Protein 1AFP (pdb70)

InterPro domains:
  IPR022706 Antifungal protein [PF11402] (45-92)
  IPR023112 Antifungal protein domain superfamily [G3DSA:2.40.50.60] (44-94)
  IPR023112 Antifungal protein domain superfamily [SSF57598] (44-94)

Solvent-accessible surface area: 3662 Å² total; per-residue (Å²): 87,43,43,83,18,118,0,50,97,184,90,37,27,0,69,19,161,9,138,95,25,180,33,47,99,19,139,4,137,98,174,117,5,84,178,94,22,13,122,0,52,33,7,51,134,147,34,75,4,123,42

Sequence (51 aa):
ATYNGKCYKKDNICKYKAQSGKTAICKCYVKKCPRDGAKCEFDSYKGKCYCATYNGKCYKKDNICKYKAQSGKTAICKCYVKKCPRDGAKCEFDSYKGKCYCATYNGKCYKKDNICKYKAQSGKTAICKCYVKKCPRDGAKCEFDSYKGKCYCATYNGKCYKKDNICKYKAQSGKTAICKCYVKKCPRDGAKCEFDSYKGKCYCATYNGKCYKKDNICKYKAQSGKTAICKCYVKKCPRDGAKCEFDSYKGKCYCATYNGKCYKKDNICKYKAQSGKTAICKCYVKKCPRDGAKCEFDSYKGKCYCATYNGKCYKKDNICKYKAQSGKTAICKCYVKKCPRDGAKCEFDSYKGKCYCATYNGKCYKKDNICKYKAQSGKTAICKCYVKKCPRDGAKCEFDSYKGKCYCATYNGKCYKKDNICKYKAQSGKTAICKCYVKKCPRDGAKCEFDSYKGKCYCATYNGKCYKKDNICKYKAQSGKTAICKCYVKKCPRDGAKCEFDSYKGKCYCATYNGKCYKKDNICKYKAQSGKTAICKCYVKKCPRDGAKCEFDSYKGKCYCATYNGKCYKKDNICKYKAQSGKTAICKCYVKKCPRDGAKCEFDSYKGKCYCATYNGKCYKKDNICKYKAQSGKTAICKCYVKKCPRDGAKCEFDSYKGKCYCATYNGKCYKKDNICKYKAQSGKTAICKCYVKKCPRDGAKCEFDSYKGKCYCATYNGKCYKKDNICKYKAQSGKTAICKCYVKKCPRDGAKCEFDSYKGKCYCATYNGKCYKKDNICKYKAQSGKTAICKCYVKKCPRDGAKCEFDSYKGKCYCATYNGKCYKKDNICKYKAQSGKTAICKCYVKKCPRDGAKCEFDSYKGKCYCATYNGKCYKKDNICKYKAQSGKTAICKCYVKKCPRDGAKCEFDSYKGKCYCATYNGKCYKKDNICKYKAQSGKTAICKCYVKKCPRDGAKCEFDSYKGKCYCATYNGKCYKKDNICKYKAQSGKTAICKCYVKKCPRDGAKCEFDSYKGKCYCATYNGKCYKKDNICKYKAQSGKTAICKCYVKKCPRDGAKCEFDSYKGKCYCATYNGKCYKKDNICKYKAQSGKTAICKCYVKKCPRDGAKCEFDSYKGKCYCATYNGKCYKKDNICKYKAQSGKTAICKCYVKKCPRDGAKCEFDSYKGKCYCATYNGKCYKKDNICKYKAQSGKTAICKCYVKKCPRDGAKCEFDSYKGKCYCATYNGKCYKKDNICKYKAQSGKTAICKCYVKKCPRDGAKCEFDSYKGKCYCATYNGKCYKKDNICKYKAQSGKTAICKCYVKKCPRDGAKCEFDSYKGKCYCATYNGKCYKKDNICKYKAQSGKTAICKCYVKKCPRDGAKCEFDSYKGKCYCATYNGKCYKKDNICKYKAQSGKTAICKCYVKKCPRDGAKCEFDSYKGKCYCATYNGKCYKKDNICKYKAQSGKTAICKCYVKKCPRDGAKCEFDSYKGKCYCATYNGKCYKKDNICKYKAQSGKTAICKCYVKKCPRDGAKCEFDSYKGKCYCATYNGKCYKKDNICKYKAQSGKTAICKCYVKKCPRDGAKCEFDSYKGKCYCATYNGKCYKKDNICKYKAQSGKTAICKCYVKKCPRDGAKCEFDSYKGKCYCATYNGKCYKKDNICKYKAQSGKTAICKCYVKKCPRDGAKCEFDSYKGKCYCATYNGKCYKKDNICKYKAQSGKTAICKCYVKKCPRDGAKCEFDSYKGKCYCATYNGKCYKKDNICKYKAQSGKTAICKCYVKKCPRDGAKCEFDSYKGKCYCATYNGKCYKKDNICKYKAQSGKTAICKCYVKKCPRDGAKCEFDSYKGKCYCATYNGKCYKKDNICKYKAQSGKTAICKCYVKKCPRDGAKCEFDSYKGKCYCATYNGKCYKKDNICKYKAQSGKTAICKCYVKKCPRDGAKCEFDSYKGKCYCATYNGKCYKKDNICKYKAQSGKTAICKCYVKKCPRDGAKCEFDSYKGKCYCATYNGKCYKKDNICKYKAQSGKTAICKCYVKKCPRDGAKCEFDSYKGKCYC

CATH classification: 2.40.50.60

Foldseek 3Di:
DWWKAWAAQVQQWTWTAPVVRHIDIDHHPPPGHPHTGHMWIADPVVGHTRD

Nearest PDB structures (foldseek):
  1afp-assembly1_A  TM=9.874E-01  e=2.417E-09  Aspergillus giganteus
  6hah-assembly1_A  TM=8.767E-01  e=4.225E-04  Penicillium rubens Wisconsin 54-1255
  2mhv-assembly1_A  TM=8.162E-01  e=2.581E-04  Penicillium chrysogenum
  7nxi-assembly1_A  TM=8.625E-01  e=6.114E-04  Penicillium rubens Wisconsin 54-1255
  2kcn-assembly1_A  TM=7.825E-01  e=1.204E-03  Penicillium chrysogenum

Structure (mmCIF, N/CA/C/O backbone):
data_1AFP
#
_entry.id   1AFP
#
_cell.length_a   1.000
_cell.length_b   1.000
_cell.length_c   1.000
_cell.angle_alpha   90.00
_cell.angle_beta   90.00
_cell.angle_gamma   90.00
#
_symmetry.space_group_name_H-M   'P 1'
#
loop_
_atom_site.group_PDB
_atom_site.id
_atom_site.type_symbol
_atom_site.label_atom_id
_atom_site.label_alt_id
_atom_site.label_comp_id
_atom_site.label_asym_id
_atom_site.label_entity_id
_atom_site.label_seq_id
_atom_site.pdbx_PDB_ins_code
_atom_site.Cartn_x
_atom_site.Cartn_y
_atom_site.Cartn_z
_atom_site.occupancy
_atom_site.B_iso_or_equiv
_atom_site.auth_seq_id
_atom_site.auth_comp_id
_atom_site.auth_asym_id
_atom_site.auth_atom_id
_atom_site.pdbx_PDB_model_num
ATOM 1 N N . ALA A 1 1 ? 2.995 -10.967 8.469 1.00 0.89 1 ALA A N 1
ATOM 2 C CA . ALA A 1 1 ? 3.743 -10.967 7.223 1.00 0.82 1 ALA A CA 1
ATOM 3 C C . ALA A 1 1 ? 3.466 -9.666 6.467 1.00 0.73 1 ALA A C 1
ATOM 4 O O . ALA A 1 1 ? 3.769 -9.557 5.280 1.00 0.97 1 ALA A O 1
ATOM 11 N N . THR A 1 2 ? 2.893 -8.711 7.185 1.00 0.64 2 THR A N 1
ATOM 12 C CA . THR A 1 2 ? 2.572 -7.422 6.597 1.00 0.53 2 THR A CA 1
ATOM 13 C C . THR A 1 2 ? 3.850 -6.697 6.170 1.00 0.66 2 THR A C 1
ATOM 14 O O . THR A 1 2 ? 4.871 -6.781 6.850 1.00 0.86 2 THR A O 1
ATOM 25 N N . TYR A 1 3 ? 3.750 -6.001 5.047 1.00 0.65 3 TYR A N 1
ATOM 26 C CA . TYR A 1 3 ? 4.885 -5.262 4.522 1.00 0.81 3 TYR A CA 1
ATOM 27 C C . TYR A 1 3 ? 4.808 -3.785 4.916 1.00 0.98 3 TYR A C 1
ATOM 28 O O . TYR A 1 3 ? 4.057 -3.419 5.819 1.00 1.96 3 TYR A O 1
ATOM 46 N N . ASN A 1 4 ? 5.594 -2.978 4.220 1.00 0.37 4 ASN A N 1
ATOM 47 C CA . ASN A 1 4 ? 5.623 -1.550 4.485 1.00 0.36 4 ASN A CA 1
ATOM 48 C C . ASN A 1 4 ? 6.091 -0.811 3.229 1.00 0.36 4 ASN A C 1
ATOM 49 O O . ASN A 1 4 ? 6.982 -1.282 2.523 1.00 0.54 4 ASN A O 1
ATOM 60 N N . GLY A 1 5 ? 5.469 0.334 2.989 1.00 0.28 5 GLY A N 1
ATOM 61 C CA . GLY A 1 5 ? 5.810 1.142 1.830 1.00 0.30 5 GLY A CA 1
ATOM 62 C C . GLY A 1 5 ? 5.205 2.543 1.941 1.00 0.30 5 GLY A C 1
ATOM 63 O O . GLY A 1 5 ? 5.273 3.170 2.997 1.00 0.42 5 GLY A O 1
ATOM 67 N N . LYS A 1 6 ? 4.627 2.992 0.837 1.00 0.26 6 LYS A N 1
ATOM 68 C CA . LYS A 1 6 ? 4.011 4.307 0.797 1.00 0.27 6 LYS A CA 1
ATOM 69 C C . LYS A 1 6 ? 2.804 4.272 -0.144 1.00 0.25 6 LYS A C 1
ATOM 70 O O . LYS A 1 6 ? 2.698 3.385 -0.990 1.00 0.32 6 LYS A O 1
ATOM 88 N N . CYS A 1 7 ? 1.925 5.246 0.036 1.00 0.25 7 CYS A N 1
ATOM 89 C CA . CYS A 1 7 ? 0.731 5.338 -0.786 1.00 0.24 7 CYS A CA 1
ATOM 90 C C . CYS A 1 7 ? 0.558 6.794 -1.222 1.00 0.34 7 CYS A C 1
ATOM 91 O O . CYS A 1 7 ? 1.013 7.709 -0.537 1.00 0.57 7 CYS A O 1
ATOM 98 N N . TYR A 1 8 ? -0.100 6.964 -2.359 1.00 0.29 8 TYR A N 1
ATOM 99 C CA . TYR A 1 8 ? -0.339 8.293 -2.894 1.00 0.40 8 TYR A CA 1
ATOM 100 C C . TYR A 1 8 ? -1.834 8.619 -2.908 1.00 0.39 8 TYR A C 1
ATOM 101 O O . TYR A 1 8 ? -2.649 7.795 -3.319 1.00 0.46 8 TYR A O 1
ATOM 119 N N . LYS A 1 9 ? -2.149 9.823 -2.452 1.00 0.56 9 LYS A N 1
ATOM 120 C CA . LYS A 1 9 ? -3.531 10.268 -2.407 1.00 0.62 9 LYS A CA 1
ATOM 121 C C . LYS A 1 9 ? -3.994 10.625 -3.820 1.00 0.62 9 LYS A C 1
ATOM 122 O O . LYS A 1 9 ? -5.063 10.196 -4.254 1.00 0.67 9 LYS A O 1
ATOM 140 N N . LYS A 1 10 ? -3.168 11.407 -4.500 1.00 0.72 10 LYS A N 1
ATOM 141 C CA . LYS A 1 10 ? -3.480 11.826 -5.856 1.00 0.85 10 LYS A CA 1
ATOM 142 C C . LYS A 1 10 ? -3.748 10.591 -6.718 1.00 0.78 10 LYS A C 1
ATOM 143 O O . LYS A 1 10 ? -4.738 10.541 -7.446 1.00 1.05 10 LYS A O 1
ATOM 161 N N . ASP A 1 11 ? -2.848 9.625 -6.608 1.00 0.69 11 ASP A N 1
ATOM 162 C CA . ASP A 1 11 ? -2.975 8.394 -7.368 1.00 0.69 11 ASP A CA 1
ATOM 163 C C . ASP A 1 11 ? -3.785 7.380 -6.558 1.00 0.52 11 ASP A C 1
ATOM 164 O O . ASP A 1 11 ? -4.112 6.303 -7.054 1.00 0.57 11 ASP A O 1
ATOM 174 N N . ASN A 1 12 ? -4.084 7.760 -5.325 1.00 0.44 12 ASN A N 1
ATOM 175 C CA . ASN A 1 12 ? -4.850 6.897 -4.441 1.00 0.37 12 ASN A CA 1
ATOM 176 C C . ASN A 1 12 ? -4.411 5.446 -4.646 1.00 0.42 12 ASN A C 1
ATOM 177 O O . ASN A 1 12 ? -5.215 4.600 -5.035 1.00 0.55 12 ASN A O 1
ATOM 188 N N . ILE A 1 13 ? -3.137 5.203 -4.376 1.00 0.42 13 ILE A N 1
ATOM 189 C CA . ILE A 1 13 ? -2.582 3.868 -4.526 1.00 0.53 13 ILE A CA 1
ATOM 190 C C . ILE A 1 13 ? -1.571 3.612 -3.406 1.00 0.52 13 ILE A C 1
ATOM 191 O O . ILE A 1 13 ? -1.139 4.545 -2.730 1.00 0.61 13 ILE A O 1
ATOM 207 N N . CYS A 1 14 ? -1.222 2.344 -3.245 1.00 0.51 14 CYS A N 1
ATOM 208 C CA . CYS A 1 14 ? -0.270 1.954 -2.220 1.00 0.49 14 CYS A CA 1
ATOM 209 C C . CYS A 1 14 ? 0.884 1.210 -2.894 1.00 0.52 14 CYS A C 1
ATOM 210 O O . CYS A 1 14 ? 0.708 0.095 -3.383 1.00 0.56 14 CYS A O 1
ATOM 217 N N . LYS A 1 15 ? 2.041 1.857 -2.899 1.00 0.56 15 LYS A N 1
ATOM 218 C CA . LYS A 1 15 ? 3.224 1.270 -3.505 1.00 0.62 15 LYS A CA 1
ATOM 219 C C . LYS A 1 15 ? 4.163 0.775 -2.404 1.00 0.68 15 LYS A C 1
ATOM 220 O O . LYS A 1 15 ? 4.393 1.473 -1.418 1.00 0.81 15 LYS A O 1
ATOM 238 N N . TYR A 1 16 ? 4.681 -0.427 -2.609 1.00 0.65 16 TYR A N 1
ATOM 239 C CA . TYR A 1 16 ? 5.591 -1.025 -1.646 1.00 0.73 16 TYR A CA 1
ATOM 240 C C . TYR A 1 16 ? 6.345 -2.204 -2.262 1.00 0.65 16 TYR A C 1
ATOM 241 O O . TYR A 1 16 ? 5.885 -2.799 -3.236 1.00 0.61 16 TYR A O 1
ATOM 259 N N . LYS A 1 17 ? 7.491 -2.507 -1.670 1.00 0.91 17 LYS A N 1
ATOM 260 C CA . LYS A 1 17 ? 8.314 -3.605 -2.149 1.00 0.89 17 LYS A CA 1
ATOM 261 C C . LYS A 1 17 ? 7.838 -4.910 -1.508 1.00 1.00 17 LYS A C 1
ATOM 262 O O . LYS A 1 17 ? 8.029 -5.125 -0.312 1.00 1.76 17 LYS A O 1
ATOM 280 N N . ALA A 1 18 ? 7.227 -5.748 -2.333 1.00 0.77 18 ALA A N 1
ATOM 281 C CA . ALA A 1 18 ? 6.722 -7.027 -1.861 1.00 0.99 18 ALA A CA 1
ATOM 282 C C . ALA A 1 18 ? 7.840 -7.774 -1.131 1.00 1.24 18 ALA A C 1
ATOM 283 O O . ALA A 1 18 ? 9.017 -7.472 -1.317 1.00 1.92 18 ALA A O 1
ATOM 290 N N . GLN A 1 19 ? 7.431 -8.735 -0.316 1.00 1.30 19 GLN A N 1
ATOM 291 C CA . GLN A 1 19 ? 8.383 -9.528 0.443 1.00 1.52 19 GLN A CA 1
ATOM 292 C C . GLN A 1 19 ? 9.379 -10.207 -0.499 1.00 1.26 19 GLN A C 1
ATOM 293 O O . GLN A 1 19 ? 10.463 -10.609 -0.078 1.00 1.28 19 GLN A O 1
ATOM 307 N N . SER A 1 20 ? 8.976 -10.313 -1.757 1.00 1.19 20 SER A N 1
ATOM 308 C CA . SER A 1 20 ? 9.820 -10.937 -2.762 1.00 1.09 20 SER A CA 1
ATOM 309 C C . SER A 1 20 ? 9.898 -10.047 -4.005 1.00 1.07 20 SER A C 1
ATOM 310 O O . SER A 1 20 ? 10.333 -10.493 -5.065 1.00 1.69 20 SER A O 1
ATOM 318 N N . GLY A 1 21 ? 9.470 -8.805 -3.832 1.00 0.99 21 GLY A N 1
ATOM 319 C CA . GLY A 1 21 ? 9.486 -7.849 -4.926 1.00 1.68 21 GLY A CA 1
ATOM 320 C C . GLY A 1 21 ? 8.423 -8.194 -5.971 1.00 2.23 21 GLY A C 1
ATOM 321 O O . GLY A 1 21 ? 8.335 -7.542 -7.010 1.00 2.96 21 GLY A O 1
ATOM 325 N N . LYS A 1 22 ? 7.642 -9.217 -5.658 1.00 2.25 22 LYS A N 1
ATOM 326 C CA . LYS A 1 22 ? 6.588 -9.656 -6.557 1.00 3.09 22 LYS A CA 1
ATOM 327 C C . LYS A 1 22 ? 5.498 -8.585 -6.620 1.00 3.22 22 LYS A C 1
ATOM 328 O O . LYS A 1 22 ? 5.296 -7.959 -7.660 1.00 3.76 22 LYS A O 1
ATOM 346 N N . THR A 1 23 ? 4.823 -8.406 -5.494 1.00 3.07 23 THR A N 1
ATOM 347 C CA . THR A 1 23 ? 3.758 -7.421 -5.409 1.00 3.14 23 THR A CA 1
ATOM 348 C C . THR A 1 23 ? 4.247 -6.062 -5.914 1.00 1.62 23 THR A C 1
ATOM 349 O O . THR A 1 23 ? 5.356 -5.951 -6.435 1.00 1.29 23 THR A O 1
ATOM 360 N N . ALA A 1 24 ? 3.395 -5.062 -5.743 1.00 1.26 24 ALA A N 1
ATOM 361 C CA . ALA A 1 24 ? 3.726 -3.715 -6.176 1.00 0.82 24 ALA A CA 1
ATOM 362 C C . ALA A 1 24 ? 2.570 -2.774 -5.830 1.00 0.85 24 ALA A C 1
ATOM 363 O O . ALA A 1 24 ? 1.813 -3.033 -4.896 1.00 1.97 24 ALA A O 1
ATOM 370 N N . ILE A 1 25 ? 2.471 -1.701 -6.601 1.00 1.18 25 ILE A N 1
ATOM 371 C CA . ILE A 1 25 ? 1.420 -0.720 -6.388 1.00 1.02 25 ILE A CA 1
ATOM 372 C C . ILE A 1 25 ? 0.096 -1.445 -6.135 1.00 1.00 25 ILE A C 1
ATOM 373 O O . ILE A 1 25 ? -0.186 -2.465 -6.761 1.00 1.14 25 ILE A O 1
ATOM 389 N N . CYS A 1 26 ? -0.680 -0.888 -5.217 1.00 0.89 26 CYS A N 1
ATOM 390 C CA . CYS A 1 26 ? -1.967 -1.468 -4.875 1.00 0.92 26 CYS A CA 1
ATOM 391 C C . CYS A 1 26 ? -2.925 -0.332 -4.511 1.00 0.78 26 CYS A C 1
ATOM 392 O O . CYS A 1 26 ? -2.780 0.295 -3.463 1.00 0.70 26 CYS A O 1
ATOM 399 N N . LYS A 1 27 ? -3.882 -0.101 -5.398 1.00 0.80 27 LYS A N 1
ATOM 400 C CA . LYS A 1 27 ? -4.863 0.949 -5.183 1.00 0.73 27 LYS A CA 1
ATOM 401 C C . LYS A 1 27 ? -5.162 1.064 -3.687 1.00 0.72 27 LYS A C 1
ATOM 402 O O . LYS A 1 27 ? -5.248 0.055 -2.988 1.00 0.79 27 LYS A O 1
ATOM 420 N N . CYS A 1 28 ? -5.314 2.302 -3.240 1.00 0.74 28 CYS A N 1
ATOM 421 C CA . CYS A 1 28 ? -5.601 2.562 -1.839 1.00 0.83 28 CYS A CA 1
ATOM 422 C C . CYS A 1 28 ? -7.076 2.243 -1.585 1.00 0.86 28 CYS A C 1
ATOM 423 O O . CYS A 1 28 ? -7.903 3.149 -1.489 1.00 1.66 28 CYS A O 1
ATOM 430 N N . TYR A 1 29 ? -7.361 0.953 -1.483 1.00 1.26 29 TYR A N 1
ATOM 431 C CA . TYR A 1 29 ? -8.722 0.504 -1.242 1.00 1.37 29 TYR A CA 1
ATOM 432 C C . TYR A 1 29 ? -9.235 1.012 0.107 1.00 1.51 29 TYR A C 1
ATOM 433 O O . TYR A 1 29 ? -8.724 0.622 1.156 1.00 2.60 29 TYR A O 1
ATOM 451 N N . VAL A 1 30 ? -10.240 1.873 0.036 1.00 1.36 30 VAL A N 1
ATOM 452 C CA . VAL A 1 30 ? -10.828 2.437 1.238 1.00 1.56 30 VAL A CA 1
ATOM 453 C C . VAL A 1 30 ? -9.879 3.486 1.821 1.00 1.38 30 VAL A C 1
ATOM 454 O O . VAL A 1 30 ? -8.661 3.352 1.718 1.00 2.84 30 VAL A O 1
ATOM 467 N N . LYS A 1 31 ? -10.473 4.507 2.422 1.00 1.41 31 LYS A N 1
ATOM 468 C CA . LYS A 1 31 ? -9.696 5.578 3.022 1.00 1.28 31 LYS A CA 1
ATOM 469 C C . LYS A 1 31 ? -8.500 5.899 2.123 1.00 1.02 31 LYS A C 1
ATOM 470 O O . LYS A 1 31 ? -7.367 5.538 2.438 1.00 1.37 31 LYS A O 1
ATOM 488 N N . LYS A 1 32 ? -8.793 6.575 1.021 1.00 0.88 32 LYS A N 1
ATOM 489 C CA . LYS A 1 32 ? -7.756 6.949 0.075 1.00 0.75 32 LYS A CA 1
ATOM 490 C C . LYS A 1 32 ? -6.513 7.407 0.841 1.00 0.64 32 LYS A C 1
ATOM 491 O O . LYS A 1 32 ? -6.600 7.763 2.015 1.00 0.77 32 LYS A O 1
ATOM 509 N N . CYS A 1 33 ? -5.386 7.382 0.145 1.00 0.53 33 CYS A N 1
ATOM 510 C CA . CYS A 1 33 ? -4.127 7.790 0.745 1.00 0.48 33 CYS A CA 1
ATOM 511 C C . CYS A 1 33 ? -4.286 9.218 1.271 1.00 0.52 33 CYS A C 1
ATOM 512 O O . CYS A 1 33 ? -4.978 10.033 0.663 1.00 0.54 33 CYS A O 1
ATOM 519 N N . PRO A 1 34 ? -3.616 9.483 2.424 1.00 0.58 34 PRO A N 1
ATOM 520 C CA . PRO A 1 34 ? -3.676 10.798 3.039 1.00 0.68 34 PRO A CA 1
ATOM 521 C C . PRO A 1 34 ? -2.817 11.803 2.268 1.00 0.66 34 PRO A C 1
ATOM 522 O O . PRO A 1 34 ? -3.250 12.925 2.009 1.00 0.74 34 PRO A O 1
ATOM 533 N N . ARG A 1 35 ? -1.615 11.365 1.924 1.00 0.63 35 ARG A N 1
ATOM 534 C CA . ARG A 1 35 ? -0.692 12.212 1.188 1.00 0.68 35 ARG A CA 1
ATOM 535 C C . ARG A 1 35 ? 0.478 11.383 0.653 1.00 0.59 35 ARG A C 1
ATOM 536 O O . ARG A 1 35 ? 1.008 10.525 1.358 1.00 0.55 35 ARG A O 1
ATOM 556 N N . ASP A 1 36 ? 0.845 11.668 -0.587 1.00 0.62 36 ASP A N 1
ATOM 557 C CA . ASP A 1 36 ? 1.942 10.960 -1.224 1.00 0.59 36 ASP A CA 1
ATOM 558 C C . ASP A 1 36 ? 3.037 10.687 -0.191 1.00 0.55 36 ASP A C 1
ATOM 559 O O . ASP A 1 36 ? 3.432 11.586 0.551 1.00 0.60 36 ASP A O 1
ATOM 569 N N . GLY A 1 37 ? 3.495 9.444 -0.174 1.00 0.50 37 GLY A N 1
ATOM 570 C CA . GLY A 1 37 ? 4.536 9.043 0.756 1.00 0.50 37 GLY A CA 1
ATOM 571 C C . GLY A 1 37 ? 3.937 8.370 1.993 1.00 0.45 37 GLY A C 1
ATOM 572 O O . GLY A 1 37 ? 4.629 7.647 2.708 1.00 0.46 37 GLY A O 1
ATOM 576 N N . ALA A 1 38 ? 2.656 8.631 2.206 1.00 0.45 38 ALA A N 1
ATOM 577 C CA . ALA A 1 38 ? 1.955 8.060 3.344 1.00 0.43 38 ALA A CA 1
ATOM 578 C C . ALA A 1 38 ? 2.320 6.580 3.471 1.00 0.37 38 ALA A C 1
ATOM 579 O O . ALA A 1 38 ? 2.047 5.790 2.569 1.00 0.35 38 ALA A O 1
ATOM 586 N N . LYS A 1 39 ? 2.932 6.249 4.599 1.00 0.37 39 LYS A N 1
ATOM 587 C CA . LYS A 1 39 ? 3.337 4.878 4.856 1.00 0.33 39 LYS A CA 1
ATOM 588 C C . LYS A 1 39 ? 2.096 3.984 4.906 1.00 0.32 39 LYS A C 1
ATOM 589 O O . LYS A 1 39 ? 1.030 4.420 5.338 1.00 0.38 39 LYS A O 1
ATOM 607 N N . CYS A 1 40 ? 2.276 2.751 4.458 1.00 0.29 40 CYS A N 1
ATOM 608 C CA . CYS A 1 40 ? 1.184 1.792 4.446 1.00 0.33 40 CYS A CA 1
ATOM 609 C C . CYS A 1 40 ? 1.781 0.384 4.432 1.00 0.36 40 CYS A C 1
ATOM 610 O O . CYS A 1 40 ? 2.896 0.183 3.954 1.00 0.59 40 CYS A O 1
ATOM 617 N N . GLU A 1 41 ? 1.011 -0.556 4.962 1.00 0.36 41 GLU A N 1
ATOM 618 C CA . GLU A 1 41 ? 1.450 -1.940 5.016 1.00 0.39 41 GLU A CA 1
ATOM 619 C C . GLU A 1 41 ? 0.525 -2.824 4.177 1.00 0.47 41 GLU A C 1
ATOM 620 O O . GLU A 1 41 ? -0.657 -2.520 4.023 1.00 0.66 41 GLU A O 1
ATOM 633 N N . PHE A 1 42 ? 1.097 -3.900 3.657 1.00 0.54 42 PHE A N 1
ATOM 634 C CA . PHE A 1 42 ? 0.338 -4.829 2.838 1.00 0.62 42 PHE A CA 1
ATOM 635 C C . PHE A 1 42 ? 0.052 -6.124 3.601 1.00 0.54 42 PHE A C 1
ATOM 636 O O . PHE A 1 42 ? 0.911 -7.001 3.688 1.00 0.63 42 PHE A O 1
ATOM 653 N N . ASP A 1 43 ? -1.158 -6.204 4.134 1.00 0.48 43 ASP A N 1
ATOM 654 C CA . ASP A 1 43 ? -1.569 -7.377 4.887 1.00 0.44 43 ASP A CA 1
ATOM 655 C C . ASP A 1 43 ? -1.548 -8.600 3.968 1.00 0.54 43 ASP A C 1
ATOM 656 O O . ASP A 1 43 ? -2.222 -8.619 2.939 1.00 0.68 43 ASP A O 1
ATOM 666 N N . SER A 1 44 ? -0.769 -9.592 4.373 1.00 0.58 44 SER A N 1
ATOM 667 C CA . SER A 1 44 ? -0.652 -10.816 3.598 1.00 0.72 44 SER A CA 1
ATOM 668 C C . SER A 1 44 ? -1.698 -11.831 4.063 1.00 0.79 44 SER A C 1
ATOM 669 O O . SER A 1 44 ? -1.516 -13.036 3.896 1.00 1.25 44 SER A O 1
ATOM 677 N N . TYR A 1 45 ? -2.771 -11.306 4.636 1.00 0.67 45 TYR A N 1
ATOM 678 C CA . TYR A 1 45 ? -3.847 -12.152 5.126 1.00 0.79 45 TYR A CA 1
ATOM 679 C C . TYR A 1 45 ? -5.112 -11.971 4.285 1.00 0.81 45 TYR A C 1
ATOM 680 O O . TYR A 1 45 ? -5.959 -12.862 4.231 1.00 0.98 45 TYR A O 1
ATOM 698 N N . LYS A 1 46 ? -5.202 -10.811 3.650 1.00 0.76 46 LYS A N 1
ATOM 699 C CA . LYS A 1 46 ? -6.350 -10.502 2.815 1.00 0.88 46 LYS A CA 1
ATOM 700 C C . LYS A 1 46 ? -5.865 -9.959 1.469 1.00 0.90 46 LYS A C 1
ATOM 701 O O . LYS A 1 46 ? -6.275 -10.444 0.416 1.00 1.10 46 LYS A O 1
ATOM 719 N N . GLY A 1 47 ? -4.998 -8.960 1.549 1.00 0.78 47 GLY A N 1
ATOM 720 C CA . GLY A 1 47 ? -4.453 -8.345 0.350 1.00 0.87 47 GLY A CA 1
ATOM 721 C C . GLY A 1 47 ? -4.922 -6.895 0.215 1.00 0.89 47 GLY A C 1
ATOM 722 O O . GLY A 1 47 ? -4.973 -6.356 -0.889 1.00 1.07 47 GLY A O 1
ATOM 726 N N . LYS A 1 48 ? -5.253 -6.306 1.355 1.00 0.81 48 LYS A N 1
ATOM 727 C CA . LYS A 1 48 ? -5.716 -4.929 1.378 1.00 0.86 48 LYS A CA 1
ATOM 728 C C . LYS A 1 48 ? -4.528 -3.992 1.150 1.00 0.96 48 LYS A C 1
ATOM 729 O O . LYS A 1 48 ? -3.577 -4.347 0.455 1.00 1.68 48 LYS A O 1
ATOM 747 N N . CYS A 1 49 ? -4.621 -2.813 1.749 1.00 0.95 49 CYS A N 1
ATOM 748 C CA . CYS A 1 49 ? -3.566 -1.823 1.619 1.00 0.95 49 CYS A CA 1
ATOM 749 C C . CYS A 1 49 ? -3.688 -0.836 2.782 1.00 1.06 49 CYS A C 1
ATOM 750 O O . CYS A 1 49 ? -4.071 0.316 2.585 1.00 1.59 49 CYS A O 1
ATOM 757 N N . TYR A 1 50 ? -3.355 -1.324 3.968 1.00 0.74 50 TYR A N 1
ATOM 758 C CA . TYR A 1 50 ? -3.423 -0.499 5.162 1.00 0.85 50 TYR A CA 1
ATOM 759 C C . TYR A 1 50 ? -2.798 0.876 4.916 1.00 0.88 50 TYR A C 1
ATOM 760 O O . TYR A 1 50 ? -1.585 1.041 5.036 1.00 1.41 50 TYR A O 1
ATOM 778 N N . CYS A 1 51 ? -3.655 1.827 4.575 1.00 0.70 51 CYS A N 1
ATOM 779 C CA . CYS A 1 51 ? -3.203 3.182 4.310 1.00 0.71 51 CYS A CA 1
ATOM 780 C C . CYS A 1 51 ? -4.076 4.146 5.115 1.00 0.90 51 CYS A C 1
ATOM 781 O O . CYS A 1 51 ? -3.623 5.221 5.507 1.00 1.42 51 CYS A O 1
ATOM 788 N N . ALA A 1 1 ? 3.055 -10.935 8.258 1.00 0.81 1 ALA A N 2
ATOM 789 C CA . ALA A 1 1 ? 3.824 -10.824 7.030 1.00 0.76 1 ALA A CA 2
ATOM 790 C C . ALA A 1 1 ? 3.493 -9.497 6.344 1.00 0.71 1 ALA A C 2
ATOM 791 O O . ALA A 1 1 ? 3.717 -9.341 5.145 1.00 0.93 1 ALA A O 2
ATOM 798 N N . THR A 1 2 ? 2.966 -8.574 7.135 1.00 0.63 2 THR A N 2
ATOM 799 C CA . THR A 1 2 ? 2.602 -7.265 6.620 1.00 0.55 2 THR A CA 2
ATOM 800 C C . THR A 1 2 ? 3.857 -6.471 6.249 1.00 0.74 2 THR A C 2
ATOM 801 O O . THR A 1 2 ? 4.762 -6.317 7.067 1.00 1.09 2 THR A O 2
ATOM 812 N N . TYR A 1 3 ? 3.869 -5.987 5.016 1.00 0.67 3 TYR A N 2
ATOM 813 C CA . TYR A 1 3 ? 4.997 -5.213 4.527 1.00 0.85 3 TYR A CA 2
ATOM 814 C C . TYR A 1 3 ? 4.853 -3.737 4.904 1.00 0.98 3 TYR A C 2
ATOM 815 O O . TYR A 1 3 ? 4.028 -3.385 5.745 1.00 1.89 3 TYR A O 2
ATOM 833 N N . ASN A 1 4 ? 5.669 -2.913 4.262 1.00 0.42 4 ASN A N 2
ATOM 834 C CA . ASN A 1 4 ? 5.643 -1.483 4.520 1.00 0.40 4 ASN A CA 2
ATOM 835 C C . ASN A 1 4 ? 6.168 -0.739 3.290 1.00 0.43 4 ASN A C 2
ATOM 836 O O . ASN A 1 4 ? 7.073 -1.218 2.609 1.00 0.63 4 ASN A O 2
ATOM 847 N N . GLY A 1 5 ? 5.577 0.421 3.044 1.00 0.33 5 GLY A N 2
ATOM 848 C CA . GLY A 1 5 ? 5.974 1.237 1.909 1.00 0.37 5 GLY A CA 2
ATOM 849 C C . GLY A 1 5 ? 5.361 2.636 1.998 1.00 0.37 5 GLY A C 2
ATOM 850 O O . GLY A 1 5 ? 5.418 3.277 3.046 1.00 0.51 5 GLY A O 2
ATOM 854 N N . LYS A 1 6 ? 4.789 3.069 0.884 1.00 0.27 6 LYS A N 2
ATOM 855 C CA . LYS A 1 6 ? 4.167 4.381 0.823 1.00 0.27 6 LYS A CA 2
ATOM 856 C C . LYS A 1 6 ? 2.933 4.313 -0.078 1.00 0.23 6 LYS A C 2
ATOM 857 O O . LYS A 1 6 ? 2.744 3.341 -0.808 1.00 0.32 6 LYS A O 2
ATOM 875 N N . CYS A 1 7 ? 2.123 5.359 0.002 1.00 0.27 7 CYS A N 2
ATOM 876 C CA . CYS A 1 7 ? 0.912 5.431 -0.798 1.00 0.24 7 CYS A CA 2
ATOM 877 C C . CYS A 1 7 ? 0.723 6.879 -1.254 1.00 0.29 7 CYS A C 2
ATOM 878 O O . CYS A 1 7 ? 1.196 7.806 -0.600 1.00 0.47 7 CYS A O 2
ATOM 885 N N . TYR A 1 8 ? 0.029 7.027 -2.374 1.00 0.29 8 TYR A N 2
ATOM 886 C CA . TYR A 1 8 ? -0.229 8.346 -2.925 1.00 0.37 8 TYR A CA 2
ATOM 887 C C . TYR A 1 8 ? -1.722 8.674 -2.886 1.00 0.36 8 TYR A C 2
ATOM 888 O O . TYR A 1 8 ? -2.559 7.807 -3.134 1.00 0.45 8 TYR A O 2
ATOM 906 N N . LYS A 1 9 ? -2.012 9.929 -2.573 1.00 0.43 9 LYS A N 2
ATOM 907 C CA . LYS A 1 9 ? -3.390 10.383 -2.498 1.00 0.49 9 LYS A CA 2
ATOM 908 C C . LYS A 1 9 ? -3.896 10.698 -3.907 1.00 0.54 9 LYS A C 2
ATOM 909 O O . LYS A 1 9 ? -4.983 10.269 -4.291 1.00 0.65 9 LYS A O 2
ATOM 927 N N . LYS A 1 10 ? -3.083 11.446 -4.639 1.00 0.61 10 LYS A N 2
ATOM 928 C CA . LYS A 1 10 ? -3.435 11.824 -5.997 1.00 0.75 10 LYS A CA 2
ATOM 929 C C . LYS A 1 10 ? -3.757 10.566 -6.805 1.00 0.73 10 LYS A C 2
ATOM 930 O O . LYS A 1 10 ? -4.670 10.570 -7.630 1.00 1.02 10 LYS A O 2
ATOM 948 N N . ASP A 1 11 ? -2.989 9.519 -6.541 1.00 0.68 11 ASP A N 2
ATOM 949 C CA . ASP A 1 11 ? -3.182 8.256 -7.233 1.00 0.66 11 ASP A CA 2
ATOM 950 C C . ASP A 1 11 ? -3.927 7.285 -6.316 1.00 0.52 11 ASP A C 2
ATOM 951 O O . ASP A 1 11 ? -4.322 6.201 -6.743 1.00 0.50 11 ASP A O 2
ATOM 961 N N . ASN A 1 12 ? -4.098 7.708 -5.072 1.00 0.48 12 ASN A N 2
ATOM 962 C CA . ASN A 1 12 ? -4.790 6.890 -4.091 1.00 0.40 12 ASN A CA 2
ATOM 963 C C . ASN A 1 12 ? -4.406 5.423 -4.296 1.00 0.34 12 ASN A C 2
ATOM 964 O O . ASN A 1 12 ? -5.270 4.580 -4.535 1.00 0.36 12 ASN A O 2
ATOM 975 N N . ILE A 1 13 ? -3.111 5.163 -4.195 1.00 0.36 13 ILE A N 2
ATOM 976 C CA . ILE A 1 13 ? -2.603 3.812 -4.366 1.00 0.43 13 ILE A CA 2
ATOM 977 C C . ILE A 1 13 ? -1.559 3.524 -3.286 1.00 0.43 13 ILE A C 2
ATOM 978 O O . ILE A 1 13 ? -1.032 4.446 -2.665 1.00 0.59 13 ILE A O 2
ATOM 994 N N . CYS A 1 14 ? -1.291 2.241 -3.095 1.00 0.38 14 CYS A N 2
ATOM 995 C CA . CYS A 1 14 ? -0.319 1.819 -2.100 1.00 0.38 14 CYS A CA 2
ATOM 996 C C . CYS A 1 14 ? 0.845 1.139 -2.824 1.00 0.45 14 CYS A C 2
ATOM 997 O O . CYS A 1 14 ? 0.684 0.056 -3.384 1.00 0.54 14 CYS A O 2
ATOM 1004 N N . LYS A 1 15 ? 1.991 1.803 -2.789 1.00 0.48 15 LYS A N 2
ATOM 1005 C CA . LYS A 1 15 ? 3.181 1.276 -3.434 1.00 0.58 15 LYS A CA 2
ATOM 1006 C C . LYS A 1 15 ? 4.179 0.826 -2.365 1.00 0.68 15 LYS A C 2
ATOM 1007 O O . LYS A 1 15 ? 4.460 1.565 -1.423 1.00 0.87 15 LYS A O 2
ATOM 1025 N N . TYR A 1 16 ? 4.687 -0.384 -2.547 1.00 0.64 16 TYR A N 2
ATOM 1026 C CA . TYR A 1 16 ? 5.647 -0.942 -1.610 1.00 0.77 16 TYR A CA 2
ATOM 1027 C C . TYR A 1 16 ? 6.377 -2.140 -2.221 1.00 0.67 16 TYR A C 2
ATOM 1028 O O . TYR A 1 16 ? 5.876 -2.767 -3.153 1.00 0.60 16 TYR A O 2
ATOM 1046 N N . LYS A 1 17 ? 7.549 -2.421 -1.671 1.00 0.98 17 LYS A N 2
ATOM 1047 C CA . LYS A 1 17 ? 8.353 -3.533 -2.149 1.00 0.94 17 LYS A CA 2
ATOM 1048 C C . LYS A 1 17 ? 7.904 -4.819 -1.451 1.00 1.07 17 LYS A C 2
ATOM 1049 O O . LYS A 1 17 ? 8.137 -4.994 -0.256 1.00 1.86 17 LYS A O 2
ATOM 1067 N N . ALA A 1 18 ? 7.269 -5.685 -2.227 1.00 0.81 18 ALA A N 2
ATOM 1068 C CA . ALA A 1 18 ? 6.786 -6.949 -1.699 1.00 1.09 18 ALA A CA 2
ATOM 1069 C C . ALA A 1 18 ? 7.937 -7.679 -1.002 1.00 1.36 18 ALA A C 2
ATOM 1070 O O . ALA A 1 18 ? 9.105 -7.388 -1.256 1.00 2.00 18 ALA A O 2
ATOM 1077 N N . GLN A 1 19 ? 7.567 -8.613 -0.139 1.00 1.45 19 GLN A N 2
ATOM 1078 C CA . GLN A 1 19 ? 8.554 -9.386 0.596 1.00 1.68 19 GLN A CA 2
ATOM 1079 C C . GLN A 1 19 ? 9.457 -10.151 -0.374 1.00 1.34 19 GLN A C 2
ATOM 1080 O O . GLN A 1 19 ? 10.544 -10.591 0.001 1.00 1.33 19 GLN A O 2
ATOM 1094 N N . SER A 1 20 ? 8.975 -10.286 -1.600 1.00 1.29 20 SER A N 2
ATOM 1095 C CA . SER A 1 20 ? 9.726 -10.990 -2.626 1.00 1.18 20 SER A CA 2
ATOM 1096 C C . SER A 1 20 ? 9.780 -10.151 -3.904 1.00 1.17 20 SER A C 2
ATOM 1097 O O . SER A 1 20 ? 10.208 -10.634 -4.951 1.00 1.78 20 SER A O 2
ATOM 1105 N N . GLY A 1 21 ? 9.339 -8.908 -3.777 1.00 1.08 21 GLY A N 2
ATOM 1106 C CA . GLY A 1 21 ? 9.331 -7.997 -4.909 1.00 1.79 21 GLY A CA 2
ATOM 1107 C C . GLY A 1 21 ? 8.187 -8.326 -5.870 1.00 2.40 21 GLY A C 2
ATOM 1108 O O . GLY A 1 21 ? 8.017 -7.659 -6.889 1.00 3.13 21 GLY A O 2
ATOM 1112 N N . LYS A 1 22 ? 7.433 -9.355 -5.511 1.00 2.45 22 LYS A N 2
ATOM 1113 C CA . LYS A 1 22 ? 6.311 -9.781 -6.329 1.00 3.32 22 LYS A CA 2
ATOM 1114 C C . LYS A 1 22 ? 5.258 -8.671 -6.361 1.00 3.41 22 LYS A C 2
ATOM 1115 O O . LYS A 1 22 ? 5.016 -8.069 -7.406 1.00 3.92 22 LYS A O 2
ATOM 1133 N N . THR A 1 23 ? 4.660 -8.434 -5.202 1.00 3.24 23 THR A N 2
ATOM 1134 C CA . THR A 1 23 ? 3.638 -7.408 -5.084 1.00 3.26 23 THR A CA 2
ATOM 1135 C C . THR A 1 23 ? 4.146 -6.082 -5.653 1.00 1.76 23 THR A C 2
ATOM 1136 O O . THR A 1 23 ? 5.236 -6.022 -6.221 1.00 1.44 23 THR A O 2
ATOM 1147 N N . ALA A 1 24 ? 3.333 -5.050 -5.482 1.00 1.34 24 ALA A N 2
ATOM 1148 C CA . ALA A 1 24 ? 3.686 -3.729 -5.971 1.00 0.83 24 ALA A CA 2
ATOM 1149 C C . ALA A 1 24 ? 2.556 -2.750 -5.647 1.00 0.90 24 ALA A C 2
ATOM 1150 O O . ALA A 1 24 ? 1.825 -2.940 -4.676 1.00 2.05 24 ALA A O 2
ATOM 1157 N N . ILE A 1 25 ? 2.446 -1.725 -6.479 1.00 1.11 25 ILE A N 2
ATOM 1158 C CA . ILE A 1 25 ? 1.417 -0.716 -6.293 1.00 0.98 25 ILE A CA 2
ATOM 1159 C C . ILE A 1 25 ? 0.055 -1.401 -6.166 1.00 1.01 25 ILE A C 2
ATOM 1160 O O . ILE A 1 25 ? -0.272 -2.291 -6.949 1.00 1.28 25 ILE A O 2
ATOM 1176 N N . CYS A 1 26 ? -0.703 -0.960 -5.173 1.00 0.83 26 CYS A N 2
ATOM 1177 C CA . CYS A 1 26 ? -2.022 -1.519 -4.933 1.00 0.91 26 CYS A CA 2
ATOM 1178 C C . CYS A 1 26 ? -2.977 -0.372 -4.600 1.00 0.78 26 CYS A C 2
ATOM 1179 O O . CYS A 1 26 ? -2.891 0.220 -3.524 1.00 0.66 26 CYS A O 2
ATOM 1186 N N . LYS A 1 27 ? -3.866 -0.091 -5.541 1.00 0.85 27 LYS A N 2
ATOM 1187 C CA . LYS A 1 27 ? -4.836 0.975 -5.361 1.00 0.78 27 LYS A CA 2
ATOM 1188 C C . LYS A 1 27 ? -5.305 0.991 -3.905 1.00 0.69 27 LYS A C 2
ATOM 1189 O O . LYS A 1 27 ? -5.240 -0.026 -3.217 1.00 0.80 27 LYS A O 2
ATOM 1207 N N . CYS A 1 28 ? -5.768 2.157 -3.478 1.00 0.59 28 CYS A N 2
ATOM 1208 C CA . CYS A 1 28 ? -6.248 2.319 -2.116 1.00 0.58 28 CYS A CA 2
ATOM 1209 C C . CYS A 1 28 ? -7.742 1.993 -2.092 1.00 0.64 28 CYS A C 2
ATOM 1210 O O . CYS A 1 28 ? -8.578 2.885 -2.229 1.00 1.28 28 CYS A O 2
ATOM 1217 N N . TYR A 1 29 ? -8.033 0.712 -1.916 1.00 1.31 29 TYR A N 2
ATOM 1218 C CA . TYR A 1 29 ? -9.413 0.258 -1.872 1.00 1.51 29 TYR A CA 2
ATOM 1219 C C . TYR A 1 29 ? -10.033 0.522 -0.499 1.00 1.71 29 TYR A C 2
ATOM 1220 O O . TYR A 1 29 ? -11.159 0.104 -0.231 1.00 2.84 29 TYR A O 2
ATOM 1238 N N . VAL A 1 30 ? -9.272 1.216 0.336 1.00 1.97 30 VAL A N 2
ATOM 1239 C CA . VAL A 1 30 ? -9.734 1.541 1.674 1.00 2.30 30 VAL A CA 2
ATOM 1240 C C . VAL A 1 30 ? -9.716 3.060 1.860 1.00 1.63 30 VAL A C 2
ATOM 1241 O O . VAL A 1 30 ? -10.083 3.804 0.953 1.00 2.11 30 VAL A O 2
ATOM 1254 N N . LYS A 1 31 ? -9.285 3.474 3.043 1.00 1.37 31 LYS A N 2
ATOM 1255 C CA . LYS A 1 31 ? -9.214 4.890 3.359 1.00 1.08 31 LYS A CA 2
ATOM 1256 C C . LYS A 1 31 ? -8.207 5.567 2.427 1.00 0.94 31 LYS A C 2
ATOM 1257 O O . LYS A 1 31 ? -7.016 5.263 2.468 1.00 1.36 31 LYS A O 2
ATOM 1275 N N . LYS A 1 32 ? -8.723 6.472 1.608 1.00 0.67 32 LYS A N 2
ATOM 1276 C CA . LYS A 1 32 ? -7.884 7.195 0.667 1.00 0.61 32 LYS A CA 2
ATOM 1277 C C . LYS A 1 32 ? -6.558 7.552 1.342 1.00 0.57 32 LYS A C 2
ATOM 1278 O O . LYS A 1 32 ? -6.492 7.671 2.565 1.00 0.68 32 LYS A O 2
ATOM 1296 N N . CYS A 1 33 ? -5.535 7.713 0.517 1.00 0.50 33 CYS A N 2
ATOM 1297 C CA . CYS A 1 33 ? -4.215 8.055 1.019 1.00 0.50 33 CYS A CA 2
ATOM 1298 C C . CYS A 1 33 ? -4.256 9.492 1.540 1.00 0.53 33 CYS A C 2
ATOM 1299 O O . CYS A 1 33 ? -4.985 10.329 1.008 1.00 0.61 33 CYS A O 2
ATOM 1306 N N . PRO A 1 34 ? -3.443 9.743 2.601 1.00 0.53 34 PRO A N 2
ATOM 1307 C CA . PRO A 1 34 ? -3.380 11.065 3.200 1.00 0.60 34 PRO A CA 2
ATOM 1308 C C . PRO A 1 34 ? -2.583 12.029 2.319 1.00 0.56 34 PRO A C 2
ATOM 1309 O O . PRO A 1 34 ? -3.016 13.153 2.073 1.00 0.61 34 PRO A O 2
ATOM 1320 N N . ARG A 1 35 ? -1.432 11.553 1.867 1.00 0.55 35 ARG A N 2
ATOM 1321 C CA . ARG A 1 35 ? -0.571 12.358 1.018 1.00 0.56 35 ARG A CA 2
ATOM 1322 C C . ARG A 1 35 ? 0.597 11.518 0.497 1.00 0.49 35 ARG A C 2
ATOM 1323 O O . ARG A 1 35 ? 1.123 10.668 1.214 1.00 0.48 35 ARG A O 2
ATOM 1343 N N . ASP A 1 36 ? 0.968 11.784 -0.746 1.00 0.52 36 ASP A N 2
ATOM 1344 C CA . ASP A 1 36 ? 2.064 11.063 -1.371 1.00 0.52 36 ASP A CA 2
ATOM 1345 C C . ASP A 1 36 ? 3.152 10.794 -0.329 1.00 0.48 36 ASP A C 2
ATOM 1346 O O . ASP A 1 36 ? 3.521 11.687 0.433 1.00 0.53 36 ASP A O 2
ATOM 1356 N N . GLY A 1 37 ? 3.635 9.561 -0.330 1.00 0.44 37 GLY A N 2
ATOM 1357 C CA . GLY A 1 37 ? 4.673 9.163 0.606 1.00 0.44 37 GLY A CA 2
ATOM 1358 C C . GLY A 1 37 ? 4.070 8.488 1.840 1.00 0.39 37 GLY A C 2
ATOM 1359 O O . GLY A 1 37 ? 4.743 7.717 2.521 1.00 0.41 37 GLY A O 2
ATOM 1363 N N . ALA A 1 38 ? 2.807 8.803 2.090 1.00 0.36 38 ALA A N 2
ATOM 1364 C CA . ALA A 1 38 ? 2.106 8.237 3.229 1.00 0.33 38 ALA A CA 2
ATOM 1365 C C . ALA A 1 38 ? 2.458 6.753 3.353 1.00 0.29 38 ALA A C 2
ATOM 1366 O O . ALA A 1 38 ? 2.212 5.974 2.434 1.00 0.25 38 ALA A O 2
ATOM 1373 N N . LYS A 1 39 ? 3.028 6.407 4.498 1.00 0.31 39 LYS A N 2
ATOM 1374 C CA . LYS A 1 39 ? 3.417 5.030 4.754 1.00 0.29 39 LYS A CA 2
ATOM 1375 C C . LYS A 1 39 ? 2.163 4.157 4.830 1.00 0.26 39 LYS A C 2
ATOM 1376 O O . LYS A 1 39 ? 1.112 4.611 5.280 1.00 0.28 39 LYS A O 2
ATOM 1394 N N . CYS A 1 40 ? 2.315 2.919 4.382 1.00 0.27 40 CYS A N 2
ATOM 1395 C CA . CYS A 1 40 ? 1.208 1.978 4.394 1.00 0.29 40 CYS A CA 2
ATOM 1396 C C . CYS A 1 40 ? 1.780 0.564 4.507 1.00 0.27 40 CYS A C 2
ATOM 1397 O O . CYS A 1 40 ? 2.962 0.346 4.245 1.00 0.38 40 CYS A O 2
ATOM 1404 N N . GLU A 1 41 ? 0.916 -0.360 4.900 1.00 0.29 41 GLU A N 2
ATOM 1405 C CA . GLU A 1 41 ? 1.321 -1.748 5.051 1.00 0.30 41 GLU A CA 2
ATOM 1406 C C . GLU A 1 41 ? 0.404 -2.661 4.234 1.00 0.36 41 GLU A C 2
ATOM 1407 O O . GLU A 1 41 ? -0.784 -2.380 4.085 1.00 0.57 41 GLU A O 2
ATOM 1420 N N . PHE A 1 42 ? 0.991 -3.734 3.727 1.00 0.42 42 PHE A N 2
ATOM 1421 C CA . PHE A 1 42 ? 0.243 -4.690 2.929 1.00 0.51 42 PHE A CA 2
ATOM 1422 C C . PHE A 1 42 ? 0.024 -5.995 3.698 1.00 0.48 42 PHE A C 2
ATOM 1423 O O . PHE A 1 42 ? 0.959 -6.771 3.889 1.00 0.56 42 PHE A O 2
ATOM 1440 N N . ASP A 1 43 ? -1.216 -6.196 4.119 1.00 0.44 43 ASP A N 2
ATOM 1441 C CA . ASP A 1 43 ? -1.569 -7.393 4.863 1.00 0.44 43 ASP A CA 2
ATOM 1442 C C . ASP A 1 43 ? -1.587 -8.592 3.913 1.00 0.52 43 ASP A C 2
ATOM 1443 O O . ASP A 1 43 ? -2.282 -8.573 2.898 1.00 0.64 43 ASP A O 2
ATOM 1453 N N . SER A 1 44 ? -0.816 -9.606 4.276 1.00 0.54 44 SER A N 2
ATOM 1454 C CA . SER A 1 44 ? -0.735 -10.811 3.468 1.00 0.66 44 SER A CA 2
ATOM 1455 C C . SER A 1 44 ? -1.777 -11.828 3.940 1.00 0.73 44 SER A C 2
ATOM 1456 O O . SER A 1 44 ? -1.577 -13.034 3.805 1.00 1.18 44 SER A O 2
ATOM 1464 N N . TYR A 1 45 ? -2.865 -11.304 4.484 1.00 0.71 45 TYR A N 2
ATOM 1465 C CA . TYR A 1 45 ? -3.938 -12.151 4.976 1.00 0.83 45 TYR A CA 2
ATOM 1466 C C . TYR A 1 45 ? -5.203 -11.979 4.133 1.00 0.86 45 TYR A C 2
ATOM 1467 O O . TYR A 1 45 ? -6.040 -12.879 4.073 1.00 1.03 45 TYR A O 2
ATOM 1485 N N . LYS A 1 46 ? -5.303 -10.817 3.504 1.00 0.81 46 LYS A N 2
ATOM 1486 C CA . LYS A 1 46 ? -6.452 -10.516 2.667 1.00 0.92 46 LYS A CA 2
ATOM 1487 C C . LYS A 1 46 ? -5.969 -10.079 1.283 1.00 0.95 46 LYS A C 2
ATOM 1488 O O . LYS A 1 46 ? -6.378 -10.646 0.271 1.00 1.14 46 LYS A O 2
ATOM 1506 N N . GLY A 1 47 ? -5.105 -9.074 1.283 1.00 0.86 47 GLY A N 2
ATOM 1507 C CA . GLY A 1 47 ? -4.562 -8.554 0.040 1.00 0.97 47 GLY A CA 2
ATOM 1508 C C . GLY A 1 47 ? -5.017 -7.113 -0.198 1.00 1.03 47 GLY A C 2
ATOM 1509 O O . GLY A 1 47 ? -5.100 -6.664 -1.340 1.00 1.20 47 GLY A O 2
ATOM 1513 N N . LYS A 1 48 ? -5.301 -6.428 0.900 1.00 0.98 48 LYS A N 2
ATOM 1514 C CA . LYS A 1 48 ? -5.746 -5.046 0.826 1.00 1.08 48 LYS A CA 2
ATOM 1515 C C . LYS A 1 48 ? -4.541 -4.118 0.990 1.00 1.03 48 LYS A C 2
ATOM 1516 O O . LYS A 1 48 ? -3.396 -4.558 0.896 1.00 1.52 48 LYS A O 2
ATOM 1534 N N . CYS A 1 49 ? -4.840 -2.850 1.232 1.00 0.98 49 CYS A N 2
ATOM 1535 C CA . CYS A 1 49 ? -3.796 -1.856 1.410 1.00 0.91 49 CYS A CA 2
ATOM 1536 C C . CYS A 1 49 ? -4.206 -0.929 2.557 1.00 0.90 49 CYS A C 2
ATOM 1537 O O . CYS A 1 49 ? -4.958 0.023 2.352 1.00 1.30 49 CYS A O 2
ATOM 1544 N N . TYR A 1 50 ? -3.693 -1.240 3.738 1.00 0.63 50 TYR A N 2
ATOM 1545 C CA . TYR A 1 50 ? -3.995 -0.447 4.918 1.00 0.63 50 TYR A CA 2
ATOM 1546 C C . TYR A 1 50 ? -3.221 0.873 4.905 1.00 0.67 50 TYR A C 2
ATOM 1547 O O . TYR A 1 50 ? -2.205 1.006 5.586 1.00 1.00 50 TYR A O 2
ATOM 1565 N N . CYS A 1 51 ? -3.730 1.814 4.124 1.00 0.65 51 CYS A N 2
ATOM 1566 C CA . CYS A 1 51 ? -3.099 3.118 4.014 1.00 0.71 51 CYS A CA 2
ATOM 1567 C C . CYS A 1 51 ? -3.446 3.927 5.265 1.00 0.83 51 CYS A C 2
ATOM 1568 O O . CYS A 1 51 ? -4.112 4.957 5.177 1.00 1.44 51 CYS A O 2
ATOM 1575 N N . ALA A 1 1 ? 2.448 -11.198 7.828 1.00 0.93 1 ALA A N 3
ATOM 1576 C CA . ALA A 1 1 ? 3.371 -10.969 6.730 1.00 0.68 1 ALA A CA 3
ATOM 1577 C C . ALA A 1 1 ? 3.034 -9.637 6.056 1.00 0.59 1 ALA A C 3
ATOM 1578 O O . ALA A 1 1 ? 3.007 -9.548 4.829 1.00 0.70 1 ALA A O 3
ATOM 1585 N N . THR A 1 2 ? 2.785 -8.636 6.887 1.00 0.56 2 THR A N 3
ATOM 1586 C CA . THR A 1 2 ? 2.451 -7.313 6.386 1.00 0.47 2 THR A CA 3
ATOM 1587 C C . THR A 1 2 ? 3.721 -6.554 5.997 1.00 0.57 2 THR A C 3
ATOM 1588 O O . THR A 1 2 ? 4.722 -6.603 6.710 1.00 0.79 2 THR A O 3
ATOM 1599 N N . TYR A 1 3 ? 3.639 -5.868 4.866 1.00 0.54 3 TYR A N 3
ATOM 1600 C CA . TYR A 1 3 ? 4.769 -5.099 4.373 1.00 0.71 3 TYR A CA 3
ATOM 1601 C C . TYR A 1 3 ? 4.632 -3.622 4.748 1.00 0.84 3 TYR A C 3
ATOM 1602 O O . TYR A 1 3 ? 3.802 -3.264 5.582 1.00 1.73 3 TYR A O 3
ATOM 1620 N N . ASN A 1 4 ? 5.460 -2.804 4.114 1.00 0.46 4 ASN A N 3
ATOM 1621 C CA . ASN A 1 4 ? 5.441 -1.374 4.370 1.00 0.44 4 ASN A CA 3
ATOM 1622 C C . ASN A 1 4 ? 5.986 -0.634 3.147 1.00 0.43 4 ASN A C 3
ATOM 1623 O O . ASN A 1 4 ? 6.864 -1.142 2.450 1.00 0.56 4 ASN A O 3
ATOM 1634 N N . GLY A 1 5 ? 5.444 0.554 2.923 1.00 0.41 5 GLY A N 3
ATOM 1635 C CA . GLY A 1 5 ? 5.865 1.369 1.796 1.00 0.43 5 GLY A CA 3
ATOM 1636 C C . GLY A 1 5 ? 5.304 2.788 1.906 1.00 0.45 5 GLY A C 3
ATOM 1637 O O . GLY A 1 5 ? 5.461 3.443 2.935 1.00 0.64 5 GLY A O 3
ATOM 1641 N N . LYS A 1 6 ? 4.661 3.220 0.831 1.00 0.36 6 LYS A N 3
ATOM 1642 C CA . LYS A 1 6 ? 4.075 4.549 0.794 1.00 0.36 6 LYS A CA 3
ATOM 1643 C C . LYS A 1 6 ? 2.852 4.537 -0.125 1.00 0.37 6 LYS A C 3
ATOM 1644 O O . LYS A 1 6 ? 2.655 3.595 -0.890 1.00 0.40 6 LYS A O 3
ATOM 1662 N N . CYS A 1 7 ? 2.061 5.596 -0.019 1.00 0.43 7 CYS A N 3
ATOM 1663 C CA . CYS A 1 7 ? 0.863 5.719 -0.830 1.00 0.44 7 CYS A CA 3
ATOM 1664 C C . CYS A 1 7 ? 0.713 7.183 -1.247 1.00 0.50 7 CYS A C 3
ATOM 1665 O O . CYS A 1 7 ? 1.155 8.083 -0.535 1.00 0.65 7 CYS A O 3
ATOM 1672 N N . TYR A 1 8 ? 0.089 7.376 -2.400 1.00 0.55 8 TYR A N 3
ATOM 1673 C CA . TYR A 1 8 ? -0.124 8.716 -2.921 1.00 0.62 8 TYR A CA 3
ATOM 1674 C C . TYR A 1 8 ? -1.615 9.056 -2.965 1.00 0.57 8 TYR A C 3
ATOM 1675 O O . TYR A 1 8 ? -2.439 8.206 -3.300 1.00 0.62 8 TYR A O 3
ATOM 1693 N N . LYS A 1 9 ? -1.916 10.300 -2.623 1.00 0.59 9 LYS A N 3
ATOM 1694 C CA . LYS A 1 9 ? -3.293 10.763 -2.620 1.00 0.57 9 LYS A CA 3
ATOM 1695 C C . LYS A 1 9 ? -3.886 10.596 -4.021 1.00 0.44 9 LYS A C 3
ATOM 1696 O O . LYS A 1 9 ? -4.709 9.710 -4.248 1.00 0.62 9 LYS A O 3
ATOM 1714 N N . LYS A 1 10 ? -3.445 11.460 -4.922 1.00 0.66 10 LYS A N 3
ATOM 1715 C CA . LYS A 1 10 ? -3.922 11.419 -6.294 1.00 0.79 10 LYS A CA 3
ATOM 1716 C C . LYS A 1 10 ? -4.078 9.962 -6.732 1.00 0.77 10 LYS A C 3
ATOM 1717 O O . LYS A 1 10 ? -5.191 9.441 -6.783 1.00 1.50 10 LYS A O 3
ATOM 1735 N N . ASP A 1 11 ? -2.946 9.344 -7.037 1.00 0.51 11 ASP A N 3
ATOM 1736 C CA . ASP A 1 11 ? -2.943 7.957 -7.469 1.00 0.45 11 ASP A CA 3
ATOM 1737 C C . ASP A 1 11 ? -3.709 7.109 -6.451 1.00 0.40 11 ASP A C 3
ATOM 1738 O O . ASP A 1 11 ? -4.175 6.017 -6.773 1.00 0.45 11 ASP A O 3
ATOM 1748 N N . ASN A 1 12 ? -3.815 7.644 -5.243 1.00 0.39 12 ASN A N 3
ATOM 1749 C CA . ASN A 1 12 ? -4.516 6.950 -4.177 1.00 0.43 12 ASN A CA 3
ATOM 1750 C C . ASN A 1 12 ? -4.208 5.453 -4.259 1.00 0.42 12 ASN A C 3
ATOM 1751 O O . ASN A 1 12 ? -5.119 4.633 -4.361 1.00 0.49 12 ASN A O 3
ATOM 1762 N N . ILE A 1 13 ? -2.921 5.143 -4.211 1.00 0.42 13 ILE A N 3
ATOM 1763 C CA . ILE A 1 13 ? -2.481 3.760 -4.278 1.00 0.44 13 ILE A CA 3
ATOM 1764 C C . ILE A 1 13 ? -1.491 3.488 -3.144 1.00 0.42 13 ILE A C 3
ATOM 1765 O O . ILE A 1 13 ? -1.085 4.408 -2.436 1.00 0.52 13 ILE A O 3
ATOM 1781 N N . CYS A 1 14 ? -1.131 2.220 -3.007 1.00 0.40 14 CYS A N 3
ATOM 1782 C CA . CYS A 1 14 ? -0.196 1.816 -1.971 1.00 0.38 14 CYS A CA 3
ATOM 1783 C C . CYS A 1 14 ? 1.010 1.156 -2.643 1.00 0.45 14 CYS A C 3
ATOM 1784 O O . CYS A 1 14 ? 0.939 -0.002 -3.053 1.00 0.55 14 CYS A O 3
ATOM 1791 N N . LYS A 1 15 ? 2.088 1.921 -2.734 1.00 0.52 15 LYS A N 3
ATOM 1792 C CA . LYS A 1 15 ? 3.307 1.424 -3.349 1.00 0.64 15 LYS A CA 3
ATOM 1793 C C . LYS A 1 15 ? 4.248 0.905 -2.260 1.00 0.71 15 LYS A C 3
ATOM 1794 O O . LYS A 1 15 ? 4.514 1.601 -1.281 1.00 0.86 15 LYS A O 3
ATOM 1812 N N . TYR A 1 16 ? 4.725 -0.313 -2.467 1.00 0.66 16 TYR A N 3
ATOM 1813 C CA . TYR A 1 16 ? 5.631 -0.933 -1.515 1.00 0.74 16 TYR A CA 3
ATOM 1814 C C . TYR A 1 16 ? 6.373 -2.110 -2.151 1.00 0.67 16 TYR A C 3
ATOM 1815 O O . TYR A 1 16 ? 5.970 -2.609 -3.200 1.00 0.63 16 TYR A O 3
ATOM 1833 N N . LYS A 1 17 ? 7.445 -2.520 -1.489 1.00 0.84 17 LYS A N 3
ATOM 1834 C CA . LYS A 1 17 ? 8.248 -3.629 -1.976 1.00 0.81 17 LYS A CA 3
ATOM 1835 C C . LYS A 1 17 ? 7.801 -4.919 -1.285 1.00 1.02 17 LYS A C 3
ATOM 1836 O O . LYS A 1 17 ? 8.178 -5.179 -0.144 1.00 1.86 17 LYS A O 3
ATOM 1854 N N . ALA A 1 18 ? 7.003 -5.693 -2.006 1.00 0.88 18 ALA A N 3
ATOM 1855 C CA . ALA A 1 18 ? 6.500 -6.949 -1.477 1.00 1.20 18 ALA A CA 3
ATOM 1856 C C . ALA A 1 18 ? 7.649 -7.717 -0.820 1.00 1.38 18 ALA A C 3
ATOM 1857 O O . ALA A 1 18 ? 8.812 -7.341 -0.961 1.00 2.02 18 ALA A O 3
ATOM 1864 N N . GLN A 1 19 ? 7.284 -8.777 -0.115 1.00 1.41 19 GLN A N 3
ATOM 1865 C CA . GLN A 1 19 ? 8.270 -9.601 0.564 1.00 1.56 19 GLN A CA 3
ATOM 1866 C C . GLN A 1 19 ? 9.157 -10.316 -0.456 1.00 1.28 19 GLN A C 3
ATOM 1867 O O . GLN A 1 19 ? 10.315 -10.621 -0.172 1.00 1.24 19 GLN A O 3
ATOM 1881 N N . SER A 1 20 ? 8.581 -10.564 -1.624 1.00 1.32 20 SER A N 3
ATOM 1882 C CA . SER A 1 20 ? 9.306 -11.238 -2.688 1.00 1.34 20 SER A CA 3
ATOM 1883 C C . SER A 1 20 ? 9.455 -10.305 -3.891 1.00 1.41 20 SER A C 3
ATOM 1884 O O . SER A 1 20 ? 10.033 -10.686 -4.908 1.00 1.88 20 SER A O 3
ATOM 1892 N N . GLY A 1 21 ? 8.924 -9.101 -3.736 1.00 1.38 21 GLY A N 3
ATOM 1893 C CA . GLY A 1 21 ? 8.991 -8.111 -4.797 1.00 1.97 21 GLY A CA 3
ATOM 1894 C C . GLY A 1 21 ? 7.995 -8.434 -5.912 1.00 2.54 21 GLY A C 3
ATOM 1895 O O . GLY A 1 21 ? 7.952 -7.745 -6.930 1.00 3.18 21 GLY A O 3
ATOM 1899 N N . LYS A 1 22 ? 7.218 -9.482 -5.682 1.00 2.60 22 LYS A N 3
ATOM 1900 C CA . LYS A 1 22 ? 6.224 -9.905 -6.655 1.00 3.39 22 LYS A CA 3
ATOM 1901 C C . LYS A 1 22 ? 5.135 -8.835 -6.763 1.00 3.53 22 LYS A C 3
ATOM 1902 O O . LYS A 1 22 ? 4.607 -8.590 -7.846 1.00 4.41 22 LYS A O 3
ATOM 1920 N N . THR A 1 23 ? 4.832 -8.228 -5.625 1.00 2.97 23 THR A N 3
ATOM 1921 C CA . THR A 1 23 ? 3.816 -7.190 -5.579 1.00 2.99 23 THR A CA 3
ATOM 1922 C C . THR A 1 23 ? 4.410 -5.843 -5.994 1.00 1.42 23 THR A C 3
ATOM 1923 O O . THR A 1 23 ? 5.580 -5.764 -6.365 1.00 1.18 23 THR A O 3
ATOM 1934 N N . ALA A 1 24 ? 3.576 -4.816 -5.916 1.00 1.06 24 ALA A N 3
ATOM 1935 C CA . ALA A 1 24 ? 4.004 -3.476 -6.279 1.00 0.90 24 ALA A CA 3
ATOM 1936 C C . ALA A 1 24 ? 2.774 -2.605 -6.540 1.00 1.04 24 ALA A C 3
ATOM 1937 O O . ALA A 1 24 ? 2.001 -2.875 -7.458 1.00 2.55 24 ALA A O 3
ATOM 1944 N N . ILE A 1 25 ? 2.630 -1.577 -5.716 1.00 1.25 25 ILE A N 3
ATOM 1945 C CA . ILE A 1 25 ? 1.506 -0.665 -5.846 1.00 0.99 25 ILE A CA 3
ATOM 1946 C C . ILE A 1 25 ? 0.201 -1.442 -5.662 1.00 0.94 25 ILE A C 3
ATOM 1947 O O . ILE A 1 25 ? 0.085 -2.582 -6.109 1.00 1.10 25 ILE A O 3
ATOM 1963 N N . CYS A 1 26 ? -0.749 -0.793 -5.004 1.00 0.86 26 CYS A N 3
ATOM 1964 C CA . CYS A 1 26 ? -2.041 -1.408 -4.756 1.00 0.90 26 CYS A CA 3
ATOM 1965 C C . CYS A 1 26 ? -3.048 -0.300 -4.441 1.00 0.76 26 CYS A C 3
ATOM 1966 O O . CYS A 1 26 ? -2.995 0.307 -3.373 1.00 0.64 26 CYS A O 3
ATOM 1973 N N . LYS A 1 27 ? -3.943 -0.070 -5.391 1.00 0.81 27 LYS A N 3
ATOM 1974 C CA . LYS A 1 27 ? -4.960 0.954 -5.229 1.00 0.73 27 LYS A CA 3
ATOM 1975 C C . LYS A 1 27 ? -5.433 0.971 -3.774 1.00 0.63 27 LYS A C 3
ATOM 1976 O O . LYS A 1 27 ? -5.607 -0.081 -3.161 1.00 0.72 27 LYS A O 3
ATOM 1994 N N . CYS A 1 28 ? -5.627 2.178 -3.262 1.00 0.55 28 CYS A N 3
ATOM 1995 C CA . CYS A 1 28 ? -6.076 2.346 -1.891 1.00 0.52 28 CYS A CA 3
ATOM 1996 C C . CYS A 1 28 ? -7.547 1.934 -1.813 1.00 0.56 28 CYS A C 3
ATOM 1997 O O . CYS A 1 28 ? -8.430 2.786 -1.729 1.00 1.36 28 CYS A O 3
ATOM 2004 N N . TYR A 1 29 ? -7.765 0.627 -1.844 1.00 1.37 29 TYR A N 3
ATOM 2005 C CA . TYR A 1 29 ? -9.115 0.092 -1.778 1.00 1.62 29 TYR A CA 3
ATOM 2006 C C . TYR A 1 29 ? -9.590 -0.019 -0.328 1.00 2.12 29 TYR A C 3
ATOM 2007 O O . TYR A 1 29 ? -10.679 -0.528 -0.065 1.00 3.05 29 TYR A O 3
ATOM 2025 N N . VAL A 1 30 ? -8.750 0.465 0.575 1.00 2.72 30 VAL A N 3
ATOM 2026 C CA . VAL A 1 30 ? -9.071 0.426 1.992 1.00 3.41 30 VAL A CA 3
ATOM 2027 C C . VAL A 1 30 ? -9.491 1.824 2.454 1.00 2.60 30 VAL A C 3
ATOM 2028 O O . VAL A 1 30 ? -10.635 2.032 2.853 1.00 3.27 30 VAL A O 3
ATOM 2041 N N . LYS A 1 31 ? -8.541 2.745 2.384 1.00 2.22 31 LYS A N 3
ATOM 2042 C CA . LYS A 1 31 ? -8.797 4.116 2.790 1.00 1.65 31 LYS A CA 3
ATOM 2043 C C . LYS A 1 31 ? -7.920 5.060 1.966 1.00 1.23 31 LYS A C 3
ATOM 2044 O O . LYS A 1 31 ? -6.710 4.860 1.866 1.00 1.57 31 LYS A O 3
ATOM 2062 N N . LYS A 1 32 ? -8.563 6.069 1.396 1.00 0.81 32 LYS A N 3
ATOM 2063 C CA . LYS A 1 32 ? -7.856 7.044 0.584 1.00 0.58 32 LYS A CA 3
ATOM 2064 C C . LYS A 1 32 ? -6.510 7.364 1.235 1.00 0.56 32 LYS A C 3
ATOM 2065 O O . LYS A 1 32 ? -6.338 7.176 2.439 1.00 0.85 32 LYS A O 3
ATOM 2083 N N . CYS A 1 33 ? -5.589 7.843 0.412 1.00 0.52 33 CYS A N 3
ATOM 2084 C CA . CYS A 1 33 ? -4.262 8.191 0.893 1.00 0.49 33 CYS A CA 3
ATOM 2085 C C . CYS A 1 33 ? -4.319 9.604 1.477 1.00 0.53 33 CYS A C 3
ATOM 2086 O O . CYS A 1 33 ? -5.030 10.464 0.962 1.00 0.61 33 CYS A O 3
ATOM 2093 N N . PRO A 1 34 ? -3.539 9.804 2.573 1.00 0.53 34 PRO A N 3
ATOM 2094 C CA . PRO A 1 34 ? -3.494 11.098 3.233 1.00 0.62 34 PRO A CA 3
ATOM 2095 C C . PRO A 1 34 ? -2.670 12.099 2.421 1.00 0.64 34 PRO A C 3
ATOM 2096 O O . PRO A 1 34 ? -3.057 13.257 2.279 1.00 0.74 34 PRO A O 3
ATOM 2107 N N . ARG A 1 35 ? -1.547 11.615 1.910 1.00 0.60 35 ARG A N 3
ATOM 2108 C CA . ARG A 1 35 ? -0.665 12.453 1.116 1.00 0.65 35 ARG A CA 3
ATOM 2109 C C . ARG A 1 35 ? 0.531 11.640 0.616 1.00 0.61 35 ARG A C 3
ATOM 2110 O O . ARG A 1 35 ? 0.984 10.716 1.290 1.00 0.55 35 ARG A O 3
ATOM 2130 N N . ASP A 1 36 ? 1.009 12.013 -0.562 1.00 0.71 36 ASP A N 3
ATOM 2131 C CA . ASP A 1 36 ? 2.144 11.331 -1.160 1.00 0.73 36 ASP A CA 3
ATOM 2132 C C . ASP A 1 36 ? 3.189 11.045 -0.079 1.00 0.69 36 ASP A C 3
ATOM 2133 O O . ASP A 1 36 ? 3.522 11.924 0.715 1.00 0.75 36 ASP A O 3
ATOM 2143 N N . GLY A 1 37 ? 3.678 9.814 -0.084 1.00 0.62 37 GLY A N 3
ATOM 2144 C CA . GLY A 1 37 ? 4.679 9.402 0.886 1.00 0.59 37 GLY A CA 3
ATOM 2145 C C . GLY A 1 37 ? 4.037 8.637 2.044 1.00 0.47 37 GLY A C 3
ATOM 2146 O O . GLY A 1 37 ? 4.680 7.793 2.668 1.00 0.44 37 GLY A O 3
ATOM 2150 N N . ALA A 1 38 ? 2.776 8.958 2.298 1.00 0.46 38 ALA A N 3
ATOM 2151 C CA . ALA A 1 38 ? 2.040 8.311 3.370 1.00 0.38 38 ALA A CA 3
ATOM 2152 C C . ALA A 1 38 ? 2.408 6.826 3.412 1.00 0.31 38 ALA A C 3
ATOM 2153 O O . ALA A 1 38 ? 2.155 6.093 2.458 1.00 0.30 38 ALA A O 3
ATOM 2160 N N . LYS A 1 39 ? 3.000 6.427 4.529 1.00 0.31 39 LYS A N 3
ATOM 2161 C CA . LYS A 1 39 ? 3.405 5.043 4.707 1.00 0.31 39 LYS A CA 3
ATOM 2162 C C . LYS A 1 39 ? 2.159 4.162 4.819 1.00 0.26 39 LYS A C 3
ATOM 2163 O O . LYS A 1 39 ? 1.136 4.592 5.352 1.00 0.29 39 LYS A O 3
ATOM 2181 N N . CYS A 1 40 ? 2.286 2.946 4.309 1.00 0.32 40 CYS A N 3
ATOM 2182 C CA . CYS A 1 40 ? 1.183 2.001 4.346 1.00 0.32 40 CYS A CA 3
ATOM 2183 C C . CYS A 1 40 ? 1.763 0.585 4.352 1.00 0.36 40 CYS A C 3
ATOM 2184 O O . CYS A 1 40 ? 2.923 0.384 3.993 1.00 0.53 40 CYS A O 3
ATOM 2191 N N . GLU A 1 41 ? 0.931 -0.360 4.763 1.00 0.34 41 GLU A N 3
ATOM 2192 C CA . GLU A 1 41 ? 1.347 -1.751 4.821 1.00 0.38 41 GLU A CA 3
ATOM 2193 C C . GLU A 1 41 ? 0.383 -2.627 4.018 1.00 0.46 41 GLU A C 3
ATOM 2194 O O . GLU A 1 41 ? -0.803 -2.316 3.913 1.00 0.70 41 GLU A O 3
ATOM 2207 N N . PHE A 1 42 ? 0.927 -3.705 3.473 1.00 0.39 42 PHE A N 3
ATOM 2208 C CA . PHE A 1 42 ? 0.130 -4.628 2.684 1.00 0.47 42 PHE A CA 3
ATOM 2209 C C . PHE A 1 42 ? -0.120 -5.929 3.448 1.00 0.43 42 PHE A C 3
ATOM 2210 O O . PHE A 1 42 ? 0.777 -6.762 3.574 1.00 0.52 42 PHE A O 3
ATOM 2227 N N . ASP A 1 43 ? -1.343 -6.064 3.940 1.00 0.41 43 ASP A N 3
ATOM 2228 C CA . ASP A 1 43 ? -1.722 -7.250 4.689 1.00 0.42 43 ASP A CA 3
ATOM 2229 C C . ASP A 1 43 ? -1.742 -8.457 3.749 1.00 0.47 43 ASP A C 3
ATOM 2230 O O . ASP A 1 43 ? -2.259 -8.373 2.636 1.00 0.67 43 ASP A O 3
ATOM 2240 N N . SER A 1 44 ? -1.173 -9.552 4.231 1.00 0.48 44 SER A N 3
ATOM 2241 C CA . SER A 1 44 ? -1.118 -10.774 3.448 1.00 0.59 44 SER A CA 3
ATOM 2242 C C . SER A 1 44 ? -2.287 -11.688 3.822 1.00 0.67 44 SER A C 3
ATOM 2243 O O . SER A 1 44 ? -2.615 -12.616 3.085 1.00 1.01 44 SER A O 3
ATOM 2251 N N . TYR A 1 45 ? -2.883 -11.393 4.968 1.00 0.69 45 TYR A N 3
ATOM 2252 C CA . TYR A 1 45 ? -4.009 -12.177 5.449 1.00 0.79 45 TYR A CA 3
ATOM 2253 C C . TYR A 1 45 ? -5.239 -11.970 4.564 1.00 0.78 45 TYR A C 3
ATOM 2254 O O . TYR A 1 45 ? -6.238 -12.673 4.709 1.00 0.99 45 TYR A O 3
ATOM 2272 N N . LYS A 1 46 ? -5.128 -11.001 3.667 1.00 0.78 46 LYS A N 3
ATOM 2273 C CA . LYS A 1 46 ? -6.219 -10.692 2.759 1.00 0.92 46 LYS A CA 3
ATOM 2274 C C . LYS A 1 46 ? -5.646 -10.178 1.437 1.00 0.98 46 LYS A C 3
ATOM 2275 O O . LYS A 1 46 ? -5.902 -10.753 0.380 1.00 1.24 46 LYS A O 3
ATOM 2293 N N . GLY A 1 47 ? -4.882 -9.101 1.539 1.00 0.82 47 GLY A N 3
ATOM 2294 C CA . GLY A 1 47 ? -4.271 -8.502 0.365 1.00 0.94 47 GLY A CA 3
ATOM 2295 C C . GLY A 1 47 ? -4.787 -7.079 0.143 1.00 0.96 47 GLY A C 3
ATOM 2296 O O . GLY A 1 47 ? -5.190 -6.727 -0.965 1.00 1.03 47 GLY A O 3
ATOM 2300 N N . LYS A 1 48 ? -4.758 -6.300 1.214 1.00 1.12 48 LYS A N 3
ATOM 2301 C CA . LYS A 1 48 ? -5.219 -4.923 1.150 1.00 1.21 48 LYS A CA 3
ATOM 2302 C C . LYS A 1 48 ? -4.059 -3.986 1.492 1.00 1.16 48 LYS A C 3
ATOM 2303 O O . LYS A 1 48 ? -2.973 -4.440 1.849 1.00 1.66 48 LYS A O 3
ATOM 2321 N N . CYS A 1 49 ? -4.329 -2.694 1.372 1.00 1.17 49 CYS A N 3
ATOM 2322 C CA . CYS A 1 49 ? -3.321 -1.689 1.664 1.00 1.10 49 CYS A CA 3
ATOM 2323 C C . CYS A 1 49 ? -3.881 -0.743 2.728 1.00 0.98 49 CYS A C 3
ATOM 2324 O O . CYS A 1 49 ? -4.601 0.202 2.408 1.00 1.36 49 CYS A O 3
ATOM 2331 N N . TYR A 1 50 ? -3.529 -1.029 3.973 1.00 0.67 50 TYR A N 3
ATOM 2332 C CA . TYR A 1 50 ? -3.988 -0.216 5.087 1.00 0.63 50 TYR A CA 3
ATOM 2333 C C . TYR A 1 50 ? -3.383 1.188 5.026 1.00 0.69 50 TYR A C 3
ATOM 2334 O O . TYR A 1 50 ? -2.568 1.554 5.871 1.00 1.08 50 TYR A O 3
ATOM 2352 N N . CYS A 1 51 ? -3.804 1.937 4.017 1.00 0.69 51 CYS A N 3
ATOM 2353 C CA . CYS A 1 51 ? -3.314 3.292 3.834 1.00 0.73 51 CYS A CA 3
ATOM 2354 C C . CYS A 1 51 ? -3.717 4.117 5.058 1.00 0.84 51 CYS A C 3
ATOM 2355 O O . CYS A 1 51 ? -2.895 4.838 5.623 1.00 1.53 51 CYS A O 3
ATOM 2362 N N . ALA A 1 1 ? 3.175 -11.336 7.841 1.00 0.82 1 ALA A N 4
ATOM 2363 C CA . ALA A 1 1 ? 3.944 -11.175 6.618 1.00 0.75 1 ALA A CA 4
ATOM 2364 C C . ALA A 1 1 ? 3.584 -9.839 5.967 1.00 0.68 1 ALA A C 4
ATOM 2365 O O . ALA A 1 1 ? 3.595 -9.718 4.743 1.00 0.79 1 ALA A O 4
ATOM 2372 N N . THR A 1 2 ? 3.273 -8.868 6.814 1.00 0.65 2 THR A N 4
ATOM 2373 C CA . THR A 1 2 ? 2.911 -7.545 6.336 1.00 0.59 2 THR A CA 4
ATOM 2374 C C . THR A 1 2 ? 4.162 -6.762 5.933 1.00 0.66 2 THR A C 4
ATOM 2375 O O . THR A 1 2 ? 5.203 -6.875 6.578 1.00 0.81 2 THR A O 4
ATOM 2386 N N . TYR A 1 3 ? 4.018 -5.986 4.868 1.00 0.68 3 TYR A N 4
ATOM 2387 C CA . TYR A 1 3 ? 5.124 -5.185 4.372 1.00 0.83 3 TYR A CA 4
ATOM 2388 C C . TYR A 1 3 ? 4.955 -3.716 4.764 1.00 0.94 3 TYR A C 4
ATOM 2389 O O . TYR A 1 3 ? 4.090 -3.380 5.571 1.00 1.79 3 TYR A O 4
ATOM 2407 N N . ASN A 1 4 ? 5.796 -2.879 4.173 1.00 0.53 4 ASN A N 4
ATOM 2408 C CA . ASN A 1 4 ? 5.751 -1.453 4.450 1.00 0.48 4 ASN A CA 4
ATOM 2409 C C . ASN A 1 4 ? 6.236 -0.683 3.220 1.00 0.50 4 ASN A C 4
ATOM 2410 O O . ASN A 1 4 ? 7.103 -1.158 2.488 1.00 0.66 4 ASN A O 4
ATOM 2421 N N . GLY A 1 5 ? 5.656 0.493 3.030 1.00 0.41 5 GLY A N 4
ATOM 2422 C CA . GLY A 1 5 ? 6.019 1.333 1.902 1.00 0.44 5 GLY A CA 4
ATOM 2423 C C . GLY A 1 5 ? 5.389 2.722 2.027 1.00 0.42 5 GLY A C 4
ATOM 2424 O O . GLY A 1 5 ? 5.405 3.319 3.102 1.00 0.52 5 GLY A O 4
ATOM 2428 N N . LYS A 1 6 ? 4.850 3.195 0.914 1.00 0.36 6 LYS A N 4
ATOM 2429 C CA . LYS A 1 6 ? 4.217 4.502 0.886 1.00 0.34 6 LYS A CA 4
ATOM 2430 C C . LYS A 1 6 ? 3.053 4.479 -0.108 1.00 0.35 6 LYS A C 4
ATOM 2431 O O . LYS A 1 6 ? 3.028 3.656 -1.021 1.00 0.50 6 LYS A O 4
ATOM 2449 N N . CYS A 1 7 ? 2.118 5.394 0.105 1.00 0.28 7 CYS A N 4
ATOM 2450 C CA . CYS A 1 7 ? 0.954 5.488 -0.760 1.00 0.28 7 CYS A CA 4
ATOM 2451 C C . CYS A 1 7 ? 0.852 6.927 -1.272 1.00 0.33 7 CYS A C 4
ATOM 2452 O O . CYS A 1 7 ? 1.411 7.844 -0.673 1.00 0.44 7 CYS A O 4
ATOM 2459 N N . TYR A 1 8 ? 0.134 7.079 -2.375 1.00 0.34 8 TYR A N 4
ATOM 2460 C CA . TYR A 1 8 ? -0.049 8.390 -2.974 1.00 0.40 8 TYR A CA 4
ATOM 2461 C C . TYR A 1 8 ? -1.512 8.828 -2.899 1.00 0.44 8 TYR A C 4
ATOM 2462 O O . TYR A 1 8 ? -2.415 7.993 -2.899 1.00 0.62 8 TYR A O 4
ATOM 2480 N N . LYS A 1 9 ? -1.702 10.138 -2.835 1.00 0.49 9 LYS A N 4
ATOM 2481 C CA . LYS A 1 9 ? -3.041 10.698 -2.759 1.00 0.54 9 LYS A CA 4
ATOM 2482 C C . LYS A 1 9 ? -3.645 10.755 -4.163 1.00 0.45 9 LYS A C 4
ATOM 2483 O O . LYS A 1 9 ? -4.658 10.112 -4.434 1.00 0.51 9 LYS A O 4
ATOM 2501 N N . LYS A 1 10 ? -2.999 11.532 -5.020 1.00 0.52 10 LYS A N 4
ATOM 2502 C CA . LYS A 1 10 ? -3.460 11.682 -6.390 1.00 0.58 10 LYS A CA 4
ATOM 2503 C C . LYS A 1 10 ? -3.770 10.302 -6.972 1.00 0.57 10 LYS A C 4
ATOM 2504 O O . LYS A 1 10 ? -4.886 10.052 -7.425 1.00 0.94 10 LYS A O 4
ATOM 2522 N N . ASP A 1 11 ? -2.763 9.441 -6.943 1.00 0.52 11 ASP A N 4
ATOM 2523 C CA . ASP A 1 11 ? -2.914 8.093 -7.462 1.00 0.49 11 ASP A CA 4
ATOM 2524 C C . ASP A 1 11 ? -3.722 7.256 -6.468 1.00 0.45 11 ASP A C 4
ATOM 2525 O O . ASP A 1 11 ? -4.180 6.163 -6.800 1.00 0.48 11 ASP A O 4
ATOM 2535 N N . ASN A 1 12 ? -3.871 7.800 -5.270 1.00 0.46 12 ASN A N 4
ATOM 2536 C CA . ASN A 1 12 ? -4.615 7.117 -4.225 1.00 0.48 12 ASN A CA 4
ATOM 2537 C C . ASN A 1 12 ? -4.317 5.617 -4.290 1.00 0.47 12 ASN A C 4
ATOM 2538 O O . ASN A 1 12 ? -5.234 4.802 -4.376 1.00 0.54 12 ASN A O 4
ATOM 2549 N N . ILE A 1 13 ? -3.032 5.300 -4.247 1.00 0.46 13 ILE A N 4
ATOM 2550 C CA . ILE A 1 13 ? -2.601 3.913 -4.299 1.00 0.48 13 ILE A CA 4
ATOM 2551 C C . ILE A 1 13 ? -1.548 3.669 -3.217 1.00 0.49 13 ILE A C 4
ATOM 2552 O O . ILE A 1 13 ? -1.164 4.591 -2.500 1.00 0.57 13 ILE A O 4
ATOM 2568 N N . CYS A 1 14 ? -1.110 2.421 -3.133 1.00 0.53 14 CYS A N 4
ATOM 2569 C CA . CYS A 1 14 ? -0.109 2.044 -2.150 1.00 0.56 14 CYS A CA 4
ATOM 2570 C C . CYS A 1 14 ? 1.019 1.305 -2.873 1.00 0.59 14 CYS A C 4
ATOM 2571 O O . CYS A 1 14 ? 0.794 0.254 -3.472 1.00 0.69 14 CYS A O 4
ATOM 2578 N N . LYS A 1 15 ? 2.209 1.883 -2.793 1.00 0.57 15 LYS A N 4
ATOM 2579 C CA . LYS A 1 15 ? 3.372 1.292 -3.432 1.00 0.63 15 LYS A CA 4
ATOM 2580 C C . LYS A 1 15 ? 4.341 0.793 -2.357 1.00 0.72 15 LYS A C 4
ATOM 2581 O O . LYS A 1 15 ? 4.621 1.502 -1.392 1.00 0.89 15 LYS A O 4
ATOM 2599 N N . TYR A 1 16 ? 4.825 -0.423 -2.561 1.00 0.68 16 TYR A N 4
ATOM 2600 C CA . TYR A 1 16 ? 5.756 -1.025 -1.622 1.00 0.78 16 TYR A CA 4
ATOM 2601 C C . TYR A 1 16 ? 6.490 -2.207 -2.259 1.00 0.70 16 TYR A C 4
ATOM 2602 O O . TYR A 1 16 ? 5.999 -2.804 -3.216 1.00 0.60 16 TYR A O 4
ATOM 2620 N N . LYS A 1 17 ? 7.652 -2.511 -1.701 1.00 0.99 17 LYS A N 4
ATOM 2621 C CA . LYS A 1 17 ? 8.458 -3.612 -2.202 1.00 0.96 17 LYS A CA 4
ATOM 2622 C C . LYS A 1 17 ? 8.006 -4.913 -1.535 1.00 1.07 17 LYS A C 4
ATOM 2623 O O . LYS A 1 17 ? 8.275 -5.136 -0.356 1.00 1.87 17 LYS A O 4
ATOM 2641 N N . ALA A 1 18 ? 7.328 -5.738 -2.320 1.00 0.79 18 ALA A N 4
ATOM 2642 C CA . ALA A 1 18 ? 6.837 -7.011 -1.820 1.00 1.03 18 ALA A CA 4
ATOM 2643 C C . ALA A 1 18 ? 7.974 -7.749 -1.112 1.00 1.29 18 ALA A C 4
ATOM 2644 O O . ALA A 1 18 ? 9.147 -7.448 -1.333 1.00 1.97 18 ALA A O 4
ATOM 2651 N N . GLN A 1 19 ? 7.588 -8.701 -0.275 1.00 1.34 19 GLN A N 4
ATOM 2652 C CA . GLN A 1 19 ? 8.561 -9.484 0.467 1.00 1.57 19 GLN A CA 4
ATOM 2653 C C . GLN A 1 19 ? 9.483 -10.236 -0.495 1.00 1.25 19 GLN A C 4
ATOM 2654 O O . GLN A 1 19 ? 10.548 -10.707 -0.100 1.00 1.27 19 GLN A O 4
ATOM 2668 N N . SER A 1 20 ? 9.040 -10.325 -1.741 1.00 1.18 20 SER A N 4
ATOM 2669 C CA . SER A 1 20 ? 9.812 -11.011 -2.763 1.00 1.08 20 SER A CA 4
ATOM 2670 C C . SER A 1 20 ? 9.858 -10.168 -4.038 1.00 1.12 20 SER A C 4
ATOM 2671 O O . SER A 1 20 ? 10.292 -10.644 -5.086 1.00 1.76 20 SER A O 4
ATOM 2679 N N . GLY A 1 21 ? 9.404 -8.930 -3.908 1.00 1.05 21 GLY A N 4
ATOM 2680 C CA . GLY A 1 21 ? 9.388 -8.016 -5.037 1.00 1.81 21 GLY A CA 4
ATOM 2681 C C . GLY A 1 21 ? 8.252 -8.358 -6.004 1.00 2.40 21 GLY A C 4
ATOM 2682 O O . GLY A 1 21 ? 8.082 -7.696 -7.026 1.00 3.15 21 GLY A O 4
ATOM 2686 N N . LYS A 1 22 ? 7.505 -9.392 -5.645 1.00 2.41 22 LYS A N 4
ATOM 2687 C CA . LYS A 1 22 ? 6.390 -9.830 -6.468 1.00 3.28 22 LYS A CA 4
ATOM 2688 C C . LYS A 1 22 ? 5.321 -8.736 -6.496 1.00 3.39 22 LYS A C 4
ATOM 2689 O O . LYS A 1 22 ? 5.057 -8.148 -7.544 1.00 3.94 22 LYS A O 4
ATOM 2707 N N . THR A 1 23 ? 4.736 -8.494 -5.332 1.00 3.19 23 THR A N 4
ATOM 2708 C CA . THR A 1 23 ? 3.702 -7.481 -5.210 1.00 3.23 23 THR A CA 4
ATOM 2709 C C . THR A 1 23 ? 4.185 -6.153 -5.798 1.00 1.73 23 THR A C 4
ATOM 2710 O O . THR A 1 23 ? 5.256 -6.089 -6.399 1.00 1.42 23 THR A O 4
ATOM 2721 N N . ALA A 1 24 ? 3.371 -5.126 -5.603 1.00 1.32 24 ALA A N 4
ATOM 2722 C CA . ALA A 1 24 ? 3.702 -3.803 -6.106 1.00 0.81 24 ALA A CA 4
ATOM 2723 C C . ALA A 1 24 ? 2.593 -2.823 -5.717 1.00 0.87 24 ALA A C 4
ATOM 2724 O O . ALA A 1 24 ? 1.968 -2.971 -4.668 1.00 2.02 24 ALA A O 4
ATOM 2731 N N . ILE A 1 25 ? 2.383 -1.843 -6.584 1.00 1.11 25 ILE A N 4
ATOM 2732 C CA . ILE A 1 25 ? 1.361 -0.839 -6.344 1.00 0.94 25 ILE A CA 4
ATOM 2733 C C . ILE A 1 25 ? 0.027 -1.532 -6.060 1.00 0.92 25 ILE A C 4
ATOM 2734 O O . ILE A 1 25 ? -0.386 -2.421 -6.804 1.00 1.15 25 ILE A O 4
ATOM 2750 N N . CYS A 1 26 ? -0.610 -1.101 -4.981 1.00 0.76 26 CYS A N 4
ATOM 2751 C CA . CYS A 1 26 ? -1.888 -1.669 -4.589 1.00 0.81 26 CYS A CA 4
ATOM 2752 C C . CYS A 1 26 ? -2.867 -0.521 -4.335 1.00 0.69 26 CYS A C 4
ATOM 2753 O O . CYS A 1 26 ? -2.831 0.108 -3.279 1.00 0.58 26 CYS A O 4
ATOM 2760 N N . LYS A 1 27 ? -3.718 -0.283 -5.322 1.00 0.76 27 LYS A N 4
ATOM 2761 C CA . LYS A 1 27 ? -4.705 0.779 -5.220 1.00 0.71 27 LYS A CA 4
ATOM 2762 C C . LYS A 1 27 ? -5.289 0.791 -3.806 1.00 0.60 27 LYS A C 4
ATOM 2763 O O . LYS A 1 27 ? -5.381 -0.251 -3.159 1.00 0.69 27 LYS A O 4
ATOM 2781 N N . CYS A 1 28 ? -5.670 1.982 -3.367 1.00 0.50 28 CYS A N 4
ATOM 2782 C CA . CYS A 1 28 ? -6.242 2.144 -2.042 1.00 0.52 28 CYS A CA 4
ATOM 2783 C C . CYS A 1 28 ? -7.574 1.392 -1.999 1.00 0.81 28 CYS A C 4
ATOM 2784 O O . CYS A 1 28 ? -7.777 0.437 -2.747 1.00 2.34 28 CYS A O 4
ATOM 2791 N N . TYR A 1 29 ? -8.449 1.852 -1.116 1.00 1.03 29 TYR A N 4
ATOM 2792 C CA . TYR A 1 29 ? -9.756 1.235 -0.966 1.00 0.94 29 TYR A CA 4
ATOM 2793 C C . TYR A 1 29 ? -10.594 1.973 0.080 1.00 1.24 29 TYR A C 4
ATOM 2794 O O . TYR A 1 29 ? -10.439 1.745 1.279 1.00 2.00 29 TYR A O 4
ATOM 2812 N N . VAL A 1 30 ? -11.463 2.843 -0.412 1.00 1.96 30 VAL A N 4
ATOM 2813 C CA . VAL A 1 30 ? -12.326 3.616 0.465 1.00 2.46 30 VAL A CA 4
ATOM 2814 C C . VAL A 1 30 ? -11.486 4.650 1.218 1.00 1.94 30 VAL A C 4
ATOM 2815 O O . VAL A 1 30 ? -11.575 5.846 0.944 1.00 2.44 30 VAL A O 4
ATOM 2828 N N . LYS A 1 31 ? -10.689 4.151 2.151 1.00 1.56 31 LYS A N 4
ATOM 2829 C CA . LYS A 1 31 ? -9.834 5.016 2.946 1.00 1.30 31 LYS A CA 4
ATOM 2830 C C . LYS A 1 31 ? -8.752 5.619 2.049 1.00 1.12 31 LYS A C 4
ATOM 2831 O O . LYS A 1 31 ? -7.587 5.233 2.130 1.00 1.41 31 LYS A O 4
ATOM 2849 N N . LYS A 1 32 ? -9.176 6.557 1.214 1.00 0.95 32 LYS A N 4
ATOM 2850 C CA . LYS A 1 32 ? -8.257 7.218 0.302 1.00 0.82 32 LYS A CA 4
ATOM 2851 C C . LYS A 1 32 ? -6.950 7.524 1.035 1.00 0.77 32 LYS A C 4
ATOM 2852 O O . LYS A 1 32 ? -6.944 7.706 2.252 1.00 0.89 32 LYS A O 4
ATOM 2870 N N . CYS A 1 33 ? -5.873 7.571 0.265 1.00 0.65 33 CYS A N 4
ATOM 2871 C CA . CYS A 1 33 ? -4.563 7.851 0.825 1.00 0.66 33 CYS A CA 4
ATOM 2872 C C . CYS A 1 33 ? -4.582 9.266 1.408 1.00 0.67 33 CYS A C 4
ATOM 2873 O O . CYS A 1 33 ? -5.275 10.143 0.894 1.00 0.70 33 CYS A O 4
ATOM 2880 N N . PRO A 1 34 ? -3.794 9.448 2.501 1.00 0.69 34 PRO A N 4
ATOM 2881 C CA . PRO A 1 34 ? -3.715 10.741 3.159 1.00 0.76 34 PRO A CA 4
ATOM 2882 C C . PRO A 1 34 ? -2.869 11.721 2.343 1.00 0.74 34 PRO A C 4
ATOM 2883 O O . PRO A 1 34 ? -3.220 12.892 2.215 1.00 0.81 34 PRO A O 4
ATOM 2894 N N . ARG A 1 35 ? -1.770 11.204 1.812 1.00 0.70 35 ARG A N 4
ATOM 2895 C CA . ARG A 1 35 ? -0.871 12.019 1.012 1.00 0.70 35 ARG A CA 4
ATOM 2896 C C . ARG A 1 35 ? 0.384 11.224 0.649 1.00 0.64 35 ARG A C 4
ATOM 2897 O O . ARG A 1 35 ? 0.836 10.381 1.424 1.00 0.66 35 ARG A O 4
ATOM 2917 N N . ASP A 1 36 ? 0.913 11.519 -0.529 1.00 0.64 36 ASP A N 4
ATOM 2918 C CA . ASP A 1 36 ? 2.108 10.842 -1.004 1.00 0.67 36 ASP A CA 4
ATOM 2919 C C . ASP A 1 36 ? 3.087 10.668 0.159 1.00 0.75 36 ASP A C 4
ATOM 2920 O O . ASP A 1 36 ? 3.209 11.549 1.009 1.00 0.98 36 ASP A O 4
ATOM 2930 N N . GLY A 1 37 ? 3.759 9.526 0.159 1.00 0.65 37 GLY A N 4
ATOM 2931 C CA . GLY A 1 37 ? 4.723 9.225 1.204 1.00 0.72 37 GLY A CA 4
ATOM 2932 C C . GLY A 1 37 ? 4.061 8.476 2.362 1.00 0.61 37 GLY A C 4
ATOM 2933 O O . GLY A 1 37 ? 4.713 7.696 3.055 1.00 0.61 37 GLY A O 4
ATOM 2937 N N . ALA A 1 38 ? 2.774 8.738 2.536 1.00 0.57 38 ALA A N 4
ATOM 2938 C CA . ALA A 1 38 ? 2.016 8.098 3.598 1.00 0.52 38 ALA A CA 4
ATOM 2939 C C . ALA A 1 38 ? 2.424 6.626 3.693 1.00 0.42 38 ALA A C 4
ATOM 2940 O O . ALA A 1 38 ? 2.193 5.853 2.765 1.00 0.37 38 ALA A O 4
ATOM 2947 N N . LYS A 1 39 ? 3.023 6.283 4.824 1.00 0.43 39 LYS A N 4
ATOM 2948 C CA . LYS A 1 39 ? 3.464 4.918 5.052 1.00 0.37 39 LYS A CA 4
ATOM 2949 C C . LYS A 1 39 ? 2.244 3.997 5.126 1.00 0.37 39 LYS A C 4
ATOM 2950 O O . LYS A 1 39 ? 1.193 4.393 5.627 1.00 0.50 39 LYS A O 4
ATOM 2968 N N . CYS A 1 40 ? 2.425 2.786 4.620 1.00 0.29 40 CYS A N 4
ATOM 2969 C CA . CYS A 1 40 ? 1.352 1.806 4.623 1.00 0.34 40 CYS A CA 4
ATOM 2970 C C . CYS A 1 40 ? 1.977 0.410 4.582 1.00 0.37 40 CYS A C 4
ATOM 2971 O O . CYS A 1 40 ? 3.133 0.255 4.193 1.00 0.47 40 CYS A O 4
ATOM 2978 N N . GLU A 1 41 ? 1.184 -0.570 4.989 1.00 0.46 41 GLU A N 4
ATOM 2979 C CA . GLU A 1 41 ? 1.645 -1.948 5.004 1.00 0.51 41 GLU A CA 4
ATOM 2980 C C . GLU A 1 41 ? 0.676 -2.840 4.224 1.00 0.57 41 GLU A C 4
ATOM 2981 O O . GLU A 1 41 ? -0.530 -2.600 4.223 1.00 0.64 41 GLU A O 4
ATOM 2994 N N . PHE A 1 42 ? 1.241 -3.850 3.580 1.00 0.61 42 PHE A N 4
ATOM 2995 C CA . PHE A 1 42 ? 0.443 -4.779 2.798 1.00 0.68 42 PHE A CA 4
ATOM 2996 C C . PHE A 1 42 ? 0.244 -6.098 3.548 1.00 0.66 42 PHE A C 4
ATOM 2997 O O . PHE A 1 42 ? 1.188 -6.868 3.718 1.00 0.71 42 PHE A O 4
ATOM 3014 N N . ASP A 1 43 ? -0.990 -6.317 3.977 1.00 0.64 43 ASP A N 4
ATOM 3015 C CA . ASP A 1 43 ? -1.325 -7.529 4.705 1.00 0.64 43 ASP A CA 4
ATOM 3016 C C . ASP A 1 43 ? -1.386 -8.705 3.729 1.00 0.68 43 ASP A C 4
ATOM 3017 O O . ASP A 1 43 ? -1.949 -8.586 2.642 1.00 0.85 43 ASP A O 4
ATOM 3027 N N . SER A 1 44 ? -0.798 -9.815 4.151 1.00 0.63 44 SER A N 4
ATOM 3028 C CA . SER A 1 44 ? -0.778 -11.012 3.328 1.00 0.71 44 SER A CA 4
ATOM 3029 C C . SER A 1 44 ? -1.952 -11.921 3.697 1.00 0.71 44 SER A C 4
ATOM 3030 O O . SER A 1 44 ? -2.331 -12.798 2.922 1.00 0.98 44 SER A O 4
ATOM 3038 N N . TYR A 1 45 ? -2.496 -11.680 4.881 1.00 0.85 45 TYR A N 4
ATOM 3039 C CA . TYR A 1 45 ? -3.619 -12.466 5.363 1.00 0.89 45 TYR A CA 4
ATOM 3040 C C . TYR A 1 45 ? -4.917 -12.050 4.669 1.00 0.84 45 TYR A C 4
ATOM 3041 O O . TYR A 1 45 ? -5.948 -12.701 4.830 1.00 1.00 45 TYR A O 4
ATOM 3059 N N . LYS A 1 46 ? -4.825 -10.967 3.911 1.00 0.87 46 LYS A N 4
ATOM 3060 C CA . LYS A 1 46 ? -5.979 -10.456 3.192 1.00 0.98 46 LYS A CA 4
ATOM 3061 C C . LYS A 1 46 ? -5.506 -9.703 1.946 1.00 1.08 46 LYS A C 4
ATOM 3062 O O . LYS A 1 46 ? -5.810 -10.103 0.823 1.00 1.30 46 LYS A O 4
ATOM 3080 N N . GLY A 1 47 ? -4.771 -8.628 2.187 1.00 1.04 47 GLY A N 4
ATOM 3081 C CA . GLY A 1 47 ? -4.253 -7.816 1.099 1.00 1.23 47 GLY A CA 4
ATOM 3082 C C . GLY A 1 47 ? -5.217 -6.679 0.756 1.00 0.92 47 GLY A C 4
ATOM 3083 O O . GLY A 1 47 ? -5.815 -6.669 -0.319 1.00 1.08 47 GLY A O 4
ATOM 3087 N N . LYS A 1 48 ? -5.339 -5.748 1.691 1.00 1.00 48 LYS A N 4
ATOM 3088 C CA . LYS A 1 48 ? -6.221 -4.608 1.502 1.00 0.89 48 LYS A CA 4
ATOM 3089 C C . LYS A 1 48 ? -5.392 -3.322 1.501 1.00 1.16 48 LYS A C 4
ATOM 3090 O O . LYS A 1 48 ? -5.943 -2.224 1.558 1.00 3.15 48 LYS A O 4
ATOM 3108 N N . CYS A 1 49 ? -4.081 -3.501 1.437 1.00 1.43 49 CYS A N 4
ATOM 3109 C CA . CYS A 1 49 ? -3.170 -2.369 1.429 1.00 1.31 49 CYS A CA 4
ATOM 3110 C C . CYS A 1 49 ? -3.650 -1.359 2.473 1.00 1.22 49 CYS A C 4
ATOM 3111 O O . CYS A 1 49 ? -4.254 -0.344 2.130 1.00 1.59 49 CYS A O 4
ATOM 3118 N N . TYR A 1 50 ? -3.363 -1.673 3.728 1.00 0.90 50 TYR A N 4
ATOM 3119 C CA . TYR A 1 50 ? -3.757 -0.805 4.825 1.00 0.82 50 TYR A CA 4
ATOM 3120 C C . TYR A 1 50 ? -3.146 0.589 4.669 1.00 0.85 50 TYR A C 4
ATOM 3121 O O . TYR A 1 50 ? -2.068 0.860 5.196 1.00 1.15 50 TYR A O 4
ATOM 3139 N N . CYS A 1 51 ? -3.861 1.436 3.944 1.00 0.77 51 CYS A N 4
ATOM 3140 C CA . CYS A 1 51 ? -3.403 2.795 3.712 1.00 0.81 51 CYS 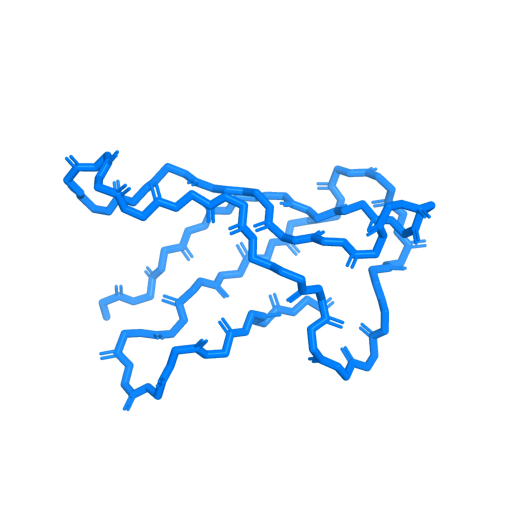A CA 4
ATOM 3141 C C . CYS A 1 51 ? -3.959 3.686 4.825 1.00 0.97 51 CYS A C 4
ATOM 3142 O O . CYS A 1 51 ? -3.667 3.471 6.001 1.00 1.74 51 CYS A O 4
ATOM 3149 N N . ALA A 1 1 ? 3.478 -10.752 8.591 1.00 1.14 1 ALA A N 5
ATOM 3150 C CA . ALA A 1 1 ? 3.969 -10.866 7.228 1.00 0.90 1 ALA A CA 5
ATOM 3151 C C . ALA A 1 1 ? 3.598 -9.603 6.449 1.00 0.79 1 ALA A C 5
ATOM 3152 O O . ALA A 1 1 ? 3.805 -9.532 5.238 1.00 0.98 1 ALA A O 5
ATOM 3159 N N . THR A 1 2 ? 3.057 -8.636 7.175 1.00 0.65 2 THR A N 5
ATOM 3160 C CA . THR A 1 2 ? 2.655 -7.378 6.567 1.00 0.52 2 THR A CA 5
ATOM 3161 C C . THR A 1 2 ? 3.885 -6.589 6.112 1.00 0.63 2 THR A C 5
ATOM 3162 O O . THR A 1 2 ? 4.891 -6.538 6.818 1.00 0.85 2 THR A O 5
ATOM 3173 N N . TYR A 1 3 ? 3.763 -5.994 4.934 1.00 0.59 3 TYR A N 5
ATOM 3174 C CA . TYR A 1 3 ? 4.852 -5.210 4.376 1.00 0.71 3 TYR A CA 5
ATOM 3175 C C . TYR A 1 3 ? 4.720 -3.736 4.762 1.00 0.85 3 TYR A C 5
ATOM 3176 O O . TYR A 1 3 ? 3.775 -3.353 5.451 1.00 1.63 3 TYR A O 5
ATOM 3194 N N . ASN A 1 4 ? 5.680 -2.948 4.302 1.00 0.41 4 ASN A N 5
ATOM 3195 C CA . ASN A 1 4 ? 5.683 -1.524 4.590 1.00 0.40 4 ASN A CA 5
ATOM 3196 C C . ASN A 1 4 ? 6.133 -0.757 3.345 1.00 0.40 4 ASN A C 5
ATOM 3197 O O . ASN A 1 4 ? 7.076 -1.163 2.668 1.00 0.66 4 ASN A O 5
ATOM 3208 N N . GLY A 1 5 ? 5.437 0.339 3.081 1.00 0.26 5 GLY A N 5
ATOM 3209 C CA . GLY A 1 5 ? 5.753 1.167 1.930 1.00 0.28 5 GLY A CA 5
ATOM 3210 C C . GLY A 1 5 ? 5.141 2.562 2.073 1.00 0.29 5 GLY A C 5
ATOM 3211 O O . GLY A 1 5 ? 5.160 3.144 3.157 1.00 0.39 5 GLY A O 5
ATOM 3215 N N . LYS A 1 6 ? 4.614 3.059 0.964 1.00 0.27 6 LYS A N 5
ATOM 3216 C CA . LYS A 1 6 ? 3.998 4.375 0.952 1.00 0.29 6 LYS A CA 5
ATOM 3217 C C . LYS A 1 6 ? 2.850 4.387 -0.060 1.00 0.26 6 LYS A C 5
ATOM 3218 O O . LYS A 1 6 ? 2.829 3.582 -0.989 1.00 0.38 6 LYS A O 5
ATOM 3236 N N . CYS A 1 7 ? 1.924 5.310 0.155 1.00 0.27 7 CYS A N 5
ATOM 3237 C CA . CYS A 1 7 ? 0.776 5.438 -0.727 1.00 0.25 7 CYS A CA 5
ATOM 3238 C C . CYS A 1 7 ? 0.682 6.895 -1.185 1.00 0.32 7 CYS A C 5
ATOM 3239 O O . CYS A 1 7 ? 1.177 7.795 -0.509 1.00 0.51 7 CYS A O 5
ATOM 3246 N N . TYR A 1 8 ? 0.045 7.081 -2.331 1.00 0.32 8 TYR A N 5
ATOM 3247 C CA . TYR A 1 8 ? -0.121 8.413 -2.888 1.00 0.41 8 TYR A CA 5
ATOM 3248 C C . TYR A 1 8 ? -1.561 8.901 -2.723 1.00 0.55 8 TYR A C 5
ATOM 3249 O O . TYR A 1 8 ? -2.446 8.127 -2.362 1.00 1.07 8 TYR A O 5
ATOM 3267 N N . LYS A 1 9 ? -1.753 10.184 -2.997 1.00 0.54 9 LYS A N 5
ATOM 3268 C CA . LYS A 1 9 ? -3.071 10.785 -2.883 1.00 0.59 9 LYS A CA 5
ATOM 3269 C C . LYS A 1 9 ? -3.776 10.716 -4.239 1.00 0.41 9 LYS A C 5
ATOM 3270 O O . LYS A 1 9 ? -4.739 9.969 -4.404 1.00 0.48 9 LYS A O 5
ATOM 3288 N N . LYS A 1 10 ? -3.269 11.505 -5.175 1.00 0.59 10 LYS A N 5
ATOM 3289 C CA . LYS A 1 10 ? -3.839 11.543 -6.511 1.00 0.74 10 LYS A CA 5
ATOM 3290 C C . LYS A 1 10 ? -4.169 10.119 -6.961 1.00 0.76 10 LYS A C 5
ATOM 3291 O O . LYS A 1 10 ? -5.332 9.718 -6.960 1.00 1.39 10 LYS A O 5
ATOM 3309 N N . ASP A 1 11 ? -3.125 9.393 -7.334 1.00 0.74 11 ASP A N 5
ATOM 3310 C CA . ASP A 1 11 ? -3.290 8.022 -7.785 1.00 0.65 11 ASP A CA 5
ATOM 3311 C C . ASP A 1 11 ? -3.941 7.198 -6.672 1.00 0.45 11 ASP A C 5
ATOM 3312 O O . ASP A 1 11 ? -4.451 6.107 -6.920 1.00 0.45 11 ASP A O 5
ATOM 3322 N N . ASN A 1 12 ? -3.903 7.753 -5.470 1.00 0.45 12 ASN A N 5
ATOM 3323 C CA . ASN A 1 12 ? -4.483 7.083 -4.318 1.00 0.50 12 ASN A CA 5
ATOM 3324 C C . ASN A 1 12 ? -4.231 5.578 -4.428 1.00 0.45 12 ASN A C 5
ATOM 3325 O O . ASN A 1 12 ? -5.173 4.794 -4.535 1.00 0.48 12 ASN A O 5
ATOM 3336 N N . ILE A 1 13 ? -2.956 5.220 -4.399 1.00 0.48 13 ILE A N 5
ATOM 3337 C CA . ILE A 1 13 ? -2.569 3.822 -4.494 1.00 0.50 13 ILE A CA 5
ATOM 3338 C C . ILE A 1 13 ? -1.562 3.500 -3.388 1.00 0.47 13 ILE A C 5
ATOM 3339 O O . ILE A 1 13 ? -1.043 4.403 -2.733 1.00 0.60 13 ILE A O 5
ATOM 3355 N N . CYS A 1 14 ? -1.316 2.210 -3.213 1.00 0.43 14 CYS A N 5
ATOM 3356 C CA . CYS A 1 14 ? -0.381 1.757 -2.197 1.00 0.42 14 CYS A CA 5
ATOM 3357 C C . CYS A 1 14 ? 0.812 1.105 -2.899 1.00 0.49 14 CYS A C 5
ATOM 3358 O O . CYS A 1 14 ? 0.684 0.027 -3.477 1.00 0.59 14 CYS A O 5
ATOM 3365 N N . LYS A 1 15 ? 1.946 1.787 -2.826 1.00 0.49 15 LYS A N 5
ATOM 3366 C CA . LYS A 1 15 ? 3.161 1.288 -3.447 1.00 0.59 15 LYS A CA 5
ATOM 3367 C C . LYS A 1 15 ? 4.125 0.809 -2.360 1.00 0.67 15 LYS A C 5
ATOM 3368 O O . LYS A 1 15 ? 4.400 1.534 -1.406 1.00 0.84 15 LYS A O 5
ATOM 3386 N N . TYR A 1 16 ? 4.611 -0.410 -2.541 1.00 0.61 16 TYR A N 5
ATOM 3387 C CA . TYR A 1 16 ? 5.539 -0.995 -1.587 1.00 0.71 16 TYR A CA 5
ATOM 3388 C C . TYR A 1 16 ? 6.305 -2.162 -2.212 1.00 0.65 16 TYR A C 5
ATOM 3389 O O . TYR A 1 16 ? 5.855 -2.750 -3.195 1.00 0.61 16 TYR A O 5
ATOM 3407 N N . LYS A 1 17 ? 7.450 -2.463 -1.617 1.00 0.90 17 LYS A N 5
ATOM 3408 C CA . LYS A 1 17 ? 8.284 -3.549 -2.104 1.00 0.89 17 LYS A CA 5
ATOM 3409 C C . LYS A 1 17 ? 7.836 -4.860 -1.454 1.00 1.02 17 LYS A C 5
ATOM 3410 O O . LYS A 1 17 ? 8.108 -5.099 -0.279 1.00 1.81 17 LYS A O 5
ATOM 3428 N N . ALA A 1 18 ? 7.156 -5.674 -2.248 1.00 0.80 18 ALA A N 5
ATOM 3429 C CA . ALA A 1 18 ? 6.668 -6.955 -1.765 1.00 1.04 18 ALA A CA 5
ATOM 3430 C C . ALA A 1 18 ? 7.799 -7.687 -1.042 1.00 1.30 18 ALA A C 5
ATOM 3431 O O . ALA A 1 18 ? 8.971 -7.363 -1.226 1.00 1.97 18 ALA A O 5
ATOM 3438 N N . GLN A 1 19 ? 7.409 -8.662 -0.233 1.00 1.36 19 GLN A N 5
ATOM 3439 C CA . GLN A 1 19 ? 8.376 -9.443 0.519 1.00 1.59 19 GLN A CA 5
ATOM 3440 C C . GLN A 1 19 ? 9.342 -10.150 -0.433 1.00 1.31 19 GLN A C 5
ATOM 3441 O O . GLN A 1 19 ? 10.480 -10.440 -0.066 1.00 1.32 19 GLN A O 5
ATOM 3455 N N . SER A 1 20 ? 8.854 -10.408 -1.638 1.00 1.25 20 SER A N 5
ATOM 3456 C CA . SER A 1 20 ? 9.661 -11.075 -2.645 1.00 1.19 20 SER A CA 5
ATOM 3457 C C . SER A 1 20 ? 9.778 -10.194 -3.890 1.00 1.18 20 SER A C 5
ATOM 3458 O O . SER A 1 20 ? 10.278 -10.636 -4.924 1.00 1.74 20 SER A O 5
ATOM 3466 N N . GLY A 1 21 ? 9.310 -8.962 -3.751 1.00 1.10 21 GLY A N 5
ATOM 3467 C CA . GLY A 1 21 ? 9.356 -8.014 -4.851 1.00 1.76 21 GLY A CA 5
ATOM 3468 C C . GLY A 1 21 ? 8.290 -8.339 -5.899 1.00 2.35 21 GLY A C 5
ATOM 3469 O O . GLY A 1 21 ? 8.244 -7.714 -6.958 1.00 3.05 21 GLY A O 5
ATOM 3473 N N . LYS A 1 22 ? 7.458 -9.315 -5.567 1.00 2.41 22 LYS A N 5
ATOM 3474 C CA . LYS A 1 22 ? 6.394 -9.730 -6.467 1.00 3.24 22 LYS A CA 5
ATOM 3475 C C . LYS A 1 22 ? 5.327 -8.635 -6.527 1.00 3.34 22 LYS A C 5
ATOM 3476 O O . LYS A 1 22 ? 5.107 -8.035 -7.578 1.00 3.88 22 LYS A O 5
ATOM 3494 N N . THR A 1 23 ? 4.693 -8.408 -5.386 1.00 3.17 23 THR A N 5
ATOM 3495 C CA . THR A 1 23 ? 3.654 -7.396 -5.296 1.00 3.21 23 THR A CA 5
ATOM 3496 C C . THR A 1 23 ? 4.166 -6.057 -5.833 1.00 1.69 23 THR A C 5
ATOM 3497 O O . THR A 1 23 ? 5.262 -5.984 -6.387 1.00 1.36 23 THR A O 5
ATOM 3508 N N . ALA A 1 24 ? 3.347 -5.031 -5.652 1.00 1.29 24 ALA A N 5
ATOM 3509 C CA . ALA A 1 24 ? 3.703 -3.700 -6.111 1.00 0.82 24 ALA A CA 5
ATOM 3510 C C . ALA A 1 24 ? 2.564 -2.732 -5.786 1.00 0.86 24 ALA A C 5
ATOM 3511 O O . ALA A 1 24 ? 1.800 -2.958 -4.849 1.00 1.99 24 ALA A O 5
ATOM 3518 N N . ILE A 1 25 ? 2.485 -1.673 -6.579 1.00 1.18 25 ILE A N 5
ATOM 3519 C CA . ILE A 1 25 ? 1.452 -0.669 -6.387 1.00 1.04 25 ILE A CA 5
ATOM 3520 C C . ILE A 1 25 ? 0.093 -1.360 -6.264 1.00 1.08 25 ILE A C 5
ATOM 3521 O O . ILE A 1 25 ? -0.189 -2.317 -6.983 1.00 1.29 25 ILE A O 5
ATOM 3537 N N . CYS A 1 26 ? -0.714 -0.848 -5.346 1.00 0.95 26 CYS A N 5
ATOM 3538 C CA . CYS A 1 26 ? -2.038 -1.404 -5.119 1.00 1.05 26 CYS A CA 5
ATOM 3539 C C . CYS A 1 26 ? -2.979 -0.261 -4.734 1.00 0.90 26 CYS A C 5
ATOM 3540 O O . CYS A 1 26 ? -2.845 0.322 -3.659 1.00 0.78 26 CYS A O 5
ATOM 3547 N N . LYS A 1 27 ? -3.910 0.024 -5.632 1.00 0.95 27 LYS A N 5
ATOM 3548 C CA . LYS A 1 27 ? -4.874 1.087 -5.399 1.00 0.86 27 LYS A CA 5
ATOM 3549 C C . LYS A 1 27 ? -5.254 1.109 -3.917 1.00 0.77 27 LYS A C 5
ATOM 3550 O O . LYS A 1 27 ? -5.159 0.091 -3.233 1.00 0.89 27 LYS A O 5
ATOM 3568 N N . CYS A 1 28 ? -5.677 2.280 -3.464 1.00 0.65 28 CYS A N 5
ATOM 3569 C CA . CYS A 1 28 ? -6.072 2.447 -2.076 1.00 0.60 28 CYS A CA 5
ATOM 3570 C C . CYS A 1 28 ? -7.571 2.158 -1.965 1.00 0.61 28 CYS A C 5
ATOM 3571 O O . CYS A 1 28 ? -8.389 3.075 -2.013 1.00 1.38 28 CYS A O 5
ATOM 3578 N N . TYR A 1 29 ? -7.885 0.879 -1.818 1.00 1.20 29 TYR A N 5
ATOM 3579 C CA . TYR A 1 29 ? -9.270 0.458 -1.700 1.00 1.34 29 TYR A CA 5
ATOM 3580 C C . TYR A 1 29 ? -9.797 0.698 -0.284 1.00 1.54 29 TYR A C 5
ATOM 3581 O O . TYR A 1 29 ? -10.922 0.318 0.037 1.00 2.56 29 TYR A O 5
ATOM 3599 N N . VAL A 1 30 ? -8.959 1.327 0.527 1.00 2.13 30 VAL A N 5
ATOM 3600 C CA . VAL A 1 30 ? -9.326 1.622 1.901 1.00 2.54 30 VAL A CA 5
ATOM 3601 C C . VAL A 1 30 ? -9.400 3.138 2.091 1.00 1.73 30 VAL A C 5
ATOM 3602 O O . VAL A 1 30 ? -9.886 3.854 1.216 1.00 2.04 30 VAL A O 5
ATOM 3615 N N . LYS A 1 31 ? -8.911 3.584 3.239 1.00 1.55 31 LYS A N 5
ATOM 3616 C CA . LYS A 1 31 ? -8.916 5.002 3.554 1.00 1.11 31 LYS A CA 5
ATOM 3617 C C . LYS A 1 31 ? -7.961 5.733 2.608 1.00 1.00 31 LYS A C 5
ATOM 3618 O O . LYS A 1 31 ? -6.759 5.468 2.606 1.00 1.44 31 LYS A O 5
ATOM 3636 N N . LYS A 1 32 ? -8.530 6.640 1.828 1.00 0.72 32 LYS A N 5
ATOM 3637 C CA . LYS A 1 32 ? -7.744 7.411 0.880 1.00 0.74 32 LYS A CA 5
ATOM 3638 C C . LYS A 1 32 ? -6.428 7.829 1.537 1.00 0.71 32 LYS A C 5
ATOM 3639 O O . LYS A 1 32 ? -6.349 7.947 2.759 1.00 0.77 32 LYS A O 5
ATOM 3657 N N . CYS A 1 33 ? -5.425 8.042 0.697 1.00 0.71 33 CYS A N 5
ATOM 3658 C CA . CYS A 1 33 ? -4.116 8.445 1.180 1.00 0.72 33 CYS A CA 5
ATOM 3659 C C . CYS A 1 33 ? -4.190 9.913 1.604 1.00 0.71 33 CYS A C 5
ATOM 3660 O O . CYS A 1 33 ? -4.833 10.723 0.938 1.00 0.69 33 CYS A O 5
ATOM 3667 N N . PRO A 1 34 ? -3.507 10.219 2.739 1.00 0.76 34 PRO A N 5
ATOM 3668 C CA . PRO A 1 34 ? -3.490 11.576 3.259 1.00 0.79 34 PRO A CA 5
ATOM 3669 C C . PRO A 1 34 ? -2.573 12.472 2.424 1.00 0.76 34 PRO A C 5
ATOM 3670 O O . PRO A 1 34 ? -2.802 13.676 2.321 1.00 0.89 34 PRO A O 5
ATOM 3681 N N . ARG A 1 35 ? -1.554 11.850 1.849 1.00 0.66 35 ARG A N 5
ATOM 3682 C CA . ARG A 1 35 ? -0.602 12.576 1.026 1.00 0.64 35 ARG A CA 5
ATOM 3683 C C . ARG A 1 35 ? 0.568 11.667 0.641 1.00 0.62 35 ARG A C 5
ATOM 3684 O O . ARG A 1 35 ? 1.034 10.871 1.454 1.00 0.68 35 ARG A O 5
ATOM 3704 N N . ASP A 1 36 ? 1.008 11.818 -0.600 1.00 0.59 36 ASP A N 5
ATOM 3705 C CA . ASP A 1 36 ? 2.114 11.021 -1.103 1.00 0.61 36 ASP A CA 5
ATOM 3706 C C . ASP A 1 36 ? 3.128 10.797 0.020 1.00 0.64 36 ASP A C 5
ATOM 3707 O O . ASP A 1 36 ? 3.434 11.717 0.778 1.00 0.73 36 ASP A O 5
ATOM 3717 N N . GLY A 1 37 ? 3.622 9.570 0.093 1.00 0.61 37 GLY A N 5
ATOM 3718 C CA . GLY A 1 37 ? 4.596 9.214 1.111 1.00 0.66 37 GLY A CA 5
ATOM 3719 C C . GLY A 1 37 ? 3.929 8.471 2.271 1.00 0.57 37 GLY A C 5
ATOM 3720 O O . GLY A 1 37 ? 4.567 7.660 2.941 1.00 0.57 37 GLY A O 5
ATOM 3724 N N . ALA A 1 38 ? 2.655 8.775 2.472 1.00 0.55 38 ALA A N 5
ATOM 3725 C CA . ALA A 1 38 ? 1.896 8.146 3.539 1.00 0.51 38 ALA A CA 5
ATOM 3726 C C . ALA A 1 38 ? 2.256 6.660 3.609 1.00 0.42 38 ALA A C 5
ATOM 3727 O O . ALA A 1 38 ? 2.042 5.921 2.650 1.00 0.34 38 ALA A O 5
ATOM 3734 N N . LYS A 1 39 ? 2.796 6.268 4.753 1.00 0.46 39 LYS A N 5
ATOM 3735 C CA . LYS A 1 39 ? 3.188 4.884 4.960 1.00 0.40 39 LYS A CA 5
ATOM 3736 C C . LYS A 1 39 ? 1.944 3.995 4.915 1.00 0.37 39 LYS A C 5
ATOM 3737 O O . LYS A 1 39 ? 0.849 4.434 5.263 1.00 0.44 39 LYS A O 5
ATOM 3755 N N . CYS A 1 40 ? 2.154 2.759 4.485 1.00 0.32 40 CYS A N 5
ATOM 3756 C CA . CYS A 1 40 ? 1.063 1.804 4.390 1.00 0.37 40 CYS A CA 5
ATOM 3757 C C . CYS A 1 40 ? 1.647 0.395 4.517 1.00 0.34 40 CYS A C 5
ATOM 3758 O O . CYS A 1 40 ? 2.808 0.168 4.180 1.00 0.47 40 CYS A O 5
ATOM 3765 N N . GLU A 1 41 ? 0.814 -0.514 5.002 1.00 0.33 41 GLU A N 5
ATOM 3766 C CA . GLU A 1 41 ? 1.232 -1.894 5.178 1.00 0.35 41 GLU A CA 5
ATOM 3767 C C . GLU A 1 41 ? 0.307 -2.832 4.400 1.00 0.39 41 GLU A C 5
ATOM 3768 O O . GLU A 1 41 ? -0.914 -2.745 4.520 1.00 0.55 41 GLU A O 5
ATOM 3781 N N . PHE A 1 42 ? 0.924 -3.707 3.620 1.00 0.37 42 PHE A N 5
ATOM 3782 C CA . PHE A 1 42 ? 0.171 -4.661 2.823 1.00 0.46 42 PHE A CA 5
ATOM 3783 C C . PHE A 1 42 ? -0.014 -5.980 3.576 1.00 0.45 42 PHE A C 5
ATOM 3784 O O . PHE A 1 42 ? 0.903 -6.797 3.638 1.00 0.54 42 PHE A O 5
ATOM 3801 N N . ASP A 1 43 ? -1.207 -6.146 4.128 1.00 0.44 43 ASP A N 5
ATOM 3802 C CA . ASP A 1 43 ? -1.524 -7.352 4.874 1.00 0.45 43 ASP A CA 5
ATOM 3803 C C . ASP A 1 43 ? -1.490 -8.555 3.929 1.00 0.56 43 ASP A C 5
ATOM 3804 O O . ASP A 1 43 ? -2.107 -8.531 2.865 1.00 0.70 43 ASP A O 5
ATOM 3814 N N . SER A 1 44 ? -0.763 -9.579 4.352 1.00 0.57 44 SER A N 5
ATOM 3815 C CA . SER A 1 44 ? -0.640 -10.789 3.557 1.00 0.72 44 SER A CA 5
ATOM 3816 C C . SER A 1 44 ? -1.642 -11.838 4.042 1.00 0.81 44 SER A C 5
ATOM 3817 O O . SER A 1 44 ? -1.464 -13.030 3.800 1.00 1.24 44 SER A O 5
ATOM 3825 N N . TYR A 1 45 ? -2.675 -11.355 4.719 1.00 0.68 45 TYR A N 5
ATOM 3826 C CA . TYR A 1 45 ? -3.705 -12.236 5.240 1.00 0.80 45 TYR A CA 5
ATOM 3827 C C . TYR A 1 45 ? -4.978 -12.153 4.394 1.00 0.83 45 TYR A C 5
ATOM 3828 O O . TYR A 1 45 ? -5.760 -13.101 4.348 1.00 1.01 45 TYR A O 5
ATOM 3846 N N . LYS A 1 46 ? -5.145 -11.010 3.745 1.00 0.76 46 LYS A N 5
ATOM 3847 C CA . LYS A 1 46 ? -6.308 -10.790 2.903 1.00 0.88 46 LYS A CA 5
ATOM 3848 C C . LYS A 1 46 ? -5.849 -10.362 1.508 1.00 0.95 46 LYS A C 5
ATOM 3849 O O . LYS A 1 46 ? -6.244 -10.962 0.510 1.00 1.17 46 LYS A O 5
ATOM 3867 N N . GLY A 1 47 ? -5.022 -9.327 1.484 1.00 0.84 47 GLY A N 5
ATOM 3868 C CA . GLY A 1 47 ? -4.506 -8.811 0.227 1.00 0.97 47 GLY A CA 5
ATOM 3869 C C . GLY A 1 47 ? -5.014 -7.392 -0.033 1.00 1.01 47 GLY A C 5
ATOM 3870 O O . GLY A 1 47 ? -5.222 -7.004 -1.182 1.00 1.19 47 GLY A O 5
ATOM 3874 N N . LYS A 1 48 ? -5.199 -6.655 1.052 1.00 0.97 48 LYS A N 5
ATOM 3875 C CA . LYS A 1 48 ? -5.679 -5.287 0.956 1.00 1.06 48 LYS A CA 5
ATOM 3876 C C . LYS A 1 48 ? -4.522 -4.325 1.234 1.00 0.96 48 LYS A C 5
ATOM 3877 O O . LYS A 1 48 ? -3.445 -4.747 1.652 1.00 1.44 48 LYS A O 5
ATOM 3895 N N . CYS A 1 49 ? -4.784 -3.049 0.990 1.00 1.13 49 CYS A N 5
ATOM 3896 C CA . CYS A 1 49 ? -3.779 -2.023 1.209 1.00 1.01 49 CYS A CA 5
ATOM 3897 C C . CYS A 1 49 ? -4.267 -1.103 2.330 1.00 1.01 49 CYS A C 5
ATOM 3898 O O . CYS A 1 49 ? -5.045 -0.182 2.087 1.00 1.41 49 CYS A O 5
ATOM 3905 N N . TYR A 1 50 ? -3.790 -1.385 3.533 1.00 0.74 50 TYR A N 5
ATOM 3906 C CA . TYR A 1 50 ? -4.168 -0.594 4.692 1.00 0.78 50 TYR A CA 5
ATOM 3907 C C . TYR A 1 50 ? -3.557 0.807 4.623 1.00 0.79 50 TYR A C 5
ATOM 3908 O O . TYR A 1 50 ? -2.767 1.187 5.486 1.00 1.03 50 TYR A O 5
ATOM 3926 N N . CYS A 1 51 ? -3.945 1.537 3.588 1.00 0.96 51 CYS A N 5
ATOM 3927 C CA . CYS A 1 51 ? -3.446 2.888 3.395 1.00 0.98 51 CYS A CA 5
ATOM 3928 C C . CYS A 1 51 ? -3.501 3.617 4.739 1.00 1.03 51 CYS A C 5
ATOM 3929 O O . CYS A 1 51 ? -3.481 4.846 4.783 1.00 1.55 51 CYS A O 5
ATOM 3936 N N . ALA A 1 1 ? 2.735 -11.058 8.340 1.00 0.86 1 ALA A N 6
ATOM 3937 C CA . ALA A 1 1 ? 3.607 -10.970 7.181 1.00 0.79 1 ALA A CA 6
ATOM 3938 C C . ALA A 1 1 ? 3.322 -9.668 6.431 1.00 0.68 1 ALA A C 6
ATOM 3939 O O . ALA A 1 1 ? 3.689 -9.525 5.266 1.00 0.92 1 ALA A O 6
ATOM 3946 N N . THR A 1 2 ? 2.669 -8.750 7.130 1.00 0.68 2 THR A N 6
ATOM 3947 C CA . THR A 1 2 ? 2.330 -7.464 6.544 1.00 0.56 2 THR A CA 6
ATOM 3948 C C . THR A 1 2 ? 3.600 -6.693 6.180 1.00 0.69 2 THR A C 6
ATOM 3949 O O . THR A 1 2 ? 4.536 -6.619 6.975 1.00 0.99 2 THR A O 6
ATOM 3960 N N . TYR A 1 3 ? 3.592 -6.137 4.977 1.00 0.60 3 TYR A N 6
ATOM 3961 C CA . TYR A 1 3 ? 4.732 -5.374 4.497 1.00 0.77 3 TYR A CA 6
ATOM 3962 C C . TYR A 1 3 ? 4.607 -3.900 4.887 1.00 0.92 3 TYR A C 6
ATOM 3963 O O . TYR A 1 3 ? 3.807 -3.548 5.752 1.00 1.87 3 TYR A O 6
ATOM 3981 N N . ASN A 1 4 ? 5.411 -3.077 4.228 1.00 0.34 4 ASN A N 6
ATOM 3982 C CA . ASN A 1 4 ? 5.401 -1.649 4.495 1.00 0.32 4 ASN A CA 6
ATOM 3983 C C . ASN A 1 4 ? 5.918 -0.901 3.264 1.00 0.29 4 ASN A C 6
ATOM 3984 O O . ASN A 1 4 ? 6.763 -1.414 2.532 1.00 0.43 4 ASN A O 6
ATOM 3995 N N . GLY A 1 5 ? 5.390 0.299 3.075 1.00 0.26 5 GLY A N 6
ATOM 3996 C CA . GLY A 1 5 ? 5.788 1.122 1.946 1.00 0.27 5 GLY A CA 6
ATOM 3997 C C . GLY A 1 5 ? 5.191 2.527 2.054 1.00 0.28 5 GLY A C 6
ATOM 3998 O O . GLY A 1 5 ? 5.267 3.158 3.107 1.00 0.41 5 GLY A O 6
ATOM 4002 N N . LYS A 1 6 ? 4.610 2.975 0.951 1.00 0.26 6 LYS A N 6
ATOM 4003 C CA . LYS A 1 6 ? 4.001 4.293 0.908 1.00 0.27 6 LYS A CA 6
ATOM 4004 C C . LYS A 1 6 ? 2.819 4.273 -0.063 1.00 0.24 6 LYS A C 6
ATOM 4005 O O . LYS A 1 6 ? 2.726 3.390 -0.915 1.00 0.31 6 LYS A O 6
ATOM 4023 N N . CYS A 1 7 ? 1.945 5.256 0.097 1.00 0.25 7 CYS A N 6
ATOM 4024 C CA . CYS A 1 7 ? 0.773 5.362 -0.755 1.00 0.23 7 CYS A CA 6
ATOM 4025 C C . CYS A 1 7 ? 0.639 6.817 -1.209 1.00 0.31 7 CYS A C 6
ATOM 4026 O O . CYS A 1 7 ? 1.173 7.722 -0.569 1.00 0.48 7 CYS A O 6
ATOM 4033 N N . TYR A 1 8 ? -0.075 6.996 -2.310 1.00 0.30 8 TYR A N 6
ATOM 4034 C CA . TYR A 1 8 ? -0.286 8.326 -2.858 1.00 0.40 8 TYR A CA 6
ATOM 4035 C C . TYR A 1 8 ? -1.761 8.724 -2.779 1.00 0.44 8 TYR A C 6
ATOM 4036 O O . TYR A 1 8 ? -2.618 7.891 -2.486 1.00 0.91 8 TYR A O 6
ATOM 4054 N N . LYS A 1 9 ? -2.013 9.997 -3.047 1.00 0.46 9 LYS A N 6
ATOM 4055 C CA . LYS A 1 9 ? -3.369 10.515 -3.010 1.00 0.46 9 LYS A CA 6
ATOM 4056 C C . LYS A 1 9 ? -3.921 10.589 -4.436 1.00 0.46 9 LYS A C 6
ATOM 4057 O O . LYS A 1 9 ? -4.962 10.005 -4.733 1.00 0.51 9 LYS A O 6
ATOM 4075 N N . LYS A 1 10 ? -3.198 11.312 -5.279 1.00 0.55 10 LYS A N 6
ATOM 4076 C CA . LYS A 1 10 ? -3.602 11.470 -6.665 1.00 0.64 10 LYS A CA 6
ATOM 4077 C C . LYS A 1 10 ? -3.945 10.099 -7.251 1.00 0.64 10 LYS A C 6
ATOM 4078 O O . LYS A 1 10 ? -5.051 9.892 -7.748 1.00 0.98 10 LYS A O 6
ATOM 4096 N N . ASP A 1 11 ? -2.977 9.199 -7.174 1.00 0.56 11 ASP A N 6
ATOM 4097 C CA . ASP A 1 11 ? -3.163 7.853 -7.690 1.00 0.53 11 ASP A CA 6
ATOM 4098 C C . ASP A 1 11 ? -3.927 7.018 -6.662 1.00 0.41 11 ASP A C 6
ATOM 4099 O O . ASP A 1 11 ? -4.435 5.945 -6.983 1.00 0.43 11 ASP A O 6
ATOM 4109 N N . ASN A 1 12 ? -3.986 7.542 -5.446 1.00 0.36 12 ASN A N 6
ATOM 4110 C CA . ASN A 1 12 ? -4.680 6.858 -4.369 1.00 0.32 12 ASN A CA 6
ATOM 4111 C C . ASN A 1 12 ? -4.391 5.358 -4.453 1.00 0.31 12 ASN A C 6
ATOM 4112 O O . ASN A 1 12 ? -5.305 4.555 -4.633 1.00 0.34 12 ASN A O 6
ATOM 4123 N N . ILE A 1 13 ? -3.115 5.025 -4.318 1.00 0.34 13 ILE A N 6
ATOM 4124 C CA . ILE A 1 13 ? -2.694 3.636 -4.377 1.00 0.37 13 ILE A CA 6
ATOM 4125 C C . ILE A 1 13 ? -1.689 3.364 -3.255 1.00 0.36 13 ILE A C 6
ATOM 4126 O O . ILE A 1 13 ? -1.359 4.262 -2.482 1.00 0.47 13 ILE A O 6
ATOM 4142 N N . CYS A 1 14 ? -1.232 2.122 -3.203 1.00 0.42 14 CYS A N 6
ATOM 4143 C CA . CYS A 1 14 ? -0.271 1.721 -2.189 1.00 0.42 14 CYS A CA 6
ATOM 4144 C C . CYS A 1 14 ? 0.912 1.048 -2.888 1.00 0.48 14 CYS A C 6
ATOM 4145 O O . CYS A 1 14 ? 0.769 -0.033 -3.457 1.00 0.58 14 CYS A O 6
ATOM 4152 N N . LYS A 1 15 ? 2.055 1.715 -2.821 1.00 0.48 15 LYS A N 6
ATOM 4153 C CA . LYS A 1 15 ? 3.262 1.196 -3.441 1.00 0.57 15 LYS A CA 6
ATOM 4154 C C . LYS A 1 15 ? 4.232 0.735 -2.350 1.00 0.65 15 LYS A C 6
ATOM 4155 O O . LYS A 1 15 ? 4.480 1.460 -1.389 1.00 0.82 15 LYS A O 6
ATOM 4173 N N . TYR A 1 16 ? 4.752 -0.469 -2.536 1.00 0.62 16 TYR A N 6
ATOM 4174 C CA . TYR A 1 16 ? 5.689 -1.036 -1.581 1.00 0.73 16 TYR A CA 6
ATOM 4175 C C . TYR A 1 16 ? 6.489 -2.179 -2.208 1.00 0.69 16 TYR A C 6
ATOM 4176 O O . TYR A 1 16 ? 6.061 -2.771 -3.198 1.00 0.61 16 TYR A O 6
ATOM 4194 N N . LYS A 1 17 ? 7.636 -2.456 -1.607 1.00 0.98 17 LYS A N 6
ATOM 4195 C CA . LYS A 1 17 ? 8.500 -3.518 -2.094 1.00 0.99 17 LYS A CA 6
ATOM 4196 C C . LYS A 1 17 ? 8.070 -4.846 -1.469 1.00 1.14 17 LYS A C 6
ATOM 4197 O O . LYS A 1 17 ? 8.318 -5.090 -0.289 1.00 1.92 17 LYS A O 6
ATOM 4215 N N . ALA A 1 18 ? 7.434 -5.671 -2.287 1.00 0.86 18 ALA A N 6
ATOM 4216 C CA . ALA A 1 18 ? 6.967 -6.968 -1.829 1.00 1.09 18 ALA A CA 6
ATOM 4217 C C . ALA A 1 18 ? 8.100 -7.679 -1.086 1.00 1.39 18 ALA A C 6
ATOM 4218 O O . ALA A 1 18 ? 9.270 -7.342 -1.261 1.00 2.09 18 ALA A O 6
ATOM 4225 N N . GLN A 1 19 ? 7.713 -8.650 -0.272 1.00 1.40 19 GLN A N 6
ATOM 4226 C CA . GLN A 1 19 ? 8.681 -9.412 0.499 1.00 1.66 19 GLN A CA 6
ATOM 4227 C C . GLN A 1 19 ? 9.657 -10.129 -0.436 1.00 1.35 19 GLN A C 6
ATOM 4228 O O . GLN A 1 19 ? 10.713 -10.588 -0.003 1.00 1.36 19 GLN A O 6
ATOM 4242 N N . SER A 1 20 ? 9.269 -10.204 -1.700 1.00 1.27 20 SER A N 6
ATOM 4243 C CA . SER A 1 20 ? 10.096 -10.858 -2.700 1.00 1.12 20 SER A CA 6
ATOM 4244 C C . SER A 1 20 ? 10.184 -9.990 -3.956 1.00 0.96 20 SER A C 6
ATOM 4245 O O . SER A 1 20 ? 10.696 -10.429 -4.985 1.00 1.51 20 SER A O 6
ATOM 4253 N N . GLY A 1 21 ? 9.676 -8.772 -3.832 1.00 0.91 21 GLY A N 6
ATOM 4254 C CA . GLY A 1 21 ? 9.691 -7.838 -4.945 1.00 1.61 21 GLY A CA 6
ATOM 4255 C C . GLY A 1 21 ? 8.608 -8.188 -5.969 1.00 2.15 21 GLY A C 6
ATOM 4256 O O . GLY A 1 21 ? 8.466 -7.507 -6.983 1.00 2.89 21 GLY A O 6
ATOM 4260 N N . LYS A 1 22 ? 7.873 -9.248 -5.666 1.00 2.16 22 LYS A N 6
ATOM 4261 C CA . LYS A 1 22 ? 6.808 -9.696 -6.547 1.00 3.01 22 LYS A CA 6
ATOM 4262 C C . LYS A 1 22 ? 5.709 -8.632 -6.593 1.00 3.15 22 LYS A C 6
ATOM 4263 O O . LYS A 1 22 ? 5.474 -8.021 -7.634 1.00 3.71 22 LYS A O 6
ATOM 4281 N N . THR A 1 23 ? 5.065 -8.443 -5.450 1.00 2.99 23 THR A N 6
ATOM 4282 C CA . THR A 1 23 ? 3.996 -7.464 -5.347 1.00 3.06 23 THR A CA 6
ATOM 4283 C C . THR A 1 23 ? 4.465 -6.105 -5.870 1.00 1.56 23 THR A C 6
ATOM 4284 O O . THR A 1 23 ? 5.563 -5.991 -6.414 1.00 1.28 23 THR A O 6
ATOM 4295 N N . ALA A 1 24 ? 3.611 -5.109 -5.687 1.00 1.16 24 ALA A N 6
ATOM 4296 C CA . ALA A 1 24 ? 3.924 -3.763 -6.134 1.00 0.80 24 ALA A CA 6
ATOM 4297 C C . ALA A 1 24 ? 2.764 -2.830 -5.780 1.00 0.83 24 ALA A C 6
ATOM 4298 O O . ALA A 1 24 ? 2.040 -3.073 -4.816 1.00 1.95 24 ALA A O 6
ATOM 4305 N N . ILE A 1 25 ? 2.625 -1.782 -6.578 1.00 1.18 25 ILE A N 6
ATOM 4306 C CA . ILE A 1 25 ? 1.566 -0.811 -6.361 1.00 1.01 25 ILE A CA 6
ATOM 4307 C C . ILE A 1 25 ? 0.232 -1.545 -6.204 1.00 1.02 25 ILE A C 6
ATOM 4308 O O . ILE A 1 25 ? -0.022 -2.532 -6.891 1.00 1.21 25 ILE A O 6
ATOM 4324 N N . CYS A 1 26 ? -0.585 -1.033 -5.294 1.00 0.89 26 CYS A N 6
ATOM 4325 C CA . CYS A 1 26 ? -1.886 -1.627 -5.038 1.00 0.97 26 CYS A CA 6
ATOM 4326 C C . CYS A 1 26 ? -2.847 -0.514 -4.618 1.00 0.79 26 CYS A C 6
ATOM 4327 O O . CYS A 1 26 ? -2.693 0.074 -3.548 1.00 0.71 26 CYS A O 6
ATOM 4334 N N . LYS A 1 27 ? -3.819 -0.258 -5.481 1.00 0.78 27 LYS A N 6
ATOM 4335 C CA . LYS A 1 27 ? -4.806 0.774 -5.213 1.00 0.67 27 LYS A CA 6
ATOM 4336 C C . LYS A 1 27 ? -5.113 0.803 -3.714 1.00 0.65 27 LYS A C 6
ATOM 4337 O O . LYS A 1 27 ? -5.017 -0.220 -3.038 1.00 0.83 27 LYS A O 6
ATOM 4355 N N . CYS A 1 28 ? -5.478 1.985 -3.240 1.00 0.53 28 CYS A N 6
ATOM 4356 C CA . CYS A 1 28 ? -5.800 2.160 -1.834 1.00 0.60 28 CYS A CA 6
ATOM 4357 C C . CYS A 1 28 ? -7.179 1.551 -1.578 1.00 0.85 28 CYS A C 6
ATOM 4358 O O . CYS A 1 28 ? -7.581 0.607 -2.257 1.00 2.22 28 CYS A O 6
ATOM 4365 N N . TYR A 1 29 ? -7.867 2.114 -0.595 1.00 1.29 29 TYR A N 6
ATOM 4366 C CA . TYR A 1 29 ? -9.193 1.638 -0.241 1.00 1.34 29 TYR A CA 6
ATOM 4367 C C . TYR A 1 29 ? -10.052 2.774 0.320 1.00 1.59 29 TYR A C 6
ATOM 4368 O O . TYR A 1 29 ? -9.906 3.926 -0.086 1.00 3.20 29 TYR A O 6
ATOM 4386 N N . VAL A 1 30 ? -10.928 2.409 1.244 1.00 1.40 30 VAL A N 6
ATOM 4387 C CA . VAL A 1 30 ? -11.810 3.383 1.865 1.00 1.73 30 VAL A CA 6
ATOM 4388 C C . VAL A 1 30 ? -10.970 4.485 2.514 1.00 1.38 30 VAL A C 6
ATOM 4389 O O . VAL A 1 30 ? -11.306 5.664 2.419 1.00 2.11 30 VAL A O 6
ATOM 4402 N N . LYS A 1 31 ? -9.892 4.062 3.159 1.00 1.11 31 LYS A N 6
ATOM 4403 C CA . LYS A 1 31 ? -9.001 4.998 3.823 1.00 1.17 31 LYS A CA 6
ATOM 4404 C C . LYS A 1 31 ? -8.001 5.552 2.806 1.00 1.07 31 LYS A C 6
ATOM 4405 O O . LYS A 1 31 ? -6.817 5.220 2.851 1.00 1.50 31 LYS A O 6
ATOM 4423 N N . LYS A 1 32 ? -8.513 6.387 1.914 1.00 0.75 32 LYS A N 6
ATOM 4424 C CA . LYS A 1 32 ? -7.680 6.990 0.889 1.00 0.67 32 LYS A CA 6
ATOM 4425 C C . LYS A 1 32 ? -6.369 7.467 1.518 1.00 0.63 32 LYS A C 6
ATOM 4426 O O . LYS A 1 32 ? -6.251 7.531 2.741 1.00 0.77 32 LYS A O 6
ATOM 4444 N N . CYS A 1 33 ? -5.418 7.790 0.654 1.00 0.57 33 CYS A N 6
ATOM 4445 C CA . CYS A 1 33 ? -4.121 8.259 1.110 1.00 0.58 33 CYS A CA 6
ATOM 4446 C C . CYS A 1 33 ? -4.250 9.736 1.488 1.00 0.57 33 CYS A C 6
ATOM 4447 O O . CYS A 1 33 ? -4.914 10.503 0.793 1.00 0.52 33 CYS A O 6
ATOM 4454 N N . PRO A 1 34 ? -3.586 10.100 2.618 1.00 0.65 34 PRO A N 6
ATOM 4455 C CA . PRO A 1 34 ? -3.621 11.472 3.097 1.00 0.70 34 PRO A CA 6
ATOM 4456 C C . PRO A 1 34 ? -2.729 12.374 2.241 1.00 0.66 34 PRO A C 6
ATOM 4457 O O . PRO A 1 34 ? -3.061 13.533 2.000 1.00 0.69 34 PRO A O 6
ATOM 4468 N N . ARG A 1 35 ? -1.613 11.807 1.806 1.00 0.64 35 ARG A N 6
ATOM 4469 C CA . ARG A 1 35 ? -0.670 12.545 0.983 1.00 0.62 35 ARG A CA 6
ATOM 4470 C C . ARG A 1 35 ? 0.475 11.633 0.538 1.00 0.58 35 ARG A C 6
ATOM 4471 O O . ARG A 1 35 ? 0.937 10.791 1.308 1.00 0.59 35 ARG A O 6
ATOM 4491 N N . ASP A 1 36 ? 0.900 11.830 -0.701 1.00 0.58 36 ASP A N 6
ATOM 4492 C CA . ASP A 1 36 ? 1.982 11.036 -1.257 1.00 0.57 36 ASP A CA 6
ATOM 4493 C C . ASP A 1 36 ? 3.042 10.800 -0.178 1.00 0.56 36 ASP A C 6
ATOM 4494 O O . ASP A 1 36 ? 3.414 11.724 0.543 1.00 0.62 36 ASP A O 6
ATOM 4504 N N . GLY A 1 37 ? 3.497 9.559 -0.103 1.00 0.54 37 GLY A N 6
ATOM 4505 C CA . GLY A 1 37 ? 4.507 9.190 0.875 1.00 0.55 37 GLY A CA 6
ATOM 4506 C C . GLY A 1 37 ? 3.880 8.446 2.056 1.00 0.49 37 GLY A C 6
ATOM 4507 O O . GLY A 1 37 ? 4.534 7.622 2.693 1.00 0.50 37 GLY A O 6
ATOM 4511 N N . ALA A 1 38 ? 2.620 8.765 2.313 1.00 0.48 38 ALA A N 6
ATOM 4512 C CA . ALA A 1 38 ? 1.897 8.137 3.407 1.00 0.45 38 ALA A CA 6
ATOM 4513 C C . ALA A 1 38 ? 2.282 6.658 3.484 1.00 0.36 38 ALA A C 6
ATOM 4514 O O . ALA A 1 38 ? 2.081 5.910 2.528 1.00 0.29 38 ALA A O 6
ATOM 4521 N N . LYS A 1 39 ? 2.828 6.281 4.630 1.00 0.41 39 LYS A N 6
ATOM 4522 C CA . LYS A 1 39 ? 3.243 4.905 4.845 1.00 0.35 39 LYS A CA 6
ATOM 4523 C C . LYS A 1 39 ? 2.007 4.002 4.865 1.00 0.34 39 LYS A C 6
ATOM 4524 O O . LYS A 1 39 ? 0.922 4.438 5.246 1.00 0.41 39 LYS A O 6
ATOM 4542 N N . CYS A 1 40 ? 2.214 2.761 4.451 1.00 0.30 40 CYS A N 6
ATOM 4543 C CA . CYS A 1 40 ? 1.131 1.793 4.417 1.00 0.35 40 CYS A CA 6
ATOM 4544 C C . CYS A 1 40 ? 1.739 0.390 4.469 1.00 0.34 40 CYS A C 6
ATOM 4545 O O . CYS A 1 40 ? 2.953 0.230 4.352 1.00 0.38 40 CYS A O 6
ATOM 4552 N N . GLU A 1 41 ? 0.866 -0.592 4.645 1.00 0.49 41 GLU A N 6
ATOM 4553 C CA . GLU A 1 41 ? 1.302 -1.977 4.715 1.00 0.51 41 GLU A CA 6
ATOM 4554 C C . GLU A 1 41 ? 0.404 -2.860 3.846 1.00 0.64 41 GLU A C 6
ATOM 4555 O O . GLU A 1 41 ? -0.742 -2.506 3.571 1.00 0.99 41 GLU A O 6
ATOM 4568 N N . PHE A 1 42 ? 0.958 -3.992 3.438 1.00 0.56 42 PHE A N 6
ATOM 4569 C CA . PHE A 1 42 ? 0.221 -4.928 2.606 1.00 0.67 42 PHE A CA 6
ATOM 4570 C C . PHE A 1 42 ? -0.087 -6.216 3.371 1.00 0.60 42 PHE A C 6
ATOM 4571 O O . PHE A 1 42 ? 0.750 -7.115 3.443 1.00 0.75 42 PHE A O 6
ATOM 4588 N N . ASP A 1 43 ? -1.291 -6.265 3.923 1.00 0.47 43 ASP A N 6
ATOM 4589 C CA . ASP A 1 43 ? -1.720 -7.429 4.681 1.00 0.45 43 ASP A CA 6
ATOM 4590 C C . ASP A 1 43 ? -1.653 -8.668 3.786 1.00 0.53 43 ASP A C 6
ATOM 4591 O O . ASP A 1 43 ? -2.209 -8.676 2.689 1.00 0.73 43 ASP A O 6
ATOM 4601 N N . SER A 1 44 ? -0.966 -9.684 4.287 1.00 0.51 44 SER A N 6
ATOM 4602 C CA . SER A 1 44 ? -0.819 -10.926 3.546 1.00 0.67 44 SER A CA 6
ATOM 4603 C C . SER A 1 44 ? -1.924 -11.906 3.944 1.00 0.70 44 SER A C 6
ATOM 4604 O O . SER A 1 44 ? -1.914 -13.062 3.524 1.00 0.97 44 SER A O 6
ATOM 4612 N N . TYR A 1 45 ? -2.851 -11.409 4.750 1.00 0.66 45 TYR A N 6
ATOM 4613 C CA . TYR A 1 45 ? -3.960 -12.227 5.210 1.00 0.78 45 TYR A CA 6
ATOM 4614 C C . TYR A 1 45 ? -5.119 -12.190 4.211 1.00 0.87 45 TYR A C 6
ATOM 4615 O O . TYR A 1 45 ? -5.835 -13.177 4.048 1.00 1.11 45 TYR A O 6
ATOM 4633 N N . LYS A 1 46 ? -5.268 -11.041 3.569 1.00 0.80 46 LYS A N 6
ATOM 4634 C CA . LYS A 1 46 ? -6.328 -10.862 2.591 1.00 1.00 46 LYS A CA 6
ATOM 4635 C C . LYS A 1 46 ? -5.725 -10.350 1.281 1.00 1.05 46 LYS A C 6
ATOM 4636 O O . LYS A 1 46 ? -6.025 -10.874 0.209 1.00 1.28 46 LYS A O 6
ATOM 4654 N N . GLY A 1 47 ? -4.887 -9.332 1.410 1.00 0.92 47 GLY A N 6
ATOM 4655 C CA . GLY A 1 47 ? -4.240 -8.744 0.249 1.00 1.04 47 GLY A CA 6
ATOM 4656 C C . GLY A 1 47 ? -4.703 -7.301 0.036 1.00 1.08 47 GLY A C 6
ATOM 4657 O O . GLY A 1 47 ? -4.682 -6.798 -1.086 1.00 1.30 47 GLY A O 6
ATOM 4661 N N . LYS A 1 48 ? -5.110 -6.676 1.131 1.00 0.98 48 LYS A N 6
ATOM 4662 C CA . LYS A 1 48 ? -5.577 -5.301 1.079 1.00 1.05 48 LYS A CA 6
ATOM 4663 C C . LYS A 1 48 ? -4.374 -4.362 0.970 1.00 1.16 48 LYS A C 6
ATOM 4664 O O . LYS A 1 48 ? -3.246 -4.813 0.777 1.00 1.70 48 LYS A O 6
ATOM 4682 N N . CYS A 1 49 ? -4.656 -3.074 1.098 1.00 1.11 49 CYS A N 6
ATOM 4683 C CA . CYS A 1 49 ? -3.611 -2.068 1.016 1.00 1.18 49 CYS A CA 6
ATOM 4684 C C . CYS A 1 49 ? -3.921 -0.969 2.034 1.00 1.27 49 CYS A C 6
ATOM 4685 O O . CYS A 1 49 ? -4.529 0.045 1.693 1.00 1.71 49 CYS A O 6
ATOM 4692 N N . TYR A 1 50 ? -3.490 -1.207 3.264 1.00 0.99 50 TYR A N 6
ATOM 4693 C CA . TYR A 1 50 ? -3.714 -0.250 4.334 1.00 1.10 50 TYR A CA 6
ATOM 4694 C C . TYR A 1 50 ? -3.254 1.150 3.923 1.00 1.33 50 TYR A C 6
ATOM 4695 O O . TYR A 1 50 ? -2.614 1.317 2.886 1.00 2.93 50 TYR A O 6
ATOM 4713 N N . CYS A 1 51 ? -3.597 2.120 4.758 1.00 0.89 51 CYS A N 6
ATOM 4714 C CA . CYS A 1 51 ? -3.227 3.500 4.495 1.00 0.88 51 CYS A CA 6
ATOM 4715 C C . CYS A 1 51 ? -3.218 4.257 5.825 1.00 1.13 51 CYS A C 6
ATOM 4716 O O . CYS A 1 51 ? -3.648 5.407 5.891 1.00 1.54 51 CYS A O 6
ATOM 4723 N N . ALA A 1 1 ? 2.759 -11.303 7.630 1.00 0.87 1 ALA A N 7
ATOM 4724 C CA . ALA A 1 1 ? 3.764 -10.945 6.643 1.00 0.66 1 ALA A CA 7
ATOM 4725 C C . ALA A 1 1 ? 3.411 -9.588 6.031 1.00 0.59 1 ALA A C 7
ATOM 4726 O O . ALA A 1 1 ? 3.377 -9.444 4.810 1.00 0.70 1 ALA A O 7
ATOM 4733 N N . THR A 1 2 ? 3.159 -8.627 6.908 1.00 0.58 2 THR A N 7
ATOM 4734 C CA . THR A 1 2 ? 2.810 -7.286 6.469 1.00 0.54 2 THR A CA 7
ATOM 4735 C C . THR A 1 2 ? 4.066 -6.519 6.051 1.00 0.67 2 THR A C 7
ATOM 4736 O O . THR A 1 2 ? 5.036 -6.450 6.805 1.00 0.89 2 THR A O 7
ATOM 4747 N N . TYR A 1 3 ? 4.008 -5.961 4.851 1.00 0.67 3 TYR A N 7
ATOM 4748 C CA . TYR A 1 3 ? 5.128 -5.201 4.323 1.00 0.81 3 TYR A CA 7
ATOM 4749 C C . TYR A 1 3 ? 5.032 -3.729 4.730 1.00 0.96 3 TYR A C 7
ATOM 4750 O O . TYR A 1 3 ? 4.174 -3.356 5.528 1.00 1.78 3 TYR A O 7
ATOM 4768 N N . ASN A 1 4 ? 5.925 -2.932 4.161 1.00 0.61 4 ASN A N 7
ATOM 4769 C CA . ASN A 1 4 ? 5.952 -1.509 4.454 1.00 0.61 4 ASN A CA 7
ATOM 4770 C C . ASN A 1 4 ? 6.369 -0.742 3.198 1.00 0.57 4 ASN A C 7
ATOM 4771 O O . ASN A 1 4 ? 7.291 -1.151 2.494 1.00 0.80 4 ASN A O 7
ATOM 4782 N N . GLY A 1 5 ? 5.670 0.357 2.955 1.00 0.39 5 GLY A N 7
ATOM 4783 C CA . GLY A 1 5 ? 5.957 1.185 1.796 1.00 0.37 5 GLY A CA 7
ATOM 4784 C C . GLY A 1 5 ? 5.325 2.571 1.943 1.00 0.34 5 GLY A C 7
ATOM 4785 O O . GLY A 1 5 ? 5.338 3.152 3.027 1.00 0.44 5 GLY A O 7
ATOM 4789 N N . LYS A 1 6 ? 4.788 3.062 0.835 1.00 0.28 6 LYS A N 7
ATOM 4790 C CA . LYS A 1 6 ? 4.153 4.369 0.827 1.00 0.26 6 LYS A CA 7
ATOM 4791 C C . LYS A 1 6 ? 2.945 4.338 -0.111 1.00 0.24 6 LYS A C 7
ATOM 4792 O O . LYS A 1 6 ? 2.840 3.458 -0.965 1.00 0.33 6 LYS A O 7
ATOM 4810 N N . CYS A 1 7 ? 2.063 5.309 0.078 1.00 0.23 7 CYS A N 7
ATOM 4811 C CA . CYS A 1 7 ? 0.867 5.404 -0.741 1.00 0.22 7 CYS A CA 7
ATOM 4812 C C . CYS A 1 7 ? 0.745 6.842 -1.247 1.00 0.28 7 CYS A C 7
ATOM 4813 O O . CYS A 1 7 ? 1.235 7.773 -0.609 1.00 0.45 7 CYS A O 7
ATOM 4820 N N . TYR A 1 8 ? 0.087 6.980 -2.389 1.00 0.29 8 TYR A N 7
ATOM 4821 C CA . TYR A 1 8 ? -0.106 8.289 -2.989 1.00 0.35 8 TYR A CA 7
ATOM 4822 C C . TYR A 1 8 ? -1.584 8.682 -2.983 1.00 0.34 8 TYR A C 7
ATOM 4823 O O . TYR A 1 8 ? -2.449 7.863 -3.290 1.00 0.45 8 TYR A O 7
ATOM 4841 N N . LYS A 1 9 ? -1.829 9.936 -2.630 1.00 0.41 9 LYS A N 7
ATOM 4842 C CA . LYS A 1 9 ? -3.188 10.447 -2.580 1.00 0.44 9 LYS A CA 7
ATOM 4843 C C . LYS A 1 9 ? -3.669 10.746 -4.002 1.00 0.50 9 LYS A C 7
ATOM 4844 O O . LYS A 1 9 ? -4.768 10.350 -4.385 1.00 0.62 9 LYS A O 7
ATOM 4862 N N . LYS A 1 10 ? -2.820 11.441 -4.745 1.00 0.58 10 LYS A N 7
ATOM 4863 C CA . LYS A 1 10 ? -3.145 11.797 -6.116 1.00 0.71 10 LYS A CA 7
ATOM 4864 C C . LYS A 1 10 ? -3.528 10.534 -6.889 1.00 0.68 10 LYS A C 7
ATOM 4865 O O . LYS A 1 10 ? -4.498 10.536 -7.646 1.00 1.00 10 LYS A O 7
ATOM 4883 N N . ASP A 1 11 ? -2.747 9.486 -6.673 1.00 0.58 11 ASP A N 7
ATOM 4884 C CA . ASP A 1 11 ? -2.993 8.219 -7.340 1.00 0.57 11 ASP A CA 7
ATOM 4885 C C . ASP A 1 11 ? -3.806 7.310 -6.416 1.00 0.49 11 ASP A C 7
ATOM 4886 O O . ASP A 1 11 ? -4.250 6.239 -6.826 1.00 0.50 11 ASP A O 7
ATOM 4896 N N . ASN A 1 12 ? -3.978 7.772 -5.186 1.00 0.45 12 ASN A N 7
ATOM 4897 C CA . ASN A 1 12 ? -4.730 7.014 -4.200 1.00 0.40 12 ASN A CA 7
ATOM 4898 C C . ASN A 1 12 ? -4.419 5.524 -4.363 1.00 0.38 12 ASN A C 7
ATOM 4899 O O . ASN A 1 12 ? -5.318 4.724 -4.617 1.00 0.41 12 ASN A O 7
ATOM 4910 N N . ILE A 1 13 ? -3.144 5.198 -4.211 1.00 0.38 13 ILE A N 7
ATOM 4911 C CA . ILE A 1 13 ? -2.705 3.819 -4.338 1.00 0.42 13 ILE A CA 7
ATOM 4912 C C . ILE A 1 13 ? -1.748 3.485 -3.191 1.00 0.37 13 ILE A C 7
ATOM 4913 O O . ILE A 1 13 ? -1.431 4.347 -2.373 1.00 0.50 13 ILE A O 7
ATOM 4929 N N . CYS A 1 14 ? -1.316 2.233 -3.169 1.00 0.41 14 CYS A N 7
ATOM 4930 C CA . CYS A 1 14 ? -0.402 1.775 -2.136 1.00 0.39 14 CYS A CA 7
ATOM 4931 C C . CYS A 1 14 ? 0.804 1.125 -2.816 1.00 0.45 14 CYS A C 7
ATOM 4932 O O . CYS A 1 14 ? 0.698 0.026 -3.359 1.00 0.53 14 CYS A O 7
ATOM 4939 N N . LYS A 1 15 ? 1.924 1.831 -2.764 1.00 0.48 15 LYS A N 7
ATOM 4940 C CA . LYS A 1 15 ? 3.150 1.336 -3.368 1.00 0.58 15 LYS A CA 7
ATOM 4941 C C . LYS A 1 15 ? 4.099 0.857 -2.268 1.00 0.65 15 LYS A C 7
ATOM 4942 O O . LYS A 1 15 ? 4.340 1.573 -1.297 1.00 0.81 15 LYS A O 7
ATOM 4960 N N . TYR A 1 16 ? 4.612 -0.350 -2.456 1.00 0.62 16 TYR A N 7
ATOM 4961 C CA . TYR A 1 16 ? 5.529 -0.932 -1.492 1.00 0.71 16 TYR A CA 7
ATOM 4962 C C . TYR A 1 16 ? 6.297 -2.105 -2.104 1.00 0.66 16 TYR A C 7
ATOM 4963 O O . TYR A 1 16 ? 5.866 -2.681 -3.102 1.00 0.62 16 TYR A O 7
ATOM 4981 N N . LYS A 1 17 ? 7.422 -2.424 -1.481 1.00 0.88 17 LYS A N 7
ATOM 4982 C CA . LYS A 1 17 ? 8.254 -3.518 -1.952 1.00 0.87 17 LYS A CA 7
ATOM 4983 C C . LYS A 1 17 ? 7.762 -4.830 -1.337 1.00 1.02 17 LYS A C 7
ATOM 4984 O O . LYS A 1 17 ? 7.911 -5.050 -0.136 1.00 1.77 17 LYS A O 7
ATOM 5002 N N . ALA A 1 18 ? 7.186 -5.666 -2.188 1.00 0.82 18 ALA A N 7
ATOM 5003 C CA . ALA A 1 18 ? 6.671 -6.949 -1.743 1.00 1.05 18 ALA A CA 7
ATOM 5004 C C . ALA A 1 18 ? 7.782 -7.720 -1.028 1.00 1.29 18 ALA A C 7
ATOM 5005 O O . ALA A 1 18 ? 8.962 -7.416 -1.198 1.00 1.95 18 ALA A O 7
ATOM 5012 N N . GLN A 1 19 ? 7.366 -8.702 -0.242 1.00 1.34 19 GLN A N 7
ATOM 5013 C CA . GLN A 1 19 ? 8.312 -9.518 0.500 1.00 1.54 19 GLN A CA 7
ATOM 5014 C C . GLN A 1 19 ? 9.288 -10.203 -0.458 1.00 1.27 19 GLN A C 7
ATOM 5015 O O . GLN A 1 19 ? 10.395 -10.568 -0.066 1.00 1.29 19 GLN A O 7
ATOM 5029 N N . SER A 1 20 ? 8.842 -10.357 -1.696 1.00 1.22 20 SER A N 7
ATOM 5030 C CA . SER A 1 20 ? 9.663 -10.991 -2.714 1.00 1.15 20 SER A CA 7
ATOM 5031 C C . SER A 1 20 ? 9.773 -10.082 -3.939 1.00 1.16 20 SER A C 7
ATOM 5032 O O . SER A 1 20 ? 10.235 -10.512 -4.995 1.00 1.75 20 SER A O 7
ATOM 5040 N N . GLY A 1 21 ? 9.341 -8.843 -3.758 1.00 1.07 21 GLY A N 7
ATOM 5041 C CA . GLY A 1 21 ? 9.386 -7.870 -4.836 1.00 1.72 21 GLY A CA 7
ATOM 5042 C C . GLY A 1 21 ? 8.314 -8.166 -5.887 1.00 2.28 21 GLY A C 7
ATOM 5043 O O . GLY A 1 21 ? 8.242 -7.490 -6.912 1.00 2.97 21 GLY A O 7
ATOM 5047 N N . LYS A 1 22 ? 7.509 -9.178 -5.596 1.00 2.32 22 LYS A N 7
ATOM 5048 C CA . LYS A 1 22 ? 6.445 -9.572 -6.503 1.00 3.13 22 LYS A CA 7
ATOM 5049 C C . LYS A 1 22 ? 5.383 -8.472 -6.545 1.00 3.24 22 LYS A C 7
ATOM 5050 O O . LYS A 1 22 ? 5.186 -7.832 -7.577 1.00 3.76 22 LYS A O 7
ATOM 5068 N N . THR A 1 23 ? 4.725 -8.286 -5.410 1.00 3.09 23 THR A N 7
ATOM 5069 C CA . THR A 1 23 ? 3.687 -7.274 -5.304 1.00 3.13 23 THR A CA 7
ATOM 5070 C C . THR A 1 23 ? 4.208 -5.922 -5.795 1.00 1.60 23 THR A C 7
ATOM 5071 O O . THR A 1 23 ? 5.322 -5.832 -6.309 1.00 1.28 23 THR A O 7
ATOM 5082 N N . ALA A 1 24 ? 3.378 -4.905 -5.620 1.00 1.23 24 ALA A N 7
ATOM 5083 C CA . ALA A 1 24 ? 3.740 -3.562 -6.040 1.00 0.85 24 ALA A CA 7
ATOM 5084 C C . ALA A 1 24 ? 2.581 -2.609 -5.742 1.00 0.89 24 ALA A C 7
ATOM 5085 O O . ALA A 1 24 ? 1.773 -2.867 -4.852 1.00 1.99 24 ALA A O 7
ATOM 5092 N N . ILE A 1 25 ? 2.536 -1.527 -6.506 1.00 1.23 25 ILE A N 7
ATOM 5093 C CA . ILE A 1 25 ? 1.489 -0.534 -6.335 1.00 1.10 25 ILE A CA 7
ATOM 5094 C C . ILE A 1 25 ? 0.132 -1.237 -6.265 1.00 1.15 25 ILE A C 7
ATOM 5095 O O . ILE A 1 25 ? -0.154 -2.124 -7.068 1.00 1.44 25 ILE A O 7
ATOM 5111 N N . CYS A 1 26 ? -0.669 -0.813 -5.298 1.00 0.95 26 CYS A N 7
ATOM 5112 C CA . CYS A 1 26 ? -1.989 -1.391 -5.113 1.00 1.06 26 CYS A CA 7
ATOM 5113 C C . CYS A 1 26 ? -2.962 -0.264 -4.762 1.00 0.92 26 CYS A C 7
ATOM 5114 O O . CYS A 1 26 ? -2.906 0.290 -3.665 1.00 0.76 26 CYS A O 7
ATOM 5121 N N . LYS A 1 27 ? -3.832 0.042 -5.713 1.00 1.01 27 LYS A N 7
ATOM 5122 C CA . LYS A 1 27 ? -4.816 1.093 -5.517 1.00 0.92 27 LYS A CA 7
ATOM 5123 C C . LYS A 1 27 ? -5.294 1.074 -4.064 1.00 0.81 27 LYS A C 7
ATOM 5124 O O . LYS A 1 27 ? -5.360 0.015 -3.442 1.00 0.89 27 LYS A O 7
ATOM 5142 N N . CYS A 1 28 ? -5.615 2.259 -3.565 1.00 0.69 28 CYS A N 7
ATOM 5143 C CA . CYS A 1 28 ? -6.085 2.392 -2.197 1.00 0.63 28 CYS A CA 7
ATOM 5144 C C . CYS A 1 28 ? -7.369 1.573 -2.048 1.00 0.76 28 CYS A C 7
ATOM 5145 O O . CYS A 1 28 ? -7.597 0.627 -2.800 1.00 2.24 28 CYS A O 7
ATOM 5152 N N . TYR A 1 29 ? -8.175 1.967 -1.073 1.00 1.05 29 TYR A N 7
ATOM 5153 C CA . TYR A 1 29 ? -9.430 1.282 -0.816 1.00 0.94 29 TYR A CA 7
ATOM 5154 C C . TYR A 1 29 ? -10.197 1.952 0.326 1.00 1.12 29 TYR A C 7
ATOM 5155 O O . TYR A 1 29 ? -9.889 1.735 1.497 1.00 2.05 29 TYR A O 7
ATOM 5173 N N . VAL A 1 30 ? -11.181 2.753 -0.056 1.00 1.62 30 VAL A N 7
ATOM 5174 C CA . VAL A 1 30 ? -11.995 3.457 0.921 1.00 2.02 30 VAL A CA 7
ATOM 5175 C C . VAL A 1 30 ? -11.134 4.499 1.639 1.00 1.52 30 VAL A C 7
ATOM 5176 O O . VAL A 1 30 ? -11.297 5.699 1.423 1.00 2.11 30 VAL A O 7
ATOM 5189 N N . LYS A 1 31 ? -10.238 4.002 2.479 1.00 1.22 31 LYS A N 7
ATOM 5190 C CA . LYS A 1 31 ? -9.352 4.876 3.230 1.00 1.10 31 LYS A CA 7
ATOM 5191 C C . LYS A 1 31 ? -8.330 5.499 2.278 1.00 0.96 31 LYS A C 7
ATOM 5192 O O . LYS A 1 31 ? -7.144 5.176 2.335 1.00 1.35 31 LYS A O 7
ATOM 5210 N N . LYS A 1 32 ? -8.826 6.382 1.424 1.00 0.72 32 LYS A N 7
ATOM 5211 C CA . LYS A 1 32 ? -7.971 7.054 0.460 1.00 0.62 32 LYS A CA 7
ATOM 5212 C C . LYS A 1 32 ? -6.647 7.425 1.132 1.00 0.58 32 LYS A C 7
ATOM 5213 O O . LYS A 1 32 ? -6.592 7.603 2.347 1.00 0.69 32 LYS A O 7
ATOM 5231 N N . CYS A 1 33 ? -5.613 7.529 0.310 1.00 0.49 33 CYS A N 7
ATOM 5232 C CA . CYS A 1 33 ? -4.292 7.875 0.809 1.00 0.49 33 CYS A CA 7
ATOM 5233 C C . CYS A 1 33 ? -4.344 9.304 1.354 1.00 0.52 33 CYS A C 7
ATOM 5234 O O . CYS A 1 33 ? -5.044 10.155 0.808 1.00 0.54 33 CYS A O 7
ATOM 5241 N N . PRO A 1 34 ? -3.573 9.529 2.452 1.00 0.55 34 PRO A N 7
ATOM 5242 C CA . PRO A 1 34 ? -3.524 10.840 3.076 1.00 0.62 34 PRO A CA 7
ATOM 5243 C C . PRO A 1 34 ? -2.685 11.812 2.245 1.00 0.60 34 PRO A C 7
ATOM 5244 O O . PRO A 1 34 ? -3.086 12.953 2.025 1.00 0.66 34 PRO A O 7
ATOM 5255 N N . ARG A 1 35 ? -1.534 11.323 1.807 1.00 0.56 35 ARG A N 7
ATOM 5256 C CA . ARG A 1 35 ? -0.634 12.135 1.005 1.00 0.57 35 ARG A CA 7
ATOM 5257 C C . ARG A 1 35 ? 0.572 11.306 0.558 1.00 0.52 35 ARG A C 7
ATOM 5258 O O . ARG A 1 35 ? 1.064 10.464 1.307 1.00 0.51 35 ARG A O 7
ATOM 5278 N N . ASP A 1 36 ? 1.014 11.573 -0.663 1.00 0.53 36 ASP A N 7
ATOM 5279 C CA . ASP A 1 36 ? 2.153 10.863 -1.219 1.00 0.53 36 ASP A CA 7
ATOM 5280 C C . ASP A 1 36 ? 3.204 10.658 -0.126 1.00 0.53 36 ASP A C 7
ATOM 5281 O O . ASP A 1 36 ? 3.486 11.572 0.647 1.00 0.63 36 ASP A O 7
ATOM 5291 N N . GLY A 1 37 ? 3.755 9.454 -0.097 1.00 0.48 37 GLY A N 7
ATOM 5292 C CA . GLY A 1 37 ? 4.769 9.118 0.888 1.00 0.49 37 GLY A CA 7
ATOM 5293 C C . GLY A 1 37 ? 4.145 8.435 2.106 1.00 0.44 37 GLY A C 7
ATOM 5294 O O . GLY A 1 37 ? 4.821 7.699 2.823 1.00 0.46 37 GLY A O 7
ATOM 5298 N N . ALA A 1 38 ? 2.863 8.704 2.303 1.00 0.41 38 ALA A N 7
ATOM 5299 C CA . ALA A 1 38 ? 2.140 8.125 3.422 1.00 0.39 38 ALA A CA 7
ATOM 5300 C C . ALA A 1 38 ? 2.486 6.638 3.533 1.00 0.32 38 ALA A C 7
ATOM 5301 O O . ALA A 1 38 ? 2.226 5.867 2.611 1.00 0.27 38 ALA A O 7
ATOM 5308 N N . LYS A 1 39 ? 3.066 6.281 4.669 1.00 0.35 39 LYS A N 7
ATOM 5309 C CA . LYS A 1 39 ? 3.450 4.901 4.912 1.00 0.31 39 LYS A CA 7
ATOM 5310 C C . LYS A 1 39 ? 2.200 4.020 4.908 1.00 0.29 39 LYS A C 7
ATOM 5311 O O . LYS A 1 39 ? 1.121 4.465 5.299 1.00 0.34 39 LYS A O 7
ATOM 5329 N N . CYS A 1 40 ? 2.385 2.787 4.461 1.00 0.28 40 CYS A N 7
ATOM 5330 C CA . CYS A 1 40 ? 1.286 1.839 4.401 1.00 0.34 40 CYS A CA 7
ATOM 5331 C C . CYS A 1 40 ? 1.865 0.425 4.474 1.00 0.34 40 CYS A C 7
ATOM 5332 O O . CYS A 1 40 ? 2.961 0.173 3.974 1.00 0.58 40 CYS A O 7
ATOM 5339 N N . GLU A 1 41 ? 1.104 -0.461 5.100 1.00 0.39 41 GLU A N 7
ATOM 5340 C CA . GLU A 1 41 ? 1.529 -1.843 5.245 1.00 0.44 41 GLU A CA 7
ATOM 5341 C C . GLU A 1 41 ? 0.569 -2.773 4.501 1.00 0.49 41 GLU A C 7
ATOM 5342 O O . GLU A 1 41 ? -0.646 -2.686 4.675 1.00 0.63 41 GLU A O 7
ATOM 5355 N N . PHE A 1 42 ? 1.150 -3.644 3.688 1.00 0.49 42 PHE A N 7
ATOM 5356 C CA . PHE A 1 42 ? 0.361 -4.589 2.917 1.00 0.57 42 PHE A CA 7
ATOM 5357 C C . PHE A 1 42 ? 0.134 -5.883 3.703 1.00 0.52 42 PHE A C 7
ATOM 5358 O O . PHE A 1 42 ? 1.040 -6.706 3.824 1.00 0.57 42 PHE A O 7
ATOM 5375 N N . ASP A 1 43 ? -1.080 -6.021 4.215 1.00 0.52 43 ASP A N 7
ATOM 5376 C CA . ASP A 1 43 ? -1.437 -7.201 4.985 1.00 0.52 43 ASP A CA 7
ATOM 5377 C C . ASP A 1 43 ? -1.522 -8.409 4.050 1.00 0.56 43 ASP A C 7
ATOM 5378 O O . ASP A 1 43 ? -2.178 -8.349 3.012 1.00 0.67 43 ASP A O 7
ATOM 5388 N N . SER A 1 44 ? -0.849 -9.477 4.452 1.00 0.56 44 SER A N 7
ATOM 5389 C CA . SER A 1 44 ? -0.840 -10.697 3.663 1.00 0.66 44 SER A CA 7
ATOM 5390 C C . SER A 1 44 ? -1.912 -11.660 4.178 1.00 0.73 44 SER A C 7
ATOM 5391 O O . SER A 1 44 ? -2.117 -12.729 3.605 1.00 0.89 44 SER A O 7
ATOM 5399 N N . TYR A 1 45 ? -2.567 -11.247 5.252 1.00 0.86 45 TYR A N 7
ATOM 5400 C CA . TYR A 1 45 ? -3.613 -12.059 5.850 1.00 0.98 45 TYR A CA 7
ATOM 5401 C C . TYR A 1 45 ? -4.882 -12.037 4.995 1.00 0.97 45 TYR A C 7
ATOM 5402 O O . TYR A 1 45 ? -5.801 -12.822 5.221 1.00 1.19 45 TYR A O 7
ATOM 5420 N N . LYS A 1 46 ? -4.891 -11.128 4.031 1.00 0.89 46 LYS A N 7
ATOM 5421 C CA . LYS A 1 46 ? -6.031 -10.992 3.141 1.00 1.02 46 LYS A CA 7
ATOM 5422 C C . LYS A 1 46 ? -5.538 -10.645 1.735 1.00 1.16 46 LYS A C 7
ATOM 5423 O O . LYS A 1 46 ? -5.829 -11.359 0.777 1.00 1.48 46 LYS A O 7
ATOM 5441 N N . GLY A 1 47 ? -4.798 -9.548 1.656 1.00 0.99 47 GLY A N 7
ATOM 5442 C CA . GLY A 1 47 ? -4.261 -9.098 0.384 1.00 1.17 47 GLY A CA 7
ATOM 5443 C C . GLY A 1 47 ? -4.772 -7.698 0.038 1.00 1.23 47 GLY A C 7
ATOM 5444 O O . GLY A 1 47 ? -5.030 -7.397 -1.126 1.00 1.42 47 GLY A O 7
ATOM 5448 N N . LYS A 1 48 ? -4.901 -6.878 1.071 1.00 1.19 48 LYS A N 7
ATOM 5449 C CA . LYS A 1 48 ? -5.376 -5.517 0.891 1.00 1.31 48 LYS A CA 7
ATOM 5450 C C . LYS A 1 48 ? -4.231 -4.541 1.171 1.00 1.21 48 LYS A C 7
ATOM 5451 O O . LYS A 1 48 ? -3.120 -4.958 1.493 1.00 1.66 48 LYS A O 7
ATOM 5469 N N . CYS A 1 49 ? -4.542 -3.260 1.037 1.00 1.22 49 CYS A N 7
ATOM 5470 C CA . CYS A 1 49 ? -3.553 -2.222 1.271 1.00 1.10 49 CYS A CA 7
ATOM 5471 C C . CYS A 1 49 ? -4.056 -1.326 2.405 1.00 1.06 49 CYS A C 7
ATOM 5472 O O . CYS A 1 49 ? -4.812 -0.385 2.169 1.00 1.41 49 CYS A O 7
ATOM 5479 N N . TYR A 1 50 ? -3.615 -1.650 3.612 1.00 0.83 50 TYR A N 7
ATOM 5480 C CA . TYR A 1 50 ? -4.010 -0.887 4.783 1.00 0.83 50 TYR A CA 7
ATOM 5481 C C . TYR A 1 50 ? -3.436 0.530 4.734 1.00 0.81 50 TYR A C 7
ATOM 5482 O O . TYR A 1 50 ? -2.484 0.843 5.448 1.00 1.03 50 TYR A O 7
ATOM 5500 N N . CYS A 1 51 ? -4.038 1.350 3.885 1.00 0.84 51 CYS A N 7
ATOM 5501 C CA . CYS A 1 51 ? -3.598 2.726 3.733 1.00 0.85 51 CYS A CA 7
ATOM 5502 C C . CYS A 1 51 ? -4.261 3.565 4.827 1.00 1.12 51 CYS A C 7
ATOM 5503 O O . CYS A 1 51 ? -3.759 4.628 5.189 1.00 1.33 51 CYS A O 7
ATOM 5510 N N . ALA A 1 1 ? 2.479 -10.805 8.422 1.00 1.03 1 ALA A N 8
ATOM 5511 C CA . ALA A 1 1 ? 3.410 -10.764 7.307 1.00 0.92 1 ALA A CA 8
ATOM 5512 C C . ALA A 1 1 ? 3.241 -9.441 6.556 1.00 0.79 1 ALA A C 8
ATOM 5513 O O . ALA A 1 1 ? 3.781 -9.270 5.464 1.00 1.12 1 ALA A O 8
ATOM 5520 N N . THR A 1 2 ? 2.488 -8.541 7.170 1.00 0.80 2 THR A N 8
ATOM 5521 C CA . THR A 1 2 ? 2.241 -7.239 6.573 1.00 0.63 2 THR A CA 8
ATOM 5522 C C . THR A 1 2 ? 3.563 -6.567 6.195 1.00 0.72 2 THR A C 8
ATOM 5523 O O . THR A 1 2 ? 4.547 -6.668 6.926 1.00 0.96 2 THR A O 8
ATOM 5534 N N . TYR A 1 3 ? 3.542 -5.895 5.053 1.00 0.64 3 TYR A N 8
ATOM 5535 C CA . TYR A 1 3 ? 4.726 -5.206 4.569 1.00 0.81 3 TYR A CA 8
ATOM 5536 C C . TYR A 1 3 ? 4.700 -3.727 4.963 1.00 0.99 3 TYR A C 8
ATOM 5537 O O . TYR A 1 3 ? 3.902 -3.320 5.806 1.00 1.91 3 TYR A O 8
ATOM 5555 N N . ASN A 1 4 ? 5.582 -2.965 4.334 1.00 0.36 4 ASN A N 8
ATOM 5556 C CA . ASN A 1 4 ? 5.670 -1.541 4.608 1.00 0.39 4 ASN A CA 8
ATOM 5557 C C . ASN A 1 4 ? 6.135 -0.810 3.347 1.00 0.39 4 ASN A C 8
ATOM 5558 O O . ASN A 1 4 ? 7.069 -1.251 2.678 1.00 0.63 4 ASN A O 8
ATOM 5569 N N . GLY A 1 5 ? 5.462 0.294 3.059 1.00 0.26 5 GLY A N 8
ATOM 5570 C CA . GLY A 1 5 ? 5.795 1.090 1.890 1.00 0.28 5 GLY A CA 8
ATOM 5571 C C . GLY A 1 5 ? 5.178 2.487 1.984 1.00 0.28 5 GLY A C 8
ATOM 5572 O O . GLY A 1 5 ? 5.168 3.094 3.053 1.00 0.39 5 GLY A O 8
ATOM 5576 N N . LYS A 1 6 ? 4.680 2.956 0.849 1.00 0.25 6 LYS A N 8
ATOM 5577 C CA . LYS A 1 6 ? 4.063 4.270 0.790 1.00 0.26 6 LYS A CA 8
ATOM 5578 C C . LYS A 1 6 ? 2.838 4.213 -0.125 1.00 0.24 6 LYS A C 8
ATOM 5579 O O . LYS A 1 6 ? 2.671 3.262 -0.886 1.00 0.34 6 LYS A O 8
ATOM 5597 N N . CYS A 1 7 ? 2.012 5.244 -0.020 1.00 0.24 7 CYS A N 8
ATOM 5598 C CA . CYS A 1 7 ? 0.807 5.323 -0.829 1.00 0.23 7 CYS A CA 8
ATOM 5599 C C . CYS A 1 7 ? 0.653 6.764 -1.320 1.00 0.28 7 CYS A C 8
ATOM 5600 O O . CYS A 1 7 ? 1.178 7.692 -0.708 1.00 0.44 7 CYS A O 8
ATOM 5607 N N . TYR A 1 8 ? -0.070 6.905 -2.422 1.00 0.28 8 TYR A N 8
ATOM 5608 C CA . TYR A 1 8 ? -0.301 8.217 -3.003 1.00 0.36 8 TYR A CA 8
ATOM 5609 C C . TYR A 1 8 ? -1.787 8.578 -2.969 1.00 0.36 8 TYR A C 8
ATOM 5610 O O . TYR A 1 8 ? -2.639 7.741 -3.264 1.00 0.45 8 TYR A O 8
ATOM 5628 N N . LYS A 1 9 ? -2.052 9.825 -2.608 1.00 0.43 9 LYS A N 8
ATOM 5629 C CA . LYS A 1 9 ? -3.421 10.307 -2.532 1.00 0.49 9 LYS A CA 8
ATOM 5630 C C . LYS A 1 9 ? -3.932 10.602 -3.944 1.00 0.51 9 LYS A C 8
ATOM 5631 O O . LYS A 1 9 ? -5.022 10.171 -4.316 1.00 0.61 9 LYS A O 8
ATOM 5649 N N . LYS A 1 10 ? -3.120 11.335 -4.691 1.00 0.57 10 LYS A N 8
ATOM 5650 C CA . LYS A 1 10 ? -3.476 11.693 -6.054 1.00 0.68 10 LYS A CA 8
ATOM 5651 C C . LYS A 1 10 ? -3.813 10.423 -6.839 1.00 0.66 10 LYS A C 8
ATOM 5652 O O . LYS A 1 10 ? -4.799 10.386 -7.572 1.00 0.96 10 LYS A O 8
ATOM 5670 N N . ASP A 1 11 ? -2.973 9.414 -6.657 1.00 0.58 11 ASP A N 8
ATOM 5671 C CA . ASP A 1 11 ? -3.169 8.146 -7.339 1.00 0.57 11 ASP A CA 8
ATOM 5672 C C . ASP A 1 11 ? -4.024 7.228 -6.464 1.00 0.48 11 ASP A C 8
ATOM 5673 O O . ASP A 1 11 ? -4.534 6.212 -6.935 1.00 0.53 11 ASP A O 8
ATOM 5683 N N . ASN A 1 12 ? -4.155 7.617 -5.204 1.00 0.42 12 ASN A N 8
ATOM 5684 C CA . ASN A 1 12 ? -4.939 6.842 -4.259 1.00 0.38 12 ASN A CA 8
ATOM 5685 C C . ASN A 1 12 ? -4.564 5.364 -4.382 1.00 0.35 12 ASN A C 8
ATOM 5686 O O . ASN A 1 12 ? -5.433 4.513 -4.567 1.00 0.37 12 ASN A O 8
ATOM 5697 N N . ILE A 1 13 ? -3.270 5.104 -4.276 1.00 0.37 13 ILE A N 8
ATOM 5698 C CA . ILE A 1 13 ? -2.769 3.743 -4.373 1.00 0.41 13 ILE A CA 8
ATOM 5699 C C . ILE A 1 13 ? -1.718 3.512 -3.286 1.00 0.41 13 ILE A C 8
ATOM 5700 O O . ILE A 1 13 ? -1.350 4.439 -2.566 1.00 0.50 13 ILE A O 8
ATOM 5716 N N . CYS A 1 14 ? -1.265 2.270 -3.201 1.00 0.45 14 CYS A N 8
ATOM 5717 C CA . CYS A 1 14 ? -0.263 1.905 -2.213 1.00 0.47 14 CYS A CA 8
ATOM 5718 C C . CYS A 1 14 ? 0.862 1.151 -2.925 1.00 0.52 14 CYS A C 8
ATOM 5719 O O . CYS A 1 14 ? 0.621 0.128 -3.564 1.00 0.68 14 CYS A O 8
ATOM 5726 N N . LYS A 1 15 ? 2.066 1.686 -2.791 1.00 0.46 15 LYS A N 8
ATOM 5727 C CA . LYS A 1 15 ? 3.229 1.076 -3.414 1.00 0.54 15 LYS A CA 8
ATOM 5728 C C . LYS A 1 15 ? 4.193 0.597 -2.326 1.00 0.60 15 LYS A C 8
ATOM 5729 O O . LYS A 1 15 ? 4.427 1.302 -1.345 1.00 0.73 15 LYS A O 8
ATOM 5747 N N . TYR A 1 16 ? 4.726 -0.597 -2.536 1.00 0.58 16 TYR A N 8
ATOM 5748 C CA . TYR A 1 16 ? 5.659 -1.178 -1.586 1.00 0.67 16 TYR A CA 8
ATOM 5749 C C . TYR A 1 16 ? 6.497 -2.277 -2.242 1.00 0.67 16 TYR A C 8
ATOM 5750 O O . TYR A 1 16 ? 6.124 -2.807 -3.288 1.00 0.63 16 TYR A O 8
ATOM 5768 N N . LYS A 1 17 ? 7.615 -2.587 -1.602 1.00 0.91 17 LYS A N 8
ATOM 5769 C CA . LYS A 1 17 ? 8.509 -3.613 -2.110 1.00 0.96 17 LYS A CA 8
ATOM 5770 C C . LYS A 1 17 ? 8.093 -4.972 -1.545 1.00 1.11 17 LYS A C 8
ATOM 5771 O O . LYS A 1 17 ? 8.365 -5.276 -0.385 1.00 1.90 17 LYS A O 8
ATOM 5789 N N . ALA A 1 18 ? 7.439 -5.754 -2.392 1.00 0.83 18 ALA A N 8
ATOM 5790 C CA . ALA A 1 18 ? 6.982 -7.074 -1.991 1.00 1.02 18 ALA A CA 8
ATOM 5791 C C . ALA A 1 18 ? 8.117 -7.805 -1.273 1.00 1.29 18 ALA A C 8
ATOM 5792 O O . ALA A 1 18 ? 9.285 -7.452 -1.429 1.00 2.03 18 ALA A O 8
ATOM 5799 N N . GLN A 1 19 ? 7.735 -8.812 -0.500 1.00 1.26 19 GLN A N 8
ATOM 5800 C CA . GLN A 1 19 ? 8.706 -9.596 0.243 1.00 1.49 19 GLN A CA 8
ATOM 5801 C C . GLN A 1 19 ? 9.761 -10.171 -0.705 1.00 1.25 19 GLN A C 8
ATOM 5802 O O . GLN A 1 19 ? 10.898 -10.413 -0.302 1.00 1.32 19 GLN A O 8
ATOM 5816 N N . SER A 1 20 ? 9.346 -10.374 -1.947 1.00 1.12 20 SER A N 8
ATOM 5817 C CA . SER A 1 20 ? 10.241 -10.916 -2.956 1.00 1.00 20 SER A CA 8
ATOM 5818 C C . SER A 1 20 ? 10.314 -9.969 -4.155 1.00 0.93 20 SER A C 8
ATOM 5819 O O . SER A 1 20 ? 10.757 -10.360 -5.233 1.00 1.54 20 SER A O 8
ATOM 5827 N N . GLY A 1 21 ? 9.872 -8.741 -3.925 1.00 0.88 21 GLY A N 8
ATOM 5828 C CA . GLY A 1 21 ? 9.882 -7.734 -4.973 1.00 1.54 21 GLY A CA 8
ATOM 5829 C C . GLY A 1 21 ? 8.881 -8.083 -6.077 1.00 2.03 21 GLY A C 8
ATOM 5830 O O . GLY A 1 21 ? 8.843 -7.424 -7.116 1.00 2.76 21 GLY A O 8
ATOM 5834 N N . LYS A 1 22 ? 8.096 -9.117 -5.815 1.00 2.00 22 LYS A N 8
ATOM 5835 C CA . LYS A 1 22 ? 7.099 -9.561 -6.774 1.00 2.82 22 LYS A CA 8
ATOM 5836 C C . LYS A 1 22 ? 5.975 -8.526 -6.851 1.00 3.00 22 LYS A C 8
ATOM 5837 O O . LYS A 1 22 ? 5.792 -7.878 -7.881 1.00 3.57 22 LYS A O 8
ATOM 5855 N N . THR A 1 23 ? 5.252 -8.401 -5.748 1.00 2.85 23 THR A N 8
ATOM 5856 C CA . THR A 1 23 ? 4.151 -7.455 -5.677 1.00 2.96 23 THR A CA 8
ATOM 5857 C C . THR A 1 23 ? 4.615 -6.064 -6.113 1.00 1.45 23 THR A C 8
ATOM 5858 O O . THR A 1 23 ? 5.733 -5.903 -6.602 1.00 1.18 23 THR A O 8
ATOM 5869 N N . ALA A 1 24 ? 3.734 -5.094 -5.920 1.00 1.09 24 ALA A N 8
ATOM 5870 C CA . ALA A 1 24 ? 4.039 -3.721 -6.287 1.00 0.84 24 ALA A CA 8
ATOM 5871 C C . ALA A 1 24 ? 2.845 -2.828 -5.943 1.00 0.82 24 ALA A C 8
ATOM 5872 O O . ALA A 1 24 ? 2.057 -3.154 -5.056 1.00 1.87 24 ALA A O 8
ATOM 5879 N N . ILE A 1 25 ? 2.749 -1.720 -6.663 1.00 1.28 25 ILE A N 8
ATOM 5880 C CA . ILE A 1 25 ? 1.665 -0.777 -6.444 1.00 1.09 25 ILE A CA 8
ATOM 5881 C C . ILE A 1 25 ? 0.333 -1.531 -6.441 1.00 1.20 25 ILE A C 8
ATOM 5882 O O . ILE A 1 25 ? 0.093 -2.378 -7.300 1.00 1.53 25 ILE A O 8
ATOM 5898 N N . CYS A 1 26 ? -0.498 -1.195 -5.466 1.00 1.00 26 CYS A N 8
ATOM 5899 C CA . CYS A 1 26 ? -1.799 -1.829 -5.340 1.00 1.18 26 CYS A CA 8
ATOM 5900 C C . CYS A 1 26 ? -2.815 -0.763 -4.923 1.00 0.98 26 CYS A C 8
ATOM 5901 O O . CYS A 1 26 ? -2.774 -0.268 -3.797 1.00 0.87 26 CYS A O 8
ATOM 5908 N N . LYS A 1 27 ? -3.701 -0.440 -5.853 1.00 1.00 27 LYS A N 8
ATOM 5909 C CA . LYS A 1 27 ? -4.726 0.558 -5.596 1.00 0.85 27 LYS A CA 8
ATOM 5910 C C . LYS A 1 27 ? -5.138 0.493 -4.124 1.00 0.83 27 LYS A C 8
ATOM 5911 O O . LYS A 1 27 ? -5.135 -0.580 -3.522 1.00 1.01 27 LYS A O 8
ATOM 5929 N N . CYS A 1 28 ? -5.482 1.654 -3.587 1.00 0.70 28 CYS A N 8
ATOM 5930 C CA . CYS A 1 28 ? -5.896 1.742 -2.197 1.00 0.78 28 CYS A CA 8
ATOM 5931 C C . CYS A 1 28 ? -7.378 1.371 -2.113 1.00 0.91 28 CYS A C 8
ATOM 5932 O O . CYS A 1 28 ? -7.947 0.850 -3.071 1.00 2.07 28 CYS A O 8
ATOM 5939 N N . TYR A 1 29 ? -7.961 1.653 -0.957 1.00 0.92 29 TYR A N 8
ATOM 5940 C CA . TYR A 1 29 ? -9.366 1.355 -0.735 1.00 0.99 29 TYR A CA 8
ATOM 5941 C C . TYR A 1 29 ? -10.058 2.499 0.009 1.00 1.42 29 TYR A C 8
ATOM 5942 O O . TYR A 1 29 ? -9.681 3.660 -0.141 1.00 3.05 29 TYR A O 8
ATOM 5960 N N . VAL A 1 30 ? -11.058 2.131 0.796 1.00 1.28 30 VAL A N 8
ATOM 5961 C CA . VAL A 1 30 ? -11.806 3.111 1.564 1.00 1.65 30 VAL A CA 8
ATOM 5962 C C . VAL A 1 30 ? -10.830 3.999 2.338 1.00 1.18 30 VAL A C 8
ATOM 5963 O O . VAL A 1 30 ? -11.120 5.166 2.599 1.00 1.92 30 VAL A O 8
ATOM 5976 N N . LYS A 1 31 ? -9.693 3.413 2.684 1.00 1.29 31 LYS A N 8
ATOM 5977 C CA . LYS A 1 31 ? -8.673 4.136 3.423 1.00 1.57 31 LYS A CA 8
ATOM 5978 C C . LYS A 1 31 ? -7.772 4.886 2.439 1.00 1.32 31 LYS A C 8
ATOM 5979 O O . LYS A 1 31 ? -6.558 4.690 2.431 1.00 1.63 31 LYS A O 8
ATOM 5997 N N . LYS A 1 32 ? -8.402 5.729 1.634 1.00 1.04 32 LYS A N 8
ATOM 5998 C CA . LYS A 1 32 ? -7.673 6.509 0.649 1.00 0.82 32 LYS A CA 8
ATOM 5999 C C . LYS A 1 32 ? -6.352 6.984 1.257 1.00 0.76 32 LYS A C 8
ATOM 6000 O O . LYS A 1 32 ? -6.238 7.121 2.474 1.00 0.90 32 LYS A O 8
ATOM 6018 N N . CYS A 1 33 ? -5.386 7.222 0.382 1.00 0.60 33 CYS A N 8
ATOM 6019 C CA . CYS A 1 33 ? -4.077 7.679 0.817 1.00 0.55 33 CYS A CA 8
ATOM 6020 C C . CYS A 1 33 ? -4.215 9.114 1.328 1.00 0.58 33 CYS A C 8
ATOM 6021 O O . CYS A 1 33 ? -4.944 9.916 0.747 1.00 0.61 33 CYS A O 8
ATOM 6028 N N . PRO A 1 34 ? -3.483 9.402 2.437 1.00 0.61 34 PRO A N 8
ATOM 6029 C CA . PRO A 1 34 ? -3.516 10.727 3.032 1.00 0.67 34 PRO A CA 8
ATOM 6030 C C . PRO A 1 34 ? -2.708 11.724 2.198 1.00 0.64 34 PRO A C 8
ATOM 6031 O O . PRO A 1 34 ? -3.168 12.832 1.931 1.00 0.73 34 PRO A O 8
ATOM 6042 N N . ARG A 1 35 ? -1.516 11.292 1.811 1.00 0.58 35 ARG A N 8
ATOM 6043 C CA . ARG A 1 35 ? -0.640 12.132 1.012 1.00 0.58 35 ARG A CA 8
ATOM 6044 C C . ARG A 1 35 ? 0.550 11.320 0.498 1.00 0.50 35 ARG A C 8
ATOM 6045 O O . ARG A 1 35 ? 1.103 10.494 1.224 1.00 0.48 35 ARG A O 8
ATOM 6065 N N . ASP A 1 36 ? 0.910 11.583 -0.750 1.00 0.52 36 ASP A N 8
ATOM 6066 C CA . ASP A 1 36 ? 2.025 10.886 -1.369 1.00 0.50 36 ASP A CA 8
ATOM 6067 C C . ASP A 1 36 ? 3.108 10.632 -0.320 1.00 0.48 36 ASP A C 8
ATOM 6068 O O . ASP A 1 36 ? 3.455 11.527 0.449 1.00 0.56 36 ASP A O 8
ATOM 6078 N N . GLY A 1 37 ? 3.614 9.407 -0.323 1.00 0.44 37 GLY A N 8
ATOM 6079 C CA . GLY A 1 37 ? 4.651 9.023 0.620 1.00 0.45 37 GLY A CA 8
ATOM 6080 C C . GLY A 1 37 ? 4.047 8.379 1.869 1.00 0.40 37 GLY A C 8
ATOM 6081 O O . GLY A 1 37 ? 4.724 7.636 2.578 1.00 0.42 37 GLY A O 8
ATOM 6085 N N . ALA A 1 38 ? 2.779 8.687 2.100 1.00 0.38 38 ALA A N 8
ATOM 6086 C CA . ALA A 1 38 ? 2.075 8.147 3.250 1.00 0.35 38 ALA A CA 8
ATOM 6087 C C . ALA A 1 38 ? 2.409 6.660 3.396 1.00 0.31 38 ALA A C 8
ATOM 6088 O O . ALA A 1 38 ? 2.149 5.871 2.489 1.00 0.27 38 ALA A O 8
ATOM 6095 N N . LYS A 1 39 ? 2.980 6.324 4.543 1.00 0.33 39 LYS A N 8
ATOM 6096 C CA . LYS A 1 39 ? 3.352 4.947 4.818 1.00 0.30 39 LYS A CA 8
ATOM 6097 C C . LYS A 1 39 ? 2.087 4.093 4.925 1.00 0.27 39 LYS A C 8
ATOM 6098 O O . LYS A 1 39 ? 1.051 4.567 5.390 1.00 0.30 39 LYS A O 8
ATOM 6116 N N . CYS A 1 40 ? 2.212 2.849 4.488 1.00 0.26 40 CYS A N 8
ATOM 6117 C CA . CYS A 1 40 ? 1.092 1.925 4.529 1.00 0.27 40 CYS A CA 8
ATOM 6118 C C . CYS A 1 40 ? 1.646 0.499 4.557 1.00 0.28 40 CYS A C 8
ATOM 6119 O O . CYS A 1 40 ? 2.782 0.262 4.149 1.00 0.46 40 CYS A O 8
ATOM 6126 N N . GLU A 1 41 ? 0.818 -0.414 5.043 1.00 0.31 41 GLU A N 8
ATOM 6127 C CA . GLU A 1 41 ? 1.211 -1.810 5.130 1.00 0.32 41 GLU A CA 8
ATOM 6128 C C . GLU A 1 41 ? 0.277 -2.678 4.285 1.00 0.33 41 GLU A C 8
ATOM 6129 O O . GLU A 1 41 ? -0.933 -2.457 4.265 1.00 0.47 41 GLU A O 8
ATOM 6142 N N . PHE A 1 42 ? 0.874 -3.647 3.607 1.00 0.34 42 PHE A N 8
ATOM 6143 C CA . PHE A 1 42 ? 0.111 -4.550 2.761 1.00 0.43 42 PHE A CA 8
ATOM 6144 C C . PHE A 1 42 ? -0.193 -5.860 3.491 1.00 0.40 42 PHE A C 8
ATOM 6145 O O . PHE A 1 42 ? 0.681 -6.714 3.630 1.00 0.49 42 PHE A O 8
ATOM 6162 N N . ASP A 1 43 ? -1.435 -5.976 3.938 1.00 0.42 43 ASP A N 8
ATOM 6163 C CA . ASP A 1 43 ? -1.865 -7.168 4.650 1.00 0.47 43 ASP A CA 8
ATOM 6164 C C . ASP A 1 43 ? -1.801 -8.371 3.708 1.00 0.49 43 ASP A C 8
ATOM 6165 O O . ASP A 1 43 ? -2.444 -8.377 2.659 1.00 0.63 43 ASP A O 8
ATOM 6175 N N . SER A 1 44 ? -1.019 -9.361 4.115 1.00 0.49 44 SER A N 8
ATOM 6176 C CA . SER A 1 44 ? -0.863 -10.566 3.319 1.00 0.61 44 SER A CA 8
ATOM 6177 C C . SER A 1 44 ? -1.910 -11.604 3.731 1.00 0.67 44 SER A C 8
ATOM 6178 O O . SER A 1 44 ? -1.751 -12.793 3.460 1.00 0.97 44 SER A O 8
ATOM 6186 N N . TYR A 1 45 ? -2.958 -11.116 4.378 1.00 0.80 45 TYR A N 8
ATOM 6187 C CA . TYR A 1 45 ? -4.031 -11.985 4.830 1.00 0.93 45 TYR A CA 8
ATOM 6188 C C . TYR A 1 45 ? -5.316 -11.725 4.042 1.00 0.96 45 TYR A C 8
ATOM 6189 O O . TYR A 1 45 ? -6.179 -12.597 3.948 1.00 1.14 45 TYR A O 8
ATOM 6207 N N . LYS A 1 46 ? -5.403 -10.521 3.495 1.00 0.90 46 LYS A N 8
ATOM 6208 C CA . LYS A 1 46 ? -6.569 -10.135 2.718 1.00 1.03 46 LYS A CA 8
ATOM 6209 C C . LYS A 1 46 ? -6.112 -9.479 1.413 1.00 1.07 46 LYS A C 8
ATOM 6210 O O . LYS A 1 46 ? -6.590 -9.833 0.336 1.00 1.32 46 LYS A O 8
ATOM 6228 N N . GLY A 1 47 ? -5.194 -8.534 1.553 1.00 0.90 47 GLY A N 8
ATOM 6229 C CA . GLY A 1 47 ? -4.668 -7.825 0.399 1.00 1.00 47 GLY A CA 8
ATOM 6230 C C . GLY A 1 47 ? -5.011 -6.336 0.467 1.00 1.06 47 GLY A C 8
ATOM 6231 O O . GLY A 1 47 ? -4.777 -5.597 -0.488 1.00 1.48 47 GLY A O 8
ATOM 6235 N N . LYS A 1 48 ? -5.561 -5.940 1.606 1.00 0.86 48 LYS A N 8
ATOM 6236 C CA . LYS A 1 48 ? -5.939 -4.552 1.811 1.00 0.96 48 LYS A CA 8
ATOM 6237 C C . LYS A 1 48 ? -4.695 -3.737 2.170 1.00 1.05 48 LYS A C 8
ATOM 6238 O O . LYS A 1 48 ? -3.863 -4.182 2.960 1.00 1.95 48 LYS A O 8
ATOM 6256 N N . CYS A 1 49 ? -4.607 -2.557 1.574 1.00 1.02 49 CYS A N 8
ATOM 6257 C CA . CYS A 1 49 ? -3.478 -1.676 1.821 1.00 1.01 49 CYS A CA 8
ATOM 6258 C C . CYS A 1 49 ? -3.825 -0.772 3.006 1.00 0.99 49 CYS A C 8
ATOM 6259 O O . CYS A 1 49 ? -4.465 0.265 2.833 1.00 1.37 49 CYS A O 8
ATOM 6266 N N . TYR A 1 50 ? -3.389 -1.198 4.182 1.00 0.74 50 TYR A N 8
ATOM 6267 C CA . TYR A 1 50 ? -3.645 -0.440 5.395 1.00 0.73 50 TYR A CA 8
ATOM 6268 C C . TYR A 1 50 ? -3.026 0.957 5.310 1.00 0.77 50 TYR A C 8
ATOM 6269 O O . TYR A 1 50 ? -1.824 1.120 5.515 1.00 1.14 50 TYR A O 8
ATOM 6287 N N . CYS A 1 51 ? -3.875 1.928 5.007 1.00 0.93 51 CYS A N 8
ATOM 6288 C CA . CYS A 1 51 ? -3.426 3.305 4.892 1.00 1.05 51 CYS A CA 8
ATOM 6289 C C . CYS A 1 51 ? -3.856 4.057 6.153 1.00 1.19 51 CYS A C 8
ATOM 6290 O O . CYS A 1 51 ? -3.679 3.563 7.266 1.00 2.35 51 CYS A O 8
ATOM 6297 N N . ALA A 1 1 ? 2.553 -10.978 8.126 1.00 0.87 1 ALA A N 9
ATOM 6298 C CA . ALA A 1 1 ? 3.409 -10.791 6.967 1.00 0.74 1 ALA A CA 9
ATOM 6299 C C . ALA A 1 1 ? 3.035 -9.483 6.268 1.00 0.66 1 ALA A C 9
ATOM 6300 O O . ALA A 1 1 ? 3.002 -9.418 5.040 1.00 0.75 1 ALA A O 9
ATOM 6307 N N . THR A 1 2 ? 2.763 -8.472 7.081 1.00 0.65 2 THR A N 9
ATOM 6308 C CA . THR A 1 2 ? 2.392 -7.169 6.556 1.00 0.58 2 THR A CA 9
ATOM 6309 C C . THR A 1 2 ? 3.639 -6.391 6.131 1.00 0.70 2 THR A C 9
ATOM 6310 O O . THR A 1 2 ? 4.629 -6.350 6.861 1.00 0.96 2 THR A O 9
ATOM 6321 N N . TYR A 1 3 ? 3.552 -5.792 4.952 1.00 0.60 3 TYR A N 9
ATOM 6322 C CA . TYR A 1 3 ? 4.661 -5.018 4.422 1.00 0.75 3 TYR A CA 9
ATOM 6323 C C . TYR A 1 3 ? 4.553 -3.550 4.838 1.00 0.90 3 TYR A C 9
ATOM 6324 O O . TYR A 1 3 ? 3.673 -3.184 5.616 1.00 1.74 3 TYR A O 9
ATOM 6342 N N . ASN A 1 4 ? 5.461 -2.748 4.302 1.00 0.46 4 ASN A N 9
ATOM 6343 C CA . ASN A 1 4 ? 5.479 -1.327 4.608 1.00 0.45 4 ASN A CA 9
ATOM 6344 C C . ASN A 1 4 ? 6.114 -0.567 3.441 1.00 0.53 4 ASN A C 9
ATOM 6345 O O . ASN A 1 4 ? 7.062 -1.049 2.824 1.00 0.77 4 ASN A O 9
ATOM 6356 N N . GLY A 1 5 ? 5.564 0.609 3.175 1.00 0.44 5 GLY A N 9
ATOM 6357 C CA . GLY A 1 5 ? 6.065 1.441 2.093 1.00 0.55 5 GLY A CA 9
ATOM 6358 C C . GLY A 1 5 ? 5.433 2.834 2.136 1.00 0.53 5 GLY A C 9
ATOM 6359 O O . GLY A 1 5 ? 5.445 3.493 3.175 1.00 0.64 5 GLY A O 9
ATOM 6363 N N . LYS A 1 6 ? 4.897 3.241 0.995 1.00 0.42 6 LYS A N 9
ATOM 6364 C CA . LYS A 1 6 ? 4.263 4.544 0.889 1.00 0.39 6 LYS A CA 9
ATOM 6365 C C . LYS A 1 6 ? 3.026 4.432 -0.005 1.00 0.33 6 LYS A C 9
ATOM 6366 O O . LYS A 1 6 ? 2.844 3.432 -0.697 1.00 0.39 6 LYS A O 9
ATOM 6384 N N . CYS A 1 7 ? 2.208 5.474 0.038 1.00 0.36 7 CYS A N 9
ATOM 6385 C CA . CYS A 1 7 ? 0.994 5.506 -0.760 1.00 0.31 7 CYS A CA 9
ATOM 6386 C C . CYS A 1 7 ? 0.776 6.940 -1.246 1.00 0.33 7 CYS A C 9
ATOM 6387 O O . CYS A 1 7 ? 1.199 7.892 -0.592 1.00 0.51 7 CYS A O 9
ATOM 6394 N N . TYR A 1 8 ? 0.117 7.049 -2.390 1.00 0.33 8 TYR A N 9
ATOM 6395 C CA . TYR A 1 8 ? -0.162 8.351 -2.972 1.00 0.37 8 TYR A CA 9
ATOM 6396 C C . TYR A 1 8 ? -1.666 8.630 -2.995 1.00 0.33 8 TYR A C 9
ATOM 6397 O O . TYR A 1 8 ? -2.458 7.754 -3.339 1.00 0.45 8 TYR A O 9
ATOM 6415 N N . LYS A 1 9 ? -2.014 9.854 -2.625 1.00 0.41 9 LYS A N 9
ATOM 6416 C CA . LYS A 1 9 ? -3.409 10.259 -2.599 1.00 0.46 9 LYS A CA 9
ATOM 6417 C C . LYS A 1 9 ? -3.884 10.530 -4.029 1.00 0.44 9 LYS A C 9
ATOM 6418 O O . LYS A 1 9 ? -4.936 10.042 -4.440 1.00 0.50 9 LYS A O 9
ATOM 6436 N N . LYS A 1 10 ? -3.085 11.306 -4.747 1.00 0.52 10 LYS A N 9
ATOM 6437 C CA . LYS A 1 10 ? -3.410 11.646 -6.121 1.00 0.62 10 LYS A CA 9
ATOM 6438 C C . LYS A 1 10 ? -3.646 10.362 -6.918 1.00 0.58 10 LYS A C 9
ATOM 6439 O O . LYS A 1 10 ? -4.612 10.264 -7.673 1.00 0.88 10 LYS A O 9
ATOM 6457 N N . ASP A 1 11 ? -2.746 9.409 -6.724 1.00 0.54 11 ASP A N 9
ATOM 6458 C CA . ASP A 1 11 ? -2.844 8.135 -7.415 1.00 0.54 11 ASP A CA 9
ATOM 6459 C C . ASP A 1 11 ? -3.663 7.160 -6.566 1.00 0.44 11 ASP A C 9
ATOM 6460 O O . ASP A 1 11 ? -4.037 6.087 -7.035 1.00 0.52 11 ASP A O 9
ATOM 6470 N N . ASN A 1 12 ? -3.916 7.570 -5.332 1.00 0.35 12 ASN A N 9
ATOM 6471 C CA . ASN A 1 12 ? -4.683 6.746 -4.413 1.00 0.33 12 ASN A CA 9
ATOM 6472 C C . ASN A 1 12 ? -4.273 5.282 -4.584 1.00 0.39 12 ASN A C 9
ATOM 6473 O O . ASN A 1 12 ? -5.086 4.448 -4.980 1.00 0.54 12 ASN A O 9
ATOM 6484 N N . ILE A 1 13 ? -3.012 5.014 -4.276 1.00 0.35 13 ILE A N 9
ATOM 6485 C CA . ILE A 1 13 ? -2.485 3.665 -4.390 1.00 0.45 13 ILE A CA 9
ATOM 6486 C C . ILE A 1 13 ? -1.546 3.387 -3.214 1.00 0.38 13 ILE A C 9
ATOM 6487 O O . ILE A 1 13 ? -1.296 4.269 -2.393 1.00 0.46 13 ILE A O 9
ATOM 6503 N N . CYS A 1 14 ? -1.052 2.159 -3.170 1.00 0.48 14 CYS A N 9
ATOM 6504 C CA . CYS A 1 14 ? -0.147 1.754 -2.108 1.00 0.43 14 CYS A CA 9
ATOM 6505 C C . CYS A 1 14 ? 1.078 1.095 -2.745 1.00 0.49 14 CYS A C 9
ATOM 6506 O O . CYS A 1 14 ? 0.981 -0.001 -3.296 1.00 0.60 14 CYS A O 9
ATOM 6513 N N . LYS A 1 15 ? 2.202 1.790 -2.650 1.00 0.50 15 LYS A N 9
ATOM 6514 C CA . LYS A 1 15 ? 3.444 1.285 -3.210 1.00 0.61 15 LYS A CA 9
ATOM 6515 C C . LYS A 1 15 ? 4.279 0.649 -2.097 1.00 0.59 15 LYS A C 9
ATOM 6516 O O . LYS A 1 15 ? 4.406 1.214 -1.012 1.00 0.66 15 LYS A O 9
ATOM 6534 N N . TYR A 1 16 ? 4.828 -0.517 -2.406 1.00 0.61 16 TYR A N 9
ATOM 6535 C CA . TYR A 1 16 ? 5.648 -1.235 -1.445 1.00 0.62 16 TYR A CA 9
ATOM 6536 C C . TYR A 1 16 ? 6.459 -2.336 -2.132 1.00 0.62 16 TYR A C 9
ATOM 6537 O O . TYR A 1 16 ? 6.091 -2.803 -3.208 1.00 0.61 16 TYR A O 9
ATOM 6555 N N . LYS A 1 17 ? 7.548 -2.718 -1.480 1.00 0.79 17 LYS A N 9
ATOM 6556 C CA . LYS A 1 17 ? 8.414 -3.755 -2.014 1.00 0.83 17 LYS A CA 9
ATOM 6557 C C . LYS A 1 17 ? 7.976 -5.113 -1.464 1.00 1.01 17 LYS A C 9
ATOM 6558 O O . LYS A 1 17 ? 8.286 -5.454 -0.323 1.00 1.84 17 LYS A O 9
ATOM 6576 N N . ALA A 1 18 ? 7.261 -5.852 -2.300 1.00 0.74 18 ALA A N 9
ATOM 6577 C CA . ALA A 1 18 ? 6.777 -7.166 -1.911 1.00 0.95 18 ALA A CA 9
ATOM 6578 C C . ALA A 1 18 ? 7.907 -7.940 -1.231 1.00 1.17 18 ALA A C 9
ATOM 6579 O O . ALA A 1 18 ? 9.061 -7.516 -1.260 1.00 1.93 18 ALA A O 9
ATOM 6586 N N . GLN A 1 19 ? 7.536 -9.063 -0.633 1.00 1.12 19 GLN A N 9
ATOM 6587 C CA . GLN A 1 19 ? 8.504 -9.900 0.054 1.00 1.30 19 GLN A CA 9
ATOM 6588 C C . GLN A 1 19 ? 9.509 -10.478 -0.944 1.00 1.05 19 GLN A C 9
ATOM 6589 O O . GLN A 1 19 ? 10.655 -10.752 -0.589 1.00 1.13 19 GLN A O 9
ATOM 6603 N N . SER A 1 20 ? 9.044 -10.648 -2.173 1.00 0.97 20 SER A N 9
ATOM 6604 C CA . SER A 1 20 ? 9.888 -11.188 -3.225 1.00 0.91 20 SER A CA 9
ATOM 6605 C C . SER A 1 20 ? 10.094 -10.140 -4.320 1.00 1.03 20 SER A C 9
ATOM 6606 O O . SER A 1 20 ? 10.785 -10.395 -5.306 1.00 1.55 20 SER A O 9
ATOM 6614 N N . GLY A 1 21 ? 9.483 -8.983 -4.111 1.00 1.03 21 GLY A N 9
ATOM 6615 C CA . GLY A 1 21 ? 9.591 -7.896 -5.069 1.00 1.68 21 GLY A CA 9
ATOM 6616 C C . GLY A 1 21 ? 8.688 -8.139 -6.279 1.00 2.17 21 GLY A C 9
ATOM 6617 O O . GLY A 1 21 ? 8.681 -7.350 -7.222 1.00 2.82 21 GLY A O 9
ATOM 6621 N N . LYS A 1 22 ? 7.947 -9.236 -6.213 1.00 2.15 22 LYS A N 9
ATOM 6622 C CA . LYS A 1 22 ? 7.041 -9.593 -7.292 1.00 2.90 22 LYS A CA 9
ATOM 6623 C C . LYS A 1 22 ? 5.935 -8.541 -7.394 1.00 3.10 22 LYS A C 9
ATOM 6624 O O . LYS A 1 22 ? 5.554 -8.139 -8.492 1.00 3.93 22 LYS A O 9
ATOM 6642 N N . THR A 1 23 ? 5.451 -8.124 -6.233 1.00 2.65 23 THR A N 9
ATOM 6643 C CA . THR A 1 23 ? 4.396 -7.126 -6.178 1.00 2.74 23 THR A CA 9
ATOM 6644 C C . THR A 1 23 ? 4.965 -5.733 -6.454 1.00 1.23 23 THR A C 9
ATOM 6645 O O . THR A 1 23 ? 6.147 -5.591 -6.763 1.00 1.12 23 THR A O 9
ATOM 6656 N N . ALA A 1 24 ? 4.097 -4.739 -6.333 1.00 1.00 24 ALA A N 9
ATOM 6657 C CA . ALA A 1 24 ? 4.498 -3.362 -6.566 1.00 1.22 24 ALA A CA 9
ATOM 6658 C C . ALA A 1 24 ? 3.255 -2.512 -6.834 1.00 1.35 24 ALA A C 9
ATOM 6659 O O . ALA A 1 24 ? 2.547 -2.732 -7.816 1.00 2.77 24 ALA A O 9
ATOM 6666 N N . ILE A 1 25 ? 3.027 -1.558 -5.943 1.00 1.39 25 ILE A N 9
ATOM 6667 C CA . ILE A 1 25 ? 1.881 -0.673 -6.071 1.00 1.16 25 ILE A CA 9
ATOM 6668 C C . ILE A 1 25 ? 0.595 -1.501 -6.026 1.00 1.16 25 ILE A C 9
ATOM 6669 O O . ILE A 1 25 ? 0.508 -2.553 -6.657 1.00 1.39 25 ILE A O 9
ATOM 6685 N N . CYS A 1 26 ? -0.371 -0.995 -5.273 1.00 1.00 26 CYS A N 9
ATOM 6686 C CA . CYS A 1 26 ? -1.648 -1.674 -5.138 1.00 1.12 26 CYS A CA 9
ATOM 6687 C C . CYS A 1 26 ? -2.697 -0.645 -4.713 1.00 0.90 26 CYS A C 9
ATOM 6688 O O . CYS A 1 26 ? -2.675 -0.162 -3.582 1.00 0.76 26 CYS A O 9
ATOM 6695 N N . LYS A 1 27 ? -3.591 -0.340 -5.643 1.00 0.94 27 LYS A N 9
ATOM 6696 C CA . LYS A 1 27 ? -4.646 0.623 -5.378 1.00 0.78 27 LYS A CA 9
ATOM 6697 C C . LYS A 1 27 ? -5.130 0.460 -3.936 1.00 0.76 27 LYS A C 9
ATOM 6698 O O . LYS A 1 27 ? -5.238 -0.659 -3.436 1.00 0.96 27 LYS A O 9
ATOM 6716 N N . CYS A 1 28 ? -5.409 1.593 -3.308 1.00 0.66 28 CYS A N 9
ATOM 6717 C CA . CYS A 1 28 ? -5.878 1.590 -1.933 1.00 0.81 28 CYS A CA 9
ATOM 6718 C C . CYS A 1 28 ? -7.331 1.109 -1.922 1.00 1.07 28 CYS A C 9
ATOM 6719 O O . CYS A 1 28 ? -7.797 0.511 -2.891 1.00 2.31 28 CYS A O 9
ATOM 6726 N N . TYR A 1 29 ? -8.005 1.386 -0.816 1.00 0.87 29 TYR A N 9
ATOM 6727 C CA . TYR A 1 29 ? -9.394 0.989 -0.667 1.00 0.94 29 TYR A CA 9
ATOM 6728 C C . TYR A 1 29 ? -9.957 1.458 0.676 1.00 1.16 29 TYR A C 9
ATOM 6729 O O . TYR A 1 29 ? -9.427 1.112 1.731 1.00 2.28 29 TYR A O 9
ATOM 6747 N N . VAL A 1 30 ? -11.025 2.239 0.594 1.00 1.27 30 VAL A N 9
ATOM 6748 C CA . VAL A 1 30 ? -11.665 2.760 1.790 1.00 1.54 30 VAL A CA 9
ATOM 6749 C C . VAL A 1 30 ? -10.744 3.786 2.451 1.00 1.18 30 VAL A C 9
ATOM 6750 O O . VAL A 1 30 ? -11.030 4.983 2.436 1.00 1.79 30 VAL A O 9
ATOM 6763 N N . LYS A 1 31 ? -9.657 3.281 3.016 1.00 1.36 31 LYS A N 9
ATOM 6764 C CA . LYS A 1 31 ? -8.692 4.140 3.681 1.00 1.59 31 LYS A CA 9
ATOM 6765 C C . LYS A 1 31 ? -7.788 4.792 2.633 1.00 1.41 31 LYS A C 9
ATOM 6766 O O . LYS A 1 31 ? -6.570 4.629 2.671 1.00 1.69 31 LYS A O 9
ATOM 6784 N N . LYS A 1 32 ? -8.420 5.518 1.722 1.00 1.22 32 LYS A N 9
ATOM 6785 C CA . LYS A 1 32 ? -7.689 6.196 0.666 1.00 1.07 32 LYS A CA 9
ATOM 6786 C C . LYS A 1 32 ? -6.389 6.767 1.237 1.00 0.93 32 LYS A C 9
ATOM 6787 O O . LYS A 1 32 ? -6.289 7.009 2.439 1.00 0.97 32 LYS A O 9
ATOM 6805 N N . CYS A 1 33 ? -5.427 6.966 0.348 1.00 0.80 33 CYS A N 9
ATOM 6806 C CA . CYS A 1 33 ? -4.138 7.505 0.749 1.00 0.68 33 CYS A CA 9
ATOM 6807 C C . CYS A 1 33 ? -4.338 8.959 1.180 1.00 0.71 33 CYS A C 9
ATOM 6808 O O . CYS A 1 33 ? -5.107 9.693 0.561 1.00 0.81 33 CYS A O 9
ATOM 6815 N N . PRO A 1 34 ? -3.614 9.342 2.265 1.00 0.67 34 PRO A N 9
ATOM 6816 C CA . PRO A 1 34 ? -3.704 10.695 2.786 1.00 0.75 34 PRO A CA 9
ATOM 6817 C C . PRO A 1 34 ? -2.947 11.679 1.891 1.00 0.76 34 PRO A C 9
ATOM 6818 O O . PRO A 1 34 ? -3.526 12.644 1.395 1.00 1.11 34 PRO A O 9
ATOM 6829 N N . ARG A 1 35 ? -1.664 11.400 1.712 1.00 0.56 35 ARG A N 9
ATOM 6830 C CA . ARG A 1 35 ? -0.822 12.248 0.886 1.00 0.60 35 ARG A CA 9
ATOM 6831 C C . ARG A 1 35 ? 0.401 11.469 0.399 1.00 0.53 35 ARG A C 9
ATOM 6832 O O . ARG A 1 35 ? 0.917 10.609 1.112 1.00 0.50 35 ARG A O 9
ATOM 6852 N N . ASP A 1 36 ? 0.830 11.798 -0.810 1.00 0.57 36 ASP A N 9
ATOM 6853 C CA . ASP A 1 36 ? 1.983 11.139 -1.400 1.00 0.58 36 ASP A CA 9
ATOM 6854 C C . ASP A 1 36 ? 3.051 10.931 -0.325 1.00 0.58 36 ASP A C 9
ATOM 6855 O O . ASP A 1 36 ? 3.332 11.835 0.461 1.00 0.67 36 ASP A O 9
ATOM 6865 N N . GLY A 1 37 ? 3.618 9.733 -0.323 1.00 0.54 37 GLY A N 9
ATOM 6866 C CA . GLY A 1 37 ? 4.649 9.394 0.643 1.00 0.54 37 GLY A CA 9
ATOM 6867 C C . GLY A 1 37 ? 4.048 8.693 1.863 1.00 0.47 37 GLY A C 9
ATOM 6868 O O . GLY A 1 37 ? 4.721 7.903 2.523 1.00 0.46 37 GLY A O 9
ATOM 6872 N N . ALA A 1 38 ? 2.788 9.006 2.124 1.00 0.45 38 ALA A N 9
ATOM 6873 C CA . ALA A 1 38 ? 2.088 8.416 3.253 1.00 0.40 38 ALA A CA 9
ATOM 6874 C C . ALA A 1 38 ? 2.476 6.941 3.373 1.00 0.35 38 ALA A C 9
ATOM 6875 O O . ALA A 1 38 ? 2.322 6.176 2.423 1.00 0.36 38 ALA A O 9
ATOM 6882 N N . LYS A 1 39 ? 2.973 6.587 4.549 1.00 0.37 39 LYS A N 9
ATOM 6883 C CA . LYS A 1 39 ? 3.384 5.217 4.806 1.00 0.34 39 LYS A CA 9
ATOM 6884 C C . LYS A 1 39 ? 2.143 4.336 4.957 1.00 0.29 39 LYS A C 9
ATOM 6885 O O . LYS A 1 39 ? 1.110 4.791 5.446 1.00 0.33 39 LYS A O 9
ATOM 6903 N N . CYS A 1 40 ? 2.284 3.091 4.527 1.00 0.27 40 CYS A N 9
ATOM 6904 C CA . CYS A 1 40 ? 1.187 2.142 4.608 1.00 0.27 40 CYS A CA 9
ATOM 6905 C C . CYS A 1 40 ? 1.775 0.730 4.657 1.00 0.28 40 CYS A C 9
ATOM 6906 O O . CYS A 1 40 ? 2.974 0.546 4.455 1.00 0.41 40 CYS A O 9
ATOM 6913 N N . GLU A 1 41 ? 0.903 -0.231 4.926 1.00 0.31 41 GLU A N 9
ATOM 6914 C CA . GLU A 1 41 ? 1.321 -1.620 5.003 1.00 0.33 41 GLU A CA 9
ATOM 6915 C C . GLU A 1 41 ? 0.351 -2.510 4.224 1.00 0.37 41 GLU A C 9
ATOM 6916 O O . GLU A 1 41 ? -0.839 -2.213 4.140 1.00 0.57 41 GLU A O 9
ATOM 6929 N N . PHE A 1 42 ? 0.897 -3.584 3.673 1.00 0.35 42 PHE A N 9
ATOM 6930 C CA . PHE A 1 42 ? 0.095 -4.520 2.902 1.00 0.41 42 PHE A CA 9
ATOM 6931 C C . PHE A 1 42 ? -0.143 -5.812 3.686 1.00 0.38 42 PHE A C 9
ATOM 6932 O O . PHE A 1 42 ? 0.768 -6.624 3.844 1.00 0.46 42 PHE A O 9
ATOM 6949 N N . ASP A 1 43 ? -1.372 -5.964 4.156 1.00 0.39 43 ASP A N 9
ATOM 6950 C CA . ASP A 1 43 ? -1.742 -7.144 4.919 1.00 0.41 43 ASP A CA 9
ATOM 6951 C C . ASP A 1 43 ? -1.843 -8.345 3.976 1.00 0.47 43 ASP A C 9
ATOM 6952 O O . ASP A 1 43 ? -2.507 -8.274 2.943 1.00 0.60 43 ASP A O 9
ATOM 6962 N N . SER A 1 44 ? -1.173 -9.420 4.366 1.00 0.50 44 SER A N 9
ATOM 6963 C CA . SER A 1 44 ? -1.179 -10.635 3.568 1.00 0.62 44 SER A CA 9
ATOM 6964 C C . SER A 1 44 ? -2.295 -11.567 4.043 1.00 0.70 44 SER A C 9
ATOM 6965 O O . SER A 1 44 ? -2.342 -12.734 3.655 1.00 0.91 44 SER A O 9
ATOM 6973 N N . TYR A 1 45 ? -3.167 -11.018 4.876 1.00 0.78 45 TYR A N 9
ATOM 6974 C CA . TYR A 1 45 ? -4.280 -11.786 5.408 1.00 0.93 45 TYR A CA 9
ATOM 6975 C C . TYR A 1 45 ? -5.507 -11.674 4.501 1.00 0.90 45 TYR A C 9
ATOM 6976 O O . TYR A 1 45 ? -6.285 -12.619 4.384 1.00 1.00 45 TYR A O 9
ATOM 6994 N N . LYS A 1 46 ? -5.641 -10.510 3.882 1.00 0.89 46 LYS A N 9
ATOM 6995 C CA . LYS A 1 46 ? -6.760 -10.263 2.989 1.00 0.96 46 LYS A CA 9
ATOM 6996 C C . LYS A 1 46 ? -6.229 -9.825 1.622 1.00 0.91 46 LYS A C 9
ATOM 6997 O O . LYS A 1 46 ? -6.630 -10.368 0.594 1.00 1.09 46 LYS A O 9
ATOM 7015 N N . GLY A 1 47 ? -5.336 -8.847 1.656 1.00 0.76 47 GLY A N 9
ATOM 7016 C CA . GLY A 1 47 ? -4.746 -8.330 0.432 1.00 0.81 47 GLY A CA 9
ATOM 7017 C C . GLY A 1 47 ? -5.160 -6.876 0.196 1.00 0.83 47 GLY A C 9
ATOM 7018 O O . GLY A 1 47 ? -5.138 -6.397 -0.937 1.00 1.03 47 GLY A O 9
ATOM 7022 N N . LYS A 1 48 ? -5.529 -6.215 1.283 1.00 0.79 48 LYS A N 9
ATOM 7023 C CA . LYS A 1 48 ? -5.948 -4.826 1.208 1.00 0.87 48 LYS A CA 9
ATOM 7024 C C . LYS A 1 48 ? -4.770 -3.922 1.579 1.00 0.79 48 LYS A C 9
ATOM 7025 O O . LYS A 1 48 ? -3.696 -4.408 1.929 1.00 1.36 48 LYS A O 9
ATOM 7043 N N . CYS A 1 49 ? -5.012 -2.622 1.491 1.00 0.93 49 CYS A N 9
ATOM 7044 C CA . CYS A 1 49 ? -3.986 -1.646 1.813 1.00 0.86 49 CYS A CA 9
ATOM 7045 C C . CYS A 1 49 ? -4.450 -0.846 3.032 1.00 0.85 49 CYS A C 9
ATOM 7046 O O . CYS A 1 49 ? -5.216 0.107 2.898 1.00 1.27 49 CYS A O 9
ATOM 7053 N N . TYR A 1 50 ? -3.966 -1.263 4.193 1.00 0.61 50 TYR A N 9
ATOM 7054 C CA . TYR A 1 50 ? -4.321 -0.596 5.434 1.00 0.71 50 TYR A CA 9
ATOM 7055 C C . TYR A 1 50 ? -3.647 0.774 5.534 1.00 0.86 50 TYR A C 9
ATOM 7056 O O . TYR A 1 50 ? -2.923 1.045 6.491 1.00 1.42 50 TYR A O 9
ATOM 7074 N N . CYS A 1 51 ? -3.909 1.601 4.533 1.00 0.65 51 CYS A N 9
ATOM 7075 C CA . CYS A 1 51 ? -3.336 2.936 4.496 1.00 0.78 51 CYS A CA 9
ATOM 7076 C C . CYS A 1 51 ? -3.581 3.601 5.852 1.00 1.04 51 CYS A C 9
ATOM 7077 O O . CYS A 1 51 ? -4.462 3.185 6.602 1.00 2.28 51 CYS A O 9
ATOM 7084 N N . ALA A 1 1 ? 3.436 -11.598 7.553 1.00 1.11 1 ALA A N 10
ATOM 7085 C CA . ALA A 1 1 ? 3.805 -11.504 6.151 1.00 1.02 1 ALA A CA 10
ATOM 7086 C C . ALA A 1 1 ? 3.335 -10.159 5.593 1.00 0.87 1 ALA A C 10
ATOM 7087 O O . ALA A 1 1 ? 3.090 -10.032 4.394 1.00 0.94 1 ALA A O 10
ATOM 7094 N N . THR A 1 2 ? 3.225 -9.189 6.489 1.00 0.86 2 THR A N 10
ATOM 7095 C CA . THR A 1 2 ? 2.789 -7.858 6.101 1.00 0.72 2 THR A CA 10
ATOM 7096 C C . THR A 1 2 ? 3.946 -7.082 5.469 1.00 0.73 2 THR A C 10
ATOM 7097 O O . THR A 1 2 ? 5.093 -7.215 5.893 1.00 0.97 2 THR A O 10
ATOM 7108 N N . TYR A 1 3 ? 3.605 -6.287 4.465 1.00 0.58 3 TYR A N 10
ATOM 7109 C CA . TYR A 1 3 ? 4.600 -5.489 3.771 1.00 0.63 3 TYR A CA 10
ATOM 7110 C C . TYR A 1 3 ? 4.580 -4.040 4.259 1.00 0.68 3 TYR A C 10
ATOM 7111 O O . TYR A 1 3 ? 3.796 -3.689 5.140 1.00 1.50 3 TYR A O 10
ATOM 7129 N N . ASN A 1 4 ? 5.450 -3.236 3.666 1.00 0.74 4 ASN A N 10
ATOM 7130 C CA . ASN A 1 4 ? 5.542 -1.833 4.030 1.00 0.64 4 ASN A CA 10
ATOM 7131 C C . ASN A 1 4 ? 5.941 -1.016 2.799 1.00 0.58 4 ASN A C 10
ATOM 7132 O O . ASN A 1 4 ? 6.636 -1.516 1.917 1.00 0.74 4 ASN A O 10
ATOM 7143 N N . GLY A 1 5 ? 5.483 0.227 2.780 1.00 0.42 5 GLY A N 10
ATOM 7144 C CA . GLY A 1 5 ? 5.784 1.118 1.672 1.00 0.39 5 GLY A CA 10
ATOM 7145 C C . GLY A 1 5 ? 5.120 2.482 1.870 1.00 0.34 5 GLY A C 10
ATOM 7146 O O . GLY A 1 5 ? 4.951 2.936 3.000 1.00 0.47 5 GLY A O 10
ATOM 7150 N N . LYS A 1 6 ? 4.762 3.098 0.752 1.00 0.32 6 LYS A N 10
ATOM 7151 C CA . LYS A 1 6 ? 4.121 4.402 0.789 1.00 0.28 6 LYS A CA 10
ATOM 7152 C C . LYS A 1 6 ? 2.931 4.407 -0.173 1.00 0.29 6 LYS A C 10
ATOM 7153 O O . LYS A 1 6 ? 2.888 3.620 -1.118 1.00 0.46 6 LYS A O 10
ATOM 7171 N N . CYS A 1 7 ? 1.994 5.303 0.100 1.00 0.24 7 CYS A N 10
ATOM 7172 C CA . CYS A 1 7 ? 0.807 5.421 -0.729 1.00 0.23 7 CYS A CA 10
ATOM 7173 C C . CYS A 1 7 ? 0.771 6.832 -1.318 1.00 0.27 7 CYS A C 10
ATOM 7174 O O . CYS A 1 7 ? 1.271 7.776 -0.708 1.00 0.42 7 CYS A O 10
ATOM 7181 N N . TYR A 1 8 ? 0.174 6.932 -2.497 1.00 0.34 8 TYR A N 10
ATOM 7182 C CA . TYR A 1 8 ? 0.066 8.212 -3.175 1.00 0.45 8 TYR A CA 10
ATOM 7183 C C . TYR A 1 8 ? -1.392 8.669 -3.255 1.00 0.48 8 TYR A C 10
ATOM 7184 O O . TYR A 1 8 ? -2.268 7.897 -3.641 1.00 0.64 8 TYR A O 10
ATOM 7202 N N . LYS A 1 9 ? -1.606 9.923 -2.884 1.00 0.47 9 LYS A N 10
ATOM 7203 C CA . LYS A 1 9 ? -2.943 10.492 -2.909 1.00 0.51 9 LYS A CA 10
ATOM 7204 C C . LYS A 1 9 ? -3.487 10.444 -4.339 1.00 0.47 9 LYS A C 10
ATOM 7205 O O . LYS A 1 9 ? -4.477 9.766 -4.608 1.00 0.58 9 LYS A O 10
ATOM 7223 N N . LYS A 1 10 ? -2.815 11.174 -5.218 1.00 0.52 10 LYS A N 10
ATOM 7224 C CA . LYS A 1 10 ? -3.218 11.223 -6.613 1.00 0.63 10 LYS A CA 10
ATOM 7225 C C . LYS A 1 10 ? -3.610 9.819 -7.076 1.00 0.61 10 LYS A C 10
ATOM 7226 O O . LYS A 1 10 ? -4.789 9.535 -7.281 1.00 1.08 10 LYS A O 10
ATOM 7244 N N . ASP A 1 11 ? -2.599 8.976 -7.227 1.00 0.64 11 ASP A N 10
ATOM 7245 C CA . ASP A 1 11 ? -2.822 7.608 -7.662 1.00 0.58 11 ASP A CA 10
ATOM 7246 C C . ASP A 1 11 ? -3.675 6.880 -6.622 1.00 0.43 11 ASP A C 10
ATOM 7247 O O . ASP A 1 11 ? -4.200 5.800 -6.890 1.00 0.46 11 ASP A O 10
ATOM 7257 N N . ASN A 1 12 ? -3.786 7.499 -5.456 1.00 0.40 12 ASN A N 10
ATOM 7258 C CA . ASN A 1 12 ? -4.566 6.923 -4.374 1.00 0.38 12 ASN A CA 10
ATOM 7259 C C . ASN A 1 12 ? -4.372 5.406 -4.362 1.00 0.33 12 ASN A C 10
ATOM 7260 O O . ASN A 1 12 ? -5.331 4.652 -4.519 1.00 0.40 12 ASN A O 10
ATOM 7271 N N . ILE A 1 13 ? -3.123 5.003 -4.175 1.00 0.32 13 ILE A N 10
ATOM 7272 C CA . ILE A 1 13 ? -2.790 3.589 -4.140 1.00 0.39 13 ILE A CA 10
ATOM 7273 C C . ILE A 1 13 ? -1.849 3.319 -2.965 1.00 0.42 13 ILE A C 10
ATOM 7274 O O . ILE A 1 13 ? -1.552 4.222 -2.183 1.00 0.61 13 ILE A O 10
ATOM 7290 N N . CYS A 1 14 ? -1.406 2.074 -2.877 1.00 0.38 14 CYS A N 10
ATOM 7291 C CA . CYS A 1 14 ? -0.504 1.674 -1.810 1.00 0.40 14 CYS A CA 10
ATOM 7292 C C . CYS A 1 14 ? 0.695 0.960 -2.436 1.00 0.44 14 CYS A C 10
ATOM 7293 O O . CYS A 1 14 ? 0.581 -0.184 -2.873 1.00 0.53 14 CYS A O 10
ATOM 7300 N N . LYS A 1 15 ? 1.817 1.664 -2.460 1.00 0.45 15 LYS A N 10
ATOM 7301 C CA . LYS A 1 15 ? 3.036 1.112 -3.026 1.00 0.52 15 LYS A CA 10
ATOM 7302 C C . LYS A 1 15 ? 3.802 0.357 -1.937 1.00 0.61 15 LYS A C 10
ATOM 7303 O O . LYS A 1 15 ? 3.878 0.813 -0.797 1.00 0.86 15 LYS A O 10
ATOM 7321 N N . TYR A 1 16 ? 4.349 -0.785 -2.327 1.00 0.54 16 TYR A N 10
ATOM 7322 C CA . TYR A 1 16 ? 5.106 -1.607 -1.398 1.00 0.68 16 TYR A CA 10
ATOM 7323 C C . TYR A 1 16 ? 5.909 -2.676 -2.142 1.00 0.68 16 TYR A C 10
ATOM 7324 O O . TYR A 1 16 ? 5.642 -2.959 -3.309 1.00 0.72 16 TYR A O 10
ATOM 7342 N N . LYS A 1 17 ? 6.877 -3.241 -1.436 1.00 0.77 17 LYS A N 10
ATOM 7343 C CA . LYS A 1 17 ? 7.721 -4.273 -2.014 1.00 0.81 17 LYS A CA 10
ATOM 7344 C C . LYS A 1 17 ? 7.069 -5.640 -1.797 1.00 0.96 17 LYS A C 10
ATOM 7345 O O . LYS A 1 17 ? 6.662 -5.967 -0.684 1.00 1.59 17 LYS A O 10
ATOM 7363 N N . ALA A 1 18 ? 6.992 -6.401 -2.879 1.00 0.93 18 ALA A N 10
ATOM 7364 C CA . ALA A 1 18 ? 6.396 -7.726 -2.820 1.00 1.11 18 ALA A CA 10
ATOM 7365 C C . ALA A 1 18 ? 7.431 -8.723 -2.295 1.00 1.31 18 ALA A C 10
ATOM 7366 O O . ALA A 1 18 ? 8.634 -8.494 -2.412 1.00 1.83 18 ALA A O 10
ATOM 7373 N N . GLN A 1 19 ? 6.925 -9.808 -1.727 1.00 1.53 19 GLN A N 10
ATOM 7374 C CA . GLN A 1 19 ? 7.791 -10.840 -1.184 1.00 1.73 19 GLN A CA 10
ATOM 7375 C C . GLN A 1 19 ? 8.989 -11.070 -2.108 1.00 1.52 19 GLN A C 10
ATOM 7376 O O . GLN A 1 19 ? 10.107 -11.278 -1.640 1.00 1.55 19 GLN A O 10
ATOM 7390 N N . SER A 1 20 ? 8.713 -11.025 -3.403 1.00 1.46 20 SER A N 10
ATOM 7391 C CA . SER A 1 20 ? 9.754 -11.225 -4.397 1.00 1.41 20 SER A CA 10
ATOM 7392 C C . SER A 1 20 ? 10.919 -10.269 -4.135 1.00 1.07 20 SER A C 10
ATOM 7393 O O . SER A 1 20 ? 12.076 -10.687 -4.110 1.00 1.78 20 SER A O 10
ATOM 7401 N N . GLY A 1 21 ? 10.574 -9.004 -3.945 1.00 1.09 21 GLY A N 10
ATOM 7402 C CA . GLY A 1 21 ? 11.577 -7.985 -3.686 1.00 2.03 21 GLY A CA 10
ATOM 7403 C C . GLY A 1 21 ? 11.411 -6.798 -4.636 1.00 2.79 21 GLY A C 10
ATOM 7404 O O . GLY A 1 21 ? 12.038 -5.756 -4.449 1.00 3.77 21 GLY A O 10
ATOM 7408 N N . LYS A 1 22 ? 10.563 -6.994 -5.635 1.00 2.82 22 LYS A N 10
ATOM 7409 C CA . LYS A 1 22 ? 10.307 -5.952 -6.615 1.00 4.00 22 LYS A CA 10
ATOM 7410 C C . LYS A 1 22 ? 9.398 -4.889 -5.996 1.00 4.15 22 LYS A C 10
ATOM 7411 O O . LYS A 1 22 ? 9.788 -4.209 -5.049 1.00 5.17 22 LYS A O 10
ATOM 7429 N N . THR A 1 23 ? 8.202 -4.779 -6.558 1.00 3.71 23 THR A N 10
ATOM 7430 C CA . THR A 1 23 ? 7.234 -3.810 -6.073 1.00 3.69 23 THR A CA 10
ATOM 7431 C C . THR A 1 23 ? 5.826 -4.183 -6.541 1.00 1.71 23 THR A C 10
ATOM 7432 O O . THR A 1 23 ? 5.637 -4.593 -7.685 1.00 1.53 23 THR A O 10
ATOM 7443 N N . ALA A 1 24 ? 4.875 -4.026 -5.632 1.00 1.23 24 ALA A N 10
ATOM 7444 C CA . ALA A 1 24 ? 3.489 -4.341 -5.938 1.00 1.05 24 ALA A CA 10
ATOM 7445 C C . ALA A 1 24 ? 2.599 -3.173 -5.510 1.00 1.01 24 ALA A C 10
ATOM 7446 O O . ALA A 1 24 ? 2.673 -2.716 -4.370 1.00 2.10 24 ALA A O 10
ATOM 7453 N N . ILE A 1 25 ? 1.777 -2.723 -6.447 1.00 1.29 25 ILE A N 10
ATOM 7454 C CA . ILE A 1 25 ? 0.874 -1.616 -6.181 1.00 1.04 25 ILE A CA 10
ATOM 7455 C C . ILE A 1 25 ? -0.511 -2.167 -5.833 1.00 0.98 25 ILE A C 10
ATOM 7456 O O . ILE A 1 25 ? -0.962 -3.144 -6.428 1.00 1.17 25 ILE A O 10
ATOM 7472 N N . CYS A 1 26 ? -1.146 -1.515 -4.870 1.00 0.80 26 CYS A N 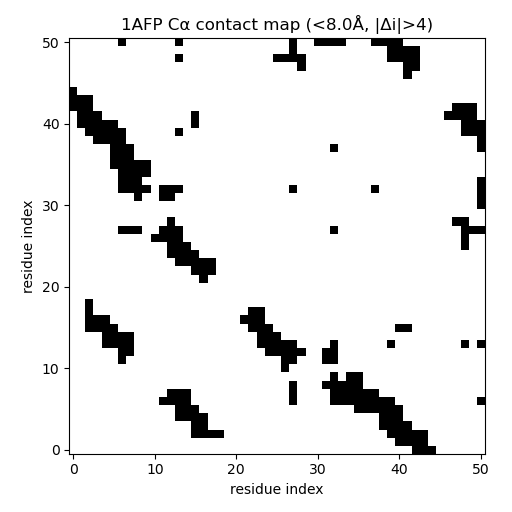10
ATOM 7473 C CA . CYS A 1 26 ? -2.470 -1.927 -4.435 1.00 0.85 26 CYS A CA 10
ATOM 7474 C C . CYS A 1 26 ? -3.311 -0.671 -4.201 1.00 0.67 26 CYS A C 10
ATOM 7475 O O . CYS A 1 26 ? -3.146 0.012 -3.192 1.00 0.55 26 CYS A O 10
ATOM 7482 N N . LYS A 1 27 ? -4.196 -0.405 -5.152 1.00 0.70 27 LYS A N 10
ATOM 7483 C CA . LYS A 1 27 ? -5.063 0.757 -5.062 1.00 0.63 27 LYS A CA 10
ATOM 7484 C C . LYS A 1 27 ? -5.550 0.915 -3.621 1.00 0.60 27 LYS A C 10
ATOM 7485 O O . LYS A 1 27 ? -5.699 -0.071 -2.900 1.00 0.70 27 LYS A O 10
ATOM 7503 N N . CYS A 1 28 ? -5.784 2.163 -3.242 1.00 0.54 28 CYS A N 10
ATOM 7504 C CA . CYS A 1 28 ? -6.251 2.463 -1.899 1.00 0.58 28 CYS A CA 10
ATOM 7505 C C . CYS A 1 28 ? -7.629 1.824 -1.716 1.00 0.57 28 CYS A C 10
ATOM 7506 O O . CYS A 1 28 ? -7.927 0.797 -2.324 1.00 1.98 28 CYS A O 10
ATOM 7513 N N . TYR A 1 29 ? -8.433 2.458 -0.875 1.00 1.47 29 TYR A N 10
ATOM 7514 C CA . TYR A 1 29 ? -9.772 1.965 -0.603 1.00 1.37 29 TYR A CA 10
ATOM 7515 C C . TYR A 1 29 ? -10.680 3.090 -0.103 1.00 1.96 29 TYR A C 10
ATOM 7516 O O . TYR A 1 29 ? -10.525 4.242 -0.504 1.00 3.59 29 TYR A O 10
ATOM 7534 N N . VAL A 1 30 ? -11.607 2.716 0.767 1.00 1.70 30 VAL A N 10
ATOM 7535 C CA . VAL A 1 30 ? -12.540 3.679 1.326 1.00 2.30 30 VAL A CA 10
ATOM 7536 C C . VAL A 1 30 ? -11.758 4.831 1.960 1.00 1.96 30 VAL A C 10
ATOM 7537 O O . VAL A 1 30 ? -12.255 5.954 2.038 1.00 2.69 30 VAL A O 10
ATOM 7550 N N . LYS A 1 31 ? -10.548 4.514 2.395 1.00 1.45 31 LYS A N 10
ATOM 7551 C CA . LYS A 1 31 ? -9.692 5.509 3.019 1.00 1.25 31 LYS A CA 10
ATOM 7552 C C . LYS A 1 31 ? -8.593 5.918 2.037 1.00 1.08 31 LYS A C 10
ATOM 7553 O O . LYS A 1 31 ? -7.437 5.532 2.197 1.00 1.38 31 LYS A O 10
ATOM 7571 N N . LYS A 1 32 ? -8.993 6.696 1.041 1.00 0.95 32 LYS A N 10
ATOM 7572 C CA . LYS A 1 32 ? -8.057 7.162 0.033 1.00 0.84 32 LYS A CA 10
ATOM 7573 C C . LYS A 1 32 ? -6.740 7.550 0.707 1.00 0.77 32 LYS A C 10
ATOM 7574 O O . LYS A 1 32 ? -6.723 7.912 1.883 1.00 0.90 32 LYS A O 10
ATOM 7592 N N . CYS A 1 33 ? -5.667 7.462 -0.066 1.00 0.67 33 CYS A N 10
ATOM 7593 C CA . CYS A 1 33 ? -4.349 7.800 0.441 1.00 0.64 33 CYS A CA 10
ATOM 7594 C C . CYS A 1 33 ? -4.410 9.206 1.040 1.00 0.61 33 CYS A C 10
ATOM 7595 O O . CYS A 1 33 ? -5.076 10.087 0.499 1.00 0.56 33 CYS A O 10
ATOM 7602 N N . PRO A 1 34 ? -3.687 9.378 2.179 1.00 0.69 34 PRO A N 10
ATOM 7603 C CA . PRO A 1 34 ? -3.652 10.663 2.857 1.00 0.73 34 PRO A CA 10
ATOM 7604 C C . PRO A 1 34 ? -2.767 11.657 2.104 1.00 0.67 34 PRO A C 10
ATOM 7605 O O . PRO A 1 34 ? -3.102 12.836 1.998 1.00 0.71 34 PRO A O 10
ATOM 7616 N N . ARG A 1 35 ? -1.654 11.145 1.599 1.00 0.64 35 ARG A N 10
ATOM 7617 C CA . ARG A 1 35 ? -0.718 11.974 0.858 1.00 0.62 35 ARG A CA 10
ATOM 7618 C C . ARG A 1 35 ? 0.527 11.165 0.485 1.00 0.55 35 ARG A C 10
ATOM 7619 O O . ARG A 1 35 ? 1.020 10.373 1.287 1.00 0.54 35 ARG A O 10
ATOM 7639 N N . ASP A 1 36 ? 0.998 11.393 -0.732 1.00 0.56 36 ASP A N 10
ATOM 7640 C CA . ASP A 1 36 ? 2.175 10.695 -1.220 1.00 0.56 36 ASP A CA 10
ATOM 7641 C C . ASP A 1 36 ? 3.200 10.578 -0.090 1.00 0.57 36 ASP A C 10
ATOM 7642 O O . ASP A 1 36 ? 3.414 11.530 0.659 1.00 0.67 36 ASP A O 10
ATOM 7652 N N . GLY A 1 37 ? 3.805 9.403 -0.002 1.00 0.54 37 GLY A N 10
ATOM 7653 C CA . GLY A 1 37 ? 4.802 9.149 1.025 1.00 0.59 37 GLY A CA 10
ATOM 7654 C C . GLY A 1 37 ? 4.172 8.474 2.245 1.00 0.53 37 GLY A C 10
ATOM 7655 O O . GLY A 1 37 ? 4.863 7.808 3.015 1.00 0.60 37 GLY A O 10
ATOM 7659 N N . ALA A 1 38 ? 2.869 8.669 2.383 1.00 0.47 38 ALA A N 10
ATOM 7660 C CA . ALA A 1 38 ? 2.139 8.087 3.496 1.00 0.44 38 ALA A CA 10
ATOM 7661 C C . ALA A 1 38 ? 2.482 6.600 3.603 1.00 0.38 38 ALA A C 10
ATOM 7662 O O . ALA A 1 38 ? 2.205 5.828 2.686 1.00 0.33 38 ALA A O 10
ATOM 7669 N N . LYS A 1 39 ? 3.079 6.242 4.731 1.00 0.40 39 LYS A N 10
ATOM 7670 C CA . LYS A 1 39 ? 3.462 4.861 4.970 1.00 0.36 39 LYS A CA 10
ATOM 7671 C C . LYS A 1 39 ? 2.218 3.974 4.910 1.00 0.33 39 LYS A C 10
ATOM 7672 O O . LYS A 1 39 ? 1.121 4.412 5.253 1.00 0.39 39 LYS A O 10
ATOM 7690 N N . CYS A 1 40 ? 2.429 2.741 4.471 1.00 0.32 40 CYS A N 10
ATOM 7691 C CA . CYS A 1 40 ? 1.338 1.788 4.361 1.00 0.40 40 CYS A CA 10
ATOM 7692 C C . CYS A 1 40 ? 1.927 0.377 4.404 1.00 0.42 40 CYS A C 10
ATOM 7693 O O . CYS A 1 40 ? 3.124 0.193 4.187 1.00 0.49 40 CYS A O 10
ATOM 7700 N N . GLU A 1 41 ? 1.059 -0.584 4.685 1.00 0.48 41 GLU A N 10
ATOM 7701 C CA . GLU A 1 41 ? 1.479 -1.973 4.760 1.00 0.51 41 GLU A CA 10
ATOM 7702 C C . GLU A 1 41 ? 0.390 -2.887 4.193 1.00 0.45 41 GLU A C 10
ATOM 7703 O O . GLU A 1 41 ? -0.799 -2.609 4.343 1.00 0.50 41 GLU A O 10
ATOM 7716 N N . PHE A 1 42 ? 0.835 -3.959 3.555 1.00 0.49 42 PHE A N 10
ATOM 7717 C CA . PHE A 1 42 ? -0.086 -4.916 2.966 1.00 0.56 42 PHE A CA 10
ATOM 7718 C C . PHE A 1 42 ? -0.234 -6.154 3.853 1.00 0.54 42 PHE A C 10
ATOM 7719 O O . PHE A 1 42 ? 0.670 -6.986 3.918 1.00 0.61 42 PHE A O 10
ATOM 7736 N N . ASP A 1 43 ? -1.379 -6.236 4.514 1.00 0.59 43 ASP A N 10
ATOM 7737 C CA . ASP A 1 43 ? -1.656 -7.358 5.394 1.00 0.69 43 ASP A CA 10
ATOM 7738 C C . ASP A 1 43 ? -2.079 -8.566 4.556 1.00 0.88 43 ASP A C 10
ATOM 7739 O O . ASP A 1 43 ? -2.981 -8.465 3.726 1.00 1.16 43 ASP A O 10
ATOM 7749 N N . SER A 1 44 ? -1.407 -9.681 4.803 1.00 0.85 44 SER A N 10
ATOM 7750 C CA . SER A 1 44 ? -1.701 -10.907 4.081 1.00 1.16 44 SER A CA 10
ATOM 7751 C C . SER A 1 44 ? -2.836 -11.663 4.775 1.00 1.36 44 SER A C 10
ATOM 7752 O O . SER A 1 44 ? -3.170 -12.782 4.387 1.00 1.67 44 SER A O 10
ATOM 7760 N N . TYR A 1 45 ? -3.398 -11.022 5.789 1.00 1.36 45 TYR A N 10
ATOM 7761 C CA . TYR A 1 45 ? -4.488 -11.620 6.541 1.00 1.65 45 TYR A CA 10
ATOM 7762 C C . TYR A 1 45 ? -5.825 -11.416 5.824 1.00 1.76 45 TYR A C 10
ATOM 7763 O O . TYR A 1 45 ? -6.689 -12.291 5.854 1.00 1.85 45 TYR A O 10
ATOM 7781 N N . LYS A 1 46 ? -5.952 -10.256 5.196 1.00 1.79 46 LYS A N 10
ATOM 7782 C CA . LYS A 1 46 ? -7.168 -9.927 4.473 1.00 1.93 46 LYS A CA 10
ATOM 7783 C C . LYS A 1 46 ? -6.843 -9.756 2.988 1.00 1.78 46 LYS A C 10
ATOM 7784 O O . LYS A 1 46 ? -7.522 -10.320 2.131 1.00 2.11 46 LYS A O 10
ATOM 7802 N N . GLY A 1 47 ? -5.805 -8.975 2.728 1.00 1.36 47 GLY A N 10
ATOM 7803 C CA . GLY A 1 47 ? -5.381 -8.723 1.361 1.00 1.36 47 GLY A CA 10
ATOM 7804 C C . GLY A 1 47 ? -5.537 -7.244 1.003 1.00 1.05 47 GLY A C 10
ATOM 7805 O O . GLY A 1 47 ? -5.483 -6.876 -0.170 1.00 1.12 47 GLY A O 10
ATOM 7809 N N . LYS A 1 48 ? -5.728 -6.435 2.035 1.00 0.93 48 LYS A N 10
ATOM 7810 C CA . LYS A 1 48 ? -5.892 -5.004 1.843 1.00 0.85 48 LYS A CA 10
ATOM 7811 C C . LYS A 1 48 ? -4.584 -4.293 2.195 1.00 1.08 48 LYS A C 10
ATOM 7812 O O . LYS A 1 48 ? -3.834 -4.754 3.054 1.00 2.07 48 LYS A O 10
ATOM 7830 N N . CYS A 1 49 ? -4.349 -3.181 1.513 1.00 1.13 49 CYS A N 10
ATOM 7831 C CA . CYS A 1 49 ? -3.144 -2.403 1.743 1.00 1.31 49 CYS A CA 10
ATOM 7832 C C . CYS A 1 49 ? -3.482 -1.271 2.715 1.00 1.24 49 CYS A C 10
ATOM 7833 O O . CYS A 1 49 ? -3.798 -0.159 2.294 1.00 1.78 49 CYS A O 10
ATOM 7840 N N . TYR A 1 50 ? -3.405 -1.592 3.998 1.00 0.79 50 TYR A N 10
ATOM 7841 C CA . TYR A 1 50 ? -3.698 -0.616 5.034 1.00 0.72 50 TYR A CA 10
ATOM 7842 C C . TYR A 1 50 ? -3.037 0.728 4.723 1.00 0.82 50 TYR A C 10
ATOM 7843 O O . TYR A 1 50 ? -1.832 0.890 4.913 1.00 1.37 50 TYR A O 10
ATOM 7861 N N . CYS A 1 51 ? -3.854 1.658 4.251 1.00 0.61 51 CYS A N 10
ATOM 7862 C CA . CYS A 1 51 ? -3.363 2.983 3.913 1.00 0.68 51 CYS A CA 10
ATOM 7863 C C . CYS A 1 51 ? -3.547 3.889 5.132 1.00 0.82 51 CYS A C 10
ATOM 7864 O O . CYS A 1 51 ? -3.412 5.108 5.030 1.00 1.52 51 CYS A O 10
ATOM 7871 N N . ALA A 1 1 ? 2.963 -11.117 8.451 1.00 0.87 1 ALA A N 11
ATOM 7872 C CA . ALA A 1 1 ? 3.565 -11.187 7.131 1.00 0.78 1 ALA A CA 11
ATOM 7873 C C . ALA A 1 1 ? 3.311 -9.874 6.388 1.00 0.68 1 ALA A C 11
ATOM 7874 O O . ALA A 1 1 ? 3.517 -9.791 5.178 1.00 0.83 1 ALA A O 11
ATOM 7881 N N . THR A 1 2 ? 2.867 -8.880 7.144 1.00 0.65 2 THR A N 11
ATOM 7882 C CA . THR A 1 2 ? 2.582 -7.575 6.573 1.00 0.55 2 THR A CA 11
ATOM 7883 C C . THR A 1 2 ? 3.881 -6.877 6.165 1.00 0.69 2 THR A C 11
ATOM 7884 O O . THR A 1 2 ? 4.900 -7.009 6.841 1.00 0.90 2 THR A O 11
ATOM 7895 N N . TYR A 1 3 ? 3.802 -6.147 5.061 1.00 0.69 3 TYR A N 11
ATOM 7896 C CA . TYR A 1 3 ? 4.958 -5.428 4.555 1.00 0.87 3 TYR A CA 11
ATOM 7897 C C . TYR A 1 3 ? 4.867 -3.938 4.891 1.00 0.99 3 TYR A C 11
ATOM 7898 O O . TYR A 1 3 ? 4.043 -3.532 5.709 1.00 1.89 3 TYR A O 11
ATOM 7916 N N . ASN A 1 4 ? 5.725 -3.164 4.243 1.00 0.43 4 ASN A N 11
ATOM 7917 C CA . ASN A 1 4 ? 5.752 -1.728 4.463 1.00 0.44 4 ASN A CA 11
ATOM 7918 C C . ASN A 1 4 ? 5.956 -1.016 3.124 1.00 0.34 4 ASN A C 11
ATOM 7919 O O . ASN A 1 4 ? 6.453 -1.611 2.169 1.00 0.62 4 ASN A O 11
ATOM 7930 N N . GLY A 1 5 ? 5.561 0.249 3.098 1.00 0.28 5 GLY A N 11
ATOM 7931 C CA . GLY A 1 5 ? 5.693 1.049 1.892 1.00 0.29 5 GLY A CA 11
ATOM 7932 C C . GLY A 1 5 ? 5.005 2.406 2.056 1.00 0.34 5 GLY A C 11
ATOM 7933 O O . GLY A 1 5 ? 4.785 2.863 3.177 1.00 0.58 5 GLY A O 11
ATOM 7937 N N . LYS A 1 6 ? 4.685 3.011 0.922 1.00 0.24 6 LYS A N 11
ATOM 7938 C CA . LYS A 1 6 ? 4.026 4.307 0.926 1.00 0.27 6 LYS A CA 11
ATOM 7939 C C . LYS A 1 6 ? 2.821 4.264 -0.015 1.00 0.25 6 LYS A C 11
ATOM 7940 O O . LYS A 1 6 ? 2.683 3.337 -0.812 1.00 0.33 6 LYS A O 11
ATOM 7958 N N . CYS A 1 7 ? 1.978 5.279 0.108 1.00 0.24 7 CYS A N 11
ATOM 7959 C CA . CYS A 1 7 ? 0.788 5.369 -0.722 1.00 0.23 7 CYS A CA 11
ATOM 7960 C C . CYS A 1 7 ? 0.649 6.813 -1.206 1.00 0.31 7 CYS A C 11
ATOM 7961 O O . CYS A 1 7 ? 1.381 7.695 -0.760 1.00 0.40 7 CYS A O 11
ATOM 7968 N N . TYR A 1 8 ? -0.297 7.011 -2.113 1.00 0.50 8 TYR A N 11
ATOM 7969 C CA . TYR A 1 8 ? -0.542 8.333 -2.663 1.00 0.62 8 TYR A CA 11
ATOM 7970 C C . TYR A 1 8 ? -2.041 8.589 -2.829 1.00 0.55 8 TYR A C 11
ATOM 7971 O O . TYR A 1 8 ? -2.807 7.662 -3.089 1.00 0.57 8 TYR A O 11
ATOM 7989 N N . LYS A 1 9 ? -2.415 9.850 -2.672 1.00 0.64 9 LYS A N 11
ATOM 7990 C CA . LYS A 1 9 ? -3.809 10.239 -2.802 1.00 0.68 9 LYS A CA 11
ATOM 7991 C C . LYS A 1 9 ? -4.131 10.483 -4.278 1.00 0.53 9 LYS A C 11
ATOM 7992 O O . LYS A 1 9 ? -5.013 9.835 -4.840 1.00 0.59 9 LYS A O 11
ATOM 8010 N N . LYS A 1 10 ? -3.399 11.419 -4.863 1.00 0.64 10 LYS A N 11
ATOM 8011 C CA . LYS A 1 10 ? -3.595 11.757 -6.263 1.00 0.67 10 LYS A CA 11
ATOM 8012 C C . LYS A 1 10 ? -3.745 10.470 -7.077 1.00 0.63 10 LYS A C 11
ATOM 8013 O O . LYS A 1 10 ? -4.398 10.463 -8.119 1.00 1.07 10 LYS A O 11
ATOM 8031 N N . ASP A 1 11 ? -3.128 9.412 -6.571 1.00 0.68 11 ASP A N 11
ATOM 8032 C CA . ASP A 1 11 ? -3.185 8.122 -7.238 1.00 0.60 11 ASP A CA 11
ATOM 8033 C C . ASP A 1 11 ? -4.076 7.175 -6.433 1.00 0.50 11 ASP A C 11
ATOM 8034 O O . ASP A 1 11 ? -4.628 6.221 -6.980 1.00 0.59 11 ASP A O 11
ATOM 8044 N N . ASN A 1 12 ? -4.190 7.471 -5.146 1.00 0.44 12 ASN A N 11
ATOM 8045 C CA . ASN A 1 12 ? -5.005 6.657 -4.260 1.00 0.44 12 ASN A CA 11
ATOM 8046 C C . ASN A 1 12 ? -4.578 5.193 -4.382 1.00 0.36 12 ASN A C 11
ATOM 8047 O O . ASN A 1 12 ? -5.411 4.315 -4.602 1.00 0.39 12 ASN A O 11
ATOM 8058 N N . ILE A 1 13 ? -3.279 4.975 -4.235 1.00 0.34 13 ILE A N 11
ATOM 8059 C CA . ILE A 1 13 ? -2.731 3.632 -4.326 1.00 0.36 13 ILE A CA 11
ATOM 8060 C C . ILE A 1 13 ? -1.679 3.440 -3.231 1.00 0.37 13 ILE A C 11
ATOM 8061 O O . ILE A 1 13 ? -1.376 4.371 -2.487 1.00 0.48 13 ILE A O 11
ATOM 8077 N N . CYS A 1 14 ? -1.152 2.226 -3.168 1.00 0.44 14 CYS A N 11
ATOM 8078 C CA . CYS A 1 14 ? -0.140 1.901 -2.177 1.00 0.49 14 CYS A CA 11
ATOM 8079 C C . CYS A 1 14 ? 1.004 1.169 -2.881 1.00 0.53 14 CYS A C 11
ATOM 8080 O O . CYS A 1 14 ? 0.785 0.153 -3.538 1.00 0.68 14 CYS A O 11
ATOM 8087 N N . LYS A 1 15 ? 2.201 1.715 -2.720 1.00 0.49 15 LYS A N 11
ATOM 8088 C CA . LYS A 1 15 ? 3.380 1.127 -3.333 1.00 0.56 15 LYS A CA 11
ATOM 8089 C C . LYS A 1 15 ? 4.293 0.569 -2.239 1.00 0.60 15 LYS A C 11
ATOM 8090 O O . LYS A 1 15 ? 4.425 1.166 -1.171 1.00 0.67 15 LYS A O 11
ATOM 8108 N N . TYR A 1 16 ? 4.899 -0.569 -2.542 1.00 0.67 16 TYR A N 11
ATOM 8109 C CA . TYR A 1 16 ? 5.796 -1.214 -1.598 1.00 0.73 16 TYR A CA 11
ATOM 8110 C C . TYR A 1 16 ? 6.576 -2.347 -2.269 1.00 0.71 16 TYR A C 11
ATOM 8111 O O . TYR A 1 16 ? 6.118 -2.920 -3.256 1.00 0.64 16 TYR A O 11
ATOM 8129 N N . LYS A 1 17 ? 7.740 -2.635 -1.706 1.00 1.00 17 LYS A N 11
ATOM 8130 C CA . LYS A 1 17 ? 8.587 -3.689 -2.237 1.00 1.02 17 LYS A CA 11
ATOM 8131 C C . LYS A 1 17 ? 8.155 -5.032 -1.644 1.00 1.14 17 LYS A C 11
ATOM 8132 O O . LYS A 1 17 ? 8.339 -5.277 -0.453 1.00 1.87 17 LYS A O 11
ATOM 8150 N N . ALA A 1 18 ? 7.590 -5.867 -2.503 1.00 0.87 18 ALA A N 11
ATOM 8151 C CA . ALA A 1 18 ? 7.130 -7.179 -2.080 1.00 1.05 18 ALA A CA 11
ATOM 8152 C C . ALA A 1 18 ? 8.270 -7.907 -1.364 1.00 1.32 18 ALA A C 11
ATOM 8153 O O . ALA A 1 18 ? 9.436 -7.552 -1.525 1.00 2.06 18 ALA A O 11
ATOM 8160 N N . GLN A 1 19 ? 7.892 -8.913 -0.589 1.00 1.26 19 GLN A N 11
ATOM 8161 C CA . GLN A 1 19 ? 8.867 -9.694 0.152 1.00 1.49 19 GLN A CA 11
ATOM 8162 C C . GLN A 1 19 ? 9.893 -10.308 -0.804 1.00 1.24 19 GLN A C 11
ATOM 8163 O O . GLN A 1 19 ? 11.073 -10.407 -0.473 1.00 1.35 19 GLN A O 11
ATOM 8177 N N . SER A 1 20 ? 9.404 -10.703 -1.970 1.00 1.10 20 SER A N 11
ATOM 8178 C CA . SER A 1 20 ? 10.264 -11.304 -2.976 1.00 1.02 20 SER A CA 11
ATOM 8179 C C . SER A 1 20 ? 10.420 -10.355 -4.166 1.00 0.99 20 SER A C 11
ATOM 8180 O O . SER A 1 20 ? 11.003 -10.721 -5.185 1.00 1.54 20 SER A O 11
ATOM 8188 N N . GLY A 1 21 ? 9.888 -9.153 -3.997 1.00 0.95 21 GLY A N 11
ATOM 8189 C CA . GLY A 1 21 ? 9.960 -8.148 -5.044 1.00 1.61 21 GLY A CA 11
ATOM 8190 C C . GLY A 1 21 ? 8.960 -8.448 -6.162 1.00 2.17 21 GLY A C 11
ATOM 8191 O O . GLY A 1 21 ? 9.027 -7.854 -7.237 1.00 2.92 21 GLY A O 11
ATOM 8195 N N . LYS A 1 22 ? 8.054 -9.371 -5.871 1.00 2.13 22 LYS A N 11
ATOM 8196 C CA . LYS A 1 22 ? 7.041 -9.757 -6.838 1.00 2.94 22 LYS A CA 11
ATOM 8197 C C . LYS A 1 22 ? 5.944 -8.692 -6.873 1.00 3.09 22 LYS A C 11
ATOM 8198 O O . LYS A 1 22 ? 5.731 -8.048 -7.900 1.00 3.66 22 LYS A O 11
ATOM 8216 N N . THR A 1 23 ? 5.275 -8.538 -5.740 1.00 2.91 23 THR A N 11
ATOM 8217 C CA . THR A 1 23 ? 4.205 -7.562 -5.628 1.00 3.00 23 THR A CA 11
ATOM 8218 C C . THR A 1 23 ? 4.684 -6.189 -6.103 1.00 1.50 23 THR A C 11
ATOM 8219 O O . THR A 1 23 ? 5.786 -6.062 -6.636 1.00 1.28 23 THR A O 11
ATOM 8230 N N . ALA A 1 24 ? 3.833 -5.195 -5.894 1.00 1.11 24 ALA A N 11
ATOM 8231 C CA . ALA A 1 24 ? 4.155 -3.836 -6.294 1.00 0.88 24 ALA A CA 11
ATOM 8232 C C . ALA A 1 24 ? 3.025 -2.900 -5.862 1.00 0.86 24 ALA A C 11
ATOM 8233 O O . ALA A 1 24 ? 2.453 -3.067 -4.786 1.00 1.91 24 ALA A O 11
ATOM 8240 N N . ILE A 1 25 ? 2.736 -1.936 -6.724 1.00 1.26 25 ILE A N 11
ATOM 8241 C CA . ILE A 1 25 ? 1.685 -0.973 -6.445 1.00 1.06 25 ILE A CA 11
ATOM 8242 C C . ILE A 1 25 ? 0.377 -1.718 -6.169 1.00 1.04 25 ILE A C 11
ATOM 8243 O O . ILE A 1 25 ? 0.122 -2.769 -6.754 1.00 1.16 25 ILE A O 11
ATOM 8259 N N . CYS A 1 26 ? -0.417 -1.144 -5.277 1.00 0.94 26 CYS A N 11
ATOM 8260 C CA . CYS A 1 26 ? -1.692 -1.741 -4.916 1.00 0.98 26 CYS A CA 11
ATOM 8261 C C . CYS A 1 26 ? -2.659 -0.617 -4.540 1.00 0.84 26 CYS A C 11
ATOM 8262 O O . CYS A 1 26 ? -2.512 0.010 -3.492 1.00 0.79 26 CYS A O 11
ATOM 8269 N N . LYS A 1 27 ? -3.627 -0.395 -5.417 1.00 0.82 27 LYS A N 11
ATOM 8270 C CA . LYS A 1 27 ? -4.619 0.643 -5.191 1.00 0.73 27 LYS A CA 11
ATOM 8271 C C . LYS A 1 27 ? -4.960 0.700 -3.701 1.00 0.74 27 LYS A C 11
ATOM 8272 O O . LYS A 1 27 ? -4.810 -0.291 -2.988 1.00 0.97 27 LYS A O 11
ATOM 8290 N N . CYS A 1 28 ? -5.413 1.869 -3.274 1.00 0.57 28 CYS A N 11
ATOM 8291 C CA . CYS A 1 28 ? -5.777 2.068 -1.882 1.00 0.62 28 CYS A CA 11
ATOM 8292 C C . CYS A 1 28 ? -7.298 1.953 -1.761 1.00 0.64 28 CYS A C 11
ATOM 8293 O O . CYS A 1 28 ? -8.030 2.817 -2.243 1.00 1.24 28 CYS A O 11
ATOM 8300 N N . TYR A 1 29 ? -7.730 0.880 -1.116 1.00 1.01 29 TYR A N 11
ATOM 8301 C CA . TYR A 1 29 ? -9.150 0.641 -0.927 1.00 1.05 29 TYR A CA 11
ATOM 8302 C C . TYR A 1 29 ? -9.623 1.185 0.423 1.00 1.26 29 TYR A C 11
ATOM 8303 O O . TYR A 1 29 ? -9.080 0.825 1.466 1.00 2.41 29 TYR A O 11
ATOM 8321 N N . VAL A 1 30 ? -10.629 2.045 0.359 1.00 1.20 30 VAL A N 11
ATOM 8322 C CA . VAL A 1 30 ? -11.180 2.643 1.563 1.00 1.44 30 VAL A CA 11
ATOM 8323 C C . VAL A 1 30 ? -10.204 3.692 2.099 1.00 1.16 30 VAL A C 11
ATOM 8324 O O . VAL A 1 30 ? -8.990 3.538 1.972 1.00 2.53 30 VAL A O 11
ATOM 8337 N N . LYS A 1 31 ? -10.771 4.735 2.688 1.00 1.60 31 LYS A N 11
ATOM 8338 C CA . LYS A 1 31 ? -9.966 5.809 3.244 1.00 1.46 31 LYS A CA 11
ATOM 8339 C C . LYS A 1 31 ? -8.792 6.099 2.307 1.00 1.18 31 LYS A C 11
ATOM 8340 O O . LYS A 1 31 ? -7.680 5.625 2.534 1.00 1.48 31 LYS A O 11
ATOM 8358 N N . LYS A 1 32 ? -9.079 6.876 1.273 1.00 0.95 32 LYS A N 11
ATOM 8359 C CA . LYS A 1 32 ? -8.061 7.234 0.300 1.00 0.72 32 LYS A CA 11
ATOM 8360 C C . LYS A 1 32 ? -6.765 7.587 1.032 1.00 0.65 32 LYS A C 11
ATOM 8361 O O . LYS A 1 32 ? -6.774 7.825 2.239 1.00 0.79 32 LYS A O 11
ATOM 8379 N N . CYS A 1 33 ? -5.681 7.611 0.271 1.00 0.52 33 CYS A N 11
ATOM 8380 C CA . CYS A 1 33 ? -4.379 7.931 0.832 1.00 0.53 33 CYS A CA 11
ATOM 8381 C C . CYS A 1 33 ? -4.467 9.308 1.493 1.00 0.62 33 CYS A C 11
ATOM 8382 O O . CYS A 1 33 ? -5.180 10.187 1.012 1.00 0.70 33 CYS A O 11
ATOM 8389 N N . PRO A 1 34 ? -3.711 9.457 2.614 1.00 0.69 34 PRO A N 11
ATOM 8390 C CA . PRO A 1 34 ? -3.696 10.712 3.346 1.00 0.86 34 PRO A CA 11
ATOM 8391 C C . PRO A 1 34 ? -2.871 11.767 2.607 1.00 0.88 34 PRO A C 11
ATOM 8392 O O . PRO A 1 34 ? -3.273 12.926 2.520 1.00 1.01 34 PRO A O 11
ATOM 8403 N N . ARG A 1 35 ? -1.731 11.329 2.095 1.00 0.79 35 ARG A N 11
ATOM 8404 C CA . ARG A 1 35 ? -0.845 12.221 1.367 1.00 0.86 35 ARG A CA 11
ATOM 8405 C C . ARG A 1 35 ? 0.316 11.434 0.754 1.00 0.73 35 ARG A C 11
ATOM 8406 O O . ARG A 1 35 ? 0.867 10.538 1.391 1.00 0.62 35 ARG A O 11
ATOM 8426 N N . ASP A 1 36 ? 0.653 11.798 -0.474 1.00 0.80 36 ASP A N 11
ATOM 8427 C CA . ASP A 1 36 ? 1.738 11.138 -1.179 1.00 0.77 36 ASP A CA 11
ATOM 8428 C C . ASP A 1 36 ? 2.866 10.826 -0.194 1.00 0.66 36 ASP A C 11
ATOM 8429 O O . ASP A 1 36 ? 3.262 11.684 0.594 1.00 0.71 36 ASP A O 11
ATOM 8439 N N . GLY A 1 37 ? 3.352 9.596 -0.269 1.00 0.60 37 GLY A N 11
ATOM 8440 C CA . GLY A 1 37 ? 4.427 9.161 0.606 1.00 0.55 37 GLY A CA 11
ATOM 8441 C C . GLY A 1 37 ? 3.872 8.481 1.860 1.00 0.47 37 GLY A C 11
ATOM 8442 O O . GLY A 1 37 ? 4.583 7.737 2.533 1.00 0.47 37 GLY A O 11
ATOM 8446 N N . ALA A 1 38 ? 2.607 8.762 2.135 1.00 0.45 38 ALA A N 11
ATOM 8447 C CA . ALA A 1 38 ? 1.948 8.187 3.295 1.00 0.40 38 ALA A CA 11
ATOM 8448 C C . ALA A 1 38 ? 2.355 6.718 3.432 1.00 0.32 38 ALA A C 11
ATOM 8449 O O . ALA A 1 38 ? 2.117 5.918 2.528 1.00 0.27 38 ALA A O 11
ATOM 8456 N N . LYS A 1 39 ? 2.960 6.409 4.569 1.00 0.33 39 LYS A N 11
ATOM 8457 C CA . LYS A 1 39 ? 3.403 5.050 4.835 1.00 0.28 39 LYS A CA 11
ATOM 8458 C C . LYS A 1 39 ? 2.183 4.132 4.934 1.00 0.25 39 LYS A C 11
ATOM 8459 O O . LYS A 1 39 ? 1.111 4.561 5.358 1.00 0.30 39 LYS A O 11
ATOM 8477 N N . CYS A 1 40 ? 2.387 2.885 4.536 1.00 0.23 40 CYS A N 11
ATOM 8478 C CA . CYS A 1 40 ? 1.318 1.902 4.574 1.00 0.27 40 CYS A CA 11
ATOM 8479 C C . CYS A 1 40 ? 1.947 0.507 4.588 1.00 0.31 40 CYS A C 11
ATOM 8480 O O . CYS A 1 40 ? 3.146 0.361 4.355 1.00 0.42 40 CYS A O 11
ATOM 8487 N N . GLU A 1 41 ? 1.110 -0.482 4.863 1.00 0.38 41 GLU A N 11
ATOM 8488 C CA . GLU A 1 41 ? 1.569 -1.860 4.910 1.00 0.45 41 GLU A CA 11
ATOM 8489 C C . GLU A 1 41 ? 0.601 -2.768 4.151 1.00 0.51 41 GLU A C 11
ATOM 8490 O O . GLU A 1 41 ? -0.599 -2.501 4.103 1.00 0.64 41 GLU A O 11
ATOM 8503 N N . PHE A 1 42 ? 1.157 -3.824 3.576 1.00 0.54 42 PHE A N 11
ATOM 8504 C CA . PHE A 1 42 ? 0.358 -4.774 2.821 1.00 0.61 42 PHE A CA 11
ATOM 8505 C C . PHE A 1 42 ? 0.098 -6.043 3.637 1.00 0.53 42 PHE A C 11
ATOM 8506 O O . PHE A 1 42 ? 1.004 -6.850 3.841 1.00 0.59 42 PHE A O 11
ATOM 8523 N N . ASP A 1 43 ? -1.142 -6.179 4.081 1.00 0.48 43 ASP A N 11
ATOM 8524 C CA . ASP A 1 43 ? -1.532 -7.335 4.870 1.00 0.44 43 ASP A CA 11
ATOM 8525 C C . ASP A 1 43 ? -1.713 -8.541 3.945 1.00 0.47 43 ASP A C 11
ATOM 8526 O O . ASP A 1 43 ? -2.418 -8.457 2.941 1.00 0.60 43 ASP A O 11
ATOM 8536 N N . SER A 1 44 ? -1.063 -9.634 4.316 1.00 0.49 44 SER A N 11
ATOM 8537 C CA . SER A 1 44 ? -1.144 -10.855 3.533 1.00 0.63 44 SER A CA 11
ATOM 8538 C C . SER A 1 44 ? -2.291 -11.730 4.042 1.00 0.70 44 SER A C 11
ATOM 8539 O O . SER A 1 44 ? -2.239 -12.954 3.932 1.00 1.05 44 SER A O 11
ATOM 8547 N N . TYR A 1 45 ? -3.300 -11.067 4.589 1.00 0.85 45 TYR A N 11
ATOM 8548 C CA . TYR A 1 45 ? -4.458 -11.769 5.116 1.00 1.04 45 TYR A CA 11
ATOM 8549 C C . TYR A 1 45 ? -5.713 -11.443 4.305 1.00 1.11 45 TYR A C 11
ATOM 8550 O O . TYR A 1 45 ? -6.666 -12.220 4.290 1.00 1.32 45 TYR A O 11
ATOM 8568 N N . LYS A 1 46 ? -5.672 -10.293 3.648 1.00 1.03 46 LYS A N 11
ATOM 8569 C CA . LYS A 1 46 ? -6.794 -9.854 2.836 1.00 1.20 46 LYS A CA 11
ATOM 8570 C C . LYS A 1 46 ? -6.286 -9.437 1.455 1.00 1.11 46 LYS A C 11
ATOM 8571 O O . LYS A 1 46 ? -6.774 -9.925 0.437 1.00 1.29 46 LYS A O 11
ATOM 8589 N N . GLY A 1 47 ? -5.313 -8.538 1.464 1.00 0.93 47 GLY A N 11
ATOM 8590 C CA . GLY A 1 47 ? -4.733 -8.050 0.224 1.00 0.93 47 GLY A CA 11
ATOM 8591 C C . GLY A 1 47 ? -5.018 -6.558 0.037 1.00 1.01 47 GLY A C 11
ATOM 8592 O O . GLY A 1 47 ? -4.918 -6.038 -1.074 1.00 1.24 47 GLY A O 11
ATOM 8596 N N . LYS A 1 48 ? -5.365 -5.911 1.139 1.00 0.97 48 LYS A N 11
ATOM 8597 C CA . LYS A 1 48 ? -5.665 -4.490 1.110 1.00 1.10 48 LYS A CA 11
ATOM 8598 C C . LYS A 1 48 ? -4.364 -3.696 1.246 1.00 1.06 48 LYS A C 11
ATOM 8599 O O . LYS A 1 48 ? -3.275 -4.259 1.139 1.00 1.48 48 LYS A O 11
ATOM 8617 N N . CYS A 1 49 ? -4.519 -2.401 1.480 1.00 1.14 49 CYS A N 11
ATOM 8618 C CA . CYS A 1 49 ? -3.370 -1.525 1.632 1.00 1.12 49 CYS A CA 11
ATOM 8619 C C . CYS A 1 49 ? -3.688 -0.501 2.723 1.00 1.16 49 CYS A C 11
ATOM 8620 O O . CYS A 1 49 ? -4.136 0.606 2.430 1.00 1.68 49 CYS A O 11
ATOM 8627 N N . TYR A 1 50 ? -3.443 -0.907 3.961 1.00 0.76 50 TYR A N 11
ATOM 8628 C CA . TYR A 1 50 ? -3.698 -0.039 5.098 1.00 0.79 50 TYR A CA 11
ATOM 8629 C C . TYR A 1 50 ? -2.998 1.311 4.924 1.00 0.85 50 TYR A C 11
ATOM 8630 O O . TYR A 1 50 ? -1.773 1.394 5.009 1.00 1.33 50 TYR A O 11
ATOM 8648 N N . CYS A 1 51 ? -3.805 2.334 4.685 1.00 0.91 51 CYS A N 11
ATOM 8649 C CA . CYS A 1 51 ? -3.279 3.675 4.499 1.00 0.96 51 CYS A CA 11
ATOM 8650 C C . CYS A 1 51 ? -3.569 4.484 5.765 1.00 1.09 51 CYS A C 11
ATOM 8651 O O . CYS A 1 51 ? -2.948 5.520 5.999 1.00 1.81 51 CYS A O 11
ATOM 8658 N N . ALA A 1 1 ? 2.621 -10.726 8.942 1.00 1.32 1 ALA A N 12
ATOM 8659 C CA . ALA A 1 1 ? 3.542 -10.718 7.819 1.00 1.31 1 ALA A CA 12
ATOM 8660 C C . ALA A 1 1 ? 3.301 -9.464 6.977 1.00 1.12 1 ALA A C 12
ATOM 8661 O O . ALA A 1 1 ? 3.744 -9.386 5.831 1.00 1.33 1 ALA A O 12
ATOM 8668 N N . THR A 1 2 ? 2.601 -8.512 7.576 1.00 1.00 2 THR A N 12
ATOM 8669 C CA . THR A 1 2 ? 2.297 -7.265 6.896 1.00 0.79 2 THR A CA 12
ATOM 8670 C C . THR A 1 2 ? 3.585 -6.578 6.440 1.00 0.89 2 THR A C 12
ATOM 8671 O O . THR A 1 2 ? 4.618 -6.689 7.098 1.00 1.06 2 THR A O 12
ATOM 8682 N N . TYR A 1 3 ? 3.482 -5.883 5.317 1.00 0.85 3 TYR A N 12
ATOM 8683 C CA . TYR A 1 3 ? 4.626 -5.178 4.765 1.00 0.96 3 TYR A CA 12
ATOM 8684 C C . TYR A 1 3 ? 4.533 -3.676 5.047 1.00 1.03 3 TYR A C 12
ATOM 8685 O O . TYR A 1 3 ? 3.627 -3.228 5.748 1.00 1.84 3 TYR A O 12
ATOM 8703 N N . ASN A 1 4 ? 5.481 -2.941 4.485 1.00 0.40 4 ASN A N 12
ATOM 8704 C CA . ASN A 1 4 ? 5.518 -1.500 4.667 1.00 0.37 4 ASN A CA 12
ATOM 8705 C C . ASN A 1 4 ? 6.035 -0.842 3.386 1.00 0.34 4 ASN A C 12
ATOM 8706 O O . ASN A 1 4 ? 6.836 -1.430 2.661 1.00 0.47 4 ASN A O 12
ATOM 8717 N N . GLY A 1 5 ? 5.555 0.370 3.146 1.00 0.30 5 GLY A N 12
ATOM 8718 C CA . GLY A 1 5 ? 5.959 1.114 1.966 1.00 0.32 5 GLY A CA 12
ATOM 8719 C C . GLY A 1 5 ? 5.406 2.541 2.002 1.00 0.37 5 GLY A C 12
ATOM 8720 O O . GLY A 1 5 ? 5.558 3.244 2.999 1.00 0.60 5 GLY A O 12
ATOM 8724 N N . LYS A 1 6 ? 4.777 2.925 0.901 1.00 0.25 6 LYS A N 12
ATOM 8725 C CA . LYS A 1 6 ? 4.201 4.255 0.794 1.00 0.27 6 LYS A CA 12
ATOM 8726 C C . LYS A 1 6 ? 2.969 4.201 -0.112 1.00 0.24 6 LYS A C 12
ATOM 8727 O O . LYS A 1 6 ? 2.813 3.269 -0.899 1.00 0.32 6 LYS A O 12
ATOM 8745 N N . CYS A 1 7 ? 2.125 5.213 0.031 1.00 0.24 7 CYS A N 12
ATOM 8746 C CA . CYS A 1 7 ? 0.912 5.292 -0.765 1.00 0.23 7 CYS A CA 12
ATOM 8747 C C . CYS A 1 7 ? 0.848 6.680 -1.407 1.00 0.31 7 CYS A C 12
ATOM 8748 O O . CYS A 1 7 ? 1.433 7.632 -0.893 1.00 0.43 7 CYS A O 12
ATOM 8755 N N . TYR A 1 8 ? 0.133 6.750 -2.520 1.00 0.37 8 TYR A N 12
ATOM 8756 C CA . TYR A 1 8 ? -0.015 8.005 -3.237 1.00 0.49 8 TYR A CA 12
ATOM 8757 C C . TYR A 1 8 ? -1.467 8.485 -3.208 1.00 0.43 8 TYR A C 12
ATOM 8758 O O . TYR A 1 8 ? -2.388 7.704 -3.441 1.00 0.49 8 TYR A O 12
ATOM 8776 N N . LYS A 1 9 ? -1.626 9.769 -2.921 1.00 0.48 9 LYS A N 12
ATOM 8777 C CA . LYS A 1 9 ? -2.951 10.363 -2.859 1.00 0.49 9 LYS A CA 12
ATOM 8778 C C . LYS A 1 9 ? -3.481 10.566 -4.279 1.00 0.46 9 LYS A C 12
ATOM 8779 O O . LYS A 1 9 ? -4.615 10.197 -4.582 1.00 0.52 9 LYS A O 12
ATOM 8797 N N . LYS A 1 10 ? -2.636 11.154 -5.114 1.00 0.58 10 LYS A N 12
ATOM 8798 C CA . LYS A 1 10 ? -3.005 11.411 -6.495 1.00 0.63 10 LYS A CA 12
ATOM 8799 C C . LYS A 1 10 ? -3.528 10.119 -7.128 1.00 0.53 10 LYS A C 12
ATOM 8800 O O . LYS A 1 10 ? -4.586 10.115 -7.754 1.00 0.85 10 LYS A O 12
ATOM 8818 N N . ASP A 1 11 ? -2.762 9.054 -6.941 1.00 0.48 11 ASP A N 12
ATOM 8819 C CA . ASP A 1 11 ? -3.135 7.760 -7.486 1.00 0.49 11 ASP A CA 12
ATOM 8820 C C . ASP A 1 11 ? -3.965 6.996 -6.452 1.00 0.42 11 ASP A C 12
ATOM 8821 O O . ASP A 1 11 ? -4.515 5.938 -6.751 1.00 0.50 11 ASP A O 12
ATOM 8831 N N . ASN A 1 12 ? -4.029 7.563 -5.256 1.00 0.35 12 ASN A N 12
ATOM 8832 C CA . ASN A 1 12 ? -4.782 6.949 -4.176 1.00 0.38 12 ASN A CA 12
ATOM 8833 C C . ASN A 1 12 ? -4.570 5.435 -4.209 1.00 0.42 12 ASN A C 12
ATOM 8834 O O . ASN A 1 12 ? -5.527 4.673 -4.335 1.00 0.55 12 ASN A O 12
ATOM 8845 N N . ILE A 1 13 ? -3.309 5.043 -4.092 1.00 0.38 13 ILE A N 12
ATOM 8846 C CA . ILE A 1 13 ? -2.959 3.633 -4.107 1.00 0.47 13 ILE A CA 12
ATOM 8847 C C . ILE A 1 13 ? -1.994 3.340 -2.956 1.00 0.50 13 ILE A C 12
ATOM 8848 O O . ILE A 1 13 ? -1.576 4.252 -2.245 1.00 0.59 13 ILE A O 12
ATOM 8864 N N . CYS A 1 14 ? -1.670 2.064 -2.809 1.00 0.54 14 CYS A N 12
ATOM 8865 C CA . CYS A 1 14 ? -0.763 1.639 -1.757 1.00 0.58 14 CYS A CA 12
ATOM 8866 C C . CYS A 1 14 ? 0.350 0.802 -2.391 1.00 0.68 14 CYS A C 12
ATOM 8867 O O . CYS A 1 14 ? 0.103 -0.299 -2.880 1.00 0.79 14 CYS A O 12
ATOM 8874 N N . LYS A 1 15 ? 1.553 1.357 -2.362 1.00 0.69 15 LYS A N 12
ATOM 8875 C CA . LYS A 1 15 ? 2.705 0.676 -2.928 1.00 0.82 15 LYS A CA 12
ATOM 8876 C C . LYS A 1 15 ? 3.496 0.002 -1.805 1.00 0.96 15 LYS A C 12
ATOM 8877 O O . LYS A 1 15 ? 3.451 0.443 -0.657 1.00 1.32 15 LYS A O 12
ATOM 8895 N N . TYR A 1 16 ? 4.203 -1.056 -2.174 1.00 0.73 16 TYR A N 12
ATOM 8896 C CA . TYR A 1 16 ? 5.003 -1.795 -1.213 1.00 0.84 16 TYR A CA 12
ATOM 8897 C C . TYR A 1 16 ? 5.762 -2.936 -1.893 1.00 0.89 16 TYR A C 12
ATOM 8898 O O . TYR A 1 16 ? 5.395 -3.367 -2.984 1.00 1.03 16 TYR A O 12
ATOM 8916 N N . LYS A 1 17 ? 6.807 -3.393 -1.219 1.00 0.87 17 LYS A N 12
ATOM 8917 C CA . LYS A 1 17 ? 7.621 -4.476 -1.744 1.00 0.92 17 LYS A CA 12
ATOM 8918 C C . LYS A 1 17 ? 6.908 -5.808 -1.503 1.00 1.07 17 LYS A C 12
ATOM 8919 O O . LYS A 1 17 ? 6.591 -6.148 -0.364 1.00 1.70 17 LYS A O 12
ATOM 8937 N N . ALA A 1 18 ? 6.677 -6.525 -2.593 1.00 0.96 18 ALA A N 12
ATOM 8938 C CA . ALA A 1 18 ? 6.007 -7.812 -2.513 1.00 1.13 18 ALA A CA 12
ATOM 8939 C C . ALA A 1 18 ? 7.021 -8.886 -2.114 1.00 1.37 18 ALA A C 12
ATOM 8940 O O . ALA A 1 18 ? 8.228 -8.677 -2.224 1.00 1.77 18 ALA A O 12
ATOM 8947 N N . GLN A 1 19 ? 6.493 -10.012 -1.658 1.00 1.77 19 GLN A N 12
ATOM 8948 C CA . GLN A 1 19 ? 7.337 -11.119 -1.241 1.00 2.05 19 GLN A CA 12
ATOM 8949 C C . GLN A 1 19 ? 8.477 -11.323 -2.241 1.00 1.89 19 GLN A C 12
ATOM 8950 O O . GLN A 1 19 ? 9.596 -11.656 -1.852 1.00 1.99 19 GLN A O 12
ATOM 8964 N N . SER A 1 20 ? 8.154 -11.115 -3.509 1.00 1.77 20 SER A N 12
ATOM 8965 C CA . SER A 1 20 ? 9.138 -11.272 -4.567 1.00 1.77 20 SER A CA 12
ATOM 8966 C C . SER A 1 20 ? 10.351 -10.382 -4.290 1.00 1.04 20 SER A C 12
ATOM 8967 O O . SER A 1 20 ? 11.488 -10.848 -4.324 1.00 1.57 20 SER A O 12
ATOM 8975 N N . GLY A 1 21 ? 10.067 -9.116 -4.022 1.00 0.95 21 GLY A N 12
ATOM 8976 C CA . GLY A 1 21 ? 11.121 -8.156 -3.740 1.00 1.78 21 GLY A CA 12
ATOM 8977 C C . GLY A 1 21 ? 10.987 -6.918 -4.628 1.00 2.49 21 GLY A C 12
ATOM 8978 O O . GLY A 1 21 ? 11.746 -5.960 -4.483 1.00 3.53 21 GLY A O 12
ATOM 8982 N N . LYS A 1 22 ? 10.017 -6.977 -5.529 1.00 2.52 22 LYS A N 12
ATOM 8983 C CA . LYS A 1 22 ? 9.775 -5.872 -6.441 1.00 3.78 22 LYS A CA 12
ATOM 8984 C C . LYS A 1 22 ? 8.900 -4.826 -5.748 1.00 3.96 22 LYS A C 12
ATOM 8985 O O . LYS A 1 22 ? 9.323 -4.205 -4.774 1.00 5.05 22 LYS A O 12
ATOM 9003 N N . THR A 1 23 ? 7.696 -4.663 -6.277 1.00 3.50 23 THR A N 12
ATOM 9004 C CA . THR A 1 23 ? 6.758 -3.703 -5.721 1.00 3.51 23 THR A CA 12
ATOM 9005 C C . THR A 1 23 ? 5.331 -4.034 -6.163 1.00 1.61 23 THR A C 12
ATOM 9006 O O . THR A 1 23 ? 5.092 -4.322 -7.335 1.00 1.62 23 THR A O 12
ATOM 9017 N N . ALA A 1 24 ? 4.421 -3.983 -5.202 1.00 1.20 24 ALA A N 12
ATOM 9018 C CA . ALA A 1 24 ? 3.024 -4.274 -5.477 1.00 1.42 24 ALA A CA 12
ATOM 9019 C C . ALA A 1 24 ? 2.168 -3.072 -5.073 1.00 1.38 24 ALA A C 12
ATOM 9020 O O . ALA A 1 24 ? 2.314 -2.544 -3.972 1.00 2.37 24 ALA A O 12
ATOM 9027 N N . ILE A 1 25 ? 1.294 -2.675 -5.986 1.00 1.50 25 ILE A N 12
ATOM 9028 C CA . ILE A 1 25 ? 0.414 -1.546 -5.739 1.00 1.27 25 ILE A CA 12
ATOM 9029 C C . ILE A 1 25 ? -1.013 -2.053 -5.524 1.00 1.28 25 ILE A C 12
ATOM 9030 O O . ILE A 1 25 ? -1.432 -3.024 -6.154 1.00 1.46 25 ILE A O 12
ATOM 9046 N N . CYS A 1 26 ? -1.721 -1.374 -4.634 1.00 1.15 26 CYS A N 12
ATOM 9047 C CA . CYS A 1 26 ? -3.092 -1.744 -4.328 1.00 1.24 26 CYS A CA 12
ATOM 9048 C C . CYS A 1 26 ? -3.906 -0.462 -4.142 1.00 1.05 26 CYS A C 12
ATOM 9049 O O . CYS A 1 26 ? -3.827 0.181 -3.096 1.00 1.00 26 CYS A O 12
ATOM 9056 N N . LYS A 1 27 ? -4.669 -0.129 -5.173 1.00 1.00 27 LYS A N 12
ATOM 9057 C CA . LYS A 1 27 ? -5.496 1.065 -5.136 1.00 0.92 27 LYS A CA 12
ATOM 9058 C C . LYS A 1 27 ? -6.182 1.163 -3.772 1.00 1.05 27 LYS A C 12
ATOM 9059 O O . LYS A 1 27 ? -6.631 0.157 -3.224 1.00 1.40 27 LYS A O 12
ATOM 9077 N N . CYS A 1 28 ? -6.243 2.384 -3.262 1.00 0.86 28 CYS A N 12
ATOM 9078 C CA . CYS A 1 28 ? -6.867 2.627 -1.972 1.00 1.00 28 CYS A CA 12
ATOM 9079 C C . CYS A 1 28 ? -8.368 2.365 -2.108 1.00 1.07 28 CYS A C 12
ATOM 9080 O O . CYS A 1 28 ? -9.067 3.089 -2.815 1.00 1.64 28 CYS A O 12
ATOM 9087 N N . TYR A 1 29 ? -8.820 1.327 -1.418 1.00 1.11 29 TYR A N 12
ATOM 9088 C CA . TYR A 1 29 ? -10.226 0.961 -1.453 1.00 1.24 29 TYR A CA 12
ATOM 9089 C C . TYR A 1 29 ? -10.900 1.244 -0.109 1.00 1.43 29 TYR A C 12
ATOM 9090 O O . TYR A 1 29 ? -12.028 0.815 0.127 1.00 2.90 29 TYR A O 12
ATOM 9108 N N . VAL A 1 30 ? -10.179 1.966 0.737 1.00 1.22 30 VAL A N 12
ATOM 9109 C CA . VAL A 1 30 ? -10.694 2.312 2.052 1.00 1.56 30 VAL A CA 12
ATOM 9110 C C . VAL A 1 30 ? -10.479 3.806 2.301 1.00 1.11 30 VAL A C 12
ATOM 9111 O O . VAL A 1 30 ? -11.179 4.641 1.732 1.00 1.73 30 VAL A O 12
ATOM 9124 N N . LYS A 1 31 ? -9.507 4.097 3.154 1.00 1.16 31 LYS A N 12
ATOM 9125 C CA . LYS A 1 31 ? -9.192 5.476 3.486 1.00 1.09 31 LYS A CA 12
ATOM 9126 C C . LYS A 1 31 ? -8.192 6.025 2.467 1.00 0.99 31 LYS A C 12
ATOM 9127 O O . LYS A 1 31 ? -7.019 5.655 2.480 1.00 1.38 31 LYS A O 12
ATOM 9145 N N . LYS A 1 32 ? -8.693 6.900 1.607 1.00 0.77 32 LYS A N 12
ATOM 9146 C CA . LYS A 1 3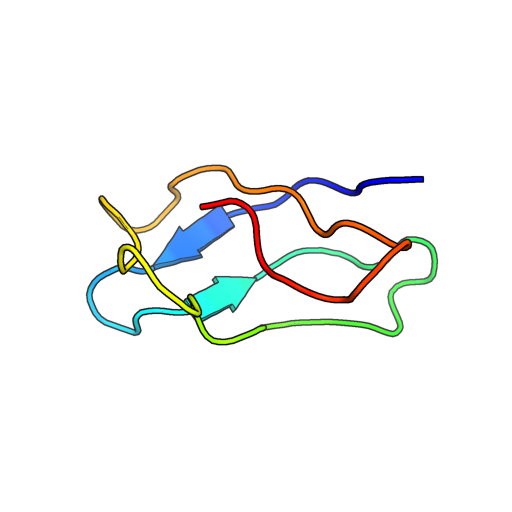2 ? -7.858 7.504 0.582 1.00 0.72 32 LYS A CA 12
ATOM 9147 C C . LYS A 1 32 ? -6.487 7.833 1.176 1.00 0.62 32 LYS A C 12
ATOM 9148 O O . LYS A 1 32 ? -6.362 8.037 2.382 1.00 0.70 32 LYS A O 12
ATOM 9166 N N . CYS A 1 33 ? -5.493 7.873 0.300 1.00 0.51 33 CYS A N 12
ATOM 9167 C CA . CYS A 1 33 ? -4.136 8.173 0.723 1.00 0.45 33 CYS A CA 12
ATOM 9168 C C . CYS A 1 33 ? -4.066 9.655 1.098 1.00 0.50 33 CYS A C 12
ATOM 9169 O O . CYS A 1 33 ? -4.727 10.488 0.479 1.00 0.52 33 CYS A O 12
ATOM 9176 N N . PRO A 1 34 ? -3.238 9.946 2.138 1.00 0.57 34 PRO A N 12
ATOM 9177 C CA . PRO A 1 34 ? -3.074 11.313 2.603 1.00 0.71 34 PRO A CA 12
ATOM 9178 C C . PRO A 1 34 ? -2.202 12.119 1.638 1.00 0.74 34 PRO A C 12
ATOM 9179 O O . PRO A 1 34 ? -2.502 13.276 1.345 1.00 0.84 34 PRO A O 12
ATOM 9190 N N . ARG A 1 35 ? -1.142 11.477 1.171 1.00 0.70 35 ARG A N 12
ATOM 9191 C CA . ARG A 1 35 ? -0.225 12.120 0.245 1.00 0.79 35 ARG A CA 12
ATOM 9192 C C . ARG A 1 35 ? 0.927 11.176 -0.103 1.00 0.70 35 ARG A C 12
ATOM 9193 O O . ARG A 1 35 ? 1.315 10.338 0.709 1.00 0.63 35 ARG A O 12
ATOM 9213 N N . ASP A 1 36 ? 1.441 11.342 -1.313 1.00 0.77 36 ASP A N 12
ATOM 9214 C CA . ASP A 1 36 ? 2.541 10.515 -1.779 1.00 0.75 36 ASP A CA 12
ATOM 9215 C C . ASP A 1 36 ? 3.587 10.392 -0.670 1.00 0.68 36 ASP A C 12
ATOM 9216 O O . ASP A 1 36 ? 3.928 11.380 -0.021 1.00 0.71 36 ASP A O 12
ATOM 9226 N N . GLY A 1 37 ? 4.067 9.171 -0.486 1.00 0.63 37 GLY A N 12
ATOM 9227 C CA . GLY A 1 37 ? 5.067 8.906 0.534 1.00 0.59 37 GLY A CA 12
ATOM 9228 C C . GLY A 1 37 ? 4.424 8.323 1.794 1.00 0.52 37 GLY A C 12
ATOM 9229 O O . GLY A 1 37 ? 5.053 7.548 2.515 1.00 0.52 37 GLY A O 12
ATOM 9233 N N . ALA A 1 38 ? 3.180 8.717 2.022 1.00 0.50 38 ALA A N 12
ATOM 9234 C CA . ALA A 1 38 ? 2.445 8.243 3.183 1.00 0.46 38 ALA A CA 12
ATOM 9235 C C . ALA A 1 38 ? 2.716 6.750 3.377 1.00 0.37 38 ALA A C 12
ATOM 9236 O O . ALA A 1 38 ? 2.379 5.938 2.517 1.00 0.29 38 ALA A O 12
ATOM 9243 N N . LYS A 1 39 ? 3.321 6.434 4.513 1.00 0.42 39 LYS A N 12
ATOM 9244 C CA . LYS A 1 39 ? 3.640 5.053 4.831 1.00 0.36 39 LYS A CA 12
ATOM 9245 C C . LYS A 1 39 ? 2.348 4.235 4.887 1.00 0.32 39 LYS A C 12
ATOM 9246 O O . LYS A 1 39 ? 1.295 4.756 5.250 1.00 0.36 39 LYS A O 12
ATOM 9264 N N . CYS A 1 40 ? 2.471 2.967 4.522 1.00 0.27 40 CYS A N 12
ATOM 9265 C CA . CYS A 1 40 ? 1.326 2.073 4.527 1.00 0.28 40 CYS A CA 12
ATOM 9266 C C . CYS A 1 40 ? 1.842 0.632 4.527 1.00 0.28 40 CYS A C 12
ATOM 9267 O O . CYS A 1 40 ? 2.953 0.367 4.069 1.00 0.48 40 CYS A O 12
ATOM 9274 N N . GLU A 1 41 ? 1.011 -0.260 5.044 1.00 0.33 41 GLU A N 12
ATOM 9275 C CA . GLU A 1 41 ? 1.369 -1.667 5.110 1.00 0.32 41 GLU A CA 12
ATOM 9276 C C . GLU A 1 41 ? 0.398 -2.502 4.273 1.00 0.38 41 GLU A C 12
ATOM 9277 O O . GLU A 1 41 ? -0.755 -2.115 4.084 1.00 0.66 41 GLU A O 12
ATOM 9290 N N . PHE A 1 42 ? 0.898 -3.631 3.794 1.00 0.39 42 PHE A N 12
ATOM 9291 C CA . PHE A 1 42 ? 0.089 -4.523 2.982 1.00 0.42 42 PHE A CA 12
ATOM 9292 C C . PHE A 1 42 ? -0.119 -5.866 3.684 1.00 0.39 42 PHE A C 12
ATOM 9293 O O . PHE A 1 42 ? 0.817 -6.652 3.819 1.00 0.47 42 PHE A O 12
ATOM 9310 N N . ASP A 1 43 ? -1.353 -6.089 4.113 1.00 0.38 43 ASP A N 12
ATOM 9311 C CA . ASP A 1 43 ? -1.696 -7.323 4.798 1.00 0.39 43 ASP A CA 12
ATOM 9312 C C . ASP A 1 43 ? -1.391 -8.511 3.883 1.00 0.61 43 ASP A C 12
ATOM 9313 O O . ASP A 1 43 ? -1.654 -8.458 2.683 1.00 1.04 43 ASP A O 12
ATOM 9323 N N . SER A 1 44 ? -0.841 -9.555 4.485 1.00 0.59 44 SER A N 12
ATOM 9324 C CA . SER A 1 44 ? -0.497 -10.754 3.740 1.00 0.86 44 SER A CA 12
ATOM 9325 C C . SER A 1 44 ? -1.440 -11.896 4.123 1.00 0.97 44 SER A C 12
ATOM 9326 O O . SER A 1 44 ? -1.108 -13.067 3.942 1.00 1.54 44 SER A O 12
ATOM 9334 N N . TYR A 1 45 ? -2.597 -11.517 4.645 1.00 0.74 45 TYR A N 12
ATOM 9335 C CA . TYR A 1 45 ? -3.590 -12.495 5.055 1.00 0.93 45 TYR A CA 12
ATOM 9336 C C . TYR A 1 45 ? -4.817 -12.446 4.142 1.00 1.04 45 TYR A C 12
ATOM 9337 O O . TYR A 1 45 ? -5.577 -13.410 4.066 1.00 1.26 45 TYR A O 12
ATOM 9355 N N . LYS A 1 46 ? -4.972 -11.314 3.472 1.00 0.98 46 LYS A N 12
ATOM 9356 C CA . LYS A 1 46 ? -6.093 -11.127 2.568 1.00 1.16 46 LYS A CA 12
ATOM 9357 C C . LYS A 1 46 ? -5.594 -10.493 1.267 1.00 1.15 46 LYS A C 12
ATOM 9358 O O . LYS A 1 46 ? -5.824 -11.028 0.184 1.00 1.41 46 LYS A O 12
ATOM 9376 N N . GLY A 1 47 ? -4.921 -9.362 1.418 1.00 0.91 47 GLY A N 12
ATOM 9377 C CA . GLY A 1 47 ? -4.387 -8.650 0.269 1.00 0.94 47 GLY A CA 12
ATOM 9378 C C . GLY A 1 47 ? -5.021 -7.264 0.141 1.00 0.90 47 GLY A C 12
ATOM 9379 O O . GLY A 1 47 ? -5.409 -6.854 -0.952 1.00 1.03 47 GLY A O 12
ATOM 9383 N N . LYS A 1 48 ? -5.107 -6.580 1.272 1.00 0.91 48 LYS A N 12
ATOM 9384 C CA . LYS A 1 48 ? -5.688 -5.248 1.300 1.00 0.91 48 LYS A CA 12
ATOM 9385 C C . LYS A 1 48 ? -4.583 -4.220 1.550 1.00 0.86 48 LYS A C 12
ATOM 9386 O O . LYS A 1 48 ? -3.465 -4.581 1.914 1.00 1.45 48 LYS A O 12
ATOM 9404 N N . CYS A 1 49 ? -4.934 -2.959 1.344 1.00 0.92 49 CYS A N 12
ATOM 9405 C CA . CYS A 1 49 ? -3.986 -1.876 1.542 1.00 0.84 49 CYS A CA 12
ATOM 9406 C C . CYS A 1 49 ? -4.482 -1.010 2.702 1.00 0.86 49 CYS A C 12
ATOM 9407 O O . CYS A 1 49 ? -5.386 -0.194 2.530 1.00 1.32 49 CYS A O 12
ATOM 9414 N N . TYR A 1 50 ? -3.869 -1.218 3.858 1.00 0.58 50 TYR A N 12
ATOM 9415 C CA . TYR A 1 50 ? -4.236 -0.466 5.046 1.00 0.62 50 TYR A CA 12
ATOM 9416 C C . TYR A 1 50 ? -3.588 0.919 5.041 1.00 0.66 50 TYR A C 12
ATOM 9417 O O . TYR A 1 50 ? -2.753 1.221 5.892 1.00 1.06 50 TYR A O 12
ATOM 9435 N N . CYS A 1 51 ? -3.996 1.725 4.071 1.00 0.64 51 CYS A N 12
ATOM 9436 C CA . CYS A 1 51 ? -3.465 3.072 3.944 1.00 0.66 51 CYS A CA 12
ATOM 9437 C C . CYS A 1 51 ? -3.386 3.691 5.341 1.00 0.89 51 CYS A C 12
ATOM 9438 O O . CYS A 1 51 ? -2.344 3.635 5.991 1.00 2.15 51 CYS A O 12
ATOM 9445 N N . ALA A 1 1 ? 2.241 -11.226 8.195 1.00 1.08 1 ALA A N 13
ATOM 9446 C CA . ALA A 1 1 ? 3.387 -10.897 7.365 1.00 0.95 1 ALA A CA 13
ATOM 9447 C C . ALA A 1 1 ? 3.154 -9.542 6.694 1.00 0.88 1 ALA A C 13
ATOM 9448 O O . ALA A 1 1 ? 3.534 -9.343 5.541 1.00 1.05 1 ALA A O 13
ATOM 9455 N N . THR A 1 2 ? 2.531 -8.646 7.444 1.00 0.93 2 THR A N 13
ATOM 9456 C CA . THR A 1 2 ? 2.242 -7.315 6.936 1.00 0.84 2 THR A CA 13
ATOM 9457 C C . THR A 1 2 ? 3.538 -6.599 6.553 1.00 0.99 2 THR A C 13
ATOM 9458 O O . THR A 1 2 ? 4.520 -6.646 7.292 1.00 1.24 2 THR A O 13
ATOM 9469 N N . TYR A 1 3 ? 3.499 -5.951 5.397 1.00 0.91 3 TYR A N 13
ATOM 9470 C CA . TYR A 1 3 ? 4.659 -5.225 4.907 1.00 1.09 3 TYR A CA 13
ATOM 9471 C C . TYR A 1 3 ? 4.565 -3.739 5.260 1.00 1.21 3 TYR A C 13
ATOM 9472 O O . TYR A 1 3 ? 3.673 -3.329 6.001 1.00 2.04 3 TYR A O 13
ATOM 9490 N N . ASN A 1 4 ? 5.498 -2.974 4.712 1.00 0.54 4 ASN A N 13
ATOM 9491 C CA . ASN A 1 4 ? 5.531 -1.543 4.960 1.00 0.54 4 ASN A CA 13
ATOM 9492 C C . ASN A 1 4 ? 6.009 -0.822 3.698 1.00 0.54 4 ASN A C 13
ATOM 9493 O O . ASN A 1 4 ? 7.081 -1.123 3.175 1.00 0.95 4 ASN A O 13
ATOM 9504 N N . GLY A 1 5 ? 5.189 0.115 3.244 1.00 0.42 5 GLY A N 13
ATOM 9505 C CA . GLY A 1 5 ? 5.514 0.881 2.053 1.00 0.45 5 GLY A CA 13
ATOM 9506 C C . GLY A 1 5 ? 4.965 2.306 2.150 1.00 0.41 5 GLY A C 13
ATOM 9507 O O . GLY A 1 5 ? 5.020 2.925 3.212 1.00 0.45 5 GLY A O 13
ATOM 9511 N N . LYS A 1 6 ? 4.449 2.785 1.028 1.00 0.42 6 LYS A N 13
ATOM 9512 C CA . LYS A 1 6 ? 3.890 4.125 0.974 1.00 0.39 6 LYS A CA 13
ATOM 9513 C C . LYS A 1 6 ? 2.722 4.147 -0.014 1.00 0.32 6 LYS A C 13
ATOM 9514 O O . LYS A 1 6 ? 2.626 3.285 -0.886 1.00 0.35 6 LYS A O 13
ATOM 9532 N N . CYS A 1 7 ? 1.862 5.140 0.157 1.00 0.32 7 CYS A N 13
ATOM 9533 C CA . CYS A 1 7 ? 0.704 5.285 -0.708 1.00 0.27 7 CYS A CA 13
ATOM 9534 C C . CYS A 1 7 ? 0.595 6.754 -1.122 1.00 0.36 7 CYS A C 13
ATOM 9535 O O . CYS A 1 7 ? 1.108 7.636 -0.436 1.00 0.57 7 CYS A O 13
ATOM 9542 N N . TYR A 1 8 ? -0.077 6.971 -2.244 1.00 0.31 8 TYR A N 13
ATOM 9543 C CA . TYR A 1 8 ? -0.260 8.318 -2.758 1.00 0.44 8 TYR A CA 13
ATOM 9544 C C . TYR A 1 8 ? -1.716 8.765 -2.618 1.00 0.56 8 TYR A C 13
ATOM 9545 O O . TYR A 1 8 ? -2.585 7.964 -2.273 1.00 1.10 8 TYR A O 13
ATOM 9563 N N . LYS A 1 9 ? -1.939 10.041 -2.893 1.00 0.40 9 LYS A N 13
ATOM 9564 C CA . LYS A 1 9 ? -3.276 10.604 -2.802 1.00 0.43 9 LYS A CA 13
ATOM 9565 C C . LYS A 1 9 ? -3.810 10.867 -4.212 1.00 0.51 9 LYS A C 13
ATOM 9566 O O . LYS A 1 9 ? -4.943 10.506 -4.527 1.00 0.72 9 LYS A O 13
ATOM 9584 N N . LYS A 1 10 ? -2.970 11.494 -5.021 1.00 0.50 10 LYS A N 13
ATOM 9585 C CA . LYS A 1 10 ? -3.344 11.810 -6.390 1.00 0.62 10 LYS A CA 13
ATOM 9586 C C . LYS A 1 10 ? -3.807 10.533 -7.094 1.00 0.67 10 LYS A C 13
ATOM 9587 O O . LYS A 1 10 ? -4.906 10.487 -7.645 1.00 1.03 10 LYS A O 13
ATOM 9605 N N . ASP A 1 11 ? -2.944 9.528 -7.055 1.00 0.60 11 ASP A N 13
ATOM 9606 C CA . ASP A 1 11 ? -3.251 8.254 -7.683 1.00 0.68 11 ASP A CA 13
ATOM 9607 C C . ASP A 1 11 ? -3.916 7.332 -6.659 1.00 0.51 11 ASP A C 13
ATOM 9608 O O . ASP A 1 11 ? -4.357 6.235 -6.999 1.00 0.49 11 ASP A O 13
ATOM 9618 N N . ASN A 1 12 ? -3.966 7.810 -5.424 1.00 0.47 12 ASN A N 13
ATOM 9619 C CA . ASN A 1 12 ? -4.569 7.043 -4.348 1.00 0.44 12 ASN A CA 13
ATOM 9620 C C . ASN A 1 12 ? -4.210 5.565 -4.518 1.00 0.47 12 ASN A C 13
ATOM 9621 O O . ASN A 1 12 ? -5.082 4.735 -4.769 1.00 0.50 12 ASN A O 13
ATOM 9632 N N . ILE A 1 13 ? -2.923 5.282 -4.374 1.00 0.52 13 ILE A N 13
ATOM 9633 C CA . ILE A 1 13 ? -2.438 3.919 -4.508 1.00 0.60 13 ILE A CA 13
ATOM 9634 C C . ILE A 1 13 ? -1.502 3.598 -3.341 1.00 0.51 13 ILE A C 13
ATOM 9635 O O . ILE A 1 13 ? -1.196 4.469 -2.528 1.00 0.51 13 ILE A O 13
ATOM 9651 N N . CYS A 1 14 ? -1.073 2.345 -3.295 1.00 0.58 14 CYS A N 13
ATOM 9652 C CA . CYS A 1 14 ? -0.177 1.899 -2.242 1.00 0.51 14 CYS A CA 13
ATOM 9653 C C . CYS A 1 14 ? 0.982 1.136 -2.887 1.00 0.52 14 CYS A C 13
ATOM 9654 O O . CYS A 1 14 ? 0.809 0.006 -3.341 1.00 0.54 14 CYS A O 13
ATOM 9661 N N . LYS A 1 15 ? 2.137 1.785 -2.907 1.00 0.56 15 LYS A N 13
ATOM 9662 C CA . LYS A 1 15 ? 3.324 1.182 -3.489 1.00 0.61 15 LYS A CA 13
ATOM 9663 C C . LYS A 1 15 ? 4.171 0.560 -2.378 1.00 0.61 15 LYS A C 13
ATOM 9664 O O . LYS A 1 15 ? 4.382 1.176 -1.334 1.00 0.70 15 LYS A O 13
ATOM 9682 N N . TYR A 1 16 ? 4.635 -0.653 -2.640 1.00 0.60 16 TYR A N 13
ATOM 9683 C CA . TYR A 1 16 ? 5.456 -1.365 -1.675 1.00 0.63 16 TYR A CA 13
ATOM 9684 C C . TYR A 1 16 ? 6.078 -2.615 -2.301 1.00 0.65 16 TYR A C 13
ATOM 9685 O O . TYR A 1 16 ? 5.665 -3.046 -3.376 1.00 0.75 16 TYR A O 13
ATOM 9703 N N . LYS A 1 17 ? 7.060 -3.162 -1.600 1.00 0.73 17 LYS A N 13
ATOM 9704 C CA . LYS A 1 17 ? 7.743 -4.354 -2.073 1.00 0.84 17 LYS A CA 13
ATOM 9705 C C . LYS A 1 17 ? 7.065 -5.593 -1.485 1.00 0.92 17 LYS A C 13
ATOM 9706 O O . LYS A 1 17 ? 6.714 -5.612 -0.306 1.00 1.57 17 LYS A O 13
ATOM 9724 N N . ALA A 1 18 ? 6.901 -6.598 -2.333 1.00 0.88 18 ALA A N 13
ATOM 9725 C CA . ALA A 1 18 ? 6.271 -7.837 -1.912 1.00 1.04 18 ALA A CA 13
ATOM 9726 C C . ALA A 1 18 ? 7.348 -8.818 -1.442 1.00 1.12 18 ALA A C 13
ATOM 9727 O O . ALA A 1 18 ? 7.235 -10.022 -1.664 1.00 2.64 18 ALA A O 13
ATOM 9734 N N . GLN A 1 19 ? 8.367 -8.265 -0.802 1.00 1.71 19 GLN A N 13
ATOM 9735 C CA . GLN A 1 19 ? 9.464 -9.075 -0.299 1.00 2.00 19 GLN A CA 13
ATOM 9736 C C . GLN A 1 19 ? 10.255 -9.678 -1.462 1.00 1.62 19 GLN A C 13
ATOM 9737 O O . GLN A 1 19 ? 11.455 -9.440 -1.591 1.00 2.16 19 GLN A O 13
ATOM 9751 N N . SER A 1 20 ? 9.551 -10.447 -2.279 1.00 1.08 20 SER A N 13
ATOM 9752 C CA . SER A 1 20 ? 10.172 -11.086 -3.427 1.00 0.89 20 SER A CA 13
ATOM 9753 C C . SER A 1 20 ? 10.095 -10.163 -4.645 1.00 1.17 20 SER A C 13
ATOM 9754 O O . SER A 1 20 ? 10.477 -10.551 -5.748 1.00 1.90 20 SER A O 13
ATOM 9762 N N . GLY A 1 21 ? 9.597 -8.959 -4.405 1.00 1.12 21 GLY A N 13
ATOM 9763 C CA . GLY A 1 21 ? 9.465 -7.978 -5.468 1.00 1.95 21 GLY A CA 13
ATOM 9764 C C . GLY A 1 21 ? 8.279 -8.311 -6.376 1.00 2.47 21 GLY A C 13
ATOM 9765 O O . GLY A 1 21 ? 8.042 -7.625 -7.370 1.00 3.26 21 GLY A O 13
ATOM 9769 N N . LYS A 1 22 ? 7.566 -9.363 -6.003 1.00 2.37 22 LYS A N 13
ATOM 9770 C CA . LYS A 1 22 ? 6.412 -9.795 -6.772 1.00 3.23 22 LYS A CA 13
ATOM 9771 C C . LYS A 1 22 ? 5.430 -8.629 -6.909 1.00 3.29 22 LYS A C 13
ATOM 9772 O O . LYS A 1 22 ? 5.462 -7.900 -7.900 1.00 3.71 22 LYS A O 13
ATOM 9790 N N . THR A 1 23 ? 4.582 -8.490 -5.901 1.00 3.20 23 THR A N 13
ATOM 9791 C CA . THR A 1 23 ? 3.594 -7.425 -5.897 1.00 3.21 23 THR A CA 13
ATOM 9792 C C . THR A 1 23 ? 4.256 -6.081 -6.205 1.00 1.61 23 THR A C 13
ATOM 9793 O O . THR A 1 23 ? 5.463 -6.018 -6.434 1.00 1.31 23 THR A O 13
ATOM 9804 N N . ALA A 1 24 ? 3.438 -5.039 -6.200 1.00 1.28 24 ALA A N 13
ATOM 9805 C CA . ALA A 1 24 ? 3.930 -3.699 -6.476 1.00 0.89 24 ALA A CA 13
ATOM 9806 C C . ALA A 1 24 ? 2.746 -2.779 -6.779 1.00 1.18 24 ALA A C 13
ATOM 9807 O O . ALA A 1 24 ? 2.009 -3.005 -7.737 1.00 2.77 24 ALA A O 13
ATOM 9814 N N . ILE A 1 25 ? 2.602 -1.760 -5.945 1.00 1.11 25 ILE A N 13
ATOM 9815 C CA . ILE A 1 25 ? 1.520 -0.803 -6.111 1.00 0.94 25 ILE A CA 13
ATOM 9816 C C . ILE A 1 25 ? 0.179 -1.527 -5.974 1.00 0.93 25 ILE A C 13
ATOM 9817 O O . ILE A 1 25 ? -0.001 -2.616 -6.518 1.00 1.06 25 ILE A O 13
ATOM 9833 N N . CYS A 1 26 ? -0.727 -0.894 -5.245 1.00 0.89 26 CYS A N 13
ATOM 9834 C CA . CYS A 1 26 ? -2.046 -1.464 -5.030 1.00 0.99 26 CYS A CA 13
ATOM 9835 C C . CYS A 1 26 ? -2.993 -0.339 -4.607 1.00 0.81 26 CYS A C 13
ATOM 9836 O O . CYS A 1 26 ? -2.837 0.238 -3.532 1.00 0.69 26 CYS A O 13
ATOM 9843 N N . LYS A 1 27 ? -3.954 -0.061 -5.476 1.00 0.84 27 LYS A N 13
ATOM 9844 C CA . LYS A 1 27 ? -4.926 0.985 -5.207 1.00 0.74 27 LYS A CA 13
ATOM 9845 C C . LYS A 1 27 ? -5.157 1.085 -3.698 1.00 0.74 27 LYS A C 13
ATOM 9846 O O . LYS A 1 27 ? -5.159 0.073 -2.998 1.00 0.84 27 LYS A O 13
ATOM 9864 N N . CYS A 1 28 ? -5.344 2.314 -3.240 1.00 0.73 28 CYS A N 13
ATOM 9865 C CA . CYS A 1 28 ? -5.575 2.559 -1.826 1.00 0.85 28 CYS A CA 13
ATOM 9866 C C . CYS A 1 28 ? -6.977 2.057 -1.475 1.00 0.92 28 CYS A C 13
ATOM 9867 O O . CYS A 1 28 ? -7.837 2.838 -1.071 1.00 1.82 28 CYS A O 13
ATOM 9874 N N . TYR A 1 29 ? -7.164 0.756 -1.641 1.00 1.51 29 TYR A N 13
ATOM 9875 C CA . TYR A 1 29 ? -8.446 0.140 -1.346 1.00 1.74 29 TYR A CA 13
ATOM 9876 C C . TYR A 1 29 ? -9.008 0.653 -0.018 1.00 1.84 29 TYR A C 13
ATOM 9877 O O . TYR A 1 29 ? -8.405 0.450 1.035 1.00 2.84 29 TYR A O 13
ATOM 9895 N N . VAL A 1 30 ? -10.157 1.307 -0.111 1.00 1.66 30 VAL A N 13
ATOM 9896 C CA . VAL A 1 30 ? -10.807 1.850 1.070 1.00 1.83 30 VAL A CA 13
ATOM 9897 C C . VAL A 1 30 ? -10.038 3.083 1.548 1.00 1.60 30 VAL A C 13
ATOM 9898 O O . VAL A 1 30 ? -8.817 3.148 1.415 1.00 2.88 30 VAL A O 13
ATOM 9911 N N . LYS A 1 31 ? -10.785 4.032 2.094 1.00 1.66 31 LYS A N 13
ATOM 9912 C CA . LYS A 1 31 ? -10.189 5.259 2.592 1.00 1.65 31 LYS A CA 13
ATOM 9913 C C . LYS A 1 31 ? -9.366 5.910 1.479 1.00 1.75 31 LYS A C 13
ATOM 9914 O O . LYS A 1 31 ? -9.344 5.421 0.351 1.00 3.25 31 LYS A O 13
ATOM 9932 N N . LYS A 1 32 ? -8.708 7.004 1.835 1.00 0.88 32 LYS A N 13
ATOM 9933 C CA . LYS A 1 32 ? -7.885 7.727 0.880 1.00 0.93 32 LYS A CA 13
ATOM 9934 C C . LYS A 1 32 ? -6.571 8.132 1.550 1.00 0.91 32 LYS A C 13
ATOM 9935 O O . LYS A 1 32 ? -6.537 8.396 2.751 1.00 1.02 32 LYS A O 13
ATOM 9953 N N . CYS A 1 33 ? -5.520 8.169 0.744 1.00 0.82 33 CYS A N 13
ATOM 9954 C CA . CYS A 1 33 ? -4.206 8.537 1.244 1.00 0.82 33 CYS A CA 13
ATOM 9955 C C . CYS A 1 33 ? -4.222 10.030 1.582 1.00 0.78 33 CYS A C 13
ATOM 9956 O O . CYS A 1 33 ? -4.878 10.817 0.901 1.00 0.74 33 CYS A O 13
ATOM 9963 N N . PRO A 1 34 ? -3.473 10.383 2.661 1.00 0.84 34 PRO A N 13
ATOM 9964 C CA . PRO A 1 34 ? -3.395 11.766 3.097 1.00 0.86 34 PRO A CA 13
ATOM 9965 C C . PRO A 1 34 ? -2.501 12.586 2.165 1.00 0.75 34 PRO A C 13
ATOM 9966 O O . PRO A 1 34 ? -2.868 13.686 1.755 1.00 0.75 34 PRO A O 13
ATOM 9977 N N . ARG A 1 35 ? -1.343 12.018 1.858 1.00 0.76 35 ARG A N 13
ATOM 9978 C CA . ARG A 1 35 ? -0.394 12.683 0.981 1.00 0.69 35 ARG A CA 13
ATOM 9979 C C . ARG A 1 35 ? 0.683 11.698 0.521 1.00 0.58 35 ARG A C 13
ATOM 9980 O O . ARG A 1 35 ? 1.102 10.829 1.284 1.00 0.57 35 ARG A O 13
ATOM 10000 N N . ASP A 1 36 ? 1.099 11.866 -0.726 1.00 0.56 36 ASP A N 13
ATOM 10001 C CA . ASP A 1 36 ? 2.119 11.002 -1.297 1.00 0.52 36 ASP A CA 13
ATOM 10002 C C . ASP A 1 36 ? 3.189 10.717 -0.242 1.00 0.49 36 ASP A C 13
ATOM 10003 O O . ASP A 1 36 ? 3.653 11.631 0.439 1.00 0.53 36 ASP A O 13
ATOM 10013 N N . GLY A 1 37 ? 3.551 9.447 -0.140 1.00 0.49 37 GLY A N 13
ATOM 10014 C CA . GLY A 1 37 ? 4.558 9.030 0.821 1.00 0.51 37 GLY A CA 13
ATOM 10015 C C . GLY A 1 37 ? 3.915 8.337 2.024 1.00 0.48 37 GLY A C 13
ATOM 10016 O O . GLY A 1 37 ? 4.544 7.501 2.672 1.00 0.53 37 GLY A O 13
ATOM 10020 N N . ALA A 1 38 ? 2.671 8.709 2.285 1.00 0.45 38 ALA A N 13
ATOM 10021 C CA . ALA A 1 38 ? 1.936 8.133 3.399 1.00 0.44 38 ALA A CA 13
ATOM 10022 C C . ALA A 1 38 ? 2.284 6.648 3.521 1.00 0.38 38 ALA A C 13
ATOM 10023 O O . ALA A 1 38 ? 2.056 5.876 2.591 1.00 0.32 38 ALA A O 13
ATOM 10030 N N . LYS A 1 39 ? 2.830 6.294 4.675 1.00 0.42 39 LYS A N 13
ATOM 10031 C CA . LYS A 1 39 ? 3.211 4.915 4.930 1.00 0.38 39 LYS A CA 13
ATOM 10032 C C . LYS A 1 39 ? 1.951 4.063 5.090 1.00 0.38 39 LYS A C 13
ATOM 10033 O O . LYS A 1 39 ? 0.912 4.559 5.523 1.00 0.41 39 LYS A O 13
ATOM 10051 N N . CYS A 1 40 ? 2.083 2.795 4.730 1.00 0.39 40 CYS A N 13
ATOM 10052 C CA . CYS A 1 40 ? 0.968 1.869 4.828 1.00 0.44 40 CYS A CA 13
ATOM 10053 C C . CYS A 1 40 ? 1.530 0.453 4.977 1.00 0.50 40 CYS A C 13
ATOM 10054 O O . CYS A 1 40 ? 2.700 0.213 4.685 1.00 0.54 40 CYS A O 13
ATOM 10061 N N . GLU A 1 41 ? 0.669 -0.446 5.431 1.00 0.61 41 GLU A N 13
ATOM 10062 C CA . GLU A 1 41 ? 1.065 -1.831 5.621 1.00 0.69 41 GLU A CA 13
ATOM 10063 C C . GLU A 1 41 ? 0.150 -2.760 4.821 1.00 0.62 41 GLU A C 13
ATOM 10064 O O . GLU A 1 41 ? -1.064 -2.764 5.021 1.00 0.83 41 GLU A O 13
ATOM 10077 N N . PHE A 1 42 ? 0.767 -3.525 3.933 1.00 0.47 42 PHE A N 13
ATOM 10078 C CA . PHE A 1 42 ? 0.023 -4.456 3.102 1.00 0.46 42 PHE A CA 13
ATOM 10079 C C . PHE A 1 42 ? -0.185 -5.789 3.823 1.00 0.43 42 PHE A C 13
ATOM 10080 O O . PHE A 1 42 ? 0.766 -6.539 4.034 1.00 0.54 42 PHE A O 13
ATOM 10097 N N . ASP A 1 43 ? -1.435 -6.044 4.180 1.00 0.38 43 ASP A N 13
ATOM 10098 C CA . ASP A 1 43 ? -1.780 -7.273 4.873 1.00 0.39 43 ASP A CA 13
ATOM 10099 C C . ASP A 1 43 ? -1.503 -8.466 3.955 1.00 0.54 43 ASP A C 13
ATOM 10100 O O . ASP A 1 43 ? -1.984 -8.508 2.824 1.00 0.77 43 ASP A O 13
ATOM 10110 N N . SER A 1 44 ? -0.729 -9.406 4.477 1.00 0.63 44 SER A N 13
ATOM 10111 C CA . SER A 1 44 ? -0.382 -10.596 3.718 1.00 0.92 44 SER A CA 13
ATOM 10112 C C . SER A 1 44 ? -1.435 -11.683 3.941 1.00 0.90 44 SER A C 13
ATOM 10113 O O . SER A 1 44 ? -1.553 -12.611 3.142 1.00 1.09 44 SER A O 13
ATOM 10121 N N . TYR A 1 45 ? -2.172 -11.533 5.031 1.00 1.00 45 TYR A N 13
ATOM 10122 C CA . TYR A 1 45 ? -3.211 -12.492 5.370 1.00 1.09 45 TYR A CA 13
ATOM 10123 C C . TYR A 1 45 ? -4.370 -12.418 4.374 1.00 1.22 45 TYR A C 13
ATOM 10124 O O . TYR A 1 45 ? -5.259 -13.268 4.387 1.00 1.28 45 TYR A O 13
ATOM 10142 N N . LYS A 1 46 ? -4.323 -11.394 3.535 1.00 1.36 46 LYS A N 13
ATOM 10143 C CA . LYS A 1 46 ? -5.359 -11.198 2.534 1.00 1.60 46 LYS A CA 13
ATOM 10144 C C . LYS A 1 46 ? -4.764 -10.470 1.327 1.00 1.64 46 LYS A C 13
ATOM 10145 O O . LYS A 1 46 ? -4.742 -11.009 0.222 1.00 2.12 46 LYS A O 13
ATOM 10163 N N . GLY A 1 47 ? -4.298 -9.256 1.579 1.00 1.20 47 GLY A N 13
ATOM 10164 C CA . GLY A 1 47 ? -3.705 -8.448 0.527 1.00 1.30 47 GLY A CA 13
ATOM 10165 C C . GLY A 1 47 ? -4.447 -7.120 0.371 1.00 1.15 47 GLY A C 13
ATOM 10166 O O . GLY A 1 47 ? -4.755 -6.703 -0.745 1.00 1.17 47 GLY A O 13
ATOM 10170 N N . LYS A 1 48 ? -4.714 -6.491 1.506 1.00 1.11 48 LYS A N 13
ATOM 10171 C CA . LYS A 1 48 ? -5.415 -5.218 1.510 1.00 1.02 48 LYS A CA 13
ATOM 10172 C C . LYS A 1 48 ? -4.402 -4.084 1.683 1.00 0.93 48 LYS A C 13
ATOM 10173 O O . LYS A 1 48 ? -3.215 -4.333 1.888 1.00 1.52 48 LYS A O 13
ATOM 10191 N N . CYS A 1 49 ? -4.909 -2.863 1.595 1.00 0.86 49 CYS A N 13
ATOM 10192 C CA . CYS A 1 49 ? -4.064 -1.690 1.740 1.00 0.85 49 CYS A CA 13
ATOM 10193 C C . CYS A 1 49 ? -4.594 -0.857 2.908 1.00 0.88 49 CYS A C 13
ATOM 10194 O O . CYS A 1 49 ? -5.682 -0.290 2.828 1.00 1.44 49 CYS A O 13
ATOM 10201 N N . TYR A 1 50 ? -3.799 -0.809 3.968 1.00 0.71 50 TYR A N 13
ATOM 10202 C CA . TYR A 1 50 ? -4.175 -0.055 5.152 1.00 0.71 50 TYR A CA 13
ATOM 10203 C C . TYR A 1 50 ? -3.564 1.347 5.125 1.00 0.79 50 TYR A C 13
ATOM 10204 O O . TYR A 1 50 ? -2.749 1.690 5.980 1.00 1.21 50 TYR A O 13
ATOM 10222 N N . CYS A 1 51 ? -3.981 2.121 4.134 1.00 0.71 51 CYS A N 13
ATOM 10223 C CA . CYS A 1 51 ? -3.486 3.479 3.985 1.00 0.76 51 CYS A CA 13
ATOM 10224 C C . CYS A 1 51 ? -3.423 4.123 5.371 1.00 0.86 51 CYS A C 13
ATOM 10225 O O . CYS A 1 51 ? -3.099 5.303 5.498 1.00 1.59 51 CYS A O 13
ATOM 10232 N N . ALA A 1 1 ? 2.557 -11.389 7.834 1.00 0.92 1 ALA A N 14
ATOM 10233 C CA . ALA A 1 1 ? 3.451 -11.192 6.705 1.00 0.69 1 ALA A CA 14
ATOM 10234 C C . ALA A 1 1 ? 3.118 -9.864 6.022 1.00 0.60 1 ALA A C 14
ATOM 10235 O O . ALA A 1 1 ? 3.222 -9.747 4.802 1.00 0.69 1 ALA A O 14
ATOM 10242 N N . THR A 1 2 ? 2.724 -8.898 6.838 1.00 0.62 2 THR A N 14
ATOM 10243 C CA . THR A 1 2 ? 2.375 -7.583 6.328 1.00 0.53 2 THR A CA 14
ATOM 10244 C C . THR A 1 2 ? 3.631 -6.836 5.876 1.00 0.57 2 THR A C 14
ATOM 10245 O O . THR A 1 2 ? 4.715 -7.053 6.417 1.00 0.77 2 THR A O 14
ATOM 10256 N N . TYR A 1 3 ? 3.444 -5.971 4.891 1.00 0.55 3 TYR A N 14
ATOM 10257 C CA . TYR A 1 3 ? 4.549 -5.190 4.360 1.00 0.68 3 TYR A CA 14
ATOM 10258 C C . TYR A 1 3 ? 4.429 -3.721 4.771 1.00 0.83 3 TYR A C 14
ATOM 10259 O O . TYR A 1 3 ? 3.602 -3.373 5.613 1.00 1.74 3 TYR A O 14
ATOM 10277 N N . ASN A 1 4 ? 5.267 -2.898 4.158 1.00 0.44 4 ASN A N 14
ATOM 10278 C CA . ASN A 1 4 ? 5.265 -1.474 4.450 1.00 0.41 4 ASN A CA 14
ATOM 10279 C C . ASN A 1 4 ? 5.817 -0.710 3.245 1.00 0.38 4 ASN A C 14
ATOM 10280 O O . ASN A 1 4 ? 6.592 -1.256 2.461 1.00 0.48 4 ASN A O 14
ATOM 10291 N N . GLY A 1 5 ? 5.396 0.541 3.134 1.00 0.36 5 GLY A N 14
ATOM 10292 C CA . GLY A 1 5 ? 5.838 1.385 2.038 1.00 0.42 5 GLY A CA 14
ATOM 10293 C C . GLY A 1 5 ? 5.215 2.779 2.133 1.00 0.42 5 GLY A C 14
ATOM 10294 O O . GLY A 1 5 ? 5.202 3.386 3.203 1.00 0.51 5 GLY A O 14
ATOM 10298 N N . LYS A 1 6 ? 4.713 3.247 0.999 1.00 0.38 6 LYS A N 14
ATOM 10299 C CA . LYS A 1 6 ? 4.090 4.558 0.942 1.00 0.38 6 LYS A CA 14
ATOM 10300 C C . LYS A 1 6 ? 2.921 4.519 -0.045 1.00 0.35 6 LYS A C 14
ATOM 10301 O O . LYS A 1 6 ? 2.830 3.611 -0.870 1.00 0.40 6 LYS A O 14
ATOM 10319 N N . CYS A 1 7 ? 2.056 5.516 0.073 1.00 0.35 7 CYS A N 14
ATOM 10320 C CA . CYS A 1 7 ? 0.896 5.607 -0.798 1.00 0.35 7 CYS A CA 14
ATOM 10321 C C . CYS A 1 7 ? 0.747 7.062 -1.248 1.00 0.41 7 CYS A C 14
ATOM 10322 O O . CYS A 1 7 ? 1.290 7.969 -0.620 1.00 0.53 7 CYS A O 14
ATOM 10329 N N . TYR A 1 8 ? 0.007 7.239 -2.333 1.00 0.43 8 TYR A N 14
ATOM 10330 C CA . TYR A 1 8 ? -0.221 8.568 -2.874 1.00 0.52 8 TYR A CA 14
ATOM 10331 C C . TYR A 1 8 ? -1.711 8.915 -2.865 1.00 0.49 8 TYR A C 14
ATOM 10332 O O . TYR A 1 8 ? -2.557 8.035 -2.715 1.00 0.75 8 TYR A O 14
ATOM 10350 N N . LYS A 1 9 ? -1.987 10.201 -3.029 1.00 0.54 9 LYS A N 14
ATOM 10351 C CA . LYS A 1 9 ? -3.361 10.676 -3.042 1.00 0.54 9 LYS A CA 14
ATOM 10352 C C . LYS A 1 9 ? -3.978 10.400 -4.414 1.00 0.47 9 LYS A C 14
ATOM 10353 O O . LYS A 1 9 ? -4.744 9.450 -4.575 1.00 0.69 9 LYS A O 14
ATOM 10371 N N . LYS A 1 10 ? -3.622 11.246 -5.369 1.00 0.83 10 LYS A N 14
ATOM 10372 C CA . LYS A 1 10 ? -4.132 11.106 -6.722 1.00 1.06 10 LYS A CA 14
ATOM 10373 C C . LYS A 1 10 ? -4.166 9.623 -7.098 1.00 0.90 10 LYS A C 14
ATOM 10374 O O . LYS A 1 10 ? -5.239 9.035 -7.223 1.00 1.52 10 LYS A O 14
ATOM 10392 N N . ASP A 1 11 ? -2.978 9.061 -7.268 1.00 0.62 11 ASP A N 14
ATOM 10393 C CA . ASP A 1 11 ? -2.858 7.658 -7.628 1.00 0.54 11 ASP A CA 14
ATOM 10394 C C . ASP A 1 11 ? -3.639 6.810 -6.622 1.00 0.48 11 ASP A C 14
ATOM 10395 O O . ASP A 1 11 ? -4.086 5.711 -6.946 1.00 0.54 11 ASP A O 14
ATOM 10405 N N . ASN A 1 12 ? -3.781 7.354 -5.422 1.00 0.42 12 ASN A N 14
ATOM 10406 C CA . ASN A 1 12 ? -4.501 6.661 -4.367 1.00 0.42 12 ASN A CA 14
ATOM 10407 C C . ASN A 1 12 ? -4.176 5.167 -4.431 1.00 0.41 12 ASN A C 14
ATOM 10408 O O . ASN A 1 12 ? -5.071 4.340 -4.605 1.00 0.43 12 ASN A O 14
ATOM 10419 N N . ILE A 1 13 ? -2.894 4.865 -4.286 1.00 0.43 13 ILE A N 14
ATOM 10420 C CA . ILE A 1 13 ? -2.441 3.485 -4.325 1.00 0.47 13 ILE A CA 14
ATOM 10421 C C . ILE A 1 13 ? -1.508 3.226 -3.140 1.00 0.41 13 ILE A C 14
ATOM 10422 O O . ILE A 1 13 ? -1.254 4.123 -2.337 1.00 0.50 13 ILE A O 14
ATOM 10438 N N . CYS A 1 14 ? -1.023 1.995 -3.068 1.00 0.48 14 CYS A N 14
ATOM 10439 C CA . CYS A 1 14 ? -0.123 1.607 -1.995 1.00 0.43 14 CYS A CA 14
ATOM 10440 C C . CYS A 1 14 ? 1.137 1.004 -2.619 1.00 0.50 14 CYS A C 14
ATOM 10441 O O . CYS A 1 14 ? 1.102 -0.108 -3.145 1.00 0.65 14 CYS A O 14
ATOM 10448 N N . LYS A 1 15 ? 2.219 1.763 -2.539 1.00 0.50 15 LYS A N 14
ATOM 10449 C CA . LYS A 1 15 ? 3.488 1.318 -3.090 1.00 0.65 15 LYS A CA 14
ATOM 10450 C C . LYS A 1 15 ? 4.318 0.663 -1.983 1.00 0.62 15 LYS A C 14
ATOM 10451 O O . LYS A 1 15 ? 4.424 1.201 -0.882 1.00 0.69 15 LYS A O 14
ATOM 10469 N N . TYR A 1 16 ? 4.884 -0.488 -2.314 1.00 0.64 16 TYR A N 14
ATOM 10470 C CA . TYR A 1 16 ? 5.701 -1.221 -1.362 1.00 0.64 16 TYR A CA 14
ATOM 10471 C C . TYR A 1 16 ? 6.550 -2.279 -2.068 1.00 0.67 16 TYR A C 14
ATOM 10472 O O . TYR A 1 16 ? 6.214 -2.718 -3.167 1.00 0.65 16 TYR A O 14
ATOM 10490 N N . LYS A 1 17 ? 7.635 -2.658 -1.409 1.00 0.85 17 LYS A N 14
ATOM 10491 C CA . LYS A 1 17 ? 8.536 -3.656 -1.960 1.00 0.92 17 LYS A CA 14
ATOM 10492 C C . LYS A 1 17 ? 8.129 -5.040 -1.451 1.00 1.12 17 LYS A C 14
ATOM 10493 O O . LYS A 1 17 ? 8.498 -5.432 -0.345 1.00 1.96 17 LYS A O 14
ATOM 10511 N N . ALA A 1 18 ? 7.374 -5.743 -2.283 1.00 0.81 18 ALA A N 14
ATOM 10512 C CA . ALA A 1 18 ? 6.913 -7.075 -1.931 1.00 1.01 18 ALA A CA 14
ATOM 10513 C C . ALA A 1 18 ? 8.053 -7.844 -1.261 1.00 1.25 18 ALA A C 14
ATOM 10514 O O . ALA A 1 18 ? 9.217 -7.466 -1.381 1.00 1.99 18 ALA A O 14
ATOM 10521 N N . GLN A 1 19 ? 7.679 -8.911 -0.569 1.00 1.19 19 GLN A N 14
ATOM 10522 C CA . GLN A 1 19 ? 8.656 -9.736 0.121 1.00 1.39 19 GLN A CA 14
ATOM 10523 C C . GLN A 1 19 ? 9.696 -10.266 -0.869 1.00 1.14 19 GLN A C 14
ATOM 10524 O O . GLN A 1 19 ? 10.879 -10.355 -0.544 1.00 1.26 19 GLN A O 14
ATOM 10538 N N . SER A 1 20 ? 9.217 -10.604 -2.057 1.00 1.02 20 SER A N 14
ATOM 10539 C CA . SER A 1 20 ? 10.090 -11.123 -3.096 1.00 0.93 20 SER A CA 14
ATOM 10540 C C . SER A 1 20 ? 10.331 -10.050 -4.161 1.00 0.93 20 SER A C 14
ATOM 10541 O O . SER A 1 20 ? 11.096 -10.264 -5.100 1.00 1.42 20 SER A O 14
ATOM 10549 N N . GLY A 1 21 ? 9.664 -8.921 -3.979 1.00 0.93 21 GLY A N 14
ATOM 10550 C CA . GLY A 1 21 ? 9.796 -7.815 -4.912 1.00 1.54 21 GLY A CA 14
ATOM 10551 C C . GLY A 1 21 ? 8.972 -8.063 -6.177 1.00 2.02 21 GLY A C 14
ATOM 10552 O O . GLY A 1 21 ? 9.114 -7.346 -7.166 1.00 2.68 21 GLY A O 14
ATOM 10556 N N . LYS A 1 22 ? 8.128 -9.082 -6.104 1.00 2.01 22 LYS A N 14
ATOM 10557 C CA . LYS A 1 22 ? 7.281 -9.435 -7.231 1.00 2.75 22 LYS A CA 14
ATOM 10558 C C . LYS A 1 22 ? 6.159 -8.403 -7.362 1.00 2.96 22 LYS A C 14
ATOM 10559 O O . LYS A 1 22 ? 5.853 -7.950 -8.464 1.00 3.75 22 LYS A O 14
ATOM 10577 N N . THR A 1 23 ? 5.576 -8.061 -6.222 1.00 2.58 23 THR A N 14
ATOM 10578 C CA . THR A 1 23 ? 4.495 -7.091 -6.196 1.00 2.70 23 THR A CA 14
ATOM 10579 C C . THR A 1 23 ? 5.026 -5.691 -6.507 1.00 1.22 23 THR A C 14
ATOM 10580 O O . THR A 1 23 ? 6.181 -5.535 -6.900 1.00 1.14 23 THR A O 14
ATOM 10591 N N . ALA A 1 24 ? 4.158 -4.708 -6.319 1.00 0.99 24 ALA A N 14
ATOM 10592 C CA . ALA A 1 24 ? 4.526 -3.326 -6.575 1.00 1.26 24 ALA A CA 14
ATOM 10593 C C . ALA A 1 24 ? 3.257 -2.491 -6.760 1.00 1.31 24 ALA A C 14
ATOM 10594 O O . ALA A 1 24 ? 2.483 -2.729 -7.686 1.00 2.67 24 ALA A O 14
ATOM 10601 N N . ILE A 1 25 ? 3.083 -1.530 -5.865 1.00 1.45 25 ILE A N 14
ATOM 10602 C CA . ILE A 1 25 ? 1.922 -0.659 -5.918 1.00 1.19 25 ILE A CA 14
ATOM 10603 C C . ILE A 1 25 ? 0.652 -1.499 -5.772 1.00 1.16 25 ILE A C 14
ATOM 10604 O O . ILE A 1 25 ? 0.578 -2.613 -6.288 1.00 1.37 25 ILE A O 14
ATOM 10620 N N . CYS A 1 26 ? -0.316 -0.933 -5.066 1.00 0.98 26 CYS A N 14
ATOM 10621 C CA . CYS A 1 26 ? -1.579 -1.616 -4.846 1.00 1.03 26 CYS A CA 14
ATOM 10622 C C . CYS A 1 26 ? -2.624 -0.575 -4.439 1.00 0.84 26 CYS A C 14
ATOM 10623 O O . CYS A 1 26 ? -2.525 0.024 -3.370 1.00 0.76 26 CYS A O 14
ATOM 10630 N N . LYS A 1 27 ? -3.602 -0.393 -5.314 1.00 0.82 27 LYS A N 14
ATOM 10631 C CA . LYS A 1 27 ? -4.665 0.566 -5.059 1.00 0.70 27 LYS A CA 14
ATOM 10632 C C . LYS A 1 27 ? -4.981 0.584 -3.562 1.00 0.74 27 LYS A C 14
ATOM 10633 O O . LYS A 1 27 ? -4.931 -0.452 -2.901 1.00 0.90 27 LYS A O 14
ATOM 10651 N N . CYS A 1 28 ? -5.299 1.773 -3.072 1.00 0.67 28 CYS A N 14
ATOM 10652 C CA . CYS A 1 28 ? -5.624 1.940 -1.666 1.00 0.78 28 CYS A CA 14
ATOM 10653 C C . CYS A 1 28 ? -7.145 1.883 -1.513 1.00 0.79 28 CYS A C 14
ATOM 10654 O O . CYS A 1 28 ? -7.874 2.493 -2.294 1.00 1.20 28 CYS A O 14
ATOM 10661 N N . TYR A 1 29 ? -7.579 1.145 -0.502 1.00 1.17 29 TYR A N 14
ATOM 10662 C CA . TYR A 1 29 ? -9.000 1.000 -0.238 1.00 1.26 29 TYR A CA 14
ATOM 10663 C C . TYR A 1 29 ? -9.368 1.596 1.123 1.00 1.55 29 TYR A C 14
ATOM 10664 O O . TYR A 1 29 ? -8.742 1.280 2.133 1.00 2.73 29 TYR A O 14
ATOM 10682 N N . VAL A 1 30 ? -10.383 2.448 1.105 1.00 1.30 30 VAL A N 14
ATOM 10683 C CA . VAL A 1 30 ? -10.842 3.091 2.325 1.00 1.59 30 VAL A CA 14
ATOM 10684 C C . VAL A 1 30 ? -9.819 4.144 2.757 1.00 1.42 30 VAL A C 14
ATOM 10685 O O . VAL A 1 30 ? -8.618 3.965 2.561 1.00 2.71 30 VAL A O 14
ATOM 10698 N N . LYS A 1 31 ? -10.333 5.219 3.336 1.00 1.73 31 LYS A N 14
ATOM 10699 C CA . LYS A 1 31 ? -9.480 6.300 3.798 1.00 1.63 31 LYS A CA 14
ATOM 10700 C C . LYS A 1 31 ? -8.353 6.522 2.787 1.00 1.33 31 LYS A C 14
ATOM 10701 O O . LYS A 1 31 ? -7.201 6.178 3.051 1.00 1.74 31 LYS A O 14
ATOM 10719 N N . LYS A 1 32 ? -8.723 7.094 1.651 1.00 0.90 32 LYS A N 14
ATOM 10720 C CA . LYS A 1 32 ? -7.758 7.365 0.599 1.00 0.63 32 LYS A CA 14
ATOM 10721 C C . LYS A 1 32 ? -6.475 7.918 1.222 1.00 0.66 32 LYS A C 14
ATOM 10722 O O . LYS A 1 32 ? -6.477 8.357 2.371 1.00 0.90 32 LYS A O 14
ATOM 10740 N N . CYS A 1 33 ? -5.409 7.880 0.435 1.00 0.51 33 CYS A N 14
ATOM 10741 C CA . CYS A 1 33 ? -4.122 8.372 0.895 1.00 0.55 33 CYS A CA 14
ATOM 10742 C C . CYS A 1 33 ? -4.284 9.840 1.295 1.00 0.58 33 CYS A C 14
ATOM 10743 O O . CYS A 1 33 ? -4.949 10.607 0.600 1.00 0.55 33 CYS A O 14
ATOM 10750 N N . PRO A 1 34 ? -3.648 10.197 2.443 1.00 0.68 34 PRO A N 14
ATOM 10751 C CA . PRO A 1 34 ? -3.715 11.559 2.944 1.00 0.75 34 PRO A CA 14
ATOM 10752 C C . PRO A 1 34 ? -2.823 12.490 2.120 1.00 0.74 34 PRO A C 14
ATOM 10753 O O . PRO A 1 34 ? -3.209 13.619 1.820 1.00 0.77 34 PRO A O 14
ATOM 10764 N N . ARG A 1 35 ? -1.648 11.983 1.778 1.00 0.74 35 ARG A N 14
ATOM 10765 C CA . ARG A 1 35 ? -0.699 12.756 0.995 1.00 0.76 35 ARG A CA 14
ATOM 10766 C C . ARG A 1 35 ? 0.470 11.872 0.555 1.00 0.73 35 ARG A C 14
ATOM 10767 O O . ARG A 1 35 ? 0.943 11.035 1.322 1.00 0.74 35 ARG A O 14
ATOM 10787 N N . ASP A 1 36 ? 0.902 12.089 -0.678 1.00 0.73 36 ASP A N 14
ATOM 10788 C CA . ASP A 1 36 ? 2.007 11.322 -1.230 1.00 0.73 36 ASP A CA 14
ATOM 10789 C C . ASP A 1 36 ? 3.050 11.081 -0.137 1.00 0.72 36 ASP A C 14
ATOM 10790 O O . ASP A 1 36 ? 3.391 11.994 0.614 1.00 0.77 36 ASP A O 14
ATOM 10800 N N . GLY A 1 37 ? 3.528 9.846 -0.082 1.00 0.68 37 GLY A N 14
ATOM 10801 C CA . GLY A 1 37 ? 4.525 9.473 0.907 1.00 0.68 37 GLY A CA 14
ATOM 10802 C C . GLY A 1 37 ? 3.883 8.728 2.079 1.00 0.58 37 GLY A C 14
ATOM 10803 O O . GLY A 1 37 ? 4.538 7.923 2.741 1.00 0.55 37 GLY A O 14
ATOM 10807 N N . ALA A 1 38 ? 2.610 9.021 2.300 1.00 0.56 38 ALA A N 14
ATOM 10808 C CA . ALA A 1 38 ? 1.873 8.389 3.380 1.00 0.49 38 ALA A CA 14
ATOM 10809 C C . ALA A 1 38 ? 2.270 6.913 3.467 1.00 0.41 38 ALA A C 14
ATOM 10810 O O . ALA A 1 38 ? 2.116 6.168 2.501 1.00 0.35 38 ALA A O 14
ATOM 10817 N N . LYS A 1 39 ? 2.772 6.536 4.634 1.00 0.45 39 LYS A N 14
ATOM 10818 C CA . LYS A 1 39 ? 3.191 5.164 4.859 1.00 0.39 39 LYS A CA 14
ATOM 10819 C C . LYS A 1 39 ? 1.961 4.254 4.867 1.00 0.33 39 LYS A C 14
ATOM 10820 O O . LYS A 1 39 ? 0.872 4.680 5.248 1.00 0.38 39 LYS A O 14
ATOM 10838 N N . CYS A 1 40 ? 2.177 3.017 4.442 1.00 0.29 40 CYS A N 14
ATOM 10839 C CA . CYS A 1 40 ? 1.099 2.044 4.395 1.00 0.31 40 CYS A CA 14
ATOM 10840 C C . CYS A 1 40 ? 1.704 0.650 4.575 1.00 0.26 40 CYS A C 14
ATOM 10841 O O . CYS A 1 40 ? 2.902 0.515 4.816 1.00 0.59 40 CYS A O 14
ATOM 10848 N N . GLU A 1 41 ? 0.846 -0.353 4.452 1.00 0.59 41 GLU A N 14
ATOM 10849 C CA . GLU A 1 41 ? 1.280 -1.731 4.598 1.00 0.55 41 GLU A CA 14
ATOM 10850 C C . GLU A 1 41 ? 0.331 -2.669 3.849 1.00 0.59 41 GLU A C 14
ATOM 10851 O O . GLU A 1 41 ? -0.862 -2.390 3.736 1.00 0.83 41 GLU A O 14
ATOM 10864 N N . PHE A 1 42 ? 0.896 -3.761 3.357 1.00 0.46 42 PHE A N 14
ATOM 10865 C CA . PHE A 1 42 ? 0.115 -4.742 2.622 1.00 0.53 42 PHE A CA 14
ATOM 10866 C C . PHE A 1 42 ? -0.162 -5.978 3.480 1.00 0.43 42 PHE A C 14
ATOM 10867 O O . PHE A 1 42 ? 0.741 -6.771 3.742 1.00 0.48 42 PHE A O 14
ATOM 10884 N N . ASP A 1 43 ? -1.414 -6.103 3.894 1.00 0.43 43 ASP A N 14
ATOM 10885 C CA . ASP A 1 43 ? -1.822 -7.228 4.717 1.00 0.42 43 ASP A CA 14
ATOM 10886 C C . ASP A 1 43 ? -1.874 -8.492 3.856 1.00 0.46 43 ASP A C 14
ATOM 10887 O O . ASP A 1 43 ? -2.363 -8.459 2.728 1.00 0.62 43 ASP A O 14
ATOM 10897 N N . SER A 1 44 ? -1.364 -9.576 4.421 1.00 0.60 44 SER A N 14
ATOM 10898 C CA . SER A 1 44 ? -1.346 -10.848 3.719 1.00 0.75 44 SER A CA 14
ATOM 10899 C C . SER A 1 44 ? -2.478 -11.743 4.228 1.00 0.84 44 SER A C 14
ATOM 10900 O O . SER A 1 44 ? -2.857 -12.707 3.566 1.00 1.11 44 SER A O 14
ATOM 10908 N N . TYR A 1 45 ? -2.985 -11.391 5.401 1.00 0.91 45 TYR A N 14
ATOM 10909 C CA . TYR A 1 45 ? -4.066 -12.150 6.007 1.00 1.04 45 TYR A CA 14
ATOM 10910 C C . TYR A 1 45 ? -5.331 -12.083 5.149 1.00 1.01 45 TYR A C 14
ATOM 10911 O O . TYR A 1 45 ? -6.240 -12.895 5.313 1.00 1.23 45 TYR A O 14
ATOM 10929 N N . LYS A 1 46 ? -5.349 -11.107 4.253 1.00 0.86 46 LYS A N 14
ATOM 10930 C CA . LYS A 1 46 ? -6.488 -10.923 3.370 1.00 0.94 46 LYS A CA 14
ATOM 10931 C C . LYS A 1 46 ? -5.999 -10.406 2.015 1.00 0.97 46 LYS A C 14
ATOM 10932 O O . LYS A 1 46 ? -6.129 -11.090 1.002 1.00 1.26 46 LYS A O 14
ATOM 10950 N N . GLY A 1 47 ? -5.445 -9.202 2.042 1.00 0.82 47 GLY A N 14
ATOM 10951 C CA . GLY A 1 47 ? -4.936 -8.586 0.829 1.00 0.88 47 GLY A CA 14
ATOM 10952 C C . GLY A 1 47 ? -5.758 -7.351 0.454 1.00 1.00 47 GLY A C 14
ATOM 10953 O O . GLY A 1 47 ? -6.111 -7.165 -0.709 1.00 1.33 47 GLY A O 14
ATOM 10957 N N . LYS A 1 48 ? -6.040 -6.539 1.463 1.00 0.92 48 LYS A N 14
ATOM 10958 C CA . LYS A 1 48 ? -6.815 -5.328 1.254 1.00 1.18 48 LYS A CA 14
ATOM 10959 C C . LYS A 1 48 ? -5.864 -4.136 1.121 1.00 1.32 48 LYS A C 14
ATOM 10960 O O . LYS A 1 48 ? -6.279 -3.047 0.730 1.00 3.03 48 LYS A O 14
ATOM 10978 N N . CYS A 1 49 ? -4.606 -4.384 1.455 1.00 1.78 49 CYS A N 14
ATOM 10979 C CA . CYS A 1 49 ? -3.593 -3.345 1.378 1.00 1.77 49 CYS A CA 14
ATOM 10980 C C . CYS A 1 49 ? -4.057 -2.158 2.223 1.00 1.63 49 CYS A C 14
ATOM 10981 O O . CYS A 1 49 ? -4.633 -1.206 1.700 1.00 2.04 49 CYS A O 14
ATOM 10988 N N . TYR A 1 50 ? -3.788 -2.253 3.517 1.00 1.28 50 TYR A N 14
ATOM 10989 C CA . TYR A 1 50 ? -4.171 -1.199 4.441 1.00 1.23 50 TYR A CA 14
ATOM 10990 C C . TYR A 1 50 ? -3.434 0.103 4.122 1.00 1.41 50 TYR A C 14
ATOM 10991 O O . TYR A 1 50 ? -2.205 0.147 4.150 1.00 2.06 50 TYR A O 14
ATOM 11009 N N . CYS A 1 51 ? -4.215 1.132 3.827 1.00 1.05 51 CYS A N 14
ATOM 11010 C CA . CYS A 1 51 ? -3.651 2.431 3.504 1.00 1.14 51 CYS A CA 14
ATOM 11011 C C . CYS A 1 51 ? -2.849 2.921 4.711 1.00 1.66 51 CYS A C 14
ATOM 11012 O O . CYS A 1 51 ? -2.206 3.968 4.651 1.00 2.29 51 CYS A O 14
ATOM 11019 N N . ALA A 1 1 ? 2.789 -11.287 7.973 1.00 0.79 1 ALA A N 15
ATOM 11020 C CA . ALA A 1 1 ? 3.673 -11.162 6.826 1.00 0.66 1 ALA A CA 15
ATOM 11021 C C . ALA A 1 1 ? 3.441 -9.807 6.154 1.00 0.61 1 ALA A C 15
ATOM 11022 O O . ALA A 1 1 ? 3.867 -9.591 5.021 1.00 0.95 1 ALA A O 15
ATOM 11029 N N . THR A 1 2 ? 2.767 -8.929 6.882 1.00 0.61 2 THR A N 15
ATOM 11030 C CA . THR A 1 2 ? 2.473 -7.601 6.371 1.00 0.51 2 THR A CA 15
ATOM 11031 C C . THR A 1 2 ? 3.769 -6.863 6.030 1.00 0.61 2 THR A C 15
ATOM 11032 O O . THR A 1 2 ? 4.782 -7.034 6.707 1.00 0.84 2 THR A O 15
ATOM 11043 N N . TYR A 1 3 ? 3.695 -6.057 4.981 1.00 0.60 3 TYR A N 15
ATOM 11044 C CA . TYR A 1 3 ? 4.849 -5.291 4.542 1.00 0.81 3 TYR A CA 15
ATOM 11045 C C . TYR A 1 3 ? 4.727 -3.825 4.962 1.00 0.99 3 TYR A C 15
ATOM 11046 O O . TYR A 1 3 ? 3.956 -3.496 5.862 1.00 1.98 3 TYR A O 15
ATOM 11064 N N . ASN A 1 4 ? 5.500 -2.984 4.291 1.00 0.34 4 ASN A N 15
ATOM 11065 C CA . ASN A 1 4 ? 5.488 -1.561 4.583 1.00 0.32 4 ASN A CA 15
ATOM 11066 C C . ASN A 1 4 ? 6.015 -0.791 3.371 1.00 0.35 4 ASN A C 15
ATOM 11067 O O . ASN A 1 4 ? 6.935 -1.247 2.693 1.00 0.56 4 ASN A O 15
ATOM 11078 N N . GLY A 1 5 ? 5.408 0.363 3.134 1.00 0.27 5 GLY A N 15
ATOM 11079 C CA . GLY A 1 5 ? 5.805 1.201 2.014 1.00 0.30 5 GLY A CA 15
ATOM 11080 C C . GLY A 1 5 ? 5.173 2.590 2.119 1.00 0.31 5 GLY A C 15
ATOM 11081 O O . GLY A 1 5 ? 5.122 3.173 3.201 1.00 0.41 5 GLY A O 15
ATOM 11085 N N . LYS A 1 6 ? 4.709 3.081 0.979 1.00 0.27 6 LYS A N 15
ATOM 11086 C CA . LYS A 1 6 ? 4.082 4.391 0.929 1.00 0.27 6 LYS A CA 15
ATOM 11087 C C . LYS A 1 6 ? 2.986 4.387 -0.138 1.00 0.28 6 LYS A C 15
ATOM 11088 O O . LYS A 1 6 ? 3.099 3.693 -1.147 1.00 0.60 6 LYS A O 15
ATOM 11106 N N . CYS A 1 7 ? 1.949 5.170 0.121 1.00 0.26 7 CYS A N 15
ATOM 11107 C CA . CYS A 1 7 ? 0.833 5.266 -0.805 1.00 0.23 7 CYS A CA 15
ATOM 11108 C C . CYS A 1 7 ? 0.652 6.736 -1.188 1.00 0.31 7 CYS A C 15
ATOM 11109 O O . CYS A 1 7 ? 1.120 7.627 -0.483 1.00 0.54 7 CYS A O 15
ATOM 11116 N N . TYR A 1 8 ? -0.030 6.943 -2.306 1.00 0.28 8 TYR A N 15
ATOM 11117 C CA . TYR A 1 8 ? -0.279 8.289 -2.791 1.00 0.42 8 TYR A CA 15
ATOM 11118 C C . TYR A 1 8 ? -1.774 8.615 -2.762 1.00 0.44 8 TYR A C 15
ATOM 11119 O O . TYR A 1 8 ? -2.610 7.719 -2.871 1.00 0.59 8 TYR A O 15
ATOM 11137 N N . LYS A 1 9 ? -2.065 9.899 -2.612 1.00 0.43 9 LYS A N 15
ATOM 11138 C CA . LYS A 1 9 ? -3.444 10.353 -2.567 1.00 0.47 9 LYS A CA 15
ATOM 11139 C C . LYS A 1 9 ? -3.918 10.675 -3.986 1.00 0.50 9 LYS A C 15
ATOM 11140 O O . LYS A 1 9 ? -4.993 10.243 -4.398 1.00 0.60 9 LYS A O 15
ATOM 11158 N N . LYS A 1 10 ? -3.092 11.432 -4.693 1.00 0.58 10 LYS A N 15
ATOM 11159 C CA . LYS A 1 10 ? -3.412 11.817 -6.057 1.00 0.72 10 LYS A CA 15
ATOM 11160 C C . LYS A 1 10 ? -3.616 10.558 -6.903 1.00 0.69 10 LYS A C 15
ATOM 11161 O O . LYS A 1 10 ? -4.468 10.533 -7.790 1.00 1.01 10 LYS A O 15
ATOM 11179 N N . ASP A 1 11 ? -2.818 9.545 -6.600 1.00 0.64 11 ASP A N 15
ATOM 11180 C CA . ASP A 1 11 ? -2.899 8.286 -7.322 1.00 0.63 11 ASP A CA 15
ATOM 11181 C C . ASP A 1 11 ? -3.744 7.296 -6.517 1.00 0.47 11 ASP A C 15
ATOM 11182 O O . ASP A 1 11 ? -4.259 6.324 -7.067 1.00 0.56 11 ASP A O 15
ATOM 11192 N N . ASN A 1 12 ? -3.859 7.576 -5.227 1.00 0.36 12 ASN A N 15
ATOM 11193 C CA . ASN A 1 12 ? -4.631 6.722 -4.342 1.00 0.33 12 ASN A CA 15
ATOM 11194 C C . ASN A 1 12 ? -4.207 5.267 -4.545 1.00 0.39 12 ASN A C 15
ATOM 11195 O O . ASN A 1 12 ? -5.044 4.401 -4.794 1.00 0.46 12 ASN A O 15
ATOM 11206 N N . ILE A 1 13 ? -2.906 5.042 -4.431 1.00 0.46 13 ILE A N 15
ATOM 11207 C CA . ILE A 1 13 ? -2.360 3.706 -4.599 1.00 0.61 13 ILE A CA 15
ATOM 11208 C C . ILE A 1 13 ? -1.194 3.510 -3.628 1.00 0.80 13 ILE A C 15
ATOM 11209 O O . ILE A 1 13 ? -0.434 4.442 -3.369 1.00 1.35 13 ILE A O 15
ATOM 11225 N N . CYS A 1 14 ? -1.090 2.292 -3.117 1.00 0.47 14 CYS A N 15
ATOM 11226 C CA . CYS A 1 14 ? -0.029 1.962 -2.180 1.00 0.57 14 CYS A CA 15
ATOM 11227 C C . CYS A 1 14 ? 1.083 1.243 -2.946 1.00 0.62 14 CYS A C 15
ATOM 11228 O O . CYS A 1 14 ? 0.840 0.219 -3.584 1.00 0.75 14 CYS A O 15
ATOM 11235 N N . LYS A 1 15 ? 2.278 1.807 -2.859 1.00 0.60 15 LYS A N 15
ATOM 11236 C CA . LYS A 1 15 ? 3.428 1.233 -3.536 1.00 0.68 15 LYS A CA 15
ATOM 11237 C C . LYS A 1 15 ? 4.444 0.758 -2.495 1.00 0.82 15 LYS A C 15
ATOM 11238 O O . LYS A 1 15 ? 4.785 1.498 -1.574 1.00 1.04 15 LYS A O 15
ATOM 11256 N N . TYR A 1 16 ? 4.898 -0.473 -2.676 1.00 0.74 16 TYR A N 15
ATOM 11257 C CA . TYR A 1 16 ? 5.868 -1.055 -1.764 1.00 0.88 16 TYR A CA 15
ATOM 11258 C C . TYR A 1 16 ? 6.656 -2.176 -2.443 1.00 0.86 16 TYR A C 15
ATOM 11259 O O . TYR A 1 16 ? 6.251 -2.679 -3.490 1.00 0.75 16 TYR A O 15
ATOM 11277 N N . LYS A 1 17 ? 7.769 -2.534 -1.820 1.00 1.09 17 LYS A N 15
ATOM 11278 C CA . LYS A 1 17 ? 8.619 -3.587 -2.352 1.00 1.11 17 LYS A CA 15
ATOM 11279 C C . LYS A 1 17 ? 8.210 -4.926 -1.736 1.00 1.21 17 LYS A C 15
ATOM 11280 O O . LYS A 1 17 ? 8.592 -5.237 -0.609 1.00 2.03 17 LYS A O 15
ATOM 11298 N N . ALA A 1 18 ? 7.438 -5.683 -2.502 1.00 0.87 18 ALA A N 15
ATOM 11299 C CA . ALA A 1 18 ? 6.974 -6.982 -2.045 1.00 1.03 18 ALA A CA 15
ATOM 11300 C C . ALA A 1 18 ? 8.111 -7.698 -1.315 1.00 1.32 18 ALA A C 15
ATOM 11301 O O . ALA A 1 18 ? 9.281 -7.364 -1.501 1.00 2.05 18 ALA A O 15
ATOM 11308 N N . GLN A 1 19 ? 7.729 -8.669 -0.498 1.00 1.29 19 GLN A N 15
ATOM 11309 C CA . GLN A 1 19 ? 8.703 -9.435 0.261 1.00 1.55 19 GLN A CA 15
ATOM 11310 C C . GLN A 1 19 ? 9.661 -10.162 -0.685 1.00 1.22 19 GLN A C 15
ATOM 11311 O O . GLN A 1 19 ? 10.725 -10.617 -0.267 1.00 1.24 19 GLN A O 15
ATOM 11325 N N . SER A 1 20 ? 9.250 -10.248 -1.941 1.00 1.13 20 SER A N 15
ATOM 11326 C CA . SER A 1 20 ? 10.058 -10.912 -2.949 1.00 0.98 20 SER A CA 15
ATOM 11327 C C . SER A 1 20 ? 10.118 -10.058 -4.218 1.00 1.00 20 SER A C 15
ATOM 11328 O O . SER A 1 20 ? 10.606 -10.510 -5.252 1.00 1.62 20 SER A O 15
ATOM 11336 N N . GLY A 1 21 ? 9.614 -8.839 -4.096 1.00 0.98 21 GLY A N 15
ATOM 11337 C CA . GLY A 1 21 ? 9.604 -7.918 -5.220 1.00 1.76 21 GLY A CA 15
ATOM 11338 C C . GLY A 1 21 ? 8.496 -8.276 -6.212 1.00 2.30 21 GLY A C 15
ATOM 11339 O O . GLY A 1 21 ? 8.335 -7.612 -7.235 1.00 3.07 21 GLY A O 15
ATOM 11343 N N . LYS A 1 22 ? 7.759 -9.324 -5.875 1.00 2.25 22 LYS A N 15
ATOM 11344 C CA . LYS A 1 22 ? 6.671 -9.779 -6.723 1.00 3.11 22 LYS A CA 15
ATOM 11345 C C . LYS A 1 22 ? 5.573 -8.713 -6.751 1.00 3.25 22 LYS A C 15
ATOM 11346 O O . LYS A 1 22 ? 5.301 -8.124 -7.796 1.00 3.85 22 LYS A O 15
ATOM 11364 N N . THR A 1 23 ? 4.972 -8.498 -5.590 1.00 3.04 23 THR A N 15
ATOM 11365 C CA . THR A 1 23 ? 3.910 -7.514 -5.468 1.00 3.11 23 THR A CA 15
ATOM 11366 C C . THR A 1 23 ? 4.365 -6.166 -6.029 1.00 1.62 23 THR A C 15
ATOM 11367 O O . THR A 1 23 ? 5.431 -6.070 -6.635 1.00 1.32 23 THR A O 15
ATOM 11378 N N . ALA A 1 24 ? 3.534 -5.158 -5.808 1.00 1.22 24 ALA A N 15
ATOM 11379 C CA . ALA A 1 24 ? 3.838 -3.819 -6.285 1.00 0.82 24 ALA A CA 15
ATOM 11380 C C . ALA A 1 24 ? 2.734 -2.860 -5.834 1.00 0.82 24 ALA A C 15
ATOM 11381 O O . ALA A 1 24 ? 2.204 -2.992 -4.733 1.00 1.94 24 ALA A O 15
ATOM 11388 N N . ILE A 1 25 ? 2.421 -1.916 -6.710 1.00 1.16 25 ILE A N 15
ATOM 11389 C CA . ILE A 1 25 ? 1.391 -0.935 -6.416 1.00 0.96 25 ILE A CA 15
ATOM 11390 C C . ILE A 1 25 ? 0.069 -1.656 -6.144 1.00 0.93 25 ILE A C 15
ATOM 11391 O O . ILE A 1 25 ? -0.266 -2.624 -6.826 1.00 1.11 25 ILE A O 15
ATOM 11407 N N . CYS A 1 26 ? -0.647 -1.156 -5.147 1.00 0.79 26 CYS A N 15
ATOM 11408 C CA . CYS A 1 26 ? -1.924 -1.741 -4.777 1.00 0.83 26 CYS A CA 15
ATOM 11409 C C . CYS A 1 26 ? -2.856 -0.613 -4.328 1.00 0.69 26 CYS A C 15
ATOM 11410 O O . CYS A 1 26 ? -2.685 -0.055 -3.245 1.00 0.64 26 CYS A O 15
ATOM 11417 N N . LYS A 1 27 ? -3.822 -0.311 -5.184 1.00 0.72 27 LYS A N 15
ATOM 11418 C CA . LYS A 1 27 ? -4.781 0.740 -4.889 1.00 0.68 27 LYS A CA 15
ATOM 11419 C C . LYS A 1 27 ? -5.085 0.741 -3.389 1.00 0.70 27 LYS A C 15
ATOM 11420 O O . LYS A 1 27 ? -5.110 -0.313 -2.756 1.00 0.78 27 LYS A O 15
ATOM 11438 N N . CYS A 1 28 ? -5.306 1.937 -2.864 1.00 0.72 28 CYS A N 15
ATOM 11439 C CA . CYS A 1 28 ? -5.607 2.090 -1.451 1.00 0.84 28 CYS A CA 15
ATOM 11440 C C . CYS A 1 28 ? -7.120 1.964 -1.265 1.00 0.92 28 CYS A C 15
ATOM 11441 O O . CYS A 1 28 ? -7.842 2.958 -1.327 1.00 1.69 28 CYS A O 15
ATOM 11448 N N . TYR A 1 29 ? -7.556 0.733 -1.040 1.00 1.16 29 TYR A N 15
ATOM 11449 C CA . TYR A 1 29 ? -8.971 0.465 -0.845 1.00 1.21 29 TYR A CA 15
ATOM 11450 C C . TYR A 1 29 ? -9.469 1.077 0.466 1.00 1.37 29 TYR A C 15
ATOM 11451 O O . TYR A 1 29 ? -8.953 0.764 1.537 1.00 2.51 29 TYR A O 15
ATOM 11469 N N . VAL A 1 30 ? -10.468 1.938 0.337 1.00 1.21 30 VAL A N 15
ATOM 11470 C CA . VAL A 1 30 ? -11.042 2.597 1.498 1.00 1.45 30 VAL A CA 15
ATOM 11471 C C . VAL A 1 30 ? -10.063 3.652 2.016 1.00 1.22 30 VAL A C 15
ATOM 11472 O O . VAL A 1 30 ? -8.849 3.468 1.942 1.00 2.65 30 VAL A O 15
ATOM 11485 N N . LYS A 1 31 ? -10.627 4.735 2.530 1.00 1.55 31 LYS A N 15
ATOM 11486 C CA . LYS A 1 31 ? -9.819 5.820 3.061 1.00 1.42 31 LYS A CA 15
ATOM 11487 C C . LYS A 1 31 ? -8.581 6.005 2.182 1.00 1.06 31 LYS A C 15
ATOM 11488 O O . LYS A 1 31 ? -7.516 5.469 2.483 1.00 1.40 31 LYS A O 15
ATOM 11506 N N . LYS A 1 32 ? -8.763 6.766 1.112 1.00 0.85 32 LYS A N 15
ATOM 11507 C CA . LYS A 1 32 ? -7.674 7.029 0.187 1.00 0.68 32 LYS A CA 15
ATOM 11508 C C . LYS A 1 32 ? -6.447 7.500 0.971 1.00 0.56 32 LYS A C 15
ATOM 11509 O O . LYS A 1 32 ? -6.495 7.619 2.194 1.00 0.68 32 LYS A O 15
ATOM 11527 N N . CYS A 1 33 ? -5.376 7.757 0.234 1.00 0.46 33 CYS A N 15
ATOM 11528 C CA . CYS A 1 33 ? -4.139 8.213 0.844 1.00 0.46 33 CYS A CA 15
ATOM 11529 C C . CYS A 1 33 ? -4.309 9.683 1.234 1.00 0.50 33 CYS A C 15
ATOM 11530 O O . CYS A 1 33 ? -4.954 10.448 0.518 1.00 0.49 33 CYS A O 15
ATOM 11537 N N . PRO A 1 34 ? -3.705 10.043 2.397 1.00 0.61 34 PRO A N 15
ATOM 11538 C CA . PRO A 1 34 ? -3.783 11.408 2.890 1.00 0.71 34 PRO A CA 15
ATOM 11539 C C . PRO A 1 34 ? -2.867 12.334 2.087 1.00 0.66 34 PRO A C 15
ATOM 11540 O O . PRO A 1 34 ? -3.258 13.445 1.734 1.00 0.72 34 PRO A O 15
ATOM 11551 N N . ARG A 1 35 ? -1.665 11.843 1.823 1.00 0.68 35 ARG A N 15
ATOM 11552 C CA . ARG A 1 35 ? -0.691 12.612 1.069 1.00 0.70 35 ARG A CA 15
ATOM 11553 C C . ARG A 1 35 ? 0.461 11.713 0.616 1.00 0.66 35 ARG A C 15
ATOM 11554 O O . ARG A 1 35 ? 0.951 10.890 1.388 1.00 0.68 35 ARG A O 15
ATOM 11574 N N . ASP A 1 36 ? 0.860 11.900 -0.633 1.00 0.65 36 ASP A N 15
ATOM 11575 C CA . ASP A 1 36 ? 1.945 11.116 -1.198 1.00 0.64 36 ASP A CA 15
ATOM 11576 C C . ASP A 1 36 ? 2.995 10.853 -0.116 1.00 0.63 36 ASP A C 15
ATOM 11577 O O . ASP A 1 36 ? 3.350 11.754 0.641 1.00 0.69 36 ASP A O 15
ATOM 11587 N N . GLY A 1 37 ? 3.461 9.613 -0.078 1.00 0.58 37 GLY A N 15
ATOM 11588 C CA . GLY A 1 37 ? 4.462 9.220 0.898 1.00 0.59 37 GLY A CA 15
ATOM 11589 C C . GLY A 1 37 ? 3.820 8.490 2.080 1.00 0.53 37 GLY A C 15
ATOM 11590 O O . GLY A 1 37 ? 4.474 7.697 2.755 1.00 0.54 37 GLY A O 15
ATOM 11594 N N . ALA A 1 38 ? 2.546 8.785 2.293 1.00 0.51 38 ALA A N 15
ATOM 11595 C CA . ALA A 1 38 ? 1.807 8.167 3.382 1.00 0.50 38 ALA A CA 15
ATOM 11596 C C . ALA A 1 38 ? 2.213 6.696 3.497 1.00 0.40 38 ALA A C 15
ATOM 11597 O O . ALA A 1 38 ? 2.044 5.926 2.553 1.00 0.31 38 ALA A O 15
ATOM 11604 N N . LYS A 1 39 ? 2.740 6.351 4.663 1.00 0.45 39 LYS A N 15
ATOM 11605 C CA . LYS A 1 39 ? 3.172 4.986 4.914 1.00 0.38 39 LYS A CA 15
ATOM 11606 C C . LYS A 1 39 ? 1.943 4.085 5.050 1.00 0.36 39 LYS A C 15
ATOM 11607 O O . LYS A 1 39 ? 0.890 4.529 5.506 1.00 0.42 39 LYS A O 15
ATOM 11625 N N . CYS A 1 40 ? 2.118 2.835 4.648 1.00 0.32 40 CYS A N 15
ATOM 11626 C CA . CYS A 1 40 ? 1.037 1.867 4.719 1.00 0.34 40 CYS A CA 15
ATOM 11627 C C . CYS A 1 40 ? 1.649 0.470 4.835 1.00 0.35 40 CYS A C 15
ATOM 11628 O O . CYS A 1 40 ? 2.870 0.325 4.875 1.00 0.61 40 CYS A O 15
ATOM 11635 N N . GLU A 1 41 ? 0.773 -0.523 4.887 1.00 0.36 41 GLU A N 15
ATOM 11636 C CA . GLU A 1 41 ? 1.213 -1.904 4.998 1.00 0.35 41 GLU A CA 15
ATOM 11637 C C . GLU A 1 41 ? 0.283 -2.822 4.202 1.00 0.40 41 GLU A C 15
ATOM 11638 O O . GLU A 1 41 ? -0.923 -2.589 4.142 1.00 0.55 41 GLU A O 15
ATOM 11651 N N . PHE A 1 42 ? 0.880 -3.847 3.611 1.00 0.42 42 PHE A N 15
ATOM 11652 C CA . PHE A 1 42 ? 0.120 -4.802 2.822 1.00 0.50 42 PHE A CA 15
ATOM 11653 C C . PHE A 1 42 ? -0.119 -6.094 3.605 1.00 0.46 42 PHE A C 15
ATOM 11654 O O . PHE A 1 42 ? 0.757 -6.954 3.673 1.00 0.58 42 PHE A O 15
ATOM 11671 N N . ASP A 1 43 ? -1.310 -6.189 4.178 1.00 0.41 43 ASP A N 15
ATOM 11672 C CA . ASP A 1 43 ? -1.676 -7.361 4.954 1.00 0.42 43 ASP A CA 15
ATOM 11673 C C . ASP A 1 43 ? -1.703 -8.586 4.038 1.00 0.50 43 ASP A C 15
ATOM 11674 O O . ASP A 1 43 ? -2.445 -8.617 3.058 1.00 0.65 43 ASP A O 15
ATOM 11684 N N . SER A 1 44 ? -0.883 -9.567 4.389 1.00 0.53 44 SER A N 15
ATOM 11685 C CA . SER A 1 44 ? -0.803 -10.791 3.611 1.00 0.66 44 SER A CA 15
ATOM 11686 C C . SER A 1 44 ? -1.839 -11.799 4.113 1.00 0.73 44 SER A C 15
ATOM 11687 O O . SER A 1 44 ? -1.756 -12.986 3.802 1.00 1.08 44 SER A O 15
ATOM 11695 N N . TYR A 1 45 ? -2.790 -11.289 4.882 1.00 0.66 45 TYR A N 15
ATOM 11696 C CA . TYR A 1 45 ? -3.840 -12.130 5.430 1.00 0.77 45 TYR A CA 15
ATOM 11697 C C . TYR A 1 45 ? -5.136 -11.980 4.632 1.00 0.78 45 TYR A C 15
ATOM 11698 O O . TYR A 1 45 ? -5.945 -12.905 4.573 1.00 0.93 45 TYR A O 15
ATOM 11716 N N . LYS A 1 46 ? -5.294 -10.806 4.037 1.00 0.75 46 LYS A N 15
ATOM 11717 C CA . LYS A 1 46 ? -6.479 -10.523 3.244 1.00 0.86 46 LYS A CA 15
ATOM 11718 C C . LYS A 1 46 ? -6.057 -10.139 1.824 1.00 0.86 46 LYS A C 15
ATOM 11719 O O . LYS A 1 46 ? -6.553 -10.706 0.851 1.00 1.08 46 LYS A O 15
ATOM 11737 N N . GLY A 1 47 ? -5.147 -9.180 1.751 1.00 0.74 47 GLY A N 15
ATOM 11738 C CA . GLY A 1 47 ? -4.653 -8.713 0.466 1.00 0.86 47 GLY A CA 15
ATOM 11739 C C . GLY A 1 47 ? -5.094 -7.273 0.199 1.00 0.87 47 GLY A C 15
ATOM 11740 O O . GLY A 1 47 ? -5.215 -6.861 -0.954 1.00 1.05 47 GLY A O 15
ATOM 11744 N N . LYS A 1 48 ? -5.323 -6.547 1.283 1.00 0.82 48 LYS A N 15
ATOM 11745 C CA . LYS A 1 48 ? -5.749 -5.162 1.180 1.00 0.91 48 LYS A CA 15
ATOM 11746 C C . LYS A 1 48 ? -4.521 -4.269 0.993 1.00 1.06 48 LYS A C 15
ATOM 11747 O O . LYS A 1 48 ? -3.482 -4.727 0.521 1.00 1.72 48 LYS A O 15
ATOM 11765 N N . CYS A 1 49 ? -4.682 -3.009 1.371 1.00 0.97 49 CYS A N 15
ATOM 11766 C CA . CYS A 1 49 ? -3.599 -2.047 1.250 1.00 1.05 49 CYS A CA 15
ATOM 11767 C C . CYS A 1 49 ? -3.841 -0.923 2.259 1.00 1.15 49 CYS A C 15
ATOM 11768 O O . CYS A 1 49 ? -4.149 0.205 1.875 1.00 1.76 49 CYS A O 15
ATOM 11775 N N . TYR A 1 50 ? -3.693 -1.268 3.529 1.00 0.75 50 TYR A N 15
ATOM 11776 C CA . TYR A 1 50 ? -3.891 -0.302 4.596 1.00 0.85 50 TYR A CA 15
ATOM 11777 C C . TYR A 1 50 ? -3.386 1.082 4.183 1.00 1.09 50 TYR A C 15
ATOM 11778 O O . TYR A 1 50 ? -2.453 1.195 3.390 1.00 2.44 50 TYR A O 15
ATOM 11796 N N . CYS A 1 51 ? -4.027 2.101 4.739 1.00 0.81 51 CYS A N 15
ATOM 11797 C CA . CYS A 1 51 ? -3.654 3.472 4.438 1.00 0.86 51 CYS A CA 15
ATOM 11798 C C . CYS A 1 51 ? -3.804 4.302 5.715 1.00 0.98 51 CYS A C 15
ATOM 11799 O O . CYS A 1 51 ? -4.761 5.060 5.858 1.00 1.73 51 CYS A O 15
ATOM 11806 N N . ALA A 1 1 ? 3.555 -10.858 8.312 1.00 1.00 1 ALA A N 16
ATOM 11807 C CA . ALA A 1 1 ? 4.100 -10.892 6.965 1.00 0.82 1 ALA A CA 16
ATOM 11808 C C . ALA A 1 1 ? 3.797 -9.567 6.263 1.00 0.81 1 ALA A C 16
ATOM 11809 O O . ALA A 1 1 ? 4.025 -9.431 5.062 1.00 1.07 1 ALA A O 16
ATOM 11816 N N . THR A 1 2 ? 3.287 -8.624 7.042 1.00 0.65 2 THR A N 16
ATOM 11817 C CA . THR A 1 2 ? 2.950 -7.315 6.509 1.00 0.60 2 THR A CA 16
ATOM 11818 C C . THR A 1 2 ? 4.155 -6.706 5.790 1.00 0.61 2 THR A C 16
ATOM 11819 O O . THR A 1 2 ? 5.289 -7.137 5.996 1.00 0.95 2 THR A O 16
ATOM 11830 N N . TYR A 1 3 ? 3.869 -5.712 4.961 1.00 0.69 3 TYR A N 16
ATOM 11831 C CA . TYR A 1 3 ? 4.915 -5.040 4.210 1.00 0.68 3 TYR A CA 16
ATOM 11832 C C . TYR A 1 3 ? 4.757 -3.520 4.290 1.00 0.72 3 TYR A C 16
ATOM 11833 O O . TYR A 1 3 ? 3.727 -2.978 3.890 1.00 1.33 3 TYR A O 16
ATOM 11851 N N . ASN A 1 4 ? 5.791 -2.875 4.809 1.00 0.71 4 ASN A N 16
ATOM 11852 C CA . ASN A 1 4 ? 5.780 -1.429 4.946 1.00 0.64 4 ASN A CA 16
ATOM 11853 C C . ASN A 1 4 ? 5.969 -0.789 3.569 1.00 0.44 4 ASN A C 16
ATOM 11854 O O . ASN A 1 4 ? 6.464 -1.431 2.645 1.00 0.51 4 ASN A O 16
ATOM 11865 N N . GLY A 1 5 ? 5.564 0.470 3.476 1.00 0.52 5 GLY A N 16
ATOM 11866 C CA . GLY A 1 5 ? 5.683 1.204 2.228 1.00 0.43 5 GLY A CA 16
ATOM 11867 C C . GLY A 1 5 ? 4.974 2.557 2.318 1.00 0.46 5 GLY A C 16
ATOM 11868 O O . GLY A 1 5 ? 4.649 3.020 3.410 1.00 0.72 5 GLY A O 16
ATOM 11872 N N . LYS A 1 6 ? 4.756 3.152 1.155 1.00 0.40 6 LYS A N 16
ATOM 11873 C CA . LYS A 1 6 ? 4.091 4.443 1.088 1.00 0.38 6 LYS A CA 16
ATOM 11874 C C . LYS A 1 6 ? 2.914 4.356 0.115 1.00 0.33 6 LYS A C 16
ATOM 11875 O O . LYS A 1 6 ? 2.806 3.399 -0.650 1.00 0.41 6 LYS A O 16
ATOM 11893 N N . CYS A 1 7 ? 2.062 5.369 0.175 1.00 0.29 7 CYS A N 16
ATOM 11894 C CA . CYS A 1 7 ? 0.897 5.419 -0.693 1.00 0.25 7 CYS A CA 16
ATOM 11895 C C . CYS A 1 7 ? 0.844 6.801 -1.346 1.00 0.29 7 CYS A C 16
ATOM 11896 O O . CYS A 1 7 ? 1.489 7.738 -0.878 1.00 0.44 7 CYS A O 16
ATOM 11903 N N . TYR A 1 8 ? 0.068 6.885 -2.417 1.00 0.29 8 TYR A N 16
ATOM 11904 C CA . TYR A 1 8 ? -0.078 8.138 -3.139 1.00 0.39 8 TYR A CA 16
ATOM 11905 C C . TYR A 1 8 ? -1.547 8.562 -3.208 1.00 0.39 8 TYR A C 16
ATOM 11906 O O . TYR A 1 8 ? -2.426 7.733 -3.436 1.00 0.48 8 TYR A O 16
ATOM 11924 N N . LYS A 1 9 ? -1.766 9.854 -3.007 1.00 0.43 9 LYS A N 16
ATOM 11925 C CA . LYS A 1 9 ? -3.112 10.399 -3.044 1.00 0.47 9 LYS A CA 16
ATOM 11926 C C . LYS A 1 9 ? -3.505 10.678 -4.496 1.00 0.55 9 LYS A C 16
ATOM 11927 O O . LYS A 1 9 ? -4.586 10.289 -4.936 1.00 0.69 9 LYS A O 16
ATOM 11945 N N . LYS A 1 10 ? -2.607 11.352 -5.199 1.00 0.63 10 LYS A N 16
ATOM 11946 C CA . LYS A 1 10 ? -2.846 11.688 -6.592 1.00 0.79 10 LYS A CA 16
ATOM 11947 C C . LYS A 1 10 ? -3.095 10.405 -7.387 1.00 0.88 10 LYS A C 16
ATOM 11948 O O . LYS A 1 10 ? -3.773 10.427 -8.413 1.00 1.46 10 LYS A O 16
ATOM 11966 N N . ASP A 1 11 ? -2.534 9.316 -6.882 1.00 0.56 11 ASP A N 16
ATOM 11967 C CA . ASP A 1 11 ? -2.687 8.025 -7.532 1.00 0.57 11 ASP A CA 16
ATOM 11968 C C . ASP A 1 11 ? -3.620 7.146 -6.698 1.00 0.49 11 ASP A C 16
ATOM 11969 O O . ASP A 1 11 ? -4.136 6.142 -7.187 1.00 0.56 11 ASP A O 16
ATOM 11979 N N . ASN A 1 12 ? -3.809 7.555 -5.452 1.00 0.41 12 ASN A N 16
ATOM 11980 C CA . ASN A 1 12 ? -4.671 6.817 -4.545 1.00 0.40 12 ASN A CA 16
ATOM 11981 C C . ASN A 1 12 ? -4.308 5.332 -4.597 1.00 0.39 12 ASN A C 16
ATOM 11982 O O . ASN A 1 12 ? -5.130 4.502 -4.982 1.00 0.53 12 ASN A O 16
ATOM 11993 N N . ILE A 1 13 ? -3.076 5.043 -4.205 1.00 0.34 13 ILE A N 16
ATOM 11994 C CA . ILE A 1 13 ? -2.594 3.672 -4.203 1.00 0.39 13 ILE A CA 16
ATOM 11995 C C . ILE A 1 13 ? -1.594 3.490 -3.059 1.00 0.39 13 ILE A C 16
ATOM 11996 O O . ILE A 1 13 ? -1.286 4.440 -2.341 1.00 0.50 13 ILE A O 16
ATOM 12012 N N . CYS A 1 14 ? -1.115 2.262 -2.924 1.00 0.43 14 CYS A N 16
ATOM 12013 C CA . CYS A 1 14 ? -0.157 1.942 -1.880 1.00 0.45 14 CYS A CA 16
ATOM 12014 C C . CYS A 1 14 ? 1.030 1.221 -2.521 1.00 0.50 14 CYS A C 16
ATOM 12015 O O . CYS A 1 14 ? 0.891 0.098 -3.004 1.00 0.57 14 CYS A O 16
ATOM 12022 N N . LYS A 1 15 ? 2.170 1.895 -2.505 1.00 0.53 15 LYS A N 16
ATOM 12023 C CA . LYS A 1 15 ? 3.381 1.332 -3.079 1.00 0.61 15 LYS A CA 16
ATOM 12024 C C . LYS A 1 15 ? 4.279 0.812 -1.954 1.00 0.66 15 LYS A C 16
ATOM 12025 O O . LYS A 1 15 ? 4.672 1.570 -1.069 1.00 0.88 15 LYS A O 16
ATOM 12043 N N . TYR A 1 16 ? 4.579 -0.476 -2.027 1.00 0.62 16 TYR A N 16
ATOM 12044 C CA . TYR A 1 16 ? 5.424 -1.106 -1.027 1.00 0.70 16 TYR A CA 16
ATOM 12045 C C . TYR A 1 16 ? 6.336 -2.157 -1.662 1.00 0.74 16 TYR A C 16
ATOM 12046 O O . TYR A 1 16 ? 6.725 -2.027 -2.821 1.00 1.30 16 TYR A O 16
ATOM 12064 N N . LYS A 1 17 ? 6.649 -3.176 -0.874 1.00 0.98 17 LYS A N 16
ATOM 12065 C CA . LYS A 1 17 ? 7.508 -4.249 -1.345 1.00 1.02 17 LYS A CA 16
ATOM 12066 C C . LYS A 1 17 ? 6.724 -5.563 -1.339 1.00 1.12 17 LYS A C 16
ATOM 12067 O O . LYS A 1 17 ? 6.088 -5.906 -0.343 1.00 1.90 17 LYS A O 16
ATOM 12085 N N . ALA A 1 18 ? 6.796 -6.263 -2.461 1.00 0.78 18 ALA A N 16
ATOM 12086 C CA . ALA A 1 18 ? 6.101 -7.532 -2.597 1.00 1.04 18 ALA A CA 16
ATOM 12087 C C . ALA A 1 18 ? 6.894 -8.623 -1.874 1.00 1.25 18 ALA A C 16
ATOM 12088 O O . ALA A 1 18 ? 8.049 -8.415 -1.505 1.00 1.64 18 ALA A O 16
ATOM 12095 N N . GLN A 1 19 ? 6.242 -9.762 -1.692 1.00 1.82 19 GLN A N 16
ATOM 12096 C CA . GLN A 1 19 ? 6.871 -10.886 -1.019 1.00 2.11 19 GLN A CA 16
ATOM 12097 C C . GLN A 1 19 ? 8.240 -11.176 -1.639 1.00 1.70 19 GLN A C 16
ATOM 12098 O O . GLN A 1 19 ? 9.166 -11.587 -0.942 1.00 1.89 19 GLN A O 16
ATOM 12112 N N . SER A 1 20 ? 8.323 -10.952 -2.942 1.00 1.34 20 SER A N 16
ATOM 12113 C CA . SER A 1 20 ? 9.563 -11.184 -3.664 1.00 1.05 20 SER A CA 16
ATOM 12114 C C . SER A 1 20 ? 9.970 -9.922 -4.426 1.00 1.11 20 SER A C 16
ATOM 12115 O O . SER A 1 20 ? 10.719 -9.994 -5.399 1.00 1.63 20 SER A O 16
ATOM 12123 N N . GLY A 1 21 ? 9.459 -8.794 -3.954 1.00 1.00 21 GLY A N 16
ATOM 12124 C CA . GLY A 1 21 ? 9.760 -7.517 -4.579 1.00 1.48 21 GLY A CA 16
ATOM 12125 C C . GLY A 1 21 ? 8.939 -7.325 -5.856 1.00 1.87 21 GLY A C 16
ATOM 12126 O O . GLY A 1 21 ? 9.013 -6.275 -6.494 1.00 2.41 21 GLY A O 16
ATOM 12130 N N . LYS A 1 22 ? 8.176 -8.354 -6.192 1.00 1.86 22 LYS A N 16
ATOM 12131 C CA . LYS A 1 22 ? 7.342 -8.312 -7.381 1.00 2.48 22 LYS A CA 16
ATOM 12132 C C . LYS A 1 22 ? 6.446 -7.073 -7.327 1.00 2.58 22 LYS A C 16
ATOM 12133 O O . LYS A 1 22 ? 6.808 -6.018 -7.846 1.00 3.11 22 LYS A O 16
ATOM 12151 N N . THR A 1 23 ? 5.294 -7.241 -6.694 1.00 2.54 23 THR A N 16
ATOM 12152 C CA . THR A 1 23 ? 4.344 -6.150 -6.566 1.00 2.58 23 THR A CA 16
ATOM 12153 C C . THR A 1 23 ? 5.014 -4.932 -5.925 1.00 1.11 23 THR A C 16
ATOM 12154 O O . THR A 1 23 ? 5.881 -5.077 -5.064 1.00 1.97 23 THR A O 16
ATOM 12165 N N . ALA A 1 24 ? 4.587 -3.760 -6.370 1.00 1.36 24 ALA A N 16
ATOM 12166 C CA . ALA A 1 24 ? 5.135 -2.518 -5.852 1.00 2.04 24 ALA A CA 16
ATOM 12167 C C . ALA A 1 24 ? 4.013 -1.486 -5.721 1.00 2.02 24 ALA A C 16
ATOM 12168 O O . ALA A 1 24 ? 4.275 -0.299 -5.536 1.00 3.46 24 ALA A O 16
ATOM 12175 N N . ILE A 1 25 ? 2.786 -1.976 -5.823 1.00 1.17 25 ILE A N 16
ATOM 12176 C CA . ILE A 1 25 ? 1.623 -1.112 -5.719 1.00 0.96 25 ILE A CA 16
ATOM 12177 C C . ILE A 1 25 ? 0.440 -1.918 -5.179 1.00 1.12 25 ILE A C 16
ATOM 12178 O O . ILE A 1 25 ? 0.391 -3.137 -5.339 1.00 1.59 25 ILE A O 16
ATOM 12194 N N . CYS A 1 26 ? -0.484 -1.205 -4.552 1.00 0.87 26 CYS A N 16
ATOM 12195 C CA . CYS A 1 26 ? -1.664 -1.839 -3.989 1.00 1.05 26 CYS A CA 16
ATOM 12196 C C . CYS A 1 26 ? -2.773 -0.790 -3.892 1.00 0.82 26 CYS A C 16
ATOM 12197 O O . CYS A 1 26 ? -2.789 0.017 -2.963 1.00 0.65 26 CYS A O 16
ATOM 12204 N N . LYS A 1 27 ? -3.673 -0.835 -4.863 1.00 0.91 27 LYS A N 16
ATOM 12205 C CA . LYS A 1 27 ? -4.783 0.102 -4.898 1.00 0.82 27 LYS A CA 16
ATOM 12206 C C . LYS A 1 27 ? -5.279 0.353 -3.473 1.00 0.69 27 LYS A C 16
ATOM 12207 O O . LYS A 1 27 ? -5.333 -0.569 -2.660 1.00 0.77 27 LYS A O 16
ATOM 12225 N N . CYS A 1 28 ? -5.628 1.604 -3.213 1.00 0.58 28 CYS A N 16
ATOM 12226 C CA . CYS A 1 28 ? -6.118 1.988 -1.900 1.00 0.53 28 CYS A CA 16
ATOM 12227 C C . CYS A 1 28 ? -7.644 2.076 -1.964 1.00 0.60 28 CYS A C 16
ATOM 12228 O O . CYS A 1 28 ? -8.192 2.861 -2.737 1.00 1.30 28 CYS A O 16
ATOM 12235 N N . TYR A 1 29 ? -8.287 1.261 -1.140 1.00 0.83 29 TYR A N 16
ATOM 12236 C CA . TYR A 1 29 ? -9.739 1.238 -1.093 1.00 0.96 29 TYR A CA 16
ATOM 12237 C C . TYR A 1 29 ? -10.255 1.843 0.215 1.00 1.10 29 TYR A C 16
ATOM 12238 O O . TYR A 1 29 ? -9.716 1.567 1.285 1.00 2.01 29 TYR A O 16
ATOM 12256 N N . VAL A 1 30 ? -11.292 2.656 0.084 1.00 1.60 30 VAL A N 16
ATOM 12257 C CA . VAL A 1 30 ? -11.887 3.302 1.242 1.00 1.82 30 VAL A CA 16
ATOM 12258 C C . VAL A 1 30 ? -10.864 4.248 1.874 1.00 1.27 30 VAL A C 16
ATOM 12259 O O . VAL A 1 30 ? -10.927 5.460 1.672 1.00 1.85 30 VAL A O 16
ATOM 12272 N N . LYS A 1 31 ? -9.946 3.659 2.626 1.00 1.20 31 LYS A N 16
ATOM 12273 C CA . LYS A 1 31 ? -8.912 4.434 3.289 1.00 1.32 31 LYS A CA 16
ATOM 12274 C C . LYS A 1 31 ? -7.942 4.983 2.241 1.00 1.21 31 LYS A C 16
ATOM 12275 O O . LYS A 1 31 ? -6.765 4.626 2.232 1.00 1.59 31 LYS A O 16
ATOM 12293 N N . LYS A 1 32 ? -8.472 5.843 1.384 1.00 0.96 32 LYS A N 16
ATOM 12294 C CA . LYS A 1 32 ? -7.668 6.446 0.334 1.00 0.89 32 LYS A CA 16
ATOM 12295 C C . LYS A 1 32 ? -6.355 6.955 0.932 1.00 0.81 32 LYS A C 16
ATOM 12296 O O . LYS A 1 32 ? -6.234 7.090 2.149 1.00 0.94 32 LYS A O 16
ATOM 12314 N N . CYS A 1 33 ? -5.404 7.224 0.049 1.00 0.66 33 CYS A N 16
ATOM 12315 C CA . CYS A 1 33 ? -4.105 7.716 0.474 1.00 0.61 33 CYS A CA 16
ATOM 12316 C C . CYS A 1 33 ? -4.274 9.154 0.968 1.00 0.62 33 CYS A C 16
ATOM 12317 O O . CYS A 1 33 ? -4.975 9.949 0.346 1.00 0.65 33 CYS A O 16
ATOM 12324 N N . PRO A 1 34 ? -3.601 9.451 2.112 1.00 0.64 34 PRO A N 16
ATOM 12325 C CA . PRO A 1 34 ? -3.670 10.779 2.697 1.00 0.70 34 PRO A CA 16
ATOM 12326 C C . PRO A 1 34 ? -2.823 11.774 1.900 1.00 0.65 34 PRO A C 16
ATOM 12327 O O . PRO A 1 34 ? -3.160 12.954 1.816 1.00 0.66 34 PRO A O 16
ATOM 12338 N N . ARG A 1 35 ? -1.740 11.261 1.335 1.00 0.67 35 ARG A N 16
ATOM 12339 C CA . ARG A 1 35 ? -0.843 12.089 0.547 1.00 0.65 35 ARG A CA 16
ATOM 12340 C C . ARG A 1 35 ? 0.412 11.300 0.168 1.00 0.53 35 ARG A C 16
ATOM 12341 O O . ARG A 1 35 ? 0.922 10.517 0.967 1.00 0.49 35 ARG A O 16
ATOM 12361 N N . ASP A 1 36 ? 0.873 11.534 -1.052 1.00 0.53 36 ASP A N 16
ATOM 12362 C CA . ASP A 1 36 ? 2.058 10.855 -1.547 1.00 0.48 36 ASP A CA 16
ATOM 12363 C C . ASP A 1 36 ? 3.111 10.803 -0.439 1.00 0.50 36 ASP A C 16
ATOM 12364 O O . ASP A 1 36 ? 3.377 11.809 0.217 1.00 0.61 36 ASP A O 16
ATOM 12374 N N . GLY A 1 37 ? 3.683 9.621 -0.264 1.00 0.48 37 GLY A N 16
ATOM 12375 C CA . GLY A 1 37 ? 4.701 9.425 0.754 1.00 0.57 37 GLY A CA 16
ATOM 12376 C C . GLY A 1 37 ? 4.095 8.838 2.030 1.00 0.58 37 GLY A C 16
ATOM 12377 O O . GLY A 1 37 ? 4.814 8.308 2.876 1.00 0.78 37 GLY A O 16
ATOM 12381 N N . ALA A 1 38 ? 2.779 8.951 2.129 1.00 0.42 38 ALA A N 16
ATOM 12382 C CA . ALA A 1 38 ? 2.068 8.438 3.287 1.00 0.42 38 ALA A CA 16
ATOM 12383 C C . ALA A 1 38 ? 2.443 6.970 3.502 1.00 0.39 38 ALA A C 16
ATOM 12384 O O . ALA A 1 38 ? 2.207 6.132 2.633 1.00 0.34 38 ALA A O 16
ATOM 12391 N N . LYS A 1 39 ? 3.022 6.705 4.664 1.00 0.45 39 LYS A N 16
ATOM 12392 C CA . LYS A 1 39 ? 3.432 5.353 5.004 1.00 0.45 39 LYS A CA 16
ATOM 12393 C C . LYS A 1 39 ? 2.196 4.455 5.089 1.00 0.40 39 LYS A C 16
ATOM 12394 O O . LYS A 1 39 ? 1.119 4.912 5.468 1.00 0.40 39 LYS A O 16
ATOM 12412 N N . CYS A 1 40 ? 2.393 3.195 4.732 1.00 0.40 40 CYS A N 16
ATOM 12413 C CA . CYS A 1 40 ? 1.308 2.230 4.763 1.00 0.39 40 CYS A CA 16
ATOM 12414 C C . CYS A 1 40 ? 1.914 0.828 4.859 1.00 0.44 40 CYS A C 16
ATOM 12415 O O . CYS A 1 40 ? 3.089 0.634 4.550 1.00 0.50 40 CYS A O 16
ATOM 12422 N N . GLU A 1 41 ? 1.085 -0.112 5.288 1.00 0.53 41 GLU A N 16
ATOM 12423 C CA . GLU A 1 41 ? 1.525 -1.490 5.428 1.00 0.59 41 GLU A CA 16
ATOM 12424 C C . GLU A 1 41 ? 0.519 -2.438 4.772 1.00 0.63 41 GLU A C 16
ATOM 12425 O O . GLU A 1 41 ? -0.682 -2.347 5.026 1.00 0.78 41 GLU A O 16
ATOM 12438 N N . PHE A 1 42 ? 1.045 -3.326 3.942 1.00 0.59 42 PHE A N 16
ATOM 12439 C CA . PHE A 1 42 ? 0.208 -4.289 3.247 1.00 0.63 42 PHE A CA 16
ATOM 12440 C C . PHE A 1 42 ? 0.000 -5.546 4.095 1.00 0.70 42 PHE A C 16
ATOM 12441 O O . PHE A 1 42 ? 0.912 -5.986 4.793 1.00 1.31 42 PHE A O 16
ATOM 12458 N N . ASP A 1 43 ? -1.206 -6.088 4.005 1.00 0.43 43 ASP A N 16
ATOM 12459 C CA . ASP A 1 43 ? -1.545 -7.286 4.755 1.00 0.43 43 ASP A CA 16
ATOM 12460 C C . ASP A 1 43 ? -1.544 -8.490 3.812 1.00 0.51 43 ASP A C 16
ATOM 12461 O O . ASP A 1 43 ? -2.140 -8.442 2.737 1.00 0.69 43 ASP A O 16
ATOM 12471 N N . SER A 1 44 ? -0.868 -9.543 4.248 1.00 0.49 44 SER A N 16
ATOM 12472 C CA . SER A 1 44 ? -0.782 -10.758 3.456 1.00 0.61 44 SER A CA 16
ATOM 12473 C C . SER A 1 44 ? -1.732 -11.817 4.018 1.00 0.74 44 SER A C 16
ATOM 12474 O O . SER A 1 44 ? -1.576 -13.006 3.740 1.00 1.13 44 SER A O 16
ATOM 12482 N N . TYR A 1 45 ? -2.695 -11.349 4.797 1.00 0.66 45 TYR A N 16
ATOM 12483 C CA . TYR A 1 45 ? -3.670 -12.241 5.401 1.00 0.79 45 TYR A CA 16
ATOM 12484 C C . TYR A 1 45 ? -5.044 -12.072 4.750 1.00 0.81 45 TYR A C 16
ATOM 12485 O O . TYR A 1 45 ? -5.944 -12.880 4.973 1.00 1.01 45 TYR A O 16
ATOM 12503 N N . LYS A 1 46 ? -5.163 -11.017 3.958 1.00 0.75 46 LYS A N 16
ATOM 12504 C CA . LYS A 1 46 ? -6.412 -10.731 3.273 1.00 0.86 46 LYS A CA 16
ATOM 12505 C C . LYS A 1 46 ? -6.110 -10.212 1.866 1.00 0.88 46 LYS A C 16
ATOM 12506 O O . LYS A 1 46 ? -6.709 -10.666 0.891 1.00 1.10 46 LYS A O 16
ATOM 12524 N N . GLY A 1 47 ? -5.182 -9.269 1.803 1.00 0.76 47 GLY A N 16
ATOM 12525 C CA . GLY A 1 47 ? -4.793 -8.684 0.531 1.00 0.84 47 GLY A CA 16
ATOM 12526 C C . GLY A 1 47 ? -5.255 -7.229 0.433 1.00 0.82 47 GLY A C 16
ATOM 12527 O O . GLY A 1 47 ? -5.233 -6.638 -0.645 1.00 0.96 47 GLY A O 16
ATOM 12531 N N . LYS A 1 48 ? -5.664 -6.693 1.574 1.00 0.82 48 LYS A N 16
ATOM 12532 C CA . LYS A 1 48 ? -6.131 -5.319 1.630 1.00 0.84 48 LYS A CA 16
ATOM 12533 C C . LYS A 1 48 ? -4.928 -4.380 1.745 1.00 0.86 48 LYS A C 16
ATOM 12534 O O . LYS A 1 48 ? -3.790 -4.834 1.850 1.00 1.41 48 LYS A O 16
ATOM 12552 N N . CYS A 1 49 ? -5.222 -3.088 1.722 1.00 0.89 49 CYS A N 16
ATOM 12553 C CA . CYS A 1 49 ? -4.178 -2.082 1.823 1.00 0.86 49 CYS A CA 16
ATOM 12554 C C . CYS A 1 49 ? -4.515 -1.157 2.994 1.00 0.88 49 CYS A C 16
ATOM 12555 O O . CYS A 1 49 ? -5.317 -0.236 2.852 1.00 1.29 49 CYS A O 16
ATOM 12562 N N . TYR A 1 50 ? -3.884 -1.434 4.126 1.00 0.61 50 TYR A N 16
ATOM 12563 C CA . TYR A 1 50 ? -4.106 -0.639 5.321 1.00 0.63 50 TYR A CA 16
ATOM 12564 C C . TYR A 1 50 ? -3.458 0.741 5.190 1.00 0.68 50 TYR A C 16
ATOM 12565 O O . TYR A 1 50 ? -2.608 1.112 5.999 1.00 1.06 50 TYR A O 16
ATOM 12583 N N . CYS A 1 51 ? -3.883 1.464 4.164 1.00 0.68 51 CYS A N 16
ATOM 12584 C CA . CYS A 1 51 ? -3.355 2.795 3.916 1.00 0.74 51 CYS A CA 16
ATOM 12585 C C . CYS A 1 51 ? -3.921 3.742 4.976 1.00 0.89 51 CYS A C 16
ATOM 12586 O O . CYS A 1 51 ? -3.191 4.557 5.538 1.00 1.37 51 CYS A O 16
ATOM 12593 N N . ALA A 1 1 ? 3.836 -11.021 7.973 1.00 1.13 1 ALA A N 17
ATOM 12594 C CA . ALA A 1 1 ? 3.852 -11.128 6.524 1.00 0.71 1 ALA A CA 17
ATOM 12595 C C . ALA A 1 1 ? 3.292 -9.841 5.915 1.00 0.59 1 ALA A C 17
ATOM 12596 O O . ALA A 1 1 ? 2.681 -9.870 4.848 1.00 0.91 1 ALA A O 17
ATOM 12603 N N . THR A 1 2 ? 3.521 -8.743 6.620 1.00 0.80 2 THR A N 17
ATOM 12604 C CA . THR A 1 2 ? 3.047 -7.448 6.162 1.00 0.67 2 THR A CA 17
ATOM 12605 C C . THR A 1 2 ? 4.179 -6.677 5.479 1.00 0.69 2 THR A C 17
ATOM 12606 O O . THR A 1 2 ? 5.325 -6.727 5.923 1.00 0.90 2 THR A O 17
ATOM 12617 N N . TYR A 1 3 ? 3.818 -5.982 4.410 1.00 0.57 3 TYR A N 17
ATOM 12618 C CA . TYR A 1 3 ? 4.788 -5.202 3.662 1.00 0.65 3 TYR A CA 17
ATOM 12619 C C . TYR A 1 3 ? 4.499 -3.704 3.784 1.00 0.78 3 TYR A C 17
ATOM 12620 O O . TYR A 1 3 ? 3.413 -3.247 3.433 1.00 1.52 3 TYR A O 17
ATOM 12638 N N . ASN A 1 4 ? 5.491 -2.981 4.283 1.00 0.33 4 ASN A N 17
ATOM 12639 C CA . ASN A 1 4 ? 5.358 -1.545 4.456 1.00 0.34 4 ASN A CA 17
ATOM 12640 C C . ASN A 1 4 ? 5.783 -0.839 3.168 1.00 0.35 4 ASN A C 17
ATOM 12641 O O . ASN A 1 4 ? 6.476 -1.422 2.335 1.00 0.51 4 ASN A O 17
ATOM 12652 N N . GLY A 1 5 ? 5.351 0.408 3.043 1.00 0.29 5 GLY A N 17
ATOM 12653 C CA . GLY A 1 5 ? 5.678 1.200 1.870 1.00 0.32 5 GLY A CA 17
ATOM 12654 C C . GLY A 1 5 ? 5.122 2.620 1.994 1.00 0.32 5 GLY A C 17
ATOM 12655 O O . GLY A 1 5 ? 5.103 3.190 3.084 1.00 0.40 5 GLY A O 17
ATOM 12659 N N . LYS A 1 6 ? 4.682 3.150 0.862 1.00 0.30 6 LYS A N 17
ATOM 12660 C CA . LYS A 1 6 ? 4.126 4.492 0.831 1.00 0.32 6 LYS A CA 17
ATOM 12661 C C . LYS A 1 6 ? 2.959 4.533 -0.157 1.00 0.37 6 LYS A C 17
ATOM 12662 O O . LYS A 1 6 ? 2.882 3.709 -1.068 1.00 0.50 6 LYS A O 17
ATOM 12680 N N . CYS A 1 7 ? 2.079 5.500 0.056 1.00 0.34 7 CYS A N 17
ATOM 12681 C CA . CYS A 1 7 ? 0.919 5.659 -0.805 1.00 0.39 7 CYS A CA 17
ATOM 12682 C C . CYS A 1 7 ? 0.833 7.126 -1.229 1.00 0.47 7 CYS A C 17
ATOM 12683 O O . CYS A 1 7 ? 1.554 7.972 -0.702 1.00 0.55 7 CYS A O 17
ATOM 12690 N N . TYR A 1 8 ? -0.055 7.384 -2.178 1.00 0.59 8 TYR A N 17
ATOM 12691 C CA . TYR A 1 8 ? -0.244 8.735 -2.680 1.00 0.72 8 TYR A CA 17
ATOM 12692 C C . TYR A 1 8 ? -1.724 9.018 -2.946 1.00 0.55 8 TYR A C 17
ATOM 12693 O O . TYR A 1 8 ? -2.486 8.108 -3.267 1.00 0.55 8 TYR A O 17
ATOM 12711 N N . LYS A 1 9 ? -2.085 10.285 -2.803 1.00 0.58 9 LYS A N 17
ATOM 12712 C CA . LYS A 1 9 ? -3.460 10.700 -3.025 1.00 0.57 9 LYS A CA 17
ATOM 12713 C C . LYS A 1 9 ? -3.736 10.754 -4.529 1.00 0.53 9 LYS A C 17
ATOM 12714 O O . LYS A 1 9 ? -4.548 9.987 -5.043 1.00 0.68 9 LYS A O 17
ATOM 12732 N N . LYS A 1 10 ? -3.044 11.669 -5.192 1.00 0.64 10 LYS A N 17
ATOM 12733 C CA . LYS A 1 10 ? -3.205 11.834 -6.627 1.00 0.69 10 LYS A CA 17
ATOM 12734 C C . LYS A 1 10 ? -3.343 10.458 -7.281 1.00 0.72 10 LYS A C 17
ATOM 12735 O O . LYS A 1 10 ? -4.286 10.216 -8.032 1.00 0.98 10 LYS A O 17
ATOM 12753 N N . ASP A 1 11 ? -2.388 9.593 -6.973 1.00 0.75 11 ASP A N 17
ATOM 12754 C CA . ASP A 1 11 ? -2.391 8.247 -7.522 1.00 0.84 11 ASP A CA 17
ATOM 12755 C C . ASP A 1 11 ? -3.356 7.375 -6.716 1.00 0.73 11 ASP A C 17
ATOM 12756 O O . ASP A 1 11 ? -3.876 6.384 -7.226 1.00 0.80 11 ASP A O 17
ATOM 12766 N N . ASN A 1 12 ? -3.565 7.775 -5.470 1.00 0.62 12 ASN A N 17
ATOM 12767 C CA . ASN A 1 12 ? -4.458 7.041 -4.589 1.00 0.57 12 ASN A CA 17
ATOM 12768 C C . ASN A 1 12 ? -4.105 5.553 -4.636 1.00 0.57 12 ASN A C 17
ATOM 12769 O O . ASN A 1 12 ? -4.984 4.709 -4.802 1.00 0.55 12 ASN A O 17
ATOM 12780 N N . ILE A 1 13 ? -2.818 5.278 -4.488 1.00 0.62 13 ILE A N 17
ATOM 12781 C CA . ILE A 1 13 ? -2.338 3.907 -4.511 1.00 0.65 13 ILE A CA 17
ATOM 12782 C C . ILE A 1 13 ? -1.422 3.670 -3.309 1.00 0.57 13 ILE A C 17
ATOM 12783 O O . ILE A 1 13 ? -1.234 4.562 -2.482 1.00 0.54 13 ILE A O 17
ATOM 12799 N N . CYS A 1 14 ? -0.877 2.464 -3.249 1.00 0.72 14 CYS A N 17
ATOM 12800 C CA . CYS A 1 14 ? 0.015 2.099 -2.161 1.00 0.66 14 CYS A CA 17
ATOM 12801 C C . CYS A 1 14 ? 1.199 1.329 -2.748 1.00 0.65 14 CYS A C 17
ATOM 12802 O O . CYS A 1 14 ? 1.052 0.183 -3.169 1.00 0.67 14 CYS A O 17
ATOM 12809 N N . LYS A 1 15 ? 2.347 1.991 -2.758 1.00 0.68 15 LYS A N 17
ATOM 12810 C CA . LYS A 1 15 ? 3.556 1.383 -3.287 1.00 0.71 15 LYS A CA 17
ATOM 12811 C C . LYS A 1 15 ? 4.372 0.794 -2.135 1.00 0.68 15 LYS A C 17
ATOM 12812 O O . LYS A 1 15 ? 4.481 1.404 -1.072 1.00 0.73 15 LYS A O 17
ATOM 12830 N N . TYR A 1 16 ? 4.925 -0.384 -2.384 1.00 0.71 16 TYR A N 17
ATOM 12831 C CA . TYR A 1 16 ? 5.728 -1.061 -1.380 1.00 0.71 16 TYR A CA 17
ATOM 12832 C C . TYR A 1 16 ? 6.504 -2.229 -1.994 1.00 0.66 16 TYR A C 17
ATOM 12833 O O . TYR A 1 16 ? 6.293 -2.576 -3.155 1.00 0.72 16 TYR A O 17
ATOM 12851 N N . LYS A 1 17 ? 7.385 -2.802 -1.188 1.00 0.71 17 LYS A N 17
ATOM 12852 C CA . LYS A 1 17 ? 8.193 -3.922 -1.638 1.00 0.72 17 LYS A CA 17
ATOM 12853 C C . LYS A 1 17 ? 7.573 -5.227 -1.133 1.00 0.93 17 LYS A C 17
ATOM 12854 O O . LYS A 1 17 ? 7.423 -5.422 0.072 1.00 1.65 17 LYS A O 17
ATOM 12872 N N . ALA A 1 18 ? 7.229 -6.087 -2.081 1.00 0.74 18 ALA A N 17
ATOM 12873 C CA . ALA A 1 18 ? 6.629 -7.368 -1.747 1.00 0.96 18 ALA A CA 17
ATOM 12874 C C . ALA A 1 18 ? 7.711 -8.309 -1.214 1.00 1.06 18 ALA A C 17
ATOM 12875 O O . ALA A 1 18 ? 8.901 -8.012 -1.311 1.00 1.72 18 ALA A O 17
ATOM 12882 N N . GLN A 1 19 ? 7.259 -9.426 -0.662 1.00 1.14 19 GLN A N 17
ATOM 12883 C CA . GLN A 1 19 ? 8.173 -10.413 -0.112 1.00 1.26 19 GLN A CA 17
ATOM 12884 C C . GLN A 1 19 ? 9.340 -10.648 -1.074 1.00 1.02 19 GLN A C 17
ATOM 12885 O O . GLN A 1 19 ? 10.501 -10.602 -0.670 1.00 1.10 19 GLN A O 17
ATOM 12899 N N . SER A 1 20 ? 8.991 -10.896 -2.328 1.00 0.97 20 SER A N 17
ATOM 12900 C CA . SER A 1 20 ? 9.994 -11.139 -3.350 1.00 0.88 20 SER A CA 17
ATOM 12901 C C . SER A 1 20 ? 9.902 -10.068 -4.439 1.00 1.15 20 SER A C 17
ATOM 12902 O O . SER A 1 20 ? 10.394 -10.263 -5.549 1.00 1.81 20 SER A O 17
ATOM 12910 N N . GLY A 1 21 ? 9.269 -8.960 -4.082 1.00 1.15 21 GLY A N 17
ATOM 12911 C CA . GLY A 1 21 ? 9.107 -7.858 -5.015 1.00 1.92 21 GLY A CA 17
ATOM 12912 C C . GLY A 1 21 ? 8.133 -8.227 -6.136 1.00 2.44 21 GLY A C 17
ATOM 12913 O O . GLY A 1 21 ? 7.959 -7.468 -7.088 1.00 3.14 21 GLY A O 17
ATOM 12917 N N . LYS A 1 22 ? 7.523 -9.394 -5.986 1.00 2.40 22 LYS A N 17
ATOM 12918 C CA . LYS A 1 22 ? 6.572 -9.874 -6.974 1.00 3.20 22 LYS A CA 17
ATOM 12919 C C . LYS A 1 22 ? 5.414 -8.879 -7.085 1.00 3.43 22 LYS A C 17
ATOM 12920 O O . LYS A 1 22 ? 4.651 -8.915 -8.049 1.00 4.58 22 LYS A O 17
ATOM 12938 N N . THR A 1 23 ? 5.321 -8.014 -6.086 1.00 2.64 23 THR A N 17
ATOM 12939 C CA . THR A 1 23 ? 4.270 -7.011 -6.060 1.00 2.72 23 THR A CA 17
ATOM 12940 C C . THR A 1 23 ? 4.859 -5.615 -6.274 1.00 1.16 23 THR A C 17
ATOM 12941 O O . THR A 1 23 ? 6.060 -5.472 -6.495 1.00 1.09 23 THR A O 17
ATOM 12952 N N . ALA A 1 24 ? 3.985 -4.622 -6.201 1.00 0.94 24 ALA A N 17
ATOM 12953 C CA . ALA A 1 24 ? 4.404 -3.242 -6.384 1.00 1.17 24 ALA A CA 17
ATOM 12954 C C . ALA A 1 24 ? 3.177 -2.376 -6.676 1.00 1.26 24 ALA A C 17
ATOM 12955 O O . ALA A 1 24 ? 2.461 -2.615 -7.647 1.00 2.64 24 ALA A O 17
ATOM 12962 N N . ILE A 1 25 ? 2.972 -1.388 -5.817 1.00 1.46 25 ILE A N 17
ATOM 12963 C CA . ILE A 1 25 ? 1.844 -0.486 -5.970 1.00 1.22 25 ILE A CA 17
ATOM 12964 C C . ILE A 1 25 ? 0.541 -1.284 -5.883 1.00 1.18 25 ILE A C 17
ATOM 12965 O O . ILE A 1 25 ? 0.415 -2.342 -6.496 1.00 1.36 25 ILE A O 17
ATOM 12981 N N . CYS A 1 26 ? -0.395 -0.745 -5.115 1.00 1.02 26 CYS A N 17
ATOM 12982 C CA . CYS A 1 26 ? -1.683 -1.394 -4.939 1.00 1.08 26 CYS A CA 17
ATOM 12983 C C . CYS A 1 26 ? -2.720 -0.320 -4.605 1.00 0.90 26 CYS A C 17
ATOM 12984 O O . CYS A 1 26 ? -2.733 0.212 -3.496 1.00 0.71 26 CYS A O 17
ATOM 12991 N N . LYS A 1 27 ? -3.565 -0.034 -5.585 1.00 1.01 27 LYS A N 17
ATOM 12992 C CA . LYS A 1 27 ? -4.603 0.967 -5.409 1.00 0.90 27 LYS A CA 17
ATOM 12993 C C . LYS A 1 27 ? -5.110 0.922 -3.966 1.00 0.77 27 LYS A C 17
ATOM 12994 O O . LYS A 1 27 ? -5.280 -0.155 -3.397 1.00 0.86 27 LYS A O 17
ATOM 13012 N N . CYS A 1 28 ? -5.336 2.106 -3.415 1.00 0.68 28 CYS A N 17
ATOM 13013 C CA . CYS A 1 28 ? -5.820 2.215 -2.049 1.00 0.62 28 CYS A CA 17
ATOM 13014 C C . CYS A 1 28 ? -7.347 2.134 -2.072 1.00 0.71 28 CYS A C 17
ATOM 13015 O O . CYS A 1 28 ? -8.013 3.037 -2.577 1.00 1.36 28 CYS A O 17
ATOM 13022 N N . TYR A 1 29 ? -7.858 1.043 -1.520 1.00 1.01 29 TYR A N 17
ATOM 13023 C CA . TYR A 1 29 ? -9.295 0.832 -1.471 1.00 1.10 29 TYR A CA 17
ATOM 13024 C C . TYR A 1 29 ? -9.989 1.961 -0.706 1.00 1.50 29 TYR A C 17
ATOM 13025 O O . TYR A 1 29 ? -9.533 3.104 -0.729 1.00 2.99 29 TYR A O 17
ATOM 13043 N N . VAL A 1 30 ? -11.081 1.603 -0.047 1.00 1.56 30 VAL A N 17
ATOM 13044 C CA . VAL A 1 30 ? -11.843 2.571 0.723 1.00 1.93 30 VAL A CA 17
ATOM 13045 C C . VAL A 1 30 ? -10.881 3.564 1.379 1.00 1.49 30 VAL A C 17
ATOM 13046 O O . VAL A 1 30 ? -10.919 4.758 1.084 1.00 1.85 30 VAL A O 17
ATOM 13059 N N . LYS A 1 31 ? -10.042 3.035 2.256 1.00 1.65 31 LYS A N 17
ATOM 13060 C CA . LYS A 1 31 ? -9.072 3.860 2.957 1.00 1.74 31 LYS A CA 17
ATOM 13061 C C . LYS A 1 31 ? -8.241 4.640 1.936 1.00 1.48 31 LYS A C 17
ATOM 13062 O O . LYS A 1 31 ? -7.202 4.163 1.482 1.00 1.99 31 LYS A O 17
ATOM 13080 N N . LYS A 1 32 ? -8.730 5.826 1.605 1.00 0.96 32 LYS A N 17
ATOM 13081 C CA . LYS A 1 32 ? -8.045 6.677 0.647 1.00 0.78 32 LYS A CA 17
ATOM 13082 C C . LYS A 1 32 ? -6.686 7.089 1.217 1.00 0.74 32 LYS A C 17
ATOM 13083 O O . LYS A 1 32 ? -6.498 7.106 2.432 1.00 0.92 32 LYS A O 17
ATOM 13101 N N . CYS A 1 33 ? -5.774 7.411 0.312 1.00 0.61 33 CYS A N 17
ATOM 13102 C CA . CYS A 1 33 ? -4.438 7.822 0.709 1.00 0.59 33 CYS A CA 17
ATOM 13103 C C . CYS A 1 33 ? -4.537 9.194 1.378 1.00 0.66 33 CYS A C 17
ATOM 13104 O O . CYS A 1 33 ? -5.247 10.074 0.895 1.00 0.70 33 CYS A O 17
ATOM 13111 N N . PRO A 1 34 ? -3.794 9.337 2.508 1.00 0.76 34 PRO A N 17
ATOM 13112 C CA . PRO A 1 34 ? -3.791 10.587 3.249 1.00 0.91 34 PRO A CA 17
ATOM 13113 C C . PRO A 1 34 ? -2.960 11.650 2.527 1.00 0.91 34 PRO A C 17
ATOM 13114 O O . PRO A 1 34 ? -3.312 12.828 2.533 1.00 1.07 34 PRO A O 17
ATOM 13125 N N . ARG A 1 35 ? -1.872 11.194 1.924 1.00 0.81 35 ARG A N 17
ATOM 13126 C CA . ARG A 1 35 ? -0.987 12.091 1.199 1.00 0.84 35 ARG A CA 17
ATOM 13127 C C . ARG A 1 35 ? 0.201 11.316 0.626 1.00 0.72 35 ARG A C 17
ATOM 13128 O O . ARG A 1 35 ? 0.510 10.218 1.085 1.00 0.83 35 ARG A O 17
ATOM 13148 N N . ASP A 1 36 ? 0.835 11.919 -0.369 1.00 0.83 36 ASP A N 17
ATOM 13149 C CA . ASP A 1 36 ? 1.982 11.299 -1.010 1.00 0.83 36 ASP A CA 17
ATOM 13150 C C . ASP A 1 36 ? 3.035 10.968 0.049 1.00 0.76 36 ASP A C 17
ATOM 13151 O O . ASP A 1 36 ? 3.319 11.785 0.924 1.00 0.91 36 ASP A O 17
ATOM 13161 N N . GLY A 1 37 ? 3.586 9.769 -0.065 1.00 0.62 37 GLY A N 17
ATOM 13162 C CA . GLY A 1 37 ? 4.601 9.319 0.872 1.00 0.57 37 GLY A CA 17
ATOM 13163 C C . GLY A 1 37 ? 3.968 8.597 2.063 1.00 0.48 37 GLY A C 17
ATOM 13164 O O . GLY A 1 37 ? 4.627 7.805 2.735 1.00 0.47 37 GLY A O 17
ATOM 13168 N N . ALA A 1 38 ? 2.697 8.895 2.287 1.00 0.46 38 ALA A N 17
ATOM 13169 C CA . ALA A 1 38 ? 1.967 8.284 3.385 1.00 0.42 38 ALA A CA 17
ATOM 13170 C C . ALA A 1 38 ? 2.361 6.810 3.495 1.00 0.33 38 ALA A C 17
ATOM 13171 O O . ALA A 1 38 ? 2.168 6.040 2.555 1.00 0.27 38 ALA A O 17
ATOM 13178 N N . LYS A 1 39 ? 2.906 6.461 4.652 1.00 0.36 39 LYS A N 17
ATOM 13179 C CA . LYS A 1 39 ? 3.328 5.092 4.897 1.00 0.31 39 LYS A CA 17
ATOM 13180 C C . LYS A 1 39 ? 2.095 4.193 5.000 1.00 0.26 39 LYS A C 17
ATOM 13181 O O . LYS A 1 39 ? 1.038 4.632 5.451 1.00 0.32 39 LYS A O 17
ATOM 13199 N N . CYS A 1 40 ? 2.270 2.950 4.575 1.00 0.22 40 CYS A N 17
ATOM 13200 C CA . CYS A 1 40 ? 1.185 1.985 4.614 1.00 0.23 40 CYS A CA 17
ATOM 13201 C C . CYS A 1 40 ? 1.791 0.582 4.675 1.00 0.24 40 CYS A C 17
ATOM 13202 O O . CYS A 1 40 ? 2.965 0.395 4.356 1.00 0.36 40 CYS A O 17
ATOM 13209 N N . GLU A 1 41 ? 0.964 -0.368 5.085 1.00 0.31 41 GLU A N 17
ATOM 13210 C CA . GLU A 1 41 ? 1.404 -1.749 5.192 1.00 0.34 41 GLU A CA 17
ATOM 13211 C C . GLU A 1 41 ? 0.392 -2.681 4.524 1.00 0.40 41 GLU A C 17
ATOM 13212 O O . GLU A 1 41 ? -0.813 -2.542 4.726 1.00 0.55 41 GLU A O 17
ATOM 13225 N N . PHE A 1 42 ? 0.919 -3.612 3.742 1.00 0.37 42 PHE A N 17
ATOM 13226 C CA . PHE A 1 42 ? 0.076 -4.568 3.043 1.00 0.44 42 PHE A CA 17
ATOM 13227 C C . PHE A 1 42 ? -0.020 -5.883 3.818 1.00 0.46 42 PHE A C 17
ATOM 13228 O O . PHE A 1 42 ? 0.969 -6.601 3.955 1.00 0.55 42 PHE A O 17
ATOM 13245 N N . ASP A 1 43 ? -1.221 -6.159 4.305 1.00 0.47 43 ASP A N 17
ATOM 13246 C CA . ASP A 1 43 ? -1.460 -7.375 5.063 1.00 0.53 43 ASP A CA 17
ATOM 13247 C C . ASP A 1 43 ? -1.728 -8.530 4.095 1.00 0.51 43 ASP A C 17
ATOM 13248 O O . ASP A 1 43 ? -2.534 -8.399 3.175 1.00 0.65 43 ASP A O 17
ATOM 13258 N N . SER A 1 44 ? -1.037 -9.634 4.336 1.00 0.49 44 SER A N 17
ATOM 13259 C CA . SER A 1 44 ? -1.191 -10.811 3.498 1.00 0.62 44 SER A CA 17
ATOM 13260 C C . SER A 1 44 ? -2.279 -11.722 4.069 1.00 0.70 44 SER A C 17
ATOM 13261 O O . SER A 1 44 ? -2.736 -12.646 3.397 1.00 1.03 44 SER A O 17
ATOM 13269 N N . TYR A 1 45 ? -2.663 -11.431 5.303 1.00 0.86 45 TYR A N 17
ATOM 13270 C CA . TYR A 1 45 ? -3.689 -12.213 5.972 1.00 1.03 45 TYR A CA 17
ATOM 13271 C C . TYR A 1 45 ? -5.064 -11.960 5.350 1.00 1.14 45 TYR A C 17
ATOM 13272 O O . TYR A 1 45 ? -6.033 -12.640 5.681 1.00 1.50 45 TYR A O 17
ATOM 13290 N N . LYS A 1 46 ? -5.103 -10.979 4.460 1.00 0.96 46 LYS A N 17
ATOM 13291 C CA . LYS A 1 46 ? -6.343 -10.628 3.788 1.00 1.11 46 LYS A CA 17
ATOM 13292 C C . LYS A 1 46 ? -6.030 -10.125 2.378 1.00 1.08 46 LYS A C 17
ATOM 13293 O O . LYS A 1 46 ? -6.551 -10.654 1.397 1.00 1.27 46 LYS A O 17
ATOM 13311 N N . GLY A 1 47 ? -5.181 -9.110 2.321 1.00 0.92 47 GLY A N 17
ATOM 13312 C CA . GLY A 1 47 ? -4.792 -8.530 1.047 1.00 0.94 47 GLY A CA 17
ATOM 13313 C C . GLY A 1 47 ? -5.279 -7.085 0.931 1.00 0.94 47 GLY A C 17
ATOM 13314 O O . GLY A 1 47 ? -5.380 -6.546 -0.171 1.00 1.05 47 GLY A O 17
ATOM 13318 N N . LYS A 1 48 ? -5.570 -6.497 2.082 1.00 0.94 48 LYS A N 17
ATOM 13319 C CA . LYS A 1 48 ? -6.045 -5.125 2.123 1.00 0.98 48 LYS A CA 17
ATOM 13320 C C . LYS A 1 48 ? -4.845 -4.176 2.170 1.00 0.99 48 LYS A C 17
ATOM 13321 O O . LYS A 1 48 ? -3.704 -4.618 2.296 1.00 1.55 48 LYS A O 17
ATOM 13339 N N . CYS A 1 49 ? -5.145 -2.890 2.065 1.00 0.94 49 CYS A N 17
ATOM 13340 C CA . CYS A 1 49 ? -4.105 -1.875 2.093 1.00 0.90 49 CYS A CA 17
ATOM 13341 C C . CYS A 1 49 ? -4.414 -0.902 3.233 1.00 0.90 49 CYS A C 17
ATOM 13342 O O . CYS A 1 49 ? -5.217 0.016 3.070 1.00 1.29 49 CYS A O 17
ATOM 13349 N N . TYR A 1 50 ? -3.762 -1.137 4.362 1.00 0.67 50 TYR A N 17
ATOM 13350 C CA . TYR A 1 50 ? -3.957 -0.293 5.528 1.00 0.69 50 TYR A CA 17
ATOM 13351 C C . TYR A 1 50 ? -3.321 1.083 5.322 1.00 0.71 50 TYR A C 17
ATOM 13352 O O . TYR A 1 50 ? -2.392 1.455 6.037 1.00 1.10 50 TYR A O 17
ATOM 13370 N N . CYS A 1 51 ? -3.848 1.802 4.341 1.00 0.59 51 CYS A N 17
ATOM 13371 C CA . CYS A 1 51 ? -3.343 3.129 4.032 1.00 0.65 51 CYS A CA 17
ATOM 13372 C C . CYS A 1 51 ? -3.646 4.047 5.218 1.00 0.80 51 CYS A C 17
ATOM 13373 O O . CYS A 1 51 ? -2.732 4.598 5.830 1.00 1.63 51 CYS A O 17
ATOM 13380 N N . ALA A 1 1 ? 2.553 -11.332 7.639 1.00 0.95 1 ALA A N 18
ATOM 13381 C CA . ALA A 1 1 ? 3.341 -11.206 6.425 1.00 0.78 1 ALA A CA 18
ATOM 13382 C C . ALA A 1 1 ? 3.035 -9.862 5.761 1.00 0.68 1 ALA A C 18
ATOM 13383 O O . ALA A 1 1 ? 3.029 -9.759 4.535 1.00 0.79 1 ALA A O 18
ATOM 13390 N N . THR A 1 2 ? 2.787 -8.866 6.599 1.00 0.62 2 THR A N 18
ATOM 13391 C CA . THR A 1 2 ? 2.480 -7.533 6.108 1.00 0.52 2 THR A CA 18
ATOM 13392 C C . THR A 1 2 ? 3.709 -6.917 5.435 1.00 0.65 2 THR A C 18
ATOM 13393 O O . THR A 1 2 ? 4.840 -7.178 5.842 1.00 0.94 2 THR A O 18
ATOM 13404 N N . TYR A 1 3 ? 3.444 -6.111 4.418 1.00 0.55 3 TYR A N 18
ATOM 13405 C CA . TYR A 1 3 ? 4.514 -5.456 3.685 1.00 0.67 3 TYR A CA 18
ATOM 13406 C C . TYR A 1 3 ? 4.420 -3.935 3.821 1.00 0.78 3 TYR A C 18
ATOM 13407 O O . TYR A 1 3 ? 3.408 -3.336 3.460 1.00 1.51 3 TYR A O 18
ATOM 13425 N N . ASN A 1 4 ? 5.490 -3.353 4.344 1.00 0.43 4 ASN A N 18
ATOM 13426 C CA . ASN A 1 4 ? 5.541 -1.913 4.533 1.00 0.42 4 ASN A CA 18
ATOM 13427 C C . ASN A 1 4 ? 5.752 -1.232 3.179 1.00 0.47 4 ASN A C 18
ATOM 13428 O O . ASN A 1 4 ? 6.202 -1.866 2.225 1.00 0.83 4 ASN A O 18
ATOM 13439 N N . GLY A 1 5 ? 5.417 0.049 3.138 1.00 0.35 5 GLY A N 18
ATOM 13440 C CA . GLY A 1 5 ? 5.563 0.822 1.916 1.00 0.44 5 GLY A CA 18
ATOM 13441 C C . GLY A 1 5 ? 4.871 2.181 2.041 1.00 0.52 5 GLY A C 18
ATOM 13442 O O . GLY A 1 5 ? 4.530 2.609 3.143 1.00 0.88 5 GLY A O 18
ATOM 13446 N N . LYS A 1 6 ? 4.684 2.821 0.896 1.00 0.28 6 LYS A N 18
ATOM 13447 C CA . LYS A 1 6 ? 4.038 4.122 0.863 1.00 0.30 6 LYS A CA 18
ATOM 13448 C C . LYS A 1 6 ? 2.828 4.063 -0.071 1.00 0.31 6 LYS A C 18
ATOM 13449 O O . LYS A 1 6 ? 2.646 3.086 -0.796 1.00 0.45 6 LYS A O 18
ATOM 13467 N N . CYS A 1 7 ? 2.031 5.120 -0.024 1.00 0.27 7 CYS A N 18
ATOM 13468 C CA . CYS A 1 7 ? 0.844 5.201 -0.857 1.00 0.27 7 CYS A CA 18
ATOM 13469 C C . CYS A 1 7 ? 0.817 6.578 -1.523 1.00 0.39 7 CYS A C 18
ATOM 13470 O O . CYS A 1 7 ? 1.469 7.510 -1.056 1.00 0.54 7 CYS A O 18
ATOM 13477 N N . TYR A 1 8 ? 0.055 6.662 -2.604 1.00 0.44 8 TYR A N 18
ATOM 13478 C CA . TYR A 1 8 ? -0.065 7.910 -3.339 1.00 0.58 8 TYR A CA 18
ATOM 13479 C C . TYR A 1 8 ? -1.520 8.383 -3.381 1.00 0.54 8 TYR A C 18
ATOM 13480 O O . TYR A 1 8 ? -2.436 7.574 -3.526 1.00 0.56 8 TYR A O 18
ATOM 13498 N N . LYS A 1 9 ? -1.687 9.691 -3.252 1.00 0.64 9 LYS A N 18
ATOM 13499 C CA . LYS A 1 9 ? -3.015 10.281 -3.273 1.00 0.65 9 LYS A CA 18
ATOM 13500 C C . LYS A 1 9 ? -3.435 10.529 -4.723 1.00 0.69 9 LYS A C 18
ATOM 13501 O O . LYS A 1 9 ? -4.541 10.169 -5.123 1.00 0.77 9 LYS A O 18
ATOM 13519 N N . LYS A 1 10 ? -2.529 11.142 -5.472 1.00 0.79 10 LYS A N 18
ATOM 13520 C CA . LYS A 1 10 ? -2.792 11.441 -6.869 1.00 0.89 10 LYS A CA 18
ATOM 13521 C C . LYS A 1 10 ? -3.179 10.153 -7.598 1.00 0.88 10 LYS A C 18
ATOM 13522 O O . LYS A 1 10 ? -3.869 10.194 -8.615 1.00 1.45 10 LYS A O 18
ATOM 13540 N N . ASP A 1 11 ? -2.716 9.039 -7.050 1.00 0.51 11 ASP A N 18
ATOM 13541 C CA . ASP A 1 11 ? -3.004 7.741 -7.636 1.00 0.50 11 ASP A CA 18
ATOM 13542 C C . ASP A 1 11 ? -3.915 6.952 -6.694 1.00 0.43 11 ASP A C 18
ATOM 13543 O O . ASP A 1 11 ? -4.525 5.963 -7.098 1.00 0.50 11 ASP A O 18
ATOM 13553 N N . ASN A 1 12 ? -3.978 7.418 -5.455 1.00 0.38 12 ASN A N 18
ATOM 13554 C CA . ASN A 1 12 ? -4.804 6.768 -4.452 1.00 0.35 12 ASN A CA 18
ATOM 13555 C C . ASN A 1 12 ? -4.525 5.264 -4.464 1.00 0.34 12 ASN A C 18
ATOM 13556 O O . ASN A 1 12 ? -5.431 4.463 -4.685 1.00 0.37 12 ASN A O 18
ATOM 13567 N N . ILE A 1 13 ? -3.267 4.926 -4.223 1.00 0.35 13 ILE A N 18
ATOM 13568 C CA . ILE A 1 13 ? -2.857 3.532 -4.204 1.00 0.40 13 ILE A CA 18
ATOM 13569 C C . ILE A 1 13 ? -1.856 3.316 -3.067 1.00 0.39 13 ILE A C 18
ATOM 13570 O O . ILE A 1 13 ? -1.558 4.241 -2.313 1.00 0.56 13 ILE A O 18
ATOM 13586 N N . CYS A 1 14 ? -1.364 2.088 -2.980 1.00 0.35 14 CYS A N 18
ATOM 13587 C CA . CYS A 1 14 ? -0.403 1.739 -1.948 1.00 0.34 14 CYS A CA 18
ATOM 13588 C C . CYS A 1 14 ? 0.695 0.884 -2.584 1.00 0.42 14 CYS A C 18
ATOM 13589 O O . CYS A 1 14 ? 0.428 -0.213 -3.072 1.00 0.52 14 CYS A O 18
ATOM 13596 N N . LYS A 1 15 ? 1.907 1.418 -2.558 1.00 0.47 15 LYS A N 18
ATOM 13597 C CA . LYS A 1 15 ? 3.046 0.718 -3.126 1.00 0.62 15 LYS A CA 18
ATOM 13598 C C . LYS A 1 15 ? 3.918 0.169 -1.994 1.00 0.64 15 LYS A C 18
ATOM 13599 O O . LYS A 1 15 ? 4.386 0.925 -1.144 1.00 0.69 15 LYS A O 18
ATOM 13617 N N . TYR A 1 16 ? 4.110 -1.141 -2.020 1.00 0.86 16 TYR A N 18
ATOM 13618 C CA . TYR A 1 16 ? 4.918 -1.800 -1.007 1.00 0.94 16 TYR A CA 18
ATOM 13619 C C . TYR A 1 16 ? 5.772 -2.909 -1.623 1.00 0.95 16 TYR A C 18
ATOM 13620 O O . TYR A 1 16 ? 5.492 -3.373 -2.728 1.00 1.06 16 TYR A O 18
ATOM 13638 N N . LYS A 1 17 ? 6.797 -3.304 -0.882 1.00 0.94 17 LYS A N 18
ATOM 13639 C CA . LYS A 1 17 ? 7.694 -4.350 -1.341 1.00 0.96 17 LYS A CA 18
ATOM 13640 C C . LYS A 1 17 ? 7.047 -5.715 -1.095 1.00 1.08 17 LYS A C 18
ATOM 13641 O O . LYS A 1 17 ? 6.507 -5.965 -0.018 1.00 1.78 17 LYS A O 18
ATOM 13659 N N . ALA A 1 18 ? 7.123 -6.562 -2.111 1.00 0.86 18 ALA A N 18
ATOM 13660 C CA . ALA A 1 18 ? 6.551 -7.895 -2.018 1.00 1.00 18 ALA A CA 18
ATOM 13661 C C . ALA A 1 18 ? 7.471 -8.782 -1.177 1.00 1.15 18 ALA A C 18
ATOM 13662 O O . ALA A 1 18 ? 7.711 -8.498 -0.004 1.00 2.37 18 ALA A O 18
ATOM 13669 N N . GLN A 1 19 ? 7.960 -9.839 -1.808 1.00 1.65 19 GLN A N 18
ATOM 13670 C CA . GLN A 1 19 ? 8.848 -10.769 -1.132 1.00 1.74 19 GLN A CA 18
ATOM 13671 C C . GLN A 1 19 ? 10.142 -10.944 -1.931 1.00 1.56 19 GLN A C 18
ATOM 13672 O O . GLN A 1 19 ? 11.026 -11.698 -1.530 1.00 1.79 19 GLN A O 18
ATOM 13686 N N . SER A 1 20 ? 10.211 -10.233 -3.047 1.00 1.68 20 SER A N 18
ATOM 13687 C CA . SER A 1 20 ? 11.381 -10.300 -3.906 1.00 1.88 20 SER A CA 18
ATOM 13688 C C . SER A 1 20 ? 11.748 -8.900 -4.400 1.00 1.98 20 SER A C 18
ATOM 13689 O O . SER A 1 20 ? 12.566 -8.752 -5.308 1.00 2.54 20 SER A O 18
ATOM 13697 N N . GLY A 1 21 ? 11.126 -7.907 -3.782 1.00 1.73 21 GLY A N 18
ATOM 13698 C CA . GLY A 1 21 ? 11.377 -6.523 -4.148 1.00 2.15 21 GLY A CA 18
ATOM 13699 C C . GLY A 1 21 ? 10.494 -6.098 -5.323 1.00 2.45 21 GLY A C 18
ATOM 13700 O O . GLY A 1 21 ? 10.341 -4.907 -5.591 1.00 2.97 21 GLY A O 18
ATOM 13704 N N . LYS A 1 22 ? 9.934 -7.095 -5.993 1.00 2.43 22 LYS A N 18
ATOM 13705 C CA . LYS A 1 22 ? 9.070 -6.840 -7.133 1.00 2.94 22 LYS A CA 18
ATOM 13706 C C . LYS A 1 22 ? 8.171 -5.641 -6.826 1.00 3.10 22 LYS A C 18
ATOM 13707 O O . LYS A 1 22 ? 7.772 -4.911 -7.733 1.00 3.56 22 LYS A O 18
ATOM 13725 N N . THR A 1 23 ? 7.877 -5.474 -5.545 1.00 3.13 23 THR A N 18
ATOM 13726 C CA . THR A 1 23 ? 7.032 -4.376 -5.108 1.00 3.32 23 THR A CA 18
ATOM 13727 C C . THR A 1 23 ? 5.718 -4.368 -5.893 1.00 1.53 23 THR A C 18
ATOM 13728 O O . THR A 1 23 ? 5.694 -4.000 -7.066 1.00 1.63 23 THR A O 18
ATOM 13739 N N . ALA A 1 24 ? 4.658 -4.780 -5.213 1.00 1.16 24 ALA A N 18
ATOM 13740 C CA . ALA A 1 24 ? 3.344 -4.825 -5.832 1.00 1.43 24 ALA A CA 18
ATOM 13741 C C . ALA A 1 24 ? 2.538 -3.599 -5.399 1.00 1.29 24 ALA A C 18
ATOM 13742 O O . ALA A 1 24 ? 2.850 -2.972 -4.387 1.00 2.13 24 ALA A O 18
ATOM 13749 N N . ILE A 1 25 ? 1.518 -3.292 -6.187 1.00 1.71 25 ILE A N 18
ATOM 13750 C CA . ILE A 1 25 ? 0.665 -2.152 -5.897 1.00 1.44 25 ILE A CA 18
ATOM 13751 C C . ILE A 1 25 ? -0.706 -2.650 -5.437 1.00 1.35 25 ILE A C 18
ATOM 13752 O O . ILE A 1 25 ? -1.268 -3.570 -6.030 1.00 1.53 25 ILE A O 18
ATOM 13768 N N . CYS A 1 26 ? -1.206 -2.020 -4.384 1.00 1.20 26 CYS A N 18
ATOM 13769 C CA . CYS A 1 26 ? -2.501 -2.388 -3.837 1.00 1.24 26 CYS A CA 18
ATOM 13770 C C . CYS A 1 26 ? -3.341 -1.117 -3.696 1.00 0.99 26 CYS A C 18
ATOM 13771 O O . CYS A 1 26 ? -3.173 -0.361 -2.741 1.00 0.82 26 CYS A O 18
ATOM 13778 N N . LYS A 1 27 ? -4.228 -0.922 -4.661 1.00 1.00 27 LYS A N 18
ATOM 13779 C CA . LYS A 1 27 ? -5.094 0.245 -4.656 1.00 0.81 27 LYS A CA 18
ATOM 13780 C C . LYS A 1 27 ? -5.533 0.543 -3.221 1.00 0.70 27 LYS A C 18
ATOM 13781 O O . LYS A 1 27 ? -5.625 -0.364 -2.395 1.00 0.84 27 LYS A O 18
ATOM 13799 N N . CYS A 1 28 ? -5.791 1.817 -2.968 1.00 0.55 28 CYS A N 18
ATOM 13800 C CA . CYS A 1 28 ? -6.218 2.246 -1.647 1.00 0.54 28 CYS A CA 18
ATOM 13801 C C . CYS A 1 28 ? -7.680 1.839 -1.458 1.00 0.65 28 CYS A C 18
ATOM 13802 O O . CYS A 1 28 ? -8.291 1.267 -2.360 1.00 1.58 28 CYS A O 18
ATOM 13809 N N . TYR A 1 29 ? -8.201 2.149 -0.279 1.00 1.44 29 TYR A N 18
ATOM 13810 C CA . TYR A 1 29 ? -9.580 1.821 0.039 1.00 1.56 29 TYR A CA 18
ATOM 13811 C C . TYR A 1 29 ? -9.943 2.292 1.449 1.00 1.75 29 TYR A C 18
ATOM 13812 O O . TYR A 1 29 ? -9.094 2.314 2.338 1.00 2.78 29 TYR A O 18
ATOM 13830 N N . VAL A 1 30 ? -11.207 2.658 1.608 1.00 1.75 30 VAL A N 18
ATOM 13831 C CA . VAL A 1 30 ? -11.693 3.128 2.895 1.00 1.97 30 VAL A CA 18
ATOM 13832 C C . VAL A 1 30 ? -11.027 4.463 3.231 1.00 1.72 30 VAL A C 18
ATOM 13833 O O . VAL A 1 30 ? -11.668 5.512 3.178 1.00 2.51 30 VAL A O 18
ATOM 13846 N N . LYS A 1 31 ? -9.748 4.381 3.569 1.00 1.32 31 LYS A N 18
ATOM 13847 C CA . LYS A 1 31 ? -8.988 5.571 3.914 1.00 1.27 31 LYS A CA 18
ATOM 13848 C C . LYS A 1 31 ? -8.006 5.888 2.784 1.00 1.07 31 LYS A C 18
ATOM 13849 O O . LYS A 1 31 ? -6.824 5.562 2.874 1.00 1.51 31 LYS A O 18
ATOM 13867 N N . LYS A 1 32 ? -8.533 6.521 1.746 1.00 0.68 32 LYS A N 18
ATOM 13868 C CA . LYS A 1 32 ? -7.717 6.886 0.600 1.00 0.60 32 LYS A CA 18
ATOM 13869 C C . LYS A 1 32 ? -6.357 7.389 1.086 1.00 0.54 32 LYS A C 18
ATOM 13870 O O . LYS A 1 32 ? -6.214 7.781 2.244 1.00 0.64 32 LYS A O 18
ATOM 13888 N N . CYS A 1 33 ? -5.392 7.362 0.179 1.00 0.53 33 CYS A N 18
ATOM 13889 C CA . CYS A 1 33 ? -4.048 7.810 0.501 1.00 0.55 33 CYS A CA 18
ATOM 13890 C C . CYS A 1 33 ? -4.125 9.268 0.959 1.00 0.56 33 CYS A C 18
ATOM 13891 O O . CYS A 1 33 ? -4.820 10.078 0.348 1.00 0.57 33 CYS A O 18
ATOM 13898 N N . PRO A 1 34 ? -3.383 9.565 2.059 1.00 0.58 34 PRO A N 18
ATOM 13899 C CA . PRO A 1 34 ? -3.360 10.911 2.606 1.00 0.62 34 PRO A CA 18
ATOM 13900 C C . PRO A 1 34 ? -2.510 11.841 1.738 1.00 0.62 34 PRO A C 18
ATOM 13901 O O . PRO A 1 34 ? -2.813 13.026 1.610 1.00 0.62 34 PRO A O 18
ATOM 13912 N N . ARG A 1 35 ? -1.461 11.268 1.165 1.00 0.68 35 ARG A N 18
ATOM 13913 C CA . ARG A 1 35 ? -0.565 12.031 0.313 1.00 0.71 35 ARG A CA 18
ATOM 13914 C C . ARG A 1 35 ? 0.652 11.186 -0.069 1.00 0.62 35 ARG A C 18
ATOM 13915 O O . ARG A 1 35 ? 1.175 10.437 0.754 1.00 0.54 35 ARG A O 18
ATOM 13935 N N . ASP A 1 36 ? 1.067 11.335 -1.318 1.00 0.68 36 ASP A N 18
ATOM 13936 C CA . ASP A 1 36 ? 2.212 10.594 -1.820 1.00 0.64 36 ASP A CA 18
ATOM 13937 C C . ASP A 1 36 ? 3.296 10.547 -0.741 1.00 0.57 36 ASP A C 18
ATOM 13938 O O . ASP A 1 36 ? 3.633 11.572 -0.150 1.00 0.67 36 ASP A O 18
ATOM 13948 N N . GLY A 1 37 ? 3.811 9.347 -0.516 1.00 0.48 37 GLY A N 18
ATOM 13949 C CA . GLY A 1 37 ? 4.849 9.153 0.481 1.00 0.48 37 GLY A CA 18
ATOM 13950 C C . GLY A 1 37 ? 4.267 8.577 1.774 1.00 0.45 37 GLY A C 18
ATOM 13951 O O . GLY A 1 37 ? 5.001 8.049 2.608 1.00 0.57 37 GLY A O 18
ATOM 13955 N N . ALA A 1 38 ? 2.954 8.699 1.899 1.00 0.43 38 ALA A N 18
ATOM 13956 C CA . ALA A 1 38 ? 2.265 8.198 3.076 1.00 0.40 38 ALA A CA 18
ATOM 13957 C C . ALA A 1 38 ? 2.586 6.712 3.255 1.00 0.34 38 ALA A C 18
ATOM 13958 O O . ALA A 1 38 ? 2.299 5.901 2.376 1.00 0.29 38 ALA A O 18
ATOM 13965 N N . LYS A 1 39 ? 3.176 6.401 4.400 1.00 0.37 39 LYS A N 18
ATOM 13966 C CA . LYS A 1 39 ? 3.539 5.028 4.706 1.00 0.34 39 LYS A CA 18
ATOM 13967 C C . LYS A 1 39 ? 2.268 4.192 4.864 1.00 0.27 39 LYS A C 18
ATOM 13968 O O . LYS A 1 39 ? 1.239 4.698 5.309 1.00 0.31 39 LYS A O 18
ATOM 13986 N N . CYS A 1 40 ? 2.380 2.926 4.489 1.00 0.23 40 CYS A N 18
ATOM 13987 C CA . CYS A 1 40 ? 1.252 2.015 4.584 1.00 0.24 40 CYS A CA 18
ATOM 13988 C C . CYS A 1 40 ? 1.790 0.583 4.589 1.00 0.24 40 CYS A C 18
ATOM 13989 O O . CYS A 1 40 ? 2.934 0.344 4.203 1.00 0.40 40 CYS A O 18
ATOM 13996 N N . GLU A 1 41 ? 0.941 -0.333 5.030 1.00 0.29 41 GLU A N 18
ATOM 13997 C CA . GLU A 1 41 ? 1.317 -1.735 5.090 1.00 0.30 41 GLU A CA 18
ATOM 13998 C C . GLU A 1 41 ? 0.241 -2.602 4.433 1.00 0.35 41 GLU A C 18
ATOM 13999 O O . GLU A 1 41 ? -0.947 -2.434 4.702 1.00 0.52 41 GLU A O 18
ATOM 14012 N N . PHE A 1 42 ? 0.696 -3.511 3.583 1.00 0.37 42 PHE A N 18
ATOM 14013 C CA . PHE A 1 42 ? -0.212 -4.405 2.885 1.00 0.45 42 PHE A CA 18
ATOM 14014 C C . PHE A 1 42 ? -0.388 -5.717 3.652 1.00 0.43 42 PHE A C 18
ATOM 14015 O O . PHE A 1 42 ? 0.578 -6.447 3.870 1.00 0.52 42 PHE A O 18
ATOM 14032 N N . ASP A 1 43 ? -1.627 -5.977 4.041 1.00 0.44 43 ASP A N 18
ATOM 14033 C CA . ASP A 1 43 ? -1.942 -7.188 4.779 1.00 0.45 43 ASP A CA 18
ATOM 14034 C C . ASP A 1 43 ? -2.063 -8.359 3.801 1.00 0.54 43 ASP A C 18
ATOM 14035 O O . ASP A 1 43 ? -2.847 -8.303 2.855 1.00 0.70 43 ASP A O 18
ATOM 14045 N N . SER A 1 44 ? -1.276 -9.392 4.063 1.00 0.54 44 SER A N 18
ATOM 14046 C CA . SER A 1 44 ? -1.285 -10.574 3.218 1.00 0.66 44 SER A CA 18
ATOM 14047 C C . SER A 1 44 ? -2.317 -11.578 3.736 1.00 0.69 44 SER A C 18
ATOM 14048 O O . SER A 1 44 ? -2.233 -12.769 3.437 1.00 0.86 44 SER A O 18
ATOM 14056 N N . TYR A 1 45 ? -3.266 -11.062 4.503 1.00 0.85 45 TYR A N 18
ATOM 14057 C CA . TYR A 1 45 ? -4.312 -11.899 5.065 1.00 0.93 45 TYR A CA 18
ATOM 14058 C C . TYR A 1 45 ? -5.635 -11.695 4.324 1.00 0.96 45 TYR A C 18
ATOM 14059 O O . TYR A 1 45 ? -6.478 -12.590 4.293 1.00 1.09 45 TYR A O 18
ATOM 14077 N N . LYS A 1 46 ? -5.775 -10.511 3.745 1.00 0.96 46 LYS A N 18
ATOM 14078 C CA . LYS A 1 46 ? -6.981 -10.177 3.006 1.00 1.08 46 LYS A CA 18
ATOM 14079 C C . LYS A 1 46 ? -6.599 -9.692 1.607 1.00 1.09 46 LYS A C 18
ATOM 14080 O O . LYS A 1 46 ? -7.097 -10.209 0.609 1.00 1.28 46 LYS A O 18
ATOM 14098 N N . GLY A 1 47 ? -5.718 -8.702 1.579 1.00 0.96 47 GLY A N 18
ATOM 14099 C CA . GLY A 1 47 ? -5.263 -8.141 0.318 1.00 1.02 47 GLY A CA 18
ATOM 14100 C C . GLY A 1 47 ? -5.704 -6.683 0.177 1.00 0.98 47 GLY A C 18
ATOM 14101 O O . GLY A 1 47 ? -5.736 -6.145 -0.929 1.00 1.08 47 GLY A O 18
ATOM 14105 N N . LYS A 1 48 ? -6.031 -6.084 1.312 1.00 0.96 48 LYS A N 18
ATOM 14106 C CA . LYS A 1 48 ? -6.468 -4.699 1.329 1.00 0.96 48 LYS A CA 18
ATOM 14107 C C . LYS A 1 48 ? -5.256 -3.788 1.534 1.00 0.88 48 LYS A C 18
ATOM 14108 O O . LYS A 1 48 ? -4.128 -4.266 1.646 1.00 1.26 48 LYS A O 18
ATOM 14126 N N . CYS A 1 49 ? -5.530 -2.492 1.578 1.00 1.09 49 CYS A N 18
ATOM 14127 C CA . CYS A 1 49 ? -4.475 -1.511 1.768 1.00 1.02 49 CYS A CA 18
ATOM 14128 C C . CYS A 1 49 ? -4.772 -0.730 3.049 1.00 0.99 49 CYS A C 18
ATOM 14129 O O . CYS A 1 49 ? -5.605 0.175 3.050 1.00 1.43 49 CYS A O 18
ATOM 14136 N N . TYR A 1 50 ? -4.073 -1.108 4.110 1.00 0.63 50 TYR A N 18
ATOM 14137 C CA . TYR A 1 50 ? -4.251 -0.454 5.395 1.00 0.65 50 TYR A CA 18
ATOM 14138 C C . TYR A 1 50 ? -3.545 0.904 5.422 1.00 0.75 50 TYR A C 18
ATOM 14139 O O . TYR A 1 50 ? -2.727 1.165 6.303 1.00 1.23 50 TYR A O 18
ATOM 14157 N N . CYS A 1 51 ? -3.887 1.732 4.446 1.00 0.60 51 CYS A N 18
ATOM 14158 C CA . CYS A 1 51 ? -3.297 3.056 4.347 1.00 0.70 51 CYS A CA 18
ATOM 14159 C C . CYS A 1 51 ? -3.628 3.827 5.626 1.00 0.87 51 CYS A C 18
ATOM 14160 O O . CYS A 1 51 ? -4.303 4.855 5.578 1.00 1.41 51 CYS A O 18
ATOM 14167 N N . ALA A 1 1 ? 2.857 -11.382 7.339 1.00 1.03 1 ALA A N 19
ATOM 14168 C CA . ALA A 1 1 ? 3.037 -11.379 5.897 1.00 1.26 1 ALA A CA 19
ATOM 14169 C C . ALA A 1 1 ? 2.568 -10.036 5.332 1.00 1.19 1 ALA A C 19
ATOM 14170 O O . ALA A 1 1 ? 2.007 -9.981 4.239 1.00 1.58 1 ALA A O 19
ATOM 14177 N N . THR A 1 2 ? 2.816 -8.988 6.103 1.00 0.96 2 THR A N 19
ATOM 14178 C CA . THR A 1 2 ? 2.427 -7.649 5.693 1.00 0.83 2 THR A CA 19
ATOM 14179 C C . THR A 1 2 ? 3.577 -6.962 4.954 1.00 1.01 2 THR A C 19
ATOM 14180 O O . THR A 1 2 ? 4.745 -7.214 5.245 1.00 1.37 2 THR A O 19
ATOM 14191 N N . TYR A 1 3 ? 3.206 -6.107 4.013 1.00 0.88 3 TYR A N 19
ATOM 14192 C CA . TYR A 1 3 ? 4.192 -5.382 3.230 1.00 1.05 3 TYR A CA 19
ATOM 14193 C C . TYR A 1 3 ? 4.105 -3.878 3.497 1.00 1.06 3 TYR A C 19
ATOM 14194 O O . TYR A 1 3 ? 3.120 -3.235 3.136 1.00 1.78 3 TYR A O 19
ATOM 14212 N N . ASN A 1 4 ? 5.150 -3.360 4.126 1.00 0.57 4 ASN A N 19
ATOM 14213 C CA . ASN A 1 4 ? 5.204 -1.943 4.446 1.00 0.51 4 ASN A CA 19
ATOM 14214 C C . ASN A 1 4 ? 5.850 -1.187 3.283 1.00 0.40 4 ASN A C 19
ATOM 14215 O O . ASN A 1 4 ? 6.852 -1.634 2.727 1.00 0.53 4 ASN A O 19
ATOM 14226 N N . GLY A 1 5 ? 5.248 -0.055 2.949 1.00 0.49 5 GLY A N 19
ATOM 14227 C CA . GLY A 1 5 ? 5.752 0.768 1.862 1.00 0.43 5 GLY A CA 19
ATOM 14228 C C . GLY A 1 5 ? 5.184 2.187 1.939 1.00 0.42 5 GLY A C 19
ATOM 14229 O O . GLY A 1 5 ? 5.138 2.783 3.014 1.00 0.49 5 GLY A O 19
ATOM 14233 N N . LYS A 1 6 ? 4.765 2.686 0.786 1.00 0.40 6 LYS A N 19
ATOM 14234 C CA . LYS A 1 6 ? 4.202 4.023 0.709 1.00 0.40 6 LYS A CA 19
ATOM 14235 C C . LYS A 1 6 ? 3.001 4.013 -0.238 1.00 0.38 6 LYS A C 19
ATOM 14236 O O . LYS A 1 6 ? 2.844 3.090 -1.036 1.00 0.43 6 LYS A O 19
ATOM 14254 N N . CYS A 1 7 ? 2.184 5.049 -0.118 1.00 0.38 7 CYS A N 19
ATOM 14255 C CA . CYS A 1 7 ? 1.002 5.171 -0.954 1.00 0.36 7 CYS A CA 19
ATOM 14256 C C . CYS A 1 7 ? 1.005 6.563 -1.590 1.00 0.50 7 CYS A C 19
ATOM 14257 O O . CYS A 1 7 ? 1.831 7.405 -1.245 1.00 0.84 7 CYS A O 19
ATOM 14264 N N . TYR A 1 8 ? 0.070 6.760 -2.509 1.00 0.34 8 TYR A N 19
ATOM 14265 C CA . TYR A 1 8 ? -0.046 8.035 -3.196 1.00 0.45 8 TYR A CA 19
ATOM 14266 C C . TYR A 1 8 ? -1.510 8.462 -3.316 1.00 0.48 8 TYR A C 19
ATOM 14267 O O . TYR A 1 8 ? -2.381 7.637 -3.587 1.00 0.58 8 TYR A O 19
ATOM 14285 N N . LYS A 1 9 ? -1.736 9.751 -3.108 1.00 0.51 9 LYS A N 19
ATOM 14286 C CA . LYS A 1 9 ? -3.080 10.298 -3.190 1.00 0.57 9 LYS A CA 19
ATOM 14287 C C . LYS A 1 9 ? -3.632 10.074 -4.599 1.00 0.69 9 LYS A C 19
ATOM 14288 O O . LYS A 1 9 ? -4.510 9.236 -4.800 1.00 0.94 9 LYS A O 19
ATOM 14306 N N . LYS A 1 10 ? -3.095 10.838 -5.539 1.00 0.80 10 LYS A N 19
ATOM 14307 C CA . LYS A 1 10 ? -3.523 10.733 -6.923 1.00 1.07 10 LYS A CA 19
ATOM 14308 C C . LYS A 1 10 ? -3.747 9.261 -7.274 1.00 1.05 10 LYS A C 19
ATOM 14309 O O . LYS A 1 10 ? -4.886 8.821 -7.423 1.00 1.52 10 LYS A O 19
ATOM 14327 N N . ASP A 1 11 ? -2.643 8.540 -7.395 1.00 0.96 11 ASP A N 19
ATOM 14328 C CA . ASP A 1 11 ? -2.705 7.126 -7.725 1.00 0.96 11 ASP A CA 19
ATOM 14329 C C . ASP A 1 11 ? -3.612 6.412 -6.722 1.00 0.77 11 ASP A C 19
ATOM 14330 O O . ASP A 1 11 ? -4.160 5.352 -7.021 1.00 0.77 11 ASP A O 19
ATOM 14340 N N . ASN A 1 12 ? -3.744 7.021 -5.553 1.00 0.67 12 ASN A N 19
ATOM 14341 C CA . ASN A 1 12 ? -4.576 6.457 -4.504 1.00 0.52 12 ASN A CA 19
ATOM 14342 C C . ASN A 1 12 ? -4.352 4.945 -4.439 1.00 0.47 12 ASN A C 19
ATOM 14343 O O . ASN A 1 12 ? -5.286 4.167 -4.622 1.00 0.46 12 ASN A O 19
ATOM 14354 N N . ILE A 1 13 ? -3.107 4.574 -4.178 1.00 0.52 13 ILE A N 19
ATOM 14355 C CA . ILE A 1 13 ? -2.748 3.169 -4.087 1.00 0.59 13 ILE A CA 19
ATOM 14356 C C . ILE A 1 13 ? -1.718 2.982 -2.971 1.00 0.54 13 ILE A C 19
ATOM 14357 O O . ILE A 1 13 ? -1.382 3.932 -2.266 1.00 0.62 13 ILE A O 19
ATOM 14373 N N . CYS A 1 14 ? -1.246 1.750 -2.845 1.00 0.53 14 CYS A N 19
ATOM 14374 C CA . CYS A 1 14 ? -0.262 1.426 -1.827 1.00 0.49 14 CYS A CA 19
ATOM 14375 C C . CYS A 1 14 ? 0.854 0.609 -2.480 1.00 0.57 14 CYS A C 19
ATOM 14376 O O . CYS A 1 14 ? 0.635 -0.529 -2.894 1.00 0.68 14 CYS A O 19
ATOM 14383 N N . LYS A 1 15 ? 2.027 1.221 -2.553 1.00 0.60 15 LYS A N 19
ATOM 14384 C CA . LYS A 1 15 ? 3.178 0.564 -3.149 1.00 0.71 15 LYS A CA 19
ATOM 14385 C C . LYS A 1 15 ? 4.158 0.160 -2.046 1.00 0.63 15 LYS A C 19
ATOM 14386 O O . LYS A 1 15 ? 4.378 0.915 -1.100 1.00 0.68 15 LYS A O 19
ATOM 14404 N N . TYR A 1 16 ? 4.720 -1.029 -2.203 1.00 0.65 16 TYR A N 19
ATOM 14405 C CA . TYR A 1 16 ? 5.672 -1.542 -1.232 1.00 0.66 16 TYR A CA 19
ATOM 14406 C C . TYR A 1 16 ? 6.818 -2.281 -1.925 1.00 0.85 16 TYR A C 19
ATOM 14407 O O . TYR A 1 16 ? 6.887 -2.316 -3.153 1.00 1.21 16 TYR A O 19
ATOM 14425 N N . LYS A 1 17 ? 7.690 -2.854 -1.108 1.00 0.86 17 LYS A N 19
ATOM 14426 C CA . LYS A 1 17 ? 8.830 -3.590 -1.627 1.00 1.15 17 LYS A CA 19
ATOM 14427 C C . LYS A 1 17 ? 8.456 -5.067 -1.768 1.00 1.36 17 LYS A C 19
ATOM 14428 O O . LYS A 1 17 ? 9.313 -5.942 -1.649 1.00 2.76 17 LYS A O 19
ATOM 14446 N N . ALA A 1 18 ? 7.176 -5.299 -2.019 1.00 1.11 18 ALA A N 19
ATOM 14447 C CA . ALA A 1 18 ? 6.679 -6.655 -2.177 1.00 1.12 18 ALA A CA 19
ATOM 14448 C C . ALA A 1 18 ? 7.403 -7.578 -1.195 1.00 1.29 18 ALA A C 19
ATOM 14449 O O . ALA A 1 18 ? 7.648 -7.201 -0.049 1.00 2.60 18 ALA A O 19
ATOM 14456 N N . GLN A 1 19 ? 7.726 -8.768 -1.678 1.00 1.36 19 GLN A N 19
ATOM 14457 C CA . GLN A 1 19 ? 8.418 -9.747 -0.857 1.00 1.36 19 GLN A CA 19
ATOM 14458 C C . GLN A 1 19 ? 9.697 -10.216 -1.553 1.00 1.16 19 GLN A C 19
ATOM 14459 O O . GLN A 1 19 ? 10.425 -11.053 -1.024 1.00 1.17 19 GLN A O 19
ATOM 14473 N N . SER A 1 20 ? 9.931 -9.654 -2.731 1.00 1.65 20 SER A N 19
ATOM 14474 C CA . SER A 1 20 ? 11.110 -10.004 -3.505 1.00 1.77 20 SER A CA 19
ATOM 14475 C C . SER A 1 20 ? 11.596 -8.788 -4.296 1.00 1.94 20 SER A C 19
ATOM 14476 O O . SER A 1 20 ? 12.348 -8.930 -5.259 1.00 2.31 20 SER A O 19
ATOM 14484 N N . GLY A 1 21 ? 11.147 -7.620 -3.860 1.00 1.92 21 GLY A N 19
ATOM 14485 C CA . GLY A 1 21 ? 11.527 -6.380 -4.515 1.00 2.31 21 GLY A CA 19
ATOM 14486 C C . GLY A 1 21 ? 10.594 -6.072 -5.688 1.00 2.51 21 GLY A C 19
ATOM 14487 O O . GLY A 1 21 ? 10.522 -4.932 -6.145 1.00 2.98 21 GLY A O 19
ATOM 14491 N N . LYS A 1 22 ? 9.904 -7.108 -6.142 1.00 2.43 22 LYS A N 19
ATOM 14492 C CA . LYS A 1 22 ? 8.979 -6.962 -7.253 1.00 2.87 22 LYS A CA 19
ATOM 14493 C C . LYS A 1 22 ? 8.133 -5.704 -7.045 1.00 3.08 22 LYS A C 19
ATOM 14494 O O . LYS A 1 22 ? 7.652 -5.108 -8.007 1.00 3.51 22 LYS A O 19
ATOM 14512 N N . THR A 1 23 ? 7.977 -5.337 -5.781 1.00 3.24 23 THR A N 19
ATOM 14513 C CA . THR A 1 23 ? 7.197 -4.161 -5.434 1.00 3.48 23 THR A CA 19
ATOM 14514 C C . THR A 1 23 ? 5.828 -4.209 -6.116 1.00 1.65 23 THR A C 19
ATOM 14515 O O . THR A 1 23 ? 5.723 -3.987 -7.321 1.00 1.72 23 THR A O 19
ATOM 14526 N N . ALA A 1 24 ? 4.813 -4.499 -5.315 1.00 1.17 24 ALA A N 19
ATOM 14527 C CA . ALA A 1 24 ? 3.456 -4.578 -5.827 1.00 1.22 24 ALA A CA 19
ATOM 14528 C C . ALA A 1 24 ? 2.651 -3.382 -5.313 1.00 1.19 24 ALA A C 19
ATOM 14529 O O . ALA A 1 24 ? 3.038 -2.743 -4.336 1.00 2.19 24 ALA A O 19
ATOM 14536 N N . ILE A 1 25 ? 1.547 -3.115 -5.995 1.00 1.57 25 ILE A N 19
ATOM 14537 C CA . ILE A 1 25 ? 0.685 -2.007 -5.621 1.00 1.37 25 ILE A CA 19
ATOM 14538 C C . ILE A 1 25 ? -0.651 -2.554 -5.116 1.00 1.37 25 ILE A C 19
ATOM 14539 O O . ILE A 1 25 ? -1.190 -3.505 -5.680 1.00 1.56 25 ILE A O 19
ATOM 14555 N N . CYS A 1 26 ? -1.148 -1.931 -4.058 1.00 1.30 26 CYS A N 19
ATOM 14556 C CA . CYS A 1 26 ? -2.411 -2.343 -3.470 1.00 1.44 26 CYS A CA 19
ATOM 14557 C C . CYS A 1 26 ? -3.317 -1.114 -3.366 1.00 1.20 26 CYS A C 19
ATOM 14558 O O . CYS A 1 26 ? -3.189 -0.322 -2.434 1.00 1.03 26 CYS A O 19
ATOM 14565 N N . LYS A 1 27 ? -4.212 -0.995 -4.336 1.00 1.23 27 LYS A N 19
ATOM 14566 C CA . LYS A 1 27 ? -5.138 0.124 -4.365 1.00 1.05 27 LYS A CA 19
ATOM 14567 C C . LYS A 1 27 ? -5.604 0.433 -2.941 1.00 0.93 27 LYS A C 19
ATOM 14568 O O . LYS A 1 27 ? -5.816 -0.479 -2.142 1.00 1.07 27 LYS A O 19
ATOM 14586 N N . CYS A 1 28 ? -5.749 1.720 -2.666 1.00 0.75 28 CYS A N 19
ATOM 14587 C CA . CYS A 1 28 ? -6.185 2.160 -1.352 1.00 0.71 28 CYS A CA 19
ATOM 14588 C C . CYS A 1 28 ? -7.711 2.272 -1.365 1.00 0.77 28 CYS A C 19
ATOM 14589 O O . CYS A 1 28 ? -8.279 2.961 -2.211 1.00 1.28 28 CYS A O 19
ATOM 14596 N N . TYR A 1 29 ? -8.331 1.585 -0.417 1.00 1.11 29 TYR A N 19
ATOM 14597 C CA . TYR A 1 29 ? -9.780 1.599 -0.308 1.00 1.26 29 TYR A CA 19
ATOM 14598 C C . TYR A 1 29 ? -10.228 2.327 0.960 1.00 1.47 29 TYR A C 19
ATOM 14599 O O . TYR A 1 29 ? -9.661 2.121 2.032 1.00 2.38 29 TYR A O 19
ATOM 14617 N N . VAL A 1 30 ? -11.243 3.164 0.797 1.00 1.73 30 VAL A N 19
ATOM 14618 C CA . VAL A 1 30 ? -11.774 3.924 1.915 1.00 2.00 30 VAL A CA 19
ATOM 14619 C C . VAL A 1 30 ? -10.697 4.878 2.435 1.00 1.51 30 VAL A C 19
ATOM 14620 O O . VAL A 1 30 ? -10.718 6.070 2.130 1.00 2.16 30 VAL A O 19
ATOM 14633 N N . LYS A 1 31 ? -9.780 4.318 3.211 1.00 1.16 31 LYS A N 19
ATOM 14634 C CA . LYS A 1 31 ? -8.696 5.105 3.776 1.00 1.23 31 LYS A CA 19
ATOM 14635 C C . LYS A 1 31 ? -7.734 5.516 2.659 1.00 1.11 31 LYS A C 19
ATOM 14636 O O . LYS A 1 31 ? -6.564 5.139 2.674 1.00 1.53 31 LYS A O 19
ATOM 14654 N N . LYS A 1 32 ? -8.264 6.283 1.718 1.00 0.77 32 LYS A N 19
ATOM 14655 C CA . LYS A 1 32 ? -7.467 6.750 0.596 1.00 0.71 32 LYS A CA 19
ATOM 14656 C C . LYS A 1 32 ? -6.101 7.214 1.105 1.00 0.68 32 LYS A C 19
ATOM 14657 O O . LYS A 1 32 ? -5.918 7.420 2.304 1.00 0.81 32 LYS A O 19
ATOM 14675 N N . CYS A 1 33 ? -5.176 7.365 0.168 1.00 0.58 33 CYS A N 19
ATOM 14676 C CA . CYS A 1 33 ? -3.832 7.801 0.506 1.00 0.61 33 CYS A CA 19
ATOM 14677 C C . CYS A 1 33 ? -3.902 9.256 0.971 1.00 0.62 33 CYS A C 19
ATOM 14678 O O . CYS A 1 33 ? -4.584 10.076 0.358 1.00 0.62 33 CYS A O 19
ATOM 14685 N N . PRO A 1 34 ? -3.169 9.541 2.081 1.00 0.64 34 PRO A N 19
ATOM 14686 C CA . PRO A 1 34 ? -3.142 10.884 2.635 1.00 0.67 34 PRO A CA 19
ATOM 14687 C C . PRO A 1 34 ? -2.275 11.812 1.782 1.00 0.66 34 PRO A C 19
ATOM 14688 O O . PRO A 1 34 ? -2.568 13.000 1.658 1.00 0.69 34 PRO A O 19
ATOM 14699 N N . ARG A 1 35 ? -1.225 11.235 1.216 1.00 0.69 35 ARG A N 19
ATOM 14700 C CA . ARG A 1 35 ? -0.314 11.995 0.378 1.00 0.71 35 ARG A CA 19
ATOM 14701 C C . ARG A 1 35 ? 0.871 11.125 -0.043 1.00 0.66 35 ARG A C 19
ATOM 14702 O O . ARG A 1 35 ? 1.305 10.254 0.709 1.00 0.66 35 ARG A O 19
ATOM 14722 N N . ASP A 1 36 ? 1.362 11.390 -1.245 1.00 0.68 36 ASP A N 19
ATOM 14723 C CA . ASP A 1 36 ? 2.489 10.642 -1.776 1.00 0.67 36 ASP A CA 19
ATOM 14724 C C . ASP A 1 36 ? 3.525 10.436 -0.669 1.00 0.63 36 ASP A C 19
ATOM 14725 O O . ASP A 1 36 ? 3.871 11.375 0.046 1.00 0.66 36 ASP A O 19
ATOM 14735 N N . GLY A 1 37 ? 3.992 9.200 -0.562 1.00 0.61 37 GLY A N 19
ATOM 14736 C CA . GLY A 1 37 ? 4.981 8.859 0.446 1.00 0.59 37 GLY A CA 19
ATOM 14737 C C . GLY A 1 37 ? 4.321 8.218 1.668 1.00 0.54 37 GLY A C 19
ATOM 14738 O O . GLY A 1 37 ? 4.937 7.407 2.357 1.00 0.59 37 GLY A O 19
ATOM 14742 N N . ALA A 1 38 ? 3.076 8.607 1.899 1.00 0.50 38 ALA A N 19
ATOM 14743 C CA . ALA A 1 38 ? 2.325 8.081 3.027 1.00 0.47 38 ALA A CA 19
ATOM 14744 C C . ALA A 1 38 ? 2.625 6.589 3.182 1.00 0.42 38 ALA A C 19
ATOM 14745 O O . ALA A 1 38 ? 2.425 5.811 2.250 1.00 0.43 38 ALA A O 19
ATOM 14752 N N . LYS A 1 39 ? 3.101 6.234 4.367 1.00 0.41 39 LYS A N 19
ATOM 14753 C CA . LYS A 1 39 ? 3.431 4.849 4.657 1.00 0.39 39 LYS A CA 19
ATOM 14754 C C . LYS A 1 39 ? 2.140 4.046 4.826 1.00 0.30 39 LYS A C 19
ATOM 14755 O O . LYS A 1 39 ? 1.126 4.581 5.272 1.00 0.30 39 LYS A O 19
ATOM 14773 N N . CYS A 1 40 ? 2.219 2.775 4.461 1.00 0.30 40 CYS A N 19
ATOM 14774 C CA . CYS A 1 40 ? 1.069 1.893 4.567 1.00 0.29 40 CYS A CA 19
ATOM 14775 C C . CYS A 1 40 ? 1.570 0.447 4.550 1.00 0.34 40 CYS A C 19
ATOM 14776 O O . CYS A 1 40 ? 2.697 0.181 4.136 1.00 0.53 40 CYS A O 19
ATOM 14783 N N . GLU A 1 41 ? 0.707 -0.450 5.005 1.00 0.36 41 GLU A N 19
ATOM 14784 C CA . GLU A 1 41 ? 1.047 -1.862 5.047 1.00 0.41 41 GLU A CA 19
ATOM 14785 C C . GLU A 1 41 ? -0.072 -2.696 4.422 1.00 0.50 41 GLU A C 19
ATOM 14786 O O . GLU A 1 41 ? -1.248 -2.487 4.719 1.00 0.64 41 GLU A O 19
ATOM 14799 N N . PHE A 1 42 ? 0.332 -3.625 3.568 1.00 0.59 42 PHE A N 19
ATOM 14800 C CA . PHE A 1 42 ? -0.622 -4.492 2.898 1.00 0.71 42 PHE A CA 19
ATOM 14801 C C . PHE A 1 42 ? -0.713 -5.850 3.596 1.00 0.63 42 PHE A C 19
ATOM 14802 O O . PHE A 1 42 ? 0.282 -6.565 3.704 1.00 0.64 42 PHE A O 19
ATOM 14819 N N . ASP A 1 43 ? -1.917 -6.165 4.053 1.00 0.64 43 ASP A N 19
ATOM 14820 C CA . ASP A 1 43 ? -2.151 -7.425 4.738 1.00 0.61 43 ASP A CA 19
ATOM 14821 C C . ASP A 1 43 ? -2.454 -8.513 3.707 1.00 0.83 43 ASP A C 19
ATOM 14822 O O . ASP A 1 43 ? -3.456 -8.439 2.997 1.00 1.16 43 ASP A O 19
ATOM 14832 N N . SER A 1 44 ? -1.570 -9.498 3.656 1.00 0.89 44 SER A N 19
ATOM 14833 C CA . SER A 1 44 ? -1.730 -10.601 2.723 1.00 1.15 44 SER A CA 19
ATOM 14834 C C . SER A 1 44 ? -2.736 -11.612 3.276 1.00 1.09 44 SER A C 19
ATOM 14835 O O . SER A 1 44 ? -2.960 -12.662 2.675 1.00 1.36 44 SER A O 19
ATOM 14843 N N . TYR A 1 45 ? -3.316 -11.260 4.414 1.00 0.89 45 TYR A N 19
ATOM 14844 C CA . TYR A 1 45 ? -4.293 -12.124 5.055 1.00 0.90 45 TYR A CA 19
ATOM 14845 C C . TYR A 1 45 ? -5.674 -11.957 4.417 1.00 0.93 45 TYR A C 19
ATOM 14846 O O . TYR A 1 45 ? -6.363 -12.941 4.154 1.00 1.06 45 TYR A O 19
ATOM 14864 N N . LYS A 1 46 ? -6.037 -10.704 4.188 1.00 1.11 46 LYS A N 19
ATOM 14865 C CA . LYS A 1 46 ? -7.323 -10.395 3.587 1.00 1.34 46 LYS A CA 19
ATOM 14866 C C . LYS A 1 46 ? -7.100 -9.787 2.200 1.00 1.48 46 LYS A C 19
ATOM 14867 O O . LYS A 1 46 ? -7.734 -10.197 1.229 1.00 1.79 46 LYS A O 19
ATOM 14885 N N . GLY A 1 47 ? -6.197 -8.818 2.153 1.00 1.31 47 GLY A N 19
ATOM 14886 C CA . GLY A 1 47 ? -5.883 -8.149 0.902 1.00 1.48 47 GLY A CA 19
ATOM 14887 C C . GLY A 1 47 ? -6.290 -6.675 0.951 1.00 1.44 47 GLY A C 19
ATOM 14888 O O . GLY A 1 47 ? -6.425 -6.030 -0.088 1.00 1.56 47 GLY A O 19
ATOM 14892 N N . LYS A 1 48 ? -6.474 -6.185 2.168 1.00 1.38 48 LYS A N 19
ATOM 14893 C CA . LYS A 1 48 ? -6.862 -4.799 2.366 1.00 1.42 48 LYS A CA 19
ATOM 14894 C C . LYS A 1 48 ? -5.648 -3.896 2.139 1.00 1.22 48 LYS A C 19
ATOM 14895 O O . LYS A 1 48 ? -4.610 -4.354 1.664 1.00 1.40 48 LYS A O 19
ATOM 14913 N N . CYS A 1 49 ? -5.819 -2.630 2.489 1.00 1.45 49 CYS A N 19
ATOM 14914 C CA . CYS A 1 49 ? -4.751 -1.658 2.329 1.00 1.28 49 CYS A CA 19
ATOM 14915 C C . CYS A 1 49 ? -4.812 -0.679 3.503 1.00 1.18 49 CYS A C 19
ATOM 14916 O O . CYS A 1 49 ? -5.526 0.321 3.445 1.00 1.56 49 CYS A O 19
ATOM 14923 N N . TYR A 1 50 ? -4.055 -1.001 4.541 1.00 0.84 50 TYR A N 19
ATOM 14924 C CA . TYR A 1 50 ? -4.015 -0.162 5.727 1.00 0.84 50 TYR A CA 19
ATOM 14925 C C . TYR A 1 50 ? -3.285 1.152 5.444 1.00 0.79 50 TYR A C 19
ATOM 14926 O O . TYR A 1 50 ? -2.124 1.315 5.818 1.00 1.04 50 TYR A O 19
ATOM 14944 N N . CYS A 1 51 ? -3.994 2.057 4.785 1.00 0.81 51 CYS A N 19
ATOM 14945 C CA . CYS A 1 51 ? -3.429 3.352 4.448 1.00 0.78 51 CYS A CA 19
ATOM 14946 C C . CYS A 1 51 ? -3.605 4.281 5.650 1.00 0.94 51 CYS A C 19
ATOM 14947 O O . CYS A 1 51 ? -2.705 4.409 6.478 1.00 1.86 51 CYS A O 19
ATOM 14954 N N . ALA A 1 1 ? 2.898 -10.949 8.300 1.00 0.83 1 ALA A N 20
ATOM 14955 C CA . ALA A 1 1 ? 3.923 -10.645 7.316 1.00 1.01 1 ALA A CA 20
ATOM 14956 C C . ALA A 1 1 ? 3.514 -9.399 6.528 1.00 0.86 1 ALA A C 20
ATOM 14957 O O . ALA A 1 1 ? 3.665 -9.356 5.308 1.00 0.98 1 ALA A O 20
ATOM 14964 N N . THR A 1 2 ? 3.005 -8.417 7.257 1.00 0.75 2 THR A N 20
ATOM 14965 C CA . THR A 1 2 ? 2.573 -7.174 6.641 1.00 0.60 2 THR A CA 20
ATOM 14966 C C . THR A 1 2 ? 3.765 -6.447 6.015 1.00 0.62 2 THR A C 20
ATOM 14967 O O . THR A 1 2 ? 4.816 -6.318 6.640 1.00 0.85 2 THR A O 20
ATOM 14978 N N . TYR A 1 3 ? 3.561 -5.992 4.787 1.00 0.50 3 TYR A N 20
ATOM 14979 C CA . TYR A 1 3 ? 4.606 -5.282 4.069 1.00 0.56 3 TYR A CA 20
ATOM 14980 C C . TYR A 1 3 ? 4.374 -3.771 4.118 1.00 0.65 3 TYR A C 20
ATOM 14981 O O . TYR A 1 3 ? 3.300 -3.292 3.757 1.00 1.36 3 TYR A O 20
ATOM 14999 N N . ASN A 1 4 ? 5.399 -3.061 4.567 1.00 0.43 4 ASN A N 20
ATOM 15000 C CA . ASN A 1 4 ? 5.321 -1.614 4.668 1.00 0.37 4 ASN A CA 20
ATOM 15001 C C . ASN A 1 4 ? 5.899 -0.987 3.398 1.00 0.32 4 ASN A C 20
ATOM 15002 O O . ASN A 1 4 ? 6.759 -1.576 2.746 1.00 0.50 4 ASN A O 20
ATOM 15013 N N . GLY A 1 5 ? 5.402 0.201 3.084 1.00 0.27 5 GLY A N 20
ATOM 15014 C CA . GLY A 1 5 ? 5.859 0.915 1.903 1.00 0.33 5 GLY A CA 20
ATOM 15015 C C . GLY A 1 5 ? 5.348 2.357 1.903 1.00 0.38 5 GLY A C 20
ATOM 15016 O O . GLY A 1 5 ? 5.480 3.066 2.899 1.00 0.55 5 GLY A O 20
ATOM 15020 N N . LYS A 1 6 ? 4.775 2.748 0.774 1.00 0.36 6 LYS A N 20
ATOM 15021 C CA . LYS A 1 6 ? 4.243 4.092 0.631 1.00 0.41 6 LYS A CA 20
ATOM 15022 C C . LYS A 1 6 ? 2.960 4.043 -0.201 1.00 0.34 6 LYS A C 20
ATOM 15023 O O . LYS A 1 6 ? 2.720 3.076 -0.922 1.00 0.42 6 LYS A O 20
ATOM 15041 N N . CYS A 1 7 ? 2.169 5.098 -0.073 1.00 0.33 7 CYS A N 20
ATOM 15042 C CA . CYS A 1 7 ? 0.916 5.187 -0.804 1.00 0.27 7 CYS A CA 20
ATOM 15043 C C . CYS A 1 7 ? 0.833 6.573 -1.447 1.00 0.36 7 CYS A C 20
ATOM 15044 O O . CYS A 1 7 ? 1.602 7.469 -1.101 1.00 0.62 7 CYS A O 20
ATOM 15051 N N . TYR A 1 8 ? -0.106 6.705 -2.373 1.00 0.36 8 TYR A N 20
ATOM 15052 C CA . TYR A 1 8 ? -0.299 7.967 -3.068 1.00 0.44 8 TYR A CA 20
ATOM 15053 C C . TYR A 1 8 ? -1.773 8.375 -3.062 1.00 0.42 8 TYR A C 20
ATOM 15054 O O . TYR A 1 8 ? -2.651 7.550 -3.310 1.00 0.52 8 TYR A O 20
ATOM 15072 N N . LYS A 1 9 ? -2.000 9.649 -2.777 1.00 0.43 9 LYS A N 20
ATOM 15073 C CA . LYS A 1 9 ? -3.353 10.177 -2.736 1.00 0.44 9 LYS A CA 20
ATOM 15074 C C . LYS A 1 9 ? -3.828 10.464 -4.162 1.00 0.38 9 LYS A C 20
ATOM 15075 O O . LYS A 1 9 ? -4.925 10.064 -4.548 1.00 0.48 9 LYS A O 20
ATOM 15093 N N . LYS A 1 10 ? -2.977 11.157 -4.906 1.00 0.45 10 LYS A N 20
ATOM 15094 C CA . LYS A 1 10 ? -3.296 11.502 -6.281 1.00 0.53 10 LYS A CA 20
ATOM 15095 C C . LYS A 1 10 ? -3.644 10.229 -7.054 1.00 0.52 10 LYS A C 20
ATOM 15096 O O . LYS A 1 10 ? -4.382 10.279 -8.038 1.00 0.96 10 LYS A O 20
ATOM 15114 N N . ASP A 1 11 ? -3.097 9.119 -6.582 1.00 0.63 11 ASP A N 20
ATOM 15115 C CA . ASP A 1 11 ? -3.341 7.835 -7.217 1.00 0.64 11 ASP A CA 20
ATOM 15116 C C . ASP A 1 11 ? -4.215 6.976 -6.301 1.00 0.61 11 ASP A C 20
ATOM 15117 O O . ASP A 1 11 ? -4.762 5.962 -6.732 1.00 0.65 11 ASP A O 20
ATOM 15127 N N . ASN A 1 12 ? -4.320 7.413 -5.055 1.00 0.57 12 ASN A N 20
ATOM 15128 C CA . ASN A 1 12 ? -5.118 6.697 -4.075 1.00 0.57 12 ASN A CA 20
ATOM 15129 C C . ASN A 1 12 ? -4.821 5.200 -4.178 1.00 0.58 12 ASN A C 20
ATOM 15130 O O . ASN A 1 12 ? -5.724 4.398 -4.415 1.00 0.60 12 ASN A O 20
ATOM 15141 N N . ILE A 1 13 ? -3.552 4.867 -3.994 1.00 0.58 13 ILE A N 20
ATOM 15142 C CA . ILE A 1 13 ? -3.124 3.480 -4.062 1.00 0.61 13 ILE A CA 20
ATOM 15143 C C . ILE A 1 13 ? -2.093 3.214 -2.963 1.00 0.59 13 ILE A C 20
ATOM 15144 O O . ILE A 1 13 ? -1.620 4.144 -2.312 1.00 0.61 13 ILE A O 20
ATOM 15160 N N . CYS A 1 14 ? -1.775 1.939 -2.791 1.00 0.64 14 CYS A N 20
ATOM 15161 C CA . CYS A 1 14 ? -0.810 1.538 -1.782 1.00 0.64 14 CYS A CA 20
ATOM 15162 C C . CYS A 1 14 ? 0.344 0.817 -2.481 1.00 0.65 14 CYS A C 20
ATOM 15163 O O . CYS A 1 14 ? 0.133 -0.183 -3.165 1.00 0.70 14 CYS A O 20
ATOM 15170 N N . LYS A 1 15 ? 1.540 1.353 -2.285 1.00 0.73 15 LYS A N 20
ATOM 15171 C CA . LYS A 1 15 ? 2.728 0.773 -2.889 1.00 0.78 15 LYS A CA 20
ATOM 15172 C C . LYS A 1 15 ? 3.644 0.236 -1.787 1.00 0.77 15 LYS A C 20
ATOM 15173 O O . LYS A 1 15 ? 3.689 0.787 -0.688 1.00 1.01 15 LYS A O 20
ATOM 15191 N N . TYR A 1 16 ? 4.352 -0.834 -2.119 1.00 0.59 16 TYR A N 20
ATOM 15192 C CA . TYR A 1 16 ? 5.264 -1.452 -1.172 1.00 0.61 16 TYR A CA 20
ATOM 15193 C C . TYR A 1 16 ? 6.276 -2.347 -1.889 1.00 0.59 16 TYR A C 20
ATOM 15194 O O . TYR A 1 16 ? 6.329 -2.369 -3.118 1.00 0.83 16 TYR A O 20
ATOM 15212 N N . LYS A 1 17 ? 7.053 -3.064 -1.091 1.00 0.71 17 LYS A N 20
ATOM 15213 C CA . LYS A 1 17 ? 8.061 -3.959 -1.635 1.00 0.71 17 LYS A CA 20
ATOM 15214 C C . LYS A 1 17 ? 7.375 -5.191 -2.230 1.00 1.06 17 LYS A C 20
ATOM 15215 O O . LYS A 1 17 ? 7.972 -5.914 -3.026 1.00 2.91 17 LYS A O 20
ATOM 15233 N N . ALA A 1 18 ? 6.131 -5.392 -1.820 1.00 1.51 18 ALA A N 20
ATOM 15234 C CA . ALA A 1 18 ? 5.358 -6.523 -2.303 1.00 1.70 18 ALA A CA 20
ATOM 15235 C C . ALA A 1 18 ? 5.740 -7.773 -1.507 1.00 2.12 18 ALA A C 20
ATOM 15236 O O . ALA A 1 18 ? 6.322 -7.672 -0.429 1.00 2.95 18 ALA A O 20
ATOM 15243 N N . GLN A 1 19 ? 5.396 -8.922 -2.071 1.00 2.49 19 GLN A N 20
ATOM 15244 C CA . GLN A 1 19 ? 5.695 -10.190 -1.427 1.00 3.01 19 GLN A CA 20
ATOM 15245 C C . GLN A 1 19 ? 7.027 -10.743 -1.938 1.00 2.64 19 GLN A C 20
ATOM 15246 O O . GLN A 1 19 ? 7.987 -10.861 -1.178 1.00 2.69 19 GLN A O 20
ATOM 15260 N N . SER A 1 20 ? 7.043 -11.067 -3.223 1.00 2.40 20 SER A N 20
ATOM 15261 C CA . SER A 1 20 ? 8.241 -11.604 -3.845 1.00 2.13 20 SER A CA 20
ATOM 15262 C C . SER A 1 20 ? 9.479 -10.892 -3.298 1.00 1.77 20 SER A C 20
ATOM 15263 O O . SER A 1 20 ? 10.550 -11.489 -3.196 1.00 2.48 20 SER A O 20
ATOM 15271 N N . GLY A 1 21 ? 9.292 -9.624 -2.960 1.00 1.60 21 GLY A N 20
ATOM 15272 C CA . GLY A 1 21 ? 10.381 -8.824 -2.426 1.00 2.63 21 GLY A CA 20
ATOM 15273 C C . GLY A 1 21 ? 10.691 -7.639 -3.342 1.00 2.99 21 GLY A C 20
ATOM 15274 O O . GLY A 1 21 ? 11.415 -6.723 -2.955 1.00 4.23 21 GLY A O 20
ATOM 15278 N N . LYS A 1 22 ? 10.127 -7.695 -4.540 1.00 2.57 22 LYS A N 20
ATOM 15279 C CA . LYS A 1 22 ? 10.335 -6.637 -5.514 1.00 3.87 22 LYS A CA 20
ATOM 15280 C C . LYS A 1 22 ? 9.434 -5.449 -5.171 1.00 4.11 22 LYS A C 20
ATOM 15281 O O . LYS A 1 22 ? 9.689 -4.731 -4.205 1.00 5.32 22 LYS A O 20
ATOM 15299 N N . THR A 1 23 ? 8.399 -5.279 -5.980 1.00 3.50 23 THR A N 20
ATOM 15300 C CA . THR A 1 23 ? 7.459 -4.190 -5.774 1.00 3.61 23 THR A CA 20
ATOM 15301 C C . THR A 1 23 ? 6.093 -4.546 -6.365 1.00 1.64 23 THR A C 20
ATOM 15302 O O . THR A 1 23 ? 5.981 -5.477 -7.161 1.00 1.13 23 THR A O 20
ATOM 15313 N N . ALA A 1 24 ? 5.090 -3.785 -5.953 1.00 1.48 24 ALA A N 20
ATOM 15314 C CA . ALA A 1 24 ? 3.736 -4.008 -6.432 1.00 0.89 24 ALA A CA 20
ATOM 15315 C C . ALA A 1 24 ? 2.823 -2.899 -5.904 1.00 0.82 24 ALA A C 20
ATOM 15316 O O . ALA A 1 24 ? 3.141 -2.252 -4.907 1.00 1.98 24 ALA A O 20
ATOM 15323 N N . ILE A 1 25 ? 1.708 -2.715 -6.595 1.00 1.35 25 ILE A N 20
ATOM 15324 C CA . ILE A 1 25 ? 0.748 -1.696 -6.208 1.00 1.13 25 ILE A CA 20
ATOM 15325 C C . ILE A 1 25 ? -0.586 -2.362 -5.864 1.00 1.10 25 ILE A C 20
ATOM 15326 O O . ILE A 1 25 ? -0.879 -3.457 -6.343 1.00 1.24 25 ILE A O 20
ATOM 15342 N N . CYS A 1 26 ? -1.358 -1.675 -5.036 1.00 0.98 26 CYS A N 20
ATOM 15343 C CA . CYS A 1 26 ? -2.654 -2.186 -4.622 1.00 1.00 26 CYS A CA 20
ATOM 15344 C C . CYS A 1 26 ? -3.583 -0.996 -4.374 1.00 0.86 26 CYS A C 20
ATOM 15345 O O . CYS A 1 26 ? -3.520 -0.364 -3.321 1.00 0.82 26 CYS A O 20
ATOM 15352 N N . LYS A 1 27 ? -4.424 -0.728 -5.362 1.00 0.84 27 LYS A N 20
ATOM 15353 C CA . LYS A 1 27 ? -5.366 0.375 -5.264 1.00 0.75 27 LYS A CA 20
ATOM 15354 C C . LYS A 1 27 ? -5.905 0.454 -3.835 1.00 0.78 27 LYS A C 20
ATOM 15355 O O . LYS A 1 27 ? -6.125 -0.572 -3.193 1.00 0.95 27 LYS A O 20
ATOM 15373 N N . CYS A 1 28 ? -6.103 1.682 -3.378 1.00 0.68 28 CYS A N 20
ATOM 15374 C CA . CYS A 1 28 ? -6.613 1.908 -2.036 1.00 0.75 28 CYS A CA 20
ATOM 15375 C C . CYS A 1 28 ? -8.136 2.035 -2.116 1.00 0.83 28 CYS A C 20
ATOM 15376 O O . CYS A 1 28 ? -8.654 2.880 -2.844 1.00 1.39 28 CYS A O 20
ATOM 15383 N N . TYR A 1 29 ? -8.809 1.184 -1.357 1.00 1.10 29 TYR A N 20
ATOM 15384 C CA . TYR A 1 29 ? -10.262 1.190 -1.332 1.00 1.23 29 TYR A CA 20
ATOM 15385 C C . TYR A 1 29 ? -10.786 1.651 0.030 1.00 1.29 29 TYR A C 20
ATOM 15386 O O . TYR A 1 29 ? -11.991 1.633 0.274 1.00 2.74 29 TYR A O 20
ATOM 15404 N N . VAL A 1 30 ? -9.853 2.053 0.881 1.00 1.37 30 VAL A N 20
ATOM 15405 C CA . VAL A 1 30 ? -10.205 2.518 2.212 1.00 1.75 30 VAL A CA 20
ATOM 15406 C C . VAL A 1 30 ? -9.708 3.954 2.394 1.00 1.35 30 VAL A C 20
ATOM 15407 O O . VAL A 1 30 ? -9.757 4.754 1.462 1.00 1.84 30 VAL A O 20
ATOM 15420 N N . LYS A 1 31 ? -9.242 4.235 3.602 1.00 1.44 31 LYS A N 20
ATOM 15421 C CA . LYS A 1 31 ? -8.736 5.560 3.918 1.00 1.33 31 LYS A CA 20
ATOM 15422 C C . LYS A 1 31 ? -7.749 5.997 2.834 1.00 1.18 31 LYS A C 20
ATOM 15423 O O . LYS A 1 31 ? -6.562 5.685 2.908 1.00 1.62 31 LYS A O 20
ATOM 15441 N N . LYS A 1 32 ? -8.276 6.713 1.852 1.00 0.80 32 LYS A N 20
ATOM 15442 C CA . LYS A 1 32 ? -7.456 7.196 0.754 1.00 0.67 32 LYS A CA 20
ATOM 15443 C C . LYS A 1 32 ? -6.100 7.649 1.297 1.00 0.63 32 LYS A C 20
ATOM 15444 O O . LYS A 1 32 ? -5.995 8.057 2.453 1.00 0.78 32 LYS A O 20
ATOM 15462 N N . CYS A 1 33 ? -5.095 7.563 0.438 1.00 0.54 33 CYS A N 20
ATOM 15463 C CA . CYS A 1 33 ? -3.750 7.959 0.817 1.00 0.54 33 CYS A CA 20
ATOM 15464 C C . CYS A 1 33 ? -3.787 9.422 1.263 1.00 0.57 33 CYS A C 20
ATOM 15465 O O . CYS A 1 33 ? -4.506 10.234 0.682 1.00 0.56 33 CYS A O 20
ATOM 15472 N N . PRO A 1 34 ? -2.984 9.722 2.319 1.00 0.64 34 PRO A N 20
ATOM 15473 C CA . PRO A 1 34 ? -2.918 11.073 2.850 1.00 0.70 34 PRO A CA 20
ATOM 15474 C C . PRO A 1 34 ? -2.107 11.985 1.928 1.00 0.66 34 PRO A C 20
ATOM 15475 O O . PRO A 1 34 ? -2.477 13.137 1.707 1.00 0.70 34 PRO A O 20
ATOM 15486 N N . ARG A 1 35 ? -1.016 11.436 1.415 1.00 0.65 35 ARG A N 20
ATOM 15487 C CA . ARG A 1 35 ? -0.149 12.186 0.523 1.00 0.65 35 ARG A CA 20
ATOM 15488 C C . ARG A 1 35 ? 0.954 11.281 -0.031 1.00 0.64 35 ARG A C 20
ATOM 15489 O O . ARG A 1 35 ? 1.504 10.453 0.693 1.00 0.69 35 ARG A O 20
ATOM 15509 N N . ASP A 1 36 ? 1.243 11.470 -1.310 1.00 0.65 36 ASP A N 20
ATOM 15510 C CA . ASP A 1 36 ? 2.270 10.681 -1.970 1.00 0.71 36 ASP A CA 20
ATOM 15511 C C . ASP A 1 36 ? 3.424 10.437 -0.995 1.00 0.79 36 ASP A C 20
ATOM 15512 O O . ASP A 1 36 ? 3.891 11.364 -0.336 1.00 0.88 36 ASP A O 20
ATOM 15522 N N . GLY A 1 37 ? 3.850 9.184 -0.935 1.00 0.81 37 GLY A N 20
ATOM 15523 C CA . GLY A 1 37 ? 4.940 8.806 -0.052 1.00 0.91 37 GLY A CA 20
ATOM 15524 C C . GLY A 1 37 ? 4.408 8.289 1.286 1.00 0.80 37 GLY A C 20
ATOM 15525 O O . GLY A 1 37 ? 5.098 7.552 1.989 1.00 0.83 37 GLY A O 20
ATOM 15529 N N . ALA A 1 38 ? 3.186 8.695 1.597 1.00 0.72 38 ALA A N 20
ATOM 15530 C CA . ALA A 1 38 ? 2.554 8.281 2.839 1.00 0.68 38 ALA A CA 20
ATOM 15531 C C . ALA A 1 38 ? 2.832 6.796 3.077 1.00 0.57 38 ALA A C 20
ATOM 15532 O O . ALA A 1 38 ? 2.496 5.956 2.244 1.00 0.45 38 ALA A O 20
ATOM 15539 N N . LYS A 1 39 ? 3.443 6.517 4.220 1.00 0.62 39 LYS A N 20
ATOM 15540 C CA . LYS A 1 39 ? 3.770 5.148 4.579 1.00 0.54 39 LYS A CA 20
ATOM 15541 C C . LYS A 1 39 ? 2.477 4.353 4.773 1.00 0.47 39 LYS A C 20
ATOM 15542 O O . LYS A 1 39 ? 1.454 4.912 5.165 1.00 0.54 39 LYS A O 20
ATOM 15560 N N . CYS A 1 40 ? 2.565 3.062 4.489 1.00 0.37 40 CYS A N 20
ATOM 15561 C CA . CYS A 1 40 ? 1.415 2.185 4.628 1.00 0.38 40 CYS A CA 20
ATOM 15562 C C . CYS A 1 40 ? 1.922 0.758 4.846 1.00 0.41 40 CYS A C 20
ATOM 15563 O O . CYS A 1 40 ? 3.127 0.513 4.815 1.00 0.62 40 CYS A O 20
ATOM 15570 N N . GLU A 1 41 ? 0.978 -0.145 5.061 1.00 0.38 41 GLU A N 20
ATOM 15571 C CA . GLU A 1 41 ? 1.314 -1.541 5.284 1.00 0.44 41 GLU A CA 20
ATOM 15572 C C . GLU A 1 41 ? 0.289 -2.449 4.601 1.00 0.47 41 GLU A C 20
ATOM 15573 O O . GLU A 1 41 ? -0.915 -2.283 4.788 1.00 0.59 41 GLU A O 20
ATOM 15586 N N . PHE A 1 42 ? 0.805 -3.390 3.823 1.00 0.46 42 PHE A N 20
ATOM 15587 C CA . PHE A 1 42 ? -0.049 -4.324 3.111 1.00 0.51 42 PHE A CA 20
ATOM 15588 C C . PHE A 1 42 ? -0.135 -5.661 3.850 1.00 0.49 42 PHE A C 20
ATOM 15589 O O . PHE A 1 42 ? 0.878 -6.184 4.314 1.00 0.87 42 PHE A O 20
ATOM 15606 N N . ASP A 1 43 ? -1.352 -6.177 3.936 1.00 0.43 43 ASP A N 20
ATOM 15607 C CA . ASP A 1 43 ? -1.583 -7.443 4.610 1.00 0.51 43 ASP A CA 20
ATOM 15608 C C . ASP A 1 43 ? -1.219 -8.592 3.667 1.00 0.79 43 ASP A C 20
ATOM 15609 O O . ASP A 1 43 ? -1.651 -8.615 2.516 1.00 1.12 43 ASP A O 20
ATOM 15619 N N . SER A 1 44 ? -0.428 -9.517 4.191 1.00 0.81 44 SER A N 20
ATOM 15620 C CA . SER A 1 44 ? -0.001 -10.666 3.410 1.00 1.20 44 SER A CA 20
ATOM 15621 C C . SER A 1 44 ? -1.014 -11.804 3.557 1.00 1.31 44 SER A C 20
ATOM 15622 O O . SER A 1 44 ? -0.666 -12.895 4.006 1.00 1.91 44 SER A O 20
ATOM 15630 N N . TYR A 1 45 ? -2.246 -11.510 3.170 1.00 1.87 45 TYR A N 20
ATOM 15631 C CA . TYR A 1 45 ? -3.311 -12.495 3.253 1.00 2.32 45 TYR A CA 20
ATOM 15632 C C . TYR A 1 45 ? -4.675 -11.851 2.993 1.00 1.79 45 TYR A C 20
ATOM 15633 O O . TYR A 1 45 ? -5.588 -12.504 2.490 1.00 2.31 45 TYR A O 20
ATOM 15651 N N . LYS A 1 46 ? -4.770 -10.578 3.348 1.00 1.07 46 LYS A N 20
ATOM 15652 C CA . LYS A 1 46 ? -6.006 -9.838 3.160 1.00 1.22 46 LYS A CA 20
ATOM 15653 C C . LYS A 1 46 ? -6.052 -9.284 1.734 1.00 1.14 46 LYS A C 20
ATOM 15654 O O . LYS A 1 46 ? -7.121 -9.201 1.131 1.00 1.88 46 LYS A O 20
ATOM 15672 N N . GLY A 1 47 ? -4.879 -8.920 1.237 1.00 0.95 47 GLY A N 20
ATOM 15673 C CA . GLY A 1 47 ? -4.772 -8.376 -0.106 1.00 1.03 47 GLY A CA 20
ATOM 15674 C C . GLY A 1 47 ? -5.300 -6.941 -0.160 1.00 0.97 47 GLY A C 20
ATOM 15675 O O . GLY A 1 47 ? -5.581 -6.420 -1.238 1.00 1.10 47 GLY A O 20
ATOM 15679 N N . LYS A 1 48 ? -5.420 -6.343 1.016 1.00 0.89 48 LYS A N 20
ATOM 15680 C CA . LYS A 1 48 ? -5.909 -4.979 1.116 1.00 0.88 48 LYS A CA 20
ATOM 15681 C C . LYS A 1 48 ? -4.735 -4.040 1.402 1.00 0.80 48 LYS A C 20
ATOM 15682 O O . LYS A 1 48 ? -3.583 -4.470 1.425 1.00 1.33 48 LYS A O 20
ATOM 15700 N N . CYS A 1 49 ? -5.068 -2.775 1.612 1.00 0.86 49 CYS A N 20
ATOM 15701 C CA . CYS A 1 49 ? -4.056 -1.772 1.895 1.00 0.84 49 CYS A CA 20
ATOM 15702 C C . CYS A 1 49 ? -4.494 -0.983 3.131 1.00 0.88 49 CYS A C 20
ATOM 15703 O O . CYS A 1 49 ? -5.259 -0.026 3.022 1.00 1.28 49 CYS A O 20
ATOM 15710 N N . TYR A 1 50 ? -3.990 -1.414 4.278 1.00 0.67 50 TYR A N 20
ATOM 15711 C CA . TYR A 1 50 ? -4.320 -0.760 5.533 1.00 0.80 50 TYR A CA 20
ATOM 15712 C C . TYR A 1 50 ? -3.726 0.649 5.590 1.00 0.95 50 TYR A C 20
ATOM 15713 O O . TYR A 1 50 ? -2.878 0.935 6.433 1.00 1.38 50 TYR A O 20
ATOM 15731 N N . CYS A 1 51 ? -4.194 1.491 4.681 1.00 0.80 51 CYS A N 20
ATOM 15732 C CA . CYS A 1 51 ? -3.720 2.863 4.617 1.00 0.92 51 CYS A CA 20
ATOM 15733 C C . CYS A 1 51 ? -4.361 3.647 5.764 1.00 1.16 51 CYS A C 20
ATOM 15734 O O . CYS A 1 51 ? -4.026 4.809 5.989 1.00 1.37 51 CYS A O 20
ATOM 15741 N N . ALA A 1 1 ? 2.282 -11.285 7.157 1.00 1.32 1 ALA A N 21
ATOM 15742 C CA . ALA A 1 1 ? 3.061 -11.073 5.949 1.00 1.15 1 ALA A CA 21
ATOM 15743 C C . ALA A 1 1 ? 2.712 -9.707 5.355 1.00 1.03 1 ALA A C 21
ATOM 15744 O O . ALA A 1 1 ? 2.460 -9.593 4.157 1.00 1.23 1 ALA A O 21
ATOM 15751 N N . THR A 1 2 ? 2.709 -8.704 6.221 1.00 0.84 2 THR A N 21
ATOM 15752 C CA . THR A 1 2 ? 2.395 -7.350 5.798 1.00 0.71 2 THR A CA 21
ATOM 15753 C C . THR A 1 2 ? 3.611 -6.705 5.130 1.00 0.82 2 THR A C 21
ATOM 15754 O O . THR A 1 2 ? 4.738 -6.867 5.596 1.00 1.00 2 THR A O 21
ATOM 15765 N N . TYR A 1 3 ? 3.342 -5.987 4.049 1.00 0.79 3 TYR A N 21
ATOM 15766 C CA . TYR A 1 3 ? 4.400 -5.317 3.313 1.00 0.91 3 TYR A CA 21
ATOM 15767 C C . TYR A 1 3 ? 4.337 -3.803 3.519 1.00 0.97 3 TYR A C 21
ATOM 15768 O O . TYR A 1 3 ? 3.344 -3.166 3.169 1.00 1.71 3 TYR A O 21
ATOM 15786 N N . ASN A 1 4 ? 5.409 -3.270 4.087 1.00 0.44 4 ASN A N 21
ATOM 15787 C CA . ASN A 1 4 ? 5.488 -1.842 4.344 1.00 0.41 4 ASN A CA 21
ATOM 15788 C C . ASN A 1 4 ? 5.838 -1.113 3.045 1.00 0.43 4 ASN A C 21
ATOM 15789 O O . ASN A 1 4 ? 6.348 -1.721 2.106 1.00 0.74 4 ASN A O 21
ATOM 15800 N N . GLY A 1 5 ? 5.550 0.180 3.034 1.00 0.30 5 GLY A N 21
ATOM 15801 C CA . GLY A 1 5 ? 5.829 0.999 1.866 1.00 0.30 5 GLY A CA 21
ATOM 15802 C C . GLY A 1 5 ? 5.145 2.363 1.977 1.00 0.31 5 GLY A C 21
ATOM 15803 O O . GLY A 1 5 ? 4.877 2.839 3.079 1.00 0.53 5 GLY A O 21
ATOM 15807 N N . LYS A 1 6 ? 4.883 2.954 0.820 1.00 0.31 6 LYS A N 21
ATOM 15808 C CA . LYS A 1 6 ? 4.236 4.254 0.773 1.00 0.29 6 LYS A CA 21
ATOM 15809 C C . LYS A 1 6 ? 2.988 4.166 -0.108 1.00 0.26 6 LYS A C 21
ATOM 15810 O O . LYS A 1 6 ? 2.791 3.180 -0.816 1.00 0.37 6 LYS A O 21
ATOM 15828 N N . CYS A 1 7 ? 2.177 5.212 -0.036 1.00 0.28 7 CYS A N 21
ATOM 15829 C CA . CYS A 1 7 ? 0.954 5.265 -0.819 1.00 0.25 7 CYS A CA 21
ATOM 15830 C C . CYS A 1 7 ? 0.851 6.653 -1.455 1.00 0.34 7 CYS A C 21
ATOM 15831 O O . CYS A 1 7 ? 1.605 7.559 -1.102 1.00 0.59 7 CYS A O 21
ATOM 15838 N N . TYR A 1 8 ? -0.089 6.776 -2.381 1.00 0.32 8 TYR A N 21
ATOM 15839 C CA . TYR A 1 8 ? -0.300 8.039 -3.069 1.00 0.40 8 TYR A CA 21
ATOM 15840 C C . TYR A 1 8 ? -1.783 8.416 -3.078 1.00 0.40 8 TYR A C 21
ATOM 15841 O O . TYR A 1 8 ? -2.642 7.567 -3.309 1.00 0.51 8 TYR A O 21
ATOM 15859 N N . LYS A 1 9 ? -2.037 9.691 -2.824 1.00 0.41 9 LYS A N 21
ATOM 15860 C CA . LYS A 1 9 ? -3.401 10.192 -2.801 1.00 0.44 9 LYS A CA 21
ATOM 15861 C C . LYS A 1 9 ? -3.867 10.457 -4.234 1.00 0.39 9 LYS A C 21
ATOM 15862 O O . LYS A 1 9 ? -4.922 9.977 -4.646 1.00 0.48 9 LYS A O 21
ATOM 15880 N N . LYS A 1 10 ? -3.059 11.221 -4.953 1.00 0.44 10 LYS A N 21
ATOM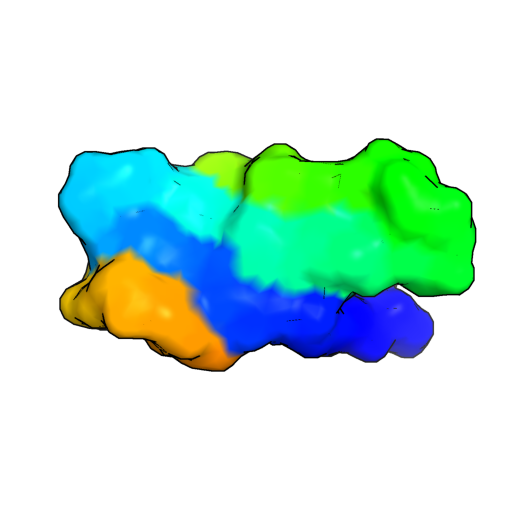 15881 C CA . LYS A 1 10 ? -3.375 11.556 -6.331 1.00 0.53 10 LYS A CA 21
ATOM 15882 C C . LYS A 1 10 ? -3.691 10.273 -7.104 1.00 0.54 10 LYS A C 21
ATOM 15883 O O . LYS A 1 10 ? -4.496 10.286 -8.033 1.00 0.95 10 LYS A O 21
ATOM 15901 N N . ASP A 1 11 ? -3.039 9.196 -6.691 1.00 0.55 11 ASP A N 21
ATOM 15902 C CA . ASP A 1 11 ? -3.240 7.908 -7.332 1.00 0.54 11 ASP A CA 21
ATOM 15903 C C . ASP A 1 11 ? -4.117 7.029 -6.438 1.00 0.50 11 ASP A C 21
ATOM 15904 O O . ASP A 1 11 ? -4.694 6.046 -6.902 1.00 0.58 11 ASP A O 21
ATOM 15914 N N . ASN A 1 12 ? -4.190 7.415 -5.173 1.00 0.44 12 ASN A N 21
ATOM 15915 C CA . ASN A 1 12 ? -4.988 6.674 -4.210 1.00 0.44 12 ASN A CA 21
ATOM 15916 C C . ASN A 1 12 ? -4.631 5.189 -4.294 1.00 0.41 12 ASN A C 21
ATOM 15917 O O . ASN A 1 12 ? -5.469 4.366 -4.661 1.00 0.40 12 ASN A O 21
ATOM 15928 N N . ILE A 1 13 ? -3.387 4.891 -3.949 1.00 0.49 13 ILE A N 21
ATOM 15929 C CA . ILE A 1 13 ? -2.910 3.519 -3.981 1.00 0.51 13 ILE A CA 21
ATOM 15930 C C . ILE A 1 13 ? -1.762 3.359 -2.983 1.00 0.38 13 ILE A C 21
ATOM 15931 O O . ILE A 1 13 ? -1.210 4.348 -2.503 1.00 0.47 13 ILE A O 21
ATOM 15947 N N . CYS A 1 14 ? -1.436 2.107 -2.700 1.00 0.46 14 CYS A N 21
ATOM 15948 C CA . CYS A 1 14 ? -0.363 1.805 -1.767 1.00 0.39 14 CYS A CA 21
ATOM 15949 C C . CYS A 1 14 ? 0.675 0.945 -2.491 1.00 0.43 14 CYS A C 21
ATOM 15950 O O . CYS A 1 14 ? 0.333 -0.070 -3.096 1.00 0.56 14 CYS A O 21
ATOM 15957 N N . LYS A 1 15 ? 1.923 1.384 -2.406 1.00 0.52 15 LYS A N 21
ATOM 15958 C CA . LYS A 1 15 ? 3.013 0.667 -3.045 1.00 0.67 15 LYS A CA 21
ATOM 15959 C C . LYS A 1 15 ? 3.943 0.099 -1.972 1.00 0.68 15 LYS A C 21
ATOM 15960 O O . LYS A 1 15 ? 4.189 0.744 -0.954 1.00 0.76 15 LYS A O 21
ATOM 15978 N N . TYR A 1 16 ? 4.435 -1.103 -2.236 1.00 0.67 16 TYR A N 21
ATOM 15979 C CA . TYR A 1 16 ? 5.333 -1.765 -1.305 1.00 0.70 16 TYR A CA 21
ATOM 15980 C C . TYR A 1 16 ? 6.192 -2.809 -2.021 1.00 0.66 16 TYR A C 21
ATOM 15981 O O . TYR A 1 16 ? 5.905 -3.181 -3.158 1.00 0.71 16 TYR A O 21
ATOM 15999 N N . LYS A 1 17 ? 7.229 -3.253 -1.326 1.00 0.71 17 LYS A N 21
ATOM 16000 C CA . LYS A 1 17 ? 8.132 -4.247 -1.881 1.00 0.72 17 LYS A CA 21
ATOM 16001 C C . LYS A 1 17 ? 7.488 -5.630 -1.776 1.00 0.89 17 LYS A C 21
ATOM 16002 O O . LYS A 1 17 ? 7.043 -6.032 -0.701 1.00 1.51 17 LYS A O 21
ATOM 16020 N N . ALA A 1 18 ? 7.457 -6.321 -2.906 1.00 0.97 18 ALA A N 21
ATOM 16021 C CA . ALA A 1 18 ? 6.875 -7.652 -2.954 1.00 1.20 18 ALA A CA 21
ATOM 16022 C C . ALA A 1 18 ? 7.745 -8.615 -2.144 1.00 1.21 18 ALA A C 21
ATOM 16023 O O . ALA A 1 18 ? 8.959 -8.436 -2.057 1.00 1.76 18 ALA A O 21
ATOM 16030 N N . GLN A 1 19 ? 7.091 -9.615 -1.573 1.00 1.33 19 GLN A N 21
ATOM 16031 C CA . GLN A 1 19 ? 7.790 -10.607 -0.773 1.00 1.45 19 GLN A CA 21
ATOM 16032 C C . GLN A 1 19 ? 9.102 -11.006 -1.451 1.00 1.17 19 GLN A C 21
ATOM 16033 O O . GLN A 1 19 ? 10.070 -11.360 -0.779 1.00 1.30 19 GLN A O 21
ATOM 16047 N N . SER A 1 20 ? 9.092 -10.936 -2.774 1.00 1.04 20 SER A N 21
ATOM 16048 C CA . SER A 1 20 ? 10.270 -11.286 -3.551 1.00 0.96 20 SER A CA 21
ATOM 16049 C C . SER A 1 20 ? 11.323 -10.184 -3.430 1.00 1.42 20 SER A C 21
ATOM 16050 O O . SER A 1 20 ? 12.463 -10.448 -3.050 1.00 2.51 20 SER A O 21
ATOM 16058 N N . GLY A 1 21 ? 10.905 -8.971 -3.759 1.00 1.31 21 GLY A N 21
ATOM 16059 C CA . GLY A 1 21 ? 11.798 -7.827 -3.692 1.00 2.17 21 GLY A CA 21
ATOM 16060 C C . GLY A 1 21 ? 11.361 -6.731 -4.667 1.00 2.77 21 GLY A C 21
ATOM 16061 O O . GLY A 1 21 ? 11.710 -5.565 -4.492 1.00 3.61 21 GLY A O 21
ATOM 16065 N N . LYS A 1 22 ? 10.603 -7.146 -5.672 1.00 2.78 22 LYS A N 21
ATOM 16066 C CA . LYS A 1 22 ? 10.114 -6.214 -6.674 1.00 3.74 22 LYS A CA 21
ATOM 16067 C C . LYS A 1 22 ? 9.224 -5.168 -6.001 1.00 3.90 22 LYS A C 21
ATOM 16068 O O . LYS A 1 22 ? 9.652 -4.491 -5.068 1.00 4.97 22 LYS A O 21
ATOM 16086 N N . THR A 1 23 ? 8.000 -5.070 -6.500 1.00 3.43 23 THR A N 21
ATOM 16087 C CA . THR A 1 23 ? 7.045 -4.118 -5.958 1.00 3.41 23 THR A CA 21
ATOM 16088 C C . THR A 1 23 ? 5.617 -4.532 -6.317 1.00 1.39 23 THR A C 21
ATOM 16089 O O . THR A 1 23 ? 5.357 -4.974 -7.435 1.00 1.29 23 THR A O 21
ATOM 16100 N N . ALA A 1 24 ? 4.728 -4.374 -5.347 1.00 1.12 24 ALA A N 21
ATOM 16101 C CA . ALA A 1 24 ? 3.333 -4.726 -5.547 1.00 1.45 24 ALA A CA 21
ATOM 16102 C C . ALA A 1 24 ? 2.447 -3.566 -5.086 1.00 1.45 24 ALA A C 21
ATOM 16103 O O . ALA A 1 24 ? 2.582 -3.087 -3.962 1.00 2.40 24 ALA A O 21
ATOM 16110 N N . ILE A 1 25 ? 1.562 -3.149 -5.979 1.00 1.59 25 ILE A N 21
ATOM 16111 C CA . ILE A 1 25 ? 0.654 -2.055 -5.678 1.00 1.41 25 ILE A CA 21
ATOM 16112 C C . ILE A 1 25 ? -0.642 -2.619 -5.093 1.00 1.42 25 ILE A C 21
ATOM 16113 O O . ILE A 1 25 ? -1.136 -3.649 -5.549 1.00 1.66 25 ILE A O 21
ATOM 16129 N N . CYS A 1 26 ? -1.155 -1.919 -4.092 1.00 1.28 26 CYS A N 21
ATOM 16130 C CA . CYS A 1 26 ? -2.385 -2.336 -3.440 1.00 1.46 26 CYS A CA 21
ATOM 16131 C C . CYS A 1 26 ? -3.374 -1.170 -3.486 1.00 1.15 26 CYS A C 21
ATOM 16132 O O . CYS A 1 26 ? -3.289 -0.247 -2.677 1.00 0.85 26 CYS A O 21
ATOM 16139 N N . LYS A 1 27 ? -4.289 -1.249 -4.441 1.00 1.32 27 LYS A N 21
ATOM 16140 C CA . LYS A 1 27 ? -5.293 -0.211 -4.603 1.00 1.14 27 LYS A CA 21
ATOM 16141 C C . LYS A 1 27 ? -5.768 0.253 -3.224 1.00 0.88 27 LYS A C 21
ATOM 16142 O O . LYS A 1 27 ? -5.843 -0.543 -2.290 1.00 0.99 27 LYS A O 21
ATOM 16160 N N . CYS A 1 28 ? -6.076 1.539 -3.142 1.00 0.71 28 CYS A N 21
ATOM 16161 C CA . CYS A 1 28 ? -6.541 2.118 -1.893 1.00 0.63 28 CYS A CA 21
ATOM 16162 C C . CYS A 1 28 ? -8.071 2.148 -1.918 1.00 0.75 28 CYS A C 21
ATOM 16163 O O . CYS A 1 28 ? -8.671 3.205 -2.109 1.00 1.48 28 CYS A O 21
ATOM 16170 N N . TYR A 1 29 ? -8.657 0.976 -1.724 1.00 1.21 29 TYR A N 21
ATOM 16171 C CA . TYR A 1 29 ? -10.105 0.855 -1.722 1.00 1.34 29 TYR A CA 21
ATOM 16172 C C . TYR A 1 29 ? -10.643 0.724 -0.295 1.00 1.60 29 TYR A C 21
ATOM 16173 O O . TYR A 1 29 ? -11.564 -0.051 -0.044 1.00 3.04 29 TYR A O 21
ATOM 16191 N N . VAL A 1 30 ? -10.044 1.495 0.601 1.00 1.41 30 VAL A N 21
ATOM 16192 C CA . VAL A 1 30 ? -10.451 1.474 1.996 1.00 2.02 30 VAL A CA 21
ATOM 16193 C C . VAL A 1 30 ? -10.015 2.778 2.669 1.00 1.74 30 VAL A C 21
ATOM 16194 O O . VAL A 1 30 ? -10.836 3.663 2.905 1.00 2.19 30 VAL A O 21
ATOM 16207 N N . LYS A 1 31 ? -8.725 2.854 2.958 1.00 1.99 31 LYS A N 21
ATOM 16208 C CA . LYS A 1 31 ? -8.170 4.034 3.599 1.00 1.89 31 LYS A CA 21
ATOM 16209 C C . LYS A 1 31 ? -7.363 4.834 2.575 1.00 1.56 31 LYS A C 21
ATOM 16210 O O . LYS A 1 31 ? -6.149 4.664 2.466 1.00 1.84 31 LYS A O 21
ATOM 16228 N N . LYS A 1 32 ? -8.068 5.689 1.849 1.00 1.21 32 LYS A N 21
ATOM 16229 C CA . LYS A 1 32 ? -7.432 6.515 0.837 1.00 0.91 32 LYS A CA 21
ATOM 16230 C C . LYS A 1 32 ? -6.071 6.986 1.351 1.00 0.84 32 LYS A C 21
ATOM 16231 O O . LYS A 1 32 ? -5.844 7.041 2.559 1.00 1.08 32 LYS A O 21
ATOM 16249 N N . CYS A 1 33 ? -5.199 7.313 0.408 1.00 0.58 33 CYS A N 21
ATOM 16250 C CA . CYS A 1 33 ? -3.865 7.777 0.751 1.00 0.54 33 CYS A CA 21
ATOM 16251 C C . CYS A 1 33 ? -3.962 9.244 1.176 1.00 0.54 33 CYS A C 21
ATOM 16252 O O . CYS A 1 33 ? -4.686 10.026 0.561 1.00 0.55 33 CYS A O 21
ATOM 16259 N N . PRO A 1 34 ? -3.201 9.582 2.251 1.00 0.56 34 PRO A N 21
ATOM 16260 C CA . PRO A 1 34 ? -3.194 10.942 2.765 1.00 0.60 34 PRO A CA 21
ATOM 16261 C C . PRO A 1 34 ? -2.382 11.867 1.856 1.00 0.58 34 PRO A C 21
ATOM 16262 O O . PRO A 1 34 ? -2.712 13.043 1.708 1.00 0.61 34 PRO A O 21
ATOM 16273 N N . ARG A 1 35 ? -1.336 11.301 1.272 1.00 0.61 35 ARG A N 21
ATOM 16274 C CA . ARG A 1 35 ? -0.475 12.061 0.382 1.00 0.65 35 ARG A CA 21
ATOM 16275 C C . ARG A 1 35 ? 0.693 11.195 -0.094 1.00 0.63 35 ARG A C 21
ATOM 16276 O O . ARG A 1 35 ? 1.144 10.305 0.626 1.00 0.66 35 ARG A O 21
ATOM 16296 N N . ASP A 1 36 ? 1.148 11.484 -1.304 1.00 0.62 36 ASP A N 21
ATOM 16297 C CA . ASP A 1 36 ? 2.255 10.743 -1.885 1.00 0.63 36 ASP A CA 21
ATOM 16298 C C . ASP A 1 36 ? 3.355 10.572 -0.836 1.00 0.64 36 ASP A C 21
ATOM 16299 O O . ASP A 1 36 ? 3.745 11.536 -0.178 1.00 0.71 36 ASP A O 21
ATOM 16309 N N . GLY A 1 37 ? 3.824 9.340 -0.712 1.00 0.60 37 GLY A N 21
ATOM 16310 C CA . GLY A 1 37 ? 4.872 9.030 0.246 1.00 0.62 37 GLY A CA 21
ATOM 16311 C C . GLY A 1 37 ? 4.285 8.433 1.526 1.00 0.56 37 GLY A C 21
ATOM 16312 O O . GLY A 1 37 ? 4.951 7.664 2.219 1.00 0.59 37 GLY A O 21
ATOM 16316 N N . ALA A 1 38 ? 3.045 8.809 1.803 1.00 0.52 38 ALA A N 21
ATOM 16317 C CA . ALA A 1 38 ? 2.362 8.320 2.988 1.00 0.49 38 ALA A CA 21
ATOM 16318 C C . ALA A 1 38 ? 2.687 6.838 3.184 1.00 0.43 38 ALA A C 21
ATOM 16319 O O . ALA A 1 38 ? 2.421 6.019 2.306 1.00 0.38 38 ALA A O 21
ATOM 16326 N N . LYS A 1 39 ? 3.257 6.538 4.342 1.00 0.46 39 LYS A N 21
ATOM 16327 C CA . LYS A 1 39 ? 3.622 5.169 4.664 1.00 0.41 39 LYS A CA 21
ATOM 16328 C C . LYS A 1 39 ? 2.351 4.346 4.885 1.00 0.35 39 LYS A C 21
ATOM 16329 O O . LYS A 1 39 ? 1.340 4.872 5.349 1.00 0.42 39 LYS A O 21
ATOM 16347 N N . CYS A 1 40 ? 2.444 3.070 4.542 1.00 0.29 40 CYS A N 21
ATOM 16348 C CA . CYS A 1 40 ? 1.314 2.169 4.697 1.00 0.34 40 CYS A CA 21
ATOM 16349 C C . CYS A 1 40 ? 1.818 0.734 4.531 1.00 0.31 40 CYS A C 21
ATOM 16350 O O . CYS A 1 40 ? 2.901 0.511 3.994 1.00 0.55 40 CYS A O 21
ATOM 16357 N N . GLU A 1 41 ? 1.007 -0.202 5.003 1.00 0.34 41 GLU A N 21
ATOM 16358 C CA . GLU A 1 41 ? 1.357 -1.609 4.914 1.00 0.36 41 GLU A CA 21
ATOM 16359 C C . GLU A 1 41 ? 0.235 -2.392 4.229 1.00 0.43 41 GLU A C 21
ATOM 16360 O O . GLU A 1 41 ? -0.941 -2.071 4.393 1.00 0.57 41 GLU A O 21
ATOM 16373 N N . PHE A 1 42 ? 0.638 -3.405 3.476 1.00 0.45 42 PHE A N 21
ATOM 16374 C CA . PHE A 1 42 ? -0.319 -4.237 2.766 1.00 0.58 42 PHE A CA 21
ATOM 16375 C C . PHE A 1 42 ? -0.524 -5.572 3.484 1.00 0.58 42 PHE A C 21
ATOM 16376 O O . PHE A 1 42 ? 0.378 -6.409 3.515 1.00 0.66 42 PHE A O 21
ATOM 16393 N N . ASP A 1 43 ? -1.714 -5.731 4.043 1.00 0.59 43 ASP A N 21
ATOM 16394 C CA . ASP A 1 43 ? -2.049 -6.950 4.758 1.00 0.61 43 ASP A CA 21
ATOM 16395 C C . ASP A 1 43 ? -2.287 -8.078 3.752 1.00 0.78 43 ASP A C 21
ATOM 16396 O O . ASP A 1 43 ? -3.114 -7.946 2.851 1.00 0.98 43 ASP A O 21
ATOM 16406 N N . SER A 1 44 ? -1.548 -9.161 3.939 1.00 0.80 44 SER A N 21
ATOM 16407 C CA . SER A 1 44 ? -1.669 -10.311 3.059 1.00 1.00 44 SER A CA 21
ATOM 16408 C C . SER A 1 44 ? -2.738 -11.267 3.591 1.00 1.03 44 SER A C 21
ATOM 16409 O O . SER A 1 44 ? -2.816 -12.418 3.162 1.00 1.13 44 SER A O 21
ATOM 16417 N N . TYR A 1 45 ? -3.535 -10.757 4.518 1.00 1.12 45 TYR A N 21
ATOM 16418 C CA . TYR A 1 45 ? -4.596 -11.551 5.113 1.00 1.20 45 TYR A CA 21
ATOM 16419 C C . TYR A 1 45 ? -5.926 -11.317 4.394 1.00 1.27 45 TYR A C 21
ATOM 16420 O O . TYR A 1 45 ? -6.769 -12.211 4.334 1.00 1.36 45 TYR A O 21
ATOM 16438 N N . LYS A 1 46 ? -6.072 -10.111 3.866 1.00 1.32 46 LYS A N 21
ATOM 16439 C CA . LYS A 1 46 ? -7.285 -9.749 3.153 1.00 1.47 46 LYS A CA 21
ATOM 16440 C C . LYS A 1 46 ? -6.913 -9.137 1.801 1.00 1.54 46 LYS A C 21
ATOM 16441 O O . LYS A 1 46 ? -7.488 -9.495 0.774 1.00 1.82 46 LYS A O 21
ATOM 16459 N N . GLY A 1 47 ? -5.955 -8.223 1.844 1.00 1.32 47 GLY A N 21
ATOM 16460 C CA . GLY A 1 47 ? -5.499 -7.558 0.635 1.00 1.40 47 GLY A CA 21
ATOM 16461 C C . GLY A 1 47 ? -5.907 -6.083 0.634 1.00 1.39 47 GLY A C 21
ATOM 16462 O O . GLY A 1 47 ? -6.032 -5.471 -0.425 1.00 1.55 47 GLY A O 21
ATOM 16466 N N . LYS A 1 48 ? -6.103 -5.556 1.834 1.00 1.28 48 LYS A N 21
ATOM 16467 C CA . LYS A 1 48 ? -6.494 -4.164 1.985 1.00 1.33 48 LYS A CA 21
ATOM 16468 C C . LYS A 1 48 ? -5.239 -3.292 2.065 1.00 1.23 48 LYS A C 21
ATOM 16469 O O . LYS A 1 48 ? -4.122 -3.807 2.096 1.00 1.49 48 LYS A O 21
ATOM 16487 N N . CYS A 1 49 ? -5.465 -1.987 2.097 1.00 1.41 49 CYS A N 21
ATOM 16488 C CA . CYS A 1 49 ? -4.367 -1.039 2.174 1.00 1.32 49 CYS A CA 21
ATOM 16489 C C . CYS A 1 49 ? -4.548 -0.195 3.437 1.00 1.28 49 CYS A C 21
ATOM 16490 O O . CYS A 1 49 ? -5.208 0.842 3.406 1.00 1.68 49 CYS A O 21
ATOM 16497 N N . TYR A 1 50 ? -3.950 -0.672 4.519 1.00 0.96 50 TYR A N 21
ATOM 16498 C CA . TYR A 1 50 ? -4.037 0.025 5.791 1.00 0.96 50 TYR A CA 21
ATOM 16499 C C . TYR A 1 50 ? -3.295 1.362 5.735 1.00 1.04 50 TYR A C 21
ATOM 16500 O O . TYR A 1 50 ? -2.277 1.539 6.402 1.00 1.32 50 TYR A O 21
ATOM 16518 N N . CYS A 1 51 ? -3.834 2.268 4.933 1.00 1.00 51 CYS A N 21
ATOM 16519 C CA . CYS A 1 51 ? -3.236 3.584 4.781 1.00 1.08 51 CYS A CA 21
ATOM 16520 C C . CYS A 1 51 ? -3.539 4.398 6.041 1.00 1.21 51 CYS A C 21
ATOM 16521 O O . CYS A 1 51 ? -4.539 4.155 6.715 1.00 1.93 51 CYS A O 21
ATOM 16528 N N . ALA A 1 1 ? 2.616 -10.835 8.089 1.00 0.86 1 ALA A N 22
ATOM 16529 C CA . ALA A 1 1 ? 3.479 -10.645 6.935 1.00 0.76 1 ALA A CA 22
ATOM 16530 C C . ALA A 1 1 ? 3.063 -9.371 6.197 1.00 0.67 1 ALA A C 22
ATOM 16531 O O . ALA A 1 1 ? 3.031 -9.344 4.967 1.00 0.74 1 ALA A O 22
ATOM 16538 N N . THR A 1 2 ? 2.755 -8.346 6.978 1.00 0.67 2 THR A N 22
ATOM 16539 C CA . THR A 1 2 ? 2.342 -7.073 6.414 1.00 0.59 2 THR A CA 22
ATOM 16540 C C . THR A 1 2 ? 3.552 -6.318 5.859 1.00 0.65 2 THR A C 22
ATOM 16541 O O . THR A 1 2 ? 4.524 -6.084 6.576 1.00 1.00 2 THR A O 22
ATOM 16552 N N . TYR A 1 3 ? 3.452 -5.957 4.588 1.00 0.49 3 TYR A N 22
ATOM 16553 C CA . TYR A 1 3 ? 4.526 -5.234 3.929 1.00 0.56 3 TYR A CA 22
ATOM 16554 C C . TYR A 1 3 ? 4.334 -3.722 4.067 1.00 0.67 3 TYR A C 22
ATOM 16555 O O . TYR A 1 3 ? 3.285 -3.191 3.706 1.00 1.39 3 TYR A O 22
ATOM 16573 N N . ASN A 1 4 ? 5.363 -3.072 4.590 1.00 0.45 4 ASN A N 22
ATOM 16574 C CA . ASN A 1 4 ? 5.321 -1.632 4.780 1.00 0.42 4 ASN A CA 22
ATOM 16575 C C . ASN A 1 4 ? 5.715 -0.938 3.474 1.00 0.42 4 ASN A C 22
ATOM 16576 O O . ASN A 1 4 ? 6.306 -1.558 2.591 1.00 0.60 4 ASN A O 22
ATOM 16587 N N . GLY A 1 5 ? 5.373 0.339 3.394 1.00 0.40 5 GLY A N 22
ATOM 16588 C CA . GLY A 1 5 ? 5.684 1.124 2.211 1.00 0.40 5 GLY A CA 22
ATOM 16589 C C . GLY A 1 5 ? 5.071 2.523 2.304 1.00 0.41 5 GLY A C 22
ATOM 16590 O O . GLY A 1 5 ? 5.032 3.117 3.381 1.00 0.50 5 GLY A O 22
ATOM 16594 N N . LYS A 1 6 ? 4.608 3.009 1.162 1.00 0.37 6 LYS A N 22
ATOM 16595 C CA . LYS A 1 6 ? 3.999 4.327 1.102 1.00 0.37 6 LYS A CA 22
ATOM 16596 C C . LYS A 1 6 ? 2.790 4.283 0.164 1.00 0.36 6 LYS A C 22
ATOM 16597 O O . LYS A 1 6 ? 2.584 3.298 -0.543 1.00 0.53 6 LYS A O 22
ATOM 16615 N N . CYS A 1 7 ? 2.023 5.362 0.190 1.00 0.29 7 CYS A N 22
ATOM 16616 C CA . CYS A 1 7 ? 0.840 5.460 -0.649 1.00 0.27 7 CYS A CA 22
ATOM 16617 C C . CYS A 1 7 ? 0.821 6.847 -1.293 1.00 0.29 7 CYS A C 22
ATOM 16618 O O . CYS A 1 7 ? 1.383 7.796 -0.749 1.00 0.42 7 CYS A O 22
ATOM 16625 N N . TYR A 1 8 ? 0.167 6.922 -2.443 1.00 0.33 8 TYR A N 22
ATOM 16626 C CA . TYR A 1 8 ? 0.067 8.177 -3.167 1.00 0.46 8 TYR A CA 22
ATOM 16627 C C . TYR A 1 8 ? -1.382 8.664 -3.223 1.00 0.47 8 TYR A C 22
ATOM 16628 O O . TYR A 1 8 ? -2.290 7.889 -3.521 1.00 0.57 8 TYR A O 22
ATOM 16646 N N . LYS A 1 9 ? -1.555 9.945 -2.932 1.00 0.53 9 LYS A N 22
ATOM 16647 C CA . LYS A 1 9 ? -2.878 10.544 -2.945 1.00 0.58 9 LYS A CA 22
ATOM 16648 C C . LYS A 1 9 ? -3.483 10.403 -4.343 1.00 0.48 9 LYS A C 22
ATOM 16649 O O . LYS A 1 9 ? -4.437 9.651 -4.537 1.00 0.66 9 LYS A O 22
ATOM 16667 N N . LYS A 1 10 ? -2.904 11.138 -5.281 1.00 0.53 10 LYS A N 22
ATOM 16668 C CA . LYS A 1 10 ? -3.374 11.103 -6.655 1.00 0.68 10 LYS A CA 22
ATOM 16669 C C . LYS A 1 10 ? -3.696 9.659 -7.044 1.00 0.71 10 LYS A C 22
ATOM 16670 O O . LYS A 1 10 ? -4.863 9.283 -7.139 1.00 1.28 10 LYS A O 22
ATOM 16688 N N . ASP A 1 11 ? -2.639 8.888 -7.259 1.00 0.68 11 ASP A N 22
ATOM 16689 C CA . ASP A 1 11 ? -2.795 7.494 -7.635 1.00 0.64 11 ASP A CA 22
ATOM 16690 C C . ASP A 1 11 ? -3.687 6.790 -6.611 1.00 0.47 11 ASP A C 22
ATOM 16691 O O . ASP A 1 11 ? -4.262 5.742 -6.899 1.00 0.47 11 ASP A O 22
ATOM 16701 N N . ASN A 1 12 ? -3.774 7.394 -5.435 1.00 0.42 12 ASN A N 22
ATOM 16702 C CA . ASN A 1 12 ? -4.586 6.838 -4.366 1.00 0.36 12 ASN A CA 22
ATOM 16703 C C . ASN A 1 12 ? -4.402 5.320 -4.328 1.00 0.31 12 ASN A C 22
ATOM 16704 O O . ASN A 1 12 ? -5.349 4.570 -4.563 1.00 0.36 12 ASN A O 22
ATOM 16715 N N . ILE A 1 13 ? -3.178 4.912 -4.031 1.00 0.37 13 ILE A N 22
ATOM 16716 C CA . ILE A 1 13 ? -2.857 3.496 -3.960 1.00 0.50 13 ILE A CA 22
ATOM 16717 C C . ILE A 1 13 ? -1.901 3.252 -2.791 1.00 0.54 13 ILE A C 22
ATOM 16718 O O . ILE A 1 13 ? -1.605 4.168 -2.025 1.00 0.72 13 ILE A O 22
ATOM 16734 N N . CYS A 1 14 ? -1.445 2.012 -2.690 1.00 0.48 14 CYS A N 22
ATOM 16735 C CA . CYS A 1 14 ? -0.528 1.636 -1.627 1.00 0.51 14 CYS A CA 22
ATOM 16736 C C . CYS A 1 14 ? 0.728 1.039 -2.264 1.00 0.53 14 CYS A C 22
ATOM 16737 O O . CYS A 1 14 ? 0.719 -0.110 -2.703 1.00 0.62 14 CYS A O 22
ATOM 16744 N N . LYS A 1 15 ? 1.778 1.846 -2.295 1.00 0.57 15 LYS A N 22
ATOM 16745 C CA . LYS A 1 15 ? 3.039 1.411 -2.872 1.00 0.68 15 LYS A CA 22
ATOM 16746 C C . LYS A 1 15 ? 3.926 0.832 -1.768 1.00 0.70 15 LYS A C 22
ATOM 16747 O O . LYS A 1 15 ? 4.146 1.474 -0.742 1.00 0.81 15 LYS A O 22
ATOM 16765 N N . TYR A 1 16 ? 4.413 -0.375 -2.017 1.00 0.68 16 TYR A N 22
ATOM 16766 C CA . TYR A 1 16 ? 5.272 -1.048 -1.058 1.00 0.71 16 TYR A CA 22
ATOM 16767 C C . TYR A 1 16 ? 6.118 -2.124 -1.740 1.00 0.71 16 TYR A C 22
ATOM 16768 O O . TYR A 1 16 ? 5.961 -2.379 -2.933 1.00 0.77 16 TYR A O 22
ATOM 16786 N N . LYS A 1 17 ? 6.997 -2.727 -0.953 1.00 0.80 17 LYS A N 22
ATOM 16787 C CA . LYS A 1 17 ? 7.869 -3.771 -1.467 1.00 0.82 17 LYS A CA 22
ATOM 16788 C C . LYS A 1 17 ? 7.248 -5.138 -1.174 1.00 0.93 17 LYS A C 22
ATOM 16789 O O . LYS A 1 17 ? 6.660 -5.342 -0.112 1.00 1.67 17 LYS A O 22
ATOM 16807 N N . ALA A 1 18 ? 7.398 -6.039 -2.133 1.00 0.77 18 ALA A N 22
ATOM 16808 C CA . ALA A 1 18 ? 6.860 -7.381 -1.992 1.00 0.92 18 ALA A CA 22
ATOM 16809 C C . ALA A 1 18 ? 7.929 -8.294 -1.389 1.00 1.07 18 ALA A C 22
ATOM 16810 O O . ALA A 1 18 ? 9.113 -7.963 -1.403 1.00 1.79 18 ALA A O 22
ATOM 16817 N N . GLN A 1 19 ? 7.472 -9.426 -0.873 1.00 1.10 19 GLN A N 22
ATOM 16818 C CA . GLN A 1 19 ? 8.375 -10.389 -0.266 1.00 1.25 19 GLN A CA 22
ATOM 16819 C C . GLN A 1 19 ? 9.515 -10.728 -1.229 1.00 1.04 19 GLN A C 22
ATOM 16820 O O . GLN A 1 19 ? 10.607 -11.095 -0.798 1.00 1.17 19 GLN A O 22
ATOM 16834 N N . SER A 1 20 ? 9.222 -10.593 -2.514 1.00 0.95 20 SER A N 22
ATOM 16835 C CA . SER A 1 20 ? 10.209 -10.880 -3.541 1.00 0.93 20 SER A CA 22
ATOM 16836 C C . SER A 1 20 ? 10.326 -9.693 -4.500 1.00 1.09 20 SER A C 22
ATOM 16837 O O . SER A 1 20 ? 10.791 -9.846 -5.628 1.00 1.77 20 SER A O 22
ATOM 16845 N N . GLY A 1 21 ? 9.897 -8.537 -4.016 1.00 0.94 21 GLY A N 22
ATOM 16846 C CA . GLY A 1 21 ? 9.948 -7.326 -4.816 1.00 1.53 21 GLY A CA 22
ATOM 16847 C C . GLY A 1 21 ? 9.063 -7.451 -6.057 1.00 1.89 21 GLY A C 22
ATOM 16848 O O . GLY A 1 21 ? 9.135 -6.620 -6.962 1.00 2.50 21 GLY A O 22
ATOM 16852 N N . LYS A 1 22 ? 8.249 -8.496 -6.062 1.00 1.83 22 LYS A N 22
ATOM 16853 C CA . LYS A 1 22 ? 7.351 -8.740 -7.178 1.00 2.49 22 LYS A CA 22
ATOM 16854 C C . LYS A 1 22 ? 6.232 -7.697 -7.165 1.00 2.67 22 LYS A C 22
ATOM 16855 O O . LYS A 1 22 ? 6.158 -6.849 -8.053 1.00 3.25 22 LYS A O 22
ATOM 16873 N N . THR A 1 23 ? 5.389 -7.793 -6.147 1.00 2.53 23 THR A N 22
ATOM 16874 C CA . THR A 1 23 ? 4.277 -6.868 -6.007 1.00 2.66 23 THR A CA 22
ATOM 16875 C C . THR A 1 23 ? 4.762 -5.424 -6.157 1.00 1.13 23 THR A C 22
ATOM 16876 O O . THR A 1 23 ? 5.953 -5.182 -6.344 1.00 1.08 23 THR A O 22
ATOM 16887 N N . ALA A 1 24 ? 3.814 -4.503 -6.071 1.00 0.95 24 ALA A N 22
ATOM 16888 C CA . ALA A 1 24 ? 4.129 -3.090 -6.195 1.00 1.13 24 ALA A CA 22
ATOM 16889 C C . ALA A 1 24 ? 2.835 -2.299 -6.396 1.00 1.08 24 ALA A C 22
ATOM 16890 O O . ALA A 1 24 ? 2.102 -2.534 -7.355 1.00 2.46 24 ALA A O 22
ATOM 16897 N N . ILE A 1 25 ? 2.595 -1.376 -5.475 1.00 1.44 25 ILE A N 22
ATOM 16898 C CA . ILE A 1 25 ? 1.402 -0.549 -5.539 1.00 1.12 25 ILE A CA 22
ATOM 16899 C C . ILE A 1 25 ? 0.162 -1.439 -5.430 1.00 0.98 25 ILE A C 22
ATOM 16900 O O . ILE A 1 25 ? 0.088 -2.487 -6.070 1.00 1.15 25 ILE A O 22
ATOM 16916 N N . CYS A 1 26 ? -0.780 -0.989 -4.615 1.00 0.79 26 CYS A N 22
ATOM 16917 C CA . CYS A 1 26 ? -2.013 -1.731 -4.414 1.00 0.78 26 CYS A CA 22
ATOM 16918 C C . CYS A 1 26 ? -3.162 -0.729 -4.287 1.00 0.64 26 CYS A C 22
ATOM 16919 O O . CYS A 1 26 ? -3.257 -0.011 -3.293 1.00 0.58 26 CYS A O 22
ATOM 16926 N N . LYS A 1 27 ? -4.006 -0.713 -5.308 1.00 0.73 27 LYS A N 22
ATOM 16927 C CA . LYS A 1 27 ? -5.145 0.189 -5.324 1.00 0.77 27 LYS A CA 22
ATOM 16928 C C . LYS A 1 27 ? -5.690 0.339 -3.902 1.00 0.75 27 LYS A C 22
ATOM 16929 O O . LYS A 1 27 ? -5.890 -0.652 -3.202 1.00 0.86 27 LYS A O 22
ATOM 16947 N N . CYS A 1 28 ? -5.916 1.587 -3.517 1.00 0.68 28 CYS A N 22
ATOM 16948 C CA . CYS A 1 28 ? -6.434 1.880 -2.192 1.00 0.72 28 CYS A CA 22
ATOM 16949 C C . CYS A 1 28 ? -7.954 2.018 -2.291 1.00 0.83 28 CYS A C 22
ATOM 16950 O O . CYS A 1 28 ? -8.458 2.863 -3.029 1.00 1.43 28 CYS A O 22
ATOM 16957 N N . TYR A 1 29 ? -8.644 1.176 -1.535 1.00 1.07 29 TYR A N 22
ATOM 16958 C CA . TYR A 1 29 ? -10.097 1.194 -1.528 1.00 1.23 29 TYR A CA 22
ATOM 16959 C C . TYR A 1 29 ? -10.634 1.576 -0.148 1.00 1.27 29 TYR A C 22
ATOM 16960 O O . TYR A 1 29 ? -11.844 1.583 0.072 1.00 2.69 29 TYR A O 22
ATOM 16978 N N . VAL A 1 30 ? -9.707 1.887 0.747 1.00 1.45 30 VAL A N 22
ATOM 16979 C CA . VAL A 1 30 ? -10.072 2.270 2.100 1.00 1.84 30 VAL A CA 22
ATOM 16980 C C . VAL A 1 30 ? -9.626 3.711 2.356 1.00 1.41 30 VAL A C 22
ATOM 16981 O O . VAL A 1 30 ? -9.795 4.578 1.500 1.00 1.83 30 VAL A O 22
ATOM 16994 N N . LYS A 1 31 ? -9.064 3.921 3.537 1.00 1.49 31 LYS A N 22
ATOM 16995 C CA . LYS A 1 31 ? -8.592 5.242 3.916 1.00 1.33 31 LYS A CA 22
ATOM 16996 C C . LYS A 1 31 ? -7.679 5.788 2.817 1.00 1.18 31 LYS A C 22
ATOM 16997 O O . LYS A 1 31 ? -6.470 5.563 2.840 1.00 1.62 31 LYS A O 22
ATOM 17015 N N . LYS A 1 32 ? -8.293 6.495 1.879 1.00 0.78 32 LYS A N 22
ATOM 17016 C CA . LYS A 1 32 ? -7.550 7.074 0.772 1.00 0.64 32 LYS A CA 22
ATOM 17017 C C . LYS A 1 32 ? -6.197 7.577 1.279 1.00 0.58 32 LYS A C 22
ATOM 17018 O O . LYS A 1 32 ? -6.050 7.891 2.459 1.00 0.71 32 LYS A O 22
ATOM 17036 N N . CYS A 1 33 ? -5.242 7.637 0.362 1.00 0.46 33 CYS A N 22
ATOM 17037 C CA . CYS A 1 33 ? -3.906 8.095 0.701 1.00 0.47 33 CYS A CA 22
ATOM 17038 C C . CYS A 1 33 ? -3.997 9.559 1.137 1.00 0.48 33 CYS A C 22
ATOM 17039 O O . CYS A 1 33 ? -4.676 10.360 0.496 1.00 0.50 33 CYS A O 22
ATOM 17046 N N . PRO A 1 34 ? -3.285 9.873 2.252 1.00 0.50 34 PRO A N 22
ATOM 17047 C CA . PRO A 1 34 ? -3.279 11.226 2.780 1.00 0.55 34 PRO A CA 22
ATOM 17048 C C . PRO A 1 34 ? -2.407 12.146 1.922 1.00 0.54 34 PRO A C 22
ATOM 17049 O O . PRO A 1 34 ? -2.685 13.338 1.803 1.00 0.61 34 PRO A O 22
ATOM 17060 N N . ARG A 1 35 ? -1.368 11.556 1.348 1.00 0.54 35 ARG A N 22
ATOM 17061 C CA . ARG A 1 35 ? -0.454 12.308 0.505 1.00 0.55 35 ARG A CA 22
ATOM 17062 C C . ARG A 1 35 ? 0.757 11.447 0.137 1.00 0.49 35 ARG A C 22
ATOM 17063 O O . ARG A 1 35 ? 1.265 10.697 0.968 1.00 0.50 35 ARG A O 22
ATOM 17083 N N . ASP A 1 36 ? 1.183 11.585 -1.110 1.00 0.51 36 ASP A N 22
ATOM 17084 C CA . ASP A 1 36 ? 2.325 10.830 -1.598 1.00 0.50 36 ASP A CA 22
ATOM 17085 C C . ASP A 1 36 ? 3.383 10.745 -0.497 1.00 0.49 36 ASP A C 22
ATOM 17086 O O . ASP A 1 36 ? 3.739 11.756 0.107 1.00 0.58 36 ASP A O 22
ATOM 17096 N N . GLY A 1 37 ? 3.857 9.528 -0.269 1.00 0.46 37 GLY A N 22
ATOM 17097 C CA . GLY A 1 37 ? 4.868 9.298 0.749 1.00 0.51 37 GLY A CA 22
ATOM 17098 C C . GLY A 1 37 ? 4.243 8.720 2.021 1.00 0.51 37 GLY A C 22
ATOM 17099 O O . GLY A 1 37 ? 4.938 8.126 2.844 1.00 0.65 37 GLY A O 22
ATOM 17103 N N . ALA A 1 38 ? 2.938 8.915 2.142 1.00 0.41 38 ALA A N 22
ATOM 17104 C CA . ALA A 1 38 ? 2.212 8.421 3.300 1.00 0.40 38 ALA A CA 22
ATOM 17105 C C . ALA A 1 38 ? 2.496 6.928 3.475 1.00 0.35 38 ALA A C 22
ATOM 17106 O O . ALA A 1 38 ? 2.219 6.130 2.580 1.00 0.32 38 ALA A O 22
ATOM 17113 N N . LYS A 1 39 ? 3.045 6.594 4.634 1.00 0.37 39 LYS A N 22
ATOM 17114 C CA . LYS A 1 39 ? 3.369 5.210 4.938 1.00 0.35 39 LYS A CA 22
ATOM 17115 C C . LYS A 1 39 ? 2.085 4.378 4.933 1.00 0.32 39 LYS A C 22
ATOM 17116 O O . LYS A 1 39 ? 1.012 4.883 5.259 1.00 0.37 39 LYS A O 22
ATOM 17134 N N . CYS A 1 40 ? 2.238 3.116 4.561 1.00 0.30 40 CYS A N 22
ATOM 17135 C CA . CYS A 1 40 ? 1.104 2.208 4.510 1.00 0.33 40 CYS A CA 22
ATOM 17136 C C . CYS A 1 40 ? 1.633 0.774 4.575 1.00 0.34 40 CYS A C 22
ATOM 17137 O O . CYS A 1 40 ? 2.813 0.532 4.322 1.00 0.41 40 CYS A O 22
ATOM 17144 N N . GLU A 1 41 ? 0.736 -0.139 4.916 1.00 0.40 41 GLU A N 22
ATOM 17145 C CA . GLU A 1 41 ? 1.098 -1.543 5.017 1.00 0.42 41 GLU A CA 22
ATOM 17146 C C . GLU A 1 41 ? 0.106 -2.405 4.234 1.00 0.45 41 GLU A C 22
ATOM 17147 O O . GLU A 1 41 ? -1.083 -2.095 4.180 1.00 0.63 41 GLU A O 22
ATOM 17160 N N . PHE A 1 42 ? 0.631 -3.470 3.647 1.00 0.40 42 PHE A N 22
ATOM 17161 C CA . PHE A 1 42 ? -0.193 -4.379 2.870 1.00 0.45 42 PHE A CA 22
ATOM 17162 C C . PHE A 1 42 ? -0.371 -5.715 3.595 1.00 0.43 42 PHE A C 22
ATOM 17163 O O . PHE A 1 42 ? 0.584 -6.474 3.748 1.00 0.50 42 PHE A O 22
ATOM 17180 N N . ASP A 1 43 ? -1.601 -5.960 4.022 1.00 0.44 43 ASP A N 22
ATOM 17181 C CA . ASP A 1 43 ? -1.916 -7.191 4.728 1.00 0.46 43 ASP A CA 22
ATOM 17182 C C . ASP A 1 43 ? -1.829 -8.368 3.754 1.00 0.48 43 ASP A C 22
ATOM 17183 O O . ASP A 1 43 ? -2.402 -8.323 2.667 1.00 0.63 43 ASP A O 22
ATOM 17193 N N . SER A 1 44 ? -1.108 -9.395 4.180 1.00 0.47 44 SER A N 22
ATOM 17194 C CA . SER A 1 44 ? -0.938 -10.582 3.360 1.00 0.58 44 SER A CA 22
ATOM 17195 C C . SER A 1 44 ? -1.987 -11.631 3.735 1.00 0.64 44 SER A C 22
ATOM 17196 O O . SER A 1 44 ? -2.294 -12.519 2.941 1.00 0.99 44 SER A O 22
ATOM 17204 N N . TYR A 1 45 ? -2.508 -11.494 4.945 1.00 0.77 45 TYR A N 22
ATOM 17205 C CA . TYR A 1 45 ? -3.516 -12.419 5.435 1.00 0.90 45 TYR A CA 22
ATOM 17206 C C . TYR A 1 45 ? -4.801 -12.317 4.610 1.00 0.92 45 TYR A C 22
ATOM 17207 O O . TYR A 1 45 ? -5.694 -13.153 4.740 1.00 1.04 45 TYR A O 22
ATOM 17225 N N . LYS A 1 46 ? -4.853 -11.286 3.780 1.00 0.94 46 LYS A N 22
ATOM 17226 C CA . LYS A 1 46 ? -6.013 -11.064 2.934 1.00 1.06 46 LYS A CA 22
ATOM 17227 C C . LYS A 1 46 ? -5.555 -10.517 1.581 1.00 1.09 46 LYS A C 22
ATOM 17228 O O . LYS A 1 46 ? -5.884 -11.077 0.537 1.00 1.32 46 LYS A O 22
ATOM 17246 N N . GLY A 1 47 ? -4.802 -9.428 1.643 1.00 0.93 47 GLY A N 22
ATOM 17247 C CA . GLY A 1 47 ? -4.296 -8.798 0.435 1.00 0.99 47 GLY A CA 22
ATOM 17248 C C . GLY A 1 47 ? -5.032 -7.488 0.150 1.00 0.99 47 GLY A C 22
ATOM 17249 O O . GLY A 1 47 ? -5.396 -7.212 -0.992 1.00 1.21 47 GLY A O 22
ATOM 17253 N N . LYS A 1 48 ? -5.229 -6.715 1.208 1.00 0.93 48 LYS A N 22
ATOM 17254 C CA . LYS A 1 48 ? -5.915 -5.440 1.085 1.00 1.00 48 LYS A CA 22
ATOM 17255 C C . LYS A 1 48 ? -4.930 -4.306 1.375 1.00 0.84 48 LYS A C 22
ATOM 17256 O O . LYS A 1 48 ? -3.753 -4.552 1.634 1.00 1.30 48 LYS A O 22
ATOM 17274 N N . CYS A 1 49 ? -5.448 -3.087 1.322 1.00 1.04 49 CYS A N 22
ATOM 17275 C CA . CYS A 1 49 ? -4.629 -1.914 1.575 1.00 1.05 49 CYS A CA 22
ATOM 17276 C C . CYS A 1 49 ? -5.037 -1.326 2.927 1.00 1.16 49 CYS A C 22
ATOM 17277 O O . CYS A 1 49 ? -6.224 -1.144 3.195 1.00 2.12 49 CYS A O 22
ATOM 17284 N N . TYR A 1 50 ? -4.032 -1.044 3.742 1.00 0.68 50 TYR A N 22
ATOM 17285 C CA . TYR A 1 50 ? -4.272 -0.480 5.060 1.00 0.64 50 TYR A CA 22
ATOM 17286 C C . TYR A 1 50 ? -3.547 0.857 5.224 1.00 0.68 50 TYR A C 22
ATOM 17287 O O . TYR A 1 50 ? -2.828 1.062 6.201 1.00 1.22 50 TYR A O 22
ATOM 17305 N N . CYS A 1 51 ? -3.760 1.733 4.252 1.00 0.61 51 CYS A N 22
ATOM 17306 C CA . CYS A 1 51 ? -3.137 3.045 4.277 1.00 0.72 51 CYS A CA 22
ATOM 17307 C C . CYS A 1 51 ? -3.558 3.753 5.566 1.00 0.87 51 CYS A C 22
ATOM 17308 O O . CYS A 1 51 ? -4.528 4.510 5.574 1.00 1.50 51 CYS A O 22
ATOM 17315 N N . ALA A 1 1 ? 3.010 -10.899 7.662 1.00 0.81 1 ALA A N 23
ATOM 17316 C CA . ALA A 1 1 ? 3.698 -10.776 6.388 1.00 0.75 1 ALA A CA 23
ATOM 17317 C C . ALA A 1 1 ? 3.301 -9.456 5.724 1.00 0.68 1 ALA A C 23
ATOM 17318 O O . ALA A 1 1 ? 3.256 -9.362 4.498 1.00 0.79 1 ALA A O 23
ATOM 17325 N N . THR A 1 2 ? 3.024 -8.469 6.563 1.00 0.63 2 THR A N 23
ATOM 17326 C CA . THR A 1 2 ? 2.632 -7.158 6.072 1.00 0.55 2 THR A CA 23
ATOM 17327 C C . THR A 1 2 ? 3.820 -6.461 5.407 1.00 0.63 2 THR A C 23
ATOM 17328 O O . THR A 1 2 ? 4.950 -6.560 5.883 1.00 0.81 2 THR A O 23
ATOM 17339 N N . TYR A 1 3 ? 3.524 -5.770 4.315 1.00 0.62 3 TYR A N 23
ATOM 17340 C CA . TYR A 1 3 ? 4.554 -5.056 3.579 1.00 0.72 3 TYR A CA 23
ATOM 17341 C C . TYR A 1 3 ? 4.415 -3.545 3.768 1.00 0.82 3 TYR A C 23
ATOM 17342 O O . TYR A 1 3 ? 3.415 -2.954 3.362 1.00 1.60 3 TYR A O 23
ATOM 17360 N N . ASN A 1 4 ? 5.432 -2.961 4.385 1.00 0.35 4 ASN A N 23
ATOM 17361 C CA . ASN A 1 4 ? 5.436 -1.530 4.633 1.00 0.34 4 ASN A CA 23
ATOM 17362 C C . ASN A 1 4 ? 5.991 -0.805 3.405 1.00 0.35 4 ASN A C 23
ATOM 17363 O O . ASN A 1 4 ? 6.868 -1.325 2.717 1.00 0.52 4 ASN A O 23
ATOM 17374 N N . GLY A 1 5 ? 5.457 0.384 3.167 1.00 0.28 5 GLY A N 23
ATOM 17375 C CA . GLY A 1 5 ? 5.887 1.185 2.034 1.00 0.32 5 GLY A CA 23
ATOM 17376 C C . GLY A 1 5 ? 5.317 2.602 2.116 1.00 0.34 5 GLY A C 23
ATOM 17377 O O . GLY A 1 5 ? 5.361 3.233 3.171 1.00 0.47 5 GLY A O 23
ATOM 17381 N N . LYS A 1 6 ? 4.794 3.061 0.988 1.00 0.28 6 LYS A N 23
ATOM 17382 C CA . LYS A 1 6 ? 4.215 4.392 0.919 1.00 0.29 6 LYS A CA 23
ATOM 17383 C C . LYS A 1 6 ? 3.021 4.375 -0.037 1.00 0.29 6 LYS A C 23
ATOM 17384 O O . LYS A 1 6 ? 2.936 3.517 -0.915 1.00 0.37 6 LYS A O 23
ATOM 17402 N N . CYS A 1 7 ? 2.129 5.333 0.164 1.00 0.28 7 CYS A N 23
ATOM 17403 C CA . CYS A 1 7 ? 0.943 5.440 -0.669 1.00 0.27 7 CYS A CA 23
ATOM 17404 C C . CYS A 1 7 ? 0.963 6.804 -1.361 1.00 0.34 7 CYS A C 23
ATOM 17405 O O . CYS A 1 7 ? 1.755 7.674 -1.003 1.00 0.62 7 CYS A O 23
ATOM 17412 N N . TYR A 1 8 ? 0.083 6.948 -2.341 1.00 0.29 8 TYR A N 23
ATOM 17413 C CA . TYR A 1 8 ? -0.010 8.192 -3.086 1.00 0.39 8 TYR A CA 23
ATOM 17414 C C . TYR A 1 8 ? -1.468 8.629 -3.243 1.00 0.43 8 TYR A C 23
ATOM 17415 O O . TYR A 1 8 ? -2.318 7.837 -3.648 1.00 0.62 8 TYR A O 23
ATOM 17433 N N . LYS A 1 9 ? -1.713 9.889 -2.912 1.00 0.42 9 LYS A N 23
ATOM 17434 C CA . LYS A 1 9 ? -3.054 10.441 -3.011 1.00 0.48 9 LYS A CA 23
ATOM 17435 C C . LYS A 1 9 ? -3.561 10.283 -4.445 1.00 0.52 9 LYS A C 23
ATOM 17436 O O . LYS A 1 9 ? -4.459 9.483 -4.705 1.00 0.75 9 LYS A O 23
ATOM 17454 N N . LYS A 1 10 ? -2.965 11.058 -5.339 1.00 0.57 10 LYS A N 23
ATOM 17455 C CA . LYS A 1 10 ? -3.346 11.014 -6.741 1.00 0.77 10 LYS A CA 23
ATOM 17456 C C . LYS A 1 10 ? -3.609 9.563 -7.148 1.00 0.78 10 LYS A C 23
ATOM 17457 O O . LYS A 1 10 ? -4.761 9.150 -7.277 1.00 1.29 10 LYS A O 23
ATOM 17475 N N . ASP A 1 11 ? -2.523 8.829 -7.339 1.00 0.79 11 ASP A N 23
ATOM 17476 C CA . ASP A 1 11 ? -2.622 7.433 -7.729 1.00 0.78 11 ASP A CA 23
ATOM 17477 C C . ASP A 1 11 ? -3.545 6.700 -6.753 1.00 0.61 11 ASP A C 23
ATOM 17478 O O . ASP A 1 11 ? -4.081 5.641 -7.077 1.00 0.59 11 ASP A O 23
ATOM 17488 N N . ASN A 1 12 ? -3.700 7.291 -5.578 1.00 0.54 12 ASN A N 23
ATOM 17489 C CA . ASN A 1 12 ? -4.549 6.707 -4.553 1.00 0.44 12 ASN A CA 23
ATOM 17490 C C . ASN A 1 12 ? -4.349 5.191 -4.535 1.00 0.36 12 ASN A C 23
ATOM 17491 O O . ASN A 1 12 ? -5.281 4.435 -4.807 1.00 0.38 12 ASN A O 23
ATOM 17502 N N . ILE A 1 13 ? -3.128 4.790 -4.212 1.00 0.37 13 ILE A N 23
ATOM 17503 C CA . ILE A 1 13 ? -2.795 3.377 -4.155 1.00 0.44 13 ILE A CA 23
ATOM 17504 C C . ILE A 1 13 ? -1.872 3.123 -2.961 1.00 0.49 13 ILE A C 23
ATOM 17505 O O . ILE A 1 13 ? -1.585 4.036 -2.189 1.00 0.66 13 ILE A O 23
ATOM 17521 N N . CYS A 1 14 ? -1.433 1.878 -2.848 1.00 0.45 14 CYS A N 23
ATOM 17522 C CA . CYS A 1 14 ? -0.548 1.492 -1.762 1.00 0.50 14 CYS A CA 23
ATOM 17523 C C . CYS A 1 14 ? 0.747 0.948 -2.367 1.00 0.46 14 CYS A C 23
ATOM 17524 O O . CYS A 1 14 ? 0.773 -0.166 -2.888 1.00 0.53 14 CYS A O 23
ATOM 17531 N N . LYS A 1 15 ? 1.791 1.760 -2.279 1.00 0.55 15 LYS A N 23
ATOM 17532 C CA . LYS A 1 15 ? 3.086 1.374 -2.811 1.00 0.69 15 LYS A CA 23
ATOM 17533 C C . LYS A 1 15 ? 3.927 0.751 -1.695 1.00 0.71 15 LYS A C 23
ATOM 17534 O O . LYS A 1 15 ? 4.017 1.303 -0.599 1.00 0.85 15 LYS A O 23
ATOM 17552 N N . TYR A 1 16 ? 4.522 -0.390 -2.012 1.00 0.66 16 TYR A N 23
ATOM 17553 C CA . TYR A 1 16 ? 5.352 -1.093 -1.049 1.00 0.69 16 TYR A CA 23
ATOM 17554 C C . TYR A 1 16 ? 6.287 -2.082 -1.750 1.00 0.73 16 TYR A C 23
ATOM 17555 O O . TYR A 1 16 ? 6.097 -2.395 -2.924 1.00 0.77 16 TYR A O 23
ATOM 17573 N N . LYS A 1 17 ? 7.276 -2.545 -1.000 1.00 0.84 17 LYS A N 23
ATOM 17574 C CA . LYS A 1 17 ? 8.240 -3.491 -1.534 1.00 0.93 17 LYS A CA 23
ATOM 17575 C C . LYS A 1 17 ? 7.849 -4.907 -1.106 1.00 1.11 17 LYS A C 23
ATOM 17576 O O . LYS A 1 17 ? 8.108 -5.311 0.027 1.00 1.86 17 LYS A O 23
ATOM 17594 N N . ALA A 1 18 ? 7.234 -5.623 -2.035 1.00 0.90 18 ALA A N 23
ATOM 17595 C CA . ALA A 1 18 ? 6.805 -6.986 -1.769 1.00 1.06 18 ALA A CA 23
ATOM 17596 C C . ALA A 1 18 ? 7.953 -7.758 -1.115 1.00 1.29 18 ALA A C 23
ATOM 17597 O O . ALA A 1 18 ? 9.067 -7.249 -1.009 1.00 2.12 18 ALA A O 23
ATOM 17604 N N . GLN A 1 19 ? 7.640 -8.975 -0.693 1.00 1.13 19 GLN A N 23
ATOM 17605 C CA . GLN A 1 19 ? 8.631 -9.822 -0.053 1.00 1.31 19 GLN A CA 23
ATOM 17606 C C . GLN A 1 19 ? 9.813 -10.061 -0.994 1.00 1.22 19 GLN A C 23
ATOM 17607 O O . GLN A 1 19 ? 10.967 -10.032 -0.568 1.00 1.42 19 GLN A O 23
ATOM 17621 N N . SER A 1 20 ? 9.485 -10.293 -2.257 1.00 1.10 20 SER A N 23
ATOM 17622 C CA . SER A 1 20 ? 10.506 -10.537 -3.262 1.00 1.14 20 SER A CA 23
ATOM 17623 C C . SER A 1 20 ? 10.540 -9.380 -4.264 1.00 1.14 20 SER A C 23
ATOM 17624 O O . SER A 1 20 ? 11.321 -9.401 -5.214 1.00 1.71 20 SER A O 23
ATOM 17632 N N . GLY A 1 21 ? 9.684 -8.400 -4.017 1.00 1.02 21 GLY A N 23
ATOM 17633 C CA . GLY A 1 21 ? 9.607 -7.237 -4.885 1.00 1.68 21 GLY A CA 23
ATOM 17634 C C . GLY A 1 21 ? 8.718 -7.517 -6.098 1.00 2.01 21 GLY A C 23
ATOM 17635 O O . GLY A 1 21 ? 8.465 -6.625 -6.907 1.00 2.70 21 GLY A O 23
ATOM 17639 N N . LYS A 1 22 ? 8.266 -8.759 -6.187 1.00 1.89 22 LYS A N 23
ATOM 17640 C CA . LYS A 1 22 ? 7.409 -9.168 -7.287 1.00 2.62 22 LYS A CA 23
ATOM 17641 C C . LYS A 1 22 ? 6.232 -8.197 -7.399 1.00 2.87 22 LYS A C 23
ATOM 17642 O O . LYS A 1 22 ? 5.786 -7.881 -8.501 1.00 3.76 22 LYS A O 23
ATOM 17660 N N . THR A 1 23 ? 5.763 -7.750 -6.244 1.00 2.42 23 THR A N 23
ATOM 17661 C CA . THR A 1 23 ? 4.647 -6.821 -6.198 1.00 2.55 23 THR A CA 23
ATOM 17662 C C . THR A 1 23 ? 5.143 -5.382 -6.354 1.00 1.10 23 THR A C 23
ATOM 17663 O O . THR A 1 23 ? 6.327 -5.153 -6.598 1.00 1.17 23 THR A O 23
ATOM 17674 N N . ALA A 1 24 ? 4.213 -4.450 -6.208 1.00 0.94 24 ALA A N 23
ATOM 17675 C CA . ALA A 1 24 ? 4.542 -3.040 -6.330 1.00 1.34 24 ALA A CA 23
ATOM 17676 C C . ALA A 1 24 ? 3.259 -2.241 -6.571 1.00 1.29 24 ALA A C 23
ATOM 17677 O O . ALA A 1 24 ? 2.600 -2.413 -7.595 1.00 2.62 24 ALA A O 23
ATOM 17684 N N . ILE A 1 25 ? 2.944 -1.384 -5.611 1.00 1.51 25 ILE A N 23
ATOM 17685 C CA . ILE A 1 25 ? 1.753 -0.558 -5.706 1.00 1.17 25 ILE A CA 23
ATOM 17686 C C . ILE A 1 25 ? 0.517 -1.458 -5.761 1.00 1.08 25 ILE A C 23
ATOM 17687 O O . ILE A 1 25 ? 0.542 -2.515 -6.391 1.00 1.37 25 ILE A O 23
ATOM 17703 N N . CYS A 1 26 ? -0.535 -1.007 -5.094 1.00 0.85 26 CYS A N 23
ATOM 17704 C CA . CYS A 1 26 ? -1.778 -1.759 -5.059 1.00 1.01 26 CYS A CA 23
ATOM 17705 C C . CYS A 1 26 ? -2.914 -0.792 -4.720 1.00 0.83 26 CYS A C 23
ATOM 17706 O O . CYS A 1 26 ? -2.896 -0.152 -3.670 1.00 0.73 26 CYS A O 23
ATOM 17713 N N . LYS A 1 27 ? -3.876 -0.717 -5.628 1.00 0.86 27 LYS A N 23
ATOM 17714 C CA . LYS A 1 27 ? -5.019 0.160 -5.438 1.00 0.82 27 LYS A CA 23
ATOM 17715 C C . LYS A 1 27 ? -5.300 0.306 -3.941 1.00 0.76 27 LYS A C 23
ATOM 17716 O O . LYS A 1 27 ? -5.186 -0.659 -3.187 1.00 0.86 27 LYS A O 23
ATOM 17734 N N . CYS A 1 28 ? -5.663 1.521 -3.555 1.00 0.71 28 CYS A N 23
ATOM 17735 C CA . CYS A 1 28 ? -5.963 1.805 -2.162 1.00 0.71 28 CYS A CA 23
ATOM 17736 C C . CYS A 1 28 ? -7.434 1.473 -1.909 1.00 0.77 28 CYS A C 23
ATOM 17737 O O . CYS A 1 28 ? -8.138 1.025 -2.814 1.00 1.83 28 CYS A O 23
ATOM 17744 N N . TYR A 1 29 ? -7.857 1.704 -0.675 1.00 1.04 29 TYR A N 23
ATOM 17745 C CA . TYR A 1 29 ? -9.232 1.435 -0.292 1.00 1.22 29 TYR A CA 23
ATOM 17746 C C . TYR A 1 29 ? -9.467 1.775 1.181 1.00 1.55 29 TYR A C 23
ATOM 17747 O O . TYR A 1 29 ? -8.517 1.909 1.951 1.00 2.78 29 TYR A O 23
ATOM 17765 N N . VAL A 1 30 ? -10.739 1.906 1.530 1.00 1.50 30 VAL A N 23
ATOM 17766 C CA . VAL A 1 30 ? -11.111 2.228 2.897 1.00 1.89 30 VAL A CA 23
ATOM 17767 C C . VAL A 1 30 ? -10.769 3.691 3.18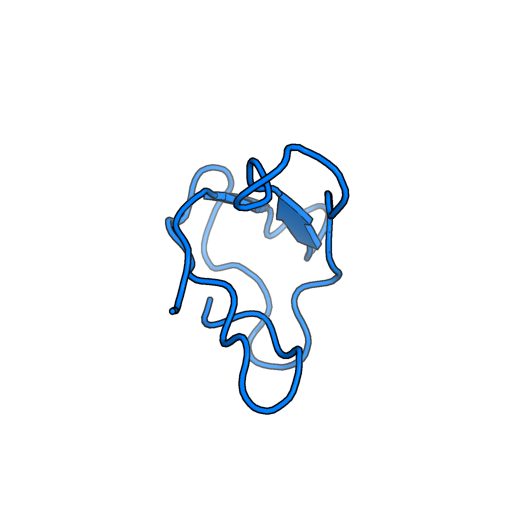3 1.00 1.54 30 VAL A C 23
ATOM 17768 O O . VAL A 1 30 ? -11.659 4.535 3.269 1.00 2.41 30 VAL A O 23
ATOM 17781 N N . LYS A 1 31 ? -9.476 3.947 3.322 1.00 1.23 31 LYS A N 23
ATOM 17782 C CA . LYS A 1 31 ? -9.005 5.294 3.596 1.00 1.09 31 LYS A CA 23
ATOM 17783 C C . LYS A 1 31 ? -7.989 5.702 2.528 1.00 0.97 31 LYS A C 23
ATOM 17784 O O . LYS A 1 31 ? -6.814 5.348 2.617 1.00 1.42 31 LYS A O 23
ATOM 17802 N N . LYS A 1 32 ? -8.478 6.439 1.542 1.00 0.66 32 LYS A N 23
ATOM 17803 C CA . LYS A 1 32 ? -7.626 6.899 0.458 1.00 0.61 32 LYS A CA 23
ATOM 17804 C C . LYS A 1 32 ? -6.280 7.349 1.028 1.00 0.58 32 LYS A C 23
ATOM 17805 O O . LYS A 1 32 ? -6.166 7.615 2.223 1.00 0.67 32 LYS A O 23
ATOM 17823 N N . CYS A 1 33 ? -5.294 7.420 0.146 1.00 0.53 33 CYS A N 23
ATOM 17824 C CA . CYS A 1 33 ? -3.960 7.833 0.546 1.00 0.53 33 CYS A CA 23
ATOM 17825 C C . CYS A 1 33 ? -4.038 9.269 1.070 1.00 0.53 33 CYS A C 23
ATOM 17826 O O . CYS A 1 33 ? -4.701 10.116 0.473 1.00 0.53 33 CYS A O 23
ATOM 17833 N N . PRO A 1 34 ? -3.335 9.504 2.210 1.00 0.56 34 PRO A N 23
ATOM 17834 C CA . PRO A 1 34 ? -3.319 10.822 2.820 1.00 0.60 34 PRO A CA 23
ATOM 17835 C C . PRO A 1 34 ? -2.426 11.782 2.030 1.00 0.57 34 PRO A C 23
ATOM 17836 O O . PRO A 1 34 ? -2.705 12.978 1.959 1.00 0.64 34 PRO A O 23
ATOM 17847 N N . ARG A 1 35 ? -1.372 11.222 1.457 1.00 0.57 35 ARG A N 23
ATOM 17848 C CA . ARG A 1 35 ? -0.437 12.013 0.675 1.00 0.57 35 ARG A CA 23
ATOM 17849 C C . ARG A 1 35 ? 0.776 11.166 0.281 1.00 0.52 35 ARG A C 23
ATOM 17850 O O . ARG A 1 35 ? 1.230 10.328 1.058 1.00 0.50 35 ARG A O 23
ATOM 17870 N N . ASP A 1 36 ? 1.265 11.416 -0.924 1.00 0.54 36 ASP A N 23
ATOM 17871 C CA . ASP A 1 36 ? 2.416 10.687 -1.430 1.00 0.56 36 ASP A CA 23
ATOM 17872 C C . ASP A 1 36 ? 3.447 10.530 -0.310 1.00 0.52 36 ASP A C 23
ATOM 17873 O O . ASP A 1 36 ? 3.692 11.467 0.449 1.00 0.56 36 ASP A O 23
ATOM 17883 N N . GLY A 1 37 ? 4.024 9.339 -0.242 1.00 0.54 37 GLY A N 23
ATOM 17884 C CA . GLY A 1 37 ? 5.022 9.048 0.772 1.00 0.54 37 GLY A CA 23
ATOM 17885 C C . GLY A 1 37 ? 4.373 8.468 2.030 1.00 0.48 37 GLY A C 23
ATOM 17886 O O . GLY A 1 37 ? 5.025 7.766 2.802 1.00 0.52 37 GLY A O 23
ATOM 17890 N N . ALA A 1 38 ? 3.098 8.784 2.198 1.00 0.45 38 ALA A N 23
ATOM 17891 C CA . ALA A 1 38 ? 2.353 8.303 3.350 1.00 0.42 38 ALA A CA 23
ATOM 17892 C C . ALA A 1 38 ? 2.634 6.812 3.547 1.00 0.36 38 ALA A C 23
ATOM 17893 O O . ALA A 1 38 ? 2.325 5.998 2.678 1.00 0.32 38 ALA A O 23
ATOM 17900 N N . LYS A 1 39 ? 3.216 6.499 4.695 1.00 0.39 39 LYS A N 23
ATOM 17901 C CA . LYS A 1 39 ? 3.542 5.120 5.018 1.00 0.36 39 LYS A CA 23
ATOM 17902 C C . LYS A 1 39 ? 2.256 4.292 5.055 1.00 0.31 39 LYS A C 23
ATOM 17903 O O . LYS A 1 39 ? 1.195 4.803 5.407 1.00 0.33 39 LYS A O 23
ATOM 17921 N N . CYS A 1 40 ? 2.395 3.027 4.687 1.00 0.29 40 CYS A N 23
ATOM 17922 C CA . CYS A 1 40 ? 1.257 2.123 4.674 1.00 0.29 40 CYS A CA 23
ATOM 17923 C C . CYS A 1 40 ? 1.780 0.691 4.806 1.00 0.32 40 CYS A C 23
ATOM 17924 O O . CYS A 1 40 ? 2.982 0.454 4.706 1.00 0.49 40 CYS A O 23
ATOM 17931 N N . GLU A 1 41 ? 0.850 -0.226 5.029 1.00 0.32 41 GLU A N 23
ATOM 17932 C CA . GLU A 1 41 ? 1.201 -1.628 5.176 1.00 0.36 41 GLU A CA 23
ATOM 17933 C C . GLU A 1 41 ? 0.158 -2.512 4.489 1.00 0.41 41 GLU A C 23
ATOM 17934 O O . GLU A 1 41 ? -1.037 -2.387 4.752 1.00 0.57 41 GLU A O 23
ATOM 17947 N N . PHE A 1 42 ? 0.649 -3.386 3.622 1.00 0.43 42 PHE A N 23
ATOM 17948 C CA . PHE A 1 42 ? -0.226 -4.290 2.896 1.00 0.50 42 PHE A CA 23
ATOM 17949 C C . PHE A 1 42 ? -0.338 -5.638 3.611 1.00 0.45 42 PHE A C 23
ATOM 17950 O O . PHE A 1 42 ? 0.650 -6.360 3.739 1.00 0.53 42 PHE A O 23
ATOM 17967 N N . ASP A 1 43 ? -1.549 -5.936 4.059 1.00 0.42 43 ASP A N 23
ATOM 17968 C CA . ASP A 1 43 ? -1.802 -7.184 4.758 1.00 0.41 43 ASP A CA 23
ATOM 17969 C C . ASP A 1 43 ? -1.845 -8.331 3.746 1.00 0.49 43 ASP A C 23
ATOM 17970 O O . ASP A 1 43 ? -2.498 -8.225 2.709 1.00 0.63 43 ASP A O 23
ATOM 17980 N N . SER A 1 44 ? -1.140 -9.401 4.082 1.00 0.49 44 SER A N 23
ATOM 17981 C CA . SER A 1 44 ? -1.089 -10.567 3.216 1.00 0.61 44 SER A CA 23
ATOM 17982 C C . SER A 1 44 ? -2.009 -11.663 3.758 1.00 0.64 44 SER A C 23
ATOM 17983 O O . SER A 1 44 ? -1.880 -12.827 3.385 1.00 0.91 44 SER A O 23
ATOM 17991 N N . TYR A 1 45 ? -2.917 -11.251 4.631 1.00 0.67 45 TYR A N 23
ATOM 17992 C CA . TYR A 1 45 ? -3.857 -12.183 5.229 1.00 0.77 45 TYR A CA 23
ATOM 17993 C C . TYR A 1 45 ? -5.273 -11.949 4.699 1.00 0.79 45 TYR A C 23
ATOM 17994 O O . TYR A 1 45 ? -6.149 -12.798 4.860 1.00 0.99 45 TYR A O 23
ATOM 18012 N N . LYS A 1 46 ? -5.454 -10.793 4.076 1.00 0.78 46 LYS A N 23
ATOM 18013 C CA . LYS A 1 46 ? -6.749 -10.437 3.521 1.00 1.01 46 LYS A CA 23
ATOM 18014 C C . LYS A 1 46 ? -6.576 -10.028 2.057 1.00 1.07 46 LYS A C 23
ATOM 18015 O O . LYS A 1 46 ? -7.267 -10.543 1.179 1.00 1.42 46 LYS A O 23
ATOM 18033 N N . GLY A 1 47 ? -5.650 -9.105 1.839 1.00 0.85 47 GLY A N 23
ATOM 18034 C CA . GLY A 1 47 ? -5.378 -8.621 0.496 1.00 1.06 47 GLY A CA 23
ATOM 18035 C C . GLY A 1 47 ? -5.939 -7.211 0.298 1.00 1.07 47 GLY A C 23
ATOM 18036 O O . GLY A 1 47 ? -6.239 -6.812 -0.826 1.00 1.28 47 GLY A O 23
ATOM 18040 N N . LYS A 1 48 ? -6.063 -6.497 1.407 1.00 0.93 48 LYS A N 23
ATOM 18041 C CA . LYS A 1 48 ? -6.583 -5.140 1.368 1.00 0.96 48 LYS A CA 23
ATOM 18042 C C . LYS A 1 48 ? -5.437 -4.153 1.599 1.00 0.94 48 LYS A C 23
ATOM 18043 O O . LYS A 1 48 ? -4.311 -4.559 1.882 1.00 1.37 48 LYS A O 23
ATOM 18061 N N . CYS A 1 49 ? -5.764 -2.876 1.471 1.00 1.16 49 CYS A N 23
ATOM 18062 C CA . CYS A 1 49 ? -4.776 -1.828 1.663 1.00 1.13 49 CYS A CA 23
ATOM 18063 C C . CYS A 1 49 ? -5.116 -1.077 2.952 1.00 1.16 49 CYS A C 23
ATOM 18064 O O . CYS A 1 49 ? -6.018 -0.240 2.968 1.00 1.64 49 CYS A O 23
ATOM 18071 N N . TYR A 1 50 ? -4.376 -1.403 4.001 1.00 0.81 50 TYR A N 23
ATOM 18072 C CA . TYR A 1 50 ? -4.588 -0.770 5.292 1.00 0.88 50 TYR A CA 23
ATOM 18073 C C . TYR A 1 50 ? -3.975 0.632 5.322 1.00 0.96 50 TYR A C 23
ATOM 18074 O O . TYR A 1 50 ? -3.156 0.937 6.188 1.00 1.38 50 TYR A O 23
ATOM 18092 N N . CYS A 1 51 ? -4.395 1.447 4.366 1.00 0.83 51 CYS A N 23
ATOM 18093 C CA . CYS A 1 51 ? -3.897 2.809 4.272 1.00 0.89 51 CYS A CA 23
ATOM 18094 C C . CYS A 1 51 ? -4.501 3.621 5.419 1.00 1.17 51 CYS A C 23
ATOM 18095 O O . CYS A 1 51 ? -4.105 4.762 5.653 1.00 1.33 51 CYS A O 23
ATOM 18102 N N . ALA A 1 1 ? 2.563 -10.910 8.021 1.00 0.85 1 ALA A N 24
ATOM 18103 C CA . ALA A 1 1 ? 3.347 -10.841 6.799 1.00 0.70 1 ALA A CA 24
ATOM 18104 C C . ALA A 1 1 ? 3.034 -9.532 6.072 1.00 0.60 1 ALA A C 24
ATOM 18105 O O . ALA A 1 1 ? 3.201 -9.438 4.857 1.00 0.69 1 ALA A O 24
ATOM 18112 N N . THR A 1 2 ? 2.586 -8.554 6.845 1.00 0.65 2 THR A N 24
ATOM 18113 C CA . THR A 1 2 ? 2.249 -7.255 6.290 1.00 0.56 2 THR A CA 24
ATOM 18114 C C . THR A 1 2 ? 3.470 -6.632 5.611 1.00 0.60 2 THR A C 24
ATOM 18115 O O . THR A 1 2 ? 4.601 -6.840 6.047 1.00 0.76 2 THR A O 24
ATOM 18126 N N . TYR A 1 3 ? 3.200 -5.880 4.554 1.00 0.62 3 TYR A N 24
ATOM 18127 C CA . TYR A 1 3 ? 4.263 -5.224 3.810 1.00 0.69 3 TYR A CA 24
ATOM 18128 C C . TYR A 1 3 ? 4.124 -3.702 3.882 1.00 0.82 3 TYR A C 24
ATOM 18129 O O . TYR A 1 3 ? 3.130 -3.143 3.423 1.00 1.59 3 TYR A O 24
ATOM 18147 N N . ASN A 1 4 ? 5.137 -3.075 4.463 1.00 0.49 4 ASN A N 24
ATOM 18148 C CA . ASN A 1 4 ? 5.141 -1.629 4.601 1.00 0.45 4 ASN A CA 24
ATOM 18149 C C . ASN A 1 4 ? 5.738 -1.002 3.339 1.00 0.36 4 ASN A C 24
ATOM 18150 O O . ASN A 1 4 ? 6.556 -1.621 2.662 1.00 0.50 4 ASN A O 24
ATOM 18161 N N . GLY A 1 5 ? 5.304 0.219 3.062 1.00 0.29 5 GLY A N 24
ATOM 18162 C CA . GLY A 1 5 ? 5.785 0.936 1.894 1.00 0.31 5 GLY A CA 24
ATOM 18163 C C . GLY A 1 5 ? 5.305 2.389 1.906 1.00 0.35 5 GLY A C 24
ATOM 18164 O O . GLY A 1 5 ? 5.462 3.090 2.905 1.00 0.53 5 GLY A O 24
ATOM 18168 N N . LYS A 1 6 ? 4.730 2.799 0.785 1.00 0.32 6 LYS A N 24
ATOM 18169 C CA . LYS A 1 6 ? 4.227 4.156 0.655 1.00 0.37 6 LYS A CA 24
ATOM 18170 C C . LYS A 1 6 ? 2.975 4.148 -0.225 1.00 0.30 6 LYS A C 24
ATOM 18171 O O . LYS A 1 6 ? 2.742 3.198 -0.971 1.00 0.35 6 LYS A O 24
ATOM 18189 N N . CYS A 1 7 ? 2.202 5.218 -0.108 1.00 0.33 7 CYS A N 24
ATOM 18190 C CA . CYS A 1 7 ? 0.979 5.346 -0.883 1.00 0.27 7 CYS A CA 24
ATOM 18191 C C . CYS A 1 7 ? 0.910 6.770 -1.437 1.00 0.33 7 CYS A C 24
ATOM 18192 O O . CYS A 1 7 ? 1.597 7.665 -0.948 1.00 0.50 7 CYS A O 24
ATOM 18199 N N . TYR A 1 8 ? 0.073 6.936 -2.452 1.00 0.29 8 TYR A N 24
ATOM 18200 C CA . TYR A 1 8 ? -0.095 8.236 -3.078 1.00 0.36 8 TYR A CA 24
ATOM 18201 C C . TYR A 1 8 ? -1.576 8.601 -3.193 1.00 0.37 8 TYR A C 24
ATOM 18202 O O . TYR A 1 8 ? -2.370 7.830 -3.729 1.00 0.66 8 TYR A O 24
ATOM 18220 N N . LYS A 1 9 ? -1.904 9.779 -2.681 1.00 0.38 9 LYS A N 24
ATOM 18221 C CA . LYS A 1 9 ? -3.276 10.256 -2.719 1.00 0.40 9 LYS A CA 24
ATOM 18222 C C . LYS A 1 9 ? -3.777 10.239 -4.165 1.00 0.47 9 LYS A C 24
ATOM 18223 O O . LYS A 1 9 ? -4.773 9.586 -4.472 1.00 0.61 9 LYS A O 24
ATOM 18241 N N . LYS A 1 10 ? -3.063 10.963 -5.014 1.00 0.53 10 LYS A N 24
ATOM 18242 C CA . LYS A 1 10 ? -3.423 11.040 -6.419 1.00 0.69 10 LYS A CA 24
ATOM 18243 C C . LYS A 1 10 ? -3.794 9.643 -6.923 1.00 0.76 10 LYS A C 24
ATOM 18244 O O . LYS A 1 10 ? -4.972 9.333 -7.093 1.00 1.31 10 LYS A O 24
ATOM 18262 N N . ASP A 1 11 ? -2.766 8.838 -7.147 1.00 0.64 11 ASP A N 24
ATOM 18263 C CA . ASP A 1 11 ? -2.969 7.481 -7.627 1.00 0.63 11 ASP A CA 24
ATOM 18264 C C . ASP A 1 11 ? -3.761 6.689 -6.585 1.00 0.51 11 ASP A C 24
ATOM 18265 O O . ASP A 1 11 ? -4.249 5.596 -6.870 1.00 0.56 11 ASP A O 24
ATOM 18275 N N . ASN A 1 12 ? -3.865 7.271 -5.400 1.00 0.43 12 ASN A N 24
ATOM 18276 C CA . ASN A 1 12 ? -4.590 6.633 -4.314 1.00 0.38 12 ASN A CA 24
ATOM 18277 C C . ASN A 1 12 ? -4.339 5.124 -4.356 1.00 0.36 12 ASN A C 24
ATOM 18278 O O . ASN A 1 12 ? -5.245 4.348 -4.654 1.00 0.37 12 ASN A O 24
ATOM 18289 N N . ILE A 1 13 ? -3.103 4.754 -4.052 1.00 0.42 13 ILE A N 24
ATOM 18290 C CA . ILE A 1 13 ? -2.721 3.353 -4.051 1.00 0.48 13 ILE A CA 24
ATOM 18291 C C . ILE A 1 13 ? -1.701 3.107 -2.937 1.00 0.47 13 ILE A C 24
ATOM 18292 O O . ILE A 1 13 ? -1.156 4.053 -2.370 1.00 0.53 13 ILE A O 24
ATOM 18308 N N . CYS A 1 14 ? -1.475 1.833 -2.655 1.00 0.58 14 CYS A N 24
ATOM 18309 C CA . CYS A 1 14 ? -0.531 1.451 -1.619 1.00 0.58 14 CYS A CA 24
ATOM 18310 C C . CYS A 1 14 ? 0.596 0.646 -2.269 1.00 0.67 14 CYS A C 24
ATOM 18311 O O . CYS A 1 14 ? 0.364 -0.443 -2.791 1.00 0.73 14 CYS A O 24
ATOM 18318 N N . LYS A 1 15 ? 1.793 1.212 -2.214 1.00 0.73 15 LYS A N 24
ATOM 18319 C CA . LYS A 1 15 ? 2.956 0.561 -2.791 1.00 0.84 15 LYS A CA 24
ATOM 18320 C C . LYS A 1 15 ? 3.747 -0.137 -1.682 1.00 0.97 15 LYS A C 24
ATOM 18321 O O . LYS A 1 15 ? 3.933 0.422 -0.602 1.00 1.12 15 LYS A O 24
ATOM 18339 N N . TYR A 1 16 ? 4.191 -1.347 -1.987 1.00 0.97 16 TYR A N 24
ATOM 18340 C CA . TYR A 1 16 ? 4.957 -2.127 -1.029 1.00 1.12 16 TYR A CA 24
ATOM 18341 C C . TYR A 1 16 ? 5.776 -3.210 -1.734 1.00 1.09 16 TYR A C 24
ATOM 18342 O O . TYR A 1 16 ? 5.509 -3.543 -2.888 1.00 1.10 16 TYR A O 24
ATOM 18360 N N . LYS A 1 17 ? 6.757 -3.729 -1.011 1.00 1.14 17 LYS A N 24
ATOM 18361 C CA . LYS A 1 17 ? 7.617 -4.767 -1.553 1.00 1.14 17 LYS A CA 24
ATOM 18362 C C . LYS A 1 17 ? 6.796 -6.038 -1.779 1.00 1.27 17 LYS A C 24
ATOM 18363 O O . LYS A 1 17 ? 5.715 -6.192 -1.211 1.00 2.25 17 LYS A O 24
ATOM 18381 N N . ALA A 1 18 ? 7.339 -6.916 -2.609 1.00 1.12 18 ALA A N 24
ATOM 18382 C CA . ALA A 1 18 ? 6.670 -8.169 -2.916 1.00 1.36 18 ALA A CA 24
ATOM 18383 C C . ALA A 1 18 ? 7.579 -9.336 -2.529 1.00 1.73 18 ALA A C 24
ATOM 18384 O O . ALA A 1 18 ? 7.660 -10.330 -3.249 1.00 3.19 18 ALA A O 24
ATOM 18391 N N . GLN A 1 19 ? 8.241 -9.178 -1.392 1.00 1.45 19 GLN A N 24
ATOM 18392 C CA . GLN A 1 19 ? 9.141 -10.207 -0.900 1.00 1.64 19 GLN A CA 24
ATOM 18393 C C . GLN A 1 19 ? 10.365 -10.320 -1.810 1.00 1.59 19 GLN A C 24
ATOM 18394 O O . GLN A 1 19 ? 11.497 -10.159 -1.357 1.00 1.76 19 GLN A O 24
ATOM 18408 N N . SER A 1 20 ? 10.097 -10.597 -3.078 1.00 1.56 20 SER A N 24
ATOM 18409 C CA . SER A 1 20 ? 11.162 -10.733 -4.056 1.00 1.64 20 SER A CA 24
ATOM 18410 C C . SER A 1 20 ? 11.602 -9.353 -4.547 1.00 1.70 20 SER A C 24
ATOM 18411 O O . SER A 1 20 ? 12.418 -9.246 -5.462 1.00 2.24 20 SER A O 24
ATOM 18419 N N . GLY A 1 21 ? 11.043 -8.330 -3.918 1.00 1.49 21 GLY A N 24
ATOM 18420 C CA . GLY A 1 21 ? 11.367 -6.961 -4.280 1.00 1.92 21 GLY A CA 24
ATOM 18421 C C . GLY A 1 21 ? 10.512 -6.487 -5.457 1.00 2.25 21 GLY A C 24
ATOM 18422 O O . GLY A 1 21 ? 10.490 -5.299 -5.775 1.00 2.78 21 GLY A O 24
ATOM 18426 N N . LYS A 1 22 ? 9.828 -7.441 -6.072 1.00 2.23 22 LYS A N 24
ATOM 18427 C CA . LYS A 1 22 ? 8.974 -7.137 -7.207 1.00 2.78 22 LYS A CA 24
ATOM 18428 C C . LYS A 1 22 ? 8.208 -5.842 -6.930 1.00 3.03 22 LYS A C 24
ATOM 18429 O O . LYS A 1 22 ? 7.857 -5.114 -7.858 1.00 3.52 22 LYS A O 24
ATOM 18447 N N . THR A 1 23 ? 7.971 -5.593 -5.651 1.00 3.12 23 THR A N 24
ATOM 18448 C CA . THR A 1 23 ? 7.253 -4.398 -5.241 1.00 3.42 23 THR A CA 24
ATOM 18449 C C . THR A 1 23 ? 5.985 -4.224 -6.079 1.00 1.72 23 THR A C 24
ATOM 18450 O O . THR A 1 23 ? 6.050 -3.773 -7.222 1.00 1.88 23 THR A O 24
ATOM 18461 N N . ALA A 1 24 ? 4.862 -4.589 -5.479 1.00 1.14 24 ALA A N 24
ATOM 18462 C CA . ALA A 1 24 ? 3.581 -4.479 -6.156 1.00 1.09 24 ALA A CA 24
ATOM 18463 C C . ALA A 1 24 ? 2.792 -3.313 -5.557 1.00 1.03 24 ALA A C 24
ATOM 18464 O O . ALA A 1 24 ? 3.224 -2.702 -4.581 1.00 2.11 24 ALA A O 24
ATOM 18471 N N . ILE A 1 25 ? 1.648 -3.039 -6.167 1.00 1.48 25 ILE A N 24
ATOM 18472 C CA . ILE A 1 25 ? 0.795 -1.957 -5.707 1.00 1.28 25 ILE A CA 24
ATOM 18473 C C . ILE A 1 25 ? -0.509 -2.541 -5.157 1.00 1.30 25 ILE A C 24
ATOM 18474 O O . ILE A 1 25 ? -0.899 -3.649 -5.521 1.00 1.57 25 ILE A O 24
ATOM 18490 N N . CYS A 1 26 ? -1.145 -1.768 -4.289 1.00 1.09 26 CYS A N 24
ATOM 18491 C CA . CYS A 1 26 ? -2.396 -2.194 -3.685 1.00 1.23 26 CYS A CA 24
ATOM 18492 C C . CYS A 1 26 ? -3.337 -0.989 -3.627 1.00 0.98 26 CYS A C 24
ATOM 18493 O O . CYS A 1 26 ? -3.180 -0.115 -2.775 1.00 0.73 26 CYS A O 24
ATOM 18500 N N . LYS A 1 27 ? -4.294 -0.980 -4.543 1.00 1.11 27 LYS A N 24
ATOM 18501 C CA . LYS A 1 27 ? -5.259 0.104 -4.606 1.00 0.94 27 LYS A CA 24
ATOM 18502 C C . LYS A 1 27 ? -5.674 0.495 -3.186 1.00 0.77 27 LYS A C 24
ATOM 18503 O O . LYS A 1 27 ? -5.710 -0.348 -2.292 1.00 0.92 27 LYS A O 24
ATOM 18521 N N . CYS A 1 28 ? -5.977 1.775 -3.024 1.00 0.59 28 CYS A N 24
ATOM 18522 C CA . CYS A 1 28 ? -6.388 2.288 -1.728 1.00 0.57 28 CYS A CA 24
ATOM 18523 C C . CYS A 1 28 ? -7.890 2.041 -1.568 1.00 0.65 28 CYS A C 24
ATOM 18524 O O . CYS A 1 28 ? -8.678 2.403 -2.440 1.00 1.20 28 CYS A O 24
ATOM 18531 N N . TYR A 1 29 ? -8.240 1.427 -0.448 1.00 1.05 29 TYR A N 24
ATOM 18532 C CA . TYR A 1 29 ? -9.633 1.128 -0.162 1.00 1.19 29 TYR A CA 24
ATOM 18533 C C . TYR A 1 29 ? -10.037 1.659 1.215 1.00 1.43 29 TYR A C 24
ATOM 18534 O O . TYR A 1 29 ? -9.206 1.750 2.117 1.00 2.51 29 TYR A O 24
ATOM 18552 N N . VAL A 1 30 ? -11.313 1.996 1.332 1.00 1.58 30 VAL A N 24
ATOM 18553 C CA . VAL A 1 30 ? -11.837 2.516 2.584 1.00 1.82 30 VAL A CA 24
ATOM 18554 C C . VAL A 1 30 ? -11.373 3.963 2.765 1.00 1.56 30 VAL A C 24
ATOM 18555 O O . VAL A 1 30 ? -12.179 4.890 2.694 1.00 2.45 30 VAL A O 24
ATOM 18568 N N . LYS A 1 31 ? -10.077 4.111 2.994 1.00 1.11 31 LYS A N 24
ATOM 18569 C CA . LYS A 1 31 ? -9.496 5.429 3.185 1.00 1.13 31 LYS A CA 24
ATOM 18570 C C . LYS A 1 31 ? -8.371 5.638 2.170 1.00 0.96 31 LYS A C 24
ATOM 18571 O O . LYS A 1 31 ? -7.408 4.874 2.139 1.00 1.46 31 LYS A O 24
ATOM 18589 N N . LYS A 1 32 ? -8.531 6.677 1.363 1.00 0.70 32 LYS A N 24
ATOM 18590 C CA . LYS A 1 32 ? -7.541 6.997 0.349 1.00 0.63 32 LYS A CA 24
ATOM 18591 C C . LYS A 1 32 ? -6.202 7.297 1.026 1.00 0.62 32 LYS A C 24
ATOM 18592 O O . LYS A 1 32 ? -6.083 7.195 2.246 1.00 0.87 32 LYS A O 24
ATOM 18610 N N . CYS A 1 33 ? -5.228 7.661 0.205 1.00 0.48 33 CYS A N 24
ATOM 18611 C CA . CYS A 1 33 ? -3.903 7.977 0.709 1.00 0.46 33 CYS A CA 24
ATOM 18612 C C . CYS A 1 33 ? -3.908 9.426 1.200 1.00 0.50 33 CYS A C 24
ATOM 18613 O O . CYS A 1 33 ? -4.590 10.276 0.629 1.00 0.51 33 CYS A O 24
ATOM 18620 N N . PRO A 1 34 ? -3.119 9.671 2.280 1.00 0.57 34 PRO A N 24
ATOM 18621 C CA . PRO A 1 34 ? -3.026 11.002 2.853 1.00 0.65 34 PRO A CA 24
ATOM 18622 C C . P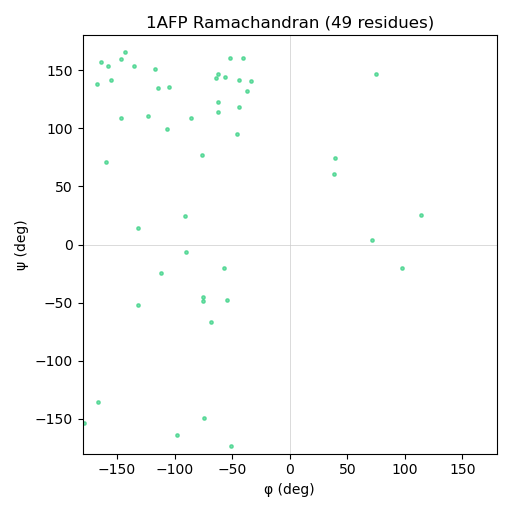RO A 1 34 ? -2.169 11.918 1.977 1.00 0.64 34 PRO A C 24
ATOM 18623 O O . PRO A 1 34 ? -2.526 13.072 1.743 1.00 0.68 34 PRO A O 24
ATOM 18634 N N . ARG A 1 35 ? -1.054 11.370 1.517 1.00 0.63 35 ARG A N 24
ATOM 18635 C CA . ARG A 1 35 ? -0.143 12.123 0.672 1.00 0.64 35 ARG A CA 24
ATOM 18636 C C . ARG A 1 35 ? 0.958 11.208 0.131 1.00 0.60 35 ARG A C 24
ATOM 18637 O O . ARG A 1 35 ? 1.353 10.249 0.792 1.00 0.64 35 ARG A O 24
ATOM 18657 N N . ASP A 1 36 ? 1.421 11.537 -1.066 1.00 0.60 36 ASP A N 24
ATOM 18658 C CA . ASP A 1 36 ? 2.469 10.757 -1.703 1.00 0.60 36 ASP A CA 24
ATOM 18659 C C . ASP A 1 36 ? 3.557 10.437 -0.676 1.00 0.65 36 ASP A C 24
ATOM 18660 O O . ASP A 1 36 ? 3.966 11.307 0.091 1.00 0.71 36 ASP A O 24
ATOM 18670 N N . GLY A 1 37 ? 3.994 9.187 -0.695 1.00 0.68 37 GLY A N 24
ATOM 18671 C CA . GLY A 1 37 ? 5.026 8.741 0.226 1.00 0.76 37 GLY A CA 24
ATOM 18672 C C . GLY A 1 37 ? 4.412 8.190 1.514 1.00 0.67 37 GLY A C 24
ATOM 18673 O O . GLY A 1 37 ? 5.035 7.391 2.211 1.00 0.70 37 GLY A O 24
ATOM 18677 N N . ALA A 1 38 ? 3.197 8.639 1.791 1.00 0.61 38 ALA A N 24
ATOM 18678 C CA . ALA A 1 38 ? 2.491 8.202 2.984 1.00 0.56 38 ALA A CA 24
ATOM 18679 C C . ALA A 1 38 ? 2.737 6.707 3.197 1.00 0.44 38 ALA A C 24
ATOM 18680 O O . ALA A 1 38 ? 2.398 5.890 2.342 1.00 0.35 38 ALA A O 24
ATOM 18687 N N . LYS A 1 39 ? 3.326 6.394 4.342 1.00 0.48 39 LYS A N 24
ATOM 18688 C CA . LYS A 1 39 ? 3.622 5.011 4.678 1.00 0.39 39 LYS A CA 24
ATOM 18689 C C . LYS A 1 39 ? 2.311 4.240 4.844 1.00 0.30 39 LYS A C 24
ATOM 18690 O O . LYS A 1 39 ? 1.311 4.797 5.295 1.00 0.37 39 LYS A O 24
ATOM 18708 N N . CYS A 1 40 ? 2.358 2.969 4.471 1.00 0.24 40 CYS A N 24
ATOM 18709 C CA . CYS A 1 40 ? 1.186 2.116 4.573 1.00 0.26 40 CYS A CA 24
ATOM 18710 C C . CYS A 1 40 ? 1.654 0.659 4.603 1.00 0.27 40 CYS A C 24
ATOM 18711 O O . CYS A 1 40 ? 2.774 0.355 4.193 1.00 0.43 40 CYS A O 24
ATOM 18718 N N . GLU A 1 41 ? 0.774 -0.202 5.090 1.00 0.37 41 GLU A N 24
ATOM 18719 C CA . GLU A 1 41 ? 1.082 -1.619 5.178 1.00 0.41 41 GLU A CA 24
ATOM 18720 C C . GLU A 1 41 ? 0.026 -2.440 4.436 1.00 0.48 41 GLU A C 24
ATOM 18721 O O . GLU A 1 41 ? -1.172 -2.233 4.625 1.00 0.59 41 GLU A O 24
ATOM 18734 N N . PHE A 1 42 ? 0.508 -3.353 3.606 1.00 0.52 42 PHE A N 24
ATOM 18735 C CA . PHE A 1 42 ? -0.380 -4.206 2.834 1.00 0.62 42 PHE A CA 24
ATOM 18736 C C . PHE A 1 42 ? -0.550 -5.571 3.504 1.00 0.59 42 PHE A C 24
ATOM 18737 O O . PHE A 1 42 ? 0.401 -6.345 3.593 1.00 0.64 42 PHE A O 24
ATOM 18754 N N . ASP A 1 43 ? -1.768 -5.823 3.959 1.00 0.58 43 ASP A N 24
ATOM 18755 C CA . ASP A 1 43 ? -2.075 -7.081 4.619 1.00 0.60 43 ASP A CA 24
ATOM 18756 C C . ASP A 1 43 ? -1.965 -8.223 3.607 1.00 0.60 43 ASP A C 24
ATOM 18757 O O . ASP A 1 43 ? -2.525 -8.146 2.515 1.00 0.74 43 ASP A O 24
ATOM 18767 N N . SER A 1 44 ? -1.238 -9.256 4.006 1.00 0.58 44 SER A N 24
ATOM 18768 C CA . SER A 1 44 ? -1.047 -10.413 3.148 1.00 0.67 44 SER A CA 24
ATOM 18769 C C . SER A 1 44 ? -2.044 -11.512 3.521 1.00 0.73 44 SER A C 24
ATOM 18770 O O . SER A 1 44 ? -1.899 -12.657 3.094 1.00 0.94 44 SER A O 24
ATOM 18778 N N . TYR A 1 45 ? -3.033 -11.125 4.312 1.00 0.84 45 TYR A N 24
ATOM 18779 C CA . TYR A 1 45 ? -4.054 -12.063 4.747 1.00 0.96 45 TYR A CA 24
ATOM 18780 C C . TYR A 1 45 ? -5.395 -11.767 4.072 1.00 0.94 45 TYR A C 24
ATOM 18781 O O . TYR A 1 45 ? -6.234 -12.655 3.934 1.00 1.13 45 TYR A O 24
ATOM 18799 N N . LYS A 1 46 ? -5.554 -10.514 3.669 1.00 0.87 46 LYS A N 24
ATOM 18800 C CA . LYS A 1 46 ? -6.778 -10.089 3.012 1.00 1.03 46 LYS A CA 24
ATOM 18801 C C . LYS A 1 46 ? -6.443 -9.544 1.623 1.00 1.07 46 LYS A C 24
ATOM 18802 O O . LYS A 1 46 ? -6.927 -10.060 0.616 1.00 1.25 46 LYS A O 24
ATOM 18820 N N . GLY A 1 47 ? -5.617 -8.508 1.612 1.00 0.99 47 GLY A N 24
ATOM 18821 C CA . GLY A 1 47 ? -5.212 -7.887 0.363 1.00 1.08 47 GLY A CA 24
ATOM 18822 C C . GLY A 1 47 ? -5.698 -6.438 0.287 1.00 1.06 47 GLY A C 24
ATOM 18823 O O . GLY A 1 47 ? -5.682 -5.829 -0.781 1.00 1.19 47 GLY A O 24
ATOM 18827 N N . LYS A 1 48 ? -6.118 -5.928 1.436 1.00 1.05 48 LYS A N 24
ATOM 18828 C CA . LYS A 1 48 ? -6.608 -4.562 1.513 1.00 1.06 48 LYS A CA 24
ATOM 18829 C C . LYS A 1 48 ? -5.419 -3.600 1.551 1.00 1.02 48 LYS A C 24
ATOM 18830 O O . LYS A 1 48 ? -4.281 -4.004 1.314 1.00 1.33 48 LYS A O 24
ATOM 18848 N N . CYS A 1 49 ? -5.723 -2.346 1.850 1.00 1.26 49 CYS A N 24
ATOM 18849 C CA . CYS A 1 49 ? -4.693 -1.323 1.921 1.00 1.23 49 CYS A CA 24
ATOM 18850 C C . CYS A 1 49 ? -4.961 -0.458 3.155 1.00 1.20 49 CYS A C 24
ATOM 18851 O O . CYS A 1 49 ? -5.785 0.454 3.111 1.00 1.60 49 CYS A O 24
ATOM 18858 N N . TYR A 1 50 ? -4.248 -0.774 4.226 1.00 0.87 50 TYR A N 24
ATOM 18859 C CA . TYR A 1 50 ? -4.397 -0.037 5.469 1.00 0.84 50 TYR A CA 24
ATOM 18860 C C . TYR A 1 50 ? -3.672 1.308 5.399 1.00 0.87 50 TYR A C 24
ATOM 18861 O O . TYR A 1 50 ? -2.846 1.617 6.257 1.00 1.32 50 TYR A O 24
ATOM 18879 N N . CYS A 1 51 ? -4.006 2.073 4.370 1.00 0.67 51 CYS A N 24
ATOM 18880 C CA . CYS A 1 51 ? -3.397 3.378 4.178 1.00 0.70 51 CYS A CA 24
ATOM 18881 C C . CYS A 1 51 ? -3.757 4.258 5.377 1.00 0.85 51 CYS A C 24
ATOM 18882 O O . CYS A 1 51 ? -4.561 5.180 5.254 1.00 1.67 51 CYS A O 24
ATOM 18889 N N . ALA A 1 1 ? 1.931 -11.206 6.853 1.00 1.71 1 ALA A N 25
ATOM 18890 C CA . ALA A 1 1 ? 2.984 -10.913 5.896 1.00 1.23 1 ALA A CA 25
ATOM 18891 C C . ALA A 1 1 ? 2.735 -9.537 5.275 1.00 1.09 1 ALA A C 25
ATOM 18892 O O . ALA A 1 1 ? 2.802 -9.380 4.057 1.00 1.15 1 ALA A O 25
ATOM 18899 N N . THR A 1 2 ? 2.452 -8.574 6.141 1.00 1.01 2 THR A N 25
ATOM 18900 C CA . THR A 1 2 ? 2.192 -7.217 5.692 1.00 0.88 2 THR A CA 25
ATOM 18901 C C . THR A 1 2 ? 3.462 -6.596 5.107 1.00 0.88 2 THR A C 25
ATOM 18902 O O . THR A 1 2 ? 4.546 -6.746 5.669 1.00 0.97 2 THR A O 25
ATOM 18913 N N . TYR A 1 3 ? 3.286 -5.911 3.987 1.00 0.86 3 TYR A N 25
ATOM 18914 C CA . TYR A 1 3 ? 4.404 -5.267 3.320 1.00 0.90 3 TYR A CA 25
ATOM 18915 C C . TYR A 1 3 ? 4.337 -3.747 3.482 1.00 1.00 3 TYR A C 25
ATOM 18916 O O . TYR A 1 3 ? 3.417 -3.105 2.978 1.00 1.85 3 TYR A O 25
ATOM 18934 N N . ASN A 1 4 ? 5.325 -3.215 4.187 1.00 0.40 4 ASN A N 25
ATOM 18935 C CA . ASN A 1 4 ? 5.390 -1.783 4.422 1.00 0.36 4 ASN A CA 25
ATOM 18936 C C . ASN A 1 4 ? 5.782 -1.075 3.124 1.00 0.39 4 ASN A C 25
ATOM 18937 O O . ASN A 1 4 ? 6.291 -1.705 2.198 1.00 0.72 4 ASN A O 25
ATOM 18948 N N . GLY A 1 5 ? 5.531 0.226 3.097 1.00 0.28 5 GLY A N 25
ATOM 18949 C CA . GLY A 1 5 ? 5.852 1.026 1.928 1.00 0.28 5 GLY A CA 25
ATOM 18950 C C . GLY A 1 5 ? 5.201 2.408 2.013 1.00 0.29 5 GLY A C 25
ATOM 18951 O O . GLY A 1 5 ? 5.077 2.973 3.099 1.00 0.41 5 GLY A O 25
ATOM 18955 N N . LYS A 1 6 ? 4.803 2.913 0.855 1.00 0.27 6 LYS A N 25
ATOM 18956 C CA . LYS A 1 6 ? 4.168 4.218 0.785 1.00 0.27 6 LYS A CA 25
ATOM 18957 C C . LYS A 1 6 ? 2.927 4.130 -0.106 1.00 0.26 6 LYS A C 25
ATOM 18958 O O . LYS A 1 6 ? 2.794 3.201 -0.901 1.00 0.34 6 LYS A O 25
ATOM 18976 N N . CYS A 1 7 ? 2.050 5.110 0.057 1.00 0.26 7 CYS A N 25
ATOM 18977 C CA . CYS A 1 7 ? 0.825 5.155 -0.723 1.00 0.29 7 CYS A CA 25
ATOM 18978 C C . CYS A 1 7 ? 0.795 6.475 -1.494 1.00 0.44 7 CYS A C 25
ATOM 18979 O O . CYS A 1 7 ? 1.514 7.414 -1.154 1.00 0.64 7 CYS A O 25
ATOM 18986 N N . TYR A 1 8 ? -0.045 6.507 -2.518 1.00 0.51 8 TYR A N 25
ATOM 18987 C CA . TYR A 1 8 ? -0.179 7.697 -3.340 1.00 0.71 8 TYR A CA 25
ATOM 18988 C C . TYR A 1 8 ? -1.620 8.210 -3.333 1.00 0.59 8 TYR A C 25
ATOM 18989 O O . TYR A 1 8 ? -2.563 7.425 -3.430 1.00 0.59 8 TYR A O 25
ATOM 19007 N N . LYS A 1 9 ? -1.747 9.524 -3.216 1.00 0.66 9 LYS A N 25
ATOM 19008 C CA . LYS A 1 9 ? -3.057 10.151 -3.194 1.00 0.62 9 LYS A CA 25
ATOM 19009 C C . LYS A 1 9 ? -3.543 10.358 -4.630 1.00 0.60 9 LYS A C 25
ATOM 19010 O O . LYS A 1 9 ? -4.676 10.014 -4.962 1.00 0.60 9 LYS A O 25
ATOM 19028 N N . LYS A 1 10 ? -2.660 10.919 -5.444 1.00 0.77 10 LYS A N 25
ATOM 19029 C CA . LYS A 1 10 ? -2.985 11.176 -6.837 1.00 0.82 10 LYS A CA 25
ATOM 19030 C C . LYS A 1 10 ? -3.360 9.860 -7.520 1.00 0.80 10 LYS A C 25
ATOM 19031 O O . LYS A 1 10 ? -4.086 9.857 -8.513 1.00 1.28 10 LYS A O 25
ATOM 19049 N N . ASP A 1 11 ? -2.850 8.773 -6.960 1.00 0.63 11 ASP A N 25
ATOM 19050 C CA . ASP A 1 11 ? -3.122 7.453 -7.503 1.00 0.64 11 ASP A CA 25
ATOM 19051 C C . ASP A 1 11 ? -4.025 6.685 -6.535 1.00 0.55 11 ASP A C 25
ATOM 19052 O O . ASP A 1 11 ? -4.590 5.653 -6.894 1.00 0.60 11 ASP A O 25
ATOM 19062 N N . ASN A 1 12 ? -4.132 7.217 -5.327 1.00 0.48 12 ASN A N 25
ATOM 19063 C CA . ASN A 1 12 ? -4.956 6.595 -4.305 1.00 0.44 12 ASN A CA 25
ATOM 19064 C C . ASN A 1 12 ? -4.665 5.093 -4.266 1.00 0.47 12 ASN A C 25
ATOM 19065 O O . ASN A 1 12 ? -5.565 4.278 -4.465 1.00 0.51 12 ASN A O 25
ATOM 19076 N N . ILE A 1 13 ? -3.406 4.773 -4.010 1.00 0.51 13 ILE A N 25
ATOM 19077 C CA . ILE A 1 13 ? -2.986 3.383 -3.943 1.00 0.60 13 ILE A CA 25
ATOM 19078 C C . ILE A 1 13 ? -1.964 3.218 -2.817 1.00 0.57 13 ILE A C 25
ATOM 19079 O O . ILE A 1 13 ? -1.600 4.189 -2.156 1.00 0.65 13 ILE A O 25
ATOM 19095 N N . CYS A 1 14 ? -1.530 1.979 -2.632 1.00 0.55 14 CYS A N 25
ATOM 19096 C CA . CYS A 1 14 ? -0.557 1.674 -1.597 1.00 0.54 14 CYS A CA 25
ATOM 19097 C C . CYS A 1 14 ? 0.540 0.801 -2.211 1.00 0.66 14 CYS A C 25
ATOM 19098 O O . CYS A 1 14 ? 0.291 -0.344 -2.584 1.00 0.84 14 CYS A O 25
ATOM 19105 N N . LYS A 1 15 ? 1.731 1.377 -2.297 1.00 0.62 15 LYS A N 25
ATOM 19106 C CA . LYS A 1 15 ? 2.866 0.666 -2.859 1.00 0.78 15 LYS A CA 25
ATOM 19107 C C . LYS A 1 15 ? 3.656 0.000 -1.730 1.00 0.90 15 LYS A C 25
ATOM 19108 O O . LYS A 1 15 ? 3.498 0.357 -0.563 1.00 1.37 15 LYS A O 25
ATOM 19126 N N . TYR A 1 16 ? 4.488 -0.956 -2.116 1.00 0.61 16 TYR A N 25
ATOM 19127 C CA . TYR A 1 16 ? 5.302 -1.675 -1.151 1.00 0.69 16 TYR A CA 25
ATOM 19128 C C . TYR A 1 16 ? 6.205 -2.695 -1.847 1.00 0.64 16 TYR A C 25
ATOM 19129 O O . TYR A 1 16 ? 6.004 -3.009 -3.020 1.00 0.65 16 TYR A O 25
ATOM 19147 N N . LYS A 1 17 ? 7.179 -3.185 -1.095 1.00 0.72 17 LYS A N 25
ATOM 19148 C CA . LYS A 1 17 ? 8.113 -4.164 -1.625 1.00 0.72 17 LYS A CA 25
ATOM 19149 C C . LYS A 1 17 ? 7.430 -5.531 -1.693 1.00 0.84 17 LYS A C 25
ATOM 19150 O O . LYS A 1 17 ? 6.884 -6.006 -0.698 1.00 1.54 17 LYS A O 25
ATOM 19168 N N . ALA A 1 18 ? 7.481 -6.125 -2.876 1.00 0.93 18 ALA A N 25
ATOM 19169 C CA . ALA A 1 18 ? 6.873 -7.428 -3.086 1.00 1.26 18 ALA A CA 25
ATOM 19170 C C . ALA A 1 18 ? 7.616 -8.473 -2.252 1.00 1.22 18 ALA A C 25
ATOM 19171 O O . ALA A 1 18 ? 8.816 -8.345 -2.015 1.00 1.71 18 ALA A O 25
ATOM 19178 N N . GLN A 1 19 ? 6.871 -9.484 -1.829 1.00 1.48 19 GLN A N 25
ATOM 19179 C CA . GLN A 1 19 ? 7.445 -10.551 -1.026 1.00 1.66 19 GLN A CA 25
ATOM 19180 C C . GLN A 1 19 ? 8.817 -10.948 -1.573 1.00 1.27 19 GLN A C 25
ATOM 19181 O O . GLN A 1 19 ? 9.722 -11.278 -0.808 1.00 1.40 19 GLN A O 25
ATOM 19195 N N . SER A 1 20 ? 8.929 -10.903 -2.892 1.00 1.09 20 SER A N 25
ATOM 19196 C CA . SER A 1 20 ? 10.176 -11.254 -3.550 1.00 0.93 20 SER A CA 25
ATOM 19197 C C . SER A 1 20 ? 11.225 -10.169 -3.297 1.00 1.42 20 SER A C 25
ATOM 19198 O O . SER A 1 20 ? 12.346 -10.467 -2.889 1.00 2.57 20 SER A O 25
ATOM 19206 N N . GLY A 1 21 ? 10.823 -8.932 -3.549 1.00 1.27 21 GLY A N 25
ATOM 19207 C CA . GLY A 1 21 ? 11.714 -7.801 -3.354 1.00 2.24 21 GLY A CA 25
ATOM 19208 C C . GLY A 1 21 ? 11.360 -6.654 -4.303 1.00 2.92 21 GLY A C 25
ATOM 19209 O O . GLY A 1 21 ? 11.727 -5.506 -4.059 1.00 3.84 21 GLY A O 25
ATOM 19213 N N . LYS A 1 22 ? 10.652 -7.005 -5.366 1.00 2.90 22 LYS A N 25
ATOM 19214 C CA . LYS A 1 22 ? 10.245 -6.019 -6.353 1.00 3.95 22 LYS A CA 25
ATOM 19215 C C . LYS A 1 22 ? 9.348 -4.975 -5.685 1.00 4.14 22 LYS A C 25
ATOM 19216 O O . LYS A 1 22 ? 9.745 -4.345 -4.706 1.00 5.24 22 LYS A O 25
ATOM 19234 N N . THR A 1 23 ? 8.154 -4.825 -6.240 1.00 3.62 23 THR A N 25
ATOM 19235 C CA . THR A 1 23 ? 7.198 -3.868 -5.710 1.00 3.63 23 THR A CA 25
ATOM 19236 C C . THR A 1 23 ? 5.787 -4.194 -6.206 1.00 1.64 23 THR A C 25
ATOM 19237 O O . THR A 1 23 ? 5.593 -4.493 -7.383 1.00 1.41 23 THR A O 25
ATOM 19248 N N . ALA A 1 24 ? 4.839 -4.123 -5.283 1.00 1.27 24 ALA A N 25
ATOM 19249 C CA . ALA A 1 24 ? 3.453 -4.407 -5.612 1.00 1.20 24 ALA A CA 25
ATOM 19250 C C . ALA A 1 24 ? 2.568 -3.272 -5.093 1.00 1.29 24 ALA A C 25
ATOM 19251 O O . ALA A 1 24 ? 2.758 -2.792 -3.977 1.00 2.37 24 ALA A O 25
ATOM 19258 N N . ILE A 1 25 ? 1.618 -2.875 -5.928 1.00 1.41 25 ILE A N 25
ATOM 19259 C CA . ILE A 1 25 ? 0.703 -1.805 -5.567 1.00 1.26 25 ILE A CA 25
ATOM 19260 C C . ILE A 1 25 ? -0.606 -2.410 -5.057 1.00 1.31 25 ILE A C 25
ATOM 19261 O O . ILE A 1 25 ? -1.018 -3.478 -5.509 1.00 1.54 25 ILE A O 25
ATOM 19277 N N . CYS A 1 26 ? -1.223 -1.702 -4.123 1.00 1.18 26 CYS A N 25
ATOM 19278 C CA . CYS A 1 26 ? -2.477 -2.156 -3.546 1.00 1.34 26 CYS A CA 25
ATOM 19279 C C . CYS A 1 26 ? -3.399 -0.945 -3.388 1.00 1.15 26 CYS A C 25
ATOM 19280 O O . CYS A 1 26 ? -3.249 -0.164 -2.450 1.00 0.99 26 CYS A O 25
ATOM 19287 N N . LYS A 1 27 ? -4.333 -0.827 -4.320 1.00 1.21 27 LYS A N 25
ATOM 19288 C CA . LYS A 1 27 ? -5.280 0.275 -4.296 1.00 1.07 27 LYS A CA 25
ATOM 19289 C C . LYS A 1 27 ? -5.705 0.545 -2.852 1.00 1.00 27 LYS A C 25
ATOM 19290 O O . LYS A 1 27 ? -5.814 -0.381 -2.049 1.00 1.13 27 LYS A O 25
ATOM 19308 N N . CYS A 1 28 ? -5.933 1.818 -2.564 1.00 0.84 28 CYS A N 25
ATOM 19309 C CA . CYS A 1 28 ? -6.344 2.222 -1.230 1.00 0.83 28 CYS A CA 25
ATOM 19310 C C . CYS A 1 28 ? -7.873 2.244 -1.184 1.00 0.90 28 CYS A C 25
ATOM 19311 O O . CYS A 1 28 ? -8.515 2.849 -2.041 1.00 1.28 28 CYS A O 25
ATOM 19318 N N . TYR A 1 29 ? -8.412 1.576 -0.174 1.00 1.29 29 TYR A N 25
ATOM 19319 C CA . TYR A 1 29 ? -9.854 1.512 -0.005 1.00 1.42 29 TYR A CA 25
ATOM 19320 C C . TYR A 1 29 ? -10.294 2.273 1.247 1.00 1.61 29 TYR A C 25
ATOM 19321 O O . TYR A 1 29 ? -9.717 2.097 2.319 1.00 2.53 29 TYR A O 25
ATOM 19339 N N . VAL A 1 30 ? -11.312 3.102 1.070 1.00 1.77 30 VAL A N 25
ATOM 19340 C CA . VAL A 1 30 ? -11.836 3.890 2.172 1.00 2.04 30 VAL A CA 25
ATOM 19341 C C . VAL A 1 30 ? -10.759 4.863 2.655 1.00 1.56 30 VAL A C 25
ATOM 19342 O O . VAL A 1 30 ? -10.798 6.049 2.329 1.00 2.18 30 VAL A O 25
ATOM 19355 N N . LYS A 1 31 ? -9.823 4.326 3.423 1.00 1.24 31 LYS A N 25
ATOM 19356 C CA . LYS A 1 31 ? -8.737 5.132 3.954 1.00 1.29 31 LYS A CA 25
ATOM 19357 C C . LYS A 1 31 ? -7.811 5.550 2.810 1.00 1.13 31 LYS A C 25
ATOM 19358 O O . LYS A 1 31 ? -6.642 5.167 2.781 1.00 1.53 31 LYS A O 25
ATOM 19376 N N . LYS A 1 32 ? -8.368 6.329 1.895 1.00 0.78 32 LYS A N 25
ATOM 19377 C CA . LYS A 1 32 ? -7.607 6.803 0.751 1.00 0.68 32 LYS A CA 25
ATOM 19378 C C . LYS A 1 32 ? -6.232 7.280 1.222 1.00 0.60 32 LYS A C 25
ATOM 19379 O O . LYS A 1 32 ? -6.036 7.548 2.406 1.00 0.72 32 LYS A O 25
ATOM 19397 N N . CYS A 1 33 ? -5.315 7.373 0.270 1.00 0.52 33 CYS A N 25
ATOM 19398 C CA . CYS A 1 33 ? -3.964 7.813 0.572 1.00 0.53 33 CYS A CA 25
ATOM 19399 C C . CYS A 1 33 ? -4.016 9.293 0.957 1.00 0.57 33 CYS A C 25
ATOM 19400 O O . CYS A 1 33 ? -4.708 10.081 0.314 1.00 0.60 33 CYS A O 25
ATOM 19407 N N . PRO A 1 34 ? -3.255 9.635 2.031 1.00 0.60 34 PRO A N 25
ATOM 19408 C CA . PRO A 1 34 ? -3.208 11.007 2.508 1.00 0.68 34 PRO A CA 25
ATOM 19409 C C . PRO A 1 34 ? -2.358 11.881 1.584 1.00 0.72 34 PRO A C 25
ATOM 19410 O O . PRO A 1 34 ? -2.636 13.067 1.417 1.00 0.75 34 PRO A O 25
ATOM 19421 N N . ARG A 1 35 ? -1.339 11.260 1.008 1.00 0.79 35 ARG A N 25
ATOM 19422 C CA . ARG A 1 35 ? -0.446 11.966 0.105 1.00 0.88 35 ARG A CA 25
ATOM 19423 C C . ARG A 1 35 ? 0.750 11.083 -0.256 1.00 0.79 35 ARG A C 25
ATOM 19424 O O . ARG A 1 35 ? 1.298 10.392 0.601 1.00 0.67 35 ARG A O 25
ATOM 19444 N N . ASP A 1 36 ? 1.120 11.135 -1.528 1.00 0.92 36 ASP A N 25
ATOM 19445 C CA . ASP A 1 36 ? 2.242 10.349 -2.013 1.00 0.88 36 ASP A CA 25
ATOM 19446 C C . ASP A 1 36 ? 3.356 10.356 -0.965 1.00 0.78 36 ASP A C 25
ATOM 19447 O O . ASP A 1 36 ? 3.701 11.407 -0.427 1.00 0.90 36 ASP A O 25
ATOM 19457 N N . GLY A 1 37 ? 3.888 9.171 -0.706 1.00 0.65 37 GLY A N 25
ATOM 19458 C CA . GLY A 1 37 ? 4.957 9.027 0.268 1.00 0.62 37 GLY A CA 25
ATOM 19459 C C . GLY A 1 37 ? 4.408 8.560 1.618 1.00 0.56 37 GLY A C 25
ATOM 19460 O O . GLY A 1 37 ? 5.162 8.090 2.470 1.00 0.68 37 GLY A O 25
ATOM 19464 N N . ALA A 1 38 ? 3.100 8.704 1.772 1.00 0.55 38 ALA A N 25
ATOM 19465 C CA . ALA A 1 38 ? 2.443 8.302 3.003 1.00 0.52 38 ALA A CA 25
ATOM 19466 C C . ALA A 1 38 ? 2.729 6.823 3.270 1.00 0.41 38 ALA A C 25
ATOM 19467 O O . ALA A 1 38 ? 2.409 5.967 2.448 1.00 0.31 38 ALA A O 25
ATOM 19474 N N . LYS A 1 39 ? 3.329 6.568 4.424 1.00 0.47 39 LYS A N 25
ATOM 19475 C CA . LYS A 1 39 ? 3.662 5.208 4.810 1.00 0.41 39 LYS A CA 25
ATOM 19476 C C . LYS A 1 39 ? 2.377 4.384 4.919 1.00 0.38 39 LYS A C 25
ATOM 19477 O O . LYS A 1 39 ? 1.318 4.920 5.242 1.00 0.45 39 LYS A O 25
ATOM 19495 N N . CYS A 1 40 ? 2.513 3.095 4.644 1.00 0.36 40 CYS A N 25
ATOM 19496 C CA . CYS A 1 40 ? 1.376 2.193 4.707 1.00 0.38 40 CYS A CA 25
ATOM 19497 C C . CYS A 1 40 ? 1.900 0.756 4.654 1.00 0.33 40 CYS A C 25
ATOM 19498 O O . CYS A 1 40 ? 3.108 0.534 4.582 1.00 0.48 40 CYS A O 25
ATOM 19505 N N . GLU A 1 41 ? 0.965 -0.182 4.692 1.00 0.43 41 GLU A N 25
ATOM 19506 C CA . GLU A 1 41 ? 1.318 -1.592 4.649 1.00 0.53 41 GLU A CA 25
ATOM 19507 C C . GLU A 1 41 ? 0.237 -2.387 3.914 1.00 0.59 41 GLU A C 25
ATOM 19508 O O . GLU A 1 41 ? -0.953 -2.122 4.079 1.00 0.64 41 GLU A O 25
ATOM 19521 N N . PHE A 1 42 ? 0.690 -3.345 3.119 1.00 0.67 42 PHE A N 25
ATOM 19522 C CA . PHE A 1 42 ? -0.224 -4.180 2.358 1.00 0.76 42 PHE A CA 25
ATOM 19523 C C . PHE A 1 42 ? -0.494 -5.500 3.084 1.00 0.80 42 PHE A C 25
ATOM 19524 O O . PHE A 1 42 ? 0.397 -6.338 3.207 1.00 0.84 42 PHE A O 25
ATOM 19541 N N . ASP A 1 43 ? -1.728 -5.642 3.546 1.00 0.85 43 ASP A N 25
ATOM 19542 C CA . ASP A 1 43 ? -2.126 -6.845 4.257 1.00 0.92 43 ASP A CA 25
ATOM 19543 C C . ASP A 1 43 ? -2.154 -8.023 3.281 1.00 0.94 43 ASP A C 25
ATOM 19544 O O . ASP A 1 43 ? -2.625 -7.888 2.153 1.00 1.08 43 ASP A O 25
ATOM 19554 N N . SER A 1 44 ? -1.644 -9.152 3.750 1.00 0.94 44 SER A N 25
ATOM 19555 C CA . SER A 1 44 ? -1.604 -10.352 2.933 1.00 1.00 44 SER A CA 25
ATOM 19556 C C . SER A 1 44 ? -2.678 -11.338 3.399 1.00 1.04 44 SER A C 25
ATOM 19557 O O . SER A 1 44 ? -3.137 -12.174 2.622 1.00 1.59 44 SER A O 25
ATOM 19565 N N . TYR A 1 45 ? -3.046 -11.208 4.665 1.00 0.69 45 TYR A N 25
ATOM 19566 C CA . TYR A 1 45 ? -4.057 -12.077 5.243 1.00 0.78 45 TYR A CA 25
ATOM 19567 C C . TYR A 1 45 ? -5.341 -12.053 4.412 1.00 0.80 45 TYR A C 25
ATOM 19568 O O . TYR A 1 45 ? -6.142 -12.985 4.474 1.00 0.94 45 TYR A O 25
ATOM 19586 N N . LYS A 1 46 ? -5.497 -10.979 3.652 1.00 0.79 46 LYS A N 25
ATOM 19587 C CA . LYS A 1 46 ? -6.670 -10.823 2.809 1.00 0.93 46 LYS A CA 25
ATOM 19588 C C . LYS A 1 46 ? -6.266 -10.133 1.504 1.00 0.91 46 LYS A C 25
ATOM 19589 O O . LYS A 1 46 ? -6.670 -10.558 0.422 1.00 1.11 46 LYS A O 25
ATOM 19607 N N . GLY A 1 47 ? -5.474 -9.081 1.648 1.00 0.77 47 GLY A N 25
ATOM 19608 C CA . GLY A 1 47 ? -5.012 -8.328 0.494 1.00 0.84 47 GLY A CA 25
ATOM 19609 C C . GLY A 1 47 ? -5.491 -6.877 0.559 1.00 0.83 47 GLY A C 25
ATOM 19610 O O . GLY A 1 47 ? -5.477 -6.170 -0.448 1.00 1.02 47 GLY A O 25
ATOM 19614 N N . LYS A 1 48 ? -5.903 -6.475 1.752 1.00 0.86 48 LYS A N 25
ATOM 19615 C CA . LYS A 1 48 ? -6.385 -5.120 1.960 1.00 0.95 48 LYS A CA 25
ATOM 19616 C C . LYS A 1 48 ? -5.226 -4.138 1.782 1.00 0.86 48 LYS A C 25
ATOM 19617 O O . LYS A 1 48 ? -4.179 -4.498 1.247 1.00 1.30 48 LYS A O 25
ATOM 19635 N N . CYS A 1 49 ? -5.453 -2.916 2.242 1.00 1.11 49 CYS A N 25
ATOM 19636 C CA . CYS A 1 49 ? -4.440 -1.879 2.140 1.00 1.01 49 CYS A CA 25
ATOM 19637 C C . CYS A 1 49 ? -4.582 -0.949 3.347 1.00 0.98 49 CYS A C 25
ATOM 19638 O O . CYS A 1 49 ? -5.283 0.059 3.280 1.00 1.37 49 CYS A O 25
ATOM 19645 N N . TYR A 1 50 ? -3.904 -1.321 4.423 1.00 0.71 50 TYR A N 25
ATOM 19646 C CA . TYR A 1 50 ? -3.945 -0.533 5.643 1.00 0.75 50 TYR A CA 25
ATOM 19647 C C . TYR A 1 50 ? -3.264 0.822 5.443 1.00 0.76 50 TYR A C 25
ATOM 19648 O O . TYR A 1 50 ? -2.204 1.078 6.012 1.00 1.08 50 TYR A O 25
ATOM 19666 N N . CYS A 1 51 ? -3.901 1.655 4.634 1.00 0.68 51 CYS A N 25
ATOM 19667 C CA . CYS A 1 51 ? -3.370 2.978 4.352 1.00 0.70 51 CYS A CA 25
ATOM 19668 C C . CYS A 1 51 ? -3.810 3.921 5.474 1.00 0.81 51 CYS A C 25
ATOM 19669 O O . CYS A 1 51 ? -5.004 4.078 5.725 1.00 1.88 51 CYS A O 25
ATOM 19676 N N . ALA A 1 1 ? 3.043 -11.274 7.458 1.00 0.92 1 ALA A N 26
ATOM 19677 C CA . ALA A 1 1 ? 3.263 -11.254 6.022 1.00 1.04 1 ALA A CA 26
ATOM 19678 C C . ALA A 1 1 ? 2.841 -9.893 5.465 1.00 0.92 1 ALA A C 26
ATOM 19679 O O . ALA A 1 1 ? 2.365 -9.801 4.334 1.00 1.22 1 ALA A O 26
ATOM 19686 N N . THR A 1 2 ? 3.030 -8.869 6.284 1.00 0.78 2 THR A N 26
ATOM 19687 C CA . THR A 1 2 ? 2.675 -7.517 5.887 1.00 0.64 2 THR A CA 26
ATOM 19688 C C . THR A 1 2 ? 3.877 -6.814 5.253 1.00 0.73 2 THR A C 26
ATOM 19689 O O . THR A 1 2 ? 5.015 -7.021 5.674 1.00 0.99 2 THR A O 26
ATOM 19700 N N . TYR A 1 3 ? 3.584 -5.999 4.251 1.00 0.61 3 TYR A N 26
ATOM 19701 C CA . TYR A 1 3 ? 4.627 -5.264 3.555 1.00 0.70 3 TYR A CA 26
ATOM 19702 C C . TYR A 1 3 ? 4.420 -3.754 3.694 1.00 0.84 3 TYR A C 26
ATOM 19703 O O . TYR A 1 3 ? 3.358 -3.236 3.353 1.00 1.58 3 TYR A O 26
ATOM 19721 N N . ASN A 1 4 ? 5.453 -3.092 4.195 1.00 0.34 4 ASN A N 26
ATOM 19722 C CA . ASN A 1 4 ? 5.398 -1.652 4.383 1.00 0.35 4 ASN A CA 26
ATOM 19723 C C . ASN A 1 4 ? 5.899 -0.957 3.116 1.00 0.34 4 ASN A C 26
ATOM 19724 O O . ASN A 1 4 ? 6.567 -1.575 2.287 1.00 0.51 4 ASN A O 26
ATOM 19735 N N . GLY A 1 5 ? 5.559 0.318 3.005 1.00 0.30 5 GLY A N 26
ATOM 19736 C CA . GLY A 1 5 ? 5.966 1.104 1.852 1.00 0.34 5 GLY A CA 26
ATOM 19737 C C . GLY A 1 5 ? 5.352 2.505 1.899 1.00 0.36 5 GLY A C 26
ATOM 19738 O O . GLY A 1 5 ? 5.348 3.150 2.946 1.00 0.47 5 GLY A O 26
ATOM 19742 N N . LYS A 1 6 ? 4.849 2.934 0.751 1.00 0.33 6 LYS A N 26
ATOM 19743 C CA . LYS A 1 6 ? 4.233 4.246 0.647 1.00 0.35 6 LYS A CA 26
ATOM 19744 C C . LYS A 1 6 ? 2.983 4.151 -0.230 1.00 0.30 6 LYS A C 26
ATOM 19745 O O . LYS A 1 6 ? 2.782 3.155 -0.924 1.00 0.37 6 LYS A O 26
ATOM 19763 N N . CYS A 1 7 ? 2.176 5.199 -0.169 1.00 0.36 7 CYS A N 26
ATOM 19764 C CA . CYS A 1 7 ? 0.951 5.246 -0.949 1.00 0.31 7 CYS A CA 26
ATOM 19765 C C . CYS A 1 7 ? 0.823 6.643 -1.560 1.00 0.39 7 CYS A C 26
ATOM 19766 O O . CYS A 1 7 ? 1.601 7.540 -1.236 1.00 0.69 7 CYS A O 26
ATOM 19773 N N . TYR A 1 8 ? -0.163 6.785 -2.433 1.00 0.35 8 TYR A N 26
ATOM 19774 C CA . TYR A 1 8 ? -0.403 8.057 -3.092 1.00 0.45 8 TYR A CA 26
ATOM 19775 C C . TYR A 1 8 ? -1.896 8.390 -3.115 1.00 0.47 8 TYR A C 26
ATOM 19776 O O . TYR A 1 8 ? -2.719 7.543 -3.457 1.00 0.58 8 TYR A O 26
ATOM 19794 N N . LYS A 1 9 ? -2.200 9.627 -2.748 1.00 0.53 9 LYS A N 26
ATOM 19795 C CA . LYS A 1 9 ? -3.579 10.082 -2.723 1.00 0.58 9 LYS A CA 26
ATOM 19796 C C . LYS A 1 9 ? -4.086 10.241 -4.158 1.00 0.58 9 LYS A C 26
ATOM 19797 O O . LYS A 1 9 ? -5.163 9.755 -4.497 1.00 0.65 9 LYS A O 26
ATOM 19815 N N . LYS A 1 10 ? -3.284 10.924 -4.962 1.00 0.63 10 LYS A N 26
ATOM 19816 C CA . LYS A 1 10 ? -3.637 11.153 -6.353 1.00 0.69 10 LYS A CA 26
ATOM 19817 C C . LYS A 1 10 ? -3.957 9.814 -7.021 1.00 0.70 10 LYS A C 26
ATOM 19818 O O . LYS A 1 10 ? -5.029 9.646 -7.600 1.00 1.04 10 LYS A O 26
ATOM 19836 N N . ASP A 1 11 ? -3.007 8.896 -6.918 1.00 0.58 11 ASP A N 26
ATOM 19837 C CA . ASP A 1 11 ? -3.174 7.578 -7.505 1.00 0.58 11 ASP A CA 26
ATOM 19838 C C . ASP A 1 11 ? -3.989 6.700 -6.553 1.00 0.53 11 ASP A C 26
ATOM 19839 O O . ASP A 1 11 ? -4.385 5.592 -6.911 1.00 0.57 11 ASP A O 26
ATOM 19849 N N . ASN A 1 12 ? -4.216 7.229 -5.359 1.00 0.51 12 ASN A N 26
ATOM 19850 C CA . ASN A 1 12 ? -4.976 6.507 -4.353 1.00 0.50 12 ASN A CA 26
ATOM 19851 C C . ASN A 1 12 ? -4.591 5.027 -4.393 1.00 0.45 12 ASN A C 26
ATOM 19852 O O . ASN A 1 12 ? -5.449 4.163 -4.562 1.00 0.50 12 ASN A O 26
ATOM 19863 N N . ILE A 1 13 ? -3.298 4.781 -4.234 1.00 0.41 13 ILE A N 26
ATOM 19864 C CA . ILE A 1 13 ? -2.788 3.421 -4.250 1.00 0.41 13 ILE A CA 26
ATOM 19865 C C . ILE A 1 13 ? -1.691 3.280 -3.193 1.00 0.36 13 ILE A C 26
ATOM 19866 O O . ILE A 1 13 ? -1.261 4.270 -2.604 1.00 0.48 13 ILE A O 26
ATOM 19882 N N . CYS A 1 14 ? -1.270 2.041 -2.984 1.00 0.35 14 CYS A N 26
ATOM 19883 C CA . CYS A 1 14 ? -0.231 1.758 -2.009 1.00 0.36 14 CYS A CA 26
ATOM 19884 C C . CYS A 1 14 ? 0.858 0.929 -2.693 1.00 0.40 14 CYS A C 26
ATOM 19885 O O . CYS A 1 14 ? 0.579 -0.135 -3.244 1.00 0.48 14 CYS A O 26
ATOM 19892 N N . LYS A 1 15 ? 2.075 1.449 -2.636 1.00 0.47 15 LYS A N 26
ATOM 19893 C CA . LYS A 1 15 ? 3.207 0.770 -3.244 1.00 0.58 15 LYS A CA 26
ATOM 19894 C C . LYS A 1 15 ? 4.056 0.122 -2.148 1.00 0.65 15 LYS A C 26
ATOM 19895 O O . LYS A 1 15 ? 4.382 0.762 -1.150 1.00 0.75 15 LYS A O 26
ATOM 19913 N N . TYR A 1 16 ? 4.389 -1.141 -2.372 1.00 0.70 16 TYR A N 26
ATOM 19914 C CA . TYR A 1 16 ? 5.194 -1.883 -1.416 1.00 0.80 16 TYR A CA 26
ATOM 19915 C C . TYR A 1 16 ? 5.921 -3.044 -2.096 1.00 0.87 16 TYR A C 26
ATOM 19916 O O . TYR A 1 16 ? 5.598 -3.408 -3.226 1.00 0.94 16 TYR A O 26
ATOM 19934 N N . LYS A 1 17 ? 6.891 -3.594 -1.380 1.00 0.96 17 LYS A N 26
ATOM 19935 C CA . LYS A 1 17 ? 7.667 -4.707 -1.900 1.00 1.04 17 LYS A CA 26
ATOM 19936 C C . LYS A 1 17 ? 6.836 -5.988 -1.813 1.00 1.22 17 LYS A C 26
ATOM 19937 O O . LYS A 1 17 ? 6.194 -6.248 -0.796 1.00 1.90 17 LYS A O 26
ATOM 19955 N N . ALA A 1 18 ? 6.875 -6.756 -2.892 1.00 1.12 18 ALA A N 26
ATOM 19956 C CA . ALA A 1 18 ? 6.133 -8.004 -2.950 1.00 1.35 18 ALA A CA 26
ATOM 19957 C C . ALA A 1 18 ? 6.858 -9.062 -2.117 1.00 1.51 18 ALA A C 26
ATOM 19958 O O . ALA A 1 18 ? 7.806 -8.749 -1.397 1.00 1.77 18 ALA A O 26
ATOM 19965 N N . GLN A 1 19 ? 6.386 -10.294 -2.242 1.00 2.26 19 GLN A N 26
ATOM 19966 C CA . GLN A 1 19 ? 6.978 -11.401 -1.510 1.00 2.50 19 GLN A CA 26
ATOM 19967 C C . GLN A 1 19 ? 8.444 -11.578 -1.909 1.00 1.87 19 GLN A C 26
ATOM 19968 O O . GLN A 1 19 ? 9.251 -12.067 -1.120 1.00 2.12 19 GLN A O 26
ATOM 19982 N N . SER A 1 20 ? 8.744 -11.170 -3.134 1.00 1.33 20 SER A N 26
ATOM 19983 C CA . SER A 1 20 ? 10.099 -11.278 -3.648 1.00 0.95 20 SER A CA 26
ATOM 19984 C C . SER A 1 20 ? 10.956 -10.132 -3.107 1.00 1.40 20 SER A C 26
ATOM 19985 O O . SER A 1 20 ? 12.162 -10.287 -2.923 1.00 2.46 20 SER A O 26
ATOM 19993 N N . GLY A 1 21 ? 10.300 -9.006 -2.867 1.00 1.34 21 GLY A N 26
ATOM 19994 C CA . GLY A 1 21 ? 10.987 -7.835 -2.350 1.00 2.56 21 GLY A CA 26
ATOM 19995 C C . GLY A 1 21 ? 11.013 -6.712 -3.390 1.00 3.20 21 GLY A C 26
ATOM 19996 O O . GLY A 1 21 ? 11.444 -5.598 -3.095 1.00 4.27 21 GLY A O 26
ATOM 20000 N N . LYS A 1 22 ? 10.548 -7.045 -4.585 1.00 3.02 22 LYS A N 26
ATOM 20001 C CA . LYS A 1 22 ? 10.513 -6.079 -5.670 1.00 4.20 22 LYS A CA 26
ATOM 20002 C C . LYS A 1 22 ? 9.538 -4.955 -5.315 1.00 4.35 22 LYS A C 26
ATOM 20003 O O . LYS A 1 22 ? 9.837 -4.112 -4.471 1.00 5.50 22 LYS A O 26
ATOM 20021 N N . THR A 1 23 ? 8.391 -4.979 -5.978 1.00 3.65 23 THR A N 26
ATOM 20022 C CA . THR A 1 23 ? 7.370 -3.973 -5.743 1.00 3.66 23 THR A CA 26
ATOM 20023 C C . THR A 1 23 ? 5.978 -4.556 -5.997 1.00 1.55 23 THR A C 26
ATOM 20024 O O . THR A 1 23 ? 5.850 -5.656 -6.531 1.00 1.09 23 THR A O 26
ATOM 20035 N N . ALA A 1 24 ? 4.970 -3.792 -5.600 1.00 1.41 24 ALA A N 26
ATOM 20036 C CA . ALA A 1 24 ? 3.593 -4.219 -5.778 1.00 1.00 24 ALA A CA 26
ATOM 20037 C C . ALA A 1 24 ? 2.654 -3.086 -5.357 1.00 1.05 24 ALA A C 26
ATOM 20038 O O . ALA A 1 24 ? 2.751 -2.577 -4.241 1.00 2.19 24 ALA A O 26
ATOM 20045 N N . ILE A 1 25 ? 1.767 -2.725 -6.273 1.00 1.26 25 ILE A N 26
ATOM 20046 C CA . ILE A 1 25 ? 0.812 -1.662 -6.010 1.00 1.06 25 ILE A CA 26
ATOM 20047 C C . ILE A 1 25 ? -0.490 -2.270 -5.486 1.00 1.03 25 ILE A C 26
ATOM 20048 O O . ILE A 1 25 ? -0.989 -3.249 -6.038 1.00 1.24 25 ILE A O 26
ATOM 20064 N N . CYS A 1 26 ? -1.004 -1.664 -4.425 1.00 0.94 26 CYS A N 26
ATOM 20065 C CA . CYS A 1 26 ? -2.238 -2.134 -3.820 1.00 1.09 26 CYS A CA 26
ATOM 20066 C C . CYS A 1 26 ? -3.165 -0.933 -3.626 1.00 0.94 26 CYS A C 26
ATOM 20067 O O . CYS A 1 26 ? -3.036 -0.196 -2.649 1.00 0.82 26 CYS A O 26
ATOM 20074 N N . LYS A 1 27 ? -4.080 -0.772 -4.571 1.00 0.97 27 LYS A N 26
ATOM 20075 C CA . LYS A 1 27 ? -5.028 0.327 -4.516 1.00 0.86 27 LYS A CA 26
ATOM 20076 C C . LYS A 1 27 ? -5.464 0.547 -3.066 1.00 0.80 27 LYS A C 26
ATOM 20077 O O . LYS A 1 27 ? -5.597 -0.408 -2.302 1.00 0.90 27 LYS A O 26
ATOM 20095 N N . CYS A 1 28 ? -5.674 1.812 -2.730 1.00 0.69 28 CYS A N 26
ATOM 20096 C CA . CYS A 1 28 ? -6.091 2.169 -1.385 1.00 0.69 28 CYS A CA 26
ATOM 20097 C C . CYS A 1 28 ? -7.617 2.086 -1.318 1.00 0.74 28 CYS A C 26
ATOM 20098 O O . CYS A 1 28 ? -8.315 2.843 -1.991 1.00 1.27 28 CYS A O 26
ATOM 20105 N N . TYR A 1 29 ? -8.092 1.158 -0.499 1.00 1.02 29 TYR A N 26
ATOM 20106 C CA . TYR A 1 29 ? -9.522 0.965 -0.335 1.00 1.08 29 TYR A CA 26
ATOM 20107 C C . TYR A 1 29 ? -10.014 1.592 0.971 1.00 1.28 29 TYR A C 26
ATOM 20108 O O . TYR A 1 29 ? -9.465 1.321 2.038 1.00 2.39 29 TYR A O 26
ATOM 20126 N N . VAL A 1 30 ? -11.042 2.417 0.844 1.00 1.32 30 VAL A N 26
ATOM 20127 C CA . VAL A 1 30 ? -11.614 3.085 2.001 1.00 1.58 30 VAL A CA 26
ATOM 20128 C C . VAL A 1 30 ? -10.591 4.067 2.575 1.00 1.19 30 VAL A C 26
ATOM 20129 O O . VAL A 1 30 ? -10.735 5.279 2.423 1.00 1.81 30 VAL A O 26
ATOM 20142 N N . LYS A 1 31 ? -9.579 3.508 3.223 1.00 1.30 31 LYS A N 26
ATOM 20143 C CA . LYS A 1 31 ? -8.532 4.319 3.820 1.00 1.58 31 LYS A CA 26
ATOM 20144 C C . LYS A 1 31 ? -7.633 4.877 2.716 1.00 1.43 31 LYS A C 26
ATOM 20145 O O . LYS A 1 31 ? -6.438 4.589 2.679 1.00 1.76 31 LYS A O 26
ATOM 20163 N N . LYS A 1 32 ? -8.242 5.666 1.842 1.00 1.16 32 LYS A N 26
ATOM 20164 C CA . LYS A 1 32 ? -7.511 6.266 0.740 1.00 1.05 32 LYS A CA 26
ATOM 20165 C C . LYS A 1 32 ? -6.182 6.820 1.256 1.00 0.91 32 LYS A C 26
ATOM 20166 O O . LYS A 1 32 ? -6.031 7.067 2.452 1.00 0.98 32 LYS A O 26
ATOM 20184 N N . CYS A 1 33 ? -5.252 7.000 0.330 1.00 0.79 33 CYS A N 26
ATOM 20185 C CA . CYS A 1 33 ? -3.940 7.520 0.677 1.00 0.69 33 CYS A CA 26
ATOM 20186 C C . CYS A 1 33 ? -4.104 8.972 1.130 1.00 0.69 33 CYS A C 26
ATOM 20187 O O . CYS A 1 33 ? -4.870 9.729 0.536 1.00 0.74 33 CYS A O 26
ATOM 20194 N N . PRO A 1 34 ? -3.352 9.326 2.206 1.00 0.67 34 PRO A N 26
ATOM 20195 C CA . PRO A 1 34 ? -3.406 10.674 2.746 1.00 0.70 34 PRO A CA 26
ATOM 20196 C C . PRO A 1 34 ? -2.647 11.655 1.849 1.00 0.67 34 PRO A C 26
ATOM 20197 O O . PRO A 1 34 ? -3.124 12.758 1.587 1.00 0.79 34 PRO A O 26
ATOM 20208 N N . ARG A 1 35 ? -1.478 11.217 1.405 1.00 0.59 35 ARG A N 26
ATOM 20209 C CA . ARG A 1 35 ? -0.649 12.043 0.543 1.00 0.60 35 ARG A CA 26
ATOM 20210 C C . ARG A 1 35 ? 0.535 11.232 0.011 1.00 0.57 35 ARG A C 26
ATOM 20211 O O . ARG A 1 35 ? 1.076 10.381 0.715 1.00 0.58 35 ARG A O 26
ATOM 20231 N N . ASP A 1 36 ? 0.902 11.525 -1.228 1.00 0.60 36 ASP A N 26
ATOM 20232 C CA . ASP A 1 36 ? 2.011 10.834 -1.863 1.00 0.63 36 ASP A CA 26
ATOM 20233 C C . ASP A 1 36 ? 3.128 10.622 -0.839 1.00 0.64 36 ASP A C 26
ATOM 20234 O O . ASP A 1 36 ? 3.478 11.540 -0.098 1.00 0.66 36 ASP A O 26
ATOM 20244 N N . GLY A 1 37 ? 3.656 9.407 -0.829 1.00 0.68 37 GLY A N 26
ATOM 20245 C CA . GLY A 1 37 ? 4.725 9.063 0.092 1.00 0.72 37 GLY A CA 26
ATOM 20246 C C . GLY A 1 37 ? 4.166 8.457 1.380 1.00 0.65 37 GLY A C 26
ATOM 20247 O O . GLY A 1 37 ? 4.855 7.705 2.067 1.00 0.69 37 GLY A O 26
ATOM 20251 N N . ALA A 1 38 ? 2.921 8.808 1.670 1.00 0.58 38 ALA A N 26
ATOM 20252 C CA . ALA A 1 38 ? 2.261 8.308 2.864 1.00 0.54 38 ALA A CA 26
ATOM 20253 C C . ALA A 1 38 ? 2.620 6.834 3.060 1.00 0.49 38 ALA A C 26
ATOM 20254 O O . ALA A 1 38 ? 2.396 6.013 2.171 1.00 0.46 38 ALA A O 26
ATOM 20261 N N . LYS A 1 39 ? 3.170 6.542 4.230 1.00 0.49 39 LYS A N 26
ATOM 20262 C CA . LYS A 1 39 ? 3.562 5.181 4.554 1.00 0.46 39 LYS A CA 26
ATOM 20263 C C . LYS A 1 39 ? 2.308 4.334 4.779 1.00 0.36 39 LYS A C 26
ATOM 20264 O O . LYS A 1 39 ? 1.292 4.837 5.257 1.00 0.39 39 LYS A O 26
ATOM 20282 N N . CYS A 1 40 ? 2.420 3.062 4.425 1.00 0.31 40 CYS A N 26
ATOM 20283 C CA . CYS A 1 40 ? 1.308 2.141 4.583 1.00 0.29 40 CYS A CA 26
ATOM 20284 C C . CYS A 1 40 ? 1.857 0.713 4.542 1.00 0.31 40 CYS A C 26
ATOM 20285 O O . CYS A 1 40 ? 2.974 0.487 4.080 1.00 0.49 40 CYS A O 26
ATOM 20292 N N . GLU A 1 41 ? 1.046 -0.213 5.032 1.00 0.36 41 GLU A N 26
ATOM 20293 C CA . GLU A 1 41 ? 1.437 -1.612 5.056 1.00 0.36 41 GLU A CA 26
ATOM 20294 C C . GLU A 1 41 ? 0.374 -2.473 4.371 1.00 0.38 41 GLU A C 26
ATOM 20295 O O . GLU A 1 41 ? -0.819 -2.308 4.621 1.00 0.51 41 GLU A O 26
ATOM 20308 N N . PHE A 1 42 ? 0.845 -3.373 3.520 1.00 0.43 42 PHE A N 26
ATOM 20309 C CA . PHE A 1 42 ? -0.051 -4.259 2.796 1.00 0.49 42 PHE A CA 26
ATOM 20310 C C . PHE A 1 42 ? -0.247 -5.576 3.551 1.00 0.47 42 PHE A C 26
ATOM 20311 O O . PHE A 1 42 ? 0.712 -6.308 3.788 1.00 0.56 42 PHE A O 26
ATOM 20328 N N . ASP A 1 43 ? -1.496 -5.836 3.908 1.00 0.48 43 ASP A N 26
ATOM 20329 C CA . ASP A 1 43 ? -1.830 -7.051 4.631 1.00 0.50 43 ASP A CA 26
ATOM 20330 C C . ASP A 1 43 ? -2.197 -8.150 3.631 1.00 0.72 43 ASP A C 26
ATOM 20331 O O . ASP A 1 43 ? -3.103 -7.977 2.818 1.00 0.96 43 ASP A O 26
ATOM 20341 N N . SER A 1 44 ? -1.473 -9.256 3.724 1.00 0.82 44 SER A N 26
ATOM 20342 C CA . SER A 1 44 ? -1.711 -10.382 2.838 1.00 1.10 44 SER A CA 26
ATOM 20343 C C . SER A 1 44 ? -2.993 -11.110 3.249 1.00 1.38 44 SER A C 26
ATOM 20344 O O . SER A 1 44 ? -3.541 -11.894 2.475 1.00 2.03 44 SER A O 26
ATOM 20352 N N . TYR A 1 45 ? -3.434 -10.824 4.465 1.00 1.04 45 TYR A N 26
ATOM 20353 C CA . TYR A 1 45 ? -4.641 -11.442 4.988 1.00 1.31 45 TYR A CA 26
ATOM 20354 C C . TYR A 1 45 ? -5.822 -11.224 4.041 1.00 1.35 45 TYR A C 26
ATOM 20355 O O . TYR A 1 45 ? -6.784 -11.991 4.055 1.00 1.55 45 TYR A O 26
ATOM 20373 N N . LYS A 1 46 ? -5.712 -10.174 3.240 1.00 1.25 46 LYS A N 26
ATOM 20374 C CA . LYS A 1 46 ? -6.759 -9.845 2.288 1.00 1.40 46 LYS A CA 26
ATOM 20375 C C . LYS A 1 46 ? -6.163 -9.021 1.145 1.00 1.45 46 LYS A C 26
ATOM 20376 O O . LYS A 1 46 ? -6.430 -9.292 -0.025 1.00 1.78 46 LYS A O 26
ATOM 20394 N N . GLY A 1 47 ? -5.367 -8.032 1.523 1.00 1.27 47 GLY A N 26
ATOM 20395 C CA . GLY A 1 47 ? -4.731 -7.167 0.545 1.00 1.48 47 GLY A CA 26
ATOM 20396 C C . GLY A 1 47 ? -5.218 -5.723 0.691 1.00 1.53 47 GLY A C 26
ATOM 20397 O O . GLY A 1 47 ? -4.960 -4.887 -0.174 1.00 2.01 47 GLY A O 26
ATOM 20401 N N . LYS A 1 48 ? -5.912 -5.475 1.791 1.00 1.26 48 LYS A N 26
ATOM 20402 C CA . LYS A 1 48 ? -6.437 -4.148 2.061 1.00 1.35 48 LYS A CA 26
ATOM 20403 C C . LYS A 1 48 ? -5.283 -3.212 2.427 1.00 1.48 48 LYS A C 26
ATOM 20404 O O . LYS A 1 48 ? -4.555 -3.464 3.387 1.00 2.52 48 LYS A O 26
ATOM 20422 N N . CYS A 1 49 ? -5.150 -2.153 1.643 1.00 1.16 49 CYS A N 26
ATOM 20423 C CA . CYS A 1 49 ? -4.097 -1.179 1.872 1.00 1.10 49 CYS A CA 26
ATOM 20424 C C . CYS A 1 49 ? -4.411 -0.427 3.167 1.00 1.03 49 CYS A C 26
ATOM 20425 O O . CYS A 1 49 ? -5.156 0.552 3.155 1.00 1.44 49 CYS A O 26
ATOM 20432 N N . TYR A 1 50 ? -3.827 -0.913 4.252 1.00 0.69 50 TYR A N 26
ATOM 20433 C CA . TYR A 1 50 ? -4.036 -0.299 5.553 1.00 0.70 50 TYR A CA 26
ATOM 20434 C C . TYR A 1 50 ? -3.322 1.052 5.642 1.00 0.88 50 TYR A C 26
ATOM 20435 O O . TYR A 1 50 ? -2.458 1.246 6.495 1.00 1.32 50 TYR A O 26
ATOM 20453 N N . CYS A 1 51 ? -3.711 1.950 4.749 1.00 0.79 51 CYS A N 26
ATOM 20454 C CA . CYS A 1 51 ? -3.119 3.277 4.716 1.00 0.96 51 CYS A CA 26
ATOM 20455 C C . CYS A 1 51 ? -3.433 3.976 6.040 1.00 1.14 51 CYS A C 26
ATOM 20456 O O . CYS A 1 51 ? -4.099 5.010 6.058 1.00 1.46 51 CYS A O 26
ATOM 20463 N N . ALA A 1 1 ? 3.537 -10.865 8.250 1.00 1.00 1 ALA A N 27
ATOM 20464 C CA . ALA A 1 1 ? 3.889 -10.953 6.843 1.00 0.71 1 ALA A CA 27
ATOM 20465 C C . ALA A 1 1 ? 3.433 -9.680 6.127 1.00 0.60 1 ALA A C 27
ATOM 20466 O O . ALA A 1 1 ? 3.408 -9.630 4.898 1.00 0.70 1 ALA A O 27
ATOM 20473 N N . THR A 1 2 ? 3.085 -8.682 6.926 1.00 0.56 2 THR A N 27
ATOM 20474 C CA . THR A 1 2 ? 2.632 -7.413 6.384 1.00 0.45 2 THR A CA 27
ATOM 20475 C C . THR A 1 2 ? 3.799 -6.659 5.744 1.00 0.50 2 THR A C 27
ATOM 20476 O O . THR A 1 2 ? 4.914 -6.678 6.263 1.00 0.67 2 THR A O 27
ATOM 20487 N N . TYR A 1 3 ? 3.503 -6.012 4.626 1.00 0.47 3 TYR A N 27
ATOM 20488 C CA . TYR A 1 3 ? 4.514 -5.253 3.910 1.00 0.57 3 TYR A CA 27
ATOM 20489 C C . TYR A 1 3 ? 4.283 -3.749 4.067 1.00 0.68 3 TYR A C 27
ATOM 20490 O O . TYR A 1 3 ? 3.207 -3.245 3.749 1.00 1.39 3 TYR A O 27
ATOM 20508 N N . ASN A 1 4 ? 5.312 -3.073 4.559 1.00 0.44 4 ASN A N 27
ATOM 20509 C CA . ASN A 1 4 ? 5.235 -1.636 4.762 1.00 0.44 4 ASN A CA 27
ATOM 20510 C C . ASN A 1 4 ? 5.742 -0.920 3.509 1.00 0.42 4 ASN A C 27
ATOM 20511 O O . ASN A 1 4 ? 6.543 -1.472 2.755 1.00 0.51 4 ASN A O 27
ATOM 20522 N N . GLY A 1 5 ? 5.256 0.298 3.324 1.00 0.38 5 GLY A N 27
ATOM 20523 C CA . GLY A 1 5 ? 5.650 1.095 2.175 1.00 0.38 5 GLY A CA 27
ATOM 20524 C C . GLY A 1 5 ? 5.023 2.490 2.234 1.00 0.38 5 GLY A C 27
ATOM 20525 O O . GLY A 1 5 ? 4.938 3.091 3.303 1.00 0.48 5 GLY A O 27
ATOM 20529 N N . LYS A 1 6 ? 4.600 2.963 1.071 1.00 0.31 6 LYS A N 27
ATOM 20530 C CA . LYS A 1 6 ? 3.983 4.275 0.976 1.00 0.30 6 LYS A CA 27
ATOM 20531 C C . LYS A 1 6 ? 2.798 4.208 0.011 1.00 0.27 6 LYS A C 27
ATOM 20532 O O . LYS A 1 6 ? 2.735 3.323 -0.840 1.00 0.32 6 LYS A O 27
ATOM 20550 N N . CYS A 1 7 ? 1.887 5.156 0.177 1.00 0.31 7 CYS A N 27
ATOM 20551 C CA . CYS A 1 7 ? 0.707 5.216 -0.669 1.00 0.30 7 CYS A CA 27
ATOM 20552 C C . CYS A 1 7 ? 0.633 6.611 -1.293 1.00 0.33 7 CYS A C 27
ATOM 20553 O O . CYS A 1 7 ? 1.252 7.551 -0.796 1.00 0.43 7 CYS A O 27
ATOM 20560 N N . TYR A 1 8 ? -0.128 6.701 -2.373 1.00 0.37 8 TYR A N 27
ATOM 20561 C CA . TYR A 1 8 ? -0.290 7.966 -3.070 1.00 0.44 8 TYR A CA 27
ATOM 20562 C C . TYR A 1 8 ? -1.742 8.446 -3.005 1.00 0.37 8 TYR A C 27
ATOM 20563 O O . TYR A 1 8 ? -2.667 7.636 -2.997 1.00 0.55 8 TYR A O 27
ATOM 20581 N N . LYS A 1 9 ? -1.895 9.761 -2.961 1.00 0.40 9 LYS A N 27
ATOM 20582 C CA . LYS A 1 9 ? -3.218 10.358 -2.896 1.00 0.38 9 LYS A CA 27
ATOM 20583 C C . LYS A 1 9 ? -3.745 10.574 -4.316 1.00 0.37 9 LYS A C 27
ATOM 20584 O O . LYS A 1 9 ? -4.858 10.161 -4.639 1.00 0.49 9 LYS A O 27
ATOM 20602 N N . LYS A 1 10 ? -2.921 11.221 -5.127 1.00 0.45 10 LYS A N 27
ATOM 20603 C CA . LYS A 1 10 ? -3.290 11.497 -6.505 1.00 0.53 10 LYS A CA 27
ATOM 20604 C C . LYS A 1 10 ? -3.590 10.179 -7.222 1.00 0.54 10 LYS A C 27
ATOM 20605 O O . LYS A 1 10 ? -4.282 10.165 -8.238 1.00 1.05 10 LYS A O 27
ATOM 20623 N N . ASP A 1 11 ? -3.053 9.104 -6.664 1.00 0.57 11 ASP A N 27
ATOM 20624 C CA . ASP A 1 11 ? -3.254 7.784 -7.238 1.00 0.59 11 ASP A CA 27
ATOM 20625 C C . ASP A 1 11 ? -4.162 6.966 -6.318 1.00 0.56 11 ASP A C 27
ATOM 20626 O O . ASP A 1 11 ? -4.826 6.033 -6.766 1.00 0.70 11 ASP A O 27
ATOM 20636 N N . ASN A 1 12 ? -4.163 7.347 -5.049 1.00 0.50 12 ASN A N 27
ATOM 20637 C CA . ASN A 1 12 ? -4.979 6.660 -4.062 1.00 0.50 12 ASN A CA 27
ATOM 20638 C C . ASN A 1 12 ? -4.664 5.163 -4.098 1.00 0.52 12 ASN A C 27
ATOM 20639 O O . ASN A 1 12 ? -5.566 4.339 -4.237 1.00 0.61 12 ASN A O 27
ATOM 20650 N N . ILE A 1 13 ? -3.381 4.858 -3.971 1.00 0.48 13 ILE A N 27
ATOM 20651 C CA . ILE A 1 13 ? -2.936 3.475 -3.987 1.00 0.52 13 ILE A CA 27
ATOM 20652 C C . ILE A 1 13 ? -1.869 3.274 -2.909 1.00 0.46 13 ILE A C 27
ATOM 20653 O O . ILE A 1 13 ? -1.524 4.211 -2.190 1.00 0.59 13 ILE A O 27
ATOM 20669 N N . CYS A 1 14 ? -1.376 2.047 -2.831 1.00 0.38 14 CYS A N 27
ATOM 20670 C CA . CYS A 1 14 ? -0.355 1.712 -1.853 1.00 0.35 14 CYS A CA 27
ATOM 20671 C C . CYS A 1 14 ? 0.768 0.959 -2.569 1.00 0.39 14 CYS A C 27
ATOM 20672 O O . CYS A 1 14 ? 0.521 -0.051 -3.226 1.00 0.49 14 CYS A O 27
ATOM 20679 N N . LYS A 1 15 ? 1.977 1.479 -2.418 1.00 0.47 15 LYS A N 27
ATOM 20680 C CA . LYS A 1 15 ? 3.138 0.868 -3.042 1.00 0.55 15 LYS A CA 27
ATOM 20681 C C . LYS A 1 15 ? 4.007 0.217 -1.964 1.00 0.61 15 LYS A C 27
ATOM 20682 O O . LYS A 1 15 ? 4.471 0.890 -1.045 1.00 0.72 15 LYS A O 27
ATOM 20700 N N . TYR A 1 16 ? 4.202 -1.085 -2.113 1.00 0.76 16 TYR A N 27
ATOM 20701 C CA . TYR A 1 16 ? 5.007 -1.835 -1.164 1.00 0.87 16 TYR A CA 27
ATOM 20702 C C . TYR A 1 16 ? 5.795 -2.941 -1.868 1.00 0.88 16 TYR A C 27
ATOM 20703 O O . TYR A 1 16 ? 5.587 -3.201 -3.052 1.00 0.83 16 TYR A O 27
ATOM 20721 N N . LYS A 1 17 ? 6.685 -3.564 -1.109 1.00 1.04 17 LYS A N 27
ATOM 20722 C CA . LYS A 1 17 ? 7.506 -4.637 -1.645 1.00 1.08 17 LYS A CA 27
ATOM 20723 C C . LYS A 1 17 ? 6.672 -5.917 -1.730 1.00 1.26 17 LYS A C 27
ATOM 20724 O O . LYS A 1 17 ? 5.686 -6.070 -1.010 1.00 2.20 17 LYS A O 27
ATOM 20742 N N . ALA A 1 18 ? 7.098 -6.805 -2.617 1.00 1.02 18 ALA A N 27
ATOM 20743 C CA . ALA A 1 18 ? 6.402 -8.067 -2.805 1.00 1.25 18 ALA A CA 27
ATOM 20744 C C . ALA A 1 18 ? 7.253 -9.203 -2.234 1.00 1.52 18 ALA A C 27
ATOM 20745 O O . ALA A 1 18 ? 8.444 -9.026 -1.983 1.00 1.80 18 ALA A O 27
ATOM 20752 N N . GLN A 1 19 ? 6.608 -10.344 -2.044 1.00 2.09 19 GLN A N 27
ATOM 20753 C CA . GLN A 1 19 ? 7.290 -11.509 -1.507 1.00 2.42 19 GLN A CA 27
ATOM 20754 C C . GLN A 1 19 ? 8.705 -11.608 -2.081 1.00 1.86 19 GLN A C 27
ATOM 20755 O O . GLN A 1 19 ? 9.683 -11.372 -1.374 1.00 1.59 19 GLN A O 27
ATOM 20769 N N . SER A 1 20 ? 8.768 -11.957 -3.358 1.00 1.91 20 SER A N 27
ATOM 20770 C CA . SER A 1 20 ? 10.046 -12.089 -4.035 1.00 1.53 20 SER A CA 27
ATOM 20771 C C . SER A 1 20 ? 10.987 -10.963 -3.603 1.00 1.50 20 SER A C 27
ATOM 20772 O O . SER A 1 20 ? 12.137 -11.212 -3.245 1.00 2.42 20 SER A O 27
ATOM 20780 N N . GLY A 1 21 ? 10.463 -9.747 -3.650 1.00 1.39 21 GLY A N 27
ATOM 20781 C CA . GLY A 1 21 ? 11.241 -8.581 -3.268 1.00 2.19 21 GLY A CA 27
ATOM 20782 C C . GLY A 1 21 ? 10.923 -7.389 -4.172 1.00 2.58 21 GLY A C 27
ATOM 20783 O O . GLY A 1 21 ? 11.284 -6.255 -3.861 1.00 3.57 21 GLY A O 27
ATOM 20787 N N . LYS A 1 22 ? 10.250 -7.686 -5.274 1.00 2.39 22 LYS A N 27
ATOM 20788 C CA . LYS A 1 22 ? 9.880 -6.652 -6.226 1.00 3.42 22 LYS A CA 27
ATOM 20789 C C . LYS A 1 22 ? 8.972 -5.632 -5.537 1.00 3.64 22 LYS A C 27
ATOM 20790 O O . LYS A 1 22 ? 9.369 -5.007 -4.554 1.00 4.87 22 LYS A O 27
ATOM 20808 N N . THR A 1 23 ? 7.771 -5.494 -6.079 1.00 3.04 23 THR A N 27
ATOM 20809 C CA . THR A 1 23 ? 6.804 -4.559 -5.528 1.00 3.06 23 THR A CA 27
ATOM 20810 C C . THR A 1 23 ? 5.395 -4.899 -6.018 1.00 1.16 23 THR A C 27
ATOM 20811 O O . THR A 1 23 ? 5.233 -5.542 -7.054 1.00 1.18 23 THR A O 27
ATOM 20822 N N . ALA A 1 24 ? 4.412 -4.451 -5.251 1.00 1.04 24 ALA A N 27
ATOM 20823 C CA . ALA A 1 24 ? 3.023 -4.700 -5.594 1.00 1.56 24 ALA A CA 27
ATOM 20824 C C . ALA A 1 24 ? 2.185 -3.472 -5.231 1.00 1.41 24 ALA A C 27
ATOM 20825 O O . ALA A 1 24 ? 2.401 -2.854 -4.190 1.00 2.22 24 ALA A O 27
ATOM 20832 N N . ILE A 1 25 ? 1.247 -3.154 -6.111 1.00 1.76 25 ILE A N 27
ATOM 20833 C CA . ILE A 1 25 ? 0.376 -2.011 -5.897 1.00 1.49 25 ILE A CA 27
ATOM 20834 C C . ILE A 1 25 ? -0.997 -2.501 -5.431 1.00 1.43 25 ILE A C 27
ATOM 20835 O O . ILE A 1 25 ? -1.523 -3.479 -5.961 1.00 1.67 25 ILE A O 27
ATOM 20851 N N . CYS A 1 26 ? -1.537 -1.800 -4.446 1.00 1.20 26 CYS A N 27
ATOM 20852 C CA . CYS A 1 26 ? -2.838 -2.151 -3.903 1.00 1.26 26 CYS A CA 27
ATOM 20853 C C . CYS A 1 26 ? -3.632 -0.862 -3.685 1.00 1.02 26 CYS A C 27
ATOM 20854 O O . CYS A 1 26 ? -3.429 -0.163 -2.693 1.00 0.88 26 CYS A O 27
ATOM 20861 N N . LYS A 1 27 ? -4.521 -0.585 -4.628 1.00 1.02 27 LYS A N 27
ATOM 20862 C CA . LYS A 1 27 ? -5.346 0.608 -4.552 1.00 0.86 27 LYS A CA 27
ATOM 20863 C C . LYS A 1 27 ? -5.846 0.786 -3.116 1.00 0.86 27 LYS A C 27
ATOM 20864 O O . LYS A 1 27 ? -6.150 -0.192 -2.435 1.00 1.03 27 LYS A O 27
ATOM 20882 N N . CYS A 1 28 ? -5.915 2.042 -2.699 1.00 0.74 28 CYS A N 27
ATOM 20883 C CA . CYS A 1 28 ? -6.372 2.361 -1.357 1.00 0.77 28 CYS A CA 27
ATOM 20884 C C . CYS A 1 28 ? -7.901 2.300 -1.344 1.00 0.84 28 CYS A C 27
ATOM 20885 O O . CYS A 1 28 ? -8.567 3.224 -1.807 1.00 1.55 28 CYS A O 27
ATOM 20892 N N . TYR A 1 29 ? -8.412 1.202 -0.807 1.00 0.91 29 TYR A N 27
ATOM 20893 C CA . TYR A 1 29 ? -9.850 1.008 -0.727 1.00 0.97 29 TYR A CA 27
ATOM 20894 C C . TYR A 1 29 ? -10.408 1.578 0.578 1.00 1.15 29 TYR A C 27
ATOM 20895 O O . TYR A 1 29 ? -11.493 1.194 1.014 1.00 2.40 29 TYR A O 27
ATOM 20913 N N . VAL A 1 30 ? -9.642 2.485 1.166 1.00 1.60 30 VAL A N 27
ATOM 20914 C CA . VAL A 1 30 ? -10.046 3.112 2.413 1.00 1.93 30 VAL A CA 27
ATOM 20915 C C . VAL A 1 30 ? -9.882 4.628 2.293 1.00 1.44 30 VAL A C 27
ATOM 20916 O O . VAL A 1 30 ? -10.095 5.196 1.223 1.00 1.87 30 VAL A O 27
ATOM 20929 N N . LYS A 1 31 ? -9.507 5.241 3.406 1.00 1.72 31 LYS A N 27
ATOM 20930 C CA . LYS A 1 31 ? -9.312 6.680 3.439 1.00 1.85 31 LYS A CA 27
ATOM 20931 C C . LYS A 1 31 ? -8.206 7.064 2.453 1.00 1.66 31 LYS A C 27
ATOM 20932 O O . LYS A 1 31 ? -7.032 6.791 2.695 1.00 2.00 31 LYS A O 27
ATOM 20950 N N . LYS A 1 32 ? -8.622 7.691 1.362 1.00 1.37 32 LYS A N 27
ATOM 20951 C CA . LYS A 1 32 ? -7.681 8.115 0.339 1.00 1.20 32 LYS A CA 27
ATOM 20952 C C . LYS A 1 32 ? -6.379 8.566 1.004 1.00 1.19 32 LYS A C 27
ATOM 20953 O O . LYS A 1 32 ? -6.391 9.049 2.135 1.00 1.48 32 LYS A O 27
ATOM 20971 N N . CYS A 1 33 ? -5.288 8.392 0.274 1.00 0.89 33 CYS A N 27
ATOM 20972 C CA . CYS A 1 33 ? -3.981 8.775 0.779 1.00 0.86 33 CYS A CA 27
ATOM 20973 C C . CYS A 1 33 ? -4.011 10.270 1.105 1.00 0.93 33 CYS A C 27
ATOM 20974 O O . CYS A 1 33 ? -4.605 11.057 0.371 1.00 0.95 33 CYS A O 27
ATOM 20981 N N . PRO A 1 34 ? -3.346 10.624 2.237 1.00 0.99 34 PRO A N 27
ATOM 20982 C CA . PRO A 1 34 ? -3.291 12.010 2.670 1.00 1.07 34 PRO A CA 27
ATOM 20983 C C . PRO A 1 34 ? -2.320 12.817 1.805 1.00 0.99 34 PRO A C 27
ATOM 20984 O O . PRO A 1 34 ? -2.395 14.044 1.761 1.00 1.14 34 PRO A O 27
ATOM 20995 N N . ARG A 1 35 ? -1.432 12.095 1.138 1.00 0.89 35 ARG A N 27
ATOM 20996 C CA . ARG A 1 35 ? -0.448 12.728 0.277 1.00 0.83 35 ARG A CA 27
ATOM 20997 C C . ARG A 1 35 ? 0.654 11.732 -0.092 1.00 0.69 35 ARG A C 27
ATOM 20998 O O . ARG A 1 35 ? 1.162 11.016 0.769 1.00 0.71 35 ARG A O 27
ATOM 21018 N N . ASP A 1 36 ? 0.990 11.719 -1.374 1.00 0.67 36 ASP A N 27
ATOM 21019 C CA . ASP A 1 36 ? 2.022 10.823 -1.867 1.00 0.63 36 ASP A CA 27
ATOM 21020 C C . ASP A 1 36 ? 3.136 10.711 -0.824 1.00 0.63 36 ASP A C 27
ATOM 21021 O O . ASP A 1 36 ? 3.615 11.721 -0.312 1.00 0.80 36 ASP A O 27
ATOM 21031 N N . GLY A 1 37 ? 3.515 9.473 -0.540 1.00 0.53 37 GLY A N 27
ATOM 21032 C CA . GLY A 1 37 ? 4.564 9.217 0.432 1.00 0.54 37 GLY A CA 27
ATOM 21033 C C . GLY A 1 37 ? 3.985 8.625 1.719 1.00 0.48 37 GLY A C 27
ATOM 21034 O O . GLY A 1 37 ? 4.689 7.951 2.468 1.00 0.51 37 GLY A O 27
ATOM 21038 N N . ALA A 1 38 ? 2.707 8.899 1.936 1.00 0.46 38 ALA A N 27
ATOM 21039 C CA . ALA A 1 38 ? 2.025 8.402 3.119 1.00 0.42 38 ALA A CA 27
ATOM 21040 C C . ALA A 1 38 ? 2.369 6.925 3.318 1.00 0.37 38 ALA A C 27
ATOM 21041 O O . ALA A 1 38 ? 2.143 6.106 2.428 1.00 0.32 38 ALA A O 27
ATOM 21048 N N . LYS A 1 39 ? 2.910 6.629 4.490 1.00 0.41 39 LYS A N 27
ATOM 21049 C CA . LYS A 1 39 ? 3.287 5.264 4.817 1.00 0.39 39 LYS A CA 27
ATOM 21050 C C . LYS A 1 39 ? 2.026 4.405 4.934 1.00 0.36 39 LYS A C 27
ATOM 21051 O O . LYS A 1 39 ? 0.970 4.897 5.326 1.00 0.39 39 LYS A O 27
ATOM 21069 N N . CYS A 1 40 ? 2.180 3.136 4.587 1.00 0.33 40 CYS A N 27
ATOM 21070 C CA . CYS A 1 40 ? 1.067 2.203 4.649 1.00 0.35 40 CYS A CA 27
ATOM 21071 C C . CYS A 1 40 ? 1.632 0.783 4.699 1.00 0.35 40 CYS A C 27
ATOM 21072 O O . CYS A 1 40 ? 2.790 0.559 4.350 1.00 0.43 40 CYS A O 27
ATOM 21079 N N . GLU A 1 41 ? 0.789 -0.141 5.137 1.00 0.41 41 GLU A N 27
ATOM 21080 C CA . GLU A 1 41 ? 1.190 -1.533 5.238 1.00 0.43 41 GLU A CA 27
ATOM 21081 C C . GLU A 1 41 ? 0.188 -2.429 4.506 1.00 0.44 41 GLU A C 27
ATOM 21082 O O . GLU A 1 41 ? -1.022 -2.264 4.656 1.00 0.54 41 GLU A O 27
ATOM 21095 N N . PHE A 1 42 ? 0.728 -3.357 3.730 1.00 0.44 42 PHE A N 27
ATOM 21096 C CA . PHE A 1 42 ? -0.103 -4.278 2.975 1.00 0.48 42 PHE A CA 27
ATOM 21097 C C . PHE A 1 42 ? -0.193 -5.636 3.675 1.00 0.44 42 PHE A C 27
ATOM 21098 O O . PHE A 1 42 ? 0.829 -6.234 4.011 1.00 0.66 42 PHE A O 27
ATOM 21115 N N . ASP A 1 43 ? -1.424 -6.083 3.875 1.00 0.43 43 ASP A N 27
ATOM 21116 C CA . ASP A 1 43 ? -1.660 -7.359 4.529 1.00 0.51 43 ASP A CA 27
ATOM 21117 C C . ASP A 1 43 ? -1.535 -8.485 3.501 1.00 0.65 43 ASP A C 27
ATOM 21118 O O . ASP A 1 43 ? -2.040 -8.371 2.386 1.00 0.89 43 ASP A O 27
ATOM 21128 N N . SER A 1 44 ? -0.858 -9.547 3.914 1.00 0.59 44 SER A N 27
ATOM 21129 C CA . SER A 1 44 ? -0.660 -10.692 3.043 1.00 0.77 44 SER A CA 27
ATOM 21130 C C . SER A 1 44 ? -1.779 -11.713 3.258 1.00 0.92 44 SER A C 27
ATOM 21131 O O . SER A 1 44 ? -1.966 -12.615 2.443 1.00 1.29 44 SER A O 27
ATOM 21139 N N . TYR A 1 45 ? -2.494 -11.537 4.359 1.00 0.89 45 TYR A N 27
ATOM 21140 C CA . TYR A 1 45 ? -3.589 -12.431 4.692 1.00 1.08 45 TYR A CA 27
ATOM 21141 C C . TYR A 1 45 ? -4.667 -12.405 3.607 1.00 1.38 45 TYR A C 27
ATOM 21142 O O . TYR A 1 45 ? -5.443 -13.350 3.474 1.00 1.60 45 TYR A O 27
ATOM 21160 N N . LYS A 1 46 ? -4.681 -11.312 2.857 1.00 1.46 46 LYS A N 27
ATOM 21161 C CA . LYS A 1 46 ? -5.651 -11.151 1.787 1.00 1.82 46 LYS A CA 27
ATOM 21162 C C . LYS A 1 46 ? -5.054 -10.262 0.694 1.00 1.67 46 LYS A C 27
ATOM 21163 O O . LYS A 1 46 ? -5.141 -10.585 -0.490 1.00 2.06 46 LYS A O 27
ATOM 21181 N N . GLY A 1 47 ? -4.461 -9.160 1.129 1.00 1.23 47 GLY A N 27
ATOM 21182 C CA . GLY A 1 47 ? -3.851 -8.223 0.202 1.00 1.25 47 GLY A CA 27
ATOM 21183 C C . GLY A 1 47 ? -4.378 -6.805 0.429 1.00 1.21 47 GLY A C 27
ATOM 21184 O O . GLY A 1 47 ? -3.984 -5.873 -0.270 1.00 1.90 47 GLY A O 27
ATOM 21188 N N . LYS A 1 48 ? -5.262 -6.686 1.409 1.00 0.86 48 LYS A N 27
ATOM 21189 C CA . LYS A 1 48 ? -5.848 -5.398 1.737 1.00 0.91 48 LYS A CA 27
ATOM 21190 C C . LYS A 1 48 ? -4.757 -4.325 1.709 1.00 0.85 48 LYS A C 27
ATOM 21191 O O . LYS A 1 48 ? -3.569 -4.641 1.748 1.00 1.39 48 LYS A O 27
ATOM 21209 N N . CYS A 1 49 ? -5.200 -3.078 1.642 1.00 0.88 49 CYS A N 27
ATOM 21210 C CA . CYS A 1 49 ? -4.277 -1.956 1.609 1.00 0.87 49 CYS A CA 27
ATOM 21211 C C . CYS A 1 49 ? -4.639 -1.001 2.748 1.00 0.90 49 CYS A C 27
ATOM 21212 O O . CYS A 1 49 ? -5.381 -0.041 2.546 1.00 1.31 49 CYS A O 27
ATOM 21219 N N . TYR A 1 50 ? -4.099 -1.299 3.921 1.00 0.63 50 TYR A N 27
ATOM 21220 C CA . TYR A 1 50 ? -4.356 -0.479 5.092 1.00 0.66 50 TYR A CA 27
ATOM 21221 C C . TYR A 1 50 ? -3.718 0.904 4.944 1.00 0.72 50 TYR A C 27
ATOM 21222 O O . TYR A 1 50 ? -2.813 1.258 5.698 1.00 1.05 50 TYR A O 27
ATOM 21240 N N . CYS A 1 51 ? -4.216 1.649 3.968 1.00 0.75 51 CYS A N 27
ATOM 21241 C CA . CYS A 1 51 ? -3.706 2.985 3.711 1.00 0.82 51 CYS A CA 27
ATOM 21242 C C . CYS A 1 51 ? -4.223 3.915 4.811 1.00 1.05 51 CYS A C 27
ATOM 21243 O O . CYS A 1 51 ? -5.338 3.744 5.301 1.00 2.25 51 CYS A O 27
ATOM 21250 N N . ALA A 1 1 ? 3.143 -10.954 7.309 1.00 1.02 1 ALA A N 28
ATOM 21251 C CA . ALA A 1 1 ? 3.622 -10.929 5.938 1.00 1.01 1 ALA A CA 28
ATOM 21252 C C . ALA A 1 1 ? 3.314 -9.563 5.320 1.00 0.93 1 ALA A C 28
ATOM 21253 O O . ALA A 1 1 ? 3.611 -9.326 4.150 1.00 1.09 1 ALA A O 28
ATOM 21260 N N . THR A 1 2 ? 2.723 -8.701 6.134 1.00 0.90 2 THR A N 28
ATOM 21261 C CA . THR A 1 2 ? 2.372 -7.365 5.682 1.00 0.80 2 THR A CA 28
ATOM 21262 C C . THR A 1 2 ? 3.583 -6.683 5.042 1.00 0.89 2 THR A C 28
ATOM 21263 O O . THR A 1 2 ? 4.710 -6.850 5.505 1.00 1.07 2 THR A O 28
ATOM 21274 N N . TYR A 1 3 ? 3.308 -5.930 3.988 1.00 0.86 3 TYR A N 28
ATOM 21275 C CA . TYR A 1 3 ? 4.361 -5.222 3.279 1.00 0.95 3 TYR A CA 28
ATOM 21276 C C . TYR A 1 3 ? 4.226 -3.709 3.466 1.00 1.04 3 TYR A C 28
ATOM 21277 O O . TYR A 1 3 ? 3.256 -3.107 3.010 1.00 1.85 3 TYR A O 28
ATOM 21295 N N . ASN A 1 4 ? 5.215 -3.138 4.139 1.00 0.45 4 ASN A N 28
ATOM 21296 C CA . ASN A 1 4 ? 5.219 -1.708 4.392 1.00 0.42 4 ASN A CA 28
ATOM 21297 C C . ASN A 1 4 ? 5.926 -0.992 3.239 1.00 0.30 4 ASN A C 28
ATOM 21298 O O . ASN A 1 4 ? 6.867 -1.527 2.656 1.00 0.48 4 ASN A O 28
ATOM 21309 N N . GLY A 1 5 ? 5.445 0.207 2.945 1.00 0.31 5 GLY A N 28
ATOM 21310 C CA . GLY A 1 5 ? 6.019 1.001 1.872 1.00 0.38 5 GLY A CA 28
ATOM 21311 C C . GLY A 1 5 ? 5.483 2.434 1.904 1.00 0.44 5 GLY A C 28
ATOM 21312 O O . GLY A 1 5 ? 5.713 3.165 2.865 1.00 0.73 5 GLY A O 28
ATOM 21316 N N . LYS A 1 6 ? 4.779 2.792 0.840 1.00 0.32 6 LYS A N 28
ATOM 21317 C CA . LYS A 1 6 ? 4.208 4.124 0.734 1.00 0.34 6 LYS A CA 28
ATOM 21318 C C . LYS A 1 6 ? 2.912 4.056 -0.076 1.00 0.30 6 LYS A C 28
ATOM 21319 O O . LYS A 1 6 ? 2.658 3.070 -0.766 1.00 0.46 6 LYS A O 28
ATOM 21337 N N . CYS A 1 7 ? 2.127 5.117 0.034 1.00 0.27 7 CYS A N 28
ATOM 21338 C CA . CYS A 1 7 ? 0.863 5.190 -0.680 1.00 0.28 7 CYS A CA 28
ATOM 21339 C C . CYS A 1 7 ? 0.757 6.572 -1.328 1.00 0.33 7 CYS A C 28
ATOM 21340 O O . CYS A 1 7 ? 1.422 7.515 -0.901 1.00 0.45 7 CYS A O 28
ATOM 21347 N N . TYR A 1 8 ? -0.085 6.649 -2.348 1.00 0.39 8 TYR A N 28
ATOM 21348 C CA . TYR A 1 8 ? -0.287 7.900 -3.059 1.00 0.48 8 TYR A CA 28
ATOM 21349 C C . TYR A 1 8 ? -1.768 8.282 -3.086 1.00 0.48 8 TYR A C 28
ATOM 21350 O O . TYR A 1 8 ? -2.619 7.459 -3.419 1.00 0.57 8 TYR A O 28
ATOM 21368 N N . LYS A 1 9 ? -2.030 9.532 -2.732 1.00 0.51 9 LYS A N 28
ATOM 21369 C CA . LYS A 1 9 ? -3.394 10.033 -2.711 1.00 0.53 9 LYS A CA 28
ATOM 21370 C C . LYS A 1 9 ? -3.900 10.182 -4.147 1.00 0.53 9 LYS A C 28
ATOM 21371 O O . LYS A 1 9 ? -4.974 9.686 -4.485 1.00 0.59 9 LYS A O 28
ATOM 21389 N N . LYS A 1 10 ? -3.103 10.867 -4.954 1.00 0.60 10 LYS A N 28
ATOM 21390 C CA . LYS A 1 10 ? -3.456 11.086 -6.346 1.00 0.67 10 LYS A CA 28
ATOM 21391 C C . LYS A 1 10 ? -3.814 9.748 -6.995 1.00 0.68 10 LYS A C 28
ATOM 21392 O O . LYS A 1 10 ? -4.891 9.601 -7.570 1.00 1.00 10 LYS A O 28
ATOM 21410 N N . ASP A 1 11 ? -2.890 8.805 -6.879 1.00 0.61 11 ASP A N 28
ATOM 21411 C CA . ASP A 1 11 ? -3.095 7.483 -7.447 1.00 0.62 11 ASP A CA 28
ATOM 21412 C C . ASP A 1 11 ? -3.964 6.654 -6.499 1.00 0.55 11 ASP A C 28
ATOM 21413 O O . ASP A 1 11 ? -4.440 5.582 -6.866 1.00 0.59 11 ASP A O 28
ATOM 21423 N N . ASN A 1 12 ? -4.143 7.183 -5.297 1.00 0.50 12 ASN A N 28
ATOM 21424 C CA . ASN A 1 12 ? -4.946 6.506 -4.293 1.00 0.48 12 ASN A CA 28
ATOM 21425 C C . ASN A 1 12 ? -4.646 5.006 -4.334 1.00 0.49 12 ASN A C 28
ATOM 21426 O O . ASN A 1 12 ? -5.497 4.210 -4.728 1.00 0.49 12 ASN A O 28
ATOM 21437 N N . ILE A 1 13 ? -3.434 4.666 -3.921 1.00 0.61 13 ILE A N 28
ATOM 21438 C CA . ILE A 1 13 ? -3.011 3.276 -3.905 1.00 0.68 13 ILE A CA 28
ATOM 21439 C C . ILE A 1 13 ? -1.959 3.080 -2.811 1.00 0.62 13 ILE A C 28
ATOM 21440 O O . ILE A 1 13 ? -1.480 4.049 -2.225 1.00 0.60 13 ILE A O 28
ATOM 21456 N N . CYS A 1 14 ? -1.632 1.819 -2.569 1.00 0.70 14 CYS A N 28
ATOM 21457 C CA . CYS A 1 14 ? -0.646 1.483 -1.556 1.00 0.65 14 CYS A CA 28
ATOM 21458 C C . CYS A 1 14 ? 0.477 0.687 -2.224 1.00 0.72 14 CYS A C 28
ATOM 21459 O O . CYS A 1 14 ? 0.249 -0.413 -2.727 1.00 0.80 14 CYS A O 28
ATOM 21466 N N . LYS A 1 15 ? 1.665 1.272 -2.208 1.00 0.74 15 LYS A N 28
ATOM 21467 C CA . LYS A 1 15 ? 2.824 0.631 -2.805 1.00 0.83 15 LYS A CA 28
ATOM 21468 C C . LYS A 1 15 ? 3.675 -0.004 -1.704 1.00 0.90 15 LYS A C 28
ATOM 21469 O O . LYS A 1 15 ? 3.623 0.422 -0.551 1.00 1.27 15 LYS A O 28
ATOM 21487 N N . TYR A 1 16 ? 4.440 -1.011 -2.097 1.00 0.65 16 TYR A N 28
ATOM 21488 C CA . TYR A 1 16 ? 5.302 -1.709 -1.158 1.00 0.70 16 TYR A CA 28
ATOM 21489 C C . TYR A 1 16 ? 6.221 -2.694 -1.883 1.00 0.62 16 TYR A C 28
ATOM 21490 O O . TYR A 1 16 ? 6.004 -3.003 -3.054 1.00 0.64 16 TYR A O 28
ATOM 21508 N N . LYS A 1 17 ? 7.227 -3.158 -1.158 1.00 0.69 17 LYS A N 28
ATOM 21509 C CA . LYS A 1 17 ? 8.180 -4.102 -1.718 1.00 0.70 17 LYS A CA 28
ATOM 21510 C C . LYS A 1 17 ? 7.541 -5.490 -1.779 1.00 0.85 17 LYS A C 28
ATOM 21511 O O . LYS A 1 17 ? 7.082 -6.012 -0.764 1.00 1.51 17 LYS A O 28
ATOM 21529 N N . ALA A 1 18 ? 7.531 -6.050 -2.980 1.00 1.02 18 ALA A N 28
ATOM 21530 C CA . ALA A 1 18 ? 6.955 -7.368 -3.187 1.00 1.36 18 ALA A CA 28
ATOM 215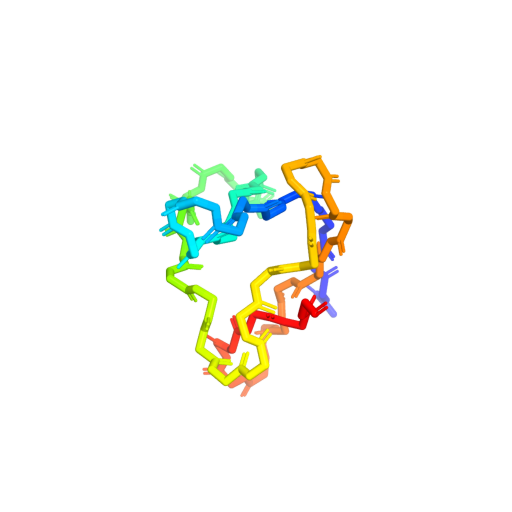31 C C . ALA A 1 18 ? 7.687 -8.383 -2.307 1.00 1.25 18 ALA A C 28
ATOM 21532 O O . ALA A 1 18 ? 8.868 -8.214 -2.009 1.00 1.72 18 ALA A O 28
ATOM 21539 N N . GLN A 1 19 ? 6.954 -9.415 -1.915 1.00 1.50 19 GLN A N 28
ATOM 21540 C CA . GLN A 1 19 ? 7.519 -10.458 -1.075 1.00 1.63 19 GLN A CA 28
ATOM 21541 C C . GLN A 1 19 ? 8.907 -10.853 -1.581 1.00 1.21 19 GLN A C 28
ATOM 21542 O O . GLN A 1 19 ? 9.806 -11.128 -0.787 1.00 1.30 19 GLN A O 28
ATOM 21556 N N . SER A 1 20 ? 9.040 -10.868 -2.899 1.00 1.08 20 SER A N 28
ATOM 21557 C CA . SER A 1 20 ? 10.304 -11.225 -3.520 1.00 0.95 20 SER A CA 28
ATOM 21558 C C . SER A 1 20 ? 11.333 -10.117 -3.288 1.00 1.48 20 SER A C 28
ATOM 21559 O O . SER A 1 20 ? 12.445 -10.382 -2.834 1.00 2.65 20 SER A O 28
ATOM 21567 N N . GLY A 1 21 ? 10.925 -8.898 -3.611 1.00 1.33 21 GLY A N 28
ATOM 21568 C CA . GLY A 1 21 ? 11.797 -7.748 -3.443 1.00 2.25 21 GLY A CA 28
ATOM 21569 C C . GLY A 1 21 ? 11.413 -6.624 -4.407 1.00 2.92 21 GLY A C 28
ATOM 21570 O O . GLY A 1 21 ? 11.744 -5.462 -4.175 1.00 3.80 21 GLY A O 28
ATOM 21574 N N . LYS A 1 22 ? 10.719 -7.008 -5.468 1.00 2.93 22 LYS A N 28
ATOM 21575 C CA . LYS A 1 22 ? 10.287 -6.047 -6.468 1.00 3.95 22 LYS A CA 28
ATOM 21576 C C . LYS A 1 22 ? 9.365 -5.017 -5.814 1.00 4.09 22 LYS A C 28
ATOM 21577 O O . LYS A 1 22 ? 9.738 -4.381 -4.829 1.00 5.16 22 LYS A O 28
ATOM 21595 N N . THR A 1 23 ? 8.178 -4.883 -6.387 1.00 3.61 23 THR A N 28
ATOM 21596 C CA . THR A 1 23 ? 7.200 -3.940 -5.872 1.00 3.59 23 THR A CA 28
ATOM 21597 C C . THR A 1 23 ? 5.789 -4.343 -6.308 1.00 1.56 23 THR A C 28
ATOM 21598 O O . THR A 1 23 ? 5.581 -4.750 -7.450 1.00 1.33 23 THR A O 28
ATOM 21609 N N . ALA A 1 24 ? 4.857 -4.217 -5.374 1.00 1.21 24 ALA A N 28
ATOM 21610 C CA . ALA A 1 24 ? 3.473 -4.563 -5.647 1.00 1.26 24 ALA A CA 28
ATOM 21611 C C . ALA A 1 24 ? 2.560 -3.461 -5.107 1.00 1.36 24 ALA A C 28
ATOM 21612 O O . ALA A 1 24 ? 2.682 -3.060 -3.950 1.00 2.41 24 ALA A O 28
ATOM 21619 N N . ILE A 1 25 ? 1.665 -3.001 -5.969 1.00 1.46 25 ILE A N 28
ATOM 21620 C CA . ILE A 1 25 ? 0.732 -1.953 -5.593 1.00 1.33 25 ILE A CA 28
ATOM 21621 C C . ILE A 1 25 ? -0.561 -2.589 -5.078 1.00 1.38 25 ILE A C 28
ATOM 21622 O O . ILE A 1 25 ? -0.962 -3.654 -5.545 1.00 1.58 25 ILE A O 28
ATOM 21638 N N . CYS A 1 26 ? -1.179 -1.908 -4.124 1.00 1.26 26 CYS A N 28
ATOM 21639 C CA . CYS A 1 26 ? -2.418 -2.393 -3.541 1.00 1.41 26 CYS A CA 28
ATOM 21640 C C . CYS A 1 26 ? -3.450 -1.264 -3.599 1.00 1.15 26 CYS A C 28
ATOM 21641 O O . CYS A 1 26 ? -3.412 -0.341 -2.786 1.00 0.87 26 CYS A O 28
ATOM 21648 N N . LYS A 1 27 ? -4.347 -1.374 -4.567 1.00 1.34 27 LYS A N 28
ATOM 21649 C CA . LYS A 1 27 ? -5.387 -0.374 -4.742 1.00 1.24 27 LYS A CA 28
ATOM 21650 C C . LYS A 1 27 ? -5.904 0.062 -3.369 1.00 0.99 27 LYS A C 28
ATOM 21651 O O . LYS A 1 27 ? -6.016 -0.755 -2.456 1.00 1.04 27 LYS A O 28
ATOM 21669 N N . CYS A 1 28 ? -6.205 1.348 -3.267 1.00 0.89 28 CYS A N 28
ATOM 21670 C CA . CYS A 1 28 ? -6.708 1.902 -2.022 1.00 0.81 28 CYS A CA 28
ATOM 21671 C C . CYS A 1 28 ? -8.236 1.940 -2.095 1.00 0.88 28 CYS A C 28
ATOM 21672 O O . CYS A 1 28 ? -8.808 2.796 -2.767 1.00 1.39 28 CYS A O 28
ATOM 21679 N N . TYR A 1 29 ? -8.853 0.999 -1.394 1.00 1.17 29 TYR A N 28
ATOM 21680 C CA . TYR A 1 29 ? -10.303 0.914 -1.371 1.00 1.26 29 TYR A CA 28
ATOM 21681 C C . TYR A 1 29 ? -10.857 1.366 -0.018 1.00 1.36 29 TYR A C 28
ATOM 21682 O O . TYR A 1 29 ? -11.848 0.819 0.465 1.00 2.72 29 TYR A O 28
ATOM 21700 N N . VAL A 1 30 ? -10.195 2.359 0.555 1.00 1.23 30 VAL A N 28
ATOM 21701 C CA . VAL A 1 30 ? -10.608 2.891 1.842 1.00 1.51 30 VAL A CA 28
ATOM 21702 C C . VAL A 1 30 ? -9.596 3.940 2.305 1.00 1.41 30 VAL A C 28
ATOM 21703 O O . VAL A 1 30 ? -8.402 3.817 2.037 1.00 2.85 30 VAL A O 28
ATOM 21716 N N . LYS A 1 31 ? -10.110 4.949 2.993 1.00 1.43 31 LYS A N 28
ATOM 21717 C CA . LYS A 1 31 ? -9.266 6.020 3.496 1.00 1.36 31 LYS A CA 28
ATOM 21718 C C . LYS A 1 31 ? -8.161 6.312 2.479 1.00 1.12 31 LYS A C 28
ATOM 21719 O O . LYS A 1 31 ? -6.998 5.986 2.710 1.00 1.54 31 LYS A O 28
ATOM 21737 N N . LYS A 1 32 ? -8.564 6.924 1.375 1.00 0.79 32 LYS A N 28
ATOM 21738 C CA . LYS A 1 32 ? -7.622 7.265 0.322 1.00 0.64 32 LYS A CA 28
ATOM 21739 C C . LYS A 1 32 ? -6.300 7.708 0.950 1.00 0.60 32 LYS A C 28
ATOM 21740 O O . LYS A 1 32 ? -6.286 8.279 2.039 1.00 0.89 32 LYS A O 28
ATOM 21758 N N . CYS A 1 33 ? -5.219 7.428 0.236 1.00 0.52 33 CYS A N 28
ATOM 21759 C CA . CYS A 1 33 ? -3.894 7.791 0.710 1.00 0.52 33 CYS A CA 28
ATOM 21760 C C . CYS A 1 33 ? -3.934 9.246 1.181 1.00 0.55 33 CYS A C 28
ATOM 21761 O O . CYS A 1 33 ? -4.628 10.074 0.593 1.00 0.54 33 CYS A O 28
ATOM 21768 N N . PRO A 1 34 ? -3.161 9.520 2.266 1.00 0.60 34 PRO A N 28
ATOM 21769 C CA . PRO A 1 34 ? -3.102 10.860 2.824 1.00 0.65 34 PRO A CA 28
ATOM 21770 C C . PRO A 1 34 ? -2.255 11.782 1.944 1.00 0.64 34 PRO A C 28
ATOM 21771 O O . PRO A 1 34 ? -2.616 12.937 1.721 1.00 0.67 34 PRO A O 28
ATOM 21782 N N . ARG A 1 35 ? -1.145 11.238 1.468 1.00 0.63 35 ARG A N 28
ATOM 21783 C CA . ARG A 1 35 ? -0.244 11.997 0.618 1.00 0.64 35 ARG A CA 28
ATOM 21784 C C . ARG A 1 35 ? 0.880 11.098 0.099 1.00 0.62 35 ARG A C 28
ATOM 21785 O O . ARG A 1 35 ? 1.403 10.264 0.836 1.00 0.63 35 ARG A O 28
ATOM 21805 N N . ASP A 1 36 ? 1.217 11.298 -1.167 1.00 0.63 36 ASP A N 28
ATOM 21806 C CA . ASP A 1 36 ? 2.269 10.516 -1.794 1.00 0.67 36 ASP A CA 28
ATOM 21807 C C . ASP A 1 36 ? 3.412 10.314 -0.796 1.00 0.71 36 ASP A C 28
ATOM 21808 O O . ASP A 1 36 ? 3.840 11.261 -0.138 1.00 0.78 36 ASP A O 28
ATOM 21818 N N . GLY A 1 37 ? 3.873 9.075 -0.716 1.00 0.70 37 GLY A N 28
ATOM 21819 C CA . GLY A 1 37 ? 4.958 8.737 0.189 1.00 0.76 37 GLY A CA 28
ATOM 21820 C C . GLY A 1 37 ? 4.417 8.198 1.515 1.00 0.67 37 GLY A C 28
ATOM 21821 O O . GLY A 1 37 ? 5.111 7.469 2.222 1.00 0.69 37 GLY A O 28
ATOM 21825 N N . ALA A 1 38 ? 3.183 8.579 1.813 1.00 0.60 38 ALA A N 28
ATOM 21826 C CA . ALA A 1 38 ? 2.541 8.143 3.041 1.00 0.57 38 ALA A CA 28
ATOM 21827 C C . ALA A 1 38 ? 2.771 6.642 3.227 1.00 0.46 38 ALA A C 28
ATOM 21828 O O . ALA A 1 38 ? 2.364 5.839 2.389 1.00 0.32 38 ALA A O 28
ATOM 21835 N N . LYS A 1 39 ? 3.423 6.308 4.331 1.00 0.55 39 LYS A N 28
ATOM 21836 C CA . LYS A 1 39 ? 3.712 4.917 4.638 1.00 0.48 39 LYS A CA 28
ATOM 21837 C C . LYS A 1 39 ? 2.398 4.149 4.788 1.00 0.37 39 LYS A C 28
ATOM 21838 O O . LYS A 1 39 ? 1.390 4.712 5.212 1.00 0.42 39 LYS A O 28
ATOM 21856 N N . CYS A 1 40 ? 2.451 2.873 4.432 1.00 0.29 40 CYS A N 28
ATOM 21857 C CA . CYS A 1 40 ? 1.277 2.022 4.522 1.00 0.25 40 CYS A CA 28
ATOM 21858 C C . CYS A 1 40 ? 1.735 0.564 4.454 1.00 0.30 40 CYS A C 28
ATOM 21859 O O . CYS A 1 40 ? 2.852 0.279 4.026 1.00 0.52 40 CYS A O 28
ATOM 21866 N N . GLU A 1 41 ? 0.848 -0.322 4.885 1.00 0.30 41 GLU A N 28
ATOM 21867 C CA . GLU A 1 41 ? 1.147 -1.744 4.879 1.00 0.37 41 GLU A CA 28
ATOM 21868 C C . GLU A 1 41 ? 0.072 -2.509 4.104 1.00 0.47 41 GLU A C 28
ATOM 21869 O O . GLU A 1 41 ? -1.106 -2.160 4.160 1.00 0.61 41 GLU A O 28
ATOM 21882 N N . PHE A 1 42 ? 0.517 -3.539 3.398 1.00 0.50 42 PHE A N 28
ATOM 21883 C CA . PHE A 1 42 ? -0.392 -4.356 2.613 1.00 0.62 42 PHE A CA 28
ATOM 21884 C C . PHE A 1 42 ? -0.602 -5.724 3.266 1.00 0.66 42 PHE A C 28
ATOM 21885 O O . PHE A 1 42 ? 0.238 -6.613 3.135 1.00 0.92 42 PHE A O 28
ATOM 21902 N N . ASP A 1 43 ? -1.727 -5.850 3.954 1.00 0.55 43 ASP A N 28
ATOM 21903 C CA . ASP A 1 43 ? -2.058 -7.094 4.627 1.00 0.58 43 ASP A CA 28
ATOM 21904 C C . ASP A 1 43 ? -2.206 -8.207 3.588 1.00 0.73 43 ASP A C 28
ATOM 21905 O O . ASP A 1 43 ? -3.035 -8.112 2.685 1.00 0.88 43 ASP A O 28
ATOM 21915 N N . SER A 1 44 ? -1.389 -9.238 3.751 1.00 0.77 44 SER A N 28
ATOM 21916 C CA . SER A 1 44 ? -1.419 -10.368 2.838 1.00 0.95 44 SER A CA 28
ATOM 21917 C C . SER A 1 44 ? -2.445 -11.399 3.315 1.00 0.95 44 SER A C 28
ATOM 21918 O O . SER A 1 44 ? -2.524 -12.498 2.770 1.00 1.12 44 SER A O 28
ATOM 21926 N N . TYR A 1 45 ? -3.203 -11.007 4.328 1.00 0.91 45 TYR A N 28
ATOM 21927 C CA . TYR A 1 45 ? -4.220 -11.883 4.884 1.00 0.96 45 TYR A CA 28
ATOM 21928 C C . TYR A 1 45 ? -5.602 -11.545 4.323 1.00 1.00 45 TYR A C 28
ATOM 21929 O O . TYR A 1 45 ? -6.530 -12.346 4.423 1.00 1.17 45 TYR A O 28
ATOM 21947 N N . LYS A 1 46 ? -5.696 -10.357 3.743 1.00 0.99 46 LYS A N 28
ATOM 21948 C CA . LYS A 1 46 ? -6.950 -9.903 3.165 1.00 1.20 46 LYS A CA 28
ATOM 21949 C C . LYS A 1 46 ? -6.665 -9.171 1.852 1.00 1.39 46 LYS A C 28
ATOM 21950 O O . LYS A 1 46 ? -7.313 -9.432 0.839 1.00 1.76 46 LYS A O 28
ATOM 21968 N N . GLY A 1 47 ? -5.696 -8.270 1.911 1.00 1.17 47 GLY A N 28
ATOM 21969 C CA . GLY A 1 47 ? -5.318 -7.499 0.739 1.00 1.36 47 GLY A CA 28
ATOM 21970 C C . GLY A 1 47 ? -5.963 -6.112 0.764 1.00 1.42 47 GLY A C 28
ATOM 21971 O O . GLY A 1 47 ? -6.103 -5.470 -0.276 1.00 1.61 47 GLY A O 28
ATOM 21975 N N . LYS A 1 48 ? -6.338 -5.690 1.962 1.00 1.37 48 LYS A N 28
ATOM 21976 C CA . LYS A 1 48 ? -6.965 -4.391 2.136 1.00 1.49 48 LYS A CA 28
ATOM 21977 C C . LYS A 1 48 ? -5.982 -3.296 1.718 1.00 1.53 48 LYS A C 28
ATOM 21978 O O . LYS A 1 48 ? -5.683 -3.144 0.534 1.00 2.61 48 LYS A O 28
ATOM 21996 N N . CYS A 1 49 ? -5.508 -2.560 2.712 1.00 1.48 49 CYS A N 28
ATOM 21997 C CA . CYS A 1 49 ? -4.565 -1.482 2.462 1.00 1.30 49 CYS A CA 28
ATOM 21998 C C . CYS A 1 49 ? -4.524 -0.584 3.700 1.00 1.24 49 CYS A C 28
ATOM 21999 O O . CYS A 1 49 ? -5.157 0.471 3.727 1.00 1.66 49 CYS A O 28
ATOM 22006 N N . TYR A 1 50 ? -3.772 -1.034 4.694 1.00 0.92 50 TYR A N 28
ATOM 22007 C CA . TYR A 1 50 ? -3.640 -0.284 5.931 1.00 1.05 50 TYR A CA 28
ATOM 22008 C C . TYR A 1 50 ? -2.928 1.049 5.691 1.00 1.03 50 TYR A C 28
ATOM 22009 O O . TYR A 1 50 ? -1.784 1.229 6.104 1.00 1.27 50 TYR A O 28
ATOM 22027 N N . CYS A 1 51 ? -3.635 1.949 5.023 1.00 0.99 51 CYS A N 28
ATOM 22028 C CA . CYS A 1 51 ? -3.085 3.260 4.723 1.00 0.97 51 CYS A CA 28
ATOM 22029 C C . CYS A 1 51 ? -2.963 4.041 6.033 1.00 1.34 51 CYS A C 28
ATOM 22030 O O . CYS A 1 51 ? -2.049 4.848 6.196 1.00 2.22 51 CYS A O 28
ATOM 22037 N N . ALA A 1 1 ? 3.361 -11.049 7.689 1.00 0.87 1 ALA A N 29
ATOM 22038 C CA . ALA A 1 1 ? 3.871 -10.856 6.342 1.00 0.78 1 ALA A CA 29
ATOM 22039 C C . ALA A 1 1 ? 3.286 -9.567 5.760 1.00 0.63 1 ALA A C 29
ATOM 22040 O O . ALA A 1 1 ? 2.802 -9.557 4.629 1.00 0.83 1 ALA A O 29
ATOM 22047 N N . THR A 1 2 ? 3.351 -8.512 6.559 1.00 0.73 2 THR A N 29
ATOM 22048 C CA . THR A 1 2 ? 2.834 -7.222 6.137 1.00 0.56 2 THR A CA 29
ATOM 22049 C C . THR A 1 2 ? 3.925 -6.415 5.430 1.00 0.65 2 THR A C 29
ATOM 22050 O O . THR A 1 2 ? 5.013 -6.228 5.972 1.00 0.90 2 THR A O 29
ATOM 22061 N N . TYR A 1 3 ? 3.596 -5.959 4.230 1.00 0.62 3 TYR A N 29
ATOM 22062 C CA . TYR A 1 3 ? 4.535 -5.177 3.444 1.00 0.79 3 TYR A CA 29
ATOM 22063 C C . TYR A 1 3 ? 4.283 -3.678 3.621 1.00 0.91 3 TYR A C 29
ATOM 22064 O O . TYR A 1 3 ? 3.224 -3.175 3.249 1.00 1.68 3 TYR A O 29
ATOM 22082 N N . ASN A 1 4 ? 5.275 -3.007 4.188 1.00 0.40 4 ASN A N 29
ATOM 22083 C CA . ASN A 1 4 ? 5.175 -1.576 4.419 1.00 0.44 4 ASN A CA 29
ATOM 22084 C C . ASN A 1 4 ? 5.729 -0.828 3.205 1.00 0.37 4 ASN A C 29
ATOM 22085 O O . ASN A 1 4 ? 6.454 -1.403 2.395 1.00 0.51 4 ASN A O 29
ATOM 22096 N N . GLY A 1 5 ? 5.366 0.443 3.117 1.00 0.30 5 GLY A N 29
ATOM 22097 C CA . GLY A 1 5 ? 5.818 1.276 2.016 1.00 0.34 5 GLY A CA 29
ATOM 22098 C C . GLY A 1 5 ? 5.210 2.677 2.102 1.00 0.35 5 GLY A C 29
ATOM 22099 O O . GLY A 1 5 ? 5.110 3.248 3.187 1.00 0.43 5 GLY A O 29
ATOM 22103 N N . LYS A 1 6 ? 4.820 3.191 0.945 1.00 0.35 6 LYS A N 29
ATOM 22104 C CA . LYS A 1 6 ? 4.225 4.514 0.876 1.00 0.35 6 LYS A CA 29
ATOM 22105 C C . LYS A 1 6 ? 3.018 4.478 -0.063 1.00 0.34 6 LYS A C 29
ATOM 22106 O O . LYS A 1 6 ? 2.942 3.628 -0.949 1.00 0.43 6 LYS A O 29
ATOM 22124 N N . CYS A 1 7 ? 2.104 5.410 0.162 1.00 0.31 7 CYS A N 29
ATOM 22125 C CA . CYS A 1 7 ? 0.904 5.495 -0.653 1.00 0.29 7 CYS A CA 29
ATOM 22126 C C . CYS A 1 7 ? 0.783 6.926 -1.182 1.00 0.34 7 CYS A C 29
ATOM 22127 O O . CYS A 1 7 ? 1.370 7.850 -0.622 1.00 0.46 7 CYS A O 29
ATOM 22134 N N . TYR A 1 8 ? 0.018 7.063 -2.255 1.00 0.34 8 TYR A N 29
ATOM 22135 C CA . TYR A 1 8 ? -0.187 8.365 -2.866 1.00 0.40 8 TYR A CA 29
ATOM 22136 C C . TYR A 1 8 ? -1.675 8.716 -2.921 1.00 0.36 8 TYR A C 29
ATOM 22137 O O . TYR A 1 8 ? -2.507 7.864 -3.232 1.00 0.45 8 TYR A O 29
ATOM 22155 N N . LYS A 1 9 ? -1.966 9.972 -2.616 1.00 0.42 9 LYS A N 29
ATOM 22156 C CA . LYS A 1 9 ? -3.340 10.446 -2.627 1.00 0.42 9 LYS A CA 29
ATOM 22157 C C . LYS A 1 9 ? -3.741 10.800 -4.060 1.00 0.50 9 LYS A C 29
ATOM 22158 O O . LYS A 1 9 ? -4.820 10.425 -4.517 1.00 0.64 9 LYS A O 29
ATOM 22176 N N . LYS A 1 10 ? -2.852 11.518 -4.730 1.00 0.61 10 LYS A N 29
ATOM 22177 C CA . LYS A 1 10 ? -3.100 11.927 -6.102 1.00 0.81 10 LYS A CA 29
ATOM 22178 C C . LYS A 1 10 ? -3.294 10.684 -6.972 1.00 0.85 10 LYS A C 29
ATOM 22179 O O . LYS A 1 10 ? -3.902 10.757 -8.039 1.00 1.38 10 LYS A O 29
ATOM 22197 N N . ASP A 1 11 ? -2.766 9.571 -6.485 1.00 0.73 11 ASP A N 29
ATOM 22198 C CA . ASP A 1 11 ? -2.873 8.313 -7.205 1.00 0.69 11 ASP A CA 29
ATOM 22199 C C . ASP A 1 11 ? -3.701 7.326 -6.379 1.00 0.53 11 ASP A C 29
ATOM 22200 O O . ASP A 1 11 ? -4.056 6.252 -6.862 1.00 0.57 11 ASP A O 29
ATOM 22210 N N . ASN A 1 12 ? -3.983 7.726 -5.147 1.00 0.44 12 ASN A N 29
ATOM 22211 C CA . ASN A 1 12 ? -4.761 6.890 -4.250 1.00 0.34 12 ASN A CA 29
ATOM 22212 C C . ASN A 1 12 ? -4.364 5.426 -4.449 1.00 0.34 12 ASN A C 29
ATOM 22213 O O . ASN A 1 12 ? -5.176 4.613 -4.887 1.00 0.47 12 ASN A O 29
ATOM 22224 N N . ILE A 1 13 ? -3.114 5.135 -4.118 1.00 0.37 13 ILE A N 29
ATOM 22225 C CA . ILE A 1 13 ? -2.599 3.784 -4.255 1.00 0.41 13 ILE A CA 29
ATOM 22226 C C . ILE A 1 13 ? -1.728 3.449 -3.042 1.00 0.37 13 ILE A C 29
ATOM 22227 O O . ILE A 1 13 ? -1.585 4.264 -2.132 1.00 0.64 13 ILE A O 29
ATOM 22243 N N . CYS A 1 14 ? -1.169 2.248 -3.069 1.00 0.41 14 CYS A N 29
ATOM 22244 C CA . CYS A 1 14 ? -0.316 1.795 -1.983 1.00 0.35 14 CYS A CA 29
ATOM 22245 C C . CYS A 1 14 ? 0.944 1.174 -2.589 1.00 0.44 14 CYS A C 29
ATOM 22246 O O . CYS A 1 14 ? 0.909 0.048 -3.083 1.00 0.55 14 CYS A O 29
ATOM 22253 N N . LYS A 1 15 ? 2.027 1.934 -2.531 1.00 0.50 15 LYS A N 29
ATOM 22254 C CA . LYS A 1 15 ? 3.296 1.472 -3.067 1.00 0.66 15 LYS A CA 29
ATOM 22255 C C . LYS A 1 15 ? 4.122 0.844 -1.943 1.00 0.64 15 LYS A C 29
ATOM 22256 O O . LYS A 1 15 ? 4.133 1.347 -0.821 1.00 0.73 15 LYS A O 29
ATOM 22274 N N . TYR A 1 16 ? 4.793 -0.247 -2.284 1.00 0.71 16 TYR A N 29
ATOM 22275 C CA . TYR A 1 16 ? 5.620 -0.949 -1.317 1.00 0.72 16 TYR A CA 29
ATOM 22276 C C . TYR A 1 16 ? 6.580 -1.914 -2.015 1.00 0.85 16 TYR A C 29
ATOM 22277 O O . TYR A 1 16 ? 6.723 -1.878 -3.237 1.00 1.35 16 TYR A O 29
ATOM 22295 N N . LYS A 1 17 ? 7.214 -2.753 -1.210 1.00 0.68 17 LYS A N 29
ATOM 22296 C CA . LYS A 1 17 ? 8.157 -3.726 -1.735 1.00 0.74 17 LYS A CA 29
ATOM 22297 C C . LYS A 1 17 ? 7.708 -5.133 -1.336 1.00 0.90 17 LYS A C 29
ATOM 22298 O O . LYS A 1 17 ? 8.034 -5.607 -0.248 1.00 1.71 17 LYS A O 29
ATOM 22316 N N . ALA A 1 18 ? 6.967 -5.761 -2.236 1.00 0.79 18 ALA A N 29
ATOM 22317 C CA . ALA A 1 18 ? 6.470 -7.105 -1.991 1.00 0.91 18 ALA A CA 29
ATOM 22318 C C . ALA A 1 18 ? 7.525 -7.901 -1.221 1.00 1.12 18 ALA A C 29
ATOM 22319 O O . ALA A 1 18 ? 8.717 -7.610 -1.311 1.00 1.79 18 ALA A O 29
ATOM 22326 N N . GLN A 1 19 ? 7.049 -8.891 -0.480 1.00 1.22 19 GLN A N 29
ATOM 22327 C CA . GLN A 1 19 ? 7.936 -9.732 0.305 1.00 1.41 19 GLN A CA 29
ATOM 22328 C C . GLN A 1 19 ? 8.975 -10.397 -0.599 1.00 1.23 19 GLN A C 29
ATOM 22329 O O . GLN A 1 19 ? 10.032 -10.819 -0.131 1.00 1.31 19 GLN A O 29
ATOM 22343 N N . SER A 1 20 ? 8.639 -10.471 -1.879 1.00 1.17 20 SER A N 29
ATOM 22344 C CA . SER A 1 20 ? 9.531 -11.077 -2.853 1.00 1.14 20 SER A CA 29
ATOM 22345 C C . SER A 1 20 ? 10.018 -10.020 -3.845 1.00 1.04 20 SER A C 29
ATOM 22346 O O . SER A 1 20 ? 10.883 -10.295 -4.676 1.00 1.41 20 SER A O 29
ATOM 22354 N N . GLY A 1 21 ? 9.443 -8.833 -3.727 1.00 1.01 21 GLY A N 29
ATOM 22355 C CA . GLY A 1 21 ? 9.808 -7.733 -4.603 1.00 1.46 21 GLY A CA 29
ATOM 22356 C C . GLY A 1 21 ? 9.085 -7.840 -5.948 1.00 1.88 21 GLY A C 29
ATOM 22357 O O . GLY A 1 21 ? 9.422 -7.132 -6.896 1.00 2.49 21 GLY A O 29
ATOM 22361 N N . LYS A 1 22 ? 8.105 -8.730 -5.987 1.00 1.90 22 LYS A N 29
ATOM 22362 C CA . LYS A 1 22 ? 7.331 -8.939 -7.199 1.00 2.55 22 LYS A CA 29
ATOM 22363 C C . LYS A 1 22 ? 6.243 -7.868 -7.295 1.00 2.74 22 LYS A C 29
ATOM 22364 O O . LYS A 1 22 ? 6.182 -7.126 -8.274 1.00 3.35 22 LYS A O 29
ATOM 22382 N N . THR A 1 23 ? 5.410 -7.822 -6.266 1.00 2.55 23 THR A N 29
ATOM 22383 C CA . THR A 1 23 ? 4.327 -6.855 -6.222 1.00 2.67 23 THR A CA 29
ATOM 22384 C C . THR A 1 23 ? 4.882 -5.430 -6.290 1.00 1.11 23 THR A C 29
ATOM 22385 O O . THR A 1 23 ? 6.095 -5.235 -6.346 1.00 1.12 23 THR A O 29
ATOM 22396 N N . ALA A 1 24 ? 3.966 -4.472 -6.283 1.00 0.99 24 ALA A N 29
ATOM 22397 C CA . ALA A 1 24 ? 4.349 -3.072 -6.344 1.00 1.23 24 ALA A CA 29
ATOM 22398 C C . ALA A 1 24 ? 3.111 -2.222 -6.639 1.00 1.28 24 ALA A C 29
ATOM 22399 O O . ALA A 1 24 ? 2.419 -2.450 -7.630 1.00 2.64 24 ALA A O 29
ATOM 22406 N N . ILE A 1 25 ? 2.869 -1.261 -5.760 1.00 1.50 25 ILE A N 29
ATOM 22407 C CA . ILE A 1 25 ? 1.727 -0.376 -5.914 1.00 1.23 25 ILE A CA 29
ATOM 22408 C C . ILE A 1 25 ? 0.438 -1.199 -5.858 1.00 1.17 25 ILE A C 29
ATOM 22409 O O . ILE A 1 25 ? 0.309 -2.204 -6.554 1.00 1.37 25 ILE A O 29
ATOM 22425 N N . CYS A 1 26 ? -0.482 -0.742 -5.022 1.00 0.97 26 CYS A N 29
ATOM 22426 C CA . CYS A 1 26 ? -1.756 -1.423 -4.866 1.00 1.01 26 CYS A CA 29
ATOM 22427 C C . CYS A 1 26 ? -2.830 -0.373 -4.572 1.00 0.83 26 CYS A C 29
ATOM 22428 O O . CYS A 1 26 ? -2.899 0.156 -3.464 1.00 0.63 26 CYS A O 29
ATOM 22435 N N . LYS A 1 27 ? -3.640 -0.103 -5.585 1.00 0.95 27 LYS A N 29
ATOM 22436 C CA . LYS A 1 27 ? -4.707 0.874 -5.449 1.00 0.84 27 LYS A CA 29
ATOM 22437 C C . LYS A 1 27 ? -5.289 0.795 -4.037 1.00 0.72 27 LYS A C 29
ATOM 22438 O O . LYS A 1 27 ? -5.464 -0.295 -3.494 1.00 0.87 27 LYS A O 29
ATOM 22456 N N . CYS A 1 28 ? -5.572 1.964 -3.481 1.00 0.57 28 CYS A N 29
ATOM 22457 C CA . CYS A 1 28 ? -6.130 2.041 -2.142 1.00 0.58 28 CYS A CA 29
ATOM 22458 C C . CYS A 1 28 ? -7.656 2.021 -2.256 1.00 0.74 28 CYS A C 29
ATOM 22459 O O . CYS A 1 28 ? -8.250 2.924 -2.843 1.00 1.36 28 CYS A O 29
ATOM 22466 N N . TYR A 1 29 ? -8.247 0.982 -1.684 1.00 1.07 29 TYR A N 29
ATOM 22467 C CA . TYR A 1 29 ? -9.692 0.833 -1.714 1.00 1.22 29 TYR A CA 29
ATOM 22468 C C . TYR A 1 29 ? -10.309 1.199 -0.363 1.00 1.33 29 TYR A C 29
ATOM 22469 O O . TYR A 1 29 ? -11.497 0.976 -0.138 1.00 2.62 29 TYR A O 29
ATOM 22487 N N . VAL A 1 30 ? -9.473 1.756 0.502 1.00 1.63 30 VAL A N 29
ATOM 22488 C CA . VAL A 1 30 ? -9.922 2.155 1.825 1.00 1.93 30 VAL A CA 29
ATOM 22489 C C . VAL A 1 30 ? -9.578 3.629 2.052 1.00 1.46 30 VAL A C 29
ATOM 22490 O O . VAL A 1 30 ? -9.644 4.435 1.126 1.00 2.02 30 VAL A O 29
ATOM 22503 N N . LYS A 1 31 ? -9.218 3.935 3.290 1.00 1.32 31 LYS A N 29
ATOM 22504 C CA . LYS A 1 31 ? -8.864 5.297 3.650 1.00 1.14 31 LYS A CA 29
ATOM 22505 C C . LYS A 1 31 ? -7.873 5.851 2.623 1.00 1.04 31 LYS A C 29
ATOM 22506 O O . LYS A 1 31 ? -6.670 5.617 2.727 1.00 1.51 31 LYS A O 29
ATOM 22524 N N . LYS A 1 32 ? -8.416 6.575 1.656 1.00 0.68 32 LYS A N 29
ATOM 22525 C CA . LYS A 1 32 ? -7.595 7.164 0.611 1.00 0.59 32 LYS A CA 29
ATOM 22526 C C . LYS A 1 32 ? -6.273 7.640 1.215 1.00 0.55 32 LYS A C 29
ATOM 22527 O O . LYS A 1 32 ? -6.204 7.948 2.404 1.00 0.67 32 LYS A O 29
ATOM 22545 N N . CYS A 1 33 ? -5.255 7.686 0.369 1.00 0.46 33 CYS A N 29
ATOM 22546 C CA . CYS A 1 33 ? -3.938 8.119 0.804 1.00 0.45 33 CYS A CA 29
ATOM 22547 C C . CYS A 1 33 ? -4.028 9.591 1.214 1.00 0.47 33 CYS A C 29
ATOM 22548 O O . CYS A 1 33 ? -4.712 10.379 0.564 1.00 0.48 33 CYS A O 29
ATOM 22555 N N . PRO A 1 34 ? -3.307 9.925 2.318 1.00 0.50 34 PRO A N 29
ATOM 22556 C CA . PRO A 1 34 ? -3.299 11.288 2.822 1.00 0.56 34 PRO A CA 29
ATOM 22557 C C . PRO A 1 34 ? -2.434 12.192 1.941 1.00 0.54 34 PRO A C 29
ATOM 22558 O O . PRO A 1 34 ? -2.763 13.359 1.733 1.00 0.60 34 PRO A O 29
ATOM 22569 N N . ARG A 1 35 ? -1.346 11.619 1.448 1.00 0.51 35 ARG A N 29
ATOM 22570 C CA . ARG A 1 35 ? -0.432 12.360 0.595 1.00 0.53 35 ARG A CA 29
ATOM 22571 C C . ARG A 1 35 ? 0.710 11.455 0.130 1.00 0.48 35 ARG A C 29
ATOM 22572 O O . ARG A 1 35 ? 1.070 10.500 0.817 1.00 0.50 35 ARG A O 29
ATOM 22592 N N . ASP A 1 36 ? 1.250 11.787 -1.034 1.00 0.54 36 ASP A N 29
ATOM 22593 C CA . ASP A 1 36 ? 2.344 11.016 -1.599 1.00 0.53 36 ASP A CA 29
ATOM 22594 C C . ASP A 1 36 ? 3.419 10.805 -0.530 1.00 0.52 36 ASP A C 29
ATOM 22595 O O . ASP A 1 36 ? 3.859 11.760 0.109 1.00 0.61 36 ASP A O 29
ATOM 22605 N N . GLY A 1 37 ? 3.810 9.550 -0.369 1.00 0.45 37 GLY A N 29
ATOM 22606 C CA . GLY A 1 37 ? 4.825 9.202 0.611 1.00 0.46 37 GLY A CA 29
ATOM 22607 C C . GLY A 1 37 ? 4.191 8.587 1.861 1.00 0.41 37 GLY A C 29
ATOM 22608 O O . GLY A 1 37 ? 4.831 7.807 2.565 1.00 0.42 37 GLY A O 29
ATOM 22612 N N . ALA A 1 38 ? 2.943 8.961 2.098 1.00 0.42 38 ALA A N 29
ATOM 22613 C CA . ALA A 1 38 ? 2.216 8.456 3.251 1.00 0.42 38 ALA A CA 29
ATOM 22614 C C . ALA A 1 38 ? 2.531 6.971 3.436 1.00 0.37 38 ALA A C 29
ATOM 22615 O O . ALA A 1 38 ? 2.305 6.167 2.532 1.00 0.34 38 ALA A O 29
ATOM 22622 N N . LYS A 1 39 ? 3.049 6.650 4.613 1.00 0.40 39 LYS A N 29
ATOM 22623 C CA . LYS A 1 39 ? 3.397 5.275 4.928 1.00 0.38 39 LYS A CA 29
ATOM 22624 C C . LYS A 1 39 ? 2.127 4.421 4.935 1.00 0.34 39 LYS A C 29
ATOM 22625 O O . LYS A 1 39 ? 1.044 4.916 5.242 1.00 0.39 39 LYS A O 29
ATOM 22643 N N . CYS A 1 40 ? 2.304 3.153 4.593 1.00 0.32 40 CYS A N 29
ATOM 22644 C CA . CYS A 1 40 ? 1.186 2.225 4.556 1.00 0.32 40 CYS A CA 29
ATOM 22645 C C . CYS A 1 40 ? 1.733 0.807 4.726 1.00 0.34 40 CYS A C 29
ATOM 22646 O O . CYS A 1 40 ? 2.944 0.612 4.822 1.00 0.62 40 CYS A O 29
ATOM 22653 N N . GLU A 1 41 ? 0.815 -0.148 4.757 1.00 0.41 41 GLU A N 29
ATOM 22654 C CA . GLU A 1 41 ? 1.190 -1.543 4.914 1.00 0.40 41 GLU A CA 29
ATOM 22655 C C . GLU A 1 41 ? 0.131 -2.451 4.285 1.00 0.41 41 GLU A C 29
ATOM 22656 O O . GLU A 1 41 ? -1.056 -2.127 4.296 1.00 0.57 41 GLU A O 29
ATOM 22669 N N . PHE A 1 42 ? 0.598 -3.570 3.752 1.00 0.42 42 PHE A N 29
ATOM 22670 C CA . PHE A 1 42 ? -0.294 -4.527 3.120 1.00 0.53 42 PHE A CA 29
ATOM 22671 C C . PHE A 1 42 ? -0.341 -5.837 3.910 1.00 0.49 42 PHE A C 29
ATOM 22672 O O . PHE A 1 42 ? 0.637 -6.582 3.944 1.00 0.50 42 PHE A O 29
ATOM 22689 N N . ASP A 1 43 ? -1.490 -6.077 4.526 1.00 0.57 43 ASP A N 29
ATOM 22690 C CA . ASP A 1 43 ? -1.678 -7.283 5.314 1.00 0.61 43 ASP A CA 29
ATOM 22691 C C . ASP A 1 43 ? -1.915 -8.468 4.375 1.00 0.68 43 ASP A C 29
ATOM 22692 O O . ASP A 1 43 ? -2.771 -8.405 3.494 1.00 0.90 43 ASP A O 29
ATOM 22702 N N . SER A 1 44 ? -1.142 -9.521 4.597 1.00 0.60 44 SER A N 29
ATOM 22703 C CA . SER A 1 44 ? -1.258 -10.719 3.782 1.00 0.73 44 SER A CA 29
ATOM 22704 C C . SER A 1 44 ? -2.235 -11.701 4.430 1.00 0.87 44 SER A C 29
ATOM 22705 O O . SER A 1 44 ? -2.591 -12.715 3.831 1.00 1.05 44 SER A O 29
ATOM 22713 N N . TYR A 1 45 ? -2.640 -11.367 5.647 1.00 1.10 45 TYR A N 29
ATOM 22714 C CA . TYR A 1 45 ? -3.569 -12.207 6.383 1.00 1.35 45 TYR A CA 29
ATOM 22715 C C . TYR A 1 45 ? -4.876 -12.388 5.609 1.00 1.43 45 TYR A C 29
ATOM 22716 O O . TYR A 1 45 ? -5.650 -13.301 5.895 1.00 1.75 45 TYR A O 29
ATOM 22734 N N . LYS A 1 46 ? -5.083 -11.504 4.644 1.00 1.26 46 LYS A N 29
ATOM 22735 C CA . LYS A 1 46 ? -6.283 -11.555 3.827 1.00 1.50 46 LYS A CA 29
ATOM 22736 C C . LYS A 1 46 ? -5.929 -11.191 2.384 1.00 1.59 46 LYS A C 29
ATOM 22737 O O . LYS A 1 46 ? -6.110 -11.999 1.474 1.00 2.00 46 LYS A O 29
ATOM 22755 N N . GLY A 1 47 ? -5.429 -9.975 2.220 1.00 1.30 47 GLY A N 29
ATOM 22756 C CA . GLY A 1 47 ? -5.047 -9.495 0.903 1.00 1.44 47 GLY A CA 29
ATOM 22757 C C . GLY A 1 47 ? -5.698 -8.142 0.603 1.00 1.48 47 GLY A C 29
ATOM 22758 O O . GLY A 1 47 ? -6.187 -7.917 -0.503 1.00 1.86 47 GLY A O 29
ATOM 22762 N N . LYS A 1 48 ? -5.682 -7.278 1.607 1.00 1.19 48 LYS A N 29
ATOM 22763 C CA . LYS A 1 48 ? -6.264 -5.955 1.465 1.00 1.23 48 LYS A CA 29
ATOM 22764 C C . LYS A 1 48 ? -5.192 -4.899 1.740 1.00 1.20 48 LYS A C 29
ATOM 22765 O O . LYS A 1 48 ? -4.286 -5.122 2.541 1.00 1.85 48 LYS A O 29
ATOM 22783 N N . CYS A 1 49 ? -5.330 -3.770 1.059 1.00 1.40 49 CYS A N 29
ATOM 22784 C CA . CYS A 1 49 ? -4.384 -2.679 1.219 1.00 1.31 49 CYS A CA 29
ATOM 22785 C C . CYS A 1 49 ? -4.834 -1.824 2.406 1.00 1.40 49 CYS A C 29
ATOM 22786 O O . CYS A 1 49 ? -5.797 -1.067 2.300 1.00 1.86 49 CYS A O 29
ATOM 22793 N N . TYR A 1 50 ? -4.115 -1.974 3.509 1.00 1.10 50 TYR A N 29
ATOM 22794 C CA . TYR A 1 50 ? -4.428 -1.225 4.713 1.00 1.16 50 TYR A CA 29
ATOM 22795 C C . TYR A 1 50 ? -3.854 0.192 4.644 1.00 1.16 50 TYR A C 29
ATOM 22796 O O . TYR A 1 50 ? -2.941 0.533 5.394 1.00 1.30 50 TYR A O 29
ATOM 22814 N N . CYS A 1 51 ? -4.412 0.978 3.735 1.00 1.25 51 CYS A N 29
ATOM 22815 C CA . CYS A 1 51 ? -3.966 2.350 3.557 1.00 1.27 51 CYS A CA 29
ATOM 22816 C C . CYS A 1 51 ? -4.469 3.176 4.743 1.00 1.44 51 CYS A C 29
ATOM 22817 O O . CYS A 1 51 ? -3.951 4.258 5.014 1.00 1.45 51 CYS A O 29
ATOM 22824 N N . ALA A 1 1 ? 2.664 -10.850 8.334 1.00 0.90 1 ALA A N 30
ATOM 22825 C CA . ALA A 1 1 ? 3.099 -10.955 6.952 1.00 0.85 1 ALA A CA 30
ATOM 22826 C C . ALA A 1 1 ? 2.845 -9.626 6.239 1.00 0.71 1 ALA A C 30
ATOM 22827 O O . ALA A 1 1 ? 2.932 -9.547 5.015 1.00 0.75 1 ALA A O 30
ATOM 22834 N N . THR A 1 2 ? 2.535 -8.613 7.036 1.00 0.71 2 THR A N 30
ATOM 22835 C CA . THR A 1 2 ? 2.267 -7.291 6.496 1.00 0.57 2 THR A CA 30
ATOM 22836 C C . THR A 1 2 ? 3.517 -6.729 5.816 1.00 0.57 2 THR A C 30
ATOM 22837 O O . THR A 1 2 ? 4.638 -7.054 6.204 1.00 0.78 2 THR A O 30
ATOM 22848 N N . TYR A 1 3 ? 3.282 -5.895 4.814 1.00 0.59 3 TYR A N 30
ATOM 22849 C CA . TYR A 1 3 ? 4.375 -5.285 4.076 1.00 0.62 3 TYR A CA 30
ATOM 22850 C C . TYR A 1 3 ? 4.317 -3.759 4.172 1.00 0.65 3 TYR A C 30
ATOM 22851 O O . TYR A 1 3 ? 3.307 -3.150 3.820 1.00 1.34 3 TYR A O 30
ATOM 22869 N N . ASN A 1 4 ? 5.412 -3.185 4.648 1.00 0.49 4 ASN A N 30
ATOM 22870 C CA . ASN A 1 4 ? 5.497 -1.742 4.794 1.00 0.41 4 ASN A CA 30
ATOM 22871 C C . ASN A 1 4 ? 5.927 -1.124 3.463 1.00 0.40 4 ASN A C 30
ATOM 22872 O O . ASN A 1 4 ? 6.718 -1.713 2.727 1.00 0.54 4 ASN A O 30
ATOM 22883 N N . GLY A 1 5 ? 5.388 0.056 3.193 1.00 0.35 5 GLY A N 30
ATOM 22884 C CA . GLY A 1 5 ? 5.706 0.761 1.963 1.00 0.43 5 GLY A CA 30
ATOM 22885 C C . GLY A 1 5 ? 5.198 2.203 2.010 1.00 0.40 5 GLY A C 30
ATOM 22886 O O . GLY A 1 5 ? 5.322 2.876 3.032 1.00 0.47 5 GLY A O 30
ATOM 22890 N N . LYS A 1 6 ? 4.635 2.635 0.891 1.00 0.42 6 LYS A N 30
ATOM 22891 C CA . LYS A 1 6 ? 4.108 3.985 0.791 1.00 0.40 6 LYS A CA 30
ATOM 22892 C C . LYS A 1 6 ? 2.871 3.980 -0.110 1.00 0.36 6 LYS A C 30
ATOM 22893 O O . LYS A 1 6 ? 2.685 3.063 -0.909 1.00 0.44 6 LYS A O 30
ATOM 22911 N N . CYS A 1 7 ? 2.058 5.014 0.048 1.00 0.33 7 CYS A N 30
ATOM 22912 C CA . CYS A 1 7 ? 0.845 5.140 -0.742 1.00 0.29 7 CYS A CA 30
ATOM 22913 C C . CYS A 1 7 ? 0.895 6.474 -1.490 1.00 0.46 7 CYS A C 30
ATOM 22914 O O . CYS A 1 7 ? 1.719 7.333 -1.180 1.00 0.77 7 CYS A O 30
ATOM 22921 N N . TYR A 1 8 ? 0.003 6.605 -2.461 1.00 0.42 8 TYR A N 30
ATOM 22922 C CA . TYR A 1 8 ? -0.064 7.819 -3.256 1.00 0.59 8 TYR A CA 30
ATOM 22923 C C . TYR A 1 8 ? -1.486 8.384 -3.274 1.00 0.49 8 TYR A C 30
ATOM 22924 O O . TYR A 1 8 ? -2.453 7.637 -3.424 1.00 0.49 8 TYR A O 30
ATOM 22942 N N . LYS A 1 9 ? -1.569 9.697 -3.120 1.00 0.61 9 LYS A N 30
ATOM 22943 C CA . LYS A 1 9 ? -2.857 10.370 -3.117 1.00 0.63 9 LYS A CA 30
ATOM 22944 C C . LYS A 1 9 ? -3.274 10.670 -4.559 1.00 0.70 9 LYS A C 30
ATOM 22945 O O . LYS A 1 9 ? -4.402 10.380 -4.955 1.00 0.80 9 LYS A O 30
ATOM 22963 N N . LYS A 1 10 ? -2.342 11.246 -5.303 1.00 0.84 10 LYS A N 30
ATOM 22964 C CA . LYS A 1 10 ? -2.599 11.588 -6.692 1.00 0.96 10 LYS A CA 30
ATOM 22965 C C . LYS A 1 10 ? -3.080 10.343 -7.439 1.00 0.87 10 LYS A C 30
ATOM 22966 O O . LYS A 1 10 ? -3.824 10.447 -8.412 1.00 1.42 10 LYS A O 30
ATOM 22984 N N . ASP A 1 11 ? -2.635 9.193 -6.954 1.00 0.49 11 ASP A N 30
ATOM 22985 C CA . ASP A 1 11 ? -3.010 7.928 -7.564 1.00 0.46 11 ASP A CA 30
ATOM 22986 C C . ASP A 1 11 ? -3.949 7.172 -6.623 1.00 0.44 11 ASP A C 30
ATOM 22987 O O . ASP A 1 11 ? -4.610 6.219 -7.033 1.00 0.58 11 ASP A O 30
ATOM 22997 N N . ASN A 1 12 ? -3.979 7.626 -5.378 1.00 0.36 12 ASN A N 30
ATOM 22998 C CA . ASN A 1 12 ? -4.827 7.004 -4.375 1.00 0.40 12 ASN A CA 30
ATOM 22999 C C . ASN A 1 12 ? -4.608 5.490 -4.396 1.00 0.42 12 ASN A C 30
ATOM 23000 O O . ASN A 1 12 ? -5.540 4.727 -4.646 1.00 0.49 12 ASN A O 30
ATOM 23011 N N . ILE A 1 13 ? -3.370 5.099 -4.131 1.00 0.41 13 ILE A N 30
ATOM 23012 C CA . ILE A 1 13 ? -3.016 3.690 -4.116 1.00 0.51 13 ILE A CA 30
ATOM 23013 C C . ILE A 1 13 ? -1.966 3.443 -3.031 1.00 0.47 13 ILE A C 30
ATOM 23014 O O . ILE A 1 13 ? -1.373 4.386 -2.511 1.00 0.48 13 ILE A O 30
ATOM 23030 N N . CYS A 1 14 ? -1.769 2.169 -2.723 1.00 0.64 14 CYS A N 30
ATOM 23031 C CA . CYS A 1 14 ? -0.801 1.787 -1.709 1.00 0.62 14 CYS A CA 30
ATOM 23032 C C . CYS A 1 14 ? 0.214 0.837 -2.348 1.00 0.79 14 CYS A C 30
ATOM 23033 O O . CYS A 1 14 ? -0.148 -0.244 -2.810 1.00 0.99 14 CYS A O 30
ATOM 23040 N N . LYS A 1 15 ? 1.464 1.275 -2.355 1.00 0.79 15 LYS A N 30
ATOM 23041 C CA . LYS A 1 15 ? 2.534 0.477 -2.930 1.00 1.03 15 LYS A CA 30
ATOM 23042 C C . LYS A 1 15 ? 3.362 -0.145 -1.804 1.00 1.12 15 LYS A C 30
ATOM 23043 O O . LYS A 1 15 ? 3.641 0.508 -0.800 1.00 1.13 15 LYS A O 30
ATOM 23061 N N . TYR A 1 16 ? 3.732 -1.401 -2.009 1.00 1.24 16 TYR A N 30
ATOM 23062 C CA . TYR A 1 16 ? 4.523 -2.118 -1.023 1.00 1.35 16 TYR A CA 30
ATOM 23063 C C . TYR A 1 16 ? 5.367 -3.209 -1.686 1.00 1.33 16 TYR A C 30
ATOM 23064 O O . TYR A 1 16 ? 5.085 -3.619 -2.811 1.00 1.40 16 TYR A O 30
ATOM 23082 N N . LYS A 1 17 ? 6.386 -3.647 -0.961 1.00 1.30 17 LYS A N 30
ATOM 23083 C CA . LYS A 1 17 ? 7.273 -4.681 -1.464 1.00 1.28 17 LYS A CA 30
ATOM 23084 C C . LYS A 1 17 ? 6.570 -6.038 -1.375 1.00 1.39 17 LYS A C 30
ATOM 23085 O O . LYS A 1 17 ? 5.942 -6.350 -0.364 1.00 2.11 17 LYS A O 30
ATOM 23103 N N . ALA A 1 18 ? 6.700 -6.807 -2.446 1.00 1.08 18 ALA A N 30
ATOM 23104 C CA . ALA A 1 18 ? 6.086 -8.123 -2.501 1.00 1.25 18 ALA A CA 30
ATOM 23105 C C . ALA A 1 18 ? 7.106 -9.176 -2.066 1.00 1.47 18 ALA A C 30
ATOM 23106 O O . ALA A 1 18 ? 7.189 -10.249 -2.662 1.00 3.02 18 ALA A O 30
ATOM 23113 N N . GLN A 1 19 ? 7.858 -8.834 -1.030 1.00 1.20 19 GLN A N 30
ATOM 23114 C CA . GLN A 1 19 ? 8.870 -9.737 -0.508 1.00 1.41 19 GLN A CA 30
ATOM 23115 C C . GLN A 1 19 ? 10.007 -9.901 -1.519 1.00 1.39 19 GLN A C 30
ATOM 23116 O O . GLN A 1 19 ? 11.162 -9.609 -1.213 1.00 1.80 19 GLN A O 30
ATOM 23130 N N . SER A 1 20 ? 9.639 -10.368 -2.704 1.00 1.17 20 SER A N 30
ATOM 23131 C CA . SER A 1 20 ? 10.614 -10.575 -3.761 1.00 1.23 20 SER A CA 30
ATOM 23132 C C . SER A 1 20 ? 11.195 -9.231 -4.207 1.00 1.42 20 SER A C 30
ATOM 23133 O O . SER A 1 20 ? 12.207 -9.190 -4.905 1.00 2.03 20 SER A O 30
ATOM 23141 N N . GLY A 1 21 ? 10.530 -8.166 -3.786 1.00 1.23 21 GLY A N 30
ATOM 23142 C CA . GLY A 1 21 ? 10.967 -6.825 -4.133 1.00 1.80 21 GLY A CA 30
ATOM 23143 C C . GLY A 1 21 ? 10.193 -6.290 -5.340 1.00 2.23 21 GLY A C 30
ATOM 23144 O O . GLY A 1 21 ? 10.182 -5.086 -5.591 1.00 2.83 21 GLY A O 30
ATOM 23148 N N . LYS A 1 22 ? 9.563 -7.211 -6.054 1.00 2.22 22 LYS A N 30
ATOM 23149 C CA . LYS A 1 22 ? 8.788 -6.848 -7.228 1.00 2.86 22 LYS A CA 30
ATOM 23150 C C . LYS A 1 22 ? 8.013 -5.560 -6.943 1.00 3.09 22 LYS A C 30
ATOM 23151 O O . LYS A 1 22 ? 7.744 -4.779 -7.854 1.00 3.64 22 LYS A O 30
ATOM 23169 N N . THR A 1 23 ? 7.675 -5.378 -5.674 1.00 3.06 23 THR A N 30
ATOM 23170 C CA . THR A 1 23 ? 6.937 -4.198 -5.258 1.00 3.34 23 THR A CA 30
ATOM 23171 C C . THR A 1 23 ? 5.754 -3.951 -6.197 1.00 1.79 23 THR A C 30
ATOM 23172 O O . THR A 1 23 ? 5.929 -3.423 -7.295 1.00 2.17 23 THR A O 30
ATOM 23183 N N . ALA A 1 24 ? 4.578 -4.343 -5.732 1.00 0.96 24 ALA A N 30
ATOM 23184 C CA . ALA A 1 24 ? 3.367 -4.170 -6.517 1.00 1.09 24 ALA A CA 30
ATOM 23185 C C . ALA A 1 24 ? 2.521 -3.054 -5.902 1.00 0.90 24 ALA A C 30
ATOM 23186 O O . ALA A 1 24 ? 2.877 -2.502 -4.862 1.00 1.89 24 ALA A O 30
ATOM 23193 N N . ILE A 1 25 ? 1.417 -2.754 -6.571 1.00 1.51 25 ILE A N 30
ATOM 23194 C CA . ILE A 1 25 ? 0.518 -1.713 -6.103 1.00 1.25 25 ILE A CA 30
ATOM 23195 C C . ILE A 1 25 ? -0.786 -2.351 -5.620 1.00 1.20 25 ILE A C 30
ATOM 23196 O O . ILE A 1 25 ? -1.130 -3.458 -6.033 1.00 1.40 25 ILE A O 30
ATOM 23212 N N . CYS A 1 26 ? -1.477 -1.626 -4.753 1.00 1.02 26 CYS A N 30
ATOM 23213 C CA . CYS A 1 26 ? -2.735 -2.107 -4.209 1.00 1.06 26 CYS A CA 30
ATOM 23214 C C . CYS A 1 26 ? -3.674 -0.911 -4.041 1.00 0.91 26 CYS A C 30
ATOM 23215 O O . CYS A 1 26 ? -3.544 -0.144 -3.088 1.00 0.77 26 CYS A O 30
ATOM 23222 N N . LYS A 1 27 ? -4.600 -0.790 -4.981 1.00 0.97 27 LYS A N 30
ATOM 23223 C CA . LYS A 1 27 ? -5.561 0.300 -4.948 1.00 0.87 27 LYS A CA 30
ATOM 23224 C C . LYS A 1 27 ? -6.009 0.536 -3.504 1.00 0.81 27 LYS A C 30
ATOM 23225 O O . LYS A 1 27 ? -6.117 -0.406 -2.722 1.00 0.90 27 LYS A O 30
ATOM 23243 N N . CYS A 1 28 ? -6.258 1.800 -3.195 1.00 0.73 28 CYS A N 30
ATOM 23244 C CA . CYS A 1 28 ? -6.692 2.173 -1.860 1.00 0.74 28 CYS A CA 30
ATOM 23245 C C . CYS A 1 28 ? -8.220 2.109 -1.815 1.00 0.83 28 CYS A C 30
ATOM 23246 O O . CYS A 1 28 ? -8.893 3.117 -2.020 1.00 1.53 28 CYS A O 30
ATOM 23253 N N . TYR A 1 29 ? -8.723 0.912 -1.547 1.00 1.17 29 TYR A N 30
ATOM 23254 C CA . TYR A 1 29 ? -10.159 0.703 -1.473 1.00 1.26 29 TYR A CA 30
ATOM 23255 C C . TYR A 1 29 ? -10.610 0.507 -0.025 1.00 1.65 29 TYR A C 30
ATOM 23256 O O . TYR A 1 29 ? -11.383 -0.404 0.271 1.00 3.09 29 TYR A O 30
ATOM 23274 N N . VAL A 1 30 ? -10.110 1.377 0.841 1.00 1.46 30 VAL A N 30
ATOM 23275 C CA . VAL A 1 30 ? -10.452 1.310 2.251 1.00 2.17 30 VAL A CA 30
ATOM 23276 C C . VAL A 1 30 ? -10.042 2.617 2.933 1.00 1.93 30 VAL A C 30
ATOM 23277 O O . VAL A 1 30 ? -10.894 3.376 3.393 1.00 2.60 30 VAL A O 30
ATOM 23290 N N . LYS A 1 31 ? -8.736 2.839 2.978 1.00 1.99 31 LYS A N 30
ATOM 23291 C CA . LYS A 1 31 ? -8.203 4.041 3.596 1.00 1.86 31 LYS A CA 30
ATOM 23292 C C . LYS A 1 31 ? -7.505 4.890 2.532 1.00 1.44 31 LYS A C 30
ATOM 23293 O O . LYS A 1 31 ? -6.411 4.552 2.082 1.00 1.76 31 LYS A O 30
ATOM 23311 N N . LYS A 1 32 ? -8.166 5.976 2.159 1.00 1.12 32 LYS A N 30
ATOM 23312 C CA . LYS A 1 32 ? -7.623 6.876 1.156 1.00 0.87 32 LYS A CA 30
ATOM 23313 C C . LYS A 1 32 ? -6.187 7.246 1.534 1.00 0.73 32 LYS A C 30
ATOM 23314 O O . LYS A 1 32 ? -5.830 7.244 2.711 1.00 1.01 32 LYS A O 30
ATOM 23332 N N . CYS A 1 33 ? -5.401 7.555 0.512 1.00 0.48 33 CYS A N 30
ATOM 23333 C CA . CYS A 1 33 ? -4.012 7.927 0.722 1.00 0.44 33 CYS A CA 30
ATOM 23334 C C . CYS A 1 33 ? -3.967 9.396 1.145 1.00 0.49 33 CYS A C 30
ATOM 23335 O O . CYS A 1 33 ? -4.632 10.240 0.546 1.00 0.50 33 CYS A O 30
ATOM 23342 N N . PRO A 1 34 ? -3.154 9.665 2.202 1.00 0.57 34 PRO A N 30
ATOM 23343 C CA . PRO A 1 34 ? -3.013 11.018 2.712 1.00 0.68 34 PRO A CA 30
ATOM 23344 C C . PRO A 1 34 ? -2.143 11.867 1.783 1.00 0.71 34 PRO A C 30
ATOM 23345 O O . PRO A 1 34 ? -2.385 13.062 1.620 1.00 0.79 34 PRO A O 30
ATOM 23356 N N . ARG A 1 35 ? -1.149 11.216 1.197 1.00 0.74 35 ARG A N 30
ATOM 23357 C CA . ARG A 1 35 ? -0.241 11.896 0.288 1.00 0.83 35 ARG A CA 30
ATOM 23358 C C . ARG A 1 35 ? 0.910 10.968 -0.105 1.00 0.79 35 ARG A C 30
ATOM 23359 O O . ARG A 1 35 ? 1.369 10.165 0.705 1.00 0.73 35 ARG A O 30
ATOM 23379 N N . ASP A 1 36 ? 1.343 11.110 -1.349 1.00 0.87 36 ASP A N 30
ATOM 23380 C CA . ASP A 1 36 ? 2.432 10.295 -1.860 1.00 0.87 36 ASP A CA 30
ATOM 23381 C C . ASP A 1 36 ? 3.540 10.214 -0.808 1.00 0.81 36 ASP A C 30
ATOM 23382 O O . ASP A 1 36 ? 3.886 11.218 -0.187 1.00 0.84 36 ASP A O 30
ATOM 23392 N N . GLY A 1 37 ? 4.065 9.009 -0.639 1.00 0.77 37 GLY A N 30
ATOM 23393 C CA . GLY A 1 37 ? 5.126 8.784 0.328 1.00 0.74 37 GLY A CA 30
ATOM 23394 C C . GLY A 1 37 ? 4.556 8.318 1.669 1.00 0.64 37 GLY A C 30
ATOM 23395 O O . GLY A 1 37 ? 5.283 7.778 2.502 1.00 0.66 37 GLY A O 30
ATOM 23399 N N . ALA A 1 38 ? 3.261 8.543 1.836 1.00 0.65 38 ALA A N 30
ATOM 23400 C CA . ALA A 1 38 ? 2.586 8.153 3.062 1.00 0.60 38 ALA A CA 30
ATOM 23401 C C . ALA A 1 38 ? 2.818 6.662 3.315 1.00 0.46 38 ALA A C 30
ATOM 23402 O O . ALA A 1 38 ? 2.416 5.822 2.511 1.00 0.33 38 ALA A O 30
ATOM 23409 N N . LYS A 1 39 ? 3.466 6.378 4.435 1.00 0.54 39 LYS A N 30
ATOM 23410 C CA . LYS A 1 39 ? 3.757 5.003 4.803 1.00 0.45 39 LYS A CA 30
ATOM 23411 C C . LYS A 1 39 ? 2.443 4.242 4.992 1.00 0.38 39 LYS A C 30
ATOM 23412 O O . LYS A 1 39 ? 1.437 4.823 5.396 1.00 0.47 39 LYS A O 30
ATOM 23430 N N . CYS A 1 40 ? 2.495 2.952 4.692 1.00 0.32 40 CYS A N 30
ATOM 23431 C CA . CYS A 1 40 ? 1.321 2.106 4.824 1.00 0.38 40 CYS A CA 30
ATOM 23432 C C . CYS A 1 40 ? 1.784 0.649 4.882 1.00 0.35 40 CYS A C 30
ATOM 23433 O O . CYS A 1 40 ? 2.901 0.331 4.475 1.00 0.37 40 CYS A O 30
ATOM 23440 N N . GLU A 1 41 ? 0.903 -0.199 5.392 1.00 0.54 41 GLU A N 30
ATOM 23441 C CA . GLU A 1 41 ? 1.208 -1.615 5.509 1.00 0.57 41 GLU A CA 30
ATOM 23442 C C . GLU A 1 41 ? 0.185 -2.444 4.730 1.00 0.57 41 GLU A C 30
ATOM 23443 O O . GLU A 1 41 ? -1.008 -2.406 5.029 1.00 0.76 41 GLU A O 30
ATOM 23456 N N . PHE A 1 42 ? 0.689 -3.175 3.746 1.00 0.58 42 PHE A N 30
ATOM 23457 C CA . PHE A 1 42 ? -0.166 -4.012 2.922 1.00 0.67 42 PHE A CA 30
ATOM 23458 C C . PHE A 1 42 ? -0.402 -5.372 3.582 1.00 0.64 42 PHE A C 30
ATOM 23459 O O . PHE A 1 42 ? 0.497 -6.210 3.624 1.00 0.67 42 PHE A O 30
ATOM 23476 N N . ASP A 1 43 ? -1.617 -5.549 4.080 1.00 0.67 43 ASP A N 30
ATOM 23477 C CA . ASP A 1 43 ? -1.983 -6.793 4.735 1.00 0.68 43 ASP A CA 30
ATOM 23478 C C . ASP A 1 43 ? -2.030 -7.917 3.698 1.00 0.77 43 ASP A C 30
ATOM 23479 O O . ASP A 1 43 ? -2.628 -7.760 2.634 1.00 0.92 43 ASP A O 30
ATOM 23489 N N . SER A 1 44 ? -1.392 -9.025 4.043 1.00 0.76 44 SER A N 30
ATOM 23490 C CA . SER A 1 44 ? -1.353 -10.174 3.155 1.00 0.87 44 SER A CA 30
ATOM 23491 C C . SER A 1 44 ? -2.500 -11.131 3.487 1.00 1.00 44 SER A C 30
ATOM 23492 O O . SER A 1 44 ? -2.802 -12.037 2.712 1.00 1.43 44 SER A O 30
ATOM 23500 N N . TYR A 1 45 ? -3.109 -10.896 4.640 1.00 0.81 45 TYR A N 30
ATOM 23501 C CA . TYR A 1 45 ? -4.216 -11.726 5.084 1.00 0.94 45 TYR A CA 30
ATOM 23502 C C . TYR A 1 45 ? -5.420 -11.578 4.152 1.00 0.97 45 TYR A C 30
ATOM 23503 O O . TYR A 1 45 ? -6.390 -12.327 4.261 1.00 1.15 45 TYR A O 30
ATOM 23521 N N . LYS A 1 46 ? -5.319 -10.608 3.255 1.00 0.98 46 LYS A N 30
ATOM 23522 C CA . LYS A 1 46 ? -6.387 -10.352 2.305 1.00 1.15 46 LYS A CA 30
ATOM 23523 C C . LYS A 1 46 ? -5.827 -9.578 1.110 1.00 1.16 46 LYS A C 30
ATOM 23524 O O . LYS A 1 46 ? -6.129 -9.898 -0.039 1.00 1.46 46 LYS A O 30
ATOM 23542 N N . GLY A 1 47 ? -5.020 -8.574 1.422 1.00 0.93 47 GLY A N 30
ATOM 23543 C CA . GLY A 1 47 ? -4.415 -7.752 0.388 1.00 1.09 47 GLY A CA 30
ATOM 23544 C C . GLY A 1 47 ? -4.999 -6.338 0.400 1.00 1.06 47 GLY A C 30
ATOM 23545 O O . GLY A 1 47 ? -4.923 -5.622 -0.597 1.00 1.40 47 GLY A O 30
ATOM 23549 N N . LYS A 1 48 ? -5.569 -5.977 1.541 1.00 0.84 48 LYS A N 30
ATOM 23550 C CA . LYS A 1 48 ? -6.167 -4.662 1.696 1.00 0.88 48 LYS A CA 30
ATOM 23551 C C . LYS A 1 48 ? -5.069 -3.598 1.633 1.00 0.90 48 LYS A C 30
ATOM 23552 O O . LYS A 1 48 ? -3.940 -3.888 1.241 1.00 1.34 48 LYS A O 30
ATOM 23570 N N . CYS A 1 49 ? -5.440 -2.387 2.025 1.00 1.15 49 CYS A N 30
ATOM 23571 C CA . CYS A 1 49 ? -4.501 -1.279 2.018 1.00 1.18 49 CYS A CA 30
ATOM 23572 C C . CYS A 1 49 ? -4.745 -0.435 3.271 1.00 1.14 49 CYS A C 30
ATOM 23573 O O . CYS A 1 49 ? -5.550 0.495 3.250 1.00 1.55 49 CYS A O 30
ATOM 23580 N N . TYR A 1 50 ? -4.034 -0.789 4.331 1.00 0.82 50 TYR A N 30
ATOM 23581 C CA . TYR A 1 50 ? -4.163 -0.076 5.591 1.00 0.81 50 TYR A CA 30
ATOM 23582 C C . TYR A 1 50 ? -3.422 1.262 5.542 1.00 0.88 50 TYR A C 30
ATOM 23583 O O . TYR A 1 50 ? -2.497 1.491 6.320 1.00 1.25 50 TYR A O 30
ATOM 23601 N N . CYS A 1 51 ? -3.856 2.109 4.621 1.00 0.76 51 CYS A N 30
ATOM 23602 C CA . CYS A 1 51 ? -3.244 3.418 4.461 1.00 0.82 51 CYS A CA 30
ATOM 23603 C C . CYS A 1 51 ? -3.476 4.216 5.745 1.00 0.99 51 CYS A C 30
ATOM 23604 O O . CYS A 1 51 ? -4.451 3.984 6.457 1.00 1.80 51 CYS A O 30
ATOM 23611 N N . ALA A 1 1 ? 2.402 -11.249 7.551 1.00 1.03 1 ALA A N 31
ATOM 23612 C CA . ALA A 1 1 ? 3.050 -11.123 6.257 1.00 0.97 1 ALA A CA 31
ATOM 23613 C C . ALA A 1 1 ? 2.687 -9.772 5.638 1.00 0.88 1 ALA A C 31
ATOM 23614 O O . ALA A 1 1 ? 2.484 -9.673 4.429 1.00 1.08 1 ALA A O 31
ATOM 23621 N N . THR A 1 2 ? 2.615 -8.764 6.496 1.00 0.71 2 THR A N 31
ATOM 23622 C CA . THR A 1 2 ? 2.279 -7.423 6.049 1.00 0.59 2 THR A CA 31
ATOM 23623 C C . THR A 1 2 ? 3.452 -6.807 5.283 1.00 0.77 2 THR A C 31
ATOM 23624 O O . THR A 1 2 ? 4.609 -6.997 5.654 1.00 1.01 2 THR A O 31
ATOM 23635 N N . TYR A 1 3 ? 3.112 -6.082 4.228 1.00 0.78 3 TYR A N 31
ATOM 23636 C CA . TYR A 1 3 ? 4.122 -5.437 3.406 1.00 0.97 3 TYR A CA 31
ATOM 23637 C C . TYR A 1 3 ? 4.097 -3.919 3.598 1.00 1.00 3 TYR A C 31
ATOM 23638 O O . TYR A 1 3 ? 3.098 -3.268 3.299 1.00 1.67 3 TYR A O 31
ATOM 23656 N N . ASN A 1 4 ? 5.210 -3.400 4.096 1.00 0.56 4 ASN A N 31
ATOM 23657 C CA . ASN A 1 4 ? 5.329 -1.971 4.332 1.00 0.51 4 ASN A CA 31
ATOM 23658 C C . ASN A 1 4 ? 5.818 -1.286 3.053 1.00 0.53 4 ASN A C 31
ATOM 23659 O O . ASN A 1 4 ? 6.544 -1.887 2.262 1.00 0.67 4 ASN A O 31
ATOM 23670 N N . GLY A 1 5 ? 5.401 -0.040 2.891 1.00 0.46 5 GLY A N 31
ATOM 23671 C CA . GLY A 1 5 ? 5.787 0.733 1.722 1.00 0.50 5 GLY A CA 31
ATOM 23672 C C . GLY A 1 5 ? 5.217 2.151 1.790 1.00 0.51 5 GLY A C 31
ATOM 23673 O O . GLY A 1 5 ? 5.298 2.808 2.826 1.00 0.57 5 GLY A O 31
ATOM 23677 N N . LYS A 1 6 ? 4.654 2.582 0.670 1.00 0.52 6 LYS A N 31
ATOM 23678 C CA . LYS A 1 6 ? 4.071 3.910 0.589 1.00 0.53 6 LYS A CA 31
ATOM 23679 C C . LYS A 1 6 ? 2.794 3.851 -0.252 1.00 0.51 6 LYS A C 31
ATOM 23680 O O . LYS A 1 6 ? 2.584 2.900 -1.003 1.00 0.60 6 LYS A O 31
ATOM 23698 N N . CYS A 1 7 ? 1.974 4.881 -0.097 1.00 0.47 7 CYS A N 31
ATOM 23699 C CA . CYS A 1 7 ? 0.723 4.958 -0.833 1.00 0.47 7 CYS A CA 31
ATOM 23700 C C . CYS A 1 7 ? 0.608 6.358 -1.439 1.00 0.53 7 CYS A C 31
ATOM 23701 O O . CYS A 1 7 ? 1.208 7.307 -0.936 1.00 0.59 7 CYS A O 31
ATOM 23708 N N . TYR A 1 8 ? -0.166 6.442 -2.511 1.00 0.59 8 TYR A N 31
ATOM 23709 C CA . TYR A 1 8 ? -0.367 7.710 -3.192 1.00 0.67 8 TYR A CA 31
ATOM 23710 C C . TYR A 1 8 ? -1.823 8.165 -3.084 1.00 0.58 8 TYR A C 31
ATOM 23711 O O . TYR A 1 8 ? -2.742 7.369 -3.274 1.00 0.65 8 TYR A O 31
ATOM 23729 N N . LYS A 1 9 ? -1.989 9.444 -2.780 1.00 0.56 9 LYS A N 31
ATOM 23730 C CA . LYS A 1 9 ? -3.319 10.014 -2.645 1.00 0.55 9 LYS A CA 31
ATOM 23731 C C . LYS A 1 9 ? -3.867 10.354 -4.032 1.00 0.47 9 LYS A C 31
ATOM 23732 O O . LYS A 1 9 ? -5.014 10.041 -4.344 1.00 0.58 9 LYS A O 31
ATOM 23750 N N . LYS A 1 10 ? -3.020 10.992 -4.827 1.00 0.55 10 LYS A N 31
ATOM 23751 C CA . LYS A 1 10 ? -3.405 11.378 -6.174 1.00 0.58 10 LYS A CA 31
ATOM 23752 C C . LYS A 1 10 ? -3.846 10.135 -6.950 1.00 0.58 10 LYS A C 31
ATOM 23753 O O . LYS A 1 10 ? -4.688 10.222 -7.842 1.00 0.89 10 LYS A O 31
ATOM 23771 N N . ASP A 1 11 ? -3.256 9.007 -6.582 1.00 0.75 11 ASP A N 31
ATOM 23772 C CA . ASP A 1 11 ? -3.577 7.748 -7.233 1.00 0.82 11 ASP A CA 31
ATOM 23773 C C . ASP A 1 11 ? -4.404 6.883 -6.280 1.00 0.77 11 ASP A C 31
ATOM 23774 O O . ASP A 1 11 ? -4.969 5.869 -6.688 1.00 0.84 11 ASP A O 31
ATOM 23784 N N . ASN A 1 12 ? -4.449 7.315 -5.028 1.00 0.70 12 ASN A N 31
ATOM 23785 C CA . ASN A 1 12 ? -5.198 6.592 -4.013 1.00 0.68 12 ASN A CA 31
ATOM 23786 C C . ASN A 1 12 ? -4.880 5.099 -4.118 1.00 0.67 12 ASN A C 31
ATOM 23787 O O . ASN A 1 12 ? -5.776 4.284 -4.334 1.00 0.70 12 ASN A O 31
ATOM 23798 N N . ILE A 1 13 ? -3.603 4.786 -3.959 1.00 0.65 13 ILE A N 31
ATOM 23799 C CA . ILE A 1 13 ? -3.156 3.406 -4.033 1.00 0.66 13 ILE A CA 31
ATOM 23800 C C . ILE A 1 13 ? -2.016 3.189 -3.035 1.00 0.52 13 ILE A C 31
ATOM 23801 O O . ILE A 1 13 ? -1.389 4.147 -2.586 1.00 0.51 13 ILE A O 31
ATOM 23817 N N . CYS A 1 14 ? -1.783 1.924 -2.718 1.00 0.68 14 CYS A N 31
ATOM 23818 C CA . CYS A 1 14 ? -0.730 1.569 -1.781 1.00 0.57 14 CYS A CA 31
ATOM 23819 C C . CYS A 1 14 ? 0.261 0.651 -2.498 1.00 0.78 14 CYS A C 31
ATOM 23820 O O . CYS A 1 14 ? -0.139 -0.307 -3.157 1.00 0.95 14 CYS A O 31
ATOM 23827 N N . LYS A 1 15 ? 1.537 0.976 -2.346 1.00 0.94 15 LYS A N 31
ATOM 23828 C CA . LYS A 1 15 ? 2.589 0.193 -2.971 1.00 1.19 15 LYS A CA 31
ATOM 23829 C C . LYS A 1 15 ? 3.622 -0.201 -1.913 1.00 0.99 15 LYS A C 31
ATOM 23830 O O . LYS A 1 15 ? 3.546 0.246 -0.770 1.00 1.35 15 LYS A O 31
ATOM 23848 N N . TYR A 1 16 ? 4.563 -1.034 -2.333 1.00 0.61 16 TYR A N 31
ATOM 23849 C CA . TYR A 1 16 ? 5.610 -1.493 -1.436 1.00 0.61 16 TYR A CA 31
ATOM 23850 C C . TYR A 1 16 ? 6.519 -2.510 -2.130 1.00 0.64 16 TYR A C 31
ATOM 23851 O O . TYR A 1 16 ? 6.436 -2.696 -3.343 1.00 0.80 16 TYR A O 31
ATOM 23869 N N . LYS A 1 17 ? 7.365 -3.142 -1.330 1.00 0.69 17 LYS A N 31
ATOM 23870 C CA . LYS A 1 17 ? 8.288 -4.135 -1.851 1.00 0.73 17 LYS A CA 31
ATOM 23871 C C . LYS A 1 17 ? 7.762 -5.535 -1.526 1.00 0.90 17 LYS A C 31
ATOM 23872 O O . LYS A 1 17 ? 7.572 -5.875 -0.360 1.00 1.54 17 LYS A O 31
ATOM 23890 N N . ALA A 1 18 ? 7.541 -6.308 -2.579 1.00 0.86 18 ALA A N 31
ATOM 23891 C CA . ALA A 1 18 ? 7.040 -7.663 -2.421 1.00 1.04 18 ALA A CA 31
ATOM 23892 C C . ALA A 1 18 ? 8.146 -8.546 -1.839 1.00 1.22 18 ALA A C 31
ATOM 23893 O O . ALA A 1 18 ? 9.290 -8.111 -1.710 1.00 1.85 18 ALA A O 31
ATOM 23900 N N . GLN A 1 19 ? 7.767 -9.770 -1.504 1.00 1.41 19 GLN A N 31
ATOM 23901 C CA . GLN A 1 19 ? 8.712 -10.718 -0.939 1.00 1.59 19 GLN A CA 31
ATOM 23902 C C . GLN A 1 19 ? 9.914 -10.889 -1.871 1.00 1.41 19 GLN A C 31
ATOM 23903 O O . GLN A 1 19 ? 11.050 -10.992 -1.411 1.00 1.46 19 GLN A O 31
ATOM 23917 N N . SER A 1 20 ? 9.621 -10.914 -3.163 1.00 1.36 20 SER A N 31
ATOM 23918 C CA . SER A 1 20 ? 10.663 -11.070 -4.163 1.00 1.36 20 SER A CA 31
ATOM 23919 C C . SER A 1 20 ? 11.733 -9.993 -3.976 1.00 1.59 20 SER A C 31
ATOM 23920 O O . SER A 1 20 ? 12.928 -10.284 -4.022 1.00 2.32 20 SER A O 31
ATOM 23928 N N . GLY A 1 21 ? 11.267 -8.770 -3.771 1.00 1.59 21 GLY A N 31
ATOM 23929 C CA . GLY A 1 21 ? 12.169 -7.647 -3.577 1.00 2.49 21 GLY A CA 31
ATOM 23930 C C . GLY A 1 21 ? 11.858 -6.518 -4.561 1.00 3.22 21 GLY A C 31
ATOM 23931 O O . GLY A 1 21 ? 12.370 -5.408 -4.421 1.00 4.11 21 GLY A O 31
ATOM 23935 N N . LYS A 1 22 ? 11.019 -6.839 -5.535 1.00 3.22 22 LYS A N 31
ATOM 23936 C CA . LYS A 1 22 ? 10.633 -5.865 -6.542 1.00 4.26 22 LYS A CA 31
ATOM 23937 C C . LYS A 1 22 ? 9.673 -4.848 -5.920 1.00 4.35 22 LYS A C 31
ATOM 23938 O O . LYS A 1 22 ? 10.057 -4.092 -5.029 1.00 5.39 22 LYS A O 31
ATOM 23956 N N . THR A 1 23 ? 8.444 -4.862 -6.415 1.00 3.78 23 THR A N 31
ATOM 23957 C CA . THR A 1 23 ? 7.427 -3.951 -5.920 1.00 3.72 23 THR A CA 31
ATOM 23958 C C . THR A 1 23 ? 6.032 -4.456 -6.291 1.00 1.63 23 THR A C 31
ATOM 23959 O O . THR A 1 23 ? 5.862 -5.133 -7.304 1.00 1.15 23 THR A O 31
ATOM 23970 N N . ALA A 1 24 ? 5.068 -4.108 -5.450 1.00 1.36 24 ALA A N 31
ATOM 23971 C CA . ALA A 1 24 ? 3.693 -4.519 -5.677 1.00 1.17 24 ALA A CA 31
ATOM 23972 C C . ALA A 1 24 ? 2.751 -3.401 -5.224 1.00 1.24 24 ALA A C 31
ATOM 23973 O O . ALA A 1 24 ? 2.886 -2.882 -4.117 1.00 2.30 24 ALA A O 31
ATOM 23980 N N . ILE A 1 25 ? 1.818 -3.065 -6.102 1.00 1.43 25 ILE A N 31
ATOM 23981 C CA . ILE A 1 25 ? 0.853 -2.019 -5.806 1.00 1.28 25 ILE A CA 31
ATOM 23982 C C . ILE A 1 25 ? -0.505 -2.655 -5.503 1.00 1.25 25 ILE A C 31
ATOM 23983 O O . ILE A 1 25 ? -0.844 -3.699 -6.059 1.00 1.39 25 ILE A O 31
ATOM 23999 N N . CYS A 1 26 ? -1.247 -1.999 -4.623 1.00 1.13 26 CYS A N 31
ATOM 24000 C CA . CYS A 1 26 ? -2.561 -2.487 -4.240 1.00 1.15 26 CYS A CA 31
ATOM 24001 C C . CYS A 1 26 ? -3.485 -1.282 -4.053 1.00 0.99 26 CYS A C 31
ATOM 24002 O O . CYS A 1 26 ? -3.342 -0.529 -3.091 1.00 0.83 26 CYS A O 31
ATOM 24009 N N . LYS A 1 27 ? -4.412 -1.136 -4.989 1.00 1.05 27 LYS A N 31
ATOM 24010 C CA . LYS A 1 27 ? -5.359 -0.036 -4.939 1.00 0.94 27 LYS A CA 31
ATOM 24011 C C . LYS A 1 27 ? -5.767 0.215 -3.486 1.00 0.81 27 LYS A C 31
ATOM 24012 O O . LYS A 1 27 ? -5.886 -0.723 -2.700 1.00 0.88 27 LYS A O 31
ATOM 24030 N N . CYS A 1 28 ? -5.969 1.487 -3.172 1.00 0.69 28 CYS A N 31
ATOM 24031 C CA . CYS A 1 28 ? -6.361 1.873 -1.828 1.00 0.62 28 CYS A CA 31
ATOM 24032 C C . CYS A 1 28 ? -7.879 2.056 -1.803 1.00 0.61 28 CYS A C 31
ATOM 24033 O O . CYS A 1 28 ? -8.431 2.804 -2.609 1.00 1.24 28 CYS A O 31
ATOM 24040 N N . TYR A 1 29 ? -8.513 1.359 -0.871 1.00 0.93 29 TYR A N 31
ATOM 24041 C CA . TYR A 1 29 ? -9.957 1.435 -0.732 1.00 1.09 29 TYR A CA 31
ATOM 24042 C C . TYR A 1 29 ? -10.365 2.662 0.087 1.00 1.53 29 TYR A C 31
ATOM 24043 O O . TYR A 1 29 ? -9.741 3.717 -0.016 1.00 3.03 29 TYR A O 31
ATOM 24061 N N . VAL A 1 30 ? -11.409 2.482 0.882 1.00 1.52 30 VAL A N 31
ATOM 24062 C CA . VAL A 1 30 ? -11.908 3.561 1.719 1.00 1.85 30 VAL A CA 31
ATOM 24063 C C . VAL A 1 30 ? -10.740 4.455 2.139 1.00 1.26 30 VAL A C 31
ATOM 24064 O O . VAL A 1 30 ? -10.469 5.471 1.500 1.00 1.84 30 VAL A O 31
ATOM 24077 N N . LYS A 1 31 ? -10.079 4.045 3.212 1.00 1.16 31 LYS A N 31
ATOM 24078 C CA . LYS A 1 31 ? -8.947 4.797 3.726 1.00 1.20 31 LYS A CA 31
ATOM 24079 C C . LYS A 1 31 ? -8.036 5.197 2.563 1.00 1.10 31 LYS A C 31
ATOM 24080 O O . LYS A 1 31 ? -7.165 4.428 2.160 1.00 1.65 31 LYS A O 31
ATOM 24098 N N . LYS A 1 32 ? -8.269 6.399 2.058 1.00 0.89 32 LYS A N 31
ATOM 24099 C CA . LYS A 1 32 ? -7.480 6.911 0.950 1.00 0.77 32 LYS A CA 31
ATOM 24100 C C . LYS A 1 32 ? -6.096 7.316 1.459 1.00 0.71 32 LYS A C 31
ATOM 24101 O O . LYS A 1 32 ? -5.898 7.489 2.661 1.00 0.86 32 LYS A O 31
ATOM 24119 N N . CYS A 1 33 ? -5.172 7.457 0.519 1.00 0.56 33 CYS A N 31
ATOM 24120 C CA . CYS A 1 33 ? -3.812 7.839 0.858 1.00 0.54 33 CYS A CA 31
ATOM 24121 C C . CYS A 1 33 ? -3.805 9.327 1.214 1.00 0.58 33 CYS A C 31
ATOM 24122 O O . CYS A 1 33 ? -4.509 10.121 0.592 1.00 0.58 33 CYS A O 31
ATOM 24129 N N . PRO A 1 34 ? -2.981 9.668 2.240 1.00 0.66 34 PRO A N 31
ATOM 24130 C CA . PRO A 1 34 ? -2.873 11.047 2.687 1.00 0.77 34 PRO A CA 31
ATOM 24131 C C . PRO A 1 34 ? -2.050 11.879 1.702 1.00 0.79 34 PRO A C 31
ATOM 24132 O O . PRO A 1 34 ? -2.361 13.043 1.456 1.00 0.86 34 PRO A O 31
ATOM 24143 N N . ARG A 1 35 ? -1.014 11.250 1.166 1.00 0.80 35 ARG A N 31
ATOM 24144 C CA . ARG A 1 35 ? -0.144 11.918 0.214 1.00 0.90 35 ARG A CA 31
ATOM 24145 C C . ARG A 1 35 ? 0.945 10.960 -0.273 1.00 0.90 35 ARG A C 31
ATOM 24146 O O . ARG A 1 35 ? 1.393 10.092 0.474 1.00 0.90 35 ARG A O 31
ATOM 24166 N N . ASP A 1 36 ? 1.339 11.149 -1.524 1.00 0.94 36 ASP A N 31
ATOM 24167 C CA . ASP A 1 36 ? 2.367 10.313 -2.120 1.00 0.99 36 ASP A CA 31
ATOM 24168 C C . ASP A 1 36 ? 3.521 10.146 -1.129 1.00 1.03 36 ASP A C 31
ATOM 24169 O O . ASP A 1 36 ? 4.044 11.131 -0.609 1.00 1.21 36 ASP A O 31
ATOM 24179 N N . GLY A 1 37 ? 3.884 8.893 -0.897 1.00 0.92 37 GLY A N 31
ATOM 24180 C CA . GLY A 1 37 ? 4.966 8.586 0.022 1.00 0.95 37 GLY A CA 31
ATOM 24181 C C . GLY A 1 37 ? 4.422 8.118 1.373 1.00 0.79 37 GLY A C 31
ATOM 24182 O O . GLY A 1 37 ? 5.143 7.503 2.158 1.00 0.74 37 GLY A O 31
ATOM 24186 N N . ALA A 1 38 ? 3.154 8.427 1.603 1.00 0.77 38 ALA A N 31
ATOM 24187 C CA . ALA A 1 38 ? 2.505 8.046 2.846 1.00 0.67 38 ALA A CA 31
ATOM 24188 C C . ALA A 1 38 ? 2.759 6.561 3.115 1.00 0.53 38 ALA A C 31
ATOM 24189 O O . ALA A 1 38 ? 2.371 5.708 2.318 1.00 0.42 38 ALA A O 31
ATOM 24196 N N . LYS A 1 39 ? 3.408 6.299 4.239 1.00 0.59 39 LYS A N 31
ATOM 24197 C CA . LYS A 1 39 ? 3.718 4.932 4.622 1.00 0.48 39 LYS A CA 31
ATOM 24198 C C . LYS A 1 39 ? 2.416 4.166 4.861 1.00 0.36 39 LYS A C 31
ATOM 24199 O O . LYS A 1 39 ? 1.422 4.744 5.297 1.00 0.43 39 LYS A O 31
ATOM 24217 N N . CYS A 1 40 ? 2.463 2.875 4.564 1.00 0.27 40 CYS A N 31
ATOM 24218 C CA . CYS A 1 40 ? 1.298 2.024 4.741 1.00 0.30 40 CYS A CA 31
ATOM 24219 C C . CYS A 1 40 ? 1.765 0.567 4.742 1.00 0.26 40 CYS A C 31
ATOM 24220 O O . CYS A 1 40 ? 2.903 0.275 4.380 1.00 0.37 40 CYS A O 31
ATOM 24227 N N . GLU A 1 41 ? 0.861 -0.310 5.154 1.00 0.35 41 GLU A N 31
ATOM 24228 C CA . GLU A 1 41 ? 1.165 -1.730 5.208 1.00 0.36 41 GLU A CA 31
ATOM 24229 C C . GLU A 1 41 ? 0.030 -2.540 4.580 1.00 0.50 41 GLU A C 31
ATOM 24230 O O . GLU A 1 41 ? -1.122 -2.427 4.996 1.00 0.76 41 GLU A O 31
ATOM 24243 N N . PHE A 1 42 ? 0.394 -3.340 3.588 1.00 0.60 42 PHE A N 31
ATOM 24244 C CA . PHE A 1 42 ? -0.580 -4.169 2.898 1.00 0.76 42 PHE A CA 31
ATOM 24245 C C . PHE A 1 42 ? -0.733 -5.525 3.590 1.00 0.72 42 PHE A C 31
ATOM 24246 O O . PHE A 1 42 ? 0.212 -6.310 3.642 1.00 0.76 42 PHE A O 31
ATOM 24263 N N . ASP A 1 43 ? -1.932 -5.758 4.105 1.00 0.71 43 ASP A N 31
ATOM 24264 C CA . ASP A 1 43 ? -2.221 -7.006 4.791 1.00 0.68 43 ASP A CA 31
ATOM 24265 C C . ASP A 1 43 ? -2.368 -8.128 3.761 1.00 0.81 43 ASP A C 31
ATOM 24266 O O . ASP A 1 43 ? -3.261 -8.087 2.917 1.00 1.03 43 ASP A O 31
ATOM 24276 N N . SER A 1 44 ? -1.477 -9.103 3.865 1.00 0.81 44 SER A N 31
ATOM 24277 C CA . SER A 1 44 ? -1.496 -10.234 2.953 1.00 0.97 44 SER A CA 31
ATOM 24278 C C . SER A 1 44 ? -2.583 -11.226 3.373 1.00 1.04 44 SER A C 31
ATOM 24279 O O . SER A 1 44 ? -2.742 -12.277 2.753 1.00 1.28 44 SER A O 31
ATOM 24287 N N . TYR A 1 45 ? -3.302 -10.859 4.423 1.00 0.97 45 TYR A N 31
ATOM 24288 C CA . TYR A 1 45 ? -4.368 -11.703 4.933 1.00 1.05 45 TYR A CA 31
ATOM 24289 C C . TYR A 1 45 ? -5.600 -11.638 4.027 1.00 1.06 45 TYR A C 31
ATOM 24290 O O . TYR A 1 45 ? -6.186 -12.667 3.695 1.00 1.26 45 TYR A O 31
ATOM 24308 N N . LYS A 1 46 ? -5.956 -10.418 3.653 1.00 1.11 46 LYS A N 31
ATOM 24309 C CA . LYS A 1 46 ? -7.107 -10.205 2.793 1.00 1.16 46 LYS A CA 31
ATOM 24310 C C . LYS A 1 46 ? -6.670 -9.435 1.545 1.00 1.24 46 LYS A C 31
ATOM 24311 O O . LYS A 1 46 ? -7.083 -9.761 0.433 1.00 1.47 46 LYS A O 31
ATOM 24329 N N . GLY A 1 47 ? -5.840 -8.427 1.771 1.00 1.13 47 GLY A N 31
ATOM 24330 C CA . GLY A 1 47 ? -5.342 -7.608 0.679 1.00 1.29 47 GLY A CA 31
ATOM 24331 C C . GLY A 1 47 ? -5.834 -6.165 0.808 1.00 1.34 47 GLY A C 31
ATOM 24332 O O . GLY A 1 47 ? -5.818 -5.410 -0.164 1.00 1.59 47 GLY A O 31
ATOM 24336 N N . LYS A 1 48 ? -6.261 -5.824 2.015 1.00 1.28 48 LYS A N 31
ATOM 24337 C CA . LYS A 1 48 ? -6.757 -4.485 2.283 1.00 1.41 48 LYS A CA 31
ATOM 24338 C C . LYS A 1 48 ? -5.585 -3.502 2.280 1.00 1.36 48 LYS A C 31
ATOM 24339 O O . LYS A 1 48 ? -4.429 -3.908 2.175 1.00 1.55 48 LYS A O 31
ATOM 24357 N N . CYS A 1 49 ? -5.924 -2.226 2.395 1.00 1.60 49 CYS A N 31
ATOM 24358 C CA . CYS A 1 49 ? -4.914 -1.181 2.407 1.00 1.57 49 CYS A CA 31
ATOM 24359 C C . CYS A 1 49 ? -5.056 -0.391 3.709 1.00 1.50 49 CYS A C 31
ATOM 24360 O O . CYS A 1 49 ? -6.111 0.178 3.983 1.00 2.10 49 CYS A O 31
ATOM 24367 N N . TYR A 1 50 ? -3.976 -0.381 4.478 1.00 1.14 50 TYR A N 31
ATOM 24368 C CA . TYR A 1 50 ? -3.967 0.331 5.745 1.00 1.13 50 TYR A CA 31
ATOM 24369 C C . TYR A 1 50 ? -3.105 1.592 5.659 1.00 1.15 50 TYR A C 31
ATOM 24370 O O . TYR A 1 50 ? -1.974 1.610 6.143 1.00 1.28 50 TYR A O 31
ATOM 24388 N N . CYS A 1 51 ? -3.672 2.616 5.039 1.00 1.30 51 CYS A N 31
ATOM 24389 C CA . CYS A 1 51 ? -2.970 3.879 4.884 1.00 1.36 51 CYS A CA 31
ATOM 24390 C C . CYS A 1 51 ? -3.099 4.664 6.190 1.00 1.55 51 CYS A C 31
ATOM 24391 O O . CYS A 1 51 ? -4.006 5.481 6.341 1.00 1.75 51 CYS A O 31
ATOM 24398 N N . ALA A 1 1 ? 2.554 -11.149 7.853 1.00 0.85 1 ALA A N 32
ATOM 24399 C CA . ALA A 1 1 ? 3.165 -11.089 6.536 1.00 0.80 1 ALA A CA 32
ATOM 24400 C C . ALA A 1 1 ? 2.833 -9.745 5.885 1.00 0.71 1 ALA A C 32
ATOM 24401 O O . ALA A 1 1 ? 2.749 -9.648 4.661 1.00 0.84 1 ALA A O 32
ATOM 24408 N N . THR A 1 2 ? 2.652 -8.742 6.731 1.00 0.61 2 THR A N 32
ATOM 24409 C CA . THR A 1 2 ? 2.331 -7.408 6.253 1.00 0.51 2 THR A CA 32
ATOM 24410 C C . THR A 1 2 ? 3.551 -6.774 5.583 1.00 0.58 2 THR A C 32
ATOM 24411 O O . THR A 1 2 ? 4.678 -6.951 6.042 1.00 0.77 2 THR A O 32
ATOM 24422 N N . TYR A 1 3 ? 3.284 -6.047 4.508 1.00 0.57 3 TYR A N 32
ATOM 24423 C CA . TYR A 1 3 ? 4.347 -5.384 3.770 1.00 0.67 3 TYR A CA 32
ATOM 24424 C C . TYR A 1 3 ? 4.257 -3.865 3.925 1.00 0.75 3 TYR A C 32
ATOM 24425 O O . TYR A 1 3 ? 3.271 -3.253 3.517 1.00 1.49 3 TYR A O 32
ATOM 24443 N N . ASN A 1 4 ? 5.300 -3.300 4.516 1.00 0.48 4 ASN A N 32
ATOM 24444 C CA . ASN A 1 4 ? 5.351 -1.864 4.729 1.00 0.44 4 ASN A CA 32
ATOM 24445 C C . ASN A 1 4 ? 5.767 -1.173 3.429 1.00 0.45 4 ASN A C 32
ATOM 24446 O O . ASN A 1 4 ? 6.614 -1.681 2.696 1.00 0.52 4 ASN A O 32
ATOM 24457 N N . GLY A 1 5 ? 5.152 -0.026 3.182 1.00 0.50 5 GLY A N 32
ATOM 24458 C CA . GLY A 1 5 ? 5.449 0.739 1.983 1.00 0.56 5 GLY A CA 32
ATOM 24459 C C . GLY A 1 5 ? 4.847 2.144 2.066 1.00 0.56 5 GLY A C 32
ATOM 24460 O O . GLY A 1 5 ? 4.608 2.657 3.158 1.00 0.80 5 GLY A O 32
ATOM 24464 N N . LYS A 1 6 ? 4.619 2.725 0.898 1.00 0.36 6 LYS A N 32
ATOM 24465 C CA . LYS A 1 6 ? 4.050 4.060 0.825 1.00 0.34 6 LYS A CA 32
ATOM 24466 C C . LYS A 1 6 ? 2.842 4.044 -0.114 1.00 0.32 6 LYS A C 32
ATOM 24467 O O . LYS A 1 6 ? 2.636 3.080 -0.850 1.00 0.45 6 LYS A O 32
ATOM 24485 N N . CYS A 1 7 ? 2.075 5.123 -0.059 1.00 0.29 7 CYS A N 32
ATOM 24486 C CA . CYS A 1 7 ? 0.893 5.245 -0.895 1.00 0.27 7 CYS A CA 32
ATOM 24487 C C . CYS A 1 7 ? 0.908 6.628 -1.549 1.00 0.41 7 CYS A C 32
ATOM 24488 O O . CYS A 1 7 ? 1.745 7.466 -1.218 1.00 0.76 7 CYS A O 32
ATOM 24495 N N . TYR A 1 8 ? -0.029 6.825 -2.465 1.00 0.30 8 TYR A N 32
ATOM 24496 C CA . TYR A 1 8 ? -0.134 8.092 -3.168 1.00 0.40 8 TYR A CA 32
ATOM 24497 C C . TYR A 1 8 ? -1.595 8.526 -3.300 1.00 0.43 8 TYR A C 32
ATOM 24498 O O . TYR A 1 8 ? -2.460 7.715 -3.626 1.00 0.58 8 TYR A O 32
ATOM 24516 N N . LYS A 1 9 ? -1.825 9.805 -3.040 1.00 0.44 9 LYS A N 32
ATOM 24517 C CA . LYS A 1 9 ? -3.166 10.356 -3.126 1.00 0.50 9 LYS A CA 32
ATOM 24518 C C . LYS A 1 9 ? -3.711 10.145 -4.540 1.00 0.61 9 LYS A C 32
ATOM 24519 O O . LYS A 1 9 ? -4.600 9.321 -4.750 1.00 0.84 9 LYS A O 32
ATOM 24537 N N . LYS A 1 10 ? -3.155 10.903 -5.474 1.00 0.74 10 LYS A N 32
ATOM 24538 C CA . LYS A 1 10 ? -3.574 10.808 -6.862 1.00 1.00 10 LYS A CA 32
ATOM 24539 C C . LYS A 1 10 ? -3.827 9.341 -7.215 1.00 0.99 10 LYS A C 32
ATOM 24540 O O . LYS A 1 10 ? -4.976 8.910 -7.305 1.00 1.50 10 LYS A O 32
ATOM 24558 N N . ASP A 1 11 ? -2.736 8.614 -7.405 1.00 0.91 11 ASP A N 32
ATOM 24559 C CA . ASP A 1 11 ? -2.826 7.204 -7.746 1.00 0.88 11 ASP A CA 32
ATOM 24560 C C . ASP A 1 11 ? -3.721 6.494 -6.728 1.00 0.69 11 ASP A C 32
ATOM 24561 O O . ASP A 1 11 ? -4.257 5.423 -7.009 1.00 0.70 11 ASP A O 32
ATOM 24571 N N . ASN A 1 12 ? -3.854 7.119 -5.567 1.00 0.58 12 ASN A N 32
ATOM 24572 C CA . ASN A 1 12 ? -4.674 6.559 -4.507 1.00 0.44 12 ASN A CA 32
ATOM 24573 C C . ASN A 1 12 ? -4.461 5.046 -4.447 1.00 0.40 12 ASN A C 32
ATOM 24574 O O . ASN A 1 12 ? -5.391 4.274 -4.676 1.00 0.41 12 ASN A O 32
ATOM 24585 N N . ILE A 1 13 ? -3.230 4.666 -4.137 1.00 0.46 13 ILE A N 32
ATOM 24586 C CA . ILE A 1 13 ? -2.882 3.258 -4.044 1.00 0.57 13 ILE A CA 32
ATOM 24587 C C . ILE A 1 13 ? -1.917 3.052 -2.874 1.00 0.58 13 ILE A C 32
ATOM 24588 O O . ILE A 1 13 ? -1.643 3.983 -2.119 1.00 0.74 13 ILE A O 32
ATOM 24604 N N . CYS A 1 14 ? -1.429 1.825 -2.761 1.00 0.52 14 CYS A N 32
ATOM 24605 C CA . CYS A 1 14 ? -0.501 1.485 -1.696 1.00 0.52 14 CYS A CA 32
ATOM 24606 C C . CYS A 1 14 ? 0.632 0.650 -2.295 1.00 0.64 14 CYS A C 32
ATOM 24607 O O . CYS A 1 14 ? 0.434 -0.513 -2.644 1.00 0.82 14 CYS A O 32
ATOM 24614 N N . LYS A 1 15 ? 1.796 1.276 -2.396 1.00 0.61 15 LYS A N 32
ATOM 24615 C CA . LYS A 1 15 ? 2.961 0.605 -2.947 1.00 0.75 15 LYS A CA 32
ATOM 24616 C C . LYS A 1 15 ? 3.716 -0.103 -1.821 1.00 0.91 15 LYS A C 32
ATOM 24617 O O . LYS A 1 15 ? 4.005 0.499 -0.788 1.00 0.98 15 LYS A O 32
ATOM 24635 N N . TYR A 1 16 ? 4.015 -1.372 -2.058 1.00 1.04 16 TYR A N 32
ATOM 24636 C CA . TYR A 1 16 ? 4.731 -2.169 -1.077 1.00 1.24 16 TYR A CA 32
ATOM 24637 C C . TYR A 1 16 ? 5.588 -3.237 -1.758 1.00 1.20 16 TYR A C 32
ATOM 24638 O O . TYR A 1 16 ? 5.382 -3.550 -2.929 1.00 1.16 16 TYR A O 32
ATOM 24656 N N . LYS A 1 17 ? 6.532 -3.769 -0.994 1.00 1.28 17 LYS A N 32
ATOM 24657 C CA . LYS A 1 17 ? 7.421 -4.796 -1.509 1.00 1.25 17 LYS A CA 32
ATOM 24658 C C . LYS A 1 17 ? 6.634 -6.093 -1.709 1.00 1.38 17 LYS A C 32
ATOM 24659 O O . LYS A 1 17 ? 5.632 -6.325 -1.033 1.00 2.31 17 LYS A O 32
ATOM 24677 N N . ALA A 1 18 ? 7.116 -6.903 -2.639 1.00 1.10 18 ALA A N 32
ATOM 24678 C CA . ALA A 1 18 ? 6.470 -8.171 -2.936 1.00 1.37 18 ALA A CA 32
ATOM 24679 C C . ALA A 1 18 ? 7.393 -9.318 -2.520 1.00 1.72 18 ALA A C 32
ATOM 24680 O O . ALA A 1 18 ? 7.503 -10.318 -3.227 1.00 3.21 18 ALA A O 32
ATOM 24687 N N . GLN A 1 19 ? 8.032 -9.135 -1.374 1.00 1.32 19 GLN A N 32
ATOM 24688 C CA . GLN A 1 19 ? 8.941 -10.142 -0.854 1.00 1.51 19 GLN A CA 32
ATOM 24689 C C . GLN A 1 19 ? 10.180 -10.248 -1.745 1.00 1.45 19 GLN A C 32
ATOM 24690 O O . GLN A 1 19 ? 11.302 -10.053 -1.280 1.00 1.65 19 GLN A O 32
ATOM 24704 N N . SER A 1 20 ? 9.936 -10.557 -3.010 1.00 1.43 20 SER A N 32
ATOM 24705 C CA . SER A 1 20 ? 11.018 -10.692 -3.971 1.00 1.51 20 SER A CA 32
ATOM 24706 C C . SER A 1 20 ? 11.555 -9.310 -4.351 1.00 1.63 20 SER A C 32
ATOM 24707 O O . SER A 1 20 ? 12.514 -9.201 -5.114 1.00 2.22 20 SER A O 32
ATOM 24715 N N . GLY A 1 21 ? 10.914 -8.290 -3.801 1.00 1.41 21 GLY A N 32
ATOM 24716 C CA . GLY A 1 21 ? 11.315 -6.920 -4.072 1.00 1.93 21 GLY A CA 32
ATOM 24717 C C . GLY A 1 21 ? 10.577 -6.364 -5.292 1.00 2.34 21 GLY A C 32
ATOM 24718 O O . GLY A 1 21 ? 10.624 -5.164 -5.557 1.00 2.92 21 GLY A O 32
ATOM 24722 N N . LYS A 1 22 ? 9.912 -7.263 -6.002 1.00 2.34 22 LYS A N 32
ATOM 24723 C CA . LYS A 1 22 ? 9.165 -6.878 -7.187 1.00 2.96 22 LYS A CA 32
ATOM 24724 C C . LYS A 1 22 ? 8.425 -5.567 -6.914 1.00 3.25 22 LYS A C 32
ATOM 24725 O O . LYS A 1 22 ? 8.181 -4.785 -7.832 1.00 3.75 22 LYS A O 32
ATOM 24743 N N . THR A 1 23 ? 8.088 -5.366 -5.648 1.00 3.29 23 THR A N 32
ATOM 24744 C CA . THR A 1 23 ? 7.381 -4.163 -5.243 1.00 3.61 23 THR A CA 32
ATOM 24745 C C . THR A 1 23 ? 6.242 -3.861 -6.218 1.00 2.09 23 THR A C 32
ATOM 24746 O O . THR A 1 23 ? 6.469 -3.303 -7.290 1.00 2.40 23 THR A O 32
ATOM 24757 N N . ALA A 1 24 ? 5.040 -4.242 -5.810 1.00 1.25 24 ALA A N 32
ATOM 24758 C CA . ALA A 1 24 ? 3.864 -4.019 -6.634 1.00 0.98 24 ALA A CA 32
ATOM 24759 C C . ALA A 1 24 ? 3.007 -2.920 -6.004 1.00 0.86 24 ALA A C 32
ATOM 24760 O O . ALA A 1 24 ? 3.371 -2.358 -4.972 1.00 2.03 24 ALA A O 32
ATOM 24767 N N . ILE A 1 25 ? 1.884 -2.645 -6.652 1.00 1.28 25 ILE A N 32
ATOM 24768 C CA . ILE A 1 25 ? 0.972 -1.622 -6.168 1.00 1.01 25 ILE A CA 32
ATOM 24769 C C . ILE A 1 25 ? -0.284 -2.291 -5.604 1.00 0.96 25 ILE A C 32
ATOM 24770 O O . ILE A 1 25 ? -0.697 -3.346 -6.082 1.00 1.14 25 ILE A O 32
ATOM 24786 N N . CYS A 1 26 ? -0.855 -1.649 -4.596 1.00 0.85 26 CYS A N 32
ATOM 24787 C CA . CYS A 1 26 ? -2.055 -2.168 -3.962 1.00 1.02 26 CYS A CA 32
ATOM 24788 C C . CYS A 1 26 ? -3.053 -1.018 -3.808 1.00 0.85 26 CYS A C 32
ATOM 24789 O O . CYS A 1 26 ? -2.913 -0.185 -2.914 1.00 0.66 26 CYS A O 32
ATOM 24796 N N . LYS A 1 27 ? -4.038 -1.009 -4.694 1.00 1.00 27 LYS A N 32
ATOM 24797 C CA . LYS A 1 27 ? -5.059 0.024 -4.668 1.00 0.92 27 LYS A CA 32
ATOM 24798 C C . LYS A 1 27 ? -5.433 0.329 -3.216 1.00 0.78 27 LYS A C 32
ATOM 24799 O O . LYS A 1 27 ? -5.427 -0.564 -2.369 1.00 0.89 27 LYS A O 32
ATOM 24817 N N . CYS A 1 28 ? -5.751 1.592 -2.972 1.00 0.62 28 CYS A N 32
ATOM 24818 C CA . CYS A 1 28 ? -6.127 2.025 -1.637 1.00 0.56 28 CYS A CA 32
ATOM 24819 C C . CYS A 1 28 ? -7.591 1.645 -1.404 1.00 0.74 28 CYS A C 32
ATOM 24820 O O . CYS A 1 28 ? -8.222 1.034 -2.265 1.00 1.76 28 CYS A O 32
ATOM 24827 N N . TYR A 1 29 ? -8.088 2.023 -0.235 1.00 1.39 29 TYR A N 32
ATOM 24828 C CA . TYR A 1 29 ? -9.465 1.730 0.122 1.00 1.56 29 TYR A CA 32
ATOM 24829 C C . TYR A 1 29 ? -9.792 2.254 1.522 1.00 1.81 29 TYR A C 32
ATOM 24830 O O . TYR A 1 29 ? -8.897 2.427 2.348 1.00 2.89 29 TYR A O 32
ATOM 24848 N N . VAL A 1 30 ? -11.076 2.493 1.745 1.00 1.74 30 VAL A N 32
ATOM 24849 C CA . VAL A 1 30 ? -11.532 2.994 3.030 1.00 1.99 30 VAL A CA 32
ATOM 24850 C C . VAL A 1 30 ? -10.984 4.406 3.246 1.00 1.70 30 VAL A C 32
ATOM 24851 O O . VAL A 1 30 ? -11.722 5.385 3.138 1.00 2.47 30 VAL A O 32
ATOM 24864 N N . LYS A 1 31 ? -9.695 4.467 3.546 1.00 1.34 31 LYS A N 32
ATOM 24865 C CA . LYS A 1 31 ? -9.040 5.743 3.777 1.00 1.27 31 LYS A CA 32
ATOM 24866 C C . LYS A 1 31 ? -8.000 5.984 2.681 1.00 1.05 31 LYS A C 32
ATOM 24867 O O . LYS A 1 31 ? -6.842 5.594 2.823 1.00 1.49 31 LYS A O 32
ATOM 24885 N N . LYS A 1 32 ? -8.450 6.625 1.613 1.00 0.67 32 LYS A N 32
ATOM 24886 C CA . LYS A 1 32 ? -7.573 6.922 0.493 1.00 0.61 32 LYS A CA 32
ATOM 24887 C C . LYS A 1 32 ? -6.224 7.412 1.024 1.00 0.58 32 LYS A C 32
ATOM 24888 O O . LYS A 1 32 ? -6.110 7.783 2.191 1.00 0.68 32 LYS A O 32
ATOM 24906 N N . CYS A 1 33 ? -5.236 7.396 0.141 1.00 0.55 33 CYS A N 32
ATOM 24907 C CA . CYS A 1 33 ? -3.900 7.834 0.506 1.00 0.57 33 CYS A CA 32
ATOM 24908 C C . CYS A 1 33 ? -3.984 9.282 0.992 1.00 0.57 33 CYS A C 32
ATOM 24909 O O . CYS A 1 33 ? -4.667 10.105 0.384 1.00 0.57 33 CYS A O 32
ATOM 24916 N N . PRO A 1 34 ? -3.263 9.556 2.112 1.00 0.59 34 PRO A N 32
ATOM 24917 C CA . PRO A 1 34 ? -3.250 10.890 2.686 1.00 0.62 34 PRO A CA 32
ATOM 24918 C C . PRO A 1 34 ? -2.383 11.837 1.854 1.00 0.59 34 PRO A C 32
ATOM 24919 O O . PRO A 1 34 ? -2.687 13.023 1.739 1.00 0.62 34 PRO A O 32
ATOM 24930 N N . ARG A 1 35 ? -1.320 11.277 1.295 1.00 0.61 35 ARG A N 32
ATOM 24931 C CA . ARG A 1 35 ? -0.407 12.057 0.477 1.00 0.61 35 ARG A CA 32
ATOM 24932 C C . ARG A 1 35 ? 0.779 11.196 0.038 1.00 0.57 35 ARG A C 32
ATOM 24933 O O . ARG A 1 35 ? 1.238 10.335 0.788 1.00 0.57 35 ARG A O 32
ATOM 24953 N N . ASP A 1 36 ? 1.243 11.457 -1.175 1.00 0.58 36 ASP A N 32
ATOM 24954 C CA . ASP A 1 36 ? 2.366 10.717 -1.723 1.00 0.57 36 ASP A CA 32
ATOM 24955 C C . ASP A 1 36 ? 3.409 10.496 -0.625 1.00 0.55 36 ASP A C 32
ATOM 24956 O O . ASP A 1 36 ? 3.742 11.420 0.115 1.00 0.58 36 ASP A O 32
ATOM 24966 N N . GLY A 1 37 ? 3.896 9.265 -0.555 1.00 0.54 37 GLY A N 32
ATOM 24967 C CA . GLY A 1 37 ? 4.894 8.911 0.440 1.00 0.54 37 GLY A CA 32
ATOM 24968 C C . GLY A 1 37 ? 4.239 8.304 1.682 1.00 0.48 37 GLY A C 32
ATOM 24969 O O . GLY A 1 37 ? 4.861 7.519 2.395 1.00 0.51 37 GLY A O 32
ATOM 24973 N N . ALA A 1 38 ? 2.991 8.692 1.903 1.00 0.44 38 ALA A N 32
ATOM 24974 C CA . ALA A 1 38 ? 2.245 8.196 3.047 1.00 0.41 38 ALA A CA 32
ATOM 24975 C C . ALA A 1 38 ? 2.548 6.709 3.243 1.00 0.34 38 ALA A C 32
ATOM 24976 O O . ALA A 1 38 ? 2.322 5.902 2.343 1.00 0.31 38 ALA A O 32
ATOM 24983 N N . LYS A 1 39 ? 3.057 6.393 4.424 1.00 0.34 39 LYS A N 32
ATOM 24984 C CA . LYS A 1 39 ? 3.394 5.017 4.750 1.00 0.30 39 LYS A CA 32
ATOM 24985 C C . LYS A 1 39 ? 2.108 4.200 4.885 1.00 0.25 39 LYS A C 32
ATOM 24986 O O . LYS A 1 39 ? 1.077 4.723 5.307 1.00 0.29 39 LYS A O 32
ATOM 25004 N N . CYS A 1 40 ? 2.210 2.931 4.520 1.00 0.24 40 CYS A N 32
ATOM 25005 C CA . CYS A 1 40 ? 1.067 2.036 4.595 1.00 0.27 40 CYS A CA 32
ATOM 25006 C C . CYS A 1 40 ? 1.585 0.596 4.604 1.00 0.30 40 CYS A C 32
ATOM 25007 O O . CYS A 1 40 ? 2.728 0.341 4.229 1.00 0.44 40 CYS A O 32
ATOM 25014 N N . GLU A 1 41 ? 0.718 -0.308 5.038 1.00 0.35 41 GLU A N 32
ATOM 25015 C CA . GLU A 1 41 ? 1.073 -1.715 5.101 1.00 0.38 41 GLU A CA 32
ATOM 25016 C C . GLU A 1 41 ? 0.012 -2.562 4.396 1.00 0.44 41 GLU A C 32
ATOM 25017 O O . GLU A 1 41 ? -1.183 -2.395 4.638 1.00 0.56 41 GLU A O 32
ATOM 25030 N N . PHE A 1 42 ? 0.486 -3.454 3.539 1.00 0.50 42 PHE A N 32
ATOM 25031 C CA . PHE A 1 42 ? -0.408 -4.328 2.798 1.00 0.58 42 PHE A CA 32
ATOM 25032 C C . PHE A 1 42 ? -0.594 -5.664 3.521 1.00 0.58 42 PHE A C 32
ATOM 25033 O O . PHE A 1 42 ? 0.304 -6.505 3.519 1.00 0.68 42 PHE A O 32
ATOM 25050 N N . ASP A 1 43 ? -1.764 -5.816 4.123 1.00 0.57 43 ASP A N 32
ATOM 25051 C CA . ASP A 1 43 ? -2.079 -7.035 4.849 1.00 0.58 43 ASP A CA 32
ATOM 25052 C C . ASP A 1 43 ? -2.185 -8.199 3.861 1.00 0.66 43 ASP A C 32
ATOM 25053 O O . ASP A 1 43 ? -3.023 -8.180 2.961 1.00 0.84 43 ASP A O 32
ATOM 25063 N N . SER A 1 44 ? -1.323 -9.185 4.063 1.00 0.63 44 SER A N 32
ATOM 25064 C CA . SER A 1 44 ? -1.309 -10.355 3.201 1.00 0.74 44 SER A CA 32
ATOM 25065 C C . SER A 1 44 ? -2.414 -11.326 3.620 1.00 0.82 44 SER A C 32
ATOM 25066 O O . SER A 1 44 ? -2.545 -12.407 3.048 1.00 1.03 44 SER A O 32
ATOM 25074 N N . TYR A 1 45 ? -3.181 -10.906 4.616 1.00 0.84 45 TYR A N 32
ATOM 25075 C CA . TYR A 1 45 ? -4.271 -11.726 5.118 1.00 0.96 45 TYR A CA 32
ATOM 25076 C C . TYR A 1 45 ? -5.454 -11.719 4.148 1.00 0.94 45 TYR A C 32
ATOM 25077 O O . TYR A 1 45 ? -6.115 -12.739 3.962 1.00 1.09 45 TYR A O 32
ATOM 25095 N N . LYS A 1 46 ? -5.686 -10.556 3.556 1.00 0.94 46 LYS A N 32
ATOM 25096 C CA . LYS A 1 46 ? -6.778 -10.403 2.610 1.00 1.03 46 LYS A CA 32
ATOM 25097 C C . LYS A 1 46 ? -6.250 -9.754 1.329 1.00 1.00 46 LYS A C 32
ATOM 25098 O O . LYS A 1 46 ? -6.490 -10.255 0.231 1.00 1.18 46 LYS A O 32
ATOM 25116 N N . GLY A 1 47 ? -5.541 -8.649 1.512 1.00 0.91 47 GLY A N 32
ATOM 25117 C CA . GLY A 1 47 ? -4.978 -7.927 0.384 1.00 0.97 47 GLY A CA 32
ATOM 25118 C C . GLY A 1 47 ? -5.546 -6.509 0.302 1.00 0.97 47 GLY A C 32
ATOM 25119 O O . GLY A 1 47 ? -5.748 -5.979 -0.789 1.00 1.13 47 GLY A O 32
ATOM 25123 N N . LYS A 1 48 ? -5.787 -5.934 1.471 1.00 0.89 48 LYS A N 32
ATOM 25124 C CA . LYS A 1 48 ? -6.328 -4.587 1.546 1.00 0.93 48 LYS A CA 32
ATOM 25125 C C . LYS A 1 48 ? -5.179 -3.589 1.695 1.00 0.94 48 LYS A C 32
ATOM 25126 O O . LYS A 1 48 ? -4.011 -3.960 1.591 1.00 1.30 48 LYS A O 32
ATOM 25144 N N . CYS A 1 49 ? -5.550 -2.340 1.936 1.00 1.19 49 CYS A N 32
ATOM 25145 C CA . CYS A 1 49 ? -4.565 -1.285 2.100 1.00 1.22 49 CYS A CA 32
ATOM 25146 C C . CYS A 1 49 ? -4.904 -0.504 3.371 1.00 1.22 49 CYS A C 32
ATOM 25147 O O . CYS A 1 49 ? -5.839 0.295 3.383 1.00 1.67 49 CYS A O 32
ATOM 25154 N N . TYR A 1 50 ? -4.125 -0.763 4.412 1.00 0.89 50 TYR A N 32
ATOM 25155 C CA . TYR A 1 50 ? -4.332 -0.094 5.685 1.00 0.89 50 TYR A CA 32
ATOM 25156 C C . TYR A 1 50 ? -3.638 1.269 5.708 1.00 1.02 50 TYR A C 32
ATOM 25157 O O . TYR A 1 50 ? -2.952 1.605 6.673 1.00 1.61 50 TYR A O 32
ATOM 25175 N N . CYS A 1 51 ? -3.839 2.018 4.634 1.00 0.72 51 CYS A N 32
ATOM 25176 C CA . CYS A 1 51 ? -3.241 3.337 4.518 1.00 0.82 51 CYS A CA 32
ATOM 25177 C C . CYS A 1 51 ? -3.596 4.137 5.773 1.00 0.96 51 CYS A C 32
ATOM 25178 O O . CYS A 1 51 ? -2.832 4.159 6.737 1.00 1.98 51 CYS A O 32
ATOM 25185 N N . ALA A 1 1 ? 4.229 -10.575 8.101 1.00 1.56 1 ALA A N 33
ATOM 25186 C CA . ALA A 1 1 ? 4.479 -10.673 6.673 1.00 1.12 1 ALA A CA 33
ATOM 25187 C C . ALA A 1 1 ? 3.897 -9.443 5.973 1.00 0.90 1 ALA A C 33
ATOM 25188 O O . ALA A 1 1 ? 3.771 -9.422 4.749 1.00 0.89 1 ALA A O 33
ATOM 25195 N N . THR A 1 2 ? 3.557 -8.448 6.779 1.00 0.85 2 THR A N 33
ATOM 25196 C CA . THR A 1 2 ? 2.991 -7.218 6.252 1.00 0.64 2 THR A CA 33
ATOM 25197 C C . THR A 1 2 ? 4.069 -6.397 5.542 1.00 0.66 2 THR A C 33
ATOM 25198 O O . THR A 1 2 ? 5.081 -6.040 6.145 1.00 0.99 2 THR A O 33
ATOM 25209 N N . TYR A 1 3 ? 3.816 -6.120 4.272 1.00 0.65 3 TYR A N 33
ATOM 25210 C CA . TYR A 1 3 ? 4.752 -5.347 3.473 1.00 0.77 3 TYR A CA 33
ATOM 25211 C C . TYR A 1 3 ? 4.475 -3.848 3.601 1.00 0.90 3 TYR A C 33
ATOM 25212 O O . TYR A 1 3 ? 3.399 -3.378 3.234 1.00 1.66 3 TYR A O 33
ATOM 25230 N N . ASN A 1 4 ? 5.464 -3.138 4.124 1.00 0.38 4 ASN A N 33
ATOM 25231 C CA . ASN A 1 4 ? 5.340 -1.702 4.306 1.00 0.41 4 ASN A CA 33
ATOM 25232 C C . ASN A 1 4 ? 5.811 -0.989 3.036 1.00 0.40 4 ASN A C 33
ATOM 25233 O O . ASN A 1 4 ? 6.531 -1.570 2.225 1.00 0.56 4 ASN A O 33
ATOM 25244 N N . GLY A 1 5 ? 5.386 0.259 2.904 1.00 0.33 5 GLY A N 33
ATOM 25245 C CA . GLY A 1 5 ? 5.755 1.057 1.747 1.00 0.34 5 GLY A CA 33
ATOM 25246 C C . GLY A 1 5 ? 5.225 2.486 1.875 1.00 0.33 5 GLY A C 33
ATOM 25247 O O . GLY A 1 5 ? 5.324 3.096 2.939 1.00 0.45 5 GLY A O 33
ATOM 25251 N N . LYS A 1 6 ? 4.673 2.979 0.776 1.00 0.28 6 LYS A N 33
ATOM 25252 C CA . LYS A 1 6 ? 4.127 4.325 0.752 1.00 0.27 6 LYS A CA 33
ATOM 25253 C C . LYS A 1 6 ? 3.012 4.400 -0.293 1.00 0.36 6 LYS A C 33
ATOM 25254 O O . LYS A 1 6 ? 3.058 3.704 -1.306 1.00 0.67 6 LYS A O 33
ATOM 25272 N N . CYS A 1 7 ? 2.037 5.251 -0.011 1.00 0.23 7 CYS A N 33
ATOM 25273 C CA . CYS A 1 7 ? 0.912 5.426 -0.914 1.00 0.28 7 CYS A CA 33
ATOM 25274 C C . CYS A 1 7 ? 0.825 6.906 -1.293 1.00 0.31 7 CYS A C 33
ATOM 25275 O O . CYS A 1 7 ? 1.281 7.769 -0.545 1.00 0.46 7 CYS A O 33
ATOM 25282 N N . TYR A 1 8 ? 0.237 7.153 -2.454 1.00 0.44 8 TYR A N 33
ATOM 25283 C CA . TYR A 1 8 ? 0.085 8.513 -2.941 1.00 0.53 8 TYR A CA 33
ATOM 25284 C C . TYR A 1 8 ? -1.393 8.884 -3.079 1.00 0.51 8 TYR A C 33
ATOM 25285 O O . TYR A 1 8 ? -2.146 8.202 -3.772 1.00 0.88 8 TYR A O 33
ATOM 25303 N N . LYS A 1 9 ? -1.764 9.965 -2.408 1.00 0.57 9 LYS A N 33
ATOM 25304 C CA . LYS A 1 9 ? -3.138 10.435 -2.447 1.00 0.54 9 LYS A CA 33
ATOM 25305 C C . LYS A 1 9 ? -3.631 10.437 -3.896 1.00 0.52 9 LYS A C 33
ATOM 25306 O O . LYS A 1 9 ? -4.591 9.744 -4.229 1.00 0.65 9 LYS A O 33
ATOM 25324 N N . LYS A 1 10 ? -2.951 11.223 -4.718 1.00 0.54 10 LYS A N 33
ATOM 25325 C CA . LYS A 1 10 ? -3.308 11.324 -6.122 1.00 0.61 10 LYS A CA 33
ATOM 25326 C C . LYS A 1 10 ? -3.560 9.922 -6.682 1.00 0.69 10 LYS A C 33
ATOM 25327 O O . LYS A 1 10 ? -4.706 9.536 -6.906 1.00 1.27 10 LYS A O 33
ATOM 25345 N N . ASP A 1 11 ? -2.469 9.200 -6.893 1.00 0.57 11 ASP A N 33
ATOM 25346 C CA . ASP A 1 11 ? -2.557 7.849 -7.422 1.00 0.61 11 ASP A CA 33
ATOM 25347 C C . ASP A 1 11 ? -3.321 6.967 -6.433 1.00 0.63 11 ASP A C 33
ATOM 25348 O O . ASP A 1 11 ? -3.727 5.856 -6.771 1.00 0.73 11 ASP A O 33
ATOM 25358 N N . ASN A 1 12 ? -3.495 7.495 -5.230 1.00 0.58 12 ASN A N 33
ATOM 25359 C CA . ASN A 1 12 ? -4.203 6.769 -4.189 1.00 0.63 12 ASN A CA 33
ATOM 25360 C C . ASN A 1 12 ? -3.962 5.268 -4.366 1.00 0.54 12 ASN A C 33
ATOM 25361 O O . ASN A 1 12 ? -4.902 4.507 -4.589 1.00 0.52 12 ASN A O 33
ATOM 25372 N N . ILE A 1 13 ? -2.697 4.888 -4.260 1.00 0.56 13 ILE A N 33
ATOM 25373 C CA . ILE A 1 13 ? -2.321 3.492 -4.405 1.00 0.55 13 ILE A CA 33
ATOM 25374 C C . ILE A 1 13 ? -1.264 3.141 -3.356 1.00 0.63 13 ILE A C 33
ATOM 25375 O O . ILE A 1 13 ? -0.423 3.972 -3.015 1.00 1.17 13 ILE A O 33
ATOM 25391 N N . CYS A 1 14 ? -1.341 1.910 -2.874 1.00 0.41 14 CYS A N 33
ATOM 25392 C CA . CYS A 1 14 ? -0.401 1.439 -1.871 1.00 0.46 14 CYS A CA 33
ATOM 25393 C C . CYS A 1 14 ? 0.879 0.996 -2.582 1.00 0.38 14 CYS A C 33
ATOM 25394 O O . CYS A 1 14 ? 0.981 -0.145 -3.031 1.00 0.57 14 CYS A O 33
ATOM 25401 N N . LYS A 1 15 ? 1.824 1.921 -2.662 1.00 0.51 15 LYS A N 33
ATOM 25402 C CA . LYS A 1 15 ? 3.094 1.640 -3.311 1.00 0.76 15 LYS A CA 33
ATOM 25403 C C . LYS A 1 15 ? 4.071 1.066 -2.284 1.00 0.79 15 LYS A C 33
ATOM 25404 O O . LYS A 1 15 ? 4.556 1.786 -1.413 1.00 1.02 15 LYS A O 33
ATOM 25422 N N . TYR A 1 16 ? 4.330 -0.226 -2.419 1.00 0.71 16 TYR A N 33
ATOM 25423 C CA . TYR A 1 16 ? 5.240 -0.906 -1.513 1.00 0.74 16 TYR A CA 33
ATOM 25424 C C . TYR A 1 16 ? 5.883 -2.119 -2.188 1.00 0.74 16 TYR A C 33
ATOM 25425 O O . TYR A 1 16 ? 5.610 -2.401 -3.354 1.00 0.83 16 TYR A O 33
ATOM 25443 N N . LYS A 1 17 ? 6.724 -2.804 -1.427 1.00 0.81 17 LYS A N 33
ATOM 25444 C CA . LYS A 1 17 ? 7.407 -3.980 -1.938 1.00 0.93 17 LYS A CA 33
ATOM 25445 C C . LYS A 1 17 ? 6.435 -5.161 -1.958 1.00 1.35 17 LYS A C 33
ATOM 25446 O O . LYS A 1 17 ? 5.330 -5.052 -2.488 1.00 3.09 17 LYS A O 33
ATOM 25464 N N . ALA A 1 18 ? 6.881 -6.263 -1.373 1.00 1.23 18 ALA A N 33
ATOM 25465 C CA . ALA A 1 18 ? 6.064 -7.464 -1.317 1.00 1.32 18 ALA A CA 33
ATOM 25466 C C . ALA A 1 18 ? 6.945 -8.659 -0.950 1.00 1.34 18 ALA A C 33
ATOM 25467 O O . ALA A 1 18 ? 6.821 -9.731 -1.541 1.00 2.69 18 ALA A O 33
ATOM 25474 N N . GLN A 1 19 ? 7.816 -8.435 0.023 1.00 1.66 19 GLN A N 33
ATOM 25475 C CA . GLN A 1 19 ? 8.719 -9.480 0.475 1.00 1.61 19 GLN A CA 33
ATOM 25476 C C . GLN A 1 19 ? 9.728 -9.821 -0.623 1.00 1.38 19 GLN A C 33
ATOM 25477 O O . GLN A 1 19 ? 10.935 -9.696 -0.422 1.00 1.61 19 GLN A O 33
ATOM 25491 N N . SER A 1 20 ? 9.197 -10.245 -1.760 1.00 1.20 20 SER A N 33
ATOM 25492 C CA . SER A 1 20 ? 10.037 -10.606 -2.890 1.00 1.08 20 SER A CA 33
ATOM 25493 C C . SER A 1 20 ? 10.022 -9.485 -3.931 1.00 1.15 20 SER A C 33
ATOM 25494 O O . SER A 1 20 ? 10.469 -9.676 -5.061 1.00 1.74 20 SER A O 33
ATOM 25502 N N . GLY A 1 21 ? 9.504 -8.339 -3.513 1.00 1.13 21 GLY A N 33
ATOM 25503 C CA . GLY A 1 21 ? 9.425 -7.187 -4.396 1.00 1.72 21 GLY A CA 33
ATOM 25504 C C . GLY A 1 21 ? 8.507 -7.471 -5.586 1.00 2.04 21 GLY A C 33
ATOM 25505 O O . GLY A 1 21 ? 8.466 -6.696 -6.541 1.00 2.64 21 GLY A O 33
ATOM 25509 N N . LYS A 1 22 ? 7.793 -8.583 -5.491 1.00 2.03 22 LYS A N 33
ATOM 25510 C CA . LYS A 1 22 ? 6.878 -8.978 -6.548 1.00 2.72 22 LYS A CA 33
ATOM 25511 C C . LYS A 1 22 ? 5.840 -7.874 -6.758 1.00 2.83 22 LYS A C 33
ATOM 25512 O O . LYS A 1 22 ? 5.935 -7.099 -7.709 1.00 3.28 22 LYS A O 33
ATOM 25530 N N . THR A 1 23 ? 4.872 -7.836 -5.853 1.00 2.80 23 THR A N 33
ATOM 25531 C CA . THR A 1 23 ? 3.818 -6.840 -5.927 1.00 2.88 23 THR A CA 33
ATOM 25532 C C . THR A 1 23 ? 4.417 -5.436 -6.028 1.00 1.30 23 THR A C 33
ATOM 25533 O O . THR A 1 23 ? 5.636 -5.273 -5.995 1.00 1.23 23 THR A O 33
ATOM 25544 N N . ALA A 1 24 ? 3.532 -4.457 -6.149 1.00 1.13 24 ALA A N 33
ATOM 25545 C CA . ALA A 1 24 ? 3.958 -3.072 -6.256 1.00 1.11 24 ALA A CA 33
ATOM 25546 C C . ALA A 1 24 ? 2.750 -2.196 -6.596 1.00 1.23 24 ALA A C 33
ATOM 25547 O O . ALA A 1 24 ? 2.159 -2.336 -7.665 1.00 2.71 24 ALA A O 33
ATOM 25554 N N . ILE A 1 25 ? 2.420 -1.312 -5.665 1.00 1.36 25 ILE A N 33
ATOM 25555 C CA . ILE A 1 25 ? 1.294 -0.413 -5.853 1.00 1.10 25 ILE A CA 33
ATOM 25556 C C . ILE A 1 25 ? -0.010 -1.205 -5.733 1.00 1.02 25 ILE A C 33
ATOM 25557 O O . ILE A 1 25 ? -0.115 -2.316 -6.249 1.00 1.12 25 ILE A O 33
ATOM 25573 N N . CYS A 1 26 ? -0.970 -0.601 -5.049 1.00 0.98 26 CYS A N 33
ATOM 25574 C CA . CYS A 1 26 ? -2.263 -1.236 -4.855 1.00 1.02 26 CYS A CA 33
ATOM 25575 C C . CYS A 1 26 ? -3.286 -0.149 -4.519 1.00 0.88 26 CYS A C 33
ATOM 25576 O O . CYS A 1 26 ? -3.221 0.461 -3.453 1.00 0.77 26 CYS A O 33
ATOM 25583 N N . LYS A 1 27 ? -4.207 0.060 -5.448 1.00 0.91 27 LYS A N 33
ATOM 25584 C CA . LYS A 1 27 ? -5.243 1.062 -5.263 1.00 0.83 27 LYS A CA 33
ATOM 25585 C C . LYS A 1 27 ? -5.674 1.079 -3.796 1.00 0.73 27 LYS A C 33
ATOM 25586 O O . LYS A 1 27 ? -5.763 0.031 -3.159 1.00 0.79 27 LYS A O 33
ATOM 25604 N N . CYS A 1 28 ? -5.931 2.282 -3.302 1.00 0.65 28 CYS A N 33
ATOM 25605 C CA . CYS A 1 28 ? -6.351 2.450 -1.921 1.00 0.60 28 CYS A CA 33
ATOM 25606 C C . CYS A 1 28 ? -7.877 2.353 -1.868 1.00 0.73 28 CYS A C 33
ATOM 25607 O O . CYS A 1 28 ? -8.571 3.361 -1.992 1.00 1.58 28 CYS A O 33
ATOM 25614 N N . TYR A 1 29 ? -8.355 1.131 -1.683 1.00 1.04 29 TYR A N 33
ATOM 25615 C CA . TYR A 1 29 ? -9.786 0.890 -1.612 1.00 1.14 29 TYR A CA 33
ATOM 25616 C C . TYR A 1 29 ? -10.418 1.676 -0.462 1.00 1.32 29 TYR A C 33
ATOM 25617 O O . TYR A 1 29 ? -9.925 1.638 0.665 1.00 1.93 29 TYR A O 33
ATOM 25635 N N . VAL A 1 30 ? -11.499 2.370 -0.785 1.00 2.09 30 VAL A N 33
ATOM 25636 C CA . VAL A 1 30 ? -12.204 3.163 0.207 1.00 2.42 30 VAL A CA 33
ATOM 25637 C C . VAL A 1 30 ? -11.253 4.217 0.780 1.00 1.98 30 VAL A C 33
ATOM 25638 O O . VAL A 1 30 ? -11.243 5.360 0.327 1.00 2.45 30 VAL A O 33
ATOM 25651 N N . LYS A 1 31 ? -10.478 3.793 1.768 1.00 1.70 31 LYS A N 33
ATOM 25652 C CA . LYS A 1 31 ? -9.526 4.686 2.407 1.00 1.52 31 LYS A CA 33
ATOM 25653 C C . LYS A 1 31 ? -8.813 5.515 1.337 1.00 1.51 31 LYS A C 33
ATOM 25654 O O . LYS A 1 31 ? -8.861 5.182 0.154 1.00 3.06 31 LYS A O 33
ATOM 25672 N N . LYS A 1 32 ? -8.168 6.580 1.791 1.00 0.81 32 LYS A N 33
ATOM 25673 C CA . LYS A 1 32 ? -7.446 7.459 0.888 1.00 0.82 32 LYS A CA 33
ATOM 25674 C C . LYS A 1 32 ? -6.122 7.872 1.534 1.00 0.80 32 LYS A C 33
ATOM 25675 O O . LYS A 1 32 ? -6.024 7.957 2.757 1.00 0.84 32 LYS A O 33
ATOM 25693 N N . CYS A 1 33 ? -5.136 8.117 0.684 1.00 0.80 33 CYS A N 33
ATOM 25694 C CA . CYS A 1 33 ? -3.822 8.519 1.157 1.00 0.80 33 CYS A CA 33
ATOM 25695 C C . CYS A 1 33 ? -3.873 10.007 1.509 1.00 0.80 33 CYS A C 33
ATOM 25696 O O . CYS A 1 33 ? -4.504 10.794 0.805 1.00 0.78 33 CYS A O 33
ATOM 25703 N N . PRO A 1 34 ? -3.181 10.357 2.626 1.00 0.85 34 PRO A N 33
ATOM 25704 C CA . PRO A 1 34 ? -3.141 11.737 3.080 1.00 0.88 34 PRO A CA 33
ATOM 25705 C C . PRO A 1 34 ? -2.213 12.577 2.200 1.00 0.83 34 PRO A C 33
ATOM 25706 O O . PRO A 1 34 ? -2.557 13.694 1.818 1.00 0.83 34 PRO A O 33
ATOM 25717 N N . ARG A 1 35 ? -1.054 12.006 1.904 1.00 0.87 35 ARG A N 33
ATOM 25718 C CA . ARG A 1 35 ? -0.074 12.689 1.076 1.00 0.86 35 ARG A CA 33
ATOM 25719 C C . ARG A 1 35 ? 1.019 11.713 0.634 1.00 0.75 35 ARG A C 33
ATOM 25720 O O . ARG A 1 35 ? 1.422 10.839 1.400 1.00 0.71 35 ARG A O 33
ATOM 25740 N N . ASP A 1 36 ? 1.466 11.895 -0.600 1.00 0.74 36 ASP A N 33
ATOM 25741 C CA . ASP A 1 36 ? 2.504 11.042 -1.153 1.00 0.68 36 ASP A CA 33
ATOM 25742 C C . ASP A 1 36 ? 3.524 10.713 -0.060 1.00 0.64 36 ASP A C 33
ATOM 25743 O O . ASP A 1 36 ? 3.879 11.575 0.742 1.00 0.73 36 ASP A O 33
ATOM 25753 N N . GLY A 1 37 ? 3.966 9.464 -0.065 1.00 0.55 37 GLY A N 33
ATOM 25754 C CA . GLY A 1 37 ? 4.937 9.010 0.916 1.00 0.55 37 GLY A CA 33
ATOM 25755 C C . GLY A 1 37 ? 4.246 8.326 2.097 1.00 0.47 37 GLY A C 33
ATOM 25756 O O . GLY A 1 37 ? 4.844 7.488 2.770 1.00 0.50 37 GLY A O 33
ATOM 25760 N N . ALA A 1 38 ? 2.996 8.708 2.312 1.00 0.44 38 ALA A N 33
ATOM 25761 C CA . ALA A 1 38 ? 2.217 8.142 3.400 1.00 0.38 38 ALA A CA 33
ATOM 25762 C C . ALA A 1 38 ? 2.531 6.649 3.523 1.00 0.32 38 ALA A C 33
ATOM 25763 O O . ALA A 1 38 ? 2.245 5.874 2.612 1.00 0.27 38 ALA A O 33
ATOM 25770 N N . LYS A 1 39 ? 3.114 6.292 4.658 1.00 0.35 39 LYS A N 33
ATOM 25771 C CA . LYS A 1 39 ? 3.470 4.906 4.912 1.00 0.32 39 LYS A CA 33
ATOM 25772 C C . LYS A 1 39 ? 2.205 4.047 4.891 1.00 0.28 39 LYS A C 33
ATOM 25773 O O . LYS A 1 39 ? 1.125 4.516 5.250 1.00 0.32 39 LYS A O 33
ATOM 25791 N N . CYS A 1 40 ? 2.379 2.803 4.469 1.00 0.27 40 CYS A N 33
ATOM 25792 C CA . CYS A 1 40 ? 1.264 1.874 4.397 1.00 0.32 40 CYS A CA 33
ATOM 25793 C C . CYS A 1 40 ? 1.820 0.451 4.462 1.00 0.33 40 CYS A C 33
ATOM 25794 O O . CYS A 1 40 ? 2.989 0.222 4.154 1.00 0.46 40 CYS A O 33
ATOM 25801 N N . GLU A 1 41 ? 0.957 -0.470 4.865 1.00 0.32 41 GLU A N 33
ATOM 25802 C CA . GLU A 1 41 ? 1.347 -1.865 4.975 1.00 0.33 41 GLU A CA 33
ATOM 25803 C C . GLU A 1 41 ? 0.324 -2.759 4.271 1.00 0.36 41 GLU A C 33
ATOM 25804 O O . GLU A 1 41 ? -0.855 -2.418 4.195 1.00 0.50 41 GLU A O 33
ATOM 25817 N N . PHE A 1 42 ? 0.813 -3.886 3.775 1.00 0.46 42 PHE A N 33
ATOM 25818 C CA . PHE A 1 42 ? -0.044 -4.832 3.080 1.00 0.54 42 PHE A CA 33
ATOM 25819 C C . PHE A 1 42 ? -0.091 -6.172 3.816 1.00 0.55 42 PHE A C 33
ATOM 25820 O O . PHE A 1 42 ? 0.882 -6.926 3.804 1.00 0.58 42 PHE A O 33
ATOM 25837 N N . ASP A 1 43 ? -1.232 -6.429 4.439 1.00 0.65 43 ASP A N 33
ATOM 25838 C CA . ASP A 1 43 ? -1.418 -7.666 5.179 1.00 0.73 43 ASP A CA 33
ATOM 25839 C C . ASP A 1 43 ? -1.473 -8.839 4.198 1.00 0.75 43 ASP A C 33
ATOM 25840 O O . ASP A 1 43 ? -2.307 -8.858 3.294 1.00 0.87 43 ASP A O 33
ATOM 25850 N N . SER A 1 44 ? -0.573 -9.788 4.409 1.00 0.76 44 SER A N 33
ATOM 25851 C CA . SER A 1 44 ? -0.509 -10.962 3.555 1.00 0.83 44 SER A CA 33
ATOM 25852 C C . SER A 1 44 ? -1.369 -12.083 4.141 1.00 1.08 44 SER A C 33
ATOM 25853 O O . SER A 1 44 ? -1.217 -13.246 3.769 1.00 1.45 44 SER A O 33
ATOM 25861 N N . TYR A 1 45 ? -2.254 -11.695 5.047 1.00 1.01 45 TYR A N 33
ATOM 25862 C CA . TYR A 1 45 ? -3.139 -12.653 5.688 1.00 1.26 45 TYR A CA 33
ATOM 25863 C C . TYR A 1 45 ? -4.570 -12.512 5.166 1.00 1.30 45 TYR A C 33
ATOM 25864 O O . TYR A 1 45 ? -5.389 -13.414 5.337 1.00 1.51 45 TYR A O 33
ATOM 25882 N N . LYS A 1 46 ? -4.828 -11.373 4.540 1.00 1.21 46 LYS A N 33
ATOM 25883 C CA . LYS A 1 46 ? -6.146 -11.102 3.992 1.00 1.39 46 LYS A CA 33
ATOM 25884 C C . LYS A 1 46 ? -6.021 -10.803 2.497 1.00 1.39 46 LYS A C 33
ATOM 25885 O O . LYS A 1 46 ? -6.648 -11.466 1.672 1.00 1.74 46 LYS A O 33
ATOM 25903 N N . GLY A 1 47 ? -5.206 -9.803 2.192 1.00 1.15 47 GLY A N 33
ATOM 25904 C CA . GLY A 1 47 ? -4.991 -9.408 0.811 1.00 1.34 47 GLY A CA 33
ATOM 25905 C C . GLY A 1 47 ? -5.521 -7.996 0.555 1.00 1.31 47 GLY A C 33
ATOM 25906 O O . GLY A 1 47 ? -5.921 -7.672 -0.562 1.00 1.57 47 GLY A O 33
ATOM 25910 N N . LYS A 1 48 ? -5.508 -7.193 1.610 1.00 1.11 48 LYS A N 33
ATOM 25911 C CA . LYS A 1 48 ? -5.983 -5.824 1.514 1.00 1.11 48 LYS A CA 33
ATOM 25912 C C . LYS A 1 48 ? -4.794 -4.867 1.623 1.00 1.14 48 LYS A C 33
ATOM 25913 O O . LYS A 1 48 ? -3.680 -5.289 1.929 1.00 1.68 48 LYS A O 33
ATOM 25931 N N . CYS A 1 49 ? -5.071 -3.597 1.365 1.00 1.13 49 CYS A N 33
ATOM 25932 C CA . CYS A 1 49 ? -4.038 -2.578 1.431 1.00 1.11 49 CYS A CA 33
ATOM 25933 C C . CYS A 1 49 ? -4.443 -1.550 2.490 1.00 1.09 49 CYS A C 33
ATOM 25934 O O . CYS A 1 49 ? -5.251 -0.662 2.221 1.00 1.49 49 CYS A O 33
ATOM 25941 N N . TYR A 1 50 ? -3.864 -1.706 3.671 1.00 0.80 50 TYR A N 33
ATOM 25942 C CA . TYR A 1 50 ? -4.155 -0.803 4.772 1.00 0.80 50 TYR A CA 33
ATOM 25943 C C . TYR A 1 50 ? -3.483 0.555 4.559 1.00 0.88 50 TYR A C 33
ATOM 25944 O O . TYR A 1 50 ? -2.405 0.809 5.092 1.00 1.15 50 TYR A O 33
ATOM 25962 N N . CYS A 1 51 ? -4.150 1.392 3.777 1.00 0.90 51 CYS A N 33
ATOM 25963 C CA . CYS A 1 51 ? -3.631 2.718 3.487 1.00 0.99 51 CYS A CA 33
ATOM 25964 C C . CYS A 1 51 ? -3.908 3.617 4.694 1.00 1.04 51 CYS A C 33
ATOM 25965 O O . CYS A 1 51 ? -3.679 4.825 4.638 1.00 1.61 51 CYS A O 33
ATOM 25972 N N . ALA A 1 1 ? 4.034 -11.061 7.907 1.00 1.30 1 ALA A N 34
ATOM 25973 C CA . ALA A 1 1 ? 4.242 -11.073 6.469 1.00 0.93 1 ALA A CA 34
ATOM 25974 C C . ALA A 1 1 ? 3.626 -9.813 5.859 1.00 0.71 1 ALA A C 34
ATOM 25975 O O . ALA A 1 1 ? 3.095 -9.852 4.750 1.00 0.74 1 ALA A O 34
ATOM 25982 N N . THR A 1 2 ? 3.716 -8.725 6.609 1.00 0.96 2 THR A N 34
ATOM 25983 C CA . THR A 1 2 ? 3.173 -7.456 6.156 1.00 0.77 2 THR A CA 34
ATOM 25984 C C . THR A 1 2 ? 4.283 -6.582 5.567 1.00 0.73 2 THR A C 34
ATOM 25985 O O . THR A 1 2 ? 5.281 -6.308 6.231 1.00 0.89 2 THR A O 34
ATOM 25996 N N . TYR A 1 3 ? 4.070 -6.168 4.326 1.00 0.77 3 TYR A N 34
ATOM 25997 C CA . TYR A 1 3 ? 5.039 -5.330 3.640 1.00 0.76 3 TYR A CA 34
ATOM 25998 C C . TYR A 1 3 ? 4.707 -3.848 3.820 1.00 0.78 3 TYR A C 34
ATOM 25999 O O . TYR A 1 3 ? 3.600 -3.413 3.506 1.00 1.48 3 TYR A O 34
ATOM 26017 N N . ASN A 1 4 ? 5.687 -3.112 4.325 1.00 0.39 4 ASN A N 34
ATOM 26018 C CA . ASN A 1 4 ? 5.513 -1.687 4.550 1.00 0.31 4 ASN A CA 34
ATOM 26019 C C . ASN A 1 4 ? 5.929 -0.922 3.292 1.00 0.29 4 ASN A C 34
ATOM 26020 O O . ASN A 1 4 ? 6.593 -1.474 2.416 1.00 0.45 4 ASN A O 34
ATOM 26031 N N . GLY A 1 5 ? 5.522 0.338 3.243 1.00 0.31 5 GLY A N 34
ATOM 26032 C CA . GLY A 1 5 ? 5.845 1.185 2.108 1.00 0.34 5 GLY A CA 34
ATOM 26033 C C . GLY A 1 5 ? 5.179 2.556 2.239 1.00 0.35 5 GLY A C 34
ATOM 26034 O O . GLY A 1 5 ? 5.108 3.113 3.334 1.00 0.45 5 GLY A O 34
ATOM 26038 N N . LYS A 1 6 ? 4.709 3.061 1.108 1.00 0.33 6 LYS A N 34
ATOM 26039 C CA . LYS A 1 6 ? 4.051 4.357 1.084 1.00 0.35 6 LYS A CA 34
ATOM 26040 C C . LYS A 1 6 ? 2.881 4.311 0.098 1.00 0.30 6 LYS A C 34
ATOM 26041 O O . LYS A 1 6 ? 2.836 3.449 -0.778 1.00 0.35 6 LYS A O 34
ATOM 26059 N N . CYS A 1 7 ? 1.964 5.250 0.275 1.00 0.32 7 CYS A N 34
ATOM 26060 C CA . CYS A 1 7 ? 0.797 5.328 -0.588 1.00 0.29 7 CYS A CA 34
ATOM 26061 C C . CYS A 1 7 ? 0.632 6.780 -1.042 1.00 0.40 7 CYS A C 34
ATOM 26062 O O . CYS A 1 7 ? 1.067 7.703 -0.355 1.00 0.65 7 CYS A O 34
ATOM 26069 N N . TYR A 1 8 ? 0.001 6.937 -2.197 1.00 0.33 8 TYR A N 34
ATOM 26070 C CA . TYR A 1 8 ? -0.227 8.260 -2.751 1.00 0.43 8 TYR A CA 34
ATOM 26071 C C . TYR A 1 8 ? -1.721 8.585 -2.797 1.00 0.41 8 TYR A C 34
ATOM 26072 O O . TYR A 1 8 ? -2.554 7.684 -2.871 1.00 0.60 8 TYR A O 34
ATOM 26090 N N . LYS A 1 9 ? -2.015 9.877 -2.751 1.00 0.37 9 LYS A N 34
ATOM 26091 C CA . LYS A 1 9 ? -3.395 10.332 -2.787 1.00 0.39 9 LYS A CA 34
ATOM 26092 C C . LYS A 1 9 ? -3.789 10.638 -4.233 1.00 0.39 9 LYS A C 34
ATOM 26093 O O . LYS A 1 9 ? -4.842 10.203 -4.698 1.00 0.52 9 LYS A O 34
ATOM 26111 N N . LYS A 1 10 ? -2.923 11.383 -4.904 1.00 0.48 10 LYS A N 34
ATOM 26112 C CA . LYS A 1 10 ? -3.168 11.753 -6.288 1.00 0.64 10 LYS A CA 34
ATOM 26113 C C . LYS A 1 10 ? -3.395 10.486 -7.116 1.00 0.68 10 LYS A C 34
ATOM 26114 O O . LYS A 1 10 ? -4.065 10.526 -8.147 1.00 1.21 10 LYS A O 34
ATOM 26132 N N . ASP A 1 11 ? -2.823 9.392 -6.635 1.00 0.56 11 ASP A N 34
ATOM 26133 C CA . ASP A 1 11 ? -2.954 8.117 -7.318 1.00 0.53 11 ASP A CA 34
ATOM 26134 C C . ASP A 1 11 ? -3.762 7.156 -6.444 1.00 0.42 11 ASP A C 34
ATOM 26135 O O . ASP A 1 11 ? -4.193 6.102 -6.909 1.00 0.45 11 ASP A O 34
ATOM 26145 N N . ASN A 1 12 ? -3.942 7.553 -5.193 1.00 0.36 12 ASN A N 34
ATOM 26146 C CA . ASN A 1 12 ? -4.691 6.740 -4.250 1.00 0.32 12 ASN A CA 34
ATOM 26147 C C . ASN A 1 12 ? -4.284 5.274 -4.412 1.00 0.33 12 ASN A C 34
ATOM 26148 O O . ASN A 1 12 ? -5.118 4.426 -4.726 1.00 0.40 12 ASN A O 34
ATOM 26159 N N . ILE A 1 13 ? -3.003 5.021 -4.190 1.00 0.35 13 ILE A N 34
ATOM 26160 C CA . ILE A 1 13 ? -2.475 3.672 -4.307 1.00 0.43 13 ILE A CA 34
ATOM 26161 C C . ILE A 1 13 ? -1.549 3.387 -3.123 1.00 0.37 13 ILE A C 34
ATOM 26162 O O . ILE A 1 13 ? -1.364 4.239 -2.256 1.00 0.51 13 ILE A O 34
ATOM 26178 N N . CYS A 1 14 ? -0.993 2.184 -3.125 1.00 0.50 14 CYS A N 34
ATOM 26179 C CA . CYS A 1 14 ? -0.092 1.776 -2.061 1.00 0.44 14 CYS A CA 34
ATOM 26180 C C . CYS A 1 14 ? 1.127 1.104 -2.696 1.00 0.51 14 CYS A C 34
ATOM 26181 O O . CYS A 1 14 ? 1.047 -0.038 -3.146 1.00 0.61 14 CYS A O 34
ATOM 26188 N N . LYS A 1 15 ? 2.228 1.841 -2.713 1.00 0.54 15 LYS A N 34
ATOM 26189 C CA . LYS A 1 15 ? 3.462 1.331 -3.286 1.00 0.64 15 LYS A CA 34
ATOM 26190 C C . LYS A 1 15 ? 4.351 0.784 -2.167 1.00 0.67 15 LYS A C 34
ATOM 26191 O O . LYS A 1 15 ? 4.603 1.470 -1.178 1.00 0.81 15 LYS A O 34
ATOM 26209 N N . TYR A 1 16 ? 4.800 -0.447 -2.361 1.00 0.61 16 TYR A N 34
ATOM 26210 C CA . TYR A 1 16 ? 5.655 -1.095 -1.380 1.00 0.66 16 TYR A CA 34
ATOM 26211 C C . TYR A 1 16 ? 6.491 -2.201 -2.027 1.00 0.66 16 TYR A C 34
ATOM 26212 O O . TYR A 1 16 ? 6.317 -2.507 -3.205 1.00 0.76 16 TYR A O 34
ATOM 26230 N N . LYS A 1 17 ? 7.381 -2.771 -1.227 1.00 0.71 17 LYS A N 34
ATOM 26231 C CA . LYS A 1 17 ? 8.244 -3.837 -1.707 1.00 0.73 17 LYS A CA 34
ATOM 26232 C C . LYS A 1 17 ? 7.738 -5.177 -1.170 1.00 0.96 17 LYS A C 34
ATOM 26233 O O . LYS A 1 17 ? 8.003 -5.531 -0.022 1.00 1.76 17 LYS A O 34
ATOM 26251 N N . ALA A 1 18 ? 7.018 -5.887 -2.027 1.00 0.79 18 ALA A N 34
ATOM 26252 C CA . ALA A 1 18 ? 6.473 -7.181 -1.653 1.00 1.03 18 ALA A CA 34
ATOM 26253 C C . ALA A 1 18 ? 7.564 -8.015 -0.979 1.00 1.18 18 ALA A C 34
ATOM 26254 O O . ALA A 1 18 ? 8.745 -7.681 -1.062 1.00 1.83 18 ALA A O 34
ATOM 26261 N N . GLN A 1 19 ? 7.130 -9.083 -0.326 1.00 1.25 19 GLN A N 34
ATOM 26262 C CA . GLN A 1 19 ? 8.056 -9.967 0.362 1.00 1.38 19 GLN A CA 34
ATOM 26263 C C . GLN A 1 19 ? 9.085 -10.527 -0.621 1.00 1.18 19 GLN A C 34
ATOM 26264 O O . GLN A 1 19 ? 10.247 -10.721 -0.266 1.00 1.20 19 GLN A O 34
ATOM 26278 N N . SER A 1 20 ? 8.622 -10.771 -1.838 1.00 1.19 20 SER A N 34
ATOM 26279 C CA . SER A 1 20 ? 9.489 -11.305 -2.875 1.00 1.17 20 SER A CA 34
ATOM 26280 C C . SER A 1 20 ? 9.702 -10.257 -3.970 1.00 1.22 20 SER A C 34
ATOM 26281 O O . SER A 1 20 ? 10.401 -10.511 -4.949 1.00 1.64 20 SER A O 34
ATOM 26289 N N . GLY A 1 21 ? 9.087 -9.101 -3.766 1.00 1.26 21 GLY A N 34
ATOM 26290 C CA . GLY A 1 21 ? 9.201 -8.014 -4.723 1.00 1.80 21 GLY A CA 34
ATOM 26291 C C . GLY A 1 21 ? 8.320 -8.268 -5.948 1.00 2.30 21 GLY A C 34
ATOM 26292 O O . GLY A 1 21 ? 8.314 -7.473 -6.888 1.00 2.90 21 GLY A O 34
ATOM 26296 N N . LYS A 1 22 ? 7.599 -9.378 -5.899 1.00 2.34 22 LYS A N 34
ATOM 26297 C CA . LYS A 1 22 ? 6.716 -9.746 -6.993 1.00 3.07 22 LYS A CA 34
ATOM 26298 C C . LYS A 1 22 ? 5.629 -8.680 -7.147 1.00 3.25 22 LYS A C 34
ATOM 26299 O O . LYS A 1 22 ? 5.245 -8.337 -8.264 1.00 4.07 22 LYS A O 34
ATOM 26317 N N . THR A 1 23 ? 5.165 -8.186 -6.009 1.00 2.77 23 THR A N 34
ATOM 26318 C CA . THR A 1 23 ? 4.130 -7.166 -6.003 1.00 2.84 23 THR A CA 34
ATOM 26319 C C . THR A 1 23 ? 4.735 -5.790 -6.285 1.00 1.27 23 THR A C 34
ATOM 26320 O O . THR A 1 23 ? 5.925 -5.679 -6.576 1.00 1.10 23 THR A O 34
ATOM 26331 N N . ALA A 1 24 ? 3.889 -4.775 -6.189 1.00 0.99 24 ALA A N 34
ATOM 26332 C CA . ALA A 1 24 ? 4.326 -3.411 -6.430 1.00 1.07 24 ALA A CA 34
ATOM 26333 C C . ALA A 1 24 ? 3.104 -2.526 -6.687 1.00 1.20 24 ALA A C 34
ATOM 26334 O O . ALA A 1 24 ? 2.374 -2.736 -7.655 1.00 2.65 24 ALA A O 34
ATOM 26341 N N . ILE A 1 25 ? 2.919 -1.556 -5.804 1.00 1.36 25 ILE A N 34
ATOM 26342 C CA . ILE A 1 25 ? 1.798 -0.639 -5.923 1.00 1.12 25 ILE A CA 34
ATOM 26343 C C . ILE A 1 25 ? 0.489 -1.427 -5.838 1.00 1.08 25 ILE A C 34
ATOM 26344 O O . ILE A 1 25 ? 0.369 -2.503 -6.420 1.00 1.26 25 ILE A O 34
ATOM 26360 N N . CYS A 1 26 ? -0.459 -0.859 -5.106 1.00 0.94 26 CYS A N 34
ATOM 26361 C CA . CYS A 1 26 ? -1.754 -1.495 -4.937 1.00 1.01 26 CYS A CA 34
ATOM 26362 C C . CYS A 1 26 ? -2.780 -0.412 -4.596 1.00 0.84 26 CYS A C 34
ATOM 26363 O O . CYS A 1 26 ? -2.722 0.187 -3.523 1.00 0.72 26 CYS A O 34
ATOM 26370 N N . LYS A 1 27 ? -3.695 -0.193 -5.529 1.00 0.87 27 LYS A N 34
ATOM 26371 C CA . LYS A 1 27 ? -4.731 0.808 -5.341 1.00 0.76 27 LYS A CA 34
ATOM 26372 C C . LYS A 1 27 ? -5.102 0.879 -3.858 1.00 0.72 27 LYS A C 34
ATOM 26373 O O . LYS A 1 27 ? -5.186 -0.148 -3.185 1.00 0.79 27 LYS A O 34
ATOM 26391 N N . CYS A 1 28 ? -5.313 2.101 -3.391 1.00 0.68 28 CYS A N 34
ATOM 26392 C CA . CYS A 1 28 ? -5.672 2.320 -2.001 1.00 0.72 28 CYS A CA 34
ATOM 26393 C C . CYS A 1 28 ? -7.065 1.733 -1.767 1.00 0.82 28 CYS A C 34
ATOM 26394 O O . CYS A 1 28 ? -7.568 0.970 -2.590 1.00 1.95 28 CYS A O 34
ATOM 26401 N N . TYR A 1 29 ? -7.650 2.112 -0.640 1.00 1.34 29 TYR A N 34
ATOM 26402 C CA . TYR A 1 29 ? -8.976 1.632 -0.287 1.00 1.39 29 TYR A CA 34
ATOM 26403 C C . TYR A 1 29 ? -9.919 2.799 0.014 1.00 1.64 29 TYR A C 34
ATOM 26404 O O . TYR A 1 29 ? -9.663 3.930 -0.397 1.00 3.33 29 TYR A O 34
ATOM 26422 N N . VAL A 1 30 ? -10.989 2.484 0.729 1.00 1.30 30 VAL A N 34
ATOM 26423 C CA . VAL A 1 30 ? -11.971 3.492 1.090 1.00 1.97 30 VAL A CA 34
ATOM 26424 C C . VAL A 1 30 ? -11.251 4.793 1.452 1.00 1.79 30 VAL A C 34
ATOM 26425 O O . VAL A 1 30 ? -11.237 5.739 0.666 1.00 2.40 30 VAL A O 34
ATOM 26438 N N . LYS A 1 31 ? -10.670 4.798 2.643 1.00 1.57 31 LYS A N 34
ATOM 26439 C CA . LYS A 1 31 ? -9.950 5.967 3.120 1.00 1.54 31 LYS A CA 34
ATOM 26440 C C . LYS A 1 31 ? -8.771 6.249 2.187 1.00 1.23 31 LYS A C 34
ATOM 26441 O O . LYS A 1 31 ? -7.681 5.712 2.380 1.00 1.48 31 LYS A O 34
ATOM 26459 N N . LYS A 1 32 ? -9.029 7.090 1.196 1.00 1.06 32 LYS A N 34
ATOM 26460 C CA . LYS A 1 32 ? -8.002 7.450 0.233 1.00 0.79 32 LYS A CA 34
ATOM 26461 C C . LYS A 1 32 ? -6.724 7.842 0.979 1.00 0.72 32 LYS A C 34
ATOM 26462 O O . LYS A 1 32 ? -6.720 7.933 2.206 1.00 0.79 32 LYS A O 34
ATOM 26480 N N . CYS A 1 33 ? -5.671 8.064 0.207 1.00 0.68 33 CYS A N 34
ATOM 26481 C CA . CYS A 1 33 ? -4.391 8.444 0.779 1.00 0.66 33 CYS A CA 34
ATOM 26482 C C . CYS A 1 33 ? -4.477 9.907 1.219 1.00 0.69 33 CYS A C 34
ATOM 26483 O O . CYS A 1 33 ? -5.114 10.723 0.555 1.00 0.68 33 CYS A O 34
ATOM 26490 N N . PRO A 1 34 ? -3.808 10.202 2.366 1.00 0.74 34 PRO A N 34
ATOM 26491 C CA . PRO A 1 34 ? -3.803 11.552 2.903 1.00 0.79 34 PRO A CA 34
ATOM 26492 C C . PRO A 1 34 ? -2.880 12.462 2.090 1.00 0.74 34 PRO A C 34
ATOM 26493 O O . PRO A 1 34 ? -3.240 13.596 1.776 1.00 0.78 34 PRO A O 34
ATOM 26504 N N . ARG A 1 35 ? -1.708 11.932 1.774 1.00 0.73 35 ARG A N 34
ATOM 26505 C CA . ARG A 1 35 ? -0.731 12.682 1.004 1.00 0.73 35 ARG A CA 34
ATOM 26506 C C . ARG A 1 35 ? 0.419 11.769 0.572 1.00 0.69 35 ARG A C 34
ATOM 26507 O O . ARG A 1 35 ? 0.895 10.952 1.358 1.00 0.72 35 ARG A O 34
ATOM 26527 N N . ASP A 1 36 ? 0.831 11.940 -0.675 1.00 0.67 36 ASP A N 34
ATOM 26528 C CA . ASP A 1 36 ? 1.916 11.142 -1.221 1.00 0.66 36 ASP A CA 34
ATOM 26529 C C . ASP A 1 36 ? 2.977 10.924 -0.140 1.00 0.66 36 ASP A C 34
ATOM 26530 O O . ASP A 1 36 ? 3.401 11.873 0.518 1.00 0.67 36 ASP A O 34
ATOM 26540 N N . GLY A 1 37 ? 3.374 9.669 0.010 1.00 0.69 37 GLY A N 34
ATOM 26541 C CA . GLY A 1 37 ? 4.377 9.315 1.000 1.00 0.72 37 GLY A CA 34
ATOM 26542 C C . GLY A 1 37 ? 3.745 8.577 2.181 1.00 0.64 37 GLY A C 34
ATOM 26543 O O . GLY A 1 37 ? 4.408 7.787 2.851 1.00 0.63 37 GLY A O 34
ATOM 26547 N N . ALA A 1 38 ? 2.469 8.861 2.401 1.00 0.63 38 ALA A N 34
ATOM 26548 C CA . ALA A 1 38 ? 1.740 8.234 3.490 1.00 0.59 38 ALA A CA 34
ATOM 26549 C C . ALA A 1 38 ? 2.174 6.772 3.615 1.00 0.48 38 ALA A C 34
ATOM 26550 O O . ALA A 1 38 ? 2.030 5.996 2.672 1.00 0.37 38 ALA A O 34
ATOM 26557 N N . LYS A 1 39 ? 2.698 6.442 4.786 1.00 0.53 39 LYS A N 34
ATOM 26558 C CA . LYS A 1 39 ? 3.154 5.087 5.046 1.00 0.44 39 LYS A CA 34
ATOM 26559 C C . LYS A 1 39 ? 1.954 4.139 5.040 1.00 0.35 39 LYS A C 34
ATOM 26560 O O . LYS A 1 39 ? 0.838 4.542 5.365 1.00 0.41 39 LYS A O 34
ATOM 26578 N N . CYS A 1 40 ? 2.223 2.896 4.668 1.00 0.27 40 CYS A N 34
ATOM 26579 C CA . CYS A 1 40 ? 1.179 1.888 4.615 1.00 0.26 40 CYS A CA 34
ATOM 26580 C C . CYS A 1 40 ? 1.831 0.512 4.773 1.00 0.29 40 CYS A C 34
ATOM 26581 O O . CYS A 1 40 ? 3.055 0.403 4.811 1.00 0.57 40 CYS A O 34
ATOM 26588 N N . GLU A 1 41 ? 0.984 -0.502 4.860 1.00 0.34 41 GLU A N 34
ATOM 26589 C CA . GLU A 1 41 ? 1.462 -1.866 5.012 1.00 0.36 41 GLU A CA 34
ATOM 26590 C C . GLU A 1 41 ? 0.523 -2.841 4.299 1.00 0.46 41 GLU A C 34
ATOM 26591 O O . GLU A 1 41 ? -0.696 -2.749 4.438 1.00 0.59 41 GLU A O 34
ATOM 26604 N N . PHE A 1 42 ? 1.126 -3.752 3.550 1.00 0.49 42 PHE A N 34
ATOM 26605 C CA . PHE A 1 42 ? 0.359 -4.743 2.814 1.00 0.60 42 PHE A CA 34
ATOM 26606 C C . PHE A 1 42 ? 0.236 -6.043 3.611 1.00 0.62 42 PHE A C 34
ATOM 26607 O O . PHE A 1 42 ? 1.206 -6.786 3.748 1.00 0.69 42 PHE A O 34
ATOM 26624 N N . ASP A 1 43 ? -0.966 -6.278 4.117 1.00 0.62 43 ASP A N 34
ATOM 26625 C CA . ASP A 1 43 ? -1.230 -7.475 4.896 1.00 0.67 43 ASP A CA 34
ATOM 26626 C C . ASP A 1 43 ? -1.407 -8.665 3.952 1.00 0.63 43 ASP A C 34
ATOM 26627 O O . ASP A 1 43 ? -2.079 -8.555 2.927 1.00 0.72 43 ASP A O 34
ATOM 26637 N N . SER A 1 44 ? -0.792 -9.777 4.329 1.00 0.61 44 SER A N 34
ATOM 26638 C CA . SER A 1 44 ? -0.873 -10.986 3.528 1.00 0.68 44 SER A CA 34
ATOM 26639 C C . SER A 1 44 ? -1.941 -11.921 4.100 1.00 0.73 44 SER A C 34
ATOM 26640 O O . SER A 1 44 ? -2.304 -12.913 3.469 1.00 0.88 44 SER A O 34
ATOM 26648 N N . TYR A 1 45 ? -2.413 -11.573 5.288 1.00 0.97 45 TYR A N 34
ATOM 26649 C CA . TYR A 1 45 ? -3.432 -12.369 5.951 1.00 1.12 45 TYR A CA 34
ATOM 26650 C C . TYR A 1 45 ? -4.749 -12.332 5.174 1.00 1.15 45 TYR A C 34
ATOM 26651 O O . TYR A 1 45 ? -5.666 -13.099 5.463 1.00 1.38 45 TYR A O 34
ATOM 26669 N N . LYS A 1 46 ? -4.801 -11.433 4.202 1.00 1.09 46 LYS A N 34
ATOM 26670 C CA . LYS A 1 46 ? -5.990 -11.287 3.380 1.00 1.22 46 LYS A CA 34
ATOM 26671 C C . LYS A 1 46 ? -5.584 -10.823 1.980 1.00 1.27 46 LYS A C 34
ATOM 26672 O O . LYS A 1 46 ? -5.925 -11.464 0.987 1.00 1.53 46 LYS A O 34
ATOM 26690 N N . GLY A 1 47 ? -4.862 -9.713 1.946 1.00 1.07 47 GLY A N 34
ATOM 26691 C CA . GLY A 1 47 ? -4.406 -9.156 0.684 1.00 1.15 47 GLY A CA 34
ATOM 26692 C C . GLY A 1 47 ? -5.031 -7.782 0.432 1.00 1.14 47 GLY A C 34
ATOM 26693 O O . GLY A 1 47 ? -5.309 -7.422 -0.710 1.00 1.31 47 GLY A O 34
ATOM 26697 N N . LYS A 1 48 ? -5.234 -7.052 1.519 1.00 1.05 48 LYS A N 34
ATOM 26698 C CA . LYS A 1 48 ? -5.822 -5.726 1.431 1.00 1.08 48 LYS A CA 34
ATOM 26699 C C . LYS A 1 48 ? -4.716 -4.698 1.184 1.00 1.11 48 LYS A C 34
ATOM 26700 O O . LYS A 1 48 ? -3.643 -5.042 0.689 1.00 1.70 48 LYS A O 34
ATOM 26718 N N . CYS A 1 49 ? -5.015 -3.457 1.539 1.00 1.02 49 CYS A N 34
ATOM 26719 C CA . CYS A 1 49 ? -4.059 -2.377 1.362 1.00 1.03 49 CYS A CA 34
ATOM 26720 C C . CYS A 1 49 ? -4.353 -1.300 2.407 1.00 1.02 49 CYS A C 34
ATOM 26721 O O . CYS A 1 49 ? -5.070 -0.339 2.130 1.00 1.42 49 CYS A O 34
ATOM 26728 N N . TYR A 1 50 ? -3.783 -1.495 3.588 1.00 0.75 50 TYR A N 34
ATOM 26729 C CA . TYR A 1 50 ? -3.975 -0.551 4.676 1.00 0.78 50 TYR A CA 34
ATOM 26730 C C . TYR A 1 50 ? -3.303 0.788 4.366 1.00 0.95 50 TYR A C 34
ATOM 26731 O O . TYR A 1 50 ? -2.184 1.042 4.807 1.00 1.29 50 TYR A O 34
ATOM 26749 N N . CYS A 1 51 ? -4.016 1.609 3.609 1.00 0.94 51 CYS A N 34
ATOM 26750 C CA . CYS A 1 51 ? -3.503 2.916 3.234 1.00 1.10 51 CYS A CA 34
ATOM 26751 C C . CYS A 1 51 ? -3.681 3.861 4.424 1.00 1.17 51 CYS A C 34
ATOM 26752 O O . CYS A 1 51 ? -4.654 4.612 4.485 1.00 1.93 51 CYS A O 34
ATOM 26759 N N . ALA A 1 1 ? 2.827 -11.391 7.402 1.00 0.99 1 ALA A N 35
ATOM 26760 C CA . ALA A 1 1 ? 3.516 -11.161 6.144 1.00 0.88 1 ALA A CA 35
ATOM 26761 C C . ALA A 1 1 ? 3.066 -9.821 5.559 1.00 0.77 1 ALA A C 35
ATOM 26762 O O . ALA A 1 1 ? 2.720 -9.739 4.381 1.00 0.97 1 ALA A O 35
ATOM 26769 N N . THR A 1 2 ? 3.085 -8.804 6.408 1.00 0.70 2 THR A N 35
ATOM 26770 C CA . THR A 1 2 ? 2.683 -7.472 5.990 1.00 0.57 2 THR A CA 35
ATOM 26771 C C . THR A 1 2 ? 3.841 -6.762 5.285 1.00 0.69 2 THR A C 35
ATOM 26772 O O . THR A 1 2 ? 4.988 -6.859 5.718 1.00 0.92 2 THR A O 35
ATOM 26783 N N . TYR A 1 3 ? 3.499 -6.066 4.211 1.00 0.64 3 TYR A N 35
ATOM 26784 C CA . TYR A 1 3 ? 4.496 -5.340 3.442 1.00 0.79 3 TYR A CA 35
ATOM 26785 C C . TYR A 1 3 ? 4.316 -3.829 3.599 1.00 0.92 3 TYR A C 35
ATOM 26786 O O . TYR A 1 3 ? 3.284 -3.280 3.216 1.00 1.68 3 TYR A O 35
ATOM 26804 N N . ASN A 1 4 ? 5.337 -3.199 4.163 1.00 0.39 4 ASN A N 35
ATOM 26805 C CA . ASN A 1 4 ? 5.304 -1.762 4.375 1.00 0.40 4 ASN A CA 35
ATOM 26806 C C . ASN A 1 4 ? 5.860 -1.055 3.137 1.00 0.36 4 ASN A C 35
ATOM 26807 O O . ASN A 1 4 ? 6.609 -1.649 2.363 1.00 0.50 4 ASN A O 35
ATOM 26818 N N . GLY A 1 5 ? 5.472 0.203 2.989 1.00 0.29 5 GLY A N 35
ATOM 26819 C CA . GLY A 1 5 ? 5.923 0.997 1.858 1.00 0.33 5 GLY A CA 35
ATOM 26820 C C . GLY A 1 5 ? 5.343 2.412 1.916 1.00 0.36 5 GLY A C 35
ATOM 26821 O O . GLY A 1 5 ? 5.440 3.084 2.942 1.00 0.51 5 GLY A O 35
ATOM 26825 N N . LYS A 1 6 ? 4.755 2.822 0.803 1.00 0.31 6 LYS A N 35
ATOM 26826 C CA . LYS A 1 6 ? 4.160 4.145 0.714 1.00 0.32 6 LYS A CA 35
ATOM 26827 C C . LYS A 1 6 ? 2.877 4.068 -0.115 1.00 0.30 6 LYS A C 35
ATOM 26828 O O . LYS A 1 6 ? 2.608 3.053 -0.758 1.00 0.49 6 LYS A O 35
ATOM 26846 N N . CYS A 1 7 ? 2.118 5.153 -0.075 1.00 0.29 7 CYS A N 35
ATOM 26847 C CA . CYS A 1 7 ? 0.869 5.221 -0.814 1.00 0.25 7 CYS A CA 35
ATOM 26848 C C . CYS A 1 7 ? 0.733 6.628 -1.399 1.00 0.31 7 CYS A C 35
ATOM 26849 O O . CYS A 1 7 ? 1.308 7.581 -0.875 1.00 0.43 7 CYS A O 35
ATOM 26856 N N . TYR A 1 8 ? -0.030 6.714 -2.479 1.00 0.35 8 TYR A N 35
ATOM 26857 C CA . TYR A 1 8 ? -0.249 7.989 -3.141 1.00 0.44 8 TYR A CA 35
ATOM 26858 C C . TYR A 1 8 ? -1.727 8.380 -3.103 1.00 0.41 8 TYR A C 35
ATOM 26859 O O . TYR A 1 8 ? -2.588 7.608 -3.522 1.00 0.55 8 TYR A O 35
ATOM 26877 N N . LYS A 1 9 ? -1.977 9.579 -2.597 1.00 0.51 9 LYS A N 35
ATOM 26878 C CA . LYS A 1 9 ? -3.336 10.082 -2.500 1.00 0.57 9 LYS A CA 35
ATOM 26879 C C . LYS A 1 9 ? -3.908 10.271 -3.906 1.00 0.58 9 LYS A C 35
ATOM 26880 O O . LYS A 1 9 ? -5.020 9.829 -4.193 1.00 0.67 9 LYS A O 35
ATOM 26898 N N . LYS A 1 10 ? -3.122 10.929 -4.746 1.00 0.63 10 LYS A N 35
ATOM 26899 C CA . LYS A 1 10 ? -3.537 11.182 -6.116 1.00 0.70 10 LYS A CA 35
ATOM 26900 C C . LYS A 1 10 ? -3.974 9.867 -6.763 1.00 0.76 10 LYS A C 35
ATOM 26901 O O . LYS A 1 10 ? -5.120 9.732 -7.190 1.00 1.17 10 LYS A O 35
ATOM 26919 N N . ASP A 1 11 ? -3.039 8.930 -6.815 1.00 0.59 11 ASP A N 35
ATOM 26920 C CA . ASP A 1 11 ? -3.314 7.630 -7.403 1.00 0.63 11 ASP A CA 35
ATOM 26921 C C . ASP A 1 11 ? -4.084 6.772 -6.397 1.00 0.55 11 ASP A C 35
ATOM 26922 O O . ASP A 1 11 ? -4.485 5.652 -6.709 1.00 0.60 11 ASP A O 35
ATOM 26932 N N . ASN A 1 12 ? -4.267 7.331 -5.209 1.00 0.51 12 ASN A N 35
ATOM 26933 C CA . ASN A 1 12 ? -4.981 6.631 -4.155 1.00 0.47 12 ASN A CA 35
ATOM 26934 C C . ASN A 1 12 ? -4.640 5.141 -4.216 1.00 0.46 12 ASN A C 35
ATOM 26935 O O . ASN A 1 12 ? -5.526 4.303 -4.376 1.00 0.52 12 ASN A O 35
ATOM 26946 N N . ILE A 1 13 ? -3.353 4.856 -4.084 1.00 0.42 13 ILE A N 35
ATOM 26947 C CA . ILE A 1 13 ? -2.883 3.482 -4.121 1.00 0.44 13 ILE A CA 35
ATOM 26948 C C . ILE A 1 13 ? -1.846 3.271 -3.016 1.00 0.41 13 ILE A C 35
ATOM 26949 O O . ILE A 1 13 ? -1.525 4.200 -2.276 1.00 0.56 13 ILE A O 35
ATOM 26965 N N . CYS A 1 14 ? -1.351 2.044 -2.939 1.00 0.36 14 CYS A N 35
ATOM 26966 C CA . CYS A 1 14 ? -0.358 1.700 -1.936 1.00 0.34 14 CYS A CA 35
ATOM 26967 C C . CYS A 1 14 ? 0.784 0.953 -2.628 1.00 0.39 14 CYS A C 35
ATOM 26968 O O . CYS A 1 14 ? 0.593 -0.153 -3.131 1.00 0.46 14 CYS A O 35
ATOM 26975 N N . LYS A 1 15 ? 1.947 1.588 -2.630 1.00 0.41 15 LYS A N 35
ATOM 26976 C CA . LYS A 1 15 ? 3.120 0.997 -3.252 1.00 0.50 15 LYS A CA 35
ATOM 26977 C C . LYS A 1 15 ? 3.948 0.276 -2.187 1.00 0.58 15 LYS A C 35
ATOM 26978 O O . LYS A 1 15 ? 4.343 0.878 -1.190 1.00 0.70 15 LYS A O 35
ATOM 26996 N N . TYR A 1 16 ? 4.187 -1.003 -2.435 1.00 0.70 16 TYR A N 35
ATOM 26997 C CA . TYR A 1 16 ? 4.961 -1.813 -1.509 1.00 0.86 16 TYR A CA 35
ATOM 26998 C C . TYR A 1 16 ? 5.707 -2.927 -2.247 1.00 0.92 16 TYR A C 35
ATOM 26999 O O . TYR A 1 16 ? 5.510 -3.123 -3.445 1.00 0.87 16 TYR A O 35
ATOM 27017 N N . LYS A 1 17 ? 6.548 -3.628 -1.500 1.00 1.14 17 LYS A N 35
ATOM 27018 C CA . LYS A 1 17 ? 7.324 -4.717 -2.067 1.00 1.23 17 LYS A CA 35
ATOM 27019 C C . LYS A 1 17 ? 6.400 -5.904 -2.348 1.00 1.63 17 LYS A C 35
ATOM 27020 O O . LYS A 1 17 ? 5.287 -5.965 -1.827 1.00 2.73 17 LYS A O 35
ATOM 27038 N N . ALA A 1 18 ? 6.895 -6.817 -3.170 1.00 1.31 18 ALA A N 35
ATOM 27039 C CA . ALA A 1 18 ? 6.127 -7.998 -3.526 1.00 1.74 18 ALA A CA 35
ATOM 27040 C C . ALA A 1 18 ? 6.798 -9.236 -2.928 1.00 2.07 18 ALA A C 35
ATOM 27041 O O . ALA A 1 18 ? 6.818 -10.298 -3.550 1.00 3.62 18 ALA A O 35
ATOM 27048 N N . GLN A 1 19 ? 7.332 -9.060 -1.729 1.00 1.30 19 GLN A N 35
ATOM 27049 C CA . GLN A 1 19 ? 8.002 -10.149 -1.040 1.00 1.41 19 GLN A CA 35
ATOM 27050 C C . GLN A 1 19 ? 9.285 -10.535 -1.779 1.00 1.16 19 GLN A C 35
ATOM 27051 O O . GLN A 1 19 ? 10.375 -10.475 -1.211 1.00 1.20 19 GLN A O 35
ATOM 27065 N N . SER A 1 20 ? 9.114 -10.922 -3.034 1.00 1.16 20 SER A N 35
ATOM 27066 C CA . SER A 1 20 ? 10.245 -11.317 -3.857 1.00 1.07 20 SER A CA 35
ATOM 27067 C C . SER A 1 20 ? 11.384 -10.308 -3.699 1.00 1.39 20 SER A C 35
ATOM 27068 O O . SER A 1 20 ? 12.557 -10.675 -3.765 1.00 2.19 20 SER A O 35
ATOM 27076 N N . GLY A 1 21 ? 11.000 -9.057 -3.494 1.00 1.43 21 GLY A N 35
ATOM 27077 C CA . GLY A 1 21 ? 11.975 -7.993 -3.327 1.00 2.45 21 GLY A CA 35
ATOM 27078 C C . GLY A 1 21 ? 11.786 -6.904 -4.385 1.00 3.12 21 GLY A C 35
ATOM 27079 O O . GLY A 1 21 ? 12.374 -5.828 -4.286 1.00 4.06 21 GLY A O 35
ATOM 27083 N N . LYS A 1 22 ? 10.963 -7.221 -5.373 1.00 3.03 22 LYS A N 35
ATOM 27084 C CA . LYS A 1 22 ? 10.689 -6.284 -6.449 1.00 4.08 22 LYS A CA 35
ATOM 27085 C C . LYS A 1 22 ? 9.774 -5.172 -5.930 1.00 4.25 22 LYS A C 35
ATOM 27086 O O . LYS A 1 22 ? 10.176 -4.378 -5.082 1.00 5.32 22 LYS A O 35
ATOM 27104 N N . THR A 1 23 ? 8.560 -5.152 -6.462 1.00 3.70 23 THR A N 35
ATOM 27105 C CA . THR A 1 23 ? 7.585 -4.152 -6.063 1.00 3.72 23 THR A CA 35
ATOM 27106 C C . THR A 1 23 ? 6.167 -4.634 -6.375 1.00 1.66 23 THR A C 35
ATOM 27107 O O . THR A 1 23 ? 5.985 -5.597 -7.118 1.00 1.14 23 THR A O 35
ATOM 27118 N N . ALA A 1 24 ? 5.199 -3.943 -5.792 1.00 1.47 24 ALA A N 35
ATOM 27119 C CA . ALA A 1 24 ? 3.803 -4.289 -5.998 1.00 0.94 24 ALA A CA 35
ATOM 27120 C C . ALA A 1 24 ? 2.919 -3.150 -5.488 1.00 1.00 24 ALA A C 35
ATOM 27121 O O . ALA A 1 24 ? 3.046 -2.727 -4.340 1.00 2.19 24 ALA A O 35
ATOM 27128 N N . ILE A 1 25 ? 2.043 -2.685 -6.367 1.00 1.17 25 ILE A N 35
ATOM 27129 C CA . ILE A 1 25 ? 1.137 -1.602 -6.020 1.00 0.95 25 ILE A CA 35
ATOM 27130 C C . ILE A 1 25 ? -0.262 -2.171 -5.778 1.00 0.89 25 ILE A C 35
ATOM 27131 O O . ILE A 1 25 ? -0.729 -3.023 -6.533 1.00 1.06 25 ILE A O 35
ATOM 27147 N N . CYS A 1 26 ? -0.893 -1.678 -4.723 1.00 0.83 26 CYS A N 35
ATOM 27148 C CA . CYS A 1 26 ? -2.230 -2.126 -4.373 1.00 0.85 26 CYS A CA 35
ATOM 27149 C C . CYS A 1 26 ? -3.093 -0.894 -4.095 1.00 0.69 26 CYS A C 35
ATOM 27150 O O . CYS A 1 26 ? -2.908 -0.216 -3.085 1.00 0.60 26 CYS A O 35
ATOM 27157 N N . LYS A 1 27 ? -4.017 -0.640 -5.010 1.00 0.72 27 LYS A N 35
ATOM 27158 C CA . LYS A 1 27 ? -4.909 0.499 -4.877 1.00 0.64 27 LYS A CA 35
ATOM 27159 C C . LYS A 1 27 ? -5.315 0.654 -3.410 1.00 0.60 27 LYS A C 35
ATOM 27160 O O . LYS A 1 27 ? -5.298 -0.314 -2.651 1.00 0.73 27 LYS A O 35
ATOM 27178 N N . CYS A 1 28 ? -5.671 1.880 -3.054 1.00 0.50 28 CYS A N 35
ATOM 27179 C CA . CYS A 1 28 ? -6.080 2.175 -1.692 1.00 0.52 28 CYS A CA 35
ATOM 27180 C C . CYS A 1 28 ? -7.607 2.112 -1.625 1.00 0.59 28 CYS A C 35
ATOM 27181 O O . CYS A 1 28 ? -8.287 2.368 -2.617 1.00 1.16 28 CYS A O 35
ATOM 27188 N N . TYR A 1 29 ? -8.103 1.769 -0.444 1.00 1.15 29 TYR A N 35
ATOM 27189 C CA . TYR A 1 29 ? -9.537 1.669 -0.235 1.00 1.31 29 TYR A CA 35
ATOM 27190 C C . TYR A 1 29 ? -10.131 3.026 0.146 1.00 1.78 29 TYR A C 35
ATOM 27191 O O . TYR A 1 29 ? -9.478 4.058 -0.001 1.00 3.33 29 TYR A O 35
ATOM 27209 N N . VAL A 1 30 ? -11.364 2.982 0.629 1.00 1.67 30 VAL A N 35
ATOM 27210 C CA . VAL A 1 30 ? -12.054 4.195 1.033 1.00 2.39 30 VAL A CA 35
ATOM 27211 C C . VAL A 1 30 ? -11.051 5.160 1.668 1.00 1.84 30 VAL A C 35
ATOM 27212 O O . VAL A 1 30 ? -10.940 6.311 1.249 1.00 2.42 30 VAL A O 35
ATOM 27225 N N . LYS A 1 31 ? -10.345 4.655 2.669 1.00 1.35 31 LYS A N 35
ATOM 27226 C CA . LYS A 1 31 ? -9.355 5.457 3.366 1.00 1.09 31 LYS A CA 35
ATOM 27227 C C . LYS A 1 31 ? -8.282 5.912 2.374 1.00 0.96 31 LYS A C 35
ATOM 27228 O O . LYS A 1 31 ? -7.201 5.329 2.313 1.00 1.34 31 LYS A O 35
ATOM 27246 N N . LYS A 1 32 ? -8.620 6.948 1.621 1.00 0.79 32 LYS A N 35
ATOM 27247 C CA . LYS A 1 32 ? -7.699 7.488 0.635 1.00 0.70 32 LYS A CA 35
ATOM 27248 C C . LYS A 1 32 ? -6.372 7.830 1.315 1.00 0.62 32 LYS A C 35
ATOM 27249 O O . LYS A 1 32 ? -6.333 8.076 2.519 1.00 0.73 32 LYS A O 35
ATOM 27267 N N . CYS A 1 33 ? -5.317 7.834 0.513 1.00 0.52 33 CYS A N 35
ATOM 27268 C CA . CYS A 1 33 ? -3.991 8.142 1.023 1.00 0.50 33 CYS A CA 35
ATOM 27269 C C . CYS A 1 33 ? -3.974 9.607 1.463 1.00 0.53 33 CYS A C 35
ATOM 27270 O O . CYS A 1 33 ? -4.692 10.435 0.904 1.00 0.56 33 CYS A O 35
ATOM 27277 N N . PRO A 1 34 ? -3.124 9.890 2.486 1.00 0.58 34 PRO A N 35
ATOM 27278 C CA . PRO A 1 34 ? -3.004 11.241 3.008 1.00 0.67 34 PRO A CA 35
ATOM 27279 C C . PRO A 1 34 ? -2.203 12.128 2.052 1.00 0.60 34 PRO A C 35
ATOM 27280 O O . PRO A 1 34 ? -2.605 13.253 1.760 1.00 0.62 34 PRO A O 35
ATOM 27291 N N . ARG A 1 35 ? -1.085 11.587 1.591 1.00 0.59 35 ARG A N 35
ATOM 27292 C CA . ARG A 1 35 ? -0.224 12.316 0.674 1.00 0.57 35 ARG A CA 35
ATOM 27293 C C . ARG A 1 35 ? 0.897 11.408 0.164 1.00 0.53 35 ARG A C 35
ATOM 27294 O O . ARG A 1 35 ? 1.479 10.643 0.932 1.00 0.59 35 ARG A O 35
ATOM 27314 N N . ASP A 1 36 ? 1.166 11.523 -1.128 1.00 0.53 36 ASP A N 35
ATOM 27315 C CA . ASP A 1 36 ? 2.207 10.722 -1.749 1.00 0.56 36 ASP A CA 35
ATOM 27316 C C . ASP A 1 36 ? 3.335 10.488 -0.742 1.00 0.59 36 ASP A C 35
ATOM 27317 O O . ASP A 1 36 ? 3.752 11.413 -0.046 1.00 0.65 36 ASP A O 35
ATOM 27327 N N . GLY A 1 37 ? 3.796 9.247 -0.696 1.00 0.61 37 GLY A N 35
ATOM 27328 C CA . GLY A 1 37 ? 4.867 8.880 0.215 1.00 0.67 37 GLY A CA 35
ATOM 27329 C C . GLY A 1 37 ? 4.307 8.297 1.513 1.00 0.60 37 GLY A C 35
ATOM 27330 O O . GLY A 1 37 ? 4.982 7.526 2.194 1.00 0.64 37 GLY A O 35
ATOM 27334 N N . ALA A 1 38 ? 3.078 8.688 1.819 1.00 0.52 38 ALA A N 35
ATOM 27335 C CA . ALA A 1 38 ? 2.420 8.213 3.024 1.00 0.49 38 ALA A CA 35
ATOM 27336 C C . ALA A 1 38 ? 2.726 6.726 3.215 1.00 0.42 38 ALA A C 35
ATOM 27337 O O . ALA A 1 38 ? 2.425 5.910 2.346 1.00 0.36 38 ALA A O 35
ATOM 27344 N N . LYS A 1 39 ? 3.321 6.420 4.359 1.00 0.46 39 LYS A N 35
ATOM 27345 C CA . LYS A 1 39 ? 3.671 5.046 4.676 1.00 0.42 39 LYS A CA 35
ATOM 27346 C C . LYS A 1 39 ? 2.392 4.228 4.860 1.00 0.35 39 LYS A C 35
ATOM 27347 O O . LYS A 1 39 ? 1.384 4.744 5.341 1.00 0.40 39 LYS A O 35
ATOM 27365 N N . CYS A 1 40 ? 2.473 2.965 4.468 1.00 0.29 40 CYS A N 35
ATOM 27366 C CA . CYS A 1 40 ? 1.334 2.070 4.584 1.00 0.28 40 CYS A CA 35
ATOM 27367 C C . CYS A 1 40 ? 1.859 0.638 4.705 1.00 0.27 40 CYS A C 35
ATOM 27368 O O . CYS A 1 40 ? 3.068 0.412 4.680 1.00 0.49 40 CYS A O 35
ATOM 27375 N N . GLU A 1 41 ? 0.924 -0.292 4.832 1.00 0.32 41 GLU A N 35
ATOM 27376 C CA . GLU A 1 41 ? 1.277 -1.696 4.956 1.00 0.32 41 GLU A CA 35
ATOM 27377 C C . GLU A 1 41 ? 0.199 -2.573 4.314 1.00 0.34 41 GLU A C 35
ATOM 27378 O O . GLU A 1 41 ? -0.992 -2.298 4.450 1.00 0.47 41 GLU A O 35
ATOM 27391 N N . PHE A 1 42 ? 0.657 -3.610 3.629 1.00 0.36 42 PHE A N 35
ATOM 27392 C CA . PHE A 1 42 ? -0.253 -4.529 2.966 1.00 0.45 42 PHE A CA 35
ATOM 27393 C C . PHE A 1 42 ? -0.384 -5.834 3.753 1.00 0.43 42 PHE A C 35
ATOM 27394 O O . PHE A 1 42 ? 0.544 -6.641 3.784 1.00 0.49 42 PHE A O 35
ATOM 27411 N N . ASP A 1 43 ? -1.545 -6.002 4.370 1.00 0.48 43 ASP A N 35
ATOM 27412 C CA . ASP A 1 43 ? -1.810 -7.195 5.155 1.00 0.52 43 ASP A CA 35
ATOM 27413 C C . ASP A 1 43 ? -2.065 -8.374 4.213 1.00 0.63 43 ASP A C 35
ATOM 27414 O O . ASP A 1 43 ? -2.837 -8.257 3.262 1.00 0.80 43 ASP A O 35
ATOM 27424 N N . SER A 1 44 ? -1.402 -9.482 4.511 1.00 0.65 44 SER A N 35
ATOM 27425 C CA . SER A 1 44 ? -1.548 -10.681 3.702 1.00 0.84 44 SER A CA 35
ATOM 27426 C C . SER A 1 44 ? -2.599 -11.605 4.321 1.00 0.95 44 SER A C 35
ATOM 27427 O O . SER A 1 44 ? -2.889 -12.670 3.780 1.00 1.19 44 SER A O 35
ATOM 27435 N N . TYR A 1 45 ? -3.140 -11.163 5.447 1.00 0.99 45 TYR A N 35
ATOM 27436 C CA . TYR A 1 45 ? -4.152 -11.936 6.145 1.00 1.18 45 TYR A CA 35
ATOM 27437 C C . TYR A 1 45 ? -5.481 -11.912 5.387 1.00 1.21 45 TYR A C 35
ATOM 27438 O O . TYR A 1 45 ? -6.380 -12.699 5.677 1.00 1.54 45 TYR A O 35
ATOM 27456 N N . LYS A 1 46 ? -5.563 -10.998 4.430 1.00 0.98 46 LYS A N 35
ATOM 27457 C CA . LYS A 1 46 ? -6.767 -10.860 3.628 1.00 1.10 46 LYS A CA 35
ATOM 27458 C C . LYS A 1 46 ? -6.386 -10.403 2.219 1.00 1.12 46 LYS A C 35
ATOM 27459 O O . LYS A 1 46 ? -6.624 -11.117 1.245 1.00 1.35 46 LYS A O 35
ATOM 27477 N N . GLY A 1 47 ? -5.800 -9.216 2.154 1.00 1.03 47 GLY A N 35
ATOM 27478 C CA . GLY A 1 47 ? -5.384 -8.656 0.880 1.00 1.11 47 GLY A CA 35
ATOM 27479 C C . GLY A 1 47 ? -5.980 -7.262 0.673 1.00 1.13 47 GLY A C 35
ATOM 27480 O O . GLY A 1 47 ? -6.419 -6.927 -0.426 1.00 1.45 47 GLY A O 35
ATOM 27484 N N . LYS A 1 48 ? -5.977 -6.487 1.748 1.00 0.90 48 LYS A N 35
ATOM 27485 C CA . LYS A 1 48 ? -6.511 -5.137 1.698 1.00 0.92 48 LYS A CA 35
ATOM 27486 C C . LYS A 1 48 ? -5.355 -4.136 1.654 1.00 0.89 48 LYS A C 35
ATOM 27487 O O . LYS A 1 48 ? -4.226 -4.500 1.327 1.00 1.29 48 LYS A O 35
ATOM 27505 N N . CYS A 1 49 ? -5.676 -2.895 1.989 1.00 1.12 49 CYS A N 35
ATOM 27506 C CA . CYS A 1 49 ? -4.677 -1.839 1.992 1.00 1.09 49 CYS A CA 35
ATOM 27507 C C . CYS A 1 49 ? -4.931 -0.941 3.205 1.00 1.08 49 CYS A C 35
ATOM 27508 O O . CYS A 1 49 ? -5.681 0.030 3.118 1.00 1.46 49 CYS A O 35
ATOM 27515 N N . TYR A 1 50 ? -4.292 -1.299 4.309 1.00 0.79 50 TYR A N 35
ATOM 27516 C CA . TYR A 1 50 ? -4.439 -0.538 5.539 1.00 0.79 50 TYR A CA 35
ATOM 27517 C C . TYR A 1 50 ? -3.821 0.855 5.399 1.00 0.85 50 TYR A C 35
ATOM 27518 O O . TYR A 1 50 ? -2.908 1.210 6.142 1.00 1.21 50 TYR A O 35
ATOM 27536 N N . CYS A 1 51 ? -4.344 1.605 4.440 1.00 0.76 51 CYS A N 35
ATOM 27537 C CA . CYS A 1 51 ? -3.855 2.951 4.193 1.00 0.81 51 CYS A CA 35
ATOM 27538 C C . CYS A 1 51 ? -4.671 3.923 5.048 1.00 1.26 51 CYS A C 35
ATOM 27539 O O . CYS A 1 51 ? -5.164 4.932 4.547 1.00 2.23 51 CYS A O 35
ATOM 27546 N N . ALA A 1 1 ? 3.294 -11.093 7.698 1.00 0.85 1 ALA A N 36
ATOM 27547 C CA . ALA A 1 1 ? 3.961 -10.910 6.420 1.00 0.78 1 ALA A CA 36
ATOM 27548 C C . ALA A 1 1 ? 3.487 -9.601 5.785 1.00 0.66 1 ALA A C 36
ATOM 27549 O O . ALA A 1 1 ? 3.191 -9.558 4.591 1.00 0.72 1 ALA A O 36
ATOM 27556 N N . THR A 1 2 ? 3.428 -8.566 6.610 1.00 0.75 2 THR A N 36
ATOM 27557 C CA . THR A 1 2 ? 2.995 -7.260 6.144 1.00 0.65 2 THR A CA 36
ATOM 27558 C C . THR A 1 2 ? 4.145 -6.536 5.441 1.00 0.70 2 THR A C 36
ATOM 27559 O O . THR A 1 2 ? 5.303 -6.684 5.826 1.00 0.94 2 THR A O 36
ATOM 27570 N N . TYR A 1 3 ? 3.784 -5.770 4.423 1.00 0.60 3 TYR A N 36
ATOM 27571 C CA . TYR A 1 3 ? 4.771 -5.022 3.662 1.00 0.69 3 TYR A CA 36
ATOM 27572 C C . TYR A 1 3 ? 4.520 -3.517 3.769 1.00 0.82 3 TYR A C 36
ATOM 27573 O O . TYR A 1 3 ? 3.486 -3.023 3.322 1.00 1.61 3 TYR A O 36
ATOM 27591 N N . ASN A 1 4 ? 5.484 -2.829 4.363 1.00 0.41 4 ASN A N 36
ATOM 27592 C CA . ASN A 1 4 ? 5.380 -1.389 4.533 1.00 0.41 4 ASN A CA 36
ATOM 27593 C C . ASN A 1 4 ? 5.898 -0.692 3.274 1.00 0.37 4 ASN A C 36
ATOM 27594 O O . ASN A 1 4 ? 6.695 -1.260 2.529 1.00 0.47 4 ASN A O 36
ATOM 27605 N N . GLY A 1 5 ? 5.424 0.529 3.074 1.00 0.35 5 GLY A N 36
ATOM 27606 C CA . GLY A 1 5 ? 5.829 1.309 1.918 1.00 0.35 5 GLY A CA 36
ATOM 27607 C C . GLY A 1 5 ? 5.284 2.737 2.001 1.00 0.39 5 GLY A C 36
ATOM 27608 O O . GLY A 1 5 ? 5.324 3.359 3.062 1.00 0.51 5 GLY A O 36
ATOM 27612 N N . LYS A 1 6 ? 4.788 3.214 0.869 1.00 0.35 6 LYS A N 36
ATOM 27613 C CA . LYS A 1 6 ? 4.236 4.556 0.801 1.00 0.39 6 LYS A CA 36
ATOM 27614 C C . LYS A 1 6 ? 3.044 4.564 -0.158 1.00 0.41 6 LYS A C 36
ATOM 27615 O O . LYS A 1 6 ? 2.920 3.683 -1.007 1.00 0.47 6 LYS A O 36
ATOM 27633 N N . CYS A 1 7 ? 2.198 5.570 0.009 1.00 0.43 7 CYS A N 36
ATOM 27634 C CA . CYS A 1 7 ? 1.020 5.705 -0.831 1.00 0.46 7 CYS A CA 36
ATOM 27635 C C . CYS A 1 7 ? 0.948 7.149 -1.330 1.00 0.51 7 CYS A C 36
ATOM 27636 O O . CYS A 1 7 ? 1.718 8.001 -0.887 1.00 0.65 7 CYS A O 36
ATOM 27643 N N . TYR A 1 8 ? 0.018 7.381 -2.244 1.00 0.56 8 TYR A N 36
ATOM 27644 C CA . TYR A 1 8 ? -0.164 8.708 -2.807 1.00 0.64 8 TYR A CA 36
ATOM 27645 C C . TYR A 1 8 ? -1.650 9.039 -2.960 1.00 0.56 8 TYR A C 36
ATOM 27646 O O . TYR A 1 8 ? -2.429 8.213 -3.434 1.00 0.65 8 TYR A O 36
ATOM 27664 N N . LYS A 1 9 ? -1.999 10.250 -2.551 1.00 0.59 9 LYS A N 36
ATOM 27665 C CA . LYS A 1 9 ? -3.378 10.701 -2.637 1.00 0.54 9 LYS A CA 36
ATOM 27666 C C . LYS A 1 9 ? -3.856 10.592 -4.086 1.00 0.41 9 LYS A C 36
ATOM 27667 O O . LYS A 1 9 ? -4.653 9.715 -4.417 1.00 0.56 9 LYS A O 36
ATOM 27685 N N . LYS A 1 10 ? -3.349 11.496 -4.912 1.00 0.62 10 LYS A N 36
ATOM 27686 C CA . LYS A 1 10 ? -3.714 11.512 -6.319 1.00 0.65 10 LYS A CA 36
ATOM 27687 C C . LYS A 1 10 ? -3.833 10.074 -6.827 1.00 0.61 10 LYS A C 36
ATOM 27688 O O . LYS A 1 10 ? -4.938 9.557 -6.983 1.00 1.25 10 LYS A O 36
ATOM 27706 N N . ASP A 1 11 ? -2.680 9.469 -7.072 1.00 0.58 11 ASP A N 36
ATOM 27707 C CA . ASP A 1 11 ? -2.641 8.101 -7.559 1.00 0.61 11 ASP A CA 36
ATOM 27708 C C . ASP A 1 11 ? -3.501 7.217 -6.654 1.00 0.55 11 ASP A C 36
ATOM 27709 O O . ASP A 1 11 ? -3.950 6.149 -7.068 1.00 0.59 11 ASP A O 36
ATOM 27719 N N . ASN A 1 12 ? -3.706 7.695 -5.435 1.00 0.48 12 ASN A N 36
ATOM 27720 C CA . ASN A 1 12 ? -4.504 6.961 -4.468 1.00 0.45 12 ASN A CA 36
ATOM 27721 C C . ASN A 1 12 ? -4.161 5.472 -4.555 1.00 0.46 12 ASN A C 36
ATOM 27722 O O . ASN A 1 12 ? -5.021 4.651 -4.869 1.00 0.53 12 ASN A O 36
ATOM 27733 N N . ILE A 1 13 ? -2.903 5.170 -4.271 1.00 0.45 13 ILE A N 36
ATOM 27734 C CA . ILE A 1 13 ? -2.436 3.794 -4.313 1.00 0.49 13 ILE A CA 36
ATOM 27735 C C . ILE A 1 13 ? -1.510 3.538 -3.122 1.00 0.43 13 ILE A C 36
ATOM 27736 O O . ILE A 1 13 ? -1.239 4.444 -2.336 1.00 0.51 13 ILE A O 36
ATOM 27752 N N . CYS A 1 14 ? -1.051 2.298 -3.027 1.00 0.47 14 CYS A N 36
ATOM 27753 C CA . CYS A 1 14 ? -0.162 1.911 -1.945 1.00 0.42 14 CYS A CA 36
ATOM 27754 C C . CYS A 1 14 ? 1.047 1.195 -2.551 1.00 0.49 14 CYS A C 36
ATOM 27755 O O . CYS A 1 14 ? 0.972 0.011 -2.878 1.00 0.62 14 CYS A O 36
ATOM 27762 N N . LYS A 1 15 ? 2.133 1.942 -2.682 1.00 0.54 15 LYS A N 36
ATOM 27763 C CA . LYS A 1 15 ? 3.356 1.393 -3.242 1.00 0.62 15 LYS A CA 36
ATOM 27764 C C . LYS A 1 15 ? 4.250 0.889 -2.107 1.00 0.68 15 LYS A C 36
ATOM 27765 O O . LYS A 1 15 ? 4.391 1.552 -1.081 1.00 0.77 15 LYS A O 36
ATOM 27783 N N . TYR A 1 16 ? 4.832 -0.281 -2.330 1.00 0.71 16 TYR A N 36
ATOM 27784 C CA . TYR A 1 16 ? 5.708 -0.882 -1.339 1.00 0.79 16 TYR A CA 36
ATOM 27785 C C . TYR A 1 16 ? 6.526 -2.022 -1.950 1.00 0.77 16 TYR A C 36
ATOM 27786 O O . TYR A 1 16 ? 6.438 -2.281 -3.149 1.00 0.93 16 TYR A O 36
ATOM 27804 N N . LYS A 1 17 ? 7.302 -2.674 -1.096 1.00 0.75 17 LYS A N 36
ATOM 27805 C CA . LYS A 1 17 ? 8.134 -3.780 -1.536 1.00 0.78 17 LYS A CA 36
ATOM 27806 C C . LYS A 1 17 ? 7.559 -5.091 -0.998 1.00 1.02 17 LYS A C 36
ATOM 27807 O O . LYS A 1 17 ? 7.595 -5.341 0.206 1.00 1.75 17 LYS A O 36
ATOM 27825 N N . ALA A 1 18 ? 7.042 -5.895 -1.916 1.00 0.84 18 ALA A N 36
ATOM 27826 C CA . ALA A 1 18 ? 6.459 -7.174 -1.548 1.00 1.09 18 ALA A CA 36
ATOM 27827 C C . ALA A 1 18 ? 7.537 -8.057 -0.917 1.00 1.20 18 ALA A C 36
ATOM 27828 O O . ALA A 1 18 ? 8.726 -7.758 -1.014 1.00 1.81 18 ALA A O 36
ATOM 27835 N N . GLN A 1 19 ? 7.082 -9.128 -0.282 1.00 1.29 19 GLN A N 36
ATOM 27836 C CA . GLN A 1 19 ? 7.993 -10.057 0.365 1.00 1.39 19 GLN A CA 36
ATOM 27837 C C . GLN A 1 19 ? 9.022 -10.579 -0.639 1.00 1.19 19 GLN A C 36
ATOM 27838 O O . GLN A 1 19 ? 10.183 -10.788 -0.292 1.00 1.20 19 GLN A O 36
ATOM 27852 N N . SER A 1 20 ? 8.559 -10.775 -1.865 1.00 1.20 20 SER A N 36
ATOM 27853 C CA . SER A 1 20 ? 9.424 -11.269 -2.922 1.00 1.17 20 SER A CA 36
ATOM 27854 C C . SER A 1 20 ? 9.615 -10.189 -3.989 1.00 1.26 20 SER A C 36
ATOM 27855 O O . SER A 1 20 ? 10.282 -10.418 -4.997 1.00 1.70 20 SER A O 36
ATOM 27863 N N . GLY A 1 21 ? 9.017 -9.035 -3.731 1.00 1.30 21 GLY A N 36
ATOM 27864 C CA . GLY A 1 21 ? 9.113 -7.920 -4.658 1.00 1.83 21 GLY A CA 36
ATOM 27865 C C . GLY A 1 21 ? 8.202 -8.133 -5.869 1.00 2.31 21 GLY A C 36
ATOM 27866 O O . GLY A 1 21 ? 8.138 -7.286 -6.758 1.00 2.90 21 GLY A O 36
ATOM 27870 N N . LYS A 1 22 ? 7.521 -9.269 -5.864 1.00 2.34 22 LYS A N 36
ATOM 27871 C CA . LYS A 1 22 ? 6.617 -9.605 -6.951 1.00 3.05 22 LYS A CA 36
ATOM 27872 C C . LYS A 1 22 ? 5.543 -8.522 -7.068 1.00 3.20 22 LYS A C 36
ATOM 27873 O O . LYS A 1 22 ? 5.160 -8.138 -8.172 1.00 4.00 22 LYS A O 36
ATOM 27891 N N . THR A 1 23 ? 5.086 -8.060 -5.913 1.00 2.75 23 THR A N 36
ATOM 27892 C CA . THR A 1 23 ? 4.062 -7.029 -5.871 1.00 2.80 23 THR A CA 36
ATOM 27893 C C . THR A 1 23 ? 4.685 -5.650 -6.100 1.00 1.22 23 THR A C 36
ATOM 27894 O O . THR A 1 23 ? 5.890 -5.539 -6.323 1.00 1.11 23 THR A O 36
ATOM 27905 N N . ALA A 1 24 ? 3.836 -4.635 -6.038 1.00 0.93 24 ALA A N 36
ATOM 27906 C CA . ALA A 1 24 ? 4.288 -3.269 -6.236 1.00 1.08 24 ALA A CA 36
ATOM 27907 C C . ALA A 1 24 ? 3.081 -2.374 -6.527 1.00 1.15 24 ALA A C 36
ATOM 27908 O O . ALA A 1 24 ? 2.425 -2.527 -7.556 1.00 2.58 24 ALA A O 36
ATOM 27915 N N . ILE A 1 25 ? 2.825 -1.461 -5.602 1.00 1.42 25 ILE A N 36
ATOM 27916 C CA . ILE A 1 25 ? 1.709 -0.542 -5.747 1.00 1.15 25 ILE A CA 36
ATOM 27917 C C . ILE A 1 25 ? 0.403 -1.337 -5.805 1.00 1.07 25 ILE A C 36
ATOM 27918 O O . ILE A 1 25 ? 0.343 -2.394 -6.431 1.00 1.28 25 ILE A O 36
ATOM 27934 N N . CYS A 1 26 ? -0.610 -0.799 -5.142 1.00 0.92 26 CYS A N 36
ATOM 27935 C CA . CYS A 1 26 ? -1.911 -1.446 -5.110 1.00 1.06 26 CYS A CA 36
ATOM 27936 C C . CYS A 1 26 ? -2.967 -0.386 -4.787 1.00 0.89 26 CYS A C 36
ATOM 27937 O O . CYS A 1 26 ? -2.963 0.187 -3.699 1.00 0.75 26 CYS A O 36
ATOM 27944 N N . LYS A 1 27 ? -3.845 -0.158 -5.753 1.00 0.95 27 LYS A N 36
ATOM 27945 C CA . LYS A 1 27 ? -4.904 0.823 -5.585 1.00 0.84 27 LYS A CA 36
ATOM 27946 C C . LYS A 1 27 ? -5.383 0.806 -4.132 1.00 0.77 27 LYS A C 36
ATOM 27947 O O . LYS A 1 27 ? -5.565 -0.260 -3.547 1.00 0.90 27 LYS A O 36
ATOM 27965 N N . CYS A 1 28 ? -5.573 2.001 -3.591 1.00 0.63 28 CYS A N 36
ATOM 27966 C CA . CYS A 1 28 ? -6.027 2.137 -2.218 1.00 0.62 28 CYS A CA 36
ATOM 27967 C C . CYS A 1 28 ? -7.557 2.152 -2.217 1.00 0.74 28 CYS A C 36
ATOM 27968 O O . CYS A 1 28 ? -8.175 2.885 -2.988 1.00 1.40 28 CYS A O 36
ATOM 27975 N N . TYR A 1 29 ? -8.125 1.334 -1.343 1.00 0.86 29 TYR A N 36
ATOM 27976 C CA . TYR A 1 29 ? -9.571 1.244 -1.232 1.00 0.97 29 TYR A CA 36
ATOM 27977 C C . TYR A 1 29 ? -10.049 1.755 0.128 1.00 1.08 29 TYR A C 36
ATOM 27978 O O . TYR A 1 29 ? -9.487 1.397 1.162 1.00 2.06 29 TYR A O 36
ATOM 27996 N N . VAL A 1 30 ? -11.082 2.584 0.083 1.00 1.48 30 VAL A N 36
ATOM 27997 C CA . VAL A 1 30 ? -11.642 3.148 1.300 1.00 1.65 30 VAL A CA 36
ATOM 27998 C C . VAL A 1 30 ? -10.596 4.039 1.972 1.00 1.14 30 VAL A C 36
ATOM 27999 O O . VAL A 1 30 ? -10.656 5.263 1.865 1.00 1.72 30 VAL A O 36
ATOM 28012 N N . LYS A 1 31 ? -9.661 3.391 2.651 1.00 1.31 31 LYS A N 36
ATOM 28013 C CA . LYS A 1 31 ? -8.603 4.109 3.341 1.00 1.61 31 LYS A CA 36
ATOM 28014 C C . LYS A 1 31 ? -7.673 4.753 2.310 1.00 1.44 31 LYS A C 36
ATOM 28015 O O . LYS A 1 31 ? -6.503 4.387 2.210 1.00 1.80 31 LYS A O 36
ATOM 28033 N N . LYS A 1 32 ? -8.229 5.701 1.570 1.00 1.10 32 LYS A N 36
ATOM 28034 C CA . LYS A 1 32 ? -7.464 6.399 0.550 1.00 0.94 32 LYS A CA 36
ATOM 28035 C C . LYS A 1 32 ? -6.150 6.895 1.155 1.00 0.86 32 LYS A C 36
ATOM 28036 O O . LYS A 1 32 ? -5.998 6.930 2.376 1.00 1.08 32 LYS A O 36
ATOM 28054 N N . CYS A 1 33 ? -5.233 7.266 0.274 1.00 0.60 33 CYS A N 36
ATOM 28055 C CA . CYS A 1 33 ? -3.936 7.759 0.706 1.00 0.53 33 CYS A CA 36
ATOM 28056 C C . CYS A 1 33 ? -4.135 9.131 1.354 1.00 0.57 33 CYS A C 36
ATOM 28057 O O . CYS A 1 33 ? -4.867 9.968 0.830 1.00 0.59 33 CYS A O 36
ATOM 28064 N N . PRO A 1 34 ? -3.451 9.323 2.514 1.00 0.67 34 PRO A N 36
ATOM 28065 C CA . PRO A 1 34 ? -3.545 10.579 3.239 1.00 0.84 34 PRO A CA 36
ATOM 28066 C C . PRO A 1 34 ? -2.739 11.676 2.542 1.00 0.83 34 PRO A C 36
ATOM 28067 O O . PRO A 1 34 ? -3.136 12.840 2.544 1.00 1.01 34 PRO A O 36
ATOM 28078 N N . ARG A 1 35 ? -1.620 11.266 1.961 1.00 0.69 35 ARG A N 36
ATOM 28079 C CA . ARG A 1 35 ? -0.754 12.200 1.262 1.00 0.76 35 ARG A CA 36
ATOM 28080 C C . ARG A 1 35 ? 0.469 11.472 0.703 1.00 0.64 35 ARG A C 36
ATOM 28081 O O . ARG A 1 35 ? 0.969 10.529 1.315 1.00 0.54 35 ARG A O 36
ATOM 28101 N N . ASP A 1 36 ? 0.918 11.937 -0.454 1.00 0.76 36 ASP A N 36
ATOM 28102 C CA . ASP A 1 36 ? 2.073 11.342 -1.103 1.00 0.78 36 ASP A CA 36
ATOM 28103 C C . ASP A 1 36 ? 3.132 11.014 -0.048 1.00 0.70 36 ASP A C 36
ATOM 28104 O O . ASP A 1 36 ? 3.403 11.824 0.837 1.00 0.83 36 ASP A O 36
ATOM 28114 N N . GLY A 1 37 ? 3.704 9.826 -0.178 1.00 0.60 37 GLY A N 36
ATOM 28115 C CA . GLY A 1 37 ? 4.727 9.382 0.753 1.00 0.54 37 GLY A CA 36
ATOM 28116 C C . GLY A 1 37 ? 4.103 8.668 1.954 1.00 0.45 37 GLY A C 36
ATOM 28117 O O . GLY A 1 37 ? 4.759 7.861 2.610 1.00 0.43 37 GLY A O 36
ATOM 28121 N N . ALA A 1 38 ? 2.843 8.993 2.206 1.00 0.44 38 ALA A N 36
ATOM 28122 C CA . ALA A 1 38 ? 2.124 8.393 3.317 1.00 0.38 38 ALA A CA 36
ATOM 28123 C C . ALA A 1 38 ? 2.497 6.913 3.421 1.00 0.33 38 ALA A C 36
ATOM 28124 O O . ALA A 1 38 ? 2.310 6.154 2.471 1.00 0.33 38 ALA A O 36
ATOM 28131 N N . LYS A 1 39 ? 3.018 6.548 4.583 1.00 0.34 39 LYS A N 36
ATOM 28132 C CA . LYS A 1 39 ? 3.419 5.172 4.823 1.00 0.31 39 LYS A CA 36
ATOM 28133 C C . LYS A 1 39 ? 2.172 4.292 4.926 1.00 0.26 39 LYS A C 36
ATOM 28134 O O . LYS A 1 39 ? 1.126 4.744 5.389 1.00 0.29 39 LYS A O 36
ATOM 28152 N N . CYS A 1 40 ? 2.324 3.051 4.487 1.00 0.25 40 CYS A N 36
ATOM 28153 C CA . CYS A 1 40 ? 1.223 2.104 4.524 1.00 0.26 40 CYS A CA 36
ATOM 28154 C C . CYS A 1 40 ? 1.806 0.692 4.603 1.00 0.27 40 CYS A C 36
ATOM 28155 O O . CYS A 1 40 ? 2.979 0.483 4.297 1.00 0.39 40 CYS A O 36
ATOM 28162 N N . GLU A 1 41 ? 0.960 -0.241 5.014 1.00 0.31 41 GLU A N 36
ATOM 28163 C CA . GLU A 1 41 ? 1.378 -1.628 5.137 1.00 0.34 41 GLU A CA 36
ATOM 28164 C C . GLU A 1 41 ? 0.362 -2.550 4.460 1.00 0.37 41 GLU A C 36
ATOM 28165 O O . GLU A 1 41 ? -0.845 -2.384 4.633 1.00 0.49 41 GLU A O 36
ATOM 28178 N N . PHE A 1 42 ? 0.887 -3.502 3.702 1.00 0.37 42 PHE A N 36
ATOM 28179 C CA . PHE A 1 42 ? 0.041 -4.450 2.998 1.00 0.42 42 PHE A CA 36
ATOM 28180 C C . PHE A 1 42 ? -0.058 -5.771 3.765 1.00 0.43 42 PHE A C 36
ATOM 28181 O O . PHE A 1 42 ? 0.919 -6.512 3.859 1.00 0.51 42 PHE A O 36
ATOM 28198 N N . ASP A 1 43 ? -1.246 -6.024 4.293 1.00 0.45 43 ASP A N 36
ATOM 28199 C CA . ASP A 1 43 ? -1.485 -7.242 5.048 1.00 0.50 43 ASP A CA 36
ATOM 28200 C C . ASP A 1 43 ? -1.646 -8.415 4.078 1.00 0.51 43 ASP A C 36
ATOM 28201 O O . ASP A 1 43 ? -2.360 -8.309 3.082 1.00 0.63 43 ASP A O 36
ATOM 28211 N N . SER A 1 44 ? -0.969 -9.507 4.403 1.00 0.50 44 SER A N 36
ATOM 28212 C CA . SER A 1 44 ? -1.027 -10.698 3.573 1.00 0.59 44 SER A CA 36
ATOM 28213 C C . SER A 1 44 ? -2.086 -11.661 4.114 1.00 0.68 44 SER A C 36
ATOM 28214 O O . SER A 1 44 ? -2.450 -12.628 3.446 1.00 0.90 44 SER A O 36
ATOM 28222 N N . TYR A 1 45 ? -2.551 -11.363 5.319 1.00 0.89 45 TYR A N 36
ATOM 28223 C CA . TYR A 1 45 ? -3.561 -12.191 5.957 1.00 1.05 45 TYR A CA 36
ATOM 28224 C C . TYR A 1 45 ? -4.869 -12.169 5.163 1.00 1.07 45 TYR A C 36
ATOM 28225 O O . TYR A 1 45 ? -5.774 -12.957 5.430 1.00 1.32 45 TYR A O 36
ATOM 28243 N N . LYS A 1 46 ? -4.926 -11.257 4.203 1.00 0.96 46 LYS A N 36
ATOM 28244 C CA . LYS A 1 46 ? -6.109 -11.122 3.369 1.00 1.09 46 LYS A CA 36
ATOM 28245 C C . LYS A 1 46 ? -5.690 -10.679 1.966 1.00 1.15 46 LYS A C 36
ATOM 28246 O O . LYS A 1 46 ? -6.009 -11.342 0.981 1.00 1.43 46 LYS A O 36
ATOM 28264 N N . GLY A 1 47 ? -4.981 -9.561 1.921 1.00 0.94 47 GLY A N 36
ATOM 28265 C CA . GLY A 1 47 ? -4.515 -9.021 0.655 1.00 1.04 47 GLY A CA 36
ATOM 28266 C C . GLY A 1 47 ? -5.174 -7.672 0.358 1.00 1.05 47 GLY A C 36
ATOM 28267 O O . GLY A 1 47 ? -5.577 -7.410 -0.774 1.00 1.31 47 GLY A O 36
ATOM 28271 N N . LYS A 1 48 ? -5.263 -6.852 1.395 1.00 0.93 48 LYS A N 36
ATOM 28272 C CA . LYS A 1 48 ? -5.867 -5.538 1.260 1.00 0.99 48 LYS A CA 36
ATOM 28273 C C . LYS A 1 48 ? -4.766 -4.475 1.246 1.00 0.95 48 LYS A C 36
ATOM 28274 O O . LYS A 1 48 ? -3.600 -4.787 1.010 1.00 1.47 48 LYS A O 36
ATOM 28292 N N . CYS A 1 49 ? -5.175 -3.241 1.503 1.00 0.94 49 CYS A N 36
ATOM 28293 C CA . CYS A 1 49 ? -4.238 -2.131 1.524 1.00 0.91 49 CYS A CA 36
ATOM 28294 C C . CYS A 1 49 ? -4.602 -1.217 2.696 1.00 0.93 49 CYS A C 36
ATOM 28295 O O . CYS A 1 49 ? -5.459 -0.345 2.564 1.00 1.37 49 CYS A O 36
ATOM 28302 N N . TYR A 1 50 ? -3.932 -1.448 3.815 1.00 0.64 50 TYR A N 36
ATOM 28303 C CA . TYR A 1 50 ? -4.174 -0.657 5.009 1.00 0.66 50 TYR A CA 36
ATOM 28304 C C . TYR A 1 50 ? -3.495 0.711 4.907 1.00 0.69 50 TYR A C 36
ATOM 28305 O O . TYR A 1 50 ? -2.755 1.109 5.805 1.00 1.04 50 TYR A O 36
ATOM 28323 N N . CYS A 1 51 ? -3.771 1.392 3.805 1.00 0.88 51 CYS A N 36
ATOM 28324 C CA . CYS A 1 51 ? -3.197 2.707 3.574 1.00 0.94 51 CYS A CA 36
ATOM 28325 C C . CYS A 1 51 ? -4.081 3.746 4.267 1.00 1.36 51 CYS A C 36
ATOM 28326 O O . CYS A 1 51 ? -4.162 4.891 3.824 1.00 2.26 51 CYS A O 36
ATOM 28333 N N . ALA A 1 1 ? 3.366 -11.329 8.180 1.00 0.89 1 ALA A N 37
ATOM 28334 C CA . ALA A 1 1 ? 3.802 -11.316 6.794 1.00 0.73 1 ALA A CA 37
ATOM 28335 C C . ALA A 1 1 ? 3.354 -10.009 6.136 1.00 0.66 1 ALA A C 37
ATOM 28336 O O . ALA A 1 1 ? 3.157 -9.957 4.923 1.00 0.77 1 ALA A O 37
ATOM 28343 N N . THR A 1 2 ? 3.206 -8.986 6.965 1.00 0.67 2 THR A N 37
ATOM 28344 C CA . THR A 1 2 ? 2.785 -7.684 6.478 1.00 0.60 2 THR A CA 37
ATOM 28345 C C . THR A 1 2 ? 3.983 -6.906 5.931 1.00 0.62 2 THR A C 37
ATOM 28346 O O . THR A 1 2 ? 5.098 -7.043 6.432 1.00 0.79 2 THR A O 37
ATOM 28357 N N . TYR A 1 3 ? 3.712 -6.106 4.910 1.00 0.56 3 TYR A N 37
ATOM 28358 C CA . TYR A 1 3 ? 4.755 -5.306 4.290 1.00 0.64 3 TYR A CA 37
ATOM 28359 C C . TYR A 1 3 ? 4.61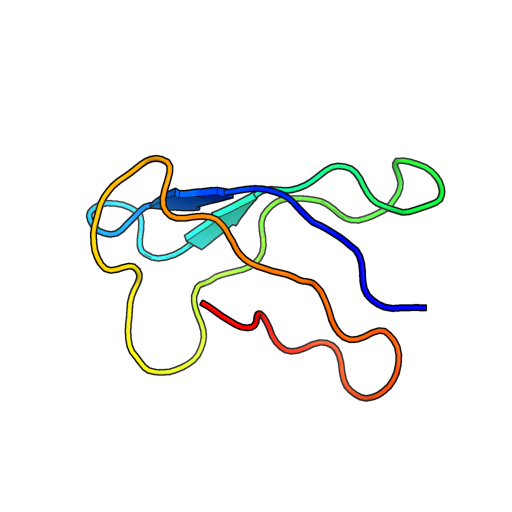1 -3.830 4.667 1.00 0.77 3 TYR A C 37
ATOM 28360 O O . TYR A 1 3 ? 3.671 -3.453 5.366 1.00 1.57 3 TYR A O 37
ATOM 28378 N N . ASN A 1 4 ? 5.555 -3.035 4.187 1.00 0.35 4 ASN A N 37
ATOM 28379 C CA . ASN A 1 4 ? 5.545 -1.608 4.465 1.00 0.32 4 ASN A CA 37
ATOM 28380 C C . ASN A 1 4 ? 5.975 -0.846 3.210 1.00 0.31 4 ASN A C 37
ATOM 28381 O O . ASN A 1 4 ? 6.737 -1.363 2.395 1.00 0.45 4 ASN A O 37
ATOM 28392 N N . GLY A 1 5 ? 5.467 0.373 3.094 1.00 0.27 5 GLY A N 37
ATOM 28393 C CA . GLY A 1 5 ? 5.788 1.212 1.952 1.00 0.30 5 GLY A CA 37
ATOM 28394 C C . GLY A 1 5 ? 5.135 2.589 2.083 1.00 0.31 5 GLY A C 37
ATOM 28395 O O . GLY A 1 5 ? 5.042 3.134 3.181 1.00 0.41 5 GLY A O 37
ATOM 28399 N N . LYS A 1 6 ? 4.700 3.113 0.946 1.00 0.28 6 LYS A N 37
ATOM 28400 C CA . LYS A 1 6 ? 4.059 4.416 0.919 1.00 0.29 6 LYS A CA 37
ATOM 28401 C C . LYS A 1 6 ? 2.941 4.409 -0.126 1.00 0.28 6 LYS A C 37
ATOM 28402 O O . LYS A 1 6 ? 3.055 3.746 -1.156 1.00 0.61 6 LYS A O 37
ATOM 28420 N N . CYS A 1 7 ? 1.888 5.153 0.175 1.00 0.31 7 CYS A N 37
ATOM 28421 C CA . CYS A 1 7 ? 0.751 5.240 -0.725 1.00 0.26 7 CYS A CA 37
ATOM 28422 C C . CYS A 1 7 ? 0.616 6.692 -1.190 1.00 0.33 7 CYS A C 37
ATOM 28423 O O . CYS A 1 7 ? 1.029 7.613 -0.486 1.00 0.59 7 CYS A O 37
ATOM 28430 N N . TYR A 1 8 ? 0.038 6.851 -2.371 1.00 0.28 8 TYR A N 37
ATOM 28431 C CA . TYR A 1 8 ? -0.156 8.175 -2.937 1.00 0.35 8 TYR A CA 37
ATOM 28432 C C . TYR A 1 8 ? -1.645 8.517 -3.034 1.00 0.33 8 TYR A C 37
ATOM 28433 O O . TYR A 1 8 ? -2.458 7.668 -3.395 1.00 0.47 8 TYR A O 37
ATOM 28451 N N . LYS A 1 9 ? -1.955 9.762 -2.705 1.00 0.38 9 LYS A N 37
ATOM 28452 C CA . LYS A 1 9 ? -3.331 10.227 -2.750 1.00 0.40 9 LYS A CA 37
ATOM 28453 C C . LYS A 1 9 ? -3.717 10.525 -4.200 1.00 0.37 9 LYS A C 37
ATOM 28454 O O . LYS A 1 9 ? -4.777 10.107 -4.662 1.00 0.47 9 LYS A O 37
ATOM 28472 N N . LYS A 1 10 ? -2.835 11.246 -4.877 1.00 0.49 10 LYS A N 37
ATOM 28473 C CA . LYS A 1 10 ? -3.071 11.604 -6.266 1.00 0.63 10 LYS A CA 37
ATOM 28474 C C . LYS A 1 10 ? -3.386 10.340 -7.068 1.00 0.62 10 LYS A C 37
ATOM 28475 O O . LYS A 1 10 ? -4.258 10.352 -7.935 1.00 1.01 10 LYS A O 37
ATOM 28493 N N . ASP A 1 11 ? -2.658 9.279 -6.750 1.00 0.51 11 ASP A N 37
ATOM 28494 C CA . ASP A 1 11 ? -2.849 8.010 -7.430 1.00 0.49 11 ASP A CA 37
ATOM 28495 C C . ASP A 1 11 ? -3.664 7.074 -6.536 1.00 0.41 11 ASP A C 37
ATOM 28496 O O . ASP A 1 11 ? -4.034 5.977 -6.952 1.00 0.50 11 ASP A O 37
ATOM 28506 N N . ASN A 1 12 ? -3.921 7.542 -5.323 1.00 0.34 12 ASN A N 37
ATOM 28507 C CA . ASN A 1 12 ? -4.686 6.761 -4.366 1.00 0.32 12 ASN A CA 37
ATOM 28508 C C . ASN A 1 12 ? -4.286 5.288 -4.480 1.00 0.34 12 ASN A C 37
ATOM 28509 O O . ASN A 1 12 ? -5.143 4.418 -4.627 1.00 0.38 12 ASN A O 37
ATOM 28520 N N . ILE A 1 13 ? -2.984 5.055 -4.409 1.00 0.42 13 ILE A N 37
ATOM 28521 C CA . ILE A 1 13 ? -2.460 3.703 -4.503 1.00 0.51 13 ILE A CA 37
ATOM 28522 C C . ILE A 1 13 ? -1.394 3.497 -3.424 1.00 0.56 13 ILE A C 37
ATOM 28523 O O . ILE A 1 13 ? -0.769 4.456 -2.974 1.00 0.89 13 ILE A O 37
ATOM 28539 N N . CYS A 1 14 ? -1.220 2.241 -3.041 1.00 0.39 14 CYS A N 37
ATOM 28540 C CA . CYS A 1 14 ? -0.241 1.898 -2.024 1.00 0.40 14 CYS A CA 37
ATOM 28541 C C . CYS A 1 14 ? 0.992 1.318 -2.720 1.00 0.54 14 CYS A C 37
ATOM 28542 O O . CYS A 1 14 ? 0.950 0.202 -3.235 1.00 0.64 14 CYS A O 37
ATOM 28549 N N . LYS A 1 15 ? 2.060 2.102 -2.712 1.00 0.63 15 LYS A N 37
ATOM 28550 C CA . LYS A 1 15 ? 3.302 1.680 -3.336 1.00 0.81 15 LYS A CA 37
ATOM 28551 C C . LYS A 1 15 ? 4.209 1.045 -2.280 1.00 0.79 15 LYS A C 37
ATOM 28552 O O . LYS A 1 15 ? 4.431 1.625 -1.218 1.00 0.84 15 LYS A O 37
ATOM 28570 N N . TYR A 1 16 ? 4.708 -0.137 -2.608 1.00 0.81 16 TYR A N 37
ATOM 28571 C CA . TYR A 1 16 ? 5.586 -0.857 -1.700 1.00 0.83 16 TYR A CA 37
ATOM 28572 C C . TYR A 1 16 ? 6.317 -1.988 -2.426 1.00 0.82 16 TYR A C 37
ATOM 28573 O O . TYR A 1 16 ? 5.869 -2.449 -3.475 1.00 0.77 16 TYR A O 37
ATOM 28591 N N . LYS A 1 17 ? 7.431 -2.402 -1.840 1.00 1.02 17 LYS A N 37
ATOM 28592 C CA . LYS A 1 17 ? 8.228 -3.470 -2.417 1.00 1.05 17 LYS A CA 37
ATOM 28593 C C . LYS A 1 17 ? 7.356 -4.716 -2.590 1.00 1.44 17 LYS A C 37
ATOM 28594 O O . LYS A 1 17 ? 6.549 -4.789 -3.515 1.00 3.39 17 LYS A O 37
ATOM 28612 N N . ALA A 1 18 ? 7.548 -5.664 -1.684 1.00 1.14 18 ALA A N 37
ATOM 28613 C CA . ALA A 1 18 ? 6.789 -6.902 -1.725 1.00 1.11 18 ALA A CA 37
ATOM 28614 C C . ALA A 1 18 ? 7.566 -7.995 -0.988 1.00 1.18 18 ALA A C 37
ATOM 28615 O O . ALA A 1 18 ? 8.779 -7.890 -0.813 1.00 1.87 18 ALA A O 37
ATOM 28622 N N . GLN A 1 19 ? 6.834 -9.020 -0.575 1.00 1.24 19 GLN A N 37
ATOM 28623 C CA . GLN A 1 19 ? 7.439 -10.132 0.139 1.00 1.49 19 GLN A CA 37
ATOM 28624 C C . GLN A 1 19 ? 8.612 -10.702 -0.661 1.00 1.37 19 GLN A C 37
ATOM 28625 O O . GLN A 1 19 ? 9.467 -11.393 -0.110 1.00 1.72 19 GLN A O 37
ATOM 28639 N N . SER A 1 20 ? 8.614 -10.392 -1.949 1.00 1.16 20 SER A N 37
ATOM 28640 C CA . SER A 1 20 ? 9.667 -10.865 -2.831 1.00 1.11 20 SER A CA 37
ATOM 28641 C C . SER A 1 20 ? 9.986 -9.801 -3.884 1.00 1.06 20 SER A C 37
ATOM 28642 O O . SER A 1 20 ? 10.597 -10.100 -4.909 1.00 1.53 20 SER A O 37
ATOM 28650 N N . GLY A 1 21 ? 9.558 -8.581 -3.594 1.00 1.00 21 GLY A N 37
ATOM 28651 C CA . GLY A 1 21 ? 9.791 -7.471 -4.502 1.00 1.47 21 GLY A CA 37
ATOM 28652 C C . GLY A 1 21 ? 9.134 -7.727 -5.860 1.00 1.82 21 GLY A C 37
ATOM 28653 O O . GLY A 1 21 ? 9.557 -7.171 -6.873 1.00 2.48 21 GLY A O 37
ATOM 28657 N N . LYS A 1 22 ? 8.110 -8.568 -5.837 1.00 1.85 22 LYS A N 37
ATOM 28658 C CA . LYS A 1 22 ? 7.391 -8.904 -7.054 1.00 2.50 22 LYS A CA 37
ATOM 28659 C C . LYS A 1 22 ? 6.236 -7.919 -7.247 1.00 2.74 22 LYS A C 37
ATOM 28660 O O . LYS A 1 22 ? 6.008 -7.434 -8.354 1.00 3.49 22 LYS A O 37
ATOM 28678 N N . THR A 1 23 ? 5.539 -7.652 -6.153 1.00 2.44 23 THR A N 37
ATOM 28679 C CA . THR A 1 23 ? 4.413 -6.734 -6.188 1.00 2.59 23 THR A CA 37
ATOM 28680 C C . THR A 1 23 ? 4.899 -5.305 -6.444 1.00 1.12 23 THR A C 37
ATOM 28681 O O . THR A 1 23 ? 6.089 -5.079 -6.657 1.00 1.07 23 THR A O 37
ATOM 28692 N N . ALA A 1 24 ? 3.952 -4.379 -6.416 1.00 1.07 24 ALA A N 37
ATOM 28693 C CA . ALA A 1 24 ? 4.268 -2.979 -6.643 1.00 1.35 24 ALA A CA 37
ATOM 28694 C C . ALA A 1 24 ? 2.969 -2.188 -6.808 1.00 1.38 24 ALA A C 37
ATOM 28695 O O . ALA A 1 24 ? 2.165 -2.484 -7.691 1.00 2.70 24 ALA A O 37
ATOM 28702 N N . ILE A 1 25 ? 2.803 -1.196 -5.945 1.00 1.48 25 ILE A N 37
ATOM 28703 C CA . ILE A 1 25 ? 1.616 -0.360 -5.985 1.00 1.20 25 ILE A CA 37
ATOM 28704 C C . ILE A 1 25 ? 0.379 -1.227 -5.742 1.00 1.12 25 ILE A C 37
ATOM 28705 O O . ILE A 1 25 ? 0.311 -2.362 -6.210 1.00 1.28 25 ILE A O 37
ATOM 28721 N N . CYS A 1 26 ? -0.569 -0.658 -5.011 1.00 0.99 26 CYS A N 37
ATOM 28722 C CA . CYS A 1 26 ? -1.800 -1.365 -4.701 1.00 0.97 26 CYS A CA 37
ATOM 28723 C C . CYS A 1 26 ? -2.880 -0.330 -4.380 1.00 0.77 26 CYS A C 37
ATOM 28724 O O . CYS A 1 26 ? -2.886 0.251 -3.296 1.00 0.62 26 CYS A O 37
ATOM 28731 N N . LYS A 1 27 ? -3.768 -0.132 -5.343 1.00 0.82 27 LYS A N 37
ATOM 28732 C CA . LYS A 1 27 ? -4.851 0.823 -5.177 1.00 0.68 27 LYS A CA 37
ATOM 28733 C C . LYS A 1 27 ? -5.333 0.794 -3.725 1.00 0.58 27 LYS A C 37
ATOM 28734 O O . LYS A 1 27 ? -5.240 -0.234 -3.057 1.00 0.72 27 LYS A O 37
ATOM 28752 N N . CYS A 1 28 ? -5.837 1.936 -3.280 1.00 0.49 28 CYS A N 37
ATOM 28753 C CA . CYS A 1 28 ? -6.333 2.054 -1.919 1.00 0.54 28 CYS A CA 37
ATOM 28754 C C . CYS A 1 28 ? -7.839 1.786 -1.932 1.00 0.63 28 CYS A C 37
ATOM 28755 O O . CYS A 1 28 ? -8.626 2.664 -2.283 1.00 1.22 28 CYS A O 37
ATOM 28762 N N . TYR A 1 29 ? -8.195 0.570 -1.546 1.00 1.20 29 TYR A N 37
ATOM 28763 C CA . TYR A 1 29 ? -9.592 0.175 -1.508 1.00 1.37 29 TYR A CA 37
ATOM 28764 C C . TYR A 1 29 ? -10.195 0.423 -0.124 1.00 1.66 29 TYR A C 37
ATOM 28765 O O . TYR A 1 29 ? -11.290 -0.051 0.174 1.00 2.86 29 TYR A O 37
ATOM 28783 N N . VAL A 1 30 ? -9.454 1.166 0.685 1.00 1.86 30 VAL A N 37
ATOM 28784 C CA . VAL A 1 30 ? -9.902 1.482 2.030 1.00 2.25 30 VAL A CA 37
ATOM 28785 C C . VAL A 1 30 ? -10.140 2.989 2.143 1.00 1.49 30 VAL A C 37
ATOM 28786 O O . VAL A 1 30 ? -11.139 3.502 1.640 1.00 2.10 30 VAL A O 37
ATOM 28799 N N . LYS A 1 31 ? -9.207 3.656 2.805 1.00 1.32 31 LYS A N 37
ATOM 28800 C CA . LYS A 1 31 ? -9.304 5.094 2.990 1.00 1.12 31 LYS A CA 37
ATOM 28801 C C . LYS A 1 31 ? -8.280 5.789 2.090 1.00 0.98 31 LYS A C 37
ATOM 28802 O O . LYS A 1 31 ? -7.087 5.496 2.159 1.00 1.35 31 LYS A O 37
ATOM 28820 N N . LYS A 1 32 ? -8.783 6.698 1.267 1.00 0.77 32 LYS A N 37
ATOM 28821 C CA . LYS A 1 32 ? -7.927 7.437 0.355 1.00 0.73 32 LYS A CA 37
ATOM 28822 C C . LYS A 1 32 ? -6.619 7.793 1.065 1.00 0.64 32 LYS A C 37
ATOM 28823 O O . LYS A 1 32 ? -6.603 7.998 2.278 1.00 0.74 32 LYS A O 37
ATOM 28841 N N . CYS A 1 33 ? -5.554 7.856 0.279 1.00 0.52 33 CYS A N 37
ATOM 28842 C CA . CYS A 1 33 ? -4.245 8.184 0.818 1.00 0.47 33 CYS A CA 37
ATOM 28843 C C . CYS A 1 33 ? -4.249 9.658 1.226 1.00 0.47 33 CYS A C 37
ATOM 28844 O O . CYS A 1 33 ? -4.929 10.475 0.608 1.00 0.49 33 CYS A O 37
ATOM 28851 N N . PRO A 1 34 ? -3.461 9.962 2.292 1.00 0.50 34 PRO A N 37
ATOM 28852 C CA . PRO A 1 34 ? -3.368 11.323 2.790 1.00 0.57 34 PRO A CA 37
ATOM 28853 C C . PRO A 1 34 ? -2.508 12.188 1.866 1.00 0.55 34 PRO A C 37
ATOM 28854 O O . PRO A 1 34 ? -2.922 13.274 1.463 1.00 0.67 34 PRO A O 37
ATOM 28865 N N . ARG A 1 35 ? -1.327 11.673 1.555 1.00 0.52 35 ARG A N 37
ATOM 28866 C CA . ARG A 1 35 ? -0.406 12.384 0.685 1.00 0.52 35 ARG A CA 37
ATOM 28867 C C . ARG A 1 35 ? 0.750 11.469 0.276 1.00 0.47 35 ARG A C 37
ATOM 28868 O O . ARG A 1 35 ? 1.228 10.670 1.079 1.00 0.47 35 ARG A O 37
ATOM 28888 N N . ASP A 1 36 ? 1.167 11.618 -0.973 1.00 0.48 36 ASP A N 37
ATOM 28889 C CA . ASP A 1 36 ? 2.259 10.816 -1.498 1.00 0.47 36 ASP A CA 37
ATOM 28890 C C . ASP A 1 36 ? 3.321 10.634 -0.412 1.00 0.46 36 ASP A C 37
ATOM 28891 O O . ASP A 1 36 ? 3.817 11.612 0.146 1.00 0.57 36 ASP A O 37
ATOM 28901 N N . GLY A 1 37 ? 3.639 9.376 -0.145 1.00 0.48 37 GLY A N 37
ATOM 28902 C CA . GLY A 1 37 ? 4.634 9.054 0.864 1.00 0.51 37 GLY A CA 37
ATOM 28903 C C . GLY A 1 37 ? 3.982 8.416 2.092 1.00 0.47 37 GLY A C 37
ATOM 28904 O O . GLY A 1 37 ? 4.635 7.688 2.839 1.00 0.51 37 GLY A O 37
ATOM 28908 N N . ALA A 1 38 ? 2.701 8.711 2.264 1.00 0.44 38 ALA A N 37
ATOM 28909 C CA . ALA A 1 38 ? 1.954 8.175 3.389 1.00 0.42 38 ALA A CA 37
ATOM 28910 C C . ALA A 1 38 ? 2.313 6.699 3.577 1.00 0.38 38 ALA A C 37
ATOM 28911 O O . ALA A 1 38 ? 2.066 5.879 2.695 1.00 0.36 38 ALA A O 37
ATOM 28918 N N . LYS A 1 39 ? 2.891 6.407 4.733 1.00 0.40 39 LYS A N 37
ATOM 28919 C CA . LYS A 1 39 ? 3.287 5.045 5.049 1.00 0.38 39 LYS A CA 37
ATOM 28920 C C . LYS A 1 39 ? 2.056 4.138 5.002 1.00 0.28 39 LYS A C 37
ATOM 28921 O O . LYS A 1 39 ? 0.944 4.578 5.290 1.00 0.34 39 LYS A O 37
ATOM 28939 N N . CYS A 1 40 ? 2.297 2.887 4.638 1.00 0.24 40 CYS A N 37
ATOM 28940 C CA . CYS A 1 40 ? 1.222 1.913 4.550 1.00 0.25 40 CYS A CA 37
ATOM 28941 C C . CYS A 1 40 ? 1.834 0.513 4.624 1.00 0.25 40 CYS A C 37
ATOM 28942 O O . CYS A 1 40 ? 3.034 0.344 4.409 1.00 0.37 40 CYS A O 37
ATOM 28949 N N . GLU A 1 41 ? 0.983 -0.455 4.930 1.00 0.31 41 GLU A N 37
ATOM 28950 C CA . GLU A 1 41 ? 1.426 -1.835 5.035 1.00 0.33 41 GLU A CA 37
ATOM 28951 C C . GLU A 1 41 ? 0.401 -2.772 4.393 1.00 0.38 41 GLU A C 37
ATOM 28952 O O . GLU A 1 41 ? -0.804 -2.597 4.573 1.00 0.50 41 GLU A O 37
ATOM 28965 N N . PHE A 1 42 ? 0.916 -3.746 3.657 1.00 0.38 42 PHE A N 37
ATOM 28966 C CA . PHE A 1 42 ? 0.060 -4.711 2.988 1.00 0.45 42 PHE A CA 37
ATOM 28967 C C . PHE A 1 42 ? -0.057 -5.999 3.804 1.00 0.46 42 PHE A C 37
ATOM 28968 O O . PHE A 1 42 ? 0.940 -6.677 4.047 1.00 0.58 42 PHE A O 37
ATOM 28985 N N . ASP A 1 43 ? -1.284 -6.299 4.204 1.00 0.47 43 ASP A N 37
ATOM 28986 C CA . ASP A 1 43 ? -1.545 -7.494 4.988 1.00 0.50 43 ASP A CA 37
ATOM 28987 C C . ASP A 1 43 ? -1.716 -8.688 4.048 1.00 0.54 43 ASP A C 37
ATOM 28988 O O . ASP A 1 43 ? -2.404 -8.590 3.033 1.00 0.63 43 ASP A O 37
ATOM 28998 N N . SER A 1 44 ? -1.078 -9.789 4.418 1.00 0.58 44 SER A N 37
ATOM 28999 C CA . SER A 1 44 ? -1.151 -11.001 3.620 1.00 0.71 44 SER A CA 37
ATOM 29000 C C . SER A 1 44 ? -2.238 -11.926 4.171 1.00 0.77 44 SER A C 37
ATOM 29001 O O . SER A 1 44 ? -2.328 -13.088 3.777 1.00 1.02 44 SER A O 37
ATOM 29009 N N . TYR A 1 45 ? -3.036 -11.376 5.074 1.00 0.74 45 TYR A N 37
ATOM 29010 C CA . TYR A 1 45 ? -4.114 -12.137 5.684 1.00 0.87 45 TYR A CA 37
ATOM 29011 C C . TYR A 1 45 ? -5.369 -12.108 4.809 1.00 0.86 45 TYR A C 37
ATOM 29012 O O . TYR A 1 45 ? -6.110 -13.087 4.748 1.00 0.98 45 TYR A O 37
ATOM 29030 N N . LYS A 1 46 ? -5.567 -10.974 4.153 1.00 0.84 46 LYS A N 37
ATOM 29031 C CA . LYS A 1 46 ? -6.720 -10.804 3.284 1.00 0.93 46 LYS A CA 37
ATOM 29032 C C . LYS A 1 46 ? -6.261 -10.231 1.942 1.00 0.93 46 LYS A C 37
ATOM 29033 O O . LYS A 1 46 ? -6.675 -10.707 0.886 1.00 1.10 46 LYS A O 37
ATOM 29051 N N . GLY A 1 47 ? -5.412 -9.218 2.026 1.00 0.81 47 GLY A N 37
ATOM 29052 C CA . GLY A 1 47 ? -4.892 -8.576 0.831 1.00 0.87 47 GLY A CA 37
ATOM 29053 C C . GLY A 1 47 ? -5.350 -7.118 0.749 1.00 0.86 47 GLY A C 37
ATOM 29054 O O . GLY A 1 47 ? -5.320 -6.514 -0.322 1.00 0.99 47 GLY A O 37
ATOM 29058 N N . LYS A 1 48 ? -5.764 -6.596 1.894 1.00 0.89 48 LYS A N 37
ATOM 29059 C CA . LYS A 1 48 ? -6.228 -5.221 1.965 1.00 0.92 48 LYS A CA 37
ATOM 29060 C C . LYS A 1 48 ? -5.045 -4.276 1.745 1.00 0.83 48 LYS A C 37
ATOM 29061 O O . LYS A 1 48 ? -3.970 -4.707 1.331 1.00 1.32 48 LYS A O 37
ATOM 29079 N N . CYS A 1 49 ? -5.283 -3.004 2.031 1.00 0.96 49 CYS A N 37
ATOM 29080 C CA . CYS A 1 49 ? -4.250 -1.995 1.870 1.00 0.87 49 CYS A CA 37
ATOM 29081 C C . CYS A 1 49 ? -4.407 -0.963 2.989 1.00 0.83 49 CYS A C 37
ATOM 29082 O O . CYS A 1 49 ? -5.116 0.029 2.828 1.00 1.24 49 CYS A O 37
ATOM 29089 N N . TYR A 1 50 ? -3.735 -1.234 4.098 1.00 0.57 50 TYR A N 37
ATOM 29090 C CA . TYR A 1 50 ? -3.792 -0.341 5.243 1.00 0.64 50 TYR A CA 37
ATOM 29091 C C . TYR A 1 50 ? -3.128 1.000 4.926 1.00 0.70 50 TYR A C 37
ATOM 29092 O O . TYR A 1 50 ? -2.072 1.319 5.470 1.00 1.04 50 TYR A O 37
ATOM 29110 N N . CYS A 1 51 ? -3.776 1.751 4.047 1.00 0.66 51 CYS A N 37
ATOM 29111 C CA . CYS A 1 51 ? -3.262 3.051 3.652 1.00 0.80 51 CYS A CA 37
ATOM 29112 C C . CYS A 1 51 ? -3.588 4.055 4.760 1.00 0.96 51 CYS A C 37
ATOM 29113 O O . CYS A 1 51 ? -2.765 4.302 5.640 1.00 1.61 51 CYS A O 37
ATOM 29120 N N . ALA A 1 1 ? 3.898 -10.856 8.588 1.00 1.36 1 ALA A N 38
ATOM 29121 C CA . ALA A 1 1 ? 4.206 -10.936 7.170 1.00 0.98 1 ALA A CA 38
ATOM 29122 C C . ALA A 1 1 ? 3.547 -9.763 6.443 1.00 0.75 1 ALA A C 38
ATOM 29123 O O . ALA A 1 1 ? 3.032 -9.924 5.337 1.00 0.91 1 ALA A O 38
ATOM 29130 N N . THR A 1 2 ? 3.583 -8.609 7.092 1.00 0.87 2 THR A N 38
ATOM 29131 C CA . THR A 1 2 ? 2.996 -7.409 6.521 1.00 0.65 2 THR A CA 38
ATOM 29132 C C . THR A 1 2 ? 4.069 -6.566 5.831 1.00 0.58 2 THR A C 38
ATOM 29133 O O . THR A 1 2 ? 5.044 -6.158 6.462 1.00 0.89 2 THR A O 38
ATOM 29144 N N . TYR A 1 3 ? 3.855 -6.329 4.545 1.00 0.64 3 TYR A N 38
ATOM 29145 C CA . TYR A 1 3 ? 4.793 -5.541 3.763 1.00 0.67 3 TYR A CA 38
ATOM 29146 C C . TYR A 1 3 ? 4.525 -4.044 3.931 1.00 0.75 3 TYR A C 38
ATOM 29147 O O . TYR A 1 3 ? 3.423 -3.572 3.656 1.00 1.42 3 TYR A O 38
ATOM 29165 N N . ASN A 1 4 ? 5.552 -3.339 4.383 1.00 0.44 4 ASN A N 38
ATOM 29166 C CA . ASN A 1 4 ? 5.442 -1.906 4.591 1.00 0.41 4 ASN A CA 38
ATOM 29167 C C . ASN A 1 4 ? 5.709 -1.181 3.270 1.00 0.45 4 ASN A C 38
ATOM 29168 O O . ASN A 1 4 ? 6.313 -1.745 2.359 1.00 0.67 4 ASN A O 38
ATOM 29179 N N . GLY A 1 5 ? 5.247 0.059 3.209 1.00 0.40 5 GLY A N 38
ATOM 29180 C CA . GLY A 1 5 ? 5.428 0.867 2.015 1.00 0.51 5 GLY A CA 38
ATOM 29181 C C . GLY A 1 5 ? 4.809 2.255 2.193 1.00 0.54 5 GLY A C 38
ATOM 29182 O O . GLY A 1 5 ? 4.672 2.738 3.316 1.00 0.74 5 GLY A O 38
ATOM 29186 N N . LYS A 1 6 ? 4.452 2.858 1.068 1.00 0.40 6 LYS A N 38
ATOM 29187 C CA . LYS A 1 6 ? 3.852 4.181 1.086 1.00 0.43 6 LYS A CA 38
ATOM 29188 C C . LYS A 1 6 ? 2.702 4.228 0.077 1.00 0.35 6 LYS A C 38
ATOM 29189 O O . LYS A 1 6 ? 2.667 3.440 -0.867 1.00 0.33 6 LYS A O 38
ATOM 29207 N N . CYS A 1 7 ? 1.789 5.159 0.311 1.00 0.43 7 CYS A N 38
ATOM 29208 C CA . CYS A 1 7 ? 0.642 5.319 -0.565 1.00 0.36 7 CYS A CA 38
ATOM 29209 C C . CYS A 1 7 ? 0.560 6.788 -0.987 1.00 0.46 7 CYS A C 38
ATOM 29210 O O . CYS A 1 7 ? 0.999 7.673 -0.254 1.00 0.74 7 CYS A O 38
ATOM 29217 N N . TYR A 1 8 ? -0.005 7.001 -2.166 1.00 0.35 8 TYR A N 38
ATOM 29218 C CA . TYR A 1 8 ? -0.149 8.347 -2.694 1.00 0.48 8 TYR A CA 38
ATOM 29219 C C . TYR A 1 8 ? -1.625 8.731 -2.820 1.00 0.41 8 TYR A C 38
ATOM 29220 O O . TYR A 1 8 ? -2.468 7.883 -3.107 1.00 0.48 8 TYR A O 38
ATOM 29238 N N . LYS A 1 9 ? -1.892 10.010 -2.599 1.00 0.44 9 LYS A N 38
ATOM 29239 C CA . LYS A 1 9 ? -3.251 10.516 -2.685 1.00 0.41 9 LYS A CA 38
ATOM 29240 C C . LYS A 1 9 ? -3.581 10.835 -4.144 1.00 0.53 9 LYS A C 38
ATOM 29241 O O . LYS A 1 9 ? -4.650 10.474 -4.635 1.00 0.69 9 LYS A O 38
ATOM 29259 N N . LYS A 1 10 ? -2.644 11.507 -4.796 1.00 0.66 10 LYS A N 38
ATOM 29260 C CA . LYS A 1 10 ? -2.823 11.878 -6.190 1.00 0.88 10 LYS A CA 38
ATOM 29261 C C . LYS A 1 10 ? -3.051 10.616 -7.024 1.00 0.93 10 LYS A C 38
ATOM 29262 O O . LYS A 1 10 ? -3.668 10.674 -8.087 1.00 1.48 10 LYS A O 38
ATOM 29280 N N . ASP A 1 11 ? -2.543 9.506 -6.511 1.00 0.73 11 ASP A N 38
ATOM 29281 C CA . ASP A 1 11 ? -2.684 8.232 -7.195 1.00 0.70 11 ASP A CA 38
ATOM 29282 C C . ASP A 1 11 ? -3.572 7.306 -6.362 1.00 0.56 11 ASP A C 38
ATOM 29283 O O . ASP A 1 11 ? -3.997 6.254 -6.837 1.00 0.59 11 ASP A O 38
ATOM 29293 N N . ASN A 1 12 ? -3.827 7.731 -5.133 1.00 0.47 12 ASN A N 38
ATOM 29294 C CA . ASN A 1 12 ? -4.657 6.953 -4.229 1.00 0.37 12 ASN A CA 38
ATOM 29295 C C . ASN A 1 12 ? -4.334 5.467 -4.399 1.00 0.36 12 ASN A C 38
ATOM 29296 O O . ASN A 1 12 ? -5.223 4.663 -4.676 1.00 0.39 12 ASN A O 38
ATOM 29307 N N . ILE A 1 13 ? -3.060 5.147 -4.225 1.00 0.37 13 ILE A N 38
ATOM 29308 C CA . ILE A 1 13 ? -2.610 3.772 -4.356 1.00 0.42 13 ILE A CA 38
ATOM 29309 C C . ILE A 1 13 ? -1.700 3.424 -3.176 1.00 0.35 13 ILE A C 38
ATOM 29310 O O . ILE A 1 13 ? -1.350 4.293 -2.379 1.00 0.47 13 ILE A O 38
ATOM 29326 N N . CYS A 1 14 ? -1.342 2.150 -3.102 1.00 0.37 14 CYS A N 38
ATOM 29327 C CA . CYS A 1 14 ? -0.479 1.676 -2.033 1.00 0.38 14 CYS A CA 38
ATOM 29328 C C . CYS A 1 14 ? 0.723 0.971 -2.663 1.00 0.40 14 CYS A C 38
ATOM 29329 O O . CYS A 1 14 ? 0.607 -0.159 -3.136 1.00 0.46 14 CYS A O 38
ATOM 29336 N N . LYS A 1 15 ? 1.851 1.666 -2.649 1.00 0.42 15 LYS A N 38
ATOM 29337 C CA . LYS A 1 15 ? 3.074 1.120 -3.213 1.00 0.49 15 LYS A CA 38
ATOM 29338 C C . LYS A 1 15 ? 3.922 0.515 -2.092 1.00 0.53 15 LYS A C 38
ATOM 29339 O O . LYS A 1 15 ? 4.066 1.113 -1.027 1.00 0.67 15 LYS A O 38
ATOM 29357 N N . TYR A 1 16 ? 4.460 -0.663 -2.371 1.00 0.51 16 TYR A N 38
ATOM 29358 C CA . TYR A 1 16 ? 5.290 -1.355 -1.399 1.00 0.56 16 TYR A CA 38
ATOM 29359 C C . TYR A 1 16 ? 5.964 -2.577 -2.026 1.00 0.62 16 TYR A C 38
ATOM 29360 O O . TYR A 1 16 ? 5.663 -2.943 -3.161 1.00 0.69 16 TYR A O 38
ATOM 29378 N N . LYS A 1 17 ? 6.864 -3.175 -1.259 1.00 0.75 17 LYS A N 38
ATOM 29379 C CA . LYS A 1 17 ? 7.584 -4.348 -1.725 1.00 0.89 17 LYS A CA 38
ATOM 29380 C C . LYS A 1 17 ? 6.892 -5.607 -1.199 1.00 1.07 17 LYS A C 38
ATOM 29381 O O . LYS A 1 17 ? 6.540 -5.681 -0.023 1.00 1.73 17 LYS A O 38
ATOM 29399 N N . ALA A 1 18 ? 6.719 -6.567 -2.096 1.00 0.97 18 ALA A N 38
ATOM 29400 C CA . ALA A 1 18 ? 6.076 -7.819 -1.737 1.00 1.16 18 ALA A CA 38
ATOM 29401 C C . ALA A 1 18 ? 7.138 -8.821 -1.281 1.00 1.20 18 ALA A C 38
ATOM 29402 O O . ALA A 1 18 ? 7.038 -10.013 -1.569 1.00 2.74 18 ALA A O 38
ATOM 29409 N N . GLN A 1 19 ? 8.133 -8.300 -0.577 1.00 1.59 19 GLN A N 38
ATOM 29410 C CA . GLN A 1 19 ? 9.213 -9.134 -0.078 1.00 1.83 19 GLN A CA 38
ATOM 29411 C C . GLN A 1 19 ? 10.046 -9.676 -1.241 1.00 1.48 19 GLN A C 38
ATOM 29412 O O . GLN A 1 19 ? 11.247 -9.423 -1.321 1.00 1.98 19 GLN A O 38
ATOM 29426 N N . SER A 1 20 ? 9.375 -10.413 -2.114 1.00 1.04 20 SER A N 38
ATOM 29427 C CA . SER A 1 20 ? 10.038 -10.993 -3.270 1.00 0.88 20 SER A CA 38
ATOM 29428 C C . SER A 1 20 ? 9.972 -10.025 -4.452 1.00 1.13 20 SER A C 38
ATOM 29429 O O . SER A 1 20 ? 10.372 -10.368 -5.563 1.00 1.85 20 SER A O 38
ATOM 29437 N N . GLY A 1 21 ? 9.463 -8.834 -4.173 1.00 1.07 21 GLY A N 38
ATOM 29438 C CA . GLY A 1 21 ? 9.340 -7.813 -5.200 1.00 1.88 21 GLY A CA 38
ATOM 29439 C C . GLY A 1 21 ? 8.175 -8.122 -6.142 1.00 2.41 21 GLY A C 38
ATOM 29440 O O . GLY A 1 21 ? 7.916 -7.371 -7.081 1.00 3.16 21 GLY A O 38
ATOM 29444 N N . LYS A 1 22 ? 7.504 -9.229 -5.859 1.00 2.34 22 LYS A N 38
ATOM 29445 C CA . LYS A 1 22 ? 6.373 -9.646 -6.670 1.00 3.20 22 LYS A CA 38
ATOM 29446 C C . LYS A 1 22 ? 5.387 -8.483 -6.800 1.00 3.25 22 LYS A C 38
ATOM 29447 O O . LYS A 1 22 ? 5.441 -7.724 -7.767 1.00 3.63 22 LYS A O 38
ATOM 29465 N N . THR A 1 23 ? 4.510 -8.380 -5.813 1.00 3.20 23 THR A N 38
ATOM 29466 C CA . THR A 1 23 ? 3.513 -7.322 -5.804 1.00 3.22 23 THR A CA 38
ATOM 29467 C C . THR A 1 23 ? 4.176 -5.964 -6.040 1.00 1.61 23 THR A C 38
ATOM 29468 O O . THR A 1 23 ? 5.391 -5.883 -6.214 1.00 1.32 23 THR A O 38
ATOM 29479 N N . ALA A 1 24 ? 3.348 -4.929 -6.037 1.00 1.27 24 ALA A N 38
ATOM 29480 C CA . ALA A 1 24 ? 3.839 -3.578 -6.248 1.00 0.85 24 ALA A CA 38
ATOM 29481 C C . ALA A 1 24 ? 2.660 -2.656 -6.568 1.00 1.06 24 ALA A C 38
ATOM 29482 O O . ALA A 1 24 ? 1.949 -2.870 -7.549 1.00 2.63 24 ALA A O 38
ATOM 29489 N N . ILE A 1 25 ? 2.489 -1.651 -5.722 1.00 1.18 25 ILE A N 38
ATOM 29490 C CA . ILE A 1 25 ? 1.409 -0.696 -5.903 1.00 0.95 25 ILE A CA 38
ATOM 29491 C C . ILE A 1 25 ? 0.068 -1.428 -5.822 1.00 0.92 25 ILE A C 38
ATOM 29492 O O . ILE A 1 25 ? -0.097 -2.494 -6.414 1.00 1.05 25 ILE A O 38
ATOM 29508 N N . CYS A 1 26 ? -0.855 -0.827 -5.086 1.00 0.85 26 CYS A N 38
ATOM 29509 C CA . CYS A 1 26 ? -2.176 -1.409 -4.920 1.00 0.95 26 CYS A CA 38
ATOM 29510 C C . CYS A 1 26 ? -3.156 -0.285 -4.579 1.00 0.81 26 CYS A C 38
ATOM 29511 O O . CYS A 1 26 ? -3.091 0.293 -3.496 1.00 0.67 26 CYS A O 38
ATOM 29518 N N . LYS A 1 27 ? -4.043 -0.009 -5.525 1.00 0.88 27 LYS A N 38
ATOM 29519 C CA . LYS A 1 27 ? -5.036 1.035 -5.338 1.00 0.80 27 LYS A CA 38
ATOM 29520 C C . LYS A 1 27 ? -5.401 1.126 -3.855 1.00 0.74 27 LYS A C 38
ATOM 29521 O O . LYS A 1 27 ? -5.466 0.110 -3.165 1.00 0.80 27 LYS A O 38
ATOM 29539 N N . CYS A 1 28 ? -5.630 2.353 -3.409 1.00 0.69 28 CYS A N 38
ATOM 29540 C CA . CYS A 1 28 ? -5.987 2.589 -2.021 1.00 0.69 28 CYS A CA 38
ATOM 29541 C C . CYS A 1 28 ? -7.466 2.241 -1.839 1.00 0.65 28 CYS A C 38
ATOM 29542 O O . CYS A 1 28 ? -8.326 3.119 -1.898 1.00 1.43 28 CYS A O 38
ATOM 29549 N N . TYR A 1 29 ? -7.716 0.959 -1.621 1.00 1.12 29 TYR A N 38
ATOM 29550 C CA . TYR A 1 29 ? -9.076 0.484 -1.430 1.00 1.25 29 TYR A CA 38
ATOM 29551 C C . TYR A 1 29 ? -9.735 1.173 -0.234 1.00 1.30 29 TYR A C 38
ATOM 29552 O O . TYR A 1 29 ? -9.276 1.032 0.898 1.00 2.17 29 TYR A O 38
ATOM 29570 N N . VAL A 1 30 ? -10.801 1.904 -0.526 1.00 1.68 30 VAL A N 38
ATOM 29571 C CA . VAL A 1 30 ? -11.527 2.616 0.512 1.00 1.94 30 VAL A CA 38
ATOM 29572 C C . VAL A 1 30 ? -10.657 3.754 1.049 1.00 1.61 30 VAL A C 38
ATOM 29573 O O . VAL A 1 30 ? -9.435 3.628 1.113 1.00 2.36 30 VAL A O 38
ATOM 29586 N N . LYS A 1 31 ? -11.320 4.839 1.420 1.00 2.49 31 LYS A N 38
ATOM 29587 C CA . LYS A 1 31 ? -10.623 5.998 1.950 1.00 2.42 31 LYS A CA 38
ATOM 29588 C C . LYS A 1 31 ? -9.699 6.568 0.872 1.00 2.47 31 LYS A C 38
ATOM 29589 O O . LYS A 1 31 ? -9.676 6.075 -0.255 1.00 3.92 31 LYS A O 38
ATOM 29607 N N . LYS A 1 32 ? -8.959 7.598 1.255 1.00 1.37 32 LYS A N 38
ATOM 29608 C CA . LYS A 1 32 ? -8.036 8.241 0.335 1.00 1.35 32 LYS A CA 38
ATOM 29609 C C . LYS A 1 32 ? -6.735 8.569 1.071 1.00 1.24 32 LYS A C 38
ATOM 29610 O O . LYS A 1 32 ? -6.752 8.877 2.262 1.00 1.39 32 LYS A O 38
ATOM 29628 N N . CYS A 1 33 ? -5.639 8.491 0.332 1.00 1.00 33 CYS A N 38
ATOM 29629 C CA . CYS A 1 33 ? -4.332 8.776 0.899 1.00 0.90 33 CYS A CA 38
ATOM 29630 C C . CYS A 1 33 ? -4.312 10.237 1.350 1.00 0.90 33 CYS A C 38
ATOM 29631 O O . CYS A 1 33 ? -4.900 11.100 0.700 1.00 0.93 33 CYS A O 38
ATOM 29638 N N . PRO A 1 34 ? -3.611 10.477 2.491 1.00 0.88 34 PRO A N 38
ATOM 29639 C CA . PRO A 1 34 ? -3.507 11.820 3.037 1.00 0.90 34 PRO A CA 38
ATOM 29640 C C . PRO A 1 34 ? -2.534 12.670 2.219 1.00 0.83 34 PRO A C 38
ATOM 29641 O O . PRO A 1 34 ? -2.833 13.816 1.888 1.00 0.85 34 PRO A O 38
ATOM 29652 N N . ARG A 1 35 ? -1.388 12.076 1.917 1.00 0.83 35 ARG A N 38
ATOM 29653 C CA . ARG A 1 35 ? -0.369 12.765 1.144 1.00 0.82 35 ARG A CA 38
ATOM 29654 C C . ARG A 1 35 ? 0.714 11.781 0.698 1.00 0.72 35 ARG A C 38
ATOM 29655 O O . ARG A 1 35 ? 1.123 10.912 1.466 1.00 0.71 35 ARG A O 38
ATOM 29675 N N . ASP A 1 36 ? 1.148 11.951 -0.543 1.00 0.69 36 ASP A N 38
ATOM 29676 C CA . ASP A 1 36 ? 2.176 11.088 -1.101 1.00 0.64 36 ASP A CA 38
ATOM 29677 C C . ASP A 1 36 ? 3.226 10.793 -0.028 1.00 0.61 36 ASP A C 38
ATOM 29678 O O . ASP A 1 36 ? 3.793 11.713 0.561 1.00 0.62 36 ASP A O 38
ATOM 29688 N N . GLY A 1 37 ? 3.453 9.507 0.195 1.00 0.73 37 GLY A N 38
ATOM 29689 C CA . GLY A 1 37 ? 4.425 9.079 1.187 1.00 0.76 37 GLY A CA 38
ATOM 29690 C C . GLY A 1 37 ? 3.738 8.375 2.358 1.00 0.73 37 GLY A C 38
ATOM 29691 O O . GLY A 1 37 ? 4.356 7.566 3.050 1.00 0.76 37 GLY A O 38
ATOM 29695 N N . ALA A 1 38 ? 2.469 8.707 2.546 1.00 0.69 38 ALA A N 38
ATOM 29696 C CA . ALA A 1 38 ? 1.692 8.116 3.622 1.00 0.69 38 ALA A CA 38
ATOM 29697 C C . ALA A 1 38 ? 2.068 6.640 3.766 1.00 0.63 38 ALA A C 38
ATOM 29698 O O . ALA A 1 38 ? 1.934 5.866 2.819 1.00 0.50 38 ALA A O 38
ATOM 29705 N N . LYS A 1 39 ? 2.533 6.294 4.958 1.00 0.73 39 LYS A N 38
ATOM 29706 C CA . LYS A 1 39 ? 2.930 4.924 5.238 1.00 0.70 39 LYS A CA 38
ATOM 29707 C C . LYS A 1 39 ? 1.724 4.001 5.054 1.00 0.55 39 LYS A C 38
ATOM 29708 O O . LYS A 1 39 ? 0.581 4.426 5.215 1.00 0.65 39 LYS A O 38
ATOM 29726 N N . CYS A 1 40 ? 2.020 2.753 4.719 1.00 0.44 40 CYS A N 38
ATOM 29727 C CA . CYS A 1 40 ? 0.974 1.766 4.511 1.00 0.40 40 CYS A CA 38
ATOM 29728 C C . CYS A 1 40 ? 1.571 0.377 4.748 1.00 0.38 40 CYS A C 38
ATOM 29729 O O . CYS A 1 40 ? 2.774 0.244 4.966 1.00 0.71 40 CYS A O 38
ATOM 29736 N N . GLU A 1 41 ? 0.703 -0.622 4.696 1.00 0.51 41 GLU A N 38
ATOM 29737 C CA . GLU A 1 41 ? 1.129 -1.995 4.902 1.00 0.45 41 GLU A CA 38
ATOM 29738 C C . GLU A 1 41 ? 0.142 -2.962 4.244 1.00 0.49 41 GLU A C 38
ATOM 29739 O O . GLU A 1 41 ? -1.069 -2.828 4.412 1.00 0.62 41 GLU A O 38
ATOM 29752 N N . PHE A 1 42 ? 0.697 -3.914 3.508 1.00 0.48 42 PHE A N 38
ATOM 29753 C CA . PHE A 1 42 ? -0.119 -4.902 2.824 1.00 0.55 42 PHE A CA 38
ATOM 29754 C C . PHE A 1 42 ? -0.149 -6.221 3.599 1.00 0.54 42 PHE A C 38
ATOM 29755 O O . PHE A 1 42 ? 0.741 -7.056 3.446 1.00 0.71 42 PHE A O 38
ATOM 29772 N N . ASP A 1 43 ? -1.182 -6.367 4.416 1.00 0.62 43 ASP A N 38
ATOM 29773 C CA . ASP A 1 43 ? -1.340 -7.569 5.216 1.00 0.73 43 ASP A CA 38
ATOM 29774 C C . ASP A 1 43 ? -1.364 -8.790 4.294 1.00 0.82 43 ASP A C 38
ATOM 29775 O O . ASP A 1 43 ? -2.266 -8.933 3.469 1.00 1.01 43 ASP A O 38
ATOM 29785 N N . SER A 1 44 ? -0.362 -9.640 4.464 1.00 0.88 44 SER A N 38
ATOM 29786 C CA . SER A 1 44 ? -0.256 -10.844 3.657 1.00 1.00 44 SER A CA 38
ATOM 29787 C C . SER A 1 44 ? -1.283 -11.878 4.124 1.00 1.07 44 SER A C 38
ATOM 29788 O O . SER A 1 44 ? -1.378 -12.964 3.555 1.00 1.21 44 SER A O 38
ATOM 29796 N N . TYR A 1 45 ? -2.026 -11.503 5.155 1.00 1.13 45 TYR A N 38
ATOM 29797 C CA . TYR A 1 45 ? -3.043 -12.384 5.704 1.00 1.24 45 TYR A CA 38
ATOM 29798 C C . TYR A 1 45 ? -4.316 -12.349 4.856 1.00 1.26 45 TYR A C 38
ATOM 29799 O O . TYR A 1 45 ? -5.116 -13.282 4.891 1.00 1.41 45 TYR A O 38
ATOM 29817 N N . LYS A 1 46 ? -4.464 -11.261 4.114 1.00 1.19 46 LYS A N 38
ATOM 29818 C CA . LYS A 1 46 ? -5.626 -11.091 3.258 1.00 1.29 46 LYS A CA 38
ATOM 29819 C C . LYS A 1 46 ? -5.191 -10.462 1.933 1.00 1.28 46 LYS A C 38
ATOM 29820 O O . LYS A 1 46 ? -5.580 -10.927 0.863 1.00 1.42 46 LYS A O 38
ATOM 29838 N N . GLY A 1 47 ? -4.390 -9.413 2.048 1.00 1.20 47 GLY A N 38
ATOM 29839 C CA . GLY A 1 47 ? -3.898 -8.715 0.873 1.00 1.23 47 GLY A CA 38
ATOM 29840 C C . GLY A 1 47 ? -4.565 -7.346 0.729 1.00 1.16 47 GLY A C 38
ATOM 29841 O O . GLY A 1 47 ? -5.075 -7.009 -0.339 1.00 1.16 47 GLY A O 38
ATOM 29845 N N . LYS A 1 48 ? -4.540 -6.593 1.819 1.00 1.30 48 LYS A N 38
ATOM 29846 C CA . LYS A 1 48 ? -5.136 -5.268 1.827 1.00 1.26 48 LYS A CA 38
ATOM 29847 C C . LYS A 1 48 ? -4.137 -4.260 1.255 1.00 1.16 48 LYS A C 38
ATOM 29848 O O . LYS A 1 48 ? -3.911 -4.222 0.047 1.00 1.92 48 LYS A O 38
ATOM 29866 N N . CYS A 1 49 ? -3.566 -3.468 2.151 1.00 1.85 49 CYS A N 38
ATOM 29867 C CA . CYS A 1 49 ? -2.596 -2.463 1.751 1.00 1.75 49 CYS A CA 38
ATOM 29868 C C . CYS A 1 49 ? -2.537 -1.392 2.841 1.00 2.03 49 CYS A C 38
ATOM 29869 O O . CYS A 1 49 ? -1.525 -0.707 2.990 1.00 3.77 49 CYS A O 38
ATOM 29876 N N . TYR A 1 50 ? -3.633 -1.280 3.577 1.00 0.73 50 TYR A N 38
ATOM 29877 C CA . TYR A 1 50 ? -3.718 -0.304 4.650 1.00 0.87 50 TYR A CA 38
ATOM 29878 C C . TYR A 1 50 ? -3.011 0.997 4.264 1.00 1.09 50 TYR A C 38
ATOM 29879 O O . TYR A 1 50 ? -1.815 1.154 4.507 1.00 1.60 50 TYR A O 38
ATOM 29897 N N . CYS A 1 51 ? -3.781 1.898 3.671 1.00 0.89 51 CYS A N 38
ATOM 29898 C CA . CYS A 1 51 ? -3.243 3.181 3.250 1.00 1.08 51 CYS A CA 38
ATOM 29899 C C . CYS A 1 51 ? -3.150 4.089 4.477 1.00 1.28 51 CYS A C 38
ATOM 29900 O O . CYS A 1 51 ? -2.097 4.181 5.107 1.00 2.18 51 CYS A O 38
ATOM 29907 N N . ALA A 1 1 ? 2.558 -10.971 8.636 1.00 1.08 1 ALA A N 39
ATOM 29908 C CA . ALA A 1 1 ? 3.391 -10.868 7.450 1.00 1.00 1 ALA A CA 39
ATOM 29909 C C . ALA A 1 1 ? 2.969 -9.640 6.640 1.00 0.86 1 ALA A C 39
ATOM 29910 O O . ALA A 1 1 ? 2.832 -9.714 5.420 1.00 0.97 1 ALA A O 39
ATOM 29917 N N . THR A 1 2 ? 2.773 -8.540 7.352 1.00 0.78 2 THR A N 39
ATOM 29918 C CA . THR A 1 2 ? 2.368 -7.299 6.715 1.00 0.64 2 THR A CA 39
ATOM 29919 C C . THR A 1 2 ? 3.594 -6.537 6.205 1.00 0.72 2 THR A C 39
ATOM 29920 O O . THR A 1 2 ? 4.614 -6.468 6.888 1.00 0.95 2 THR A O 39
ATOM 29931 N N . TYR A 1 3 ? 3.452 -5.984 5.009 1.00 0.61 3 TYR A N 39
ATOM 29932 C CA . TYR A 1 3 ? 4.534 -5.230 4.400 1.00 0.70 3 TYR A CA 39
ATOM 29933 C C . TYR A 1 3 ? 4.478 -3.758 4.815 1.00 0.86 3 TYR A C 39
ATOM 29934 O O . TYR A 1 3 ? 3.632 -3.367 5.618 1.00 1.74 3 TYR A O 39
ATOM 29952 N N . ASN A 1 4 ? 5.390 -2.982 4.248 1.00 0.35 4 ASN A N 39
ATOM 29953 C CA . ASN A 1 4 ? 5.455 -1.562 4.549 1.00 0.31 4 ASN A CA 39
ATOM 29954 C C . ASN A 1 4 ? 5.958 -0.806 3.317 1.00 0.32 4 ASN A C 39
ATOM 29955 O O . ASN A 1 4 ? 6.850 -1.281 2.615 1.00 0.49 4 ASN A O 39
ATOM 29966 N N . GLY A 1 5 ? 5.365 0.357 3.092 1.00 0.27 5 GLY A N 39
ATOM 29967 C CA . GLY A 1 5 ? 5.743 1.182 1.957 1.00 0.29 5 GLY A CA 39
ATOM 29968 C C . GLY A 1 5 ? 5.103 2.569 2.051 1.00 0.30 5 GLY A C 39
ATOM 29969 O O . GLY A 1 5 ? 4.990 3.132 3.138 1.00 0.42 5 GLY A O 39
ATOM 29973 N N . LYS A 1 6 ? 4.700 3.079 0.896 1.00 0.26 6 LYS A N 39
ATOM 29974 C CA . LYS A 1 6 ? 4.074 4.388 0.834 1.00 0.27 6 LYS A CA 39
ATOM 29975 C C . LYS A 1 6 ? 2.854 4.323 -0.086 1.00 0.24 6 LYS A C 39
ATOM 29976 O O . LYS A 1 6 ? 2.747 3.424 -0.919 1.00 0.31 6 LYS A O 39
ATOM 29994 N N . CYS A 1 7 ? 1.963 5.287 0.095 1.00 0.24 7 CYS A N 39
ATOM 29995 C CA . CYS A 1 7 ? 0.755 5.350 -0.709 1.00 0.24 7 CYS A CA 39
ATOM 29996 C C . CYS A 1 7 ? 0.588 6.784 -1.215 1.00 0.33 7 CYS A C 39
ATOM 29997 O O . CYS A 1 7 ? 1.043 7.730 -0.573 1.00 0.55 7 CYS A O 39
ATOM 30004 N N . TYR A 1 8 ? -0.065 6.901 -2.362 1.00 0.28 8 TYR A N 39
ATOM 30005 C CA . TYR A 1 8 ? -0.297 8.205 -2.961 1.00 0.36 8 TYR A CA 39
ATOM 30006 C C . TYR A 1 8 ? -1.792 8.530 -3.005 1.00 0.36 8 TYR A C 39
ATOM 30007 O O . TYR A 1 8 ? -2.611 7.663 -3.304 1.00 0.46 8 TYR A O 39
ATOM 30025 N N . LYS A 1 9 ? -2.101 9.782 -2.702 1.00 0.42 9 LYS A N 39
ATOM 30026 C CA . LYS A 1 9 ? -3.482 10.233 -2.702 1.00 0.46 9 LYS A CA 39
ATOM 30027 C C . LYS A 1 9 ? -3.918 10.526 -4.139 1.00 0.41 9 LYS A C 39
ATOM 30028 O O . LYS A 1 9 ? -4.985 10.090 -4.570 1.00 0.50 9 LYS A O 39
ATOM 30046 N N . LYS A 1 10 ? -3.070 11.263 -4.842 1.00 0.47 10 LYS A N 39
ATOM 30047 C CA . LYS A 1 10 ? -3.354 11.619 -6.222 1.00 0.57 10 LYS A CA 39
ATOM 30048 C C . LYS A 1 10 ? -3.562 10.344 -7.041 1.00 0.56 10 LYS A C 39
ATOM 30049 O O . LYS A 1 10 ? -4.297 10.348 -8.027 1.00 1.01 10 LYS A O 39
ATOM 30067 N N . ASP A 1 11 ? -2.901 9.283 -6.603 1.00 0.55 11 ASP A N 39
ATOM 30068 C CA . ASP A 1 11 ? -3.004 8.003 -7.283 1.00 0.50 11 ASP A CA 39
ATOM 30069 C C . ASP A 1 11 ? -3.829 7.040 -6.428 1.00 0.39 11 ASP A C 39
ATOM 30070 O O . ASP A 1 11 ? -4.210 5.965 -6.888 1.00 0.42 11 ASP A O 39
ATOM 30080 N N . ASN A 1 12 ? -4.082 7.461 -5.197 1.00 0.37 12 ASN A N 39
ATOM 30081 C CA . ASN A 1 12 ? -4.855 6.649 -4.273 1.00 0.36 12 ASN A CA 39
ATOM 30082 C C . ASN A 1 12 ? -4.410 5.190 -4.386 1.00 0.32 12 ASN A C 39
ATOM 30083 O O . ASN A 1 12 ? -5.229 4.303 -4.621 1.00 0.38 12 ASN A O 39
ATOM 30094 N N . ILE A 1 13 ? -3.112 4.986 -4.214 1.00 0.31 13 ILE A N 39
ATOM 30095 C CA . ILE A 1 13 ? -2.547 3.650 -4.294 1.00 0.39 13 ILE A CA 39
ATOM 30096 C C . ILE A 1 13 ? -1.533 3.460 -3.164 1.00 0.39 13 ILE A C 39
ATOM 30097 O O . ILE A 1 13 ? -1.165 4.420 -2.488 1.00 0.50 13 ILE A O 39
ATOM 30113 N N . CYS A 1 14 ? -1.111 2.216 -2.993 1.00 0.41 14 CYS A N 39
ATOM 30114 C CA . CYS A 1 14 ? -0.147 1.889 -1.956 1.00 0.42 14 CYS A CA 39
ATOM 30115 C C . CYS A 1 14 ? 1.025 1.151 -2.607 1.00 0.46 14 CYS A C 39
ATOM 30116 O O . CYS A 1 14 ? 0.915 -0.029 -2.936 1.00 0.56 14 CYS A O 39
ATOM 30123 N N . LYS A 1 15 ? 2.122 1.876 -2.771 1.00 0.52 15 LYS A N 39
ATOM 30124 C CA . LYS A 1 15 ? 3.313 1.305 -3.376 1.00 0.59 15 LYS A CA 39
ATOM 30125 C C . LYS A 1 15 ? 4.263 0.832 -2.273 1.00 0.68 15 LYS A C 39
ATOM 30126 O O . LYS A 1 15 ? 4.572 1.584 -1.350 1.00 0.89 15 LYS A O 39
ATOM 30144 N N . TYR A 1 16 ? 4.699 -0.412 -2.406 1.00 0.60 16 TYR A N 39
ATOM 30145 C CA . TYR A 1 16 ? 5.607 -0.994 -1.433 1.00 0.69 16 TYR A CA 39
ATOM 30146 C C . TYR A 1 16 ? 6.443 -2.111 -2.062 1.00 0.69 16 TYR A C 39
ATOM 30147 O O . TYR A 1 16 ? 6.291 -2.414 -3.244 1.00 0.79 16 TYR A O 39
ATOM 30165 N N . LYS A 1 17 ? 7.308 -2.692 -1.243 1.00 0.71 17 LYS A N 39
ATOM 30166 C CA . LYS A 1 17 ? 8.168 -3.768 -1.705 1.00 0.74 17 LYS A CA 39
ATOM 30167 C C . LYS A 1 17 ? 7.665 -5.096 -1.137 1.00 0.97 17 LYS A C 39
ATOM 30168 O O . LYS A 1 17 ? 7.942 -5.428 0.015 1.00 1.76 17 LYS A O 39
ATOM 30186 N N . ALA A 1 18 ? 6.934 -5.822 -1.971 1.00 0.86 18 ALA A N 39
ATOM 30187 C CA . ALA A 1 18 ? 6.390 -7.106 -1.566 1.00 1.11 18 ALA A CA 39
ATOM 30188 C C . ALA A 1 18 ? 7.494 -7.940 -0.914 1.00 1.24 18 ALA A C 39
ATOM 30189 O O . ALA A 1 18 ? 8.676 -7.631 -1.055 1.00 1.84 18 ALA A O 39
ATOM 30196 N N . GLN A 1 19 ? 7.070 -8.982 -0.213 1.00 1.34 19 GLN A N 39
ATOM 30197 C CA . GLN A 1 19 ? 8.008 -9.862 0.462 1.00 1.45 19 GLN A CA 39
ATOM 30198 C C . GLN A 1 19 ? 9.007 -10.443 -0.541 1.00 1.24 19 GLN A C 39
ATOM 30199 O O . GLN A 1 19 ? 10.163 -10.687 -0.201 1.00 1.25 19 GLN A O 39
ATOM 30213 N N . SER A 1 20 ? 8.524 -10.647 -1.758 1.00 1.26 20 SER A N 39
ATOM 30214 C CA . SER A 1 20 ? 9.360 -11.194 -2.813 1.00 1.24 20 SER A CA 39
ATOM 30215 C C . SER A 1 20 ? 9.530 -10.165 -3.932 1.00 1.32 20 SER A C 39
ATOM 30216 O O . SER A 1 20 ? 10.184 -10.439 -4.937 1.00 1.74 20 SER A O 39
ATOM 30224 N N . GLY A 1 21 ? 8.930 -9.003 -3.720 1.00 1.35 21 GLY A N 39
ATOM 30225 C CA . GLY A 1 21 ? 9.008 -7.932 -4.699 1.00 1.90 21 GLY A CA 39
ATOM 30226 C C . GLY A 1 21 ? 8.085 -8.208 -5.888 1.00 2.40 21 GLY A C 39
ATOM 30227 O O . GLY A 1 21 ? 8.018 -7.412 -6.824 1.00 3.01 21 GLY A O 39
ATOM 30231 N N . LYS A 1 22 ? 7.396 -9.337 -5.812 1.00 2.42 22 LYS A N 39
ATOM 30232 C CA . LYS A 1 22 ? 6.480 -9.728 -6.870 1.00 3.16 22 LYS A CA 39
ATOM 30233 C C . LYS A 1 22 ? 5.391 -8.663 -7.015 1.00 3.32 22 LYS A C 39
ATOM 30234 O O . LYS A 1 22 ? 4.997 -8.321 -8.129 1.00 4.13 22 LYS A O 39
ATOM 30252 N N . THR A 1 23 ? 4.936 -8.169 -5.873 1.00 2.86 23 THR A N 39
ATOM 30253 C CA . THR A 1 23 ? 3.900 -7.150 -5.859 1.00 2.92 23 THR A CA 39
ATOM 30254 C C . THR A 1 23 ? 4.502 -5.773 -6.147 1.00 1.33 23 THR A C 39
ATOM 30255 O O . THR A 1 23 ? 5.695 -5.659 -6.425 1.00 1.10 23 THR A O 39
ATOM 30266 N N . ALA A 1 24 ? 3.650 -4.762 -6.071 1.00 1.03 24 ALA A N 39
ATOM 30267 C CA . ALA A 1 24 ? 4.083 -3.397 -6.320 1.00 0.96 24 ALA A CA 39
ATOM 30268 C C . ALA A 1 24 ? 2.857 -2.514 -6.564 1.00 1.08 24 ALA A C 39
ATOM 30269 O O . ALA A 1 24 ? 2.144 -2.694 -7.550 1.00 2.59 24 ALA A O 39
ATOM 30276 N N . ILE A 1 25 ? 2.650 -1.579 -5.648 1.00 1.29 25 ILE A N 39
ATOM 30277 C CA . ILE A 1 25 ? 1.523 -0.668 -5.752 1.00 1.02 25 ILE A CA 39
ATOM 30278 C C . ILE A 1 25 ? 0.220 -1.470 -5.731 1.00 0.94 25 ILE A C 39
ATOM 30279 O O . ILE A 1 25 ? 0.112 -2.502 -6.391 1.00 1.13 25 ILE A O 39
ATOM 30295 N N . CYS A 1 26 ? -0.736 -0.966 -4.965 1.00 0.78 26 CYS A N 39
ATOM 30296 C CA . CYS A 1 26 ? -2.027 -1.622 -4.849 1.00 0.86 26 CYS A CA 39
ATOM 30297 C C . CYS A 1 26 ? -3.075 -0.563 -4.502 1.00 0.69 26 CYS A C 39
ATOM 30298 O O . CYS A 1 26 ? -3.146 -0.104 -3.363 1.00 0.57 26 CYS A O 39
ATOM 30305 N N . LYS A 1 27 ? -3.864 -0.207 -5.505 1.00 0.81 27 LYS A N 39
ATOM 30306 C CA . LYS A 1 27 ? -4.905 0.790 -5.321 1.00 0.70 27 LYS A CA 39
ATOM 30307 C C . LYS A 1 27 ? -5.517 0.630 -3.928 1.00 0.64 27 LYS A C 39
ATOM 30308 O O . LYS A 1 27 ? -5.746 -0.488 -3.471 1.00 0.90 27 LYS A O 39
ATOM 30326 N N . CYS A 1 28 ? -5.763 1.766 -3.291 1.00 0.50 28 CYS A N 39
ATOM 30327 C CA . CYS A 1 28 ? -6.344 1.766 -1.959 1.00 0.67 28 CYS A CA 39
ATOM 30328 C C . CYS A 1 28 ? -7.867 1.724 -2.098 1.00 0.72 28 CYS A C 39
ATOM 30329 O O . CYS A 1 28 ? -8.457 2.577 -2.760 1.00 1.23 28 CYS A O 39
ATOM 30336 N N . TYR A 1 29 ? -8.459 0.723 -1.465 1.00 1.12 29 TYR A N 39
ATOM 30337 C CA . TYR A 1 29 ? -9.902 0.558 -1.510 1.00 1.23 29 TYR A CA 39
ATOM 30338 C C . TYR A 1 29 ? -10.525 0.799 -0.133 1.00 1.47 29 TYR A C 39
ATOM 30339 O O . TYR A 1 29 ? -11.689 0.472 0.091 1.00 2.82 29 TYR A O 39
ATOM 30357 N N . VAL A 1 30 ? -9.722 1.370 0.752 1.00 1.61 30 VAL A N 39
ATOM 30358 C CA . VAL A 1 30 ? -10.179 1.659 2.101 1.00 2.03 30 VAL A CA 39
ATOM 30359 C C . VAL A 1 30 ? -10.099 3.166 2.350 1.00 1.40 30 VAL A C 39
ATOM 30360 O O . VAL A 1 30 ? -10.932 3.926 1.856 1.00 1.82 30 VAL A O 39
ATOM 30373 N N . LYS A 1 31 ? -9.091 3.555 3.116 1.00 1.43 31 LYS A N 39
ATOM 30374 C CA . LYS A 1 31 ? -8.891 4.958 3.437 1.00 1.11 31 LYS A CA 39
ATOM 30375 C C . LYS A 1 31 ? -7.909 5.570 2.436 1.00 0.99 31 LYS A C 39
ATOM 30376 O O . LYS A 1 31 ? -6.697 5.423 2.582 1.00 1.44 31 LYS A O 39
ATOM 30394 N N . LYS A 1 32 ? -8.469 6.245 1.443 1.00 0.72 32 LYS A N 39
ATOM 30395 C CA . LYS A 1 32 ? -7.658 6.881 0.419 1.00 0.62 32 LYS A CA 39
ATOM 30396 C C . LYS A 1 32 ? -6.384 7.439 1.057 1.00 0.54 32 LYS A C 39
ATOM 30397 O O . LYS A 1 32 ? -6.391 7.833 2.223 1.00 0.65 32 LYS A O 39
ATOM 30415 N N . CYS A 1 33 ? -5.322 7.456 0.266 1.00 0.48 33 CYS A N 39
ATOM 30416 C CA . CYS A 1 33 ? -4.044 7.960 0.739 1.00 0.43 33 CYS A CA 39
ATOM 30417 C C . CYS A 1 33 ? -4.222 9.427 1.134 1.00 0.45 33 CYS A C 39
ATOM 30418 O O . CYS A 1 33 ? -4.913 10.179 0.448 1.00 0.50 33 CYS A O 39
ATOM 30425 N N . PRO A 1 34 ? -3.571 9.799 2.269 1.00 0.49 34 PRO A N 39
ATOM 30426 C CA . PRO A 1 34 ? -3.651 11.163 2.764 1.00 0.59 34 PRO A CA 39
ATOM 30427 C C . PRO A 1 34 ? -2.790 12.105 1.919 1.00 0.57 34 PRO A C 39
ATOM 30428 O O . PRO A 1 34 ? -3.240 13.182 1.531 1.00 0.72 34 PRO A O 39
ATOM 30439 N N . ARG A 1 35 ? -1.568 11.664 1.660 1.00 0.53 35 ARG A N 39
ATOM 30440 C CA . ARG A 1 35 ? -0.640 12.454 0.868 1.00 0.55 35 ARG A CA 39
ATOM 30441 C C . ARG A 1 35 ? 0.525 11.584 0.393 1.00 0.51 35 ARG A C 39
ATOM 30442 O O . ARG A 1 35 ? 1.063 10.787 1.159 1.00 0.52 35 ARG A O 39
ATOM 30462 N N . ASP A 1 36 ? 0.882 11.768 -0.870 1.00 0.53 36 ASP A N 39
ATOM 30463 C CA . ASP A 1 36 ? 1.974 11.010 -1.457 1.00 0.53 36 ASP A CA 39
ATOM 30464 C C . ASP A 1 36 ? 3.063 10.795 -0.405 1.00 0.51 36 ASP A C 39
ATOM 30465 O O . ASP A 1 36 ? 3.487 11.741 0.257 1.00 0.55 36 ASP A O 39
ATOM 30475 N N . GLY A 1 37 ? 3.485 9.545 -0.283 1.00 0.50 37 GLY A N 39
ATOM 30476 C CA . GLY A 1 37 ? 4.517 9.193 0.678 1.00 0.51 37 GLY A CA 39
ATOM 30477 C C . GLY A 1 37 ? 3.912 8.512 1.907 1.00 0.45 37 GLY A C 39
ATOM 30478 O O . GLY A 1 37 ? 4.583 7.732 2.582 1.00 0.47 37 GLY A O 39
ATOM 30482 N N . ALA A 1 38 ? 2.651 8.831 2.160 1.00 0.43 38 ALA A N 39
ATOM 30483 C CA . ALA A 1 38 ? 1.949 8.259 3.296 1.00 0.40 38 ALA A CA 39
ATOM 30484 C C . ALA A 1 38 ? 2.319 6.780 3.428 1.00 0.34 38 ALA A C 39
ATOM 30485 O O . ALA A 1 38 ? 2.159 6.010 2.482 1.00 0.26 38 ALA A O 39
ATOM 30492 N N . LYS A 1 39 ? 2.806 6.428 4.609 1.00 0.41 39 LYS A N 39
ATOM 30493 C CA . LYS A 1 39 ? 3.201 5.055 4.876 1.00 0.36 39 LYS A CA 39
ATOM 30494 C C . LYS A 1 39 ? 1.953 4.170 4.916 1.00 0.33 39 LYS A C 39
ATOM 30495 O O . LYS A 1 39 ? 0.872 4.631 5.279 1.00 0.38 39 LYS A O 39
ATOM 30513 N N . CYS A 1 40 ? 2.146 2.914 4.539 1.00 0.28 40 CYS A N 39
ATOM 30514 C CA . CYS A 1 40 ? 1.050 1.960 4.527 1.00 0.28 40 CYS A CA 39
ATOM 30515 C C . CYS A 1 40 ? 1.622 0.569 4.804 1.00 0.33 40 CYS A C 39
ATOM 30516 O O . CYS A 1 40 ? 2.820 0.422 5.041 1.00 0.77 40 CYS A O 39
ATOM 30523 N N . GLU A 1 41 ? 0.738 -0.418 4.765 1.00 0.39 41 GLU A N 39
ATOM 30524 C CA . GLU A 1 41 ? 1.140 -1.793 5.008 1.00 0.34 41 GLU A CA 39
ATOM 30525 C C . GLU A 1 41 ? 0.183 -2.758 4.306 1.00 0.37 41 GLU A C 39
ATOM 30526 O O . GLU A 1 41 ? -1.022 -2.730 4.550 1.00 0.57 41 GLU A O 39
ATOM 30539 N N . PHE A 1 42 ? 0.756 -3.589 3.447 1.00 0.38 42 PHE A N 39
ATOM 30540 C CA . PHE A 1 42 ? -0.031 -4.561 2.708 1.00 0.43 42 PHE A CA 39
ATOM 30541 C C . PHE A 1 42 ? -0.104 -5.892 3.458 1.00 0.43 42 PHE A C 39
ATOM 30542 O O . PHE A 1 42 ? 0.919 -6.532 3.696 1.00 0.51 42 PHE A O 39
ATOM 30559 N N . ASP A 1 43 ? -1.324 -6.271 3.810 1.00 0.53 43 ASP A N 39
ATOM 30560 C CA . ASP A 1 43 ? -1.544 -7.514 4.528 1.00 0.59 43 ASP A CA 39
ATOM 30561 C C . ASP A 1 43 ? -1.418 -8.689 3.556 1.00 0.71 43 ASP A C 39
ATOM 30562 O O . ASP A 1 43 ? -2.092 -8.724 2.527 1.00 0.86 43 ASP A O 39
ATOM 30572 N N . SER A 1 44 ? -0.550 -9.623 3.916 1.00 0.76 44 SER A N 39
ATOM 30573 C CA . SER A 1 44 ? -0.326 -10.796 3.088 1.00 0.96 44 SER A CA 39
ATOM 30574 C C . SER A 1 44 ? -1.481 -11.785 3.260 1.00 1.07 44 SER A C 39
ATOM 30575 O O . SER A 1 44 ? -1.475 -12.861 2.664 1.00 1.33 44 SER A O 39
ATOM 30583 N N . TYR A 1 45 ? -2.444 -11.385 4.076 1.00 1.06 45 TYR A N 39
ATOM 30584 C CA . TYR A 1 45 ? -3.603 -12.222 4.334 1.00 1.30 45 TYR A CA 39
ATOM 30585 C C . TYR A 1 45 ? -4.763 -11.854 3.405 1.00 1.45 45 TYR A C 39
ATOM 30586 O O . TYR A 1 45 ? -5.460 -12.732 2.899 1.00 1.99 45 TYR A O 39
ATOM 30604 N N . LYS A 1 46 ? -4.932 -10.555 3.210 1.00 1.10 46 LYS A N 39
ATOM 30605 C CA . LYS A 1 46 ? -5.995 -10.060 2.351 1.00 1.32 46 LYS A CA 39
ATOM 30606 C C . LYS A 1 46 ? -5.380 -9.317 1.163 1.00 1.42 46 LYS A C 39
ATOM 30607 O O . LYS A 1 46 ? -5.853 -9.445 0.035 1.00 1.76 46 LYS A O 39
ATOM 30625 N N . GLY A 1 47 ? -4.336 -8.556 1.458 1.00 1.27 47 GLY A N 39
ATOM 30626 C CA . GLY A 1 47 ? -3.652 -7.792 0.428 1.00 1.49 47 GLY A CA 39
ATOM 30627 C C . GLY A 1 47 ? -4.360 -6.460 0.172 1.00 1.35 47 GLY A C 39
ATOM 30628 O O . GLY A 1 47 ? -4.852 -6.215 -0.928 1.00 1.18 47 GLY A O 39
ATOM 30632 N N . LYS A 1 48 ? -4.388 -5.634 1.207 1.00 1.59 48 LYS A N 39
ATOM 30633 C CA . LYS A 1 48 ? -5.027 -4.332 1.109 1.00 1.53 48 LYS A CA 39
ATOM 30634 C C . LYS A 1 48 ? -3.956 -3.256 0.917 1.00 1.61 48 LYS A C 39
ATOM 30635 O O . LYS A 1 48 ? -3.610 -2.914 -0.212 1.00 2.59 48 LYS A O 39
ATOM 30653 N N . CYS A 1 49 ? -3.461 -2.753 2.038 1.00 1.83 49 CYS A N 39
ATOM 30654 C CA . CYS A 1 49 ? -2.437 -1.723 2.008 1.00 1.82 49 CYS A CA 39
ATOM 30655 C C . CYS A 1 49 ? -2.478 -0.965 3.336 1.00 2.08 49 CYS A C 39
ATOM 30656 O O . CYS A 1 49 ? -1.490 -0.350 3.735 1.00 3.87 49 CYS A O 39
ATOM 30663 N N . TYR A 1 50 ? -3.632 -1.034 3.985 1.00 0.62 50 TYR A N 39
ATOM 30664 C CA . TYR A 1 50 ? -3.815 -0.362 5.260 1.00 0.63 50 TYR A CA 39
ATOM 30665 C C . TYR A 1 50 ? -3.098 0.990 5.275 1.00 0.73 50 TYR A C 39
ATOM 30666 O O . TYR A 1 50 ? -2.034 1.126 5.876 1.00 1.07 50 TYR A O 39
ATOM 30684 N N . CYS A 1 51 ? -3.711 1.956 4.606 1.00 0.71 51 CYS A N 39
ATOM 30685 C CA . CYS A 1 51 ? -3.146 3.292 4.535 1.00 0.84 51 CYS A CA 39
ATOM 30686 C C . CYS A 1 51 ? -3.712 4.116 5.693 1.00 0.90 51 CYS A C 39
ATOM 30687 O O . CYS A 1 51 ? -4.504 5.033 5.479 1.00 1.56 51 CYS A O 39
ATOM 30694 N N . ALA A 1 1 ? 3.577 -10.737 8.177 1.00 1.04 1 ALA A N 40
ATOM 30695 C CA . ALA A 1 1 ? 3.853 -10.880 6.758 1.00 0.68 1 ALA A CA 40
ATOM 30696 C C . ALA A 1 1 ? 3.478 -9.583 6.037 1.00 0.61 1 ALA A C 40
ATOM 30697 O O . ALA A 1 1 ? 3.711 -9.446 4.837 1.00 0.85 1 ALA A O 40
ATOM 30704 N N . THR A 1 2 ? 2.903 -8.664 6.799 1.00 0.53 2 THR A N 40
ATOM 30705 C CA . THR A 1 2 ? 2.495 -7.384 6.248 1.00 0.45 2 THR A CA 40
ATOM 30706 C C . THR A 1 2 ? 3.686 -6.678 5.599 1.00 0.53 2 THR A C 40
ATOM 30707 O O . THR A 1 2 ? 4.750 -6.561 6.206 1.00 0.69 2 THR A O 40
ATOM 30718 N N . TYR A 1 3 ? 3.469 -6.225 4.373 1.00 0.59 3 TYR A N 40
ATOM 30719 C CA . TYR A 1 3 ? 4.511 -5.533 3.634 1.00 0.72 3 TYR A CA 40
ATOM 30720 C C . TYR A 1 3 ? 4.409 -4.019 3.829 1.00 0.79 3 TYR A C 40
ATOM 30721 O O . TYR A 1 3 ? 3.410 -3.407 3.453 1.00 1.51 3 TYR A O 40
ATOM 30739 N N . ASN A 1 4 ? 5.456 -3.458 4.416 1.00 0.52 4 ASN A N 40
ATOM 30740 C CA . ASN A 1 4 ? 5.496 -2.027 4.665 1.00 0.51 4 ASN A CA 40
ATOM 30741 C C . ASN A 1 4 ? 5.796 -1.294 3.356 1.00 0.50 4 ASN A C 40
ATOM 30742 O O . ASN A 1 4 ? 6.393 -1.865 2.444 1.00 0.67 4 ASN A O 40
ATOM 30753 N N . GLY A 1 5 ? 5.369 -0.041 3.305 1.00 0.47 5 GLY A N 40
ATOM 30754 C CA . GLY A 1 5 ? 5.584 0.775 2.123 1.00 0.49 5 GLY A CA 40
ATOM 30755 C C . GLY A 1 5 ? 4.902 2.137 2.266 1.00 0.58 5 GLY A C 40
ATOM 30756 O O . GLY A 1 5 ? 4.761 2.652 3.374 1.00 0.75 5 GLY A O 40
ATOM 30760 N N . LYS A 1 6 ? 4.497 2.683 1.129 1.00 0.48 6 LYS A N 40
ATOM 30761 C CA . LYS A 1 6 ? 3.833 3.975 1.113 1.00 0.55 6 LYS A CA 40
ATOM 30762 C C . LYS A 1 6 ? 2.735 3.967 0.048 1.00 0.43 6 LYS A C 40
ATOM 30763 O O . LYS A 1 6 ? 2.747 3.132 -0.855 1.00 0.39 6 LYS A O 40
ATOM 30781 N N . CYS A 1 7 ? 1.811 4.907 0.189 1.00 0.49 7 CYS A N 40
ATOM 30782 C CA . CYS A 1 7 ? 0.708 5.018 -0.750 1.00 0.42 7 CYS A CA 40
ATOM 30783 C C . CYS A 1 7 ? 0.635 6.467 -1.237 1.00 0.42 7 CYS A C 40
ATOM 30784 O O . CYS A 1 7 ? 1.105 7.378 -0.556 1.00 0.59 7 CYS A O 40
ATOM 30791 N N . TYR A 1 8 ? 0.044 6.634 -2.410 1.00 0.39 8 TYR A N 40
ATOM 30792 C CA . TYR A 1 8 ? -0.096 7.957 -2.995 1.00 0.43 8 TYR A CA 40
ATOM 30793 C C . TYR A 1 8 ? -1.571 8.343 -3.132 1.00 0.44 8 TYR A C 40
ATOM 30794 O O . TYR A 1 8 ? -2.425 7.482 -3.333 1.00 0.54 8 TYR A O 40
ATOM 30812 N N . LYS A 1 9 ? -1.823 9.638 -3.017 1.00 0.48 9 LYS A N 40
ATOM 30813 C CA . LYS A 1 9 ? -3.179 10.149 -3.125 1.00 0.55 9 LYS A CA 40
ATOM 30814 C C . LYS A 1 9 ? -3.518 10.377 -4.599 1.00 0.59 9 LYS A C 40
ATOM 30815 O O . LYS A 1 9 ? -4.553 9.919 -5.080 1.00 0.71 9 LYS A O 40
ATOM 30833 N N . LYS A 1 10 ? -2.625 11.085 -5.276 1.00 0.65 10 LYS A N 40
ATOM 30834 C CA . LYS A 1 10 ? -2.817 11.380 -6.686 1.00 0.80 10 LYS A CA 40
ATOM 30835 C C . LYS A 1 10 ? -3.069 10.076 -7.445 1.00 0.87 10 LYS A C 40
ATOM 30836 O O . LYS A 1 10 ? -3.798 10.061 -8.436 1.00 1.38 10 LYS A O 40
ATOM 30854 N N . ASP A 1 11 ? -2.452 9.012 -6.951 1.00 0.61 11 ASP A N 40
ATOM 30855 C CA . ASP A 1 11 ? -2.601 7.706 -7.570 1.00 0.62 11 ASP A CA 40
ATOM 30856 C C . ASP A 1 11 ? -3.511 6.835 -6.702 1.00 0.55 11 ASP A C 40
ATOM 30857 O O . ASP A 1 11 ? -4.024 5.816 -7.162 1.00 0.57 11 ASP A O 40
ATOM 30867 N N . ASN A 1 12 ? -3.683 7.268 -5.462 1.00 0.52 12 ASN A N 40
ATOM 30868 C CA . ASN A 1 12 ? -4.522 6.540 -4.525 1.00 0.50 12 ASN A CA 40
ATOM 30869 C C . ASN A 1 12 ? -4.193 5.048 -4.605 1.00 0.50 12 ASN A C 40
ATOM 30870 O O . ASN A 1 12 ? -5.083 4.223 -4.810 1.00 0.51 12 ASN A O 40
ATOM 30881 N N . ILE A 1 13 ? -2.914 4.746 -4.440 1.00 0.52 13 ILE A N 40
ATOM 30882 C CA . ILE A 1 13 ? -2.457 3.368 -4.491 1.00 0.55 13 ILE A CA 40
ATOM 30883 C C . ILE A 1 13 ? -1.314 3.177 -3.492 1.00 0.65 13 ILE A C 40
ATOM 30884 O O . ILE A 1 13 ? -0.519 4.089 -3.271 1.00 1.23 13 ILE A O 40
ATOM 30900 N N . CYS A 1 14 ? -1.269 1.985 -2.915 1.00 0.38 14 CYS A N 40
ATOM 30901 C CA . CYS A 1 14 ? -0.237 1.662 -1.944 1.00 0.36 14 CYS A CA 40
ATOM 30902 C C . CYS A 1 14 ? 0.919 0.981 -2.681 1.00 0.40 14 CYS A C 40
ATOM 30903 O O . CYS A 1 14 ? 0.772 -0.134 -3.177 1.00 0.48 14 CYS A O 40
ATOM 30910 N N . LYS A 1 15 ? 2.043 1.681 -2.727 1.00 0.44 15 LYS A N 40
ATOM 30911 C CA . LYS A 1 15 ? 3.223 1.159 -3.394 1.00 0.54 15 LYS A CA 40
ATOM 30912 C C . LYS A 1 15 ? 4.157 0.536 -2.355 1.00 0.60 15 LYS A C 40
ATOM 30913 O O . LYS A 1 15 ? 4.820 1.250 -1.604 1.00 1.02 15 LYS A O 40
ATOM 30931 N N . TYR A 1 16 ? 4.181 -0.789 -2.346 1.00 0.62 16 TYR A N 40
ATOM 30932 C CA . TYR A 1 16 ? 5.024 -1.515 -1.411 1.00 0.69 16 TYR A CA 40
ATOM 30933 C C . TYR A 1 16 ? 5.774 -2.647 -2.115 1.00 0.74 16 TYR A C 40
ATOM 30934 O O . TYR A 1 16 ? 5.761 -2.737 -3.342 1.00 0.66 16 TYR A O 40
ATOM 30952 N N . LYS A 1 17 ? 6.411 -3.483 -1.308 1.00 1.14 17 LYS A N 40
ATOM 30953 C CA . LYS A 1 17 ? 7.166 -4.606 -1.839 1.00 1.26 17 LYS A CA 40
ATOM 30954 C C . LYS A 1 17 ? 6.205 -5.749 -2.172 1.00 1.65 17 LYS A C 40
ATOM 30955 O O . LYS A 1 17 ? 5.126 -5.847 -1.590 1.00 2.75 17 LYS A O 40
ATOM 30973 N N . ALA A 1 18 ? 6.632 -6.584 -3.108 1.00 1.24 18 ALA A N 40
ATOM 30974 C CA . ALA A 1 18 ? 5.823 -7.717 -3.526 1.00 1.77 18 ALA A CA 40
ATOM 30975 C C . ALA A 1 18 ? 6.491 -9.013 -3.064 1.00 2.21 18 ALA A C 40
ATOM 30976 O O . ALA A 1 18 ? 6.497 -10.006 -3.791 1.00 3.77 18 ALA A O 40
ATOM 30983 N N . GLN A 1 19 ? 7.037 -8.963 -1.858 1.00 1.41 19 GLN A N 40
ATOM 30984 C CA . GLN A 1 19 ? 7.706 -10.121 -1.290 1.00 1.62 19 GLN A CA 40
ATOM 30985 C C . GLN A 1 19 ? 8.980 -10.436 -2.076 1.00 1.38 19 GLN A C 40
ATOM 30986 O O . GLN A 1 19 ? 10.075 -10.436 -1.516 1.00 1.39 19 GLN A O 40
ATOM 31000 N N . SER A 1 20 ? 8.795 -10.697 -3.362 1.00 1.35 20 SER A N 40
ATOM 31001 C CA . SER A 1 20 ? 9.916 -11.013 -4.231 1.00 1.24 20 SER A CA 40
ATOM 31002 C C . SER A 1 20 ? 11.031 -9.983 -4.041 1.00 1.08 20 SER A C 40
ATOM 31003 O O . SER A 1 20 ? 12.208 -10.300 -4.206 1.00 1.77 20 SER A O 40
ATOM 31011 N N . GLY A 1 21 ? 10.621 -8.770 -3.699 1.00 1.10 21 GLY A N 40
ATOM 31012 C CA . GLY A 1 21 ? 11.571 -7.692 -3.485 1.00 2.09 21 GLY A CA 40
ATOM 31013 C C . GLY A 1 21 ? 11.314 -6.536 -4.454 1.00 2.87 21 GLY A C 40
ATOM 31014 O O . GLY A 1 21 ? 11.840 -5.439 -4.270 1.00 3.82 21 GLY A O 40
ATOM 31018 N N . LYS A 1 22 ? 10.506 -6.821 -5.464 1.00 2.89 22 LYS A N 40
ATOM 31019 C CA . LYS A 1 22 ? 10.173 -5.819 -6.462 1.00 4.02 22 LYS A CA 40
ATOM 31020 C C . LYS A 1 22 ? 9.253 -4.768 -5.837 1.00 4.16 22 LYS A C 40
ATOM 31021 O O . LYS A 1 22 ? 9.675 -4.005 -4.969 1.00 5.24 22 LYS A O 40
ATOM 31039 N N . THR A 1 23 ? 8.012 -4.763 -6.302 1.00 3.59 23 THR A N 40
ATOM 31040 C CA . THR A 1 23 ? 7.029 -3.819 -5.799 1.00 3.56 23 THR A CA 40
ATOM 31041 C C . THR A 1 23 ? 5.613 -4.301 -6.121 1.00 1.50 23 THR A C 40
ATOM 31042 O O . THR A 1 23 ? 5.396 -4.971 -7.130 1.00 1.14 23 THR A O 40
ATOM 31053 N N . ALA A 1 24 ? 4.686 -3.942 -5.245 1.00 1.29 24 ALA A N 40
ATOM 31054 C CA . ALA A 1 24 ? 3.297 -4.330 -5.423 1.00 1.32 24 ALA A CA 40
ATOM 31055 C C . ALA A 1 24 ? 2.397 -3.121 -5.160 1.00 1.24 24 ALA A C 40
ATOM 31056 O O . ALA A 1 24 ? 2.627 -2.365 -4.218 1.00 2.22 24 ALA A O 40
ATOM 31063 N N . ILE A 1 25 ? 1.391 -2.977 -6.010 1.00 1.58 25 ILE A N 40
ATOM 31064 C CA . ILE A 1 25 ? 0.455 -1.873 -5.882 1.00 1.37 25 ILE A CA 40
ATOM 31065 C C . ILE A 1 25 ? -0.917 -2.417 -5.478 1.00 1.33 25 ILE A C 40
ATOM 31066 O O . ILE A 1 25 ? -1.321 -3.487 -5.931 1.00 1.55 25 ILE A O 40
ATOM 31082 N N . CYS A 1 26 ? -1.594 -1.656 -4.631 1.00 1.13 26 CYS A N 40
ATOM 31083 C CA . CYS A 1 26 ? -2.912 -2.049 -4.162 1.00 1.17 26 CYS A CA 40
ATOM 31084 C C . CYS A 1 26 ? -3.718 -0.780 -3.877 1.00 0.96 26 CYS A C 40
ATOM 31085 O O . CYS A 1 26 ? -3.466 -0.089 -2.891 1.00 0.78 26 CYS A O 40
ATOM 31092 N N . LYS A 1 27 ? -4.671 -0.513 -4.757 1.00 1.04 27 LYS A N 40
ATOM 31093 C CA . LYS A 1 27 ? -5.516 0.661 -4.612 1.00 0.92 27 LYS A CA 40
ATOM 31094 C C . LYS A 1 27 ? -5.860 0.857 -3.134 1.00 0.86 27 LYS A C 40
ATOM 31095 O O . LYS A 1 27 ? -5.997 -0.114 -2.391 1.00 0.98 27 LYS A O 40
ATOM 31113 N N . CYS A 1 28 ? -5.989 2.119 -2.752 1.00 0.75 28 CYS A N 40
ATOM 31114 C CA . CYS A 1 28 ? -6.315 2.455 -1.377 1.00 0.77 28 CYS A CA 40
ATOM 31115 C C . CYS A 1 28 ? -7.814 2.231 -1.169 1.00 0.90 28 CYS A C 40
ATOM 31116 O O . CYS A 1 28 ? -8.637 2.853 -1.840 1.00 1.38 28 CYS A O 40
ATOM 31123 N N . TYR A 1 29 ? -8.124 1.342 -0.237 1.00 1.19 29 TYR A N 40
ATOM 31124 C CA . TYR A 1 29 ? -9.510 1.028 0.067 1.00 1.35 29 TYR A CA 40
ATOM 31125 C C . TYR A 1 29 ? -9.978 1.772 1.319 1.00 1.52 29 TYR A C 40
ATOM 31126 O O . TYR A 1 29 ? -11.040 1.473 1.863 1.00 2.37 29 TYR A O 40
ATOM 31144 N N . VAL A 1 30 ? -9.162 2.728 1.741 1.00 2.21 30 VAL A N 40
ATOM 31145 C CA . VAL A 1 30 ? -9.480 3.517 2.919 1.00 2.59 30 VAL A CA 40
ATOM 31146 C C . VAL A 1 30 ? -10.101 4.846 2.485 1.00 1.52 30 VAL A C 40
ATOM 31147 O O . VAL A 1 30 ? -10.904 4.886 1.554 1.00 1.69 30 VAL A O 40
ATOM 31160 N N . LYS A 1 31 ? -9.706 5.902 3.180 1.00 2.17 31 LYS A N 40
ATOM 31161 C CA . LYS A 1 31 ? -10.214 7.230 2.879 1.00 2.60 31 LYS A CA 40
ATOM 31162 C C . LYS A 1 31 ? -9.230 7.950 1.954 1.00 2.70 31 LYS A C 40
ATOM 31163 O O . LYS A 1 31 ? -8.884 9.106 2.191 1.00 4.37 31 LYS A O 40
ATOM 31181 N N . LYS A 1 32 ? -8.808 7.236 0.921 1.00 1.20 32 LYS A N 40
ATOM 31182 C CA . LYS A 1 32 ? -7.870 7.793 -0.040 1.00 1.10 32 LYS A CA 40
ATOM 31183 C C . LYS A 1 32 ? -6.590 8.211 0.687 1.00 1.02 32 LYS A C 40
ATOM 31184 O O . LYS A 1 32 ? -6.642 8.677 1.824 1.00 1.30 32 LYS A O 40
ATOM 31202 N N . CYS A 1 33 ? -5.472 8.030 0.000 1.00 0.68 33 CYS A N 40
ATOM 31203 C CA . CYS A 1 33 ? -4.181 8.383 0.565 1.00 0.60 33 CYS A CA 40
ATOM 31204 C C . CYS A 1 33 ? -4.185 9.882 0.873 1.00 0.70 33 CYS A C 40
ATOM 31205 O O . CYS A 1 33 ? -4.737 10.674 0.112 1.00 0.79 33 CYS A O 40
ATOM 31212 N N . PRO A 1 34 ? -3.545 10.234 2.020 1.00 0.75 34 PRO A N 40
ATOM 31213 C CA . PRO A 1 34 ? -3.470 11.624 2.439 1.00 0.87 34 PRO A CA 40
ATOM 31214 C C . PRO A 1 34 ? -2.454 12.396 1.594 1.00 0.77 34 PRO A C 40
ATOM 31215 O O . PRO A 1 34 ? -2.637 13.583 1.328 1.00 0.89 34 PRO A O 40
ATOM 31226 N N . ARG A 1 35 ? -1.405 11.691 1.197 1.00 0.65 35 ARG A N 40
ATOM 31227 C CA . ARG A 1 35 ? -0.360 12.295 0.388 1.00 0.64 35 ARG A CA 40
ATOM 31228 C C . ARG A 1 35 ? 0.717 11.262 0.053 1.00 0.53 35 ARG A C 40
ATOM 31229 O O . ARG A 1 35 ? 0.932 10.316 0.811 1.00 0.58 35 ARG A O 40
ATOM 31249 N N . ASP A 1 36 ? 1.366 11.477 -1.081 1.00 0.59 36 ASP A N 40
ATOM 31250 C CA . ASP A 1 36 ? 2.416 10.575 -1.525 1.00 0.60 36 ASP A CA 40
ATOM 31251 C C . ASP A 1 36 ? 3.450 10.414 -0.409 1.00 0.55 36 ASP A C 40
ATOM 31252 O O . ASP A 1 36 ? 3.951 11.403 0.125 1.00 0.66 36 ASP A O 40
ATOM 31262 N N . GLY A 1 37 ? 3.738 9.161 -0.089 1.00 0.56 37 GLY A N 40
ATOM 31263 C CA . GLY A 1 37 ? 4.704 8.858 0.953 1.00 0.58 37 GLY A CA 40
ATOM 31264 C C . GLY A 1 37 ? 4.018 8.232 2.170 1.00 0.54 37 GLY A C 40
ATOM 31265 O O . GLY A 1 37 ? 4.656 7.532 2.954 1.00 0.58 37 GLY A O 40
ATOM 31269 N N . ALA A 1 38 ? 2.727 8.508 2.289 1.00 0.49 38 ALA A N 40
ATOM 31270 C CA . ALA A 1 38 ? 1.948 7.981 3.396 1.00 0.48 38 ALA A CA 40
ATOM 31271 C C . ALA A 1 38 ? 2.277 6.499 3.585 1.00 0.46 38 ALA A C 40
ATOM 31272 O O . ALA A 1 38 ? 1.990 5.680 2.712 1.00 0.48 38 ALA A O 40
ATOM 31279 N N . LYS A 1 39 ? 2.873 6.198 4.729 1.00 0.45 39 LYS A N 40
ATOM 31280 C CA . LYS A 1 39 ? 3.243 4.829 5.043 1.00 0.44 39 LYS A CA 40
ATOM 31281 C C . LYS A 1 39 ? 1.982 3.964 5.100 1.00 0.41 39 LYS A C 40
ATOM 31282 O O . LYS A 1 39 ? 0.903 4.455 5.430 1.00 0.41 39 LYS A O 40
ATOM 31300 N N . CYS A 1 40 ? 2.160 2.693 4.772 1.00 0.42 40 CYS A N 40
ATOM 31301 C CA . CYS A 1 40 ? 1.049 1.756 4.782 1.00 0.42 40 CYS A CA 40
ATOM 31302 C C . CYS A 1 40 ? 1.618 0.336 4.739 1.00 0.38 40 CYS A C 40
ATOM 31303 O O . CYS A 1 40 ? 2.769 0.136 4.354 1.00 0.45 40 CYS A O 40
ATOM 31310 N N . GLU A 1 41 ? 0.786 -0.613 5.141 1.00 0.43 41 GLU A N 40
ATOM 31311 C CA . GLU A 1 41 ? 1.192 -2.008 5.154 1.00 0.42 41 GLU A CA 40
ATOM 31312 C C . GLU A 1 41 ? 0.146 -2.872 4.445 1.00 0.44 41 GLU A C 40
ATOM 31313 O O . GLU A 1 41 ? -1.054 -2.633 4.577 1.00 0.53 41 GLU A O 40
ATOM 31326 N N . PHE A 1 42 ? 0.639 -3.858 3.710 1.00 0.46 42 PHE A N 40
ATOM 31327 C CA . PHE A 1 42 ? -0.238 -4.758 2.981 1.00 0.51 42 PHE A CA 40
ATOM 31328 C C . PHE A 1 42 ? -0.417 -6.078 3.733 1.00 0.50 42 PHE A C 40
ATOM 31329 O O . PHE A 1 42 ? 0.504 -6.892 3.793 1.00 0.57 42 PHE A O 40
ATOM 31346 N N . ASP A 1 43 ? -1.607 -6.250 4.289 1.00 0.49 43 ASP A N 40
ATOM 31347 C CA . ASP A 1 43 ? -1.918 -7.458 5.035 1.00 0.51 43 ASP A CA 40
ATOM 31348 C C . ASP A 1 43 ? -2.000 -8.642 4.069 1.00 0.57 43 ASP A C 40
ATOM 31349 O O . ASP A 1 43 ? -2.965 -8.767 3.316 1.00 0.96 43 ASP A O 40
ATOM 31359 N N . SER A 1 44 ? -0.976 -9.480 4.122 1.00 0.47 44 SER A N 40
ATOM 31360 C CA . SER A 1 44 ? -0.920 -10.650 3.261 1.00 0.59 44 SER A CA 40
ATOM 31361 C C . SER A 1 44 ? -1.861 -11.734 3.790 1.00 0.67 44 SER A C 40
ATOM 31362 O O . SER A 1 44 ? -1.959 -12.813 3.209 1.00 0.90 44 SER A O 40
ATOM 31370 N N . TYR A 1 45 ? -2.530 -11.408 4.887 1.00 0.73 45 TYR A N 40
ATOM 31371 C CA . TYR A 1 45 ? -3.460 -12.341 5.500 1.00 0.91 45 TYR A CA 40
ATOM 31372 C C . TYR A 1 45 ? -4.773 -12.401 4.717 1.00 0.99 45 TYR A C 40
ATOM 31373 O O . TYR A 1 45 ? -5.394 -13.459 4.618 1.00 1.27 45 TYR A O 40
ATOM 31391 N N . LYS A 1 46 ? -5.158 -11.253 4.180 1.00 0.89 46 LYS A N 40
ATOM 31392 C CA . LYS A 1 46 ? -6.386 -11.162 3.408 1.00 1.07 46 LYS A CA 40
ATOM 31393 C C . LYS A 1 46 ? -6.083 -10.533 2.047 1.00 1.04 46 LYS A C 40
ATOM 31394 O O . LYS A 1 46 ? -6.551 -11.016 1.018 1.00 1.21 46 LYS A O 40
ATOM 31412 N N . GLY A 1 47 ? -5.300 -9.464 2.086 1.00 0.91 47 GLY A N 40
ATOM 31413 C CA . GLY A 1 47 ? -4.929 -8.764 0.868 1.00 0.95 47 GLY A CA 40
ATOM 31414 C C . GLY A 1 47 ? -5.647 -7.417 0.770 1.00 1.04 47 GLY A C 40
ATOM 31415 O O . GLY A 1 47 ? -5.982 -6.967 -0.325 1.00 1.22 47 GLY A O 40
ATOM 31419 N N . LYS A 1 48 ? -5.863 -6.811 1.928 1.00 1.01 48 LYS A N 40
ATOM 31420 C CA . LYS A 1 48 ? -6.536 -5.524 1.986 1.00 1.14 48 LYS A CA 40
ATOM 31421 C C . LYS A 1 48 ? -5.605 -4.442 1.436 1.00 1.12 48 LYS A C 40
ATOM 31422 O O . LYS A 1 48 ? -5.232 -4.475 0.264 1.00 2.16 48 LYS A O 40
ATOM 31440 N N . CYS A 1 49 ? -5.255 -3.508 2.309 1.00 1.24 49 CYS A N 40
ATOM 31441 C CA . CYS A 1 49 ? -4.375 -2.418 1.925 1.00 1.06 49 CYS A CA 40
ATOM 31442 C C . CYS A 1 49 ? -4.575 -1.268 2.914 1.00 0.91 49 CYS A C 40
ATOM 31443 O O . CYS A 1 49 ? -5.355 -0.352 2.657 1.00 1.32 49 CYS A O 40
ATOM 31450 N N . TYR A 1 50 ? -3.858 -1.353 4.025 1.00 0.57 50 TYR A N 40
ATOM 31451 C CA . TYR A 1 50 ? -3.948 -0.331 5.054 1.00 0.61 50 TYR A CA 40
ATOM 31452 C C . TYR A 1 50 ? -3.360 0.994 4.563 1.00 0.80 50 TYR A C 40
ATOM 31453 O O . TYR A 1 50 ? -2.414 1.514 5.153 1.00 1.12 50 TYR A O 40
ATOM 31471 N N . CYS A 1 51 ? -3.946 1.502 3.489 1.00 1.05 51 CYS A N 40
ATOM 31472 C CA . CYS A 1 51 ? -3.492 2.756 2.912 1.00 1.41 51 CYS A CA 40
ATOM 31473 C C . CYS A 1 51 ? -4.116 3.905 3.708 1.00 1.82 51 CYS A C 40
ATOM 31474 O O . CYS A 1 51 ? -3.494 4.437 4.627 1.00 1.62 51 CYS A O 40
#

Organism: Aspergillus giganteus (NCBI:txid5060)

Radius of gyration: 9.47 Å; Cα contacts (8 Å, |Δi|>4): 133; chains: 1; bounding box: 21×24×15 Å

Secondary structure (DSSP, 8-state):
----EEEETTTTEEEE--TTS----EE--SS--SSTTEEEB--TTT---B-

B-factor: mean 1.68, std 1.29, range [0.24, 7.13]